Protein 7DLW (pdb70)

Radius of gyration: 37.67 Å; Cα contacts (8 Å, |Δi|>4): 3673; chains: 4; bounding box: 92×98×106 Å

Solvent-accessible surface area: 59443 Å² total; per-residue (Å²): 153,26,98,20,1,164,32,10,110,30,107,24,14,23,26,120,31,29,16,25,45,0,71,136,27,55,63,71,54,56,29,62,94,86,127,44,67,80,0,6,3,17,2,0,16,5,9,4,43,19,1,3,57,22,7,86,118,111,99,68,134,22,0,37,56,53,57,46,81,5,26,130,77,0,19,75,0,0,2,26,1,0,50,42,3,10,58,60,84,2,172,7,66,42,93,49,0,2,6,0,0,0,9,26,2,0,3,3,1,1,1,10,0,0,3,25,84,97,16,0,1,0,2,20,2,6,10,54,13,3,2,24,18,1,0,86,6,16,5,36,3,79,24,12,44,0,107,7,61,39,105,52,96,4,20,16,48,83,142,15,1,66,64,3,45,77,78,1,144,108,59,145,30,116,7,5,0,0,1,2,18,0,0,12,7,0,8,1,12,18,8,92,85,125,14,1,81,61,0,7,72,3,0,41,135,64,37,6,1,1,1,0,7,0,15,8,0,2,0,0,14,92,53,96,79,8,11,2,3,1,20,11,3,62,117,50,144,90,97,62,19,64,48,4,0,0,0,0,0,0,0,6,26,2,2,2,1,2,1,1,16,1,0,0,0,6,0,36,11,89,79,0,12,122,7,0,26,41,0,0,13,3,5,19,4,3,1,32,0,7,103,61,2,6,80,18,0,52,48,99,146,17,1,97,100,4,10,111,32,0,21,92,58,0,87,150,18,26,54,52,2,18,79,13,0,104,160,10,51,4,112,13,20,161,8,30,1,1,0,2,3,1,3,41,7,12,122,46,19,126,165,121,48,125,112,5,0,44,93,17,23,59,34,6,10,124,119,18,32,0,2,3,2,0,0,24,14,0,77,15,63,52,48,0,12,0,2,1,0,0,0,28,15,48,107,74,12,1,105,57,0,24,118,34,12,82,88,74,61,137,162,125,137,10,71,16,1,135,30,9,90,32,102,28,28,34,32,130,33,35,52,64,49,0,78,114,26,52,91,126,59,62,37,50,90,102,149,34,78,79,0,7,3,16,1,2,25,7,17,5,52,15,1,2,60,20,1,60,71,31,56,137,153,172,114,73,139,13,0,48,52,46,54,42,39,5,22,68,65,0,10,57,0,0,2,36,1,0,52,55,1,10,41,65,88,5,84,4,8,27,38,22,1,0,4,0,0,0,8,24,3,0,3,3,0,1,1,9,0,0,3,7,71,104,12,0,1,0,1,20,4,6,10,53,18,9,2,25,42,1,0,86,8,15,6,28,2,94,27,20,48,0,120,6,67,50,100,45,115,4,34,16,38,78,123,17,4,58,60,7,28,69,75,3,96,116,61,133,56,78,9,6,0,0,1,3,17,0,0,11,6,0,5,0,12,19,12,116,64,148,33,1,68,70,0,7,76,5,0,59,156,51,68,5,3,1,2,0,7,0,17,8,0,1,0,0,10,80,43,59,82,9,12,2,3,0,29,12,0,36,121,46,86,78,57,58,21,22,48,10,0,0,1,0,0,0,0,7,26,2,2,1,1,2,1,1,14,1,0,0,0,2,0,15,4,36,74,0,6,80,7,0,5,28,0,0,9,2,4,18,4,4,0,22,0,7,112,40,1,5,82,4,1,59,35,83,148,18,3,72,101,3,9,108,27,0,18,88,48,0,90,110,11,9,46,36,2,14,93,13,2,108,154,1,40,2,94,19,14,158,4,31,1,0,0,1,2,1,4,48,7,27,121,30,27,119,140,167,55,118,89,4,0,43,119,7,25,53,26,5,8,126,109,12,30,0,5,4,4,0,0,32,16,0,75,15,62,48,31,0,17,0,7,3,0,0,0,21,20,50,69,100,13,0,67,53,0,15,101,28,18,67,109,6,6,86,153,112,172,109,108,16,100,25,1,174,31,12,109,32,102,29,20,22,49,112,34,24,19,28,49,0,83,159,40,53,85,145,50,54,40,53,129,98,139,23,89,72,0,9,3,19,1,2,22,6,8,2,50,17,0,3,50,27,12,90,114,117,76,93,110,9,0,50,60,52,46,41,75,3,20,102,83,0,7,82,0,0,0,23,2,0,46,50,4,8,54,48,72,2,98,7,40,23,69,28,0,1,2,0,0,0,8,25,2,0,4,2,1,2,1,10,0,0,3,20,81,100,13,0,2,0,2,18,3,6,9,57,11,1,3,23,22,1,0,89,8,15,6,32,3,81,27,13,46,0,108,5,60,40,102,50,108,5,33,13,52,72,124,17,1,48,55,2,37,92,63,1,140,113,61,136,31,119,7,8,0,0,3,2,18,0,0,11,6,0,7,1,12,21,8,109,39,115,25,1,57,30,0,7,74,2,0,43,153,57,52,5,2,2,1,0,6,0,18,8,0,1,0,0,12,93,52,78,85,8,14,3,2,2,32,13,6,77,45,47,63,48,10,15,23,10,42,1,0,0,1,0,0,0,1,5,27,2,3,0,2,0,1,0,13,2,0,1,2,9,0,23,5,23,45,0,9,81,2,0,25,38,0,0,10,2,4,16,4,3,1,24,0,8,97,64,5,9,82,17,3,46,50,129,125,9,4,94,86,4,9,127,41,0,18,82,76,0,104,156,24,14,53,46,1,32,63,19,1,115,144,6,43,3,108,30,11,170,6,30,1,0,0,1,2,1,5,51,5,11,117,56,12,130,147,127,61,112,97,4,0,47,97,14,23,48,38,7,17,135,128,24,33,0,4,5,3,0,0,19,9,1,78,17,61,52,34,0,18,0,4,4,1,0,0,30,22,63,80,102,25,0,105,38,0,21,128,34,18,100,105,63,46,173,118,54,18,82,16,0,127,32,8,69,31,92,29,23,21,42,102,26,25,28,35,58,0,59,120,18,50,76,106,58,52,30,36,125,99,148,38,90,80,0,7,3,13,0,0,16,7,13,4,49,18,1,2,54,25,1,64,81,43,58,122,187,112,92,106,8,0,42,53,52,59,39,69,6,25,133,81,0,18,82,0,0,3,25,1,0,36,49,2,12,59,66,90,5,190,8,60,40,93,58,0,0,8,0,0,0,8,23,2,0,3,2,0,2,2,11,0,1,3,13,77,93,15,0,2,0,2,21,3,5,9,55,16,8,2,25,20,1,0,91,8,14,6,36,3,86,26,13,43,0,110,5,62,47,107,50,113,6,28,19,39,93,125,18,5,58,71,5,28,88,75,1,98,120,64,122,28,105,5,8,0,0,3,4,18,0,0,12,5,0,6,1,13,11,11,111,85,133,25,0,78,54,1,6,85,5,0,36,156,55,53,3,1,2,2,0,7,0,19,8,0,1,0,0,10,79,48,90,80,6,12,2,2,0,37,24,2,92,138,52,143,80,97,24,23,65,46,0,0,0,0,0,0,1,0,6,29,2,2,2,1,1,1,0,16,0,0,0,0,5,0,26,8,92,81,0,15,131,6,0,20,28,0,0,7,1,4,17,5,4,0,32,0,7,100,46,1,10,81,2,0,51,40,116,106,3,0,82,73,4,10,107,34,0,17,57,58,0,91,141,33,16,76,67,0,16,80,7,0,94,148,8,48,4,108,26,14,168,2,28,0,0,0,1,2,2,7,53,8,29,116,60,21,132,164,171,74,113,98,0,0,38,68,5,26,72,48,6,12,110,122,18,29,2,3,6,2,0,0,15,16,1,72,13,61,45,24,0,18,0,4,3,0,0,0,26,17,44,114,80,14,0,106,50,0,15,123,36,18,66,96,65,48,140

Sequence (1654 aa):
NVELSRVAVSDTHGEDSPYFAGWKAYDENPYDESHNPSGVIQMGLAENQVSFDLLETYFRENALFQDYHGLKTFRQAMASFMEQIRGGKARFDPDRIVLTAGATAANELLTFILADPNDALLVPTPYYPGFDRDLRWRTGVKIVPIHCDSSNHFQITPEALESAYQTARDANIRVRGVLITNPSNPLGATVQKKVLEDLLDFCVRKNIHLVSDEIYSGSVFHASEFTSVAEIVENIDDVSVKERVHIVYSLSKDLGLPGFRVGTIYSYNDNVVRTARRMSSFTLVSSQTQHMLASMLSDEEFTEKYIRINRERLRRRYDTIVEGLKKAGIECLKGNAGLFCWMNLGFLLEKKTKDGELQLWDVILKELNLNISPGSSCHCSEVGWFRVCFANMSENTLEIALKRIHEFMDNNNVELSRVAVSDTHGEDSPYFAGWKAYDENPYDESHNPSGVIQMGLAENQVSFDLLETYLEKKFRENALFQDYHGLKTFRQAMASFMEQIRGGKARFDPDRIVLTAGATAANELLTFILADPNDALLVPTPYYPGFDRDLRWRTGVKIVPIHCDSSNHFQITPEALESAYQTARDANIRVRGVLITNPSNPLGATVQKKVLEDLLDFCVRKNIHLVSDEIYSGSVFHASEFTSVAEIVENIDDVSVKERVHIVYSLSKDLGLPGFRVGTIYSYNDNVVRTARRMSSFTLVSSQTQHMLASMLSDEEFTEKYIRINRERLRRRYDTIVEGLKKAGIECLKGNAGLFCWMNLGFLLEKKTKDGELQLWDVILKELNLNISPGSSCHCSEVGWFRVCFANMSENTLEIALKRIHEFMDRRRNNVELSRVAVSDTHGEDSPYFAGWKAYDENPYDESHNPSGVIQMGLAENQVSFDLLETYFRENALFQDYHGLKTFRQAMASFMEQIRGGKARFDPDRIVLTAGATAANELLTFILADPNDALLVPTPYYPGFDRDLRWRTGVKIVPIHCDSSNHFQITPEALESAYQTARDANIRVRGVLITNPSNPLGATVQKKVLEDLLDFCVRKNIHLVSDEIYSGSVFHASEFTSVAEIVENIDDVSVKERVHIVYSLSKDLGLPGFRVGTIYSYNDNVVRTARRMSSFTLVSSQTQHMLASMLSDEEFTEKYIRINRERLRRRYDTIVEGLKKAGIECLKGNAGLFCWMNLGFLLEKKTKDGELQLWDVILKELNLNISPGSSCHCSEVGWFRVCFANMSENTLEIALKRIHEFMDNNVELSRVAVSDTHGEDSPYFAGWKAYDENPYDESHNPSGVIQMGLAENQVSFDLLETYLEKFRENALFQDYHGLKTFRQAMASFMEQIRGGKARFDPDRIVLTAGATAANELLTFILADPNDALLVPTPYYPGFDRDLRWRTGVKIVPIHCDSSNHFQITPEALESAYQTARDANIRVRGVLITNPSNPLGATVQKKVLEDLLDFCVRKNIHLVSDEIYSGSVFHASEFTSVAEIVENIDDVSVKERVHIVYSLSKDLGLPGFRVGTIYSYNDNVVRTARRMSSFTLVSSQTQHMLASMLSDEEFTEKYIRINRERLRRRYDTIVEGLKKAGIECLKGNAGLFCWMNLGFLLEKKTKDGELQLWDVILKELNLNISPGSSCHCSEVGWFRVCFANMSENTLEIALKRIHEFMD

Structure (mmCIF, N/CA/C/O backbone):
data_7DLW
#
_entry.id   7DLW
#
_cell.length_a   66.877
_cell.length_b   69.353
_cell.length_c   85.400
_cell.angle_alpha   97.700
_cell.angle_beta   94.970
_cell.angle_gamma   106.500
#
_symmetry.space_group_name_H-M   'P 1'
#
loop_
_entity.id
_entity.type
_entity.pdbx_description
1 polymer '1-aminocyclopropane-1-carboxylate synthase 7'
2 non-polymer '(2E,3E)-4-(2-aminoethoxy)-2-[({3-hydroxy-2-methyl-5-[(phosphonooxy)methyl]pyridin-4-yl}methyl)imino]but-3-enoic acid'
3 non-polymer 'SULFATE ION'
4 water water
#
loop_
_atom_site.group_PDB
_atom_site.id
_atom_site.type_symbol
_atom_site.label_atom_id
_atom_site.label_alt_id
_atom_site.label_comp_id
_atom_site.label_asym_id
_atom_site.label_entity_id
_atom_site.label_seq_id
_atom_site.pdbx_PDB_ins_code
_atom_site.Cartn_x
_atom_site.Cartn_y
_atom_site.Cartn_z
_atom_site.occupancy
_atom_site.B_iso_or_equiv
_atom_site.auth_seq_id
_atom_site.auth_comp_id
_atom_site.auth_asym_id
_atom_site.auth_atom_id
_atom_site.pdbx_PDB_model_num
ATOM 1 N N . ASN A 1 15 ? -10.104 49.083 0.852 1.00 55.86 15 ASN A N 1
ATOM 2 C CA . ASN A 1 15 ? -8.748 49.092 0.289 1.00 60.54 15 ASN A CA 1
ATOM 3 C C . ASN A 1 15 ? -7.668 48.609 1.272 1.00 57.51 15 ASN A C 1
ATOM 4 O O . ASN A 1 15 ? -7.754 48.832 2.479 1.00 54.18 15 ASN A O 1
ATOM 9 N N . VAL A 1 16 ? -6.643 47.945 0.724 1.00 60.32 16 VAL A N 1
ATOM 10 C CA . VAL A 1 16 ? -5.714 47.177 1.545 1.00 58.08 16 VAL A CA 1
ATOM 11 C C . VAL A 1 16 ? -4.810 48.101 2.340 1.00 58.46 16 VAL A C 1
ATOM 12 O O . VAL A 1 16 ? -4.446 49.199 1.897 1.00 66.37 16 VAL A O 1
ATOM 16 N N . GLU A 1 17 ? -4.444 47.647 3.530 1.00 55.98 17 GLU A N 1
ATOM 17 C CA . GLU A 1 17 ? -3.453 48.315 4.349 1.00 55.67 17 GLU A CA 1
ATOM 18 C C . GLU A 1 17 ? -2.115 47.599 4.208 1.00 51.94 17 GLU A C 1
ATOM 19 O O . GLU A 1 17 ? -2.054 46.395 3.951 1.00 46.63 17 GLU A O 1
ATOM 25 N N . LEU A 1 18 ? -1.046 48.378 4.272 1.00 52.37 18 LEU A N 1
ATOM 26 C CA . LEU A 1 18 ? 0.317 47.881 4.356 1.00 46.00 18 LEU A CA 1
ATOM 27 C C . LEU A 1 18 ? 0.881 48.151 5.749 1.00 46.44 18 LEU A C 1
ATOM 28 O O . LEU A 1 18 ? 0.272 48.829 6.582 1.00 47.91 18 LEU A O 1
ATOM 33 N N . SER A 1 19 ? 2.062 47.595 6.008 1.00 47.50 19 SER A N 1
ATOM 34 C CA . SER A 1 19 ? 2.662 47.741 7.323 1.00 46.79 19 SER A CA 1
ATOM 35 C C . SER A 1 19 ? 3.142 49.180 7.527 1.00 37.37 19 SER A C 1
ATOM 36 O O . SER A 1 19 ? 3.252 49.963 6.579 1.00 36.76 19 SER A O 1
ATOM 39 N N . ARG A 1 20 ? 3.448 49.521 8.788 1.00 41.38 20 ARG A N 1
ATOM 40 C CA . ARG A 1 20 ? 4.047 50.828 9.079 1.00 39.87 20 ARG A CA 1
ATOM 41 C C . ARG A 1 20 ? 5.373 50.997 8.347 1.00 41.36 20 ARG A C 1
ATOM 42 O O . ARG A 1 20 ? 5.671 52.080 7.826 1.00 40.50 20 ARG A O 1
ATOM 50 N N . VAL A 1 21 ? 6.186 49.931 8.309 1.00 37.72 21 VAL A N 1
ATOM 51 C CA . VAL A 1 21 ? 7.436 49.944 7.555 1.00 37.27 21 VAL A CA 1
ATOM 52 C C . VAL A 1 21 ? 7.175 50.299 6.097 1.00 39.32 21 VAL A C 1
ATOM 53 O O . VAL A 1 21 ? 7.936 51.055 5.486 1.00 36.77 21 VAL A O 1
ATOM 57 N N . ALA A 1 22 ? 6.087 49.771 5.516 1.00 38.76 22 ALA A N 1
ATOM 58 C CA . ALA A 1 22 ? 5.839 49.996 4.091 1.00 39.90 22 ALA A CA 1
ATOM 59 C C . ALA A 1 22 ? 5.417 51.433 3.807 1.00 43.85 22 ALA A C 1
ATOM 60 O O . ALA A 1 22 ? 5.786 51.999 2.770 1.00 45.39 22 ALA A O 1
ATOM 62 N N . VAL A 1 23 ? 4.649 52.046 4.714 1.00 42.84 23 VAL A N 1
ATOM 63 C CA . VAL A 1 23 ? 4.174 53.413 4.498 1.00 48.91 23 VAL A CA 1
ATOM 64 C C . VAL A 1 23 ? 5.111 54.438 5.109 1.00 49.92 23 VAL A C 1
ATOM 65 O O . VAL A 1 23 ? 4.927 55.645 4.905 1.00 50.91 23 VAL A O 1
ATOM 69 N N . SER A 1 24 ? 6.130 53.986 5.825 1.00 53.28 24 SER A N 1
ATOM 70 C CA . SER A 1 24 ? 7.118 54.858 6.435 1.00 49.34 24 SER A CA 1
ATOM 71 C C . SER A 1 24 ? 7.894 55.643 5.387 1.00 50.62 24 SER A C 1
ATOM 72 O O . SER A 1 24 ? 8.017 55.249 4.221 1.00 49.34 24 SER A O 1
ATOM 75 N N . ASP A 1 25 ? 8.411 56.783 5.836 1.00 60.15 25 ASP A N 1
ATOM 76 C CA . ASP A 1 25 ? 9.328 57.618 5.075 1.00 58.22 25 ASP A CA 1
ATOM 77 C C . ASP A 1 25 ? 10.770 57.126 5.157 1.00 56.79 25 ASP A C 1
ATOM 78 O O . ASP A 1 25 ? 11.630 57.637 4.424 1.00 52.62 25 ASP A O 1
ATOM 83 N N . THR A 1 26 ? 11.039 56.111 5.988 1.00 55.29 26 THR A N 1
ATOM 84 C CA . THR A 1 26 ? 12.408 55.680 6.250 1.00 52.50 26 THR A CA 1
ATOM 85 C C . THR A 1 26 ? 13.095 55.077 5.027 1.00 48.21 26 THR A C 1
ATOM 86 O O . THR A 1 26 ? 14.312 54.882 5.068 1.00 44.96 26 THR A O 1
ATOM 90 N N . HIS A 1 27 ? 12.366 54.798 3.938 1.00 48.39 27 HIS A N 1
ATOM 91 C CA . HIS A 1 27 ? 13.048 54.437 2.697 1.00 49.53 27 HIS A CA 1
ATOM 92 C C . HIS A 1 27 ? 13.975 55.556 2.228 1.00 51.04 27 HIS A C 1
ATOM 93 O O . HIS A 1 27 ? 14.926 55.299 1.477 1.00 47.13 27 HIS A O 1
ATOM 100 N N . GLY A 1 28 ? 13.726 56.786 2.672 1.00 52.97 28 GLY A N 1
ATOM 101 C CA . GLY A 1 28 ? 14.666 57.871 2.503 1.00 53.46 28 GLY A CA 1
ATOM 102 C C . GLY A 1 28 ? 14.754 58.442 1.112 1.00 56.33 28 GLY A C 1
ATOM 103 O O . GLY A 1 28 ? 15.726 59.135 0.806 1.00 57.26 28 GLY A O 1
ATOM 104 N N . GLU A 1 29 ? 13.752 58.160 0.285 1.00 55.06 29 GLU A N 1
ATOM 105 C CA . GLU A 1 29 ? 13.817 58.610 -1.124 1.00 53.39 29 GLU A CA 1
ATOM 106 C C . GLU A 1 29 ? 13.174 59.979 -1.322 1.00 55.13 29 GLU A C 1
ATOM 107 O O . GLU A 1 29 ? 13.403 60.566 -2.363 1.00 57.77 29 GLU A O 1
ATOM 113 N N . ASP A 1 30 ? 12.379 60.437 -0.367 1.00 59.74 30 ASP A N 1
ATOM 114 C CA . ASP A 1 30 ? 11.831 61.796 -0.391 1.00 55.96 30 ASP A CA 1
ATOM 115 C C . ASP A 1 30 ? 12.876 62.770 0.164 1.00 58.01 30 ASP A C 1
ATOM 116 O O . ASP A 1 30 ? 12.655 63.499 1.132 1.00 62.69 30 ASP A O 1
ATOM 121 N N . SER A 1 31 ? 14.036 62.773 -0.485 1.00 54.35 31 SER A N 1
ATOM 122 C CA . SER A 1 31 ? 15.241 63.362 0.075 1.00 56.76 31 SER A CA 1
ATOM 123 C C . SER A 1 31 ? 16.118 63.828 -1.077 1.00 61.19 31 SER A C 1
ATOM 124 O O . SER A 1 31 ? 16.016 63.285 -2.184 1.00 59.24 31 SER A O 1
ATOM 127 N N . PRO A 1 32 ? 16.966 64.841 -0.860 1.00 61.10 32 PRO A N 1
ATOM 128 C CA . PRO A 1 32 ? 17.764 65.357 -1.987 1.00 60.68 32 PRO A CA 1
ATOM 129 C C . PRO A 1 32 ? 18.758 64.358 -2.543 1.00 54.85 32 PRO A C 1
ATOM 130 O O . PRO A 1 32 ? 18.995 64.368 -3.757 1.00 60.12 32 PRO A O 1
ATOM 134 N N . TYR A 1 33 ? 19.293 63.451 -1.717 1.00 61.82 33 TYR A N 1
ATOM 135 C CA . TYR A 1 33 ? 20.226 62.447 -2.230 1.00 67.03 33 TYR A CA 1
ATOM 136 C C . TYR A 1 33 ? 19.589 61.622 -3.346 1.00 61.32 33 TYR A C 1
ATOM 137 O O . TYR A 1 33 ? 20.269 61.263 -4.317 1.00 63.59 33 TYR A O 1
ATOM 146 N N . PHE A 1 34 ? 18.280 61.361 -3.254 1.00 64.17 34 PHE A N 1
ATOM 147 C CA . PHE A 1 34 ? 17.547 60.608 -4.269 1.00 59.70 34 PHE A CA 1
ATOM 148 C C . PHE A 1 34 ? 16.702 61.480 -5.192 1.00 61.67 34 PHE A C 1
ATOM 149 O O . PHE A 1 34 ? 16.258 60.996 -6.239 1.00 62.43 34 PHE A O 1
ATOM 157 N N . ALA A 1 35 ? 16.456 62.743 -4.834 1.00 61.83 35 ALA A N 1
ATOM 158 C CA . ALA A 1 35 ? 15.806 63.649 -5.779 1.00 61.60 35 ALA A CA 1
ATOM 159 C C . ALA A 1 35 ? 16.769 64.061 -6.885 1.00 63.06 35 ALA A C 1
ATOM 160 O O . ALA A 1 35 ? 16.365 64.209 -8.046 1.00 63.76 35 ALA A O 1
ATOM 162 N N . GLY A 1 36 ? 18.034 64.312 -6.535 1.00 60.46 36 GLY A N 1
ATOM 163 C CA . GLY A 1 36 ? 19.016 64.627 -7.560 1.00 57.87 36 GLY A CA 1
ATOM 164 C C . GLY A 1 36 ? 19.396 63.420 -8.396 1.00 57.73 36 GLY A C 1
ATOM 165 O O . GLY A 1 36 ? 19.567 63.523 -9.614 1.00 56.31 36 GLY A O 1
ATOM 166 N N . TRP A 1 37 ? 19.524 62.256 -7.757 1.00 60.63 37 TRP A N 1
ATOM 167 C CA . TRP A 1 37 ? 19.799 61.037 -8.510 1.00 60.81 37 TRP A CA 1
ATOM 168 C C . TRP A 1 37 ? 18.649 60.728 -9.458 1.00 60.99 37 TRP A C 1
ATOM 169 O O . TRP A 1 37 ? 18.868 60.277 -10.587 1.00 61.12 37 TRP A O 1
ATOM 180 N N . LYS A 1 38 ? 17.415 60.983 -9.019 1.00 65.02 38 LYS A N 1
ATOM 181 C CA . LYS A 1 38 ? 16.280 60.958 -9.933 1.00 64.40 38 LYS A CA 1
ATOM 182 C C . LYS A 1 38 ? 16.529 61.872 -11.123 1.00 66.01 38 LYS A C 1
ATOM 183 O O . LYS A 1 38 ? 16.667 61.401 -12.260 1.00 66.89 38 LYS A O 1
ATOM 189 N N . ALA A 1 39 ? 16.642 63.186 -10.859 1.00 65.23 39 ALA A N 1
ATOM 190 C CA . ALA A 1 39 ? 16.798 64.196 -11.910 1.00 61.95 39 ALA A CA 1
ATOM 191 C C . ALA A 1 39 ? 17.879 63.846 -12.933 1.00 62.33 39 ALA A C 1
ATOM 192 O O . ALA A 1 39 ? 17.793 64.264 -14.096 1.00 60.24 39 ALA A O 1
ATOM 194 N N . TYR A 1 40 ? 18.902 63.088 -12.524 1.00 61.97 40 TYR A N 1
ATOM 195 C CA . TYR A 1 40 ? 19.941 62.667 -13.458 1.00 58.83 40 TYR A CA 1
ATOM 196 C C . TYR A 1 40 ? 19.379 61.740 -14.526 1.00 63.13 40 TYR A C 1
ATOM 197 O O . TYR A 1 40 ? 19.773 61.824 -15.695 1.00 62.83 40 TYR A O 1
ATOM 206 N N . ASP A 1 41 ? 18.446 60.859 -14.151 1.00 65.71 41 ASP A N 1
ATOM 207 C CA . ASP A 1 41 ? 17.899 59.907 -15.115 1.00 68.30 41 ASP A CA 1
ATOM 208 C C . ASP A 1 41 ? 17.048 60.599 -16.177 1.00 66.37 41 ASP A C 1
ATOM 209 O O . ASP A 1 41 ? 17.000 60.130 -17.320 1.00 70.48 41 ASP A O 1
ATOM 214 N N . GLU A 1 42 ? 16.383 61.713 -15.839 1.00 63.24 42 GLU A N 1
ATOM 215 C CA . GLU A 1 42 ? 15.521 62.361 -16.826 1.00 67.88 42 GLU A CA 1
ATOM 216 C C . GLU A 1 42 ? 16.301 63.105 -17.904 1.00 71.08 42 GLU A C 1
ATOM 217 O O . GLU A 1 42 ? 15.767 63.309 -19.002 1.00 72.66 42 GLU A O 1
ATOM 223 N N . ASN A 1 43 ? 17.543 63.508 -17.634 1.00 61.99 43 ASN A N 1
ATOM 224 C CA . ASN A 1 43 ? 18.407 64.123 -18.646 1.00 60.94 43 ASN A CA 1
ATOM 225 C C . ASN A 1 43 ? 19.856 63.731 -18.378 1.00 63.62 43 ASN A C 1
ATOM 226 O O . ASN A 1 43 ? 20.695 64.571 -18.019 1.00 59.01 43 ASN A O 1
ATOM 231 N N . PRO A 1 44 ? 20.189 62.449 -18.553 1.00 62.42 44 PRO A N 1
ATOM 232 C CA . PRO A 1 44 ? 21.549 61.996 -18.233 1.00 61.81 44 PRO A CA 1
ATOM 233 C C . PRO A 1 44 ? 22.566 62.459 -19.262 1.00 60.24 44 PRO A C 1
ATOM 234 O O . PRO A 1 44 ? 22.314 62.445 -20.468 1.00 59.13 44 PRO A O 1
ATOM 238 N N . TYR A 1 45 ? 23.731 62.863 -18.762 1.00 63.01 45 TYR A N 1
ATOM 239 C CA . TYR A 1 45 ? 24.847 63.239 -19.618 1.00 61.44 45 TYR A CA 1
ATOM 240 C C . TYR A 1 45 ? 25.286 62.047 -20.467 1.00 61.70 45 TYR A C 1
ATOM 241 O O . TYR A 1 45 ? 25.150 60.886 -20.070 1.00 65.52 45 TYR A O 1
ATOM 250 N N . ASP A 1 46 ? 25.806 62.343 -21.658 1.00 69.59 46 ASP A N 1
ATOM 251 C CA . ASP A 1 46 ? 26.477 61.332 -22.472 1.00 68.73 46 ASP A CA 1
ATOM 252 C C . ASP A 1 46 ? 27.423 62.059 -23.412 1.00 72.11 46 ASP A C 1
ATOM 253 O O . ASP A 1 46 ? 26.983 62.922 -24.175 1.00 73.98 46 ASP A O 1
ATOM 258 N N . GLU A 1 47 ? 28.711 61.696 -23.366 1.00 74.86 47 GLU A N 1
ATOM 259 C CA . GLU A 1 47 ? 29.719 62.348 -24.201 1.00 75.44 47 GLU A CA 1
ATOM 260 C C . GLU A 1 47 ? 29.305 62.360 -25.670 1.00 79.52 47 GLU A C 1
ATOM 261 O O . GLU A 1 47 ? 29.416 63.391 -26.346 1.00 84.73 47 GLU A O 1
ATOM 267 N N . SER A 1 48 ? 28.810 61.227 -26.175 1.00 75.97 48 SER A N 1
ATOM 268 C CA . SER A 1 48 ? 28.533 61.101 -27.603 1.00 80.27 48 SER A CA 1
ATOM 269 C C . SER A 1 48 ? 27.320 61.936 -28.017 1.00 81.74 48 SER A C 1
ATOM 270 O O . SER A 1 48 ? 27.378 62.674 -29.007 1.00 81.83 48 SER A O 1
ATOM 273 N N . HIS A 1 49 ? 26.208 61.847 -27.272 1.00 78.25 49 HIS A N 1
ATOM 274 C CA . HIS A 1 49 ? 24.938 62.361 -27.772 1.00 78.84 49 HIS A CA 1
ATOM 275 C C . HIS A 1 49 ? 24.230 63.279 -26.788 1.00 75.46 49 HIS A C 1
ATOM 276 O O . HIS A 1 49 ? 23.049 63.588 -27.005 1.00 73.33 49 HIS A O 1
ATOM 283 N N . ASN A 1 50 ? 24.917 63.751 -25.734 1.00 73.70 50 ASN A N 1
ATOM 284 C CA . ASN A 1 50 ? 24.315 64.719 -24.812 1.00 70.29 50 ASN A CA 1
ATOM 285 C C . ASN A 1 50 ? 25.278 65.317 -23.780 1.00 69.01 50 ASN A C 1
ATOM 286 O O . ASN A 1 50 ? 25.063 65.177 -22.578 1.00 65.56 50 ASN A O 1
ATOM 291 N N . PRO A 1 51 ? 26.348 66.009 -24.189 1.00 70.26 51 PRO A N 1
ATOM 292 C CA . PRO A 1 51 ? 27.279 66.575 -23.183 1.00 70.60 51 PRO A CA 1
ATOM 293 C C . PRO A 1 51 ? 26.716 67.750 -22.402 1.00 66.64 51 PRO A C 1
ATOM 294 O O . PRO A 1 51 ? 27.395 68.261 -21.505 1.00 68.59 51 PRO A O 1
ATOM 298 N N . SER A 1 52 ? 25.497 68.194 -22.691 1.00 59.90 52 SER A N 1
ATOM 299 C CA . SER A 1 52 ? 24.841 69.208 -21.866 1.00 62.85 52 SER A CA 1
ATOM 300 C C . SER A 1 52 ? 24.007 68.585 -20.751 1.00 59.63 52 SER A C 1
ATOM 301 O O . SER A 1 52 ? 23.394 69.316 -19.971 1.00 52.54 52 SER A O 1
ATOM 304 N N . GLY A 1 53 ? 23.925 67.254 -20.717 1.00 60.82 53 GLY A N 1
ATOM 305 C CA . GLY A 1 53 ? 23.104 66.533 -19.763 1.00 60.83 53 GLY A CA 1
ATOM 306 C C . GLY A 1 53 ? 23.651 66.575 -18.343 1.00 59.47 53 GLY A C 1
ATOM 307 O O . GLY A 1 53 ? 24.741 67.077 -18.065 1.00 57.76 53 GLY A O 1
ATOM 308 N N . VAL A 1 54 ? 22.856 66.016 -17.424 1.00 56.68 54 VAL A N 1
ATOM 309 C CA . VAL A 1 54 ? 23.208 65.993 -16.008 1.00 49.76 54 VAL A CA 1
ATOM 310 C C . VAL A 1 54 ? 24.377 65.051 -15.782 1.00 54.38 54 VAL A C 1
ATOM 311 O O . VAL A 1 54 ? 24.340 63.876 -16.175 1.00 54.22 54 VAL A O 1
ATOM 315 N N . ILE A 1 55 ? 25.430 65.572 -15.158 1.00 50.49 55 ILE A N 1
ATOM 316 C CA . ILE A 1 55 ? 26.599 64.777 -14.810 1.00 49.49 55 ILE A CA 1
ATOM 317 C C . ILE A 1 55 ? 26.427 64.281 -13.379 1.00 48.74 55 ILE A C 1
ATOM 318 O O . ILE A 1 55 ? 26.086 65.055 -12.477 1.00 51.81 55 ILE A O 1
ATOM 323 N N . GLN A 1 56 ? 26.659 62.991 -13.164 1.00 52.61 56 GLN A N 1
ATOM 324 C CA . GLN A 1 56 ? 26.378 62.376 -11.872 1.00 52.99 56 GLN A CA 1
ATOM 325 C C . GLN A 1 56 ? 27.625 62.510 -10.998 1.00 51.45 56 GLN A C 1
ATOM 326 O O . GLN A 1 56 ? 28.671 61.930 -11.304 1.00 55.80 56 GLN A O 1
ATOM 332 N N . MET A 1 57 ? 27.518 63.294 -9.923 1.00 46.49 57 MET A N 1
ATOM 333 C CA . MET A 1 57 ? 28.583 63.432 -8.934 1.00 49.29 57 MET A CA 1
ATOM 334 C C . MET A 1 57 ? 28.035 63.178 -7.535 1.00 45.53 57 MET A C 1
ATOM 335 O O . MET A 1 57 ? 28.644 63.588 -6.548 1.00 38.99 57 MET A O 1
ATOM 340 N N . GLY A 1 58 ? 26.858 62.554 -7.443 1.00 41.70 58 GLY A N 1
ATOM 341 C CA . GLY A 1 58 ? 26.225 62.214 -6.192 1.00 40.21 58 GLY A CA 1
ATOM 342 C C . GLY A 1 58 ? 26.310 60.756 -5.844 1.00 39.40 58 GLY A C 1
ATOM 343 O O . GLY A 1 58 ? 25.730 60.338 -4.841 1.00 40.62 58 GLY A O 1
ATOM 344 N N . LEU A 1 59 ? 27.029 59.976 -6.643 1.00 42.06 59 LEU A N 1
ATOM 345 C CA . LEU A 1 59 ? 27.139 58.507 -6.458 1.00 44.09 59 LEU A CA 1
ATOM 346 C C . LEU A 1 59 ? 28.598 58.094 -6.263 1.00 42.97 59 LEU A C 1
ATOM 347 O O . LEU A 1 59 ? 29.352 58.245 -7.170 1.00 42.41 59 LEU A O 1
ATOM 352 N N . ALA A 1 60 ? 28.919 57.478 -5.139 1.00 40.91 60 ALA A N 1
ATOM 353 C CA . ALA A 1 60 ? 30.274 57.075 -4.787 1.00 45.38 60 ALA A CA 1
ATOM 354 C C . ALA A 1 60 ? 30.532 55.721 -5.425 1.00 43.50 60 ALA A C 1
ATOM 355 O O . ALA A 1 60 ? 30.353 54.663 -4.816 1.00 47.02 60 ALA A O 1
ATOM 357 N N . GLU A 1 61 ? 30.938 55.764 -6.684 1.00 42.90 61 GLU A N 1
ATOM 358 C CA . GLU A 1 61 ? 31.353 54.577 -7.407 1.00 47.02 61 GLU A CA 1
ATOM 359 C C . GLU A 1 61 ? 32.752 54.810 -7.954 1.00 49.10 61 GLU A C 1
ATOM 360 O O . GLU A 1 61 ? 33.173 55.952 -8.157 1.00 48.43 61 GLU A O 1
ATOM 366 N N . ASN A 1 62 ? 33.481 53.724 -8.161 1.00 46.54 62 ASN A N 1
ATOM 367 C CA . ASN A 1 62 ? 34.866 53.812 -8.596 1.00 47.45 62 ASN A CA 1
ATOM 368 C C . ASN A 1 62 ? 35.024 53.158 -9.955 1.00 39.93 62 ASN A C 1
ATOM 369 O O . ASN A 1 62 ? 35.009 51.930 -10.060 1.00 44.70 62 ASN A O 1
ATOM 374 N N . GLN A 1 63 ? 35.254 53.975 -10.980 1.00 44.29 63 GLN A N 1
ATOM 375 C CA . GLN A 1 63 ? 35.591 53.474 -12.305 1.00 46.77 63 GLN A CA 1
ATOM 376 C C . GLN A 1 63 ? 37.055 53.682 -12.670 1.00 48.55 63 GLN A C 1
ATOM 377 O O . GLN A 1 63 ? 37.507 53.104 -13.666 1.00 49.66 63 GLN A O 1
ATOM 383 N N . VAL A 1 64 ? 37.822 54.438 -11.871 1.00 48.10 64 VAL A N 1
ATOM 384 C CA . VAL A 1 64 ? 39.144 54.880 -12.318 1.00 49.09 64 VAL A CA 1
ATOM 385 C C . VAL A 1 64 ? 40.145 53.734 -12.465 1.00 45.04 64 VAL A C 1
ATOM 386 O O . VAL A 1 64 ? 41.160 53.903 -13.148 1.00 49.04 64 VAL A O 1
ATOM 390 N N . SER A 1 65 ? 39.889 52.560 -11.886 1.00 46.90 65 SER A N 1
ATOM 391 C CA . SER A 1 65 ? 40.839 51.455 -11.982 1.00 48.80 65 SER A CA 1
ATOM 392 C C . SER A 1 65 ? 40.296 50.251 -12.737 1.00 49.12 65 SER A C 1
ATOM 393 O O . SER A 1 65 ? 40.986 49.228 -12.805 1.00 51.33 65 SER A O 1
ATOM 396 N N . PHE A 1 66 ? 39.120 50.355 -13.365 1.00 54.49 66 PHE A N 1
ATOM 397 C CA . PHE A 1 66 ? 38.462 49.151 -13.870 1.00 54.16 66 PHE A CA 1
ATOM 398 C C . PHE A 1 66 ? 39.225 48.487 -15.006 1.00 52.78 66 PHE A C 1
ATOM 399 O O . PHE A 1 66 ? 39.154 47.265 -15.155 1.00 53.74 66 PHE A O 1
ATOM 407 N N . ASP A 1 67 ? 39.975 49.252 -15.800 1.00 62.80 67 ASP A N 1
ATOM 408 C CA . ASP A 1 67 ? 40.714 48.640 -16.905 1.00 57.03 67 ASP A CA 1
ATOM 409 C C . ASP A 1 67 ? 41.676 47.565 -16.409 1.00 58.41 67 ASP A C 1
ATOM 410 O O . ASP A 1 67 ? 41.954 46.600 -17.126 1.00 58.39 67 ASP A O 1
ATOM 415 N N . LEU A 1 68 ? 42.161 47.690 -15.170 1.00 55.73 68 LEU A N 1
ATOM 416 C CA . LEU A 1 68 ? 43.069 46.680 -14.637 1.00 59.91 68 LEU A CA 1
ATOM 417 C C . LEU A 1 68 ? 42.366 45.340 -14.490 1.00 58.31 68 LEU A C 1
ATOM 418 O O . LEU A 1 68 ? 42.999 44.289 -14.645 1.00 60.39 68 LEU A O 1
ATOM 423 N N . LEU A 1 69 ? 41.052 45.357 -14.251 1.00 60.75 69 LEU A N 1
ATOM 424 C CA . LEU A 1 69 ? 40.317 44.105 -14.147 1.00 60.54 69 LEU A CA 1
ATOM 425 C C . LEU A 1 69 ? 40.075 43.517 -15.525 1.00 58.51 69 LEU A C 1
ATOM 426 O O . LEU A 1 69 ? 40.216 42.306 -15.716 1.00 60.90 69 LEU A O 1
ATOM 431 N N . GLU A 1 70 ? 39.750 44.369 -16.501 1.00 58.18 70 GLU A N 1
ATOM 432 C CA . GLU A 1 70 ? 39.518 43.891 -17.862 1.00 60.11 70 GLU A CA 1
ATOM 433 C C . GLU A 1 70 ? 40.754 43.207 -18.435 1.00 62.35 70 GLU A C 1
ATOM 434 O O . GLU A 1 70 ? 40.662 42.100 -18.977 1.00 64.03 70 GLU A O 1
ATOM 440 N N . THR A 1 71 ? 41.923 43.835 -18.311 1.00 61.06 71 THR A N 1
ATOM 441 C CA . THR A 1 71 ? 43.145 43.153 -18.725 1.00 67.74 71 THR A CA 1
ATOM 442 C C . THR A 1 71 ? 43.373 41.844 -17.966 1.00 67.45 71 THR A C 1
ATOM 443 O O . THR A 1 71 ? 44.195 41.028 -18.402 1.00 72.05 71 THR A O 1
ATOM 447 N N . TYR A 1 72 ? 42.687 41.623 -16.845 1.00 66.79 72 TYR A N 1
ATOM 448 C CA . TYR A 1 72 ? 42.876 40.397 -16.086 1.00 67.92 72 TYR A CA 1
ATOM 449 C C . TYR A 1 72 ? 41.713 39.426 -16.360 1.00 65.13 72 TYR A C 1
ATOM 450 O O . TYR A 1 72 ? 41.265 39.243 -17.497 1.00 66.75 72 TYR A O 1
ATOM 459 N N . PHE A 1 91 ? 30.593 23.946 -13.356 1.00 52.16 91 PHE A N 1
ATOM 460 C CA . PHE A 1 91 ? 29.389 24.773 -13.401 1.00 55.54 91 PHE A CA 1
ATOM 461 C C . PHE A 1 91 ? 28.224 24.157 -12.626 1.00 51.54 91 PHE A C 1
ATOM 462 O O . PHE A 1 91 ? 27.515 24.844 -11.884 1.00 47.18 91 PHE A O 1
ATOM 470 N N . ARG A 1 92 ? 28.055 22.847 -12.765 1.00 50.51 92 ARG A N 1
ATOM 471 C CA . ARG A 1 92 ? 26.986 22.183 -12.032 1.00 55.87 92 ARG A CA 1
ATOM 472 C C . ARG A 1 92 ? 27.228 22.283 -10.537 1.00 50.15 92 ARG A C 1
ATOM 473 O O . ARG A 1 92 ? 26.300 22.551 -9.769 1.00 48.90 92 ARG A O 1
ATOM 481 N N . GLU A 1 93 ? 28.476 22.109 -10.117 1.00 53.76 93 GLU A N 1
ATOM 482 C CA . GLU A 1 93 ? 28.844 22.189 -8.678 1.00 55.67 93 GLU A CA 1
ATOM 483 C C . GLU A 1 93 ? 28.636 23.617 -8.138 1.00 48.46 93 GLU A C 1
ATOM 484 O O . GLU A 1 93 ? 28.256 23.740 -6.989 1.00 43.20 93 GLU A O 1
ATOM 490 N N . ASN A 1 94 ? 28.886 24.649 -8.938 1.00 44.32 94 ASN A N 1
ATOM 491 C CA . ASN A 1 94 ? 28.642 26.019 -8.486 1.00 49.12 94 ASN A CA 1
ATOM 492 C C . ASN A 1 94 ? 27.160 26.322 -8.377 1.00 42.17 94 ASN A C 1
ATOM 493 O O . ASN A 1 94 ? 26.705 26.858 -7.364 1.00 42.70 94 ASN A O 1
ATOM 498 N N . ALA A 1 95 ? 26.391 25.954 -9.400 1.00 45.20 95 ALA A N 1
ATOM 499 C CA . ALA A 1 95 ? 24.958 26.223 -9.407 1.00 41.07 95 ALA A CA 1
ATOM 500 C C . ALA A 1 95 ? 24.249 25.593 -8.220 1.00 37.40 95 ALA A C 1
ATOM 501 O O . ALA A 1 95 ? 23.237 26.122 -7.757 1.00 41.34 95 ALA A O 1
ATOM 503 N N . LEU A 1 96 ? 24.741 24.460 -7.732 1.00 40.33 96 LEU A N 1
ATOM 504 C CA . LEU A 1 96 ? 24.145 23.735 -6.616 1.00 40.53 96 LEU A CA 1
ATOM 505 C C . LEU A 1 96 ? 24.626 24.221 -5.253 1.00 45.40 96 LEU A C 1
ATOM 506 O O . LEU A 1 96 ? 24.071 23.796 -4.232 1.00 43.50 96 LEU A O 1
ATOM 511 N N . PHE A 1 97 ? 25.634 25.095 -5.208 1.00 43.15 97 PHE A N 1
ATOM 512 C CA . PHE A 1 97 ? 26.252 25.497 -3.952 1.00 43.89 97 PHE A CA 1
ATOM 513 C C . PHE A 1 97 ? 25.473 26.681 -3.391 1.00 40.27 97 PHE A C 1
ATOM 514 O O . PHE A 1 97 ? 25.553 27.787 -3.925 1.00 41.79 97 PHE A O 1
ATOM 522 N N . GLN A 1 98 ? 24.740 26.442 -2.317 1.00 40.24 98 GLN A N 1
ATOM 523 C CA . GLN A 1 98 ? 23.927 27.512 -1.694 1.00 43.84 98 GLN A CA 1
ATOM 524 C C . GLN A 1 98 ? 24.217 27.589 -0.196 1.00 41.22 98 GLN A C 1
ATOM 525 O O . GLN A 1 98 ? 23.447 28.188 0.507 1.00 44.29 98 GLN A O 1
ATOM 531 N N . ASP A 1 99 ? 25.326 27.015 0.239 1.00 40.94 99 ASP A N 1
ATOM 532 C CA . ASP A 1 99 ? 25.674 26.980 1.649 1.00 42.68 99 ASP A CA 1
ATOM 533 C C . ASP A 1 99 ? 26.003 28.383 2.181 1.00 42.83 99 ASP A C 1
ATOM 534 O O . ASP A 1 99 ? 26.690 29.175 1.529 1.00 36.20 99 ASP A O 1
ATOM 539 N N . TYR A 1 100 ? 25.504 28.696 3.377 1.00 38.86 100 TYR A N 1
ATOM 540 C CA . TYR A 1 100 ? 25.711 30.040 3.889 1.00 36.39 100 TYR A CA 1
ATOM 541 C C . TYR A 1 100 ? 27.117 30.249 4.439 1.00 40.23 100 TYR A C 1
ATOM 542 O O . TYR A 1 100 ? 27.427 31.358 4.874 1.00 35.77 100 TYR A O 1
ATOM 551 N N . HIS A 1 101 ? 27.971 29.220 4.432 1.00 40.16 101 HIS A N 1
ATOM 552 C CA . HIS A 1 101 ? 29.382 29.455 4.684 1.00 38.11 101 HIS A CA 1
ATOM 553 C C . HIS A 1 101 ? 30.060 30.153 3.516 1.00 40.29 101 HIS A C 1
ATOM 554 O O . HIS A 1 101 ? 31.119 30.751 3.711 1.00 42.75 101 HIS A O 1
ATOM 561 N N . GLY A 1 102 ? 29.482 30.094 2.316 1.00 38.22 102 GLY A N 1
ATOM 562 C CA . GLY A 1 102 ? 30.167 30.576 1.128 1.00 37.28 102 GLY A CA 1
ATOM 563 C C . GLY A 1 102 ? 31.260 29.617 0.668 1.00 40.83 102 GLY A C 1
ATOM 564 O O . GLY A 1 102 ? 31.693 28.752 1.436 1.00 37.24 102 GLY A O 1
ATOM 565 N N . LEU A 1 103 ? 31.701 29.754 -0.583 1.00 35.59 103 LEU A N 1
ATOM 566 C CA . LEU A 1 103 ? 32.825 28.981 -1.099 1.00 35.79 103 LEU A CA 1
ATOM 567 C C . LEU A 1 103 ? 34.076 29.192 -0.258 1.00 41.62 103 LEU A C 1
ATOM 568 O O . LEU A 1 103 ? 34.459 30.334 0.030 1.00 37.81 103 LEU A O 1
ATOM 573 N N . LYS A 1 104 ? 34.745 28.090 0.115 1.00 40.35 104 LYS A N 1
ATOM 574 C CA . LYS A 1 104 ? 35.946 28.225 0.944 1.00 41.27 104 LYS A CA 1
ATOM 575 C C . LYS A 1 104 ? 37.055 28.951 0.209 1.00 40.34 104 LYS A C 1
ATOM 576 O O . LYS A 1 104 ? 37.711 29.826 0.778 1.00 42.46 104 LYS A O 1
ATOM 582 N N . THR A 1 105 ? 37.205 28.680 -1.087 1.00 42.48 105 THR A N 1
ATOM 583 C CA . THR A 1 105 ? 38.140 29.452 -1.893 1.00 42.75 105 THR A CA 1
ATOM 584 C C . THR A 1 105 ? 37.815 30.932 -1.838 1.00 44.82 105 THR A C 1
ATOM 585 O O . THR A 1 105 ? 38.720 31.769 -1.721 1.00 41.80 105 THR A O 1
ATOM 589 N N . PHE A 1 106 ? 36.526 31.282 -1.875 1.00 42.25 106 PHE A N 1
ATOM 590 C CA . PHE A 1 106 ? 36.235 32.708 -1.919 1.00 39.08 106 PHE A CA 1
ATOM 591 C C . PHE A 1 106 ? 36.420 33.371 -0.559 1.00 37.25 106 PHE A C 1
ATOM 592 O O . PHE A 1 106 ? 36.910 34.506 -0.496 1.00 41.43 106 PHE A O 1
ATOM 600 N N . ARG A 1 107 ? 36.100 32.684 0.542 1.00 39.63 107 ARG A N 1
ATOM 601 C CA . ARG A 1 107 ? 36.424 33.252 1.850 1.00 38.79 107 ARG A CA 1
ATOM 602 C C . ARG A 1 107 ? 37.930 33.414 2.049 1.00 40.71 107 ARG A C 1
ATOM 603 O O . ARG A 1 107 ? 38.371 34.387 2.678 1.00 40.75 107 ARG A O 1
ATOM 611 N N . GLN A 1 108 ? 38.733 32.499 1.503 1.00 40.37 108 GLN A N 1
ATOM 612 C CA . GLN A 1 108 ? 40.185 32.655 1.570 1.00 41.90 108 GLN A CA 1
ATOM 613 C C . GLN A 1 108 ? 40.646 33.863 0.779 1.00 40.59 108 GLN A C 1
ATOM 614 O O . GLN A 1 108 ? 41.468 34.650 1.263 1.00 41.69 108 GLN A O 1
ATOM 620 N N . ALA A 1 109 ? 40.113 34.031 -0.431 1.00 41.22 109 ALA A N 1
ATOM 621 C CA . ALA A 1 109 ? 40.475 35.177 -1.255 1.00 39.31 109 ALA A CA 1
ATOM 622 C C . ALA A 1 109 ? 40.067 36.482 -0.598 1.00 42.36 109 ALA A C 1
ATOM 623 O O . ALA A 1 109 ? 40.828 37.456 -0.616 1.00 42.21 109 ALA A O 1
ATOM 625 N N . MET A 1 110 ? 38.870 36.530 -0.012 1.00 41.47 110 MET A N 1
ATOM 626 C CA . MET A 1 110 ? 38.432 37.768 0.627 1.00 39.74 110 MET A CA 1
ATOM 627 C C . MET A 1 110 ? 39.334 38.136 1.798 1.00 41.93 110 MET A C 1
ATOM 628 O O . MET A 1 110 ? 39.724 39.303 1.953 1.00 35.43 110 MET A O 1
ATOM 633 N N . ALA A 1 111 ? 39.676 37.145 2.624 1.00 38.88 111 ALA A N 1
ATOM 634 C CA . ALA A 1 111 ? 40.506 37.383 3.792 1.00 38.18 111 ALA A CA 1
ATOM 635 C C . ALA A 1 111 ? 41.917 37.818 3.411 1.00 39.35 111 ALA A C 1
ATOM 636 O O . ALA A 1 111 ? 42.477 38.737 4.022 1.00 43.64 111 ALA A O 1
ATOM 638 N N . SER A 1 112 ? 42.515 37.167 2.419 1.00 40.43 112 SER A N 1
ATOM 639 C CA . SER A 1 112 ? 43.856 37.578 2.020 1.00 46.45 112 SER A CA 1
ATOM 640 C C . SER A 1 112 ? 43.818 38.943 1.358 1.00 41.11 112 SER A C 1
ATOM 641 O O . SER A 1 112 ? 44.711 39.766 1.582 1.00 43.23 112 SER A O 1
ATOM 644 N N . PHE A 1 113 ? 42.787 39.198 0.546 1.00 39.59 113 PHE A N 1
ATOM 645 C CA . PHE A 1 113 ? 42.617 40.518 -0.057 1.00 42.91 113 PHE A CA 1
ATOM 646 C C . PHE A 1 113 ? 42.482 41.603 1.013 1.00 45.08 113 PHE A C 1
ATOM 647 O O . PHE A 1 113 ? 43.092 42.672 0.907 1.00 42.82 113 PHE A O 1
ATOM 655 N N . MET A 1 114 ? 41.727 41.329 2.076 1.00 40.93 114 MET A N 1
ATOM 656 C CA . MET A 1 114 ? 41.596 42.315 3.138 1.00 40.18 114 MET A CA 1
ATOM 657 C C . MET A 1 114 ? 42.899 42.461 3.921 1.00 43.76 114 MET A C 1
ATOM 658 O O . MET A 1 114 ? 43.172 43.540 4.458 1.00 42.38 114 MET A O 1
ATOM 663 N N . GLU A 1 115 ? 43.706 41.401 4.024 1.00 41.08 115 GLU A N 1
ATOM 664 C CA . GLU A 1 115 ? 45.019 41.581 4.646 1.00 45.73 115 GLU A CA 1
ATOM 665 C C . GLU A 1 115 ? 45.933 42.430 3.773 1.00 45.00 115 GLU A C 1
ATOM 666 O O . GLU A 1 115 ? 46.678 43.274 4.281 1.00 44.43 115 GLU A O 1
ATOM 672 N N . GLN A 1 116 ? 45.900 42.216 2.458 1.00 44.20 116 GLN A N 1
ATOM 673 C CA . GLN A 1 116 ? 46.768 42.999 1.586 1.00 47.27 116 GLN A CA 1
ATOM 674 C C . GLN A 1 116 ? 46.416 44.479 1.632 1.00 44.75 116 GLN A C 1
ATOM 675 O O . GLN A 1 116 ? 47.307 45.337 1.598 1.00 48.33 116 GLN A O 1
ATOM 681 N N . ILE A 1 117 ? 45.125 44.798 1.742 1.00 46.22 117 ILE A N 1
ATOM 682 C CA . ILE A 1 117 ? 44.693 46.192 1.811 1.00 43.79 117 ILE A CA 1
ATOM 683 C C . ILE A 1 117 ? 45.274 46.881 3.026 1.00 44.21 117 ILE A C 1
ATOM 684 O O . ILE A 1 117 ? 45.556 48.083 2.991 1.00 43.18 117 ILE A O 1
ATOM 689 N N . ARG A 1 118 ? 45.417 46.155 4.130 1.00 44.92 118 ARG A N 1
ATOM 690 C CA . ARG A 1 118 ? 45.946 46.696 5.370 1.00 43.30 118 ARG A CA 1
ATOM 691 C C . ARG A 1 118 ? 47.455 46.518 5.506 1.00 42.64 118 ARG A C 1
ATOM 692 O O . ARG A 1 118 ? 48.004 46.812 6.571 1.00 45.93 118 ARG A O 1
ATOM 700 N N . GLY A 1 119 ? 48.127 46.031 4.466 1.00 46.60 119 GLY A N 1
ATOM 701 C CA . GLY A 1 119 ? 49.579 45.853 4.480 1.00 45.19 119 GLY A CA 1
ATOM 702 C C . GLY A 1 119 ? 50.088 44.890 5.532 1.00 46.98 119 GLY A C 1
ATOM 703 O O . GLY A 1 119 ? 51.092 45.168 6.195 1.00 50.87 119 GLY A O 1
ATOM 704 N N . GLY A 1 120 ? 49.414 43.756 5.703 1.00 51.17 120 GLY A N 1
ATOM 705 C CA . GLY A 1 120 ? 49.832 42.748 6.649 1.00 50.24 120 GLY A CA 1
ATOM 706 C C . GLY A 1 120 ? 49.738 43.157 8.097 1.00 46.64 120 GLY A C 1
ATOM 707 O O . GLY A 1 120 ? 50.109 42.368 8.968 1.00 53.36 120 GLY A O 1
ATOM 708 N N . LYS A 1 121 ? 49.239 44.355 8.387 1.00 50.21 121 LYS A N 1
ATOM 709 C CA . LYS A 1 121 ? 49.058 44.857 9.745 1.00 49.17 121 LYS A CA 1
ATOM 710 C C . LYS A 1 121 ? 47.895 44.181 10.464 1.00 49.19 121 LYS A C 1
ATOM 711 O O . LYS A 1 121 ? 47.636 44.475 11.637 1.00 45.55 121 LYS A O 1
ATOM 717 N N . ALA A 1 122 ? 47.207 43.264 9.796 1.00 46.13 122 ALA A N 1
ATOM 718 C CA . ALA A 1 122 ? 46.133 42.525 10.426 1.00 47.47 122 ALA A CA 1
ATOM 719 C C . ALA A 1 122 ? 45.941 41.215 9.675 1.00 48.54 122 ALA A C 1
ATOM 720 O O . ALA A 1 122 ? 46.382 41.047 8.533 1.00 48.16 122 ALA A O 1
ATOM 722 N N . ARG A 1 123 ? 45.332 40.263 10.355 1.00 46.32 123 ARG A N 1
ATOM 723 C CA . ARG A 1 123 ? 45.164 38.930 9.817 1.00 47.36 123 ARG A CA 1
ATOM 724 C C . ARG A 1 123 ? 43.700 38.546 9.928 1.00 46.61 123 ARG A C 1
ATOM 725 O O . ARG A 1 123 ? 43.053 38.805 10.948 1.00 45.98 123 ARG A O 1
ATOM 733 N N . PHE A 1 124 ? 43.178 37.932 8.875 1.00 46.12 124 PHE A N 1
ATOM 734 C CA . PHE A 1 124 ? 41.769 37.574 8.811 1.00 43.68 124 PHE A CA 1
ATOM 735 C C . PHE A 1 124 ? 41.654 36.062 8.648 1.00 43.21 124 PHE A C 1
ATOM 736 O O . PHE A 1 124 ? 42.176 35.490 7.685 1.00 43.82 124 PHE A O 1
ATOM 744 N N . ASP A 1 125 ? 40.974 35.426 9.589 1.00 39.73 125 ASP A N 1
ATOM 745 C CA . ASP A 1 125 ? 40.762 33.995 9.528 1.00 40.58 125 ASP A CA 1
ATOM 746 C C . ASP A 1 125 ? 39.634 33.721 8.547 1.00 39.30 125 ASP A C 1
ATOM 747 O O . ASP A 1 125 ? 38.502 34.155 8.789 1.00 41.88 125 ASP A O 1
ATOM 752 N N . PRO A 1 126 ? 39.886 33.008 7.446 1.00 44.25 126 PRO A N 1
ATOM 753 C CA . PRO A 1 126 ? 38.818 32.801 6.450 1.00 43.36 126 PRO A CA 1
ATOM 754 C C . PRO A 1 126 ? 37.599 32.112 7.017 1.00 38.39 126 PRO A C 1
ATOM 755 O O . PRO A 1 126 ? 36.500 32.310 6.490 1.00 43.67 126 PRO A O 1
ATOM 759 N N . ASP A 1 127 ? 37.728 31.362 8.110 1.00 38.46 127 ASP A N 1
ATOM 760 C CA . ASP A 1 127 ? 36.537 30.715 8.664 1.00 43.50 127 ASP A CA 1
ATOM 761 C C . ASP A 1 127 ? 35.558 31.688 9.309 1.00 41.37 127 ASP A C 1
ATOM 762 O O . ASP A 1 127 ? 34.395 31.319 9.489 1.00 46.37 127 ASP A O 1
ATOM 767 N N . ARG A 1 128 ? 35.974 32.920 9.622 1.00 36.14 128 ARG A N 1
ATOM 768 C CA . ARG A 1 128 ? 35.071 33.893 10.225 1.00 35.18 128 ARG A CA 1
ATOM 769 C C . ARG A 1 128 ? 34.400 34.794 9.206 1.00 36.99 128 ARG A C 1
ATOM 770 O O . ARG A 1 128 ? 33.488 35.541 9.577 1.00 37.40 128 ARG A O 1
ATOM 778 N N . ILE A 1 129 ? 34.778 34.690 7.929 1.00 39.92 129 ILE A N 1
ATOM 779 C CA . ILE A 1 129 ? 34.212 35.544 6.895 1.00 40.02 129 ILE A CA 1
ATOM 780 C C . ILE A 1 129 ? 32.754 35.165 6.670 1.00 40.35 129 ILE A C 1
ATOM 781 O O . ILE A 1 129 ? 32.441 34.003 6.389 1.00 41.84 129 ILE A O 1
ATOM 786 N N . VAL A 1 130 ? 31.855 36.152 6.777 1.00 40.66 130 VAL A N 1
ATOM 787 C CA . VAL A 1 130 ? 30.437 35.993 6.442 1.00 34.81 130 VAL A CA 1
ATOM 788 C C . VAL A 1 130 ? 30.129 36.905 5.266 1.00 33.01 130 VAL A C 1
ATOM 789 O O . VAL A 1 130 ? 30.356 38.118 5.340 1.00 35.74 130 VAL A O 1
ATOM 793 N N . LEU A 1 131 ? 29.593 36.334 4.204 1.00 32.64 131 LEU A N 1
ATOM 794 C CA . LEU A 1 131 ? 29.272 37.072 2.994 1.00 36.33 131 LEU A CA 1
ATOM 795 C C . LEU A 1 131 ? 27.826 37.561 3.004 1.00 36.27 131 LEU A C 1
ATOM 796 O O . LEU A 1 131 ? 26.917 36.828 3.410 1.00 36.40 131 LEU A O 1
ATOM 801 N N . THR A 1 132 ? 27.612 38.772 2.486 1.00 33.00 132 THR A N 1
ATOM 802 C CA . THR A 1 132 ? 26.283 39.350 2.316 1.00 33.69 132 THR A CA 1
ATOM 803 C C . THR A 1 132 ? 26.209 40.011 0.942 1.00 34.55 132 THR A C 1
ATOM 804 O O . THR A 1 132 ? 27.234 40.259 0.302 1.00 39.55 132 THR A O 1
ATOM 808 N N . ALA A 1 133 ? 24.993 40.325 0.492 1.00 30.37 133 ALA A N 1
ATOM 809 C CA . ALA A 1 133 ? 24.830 41.002 -0.800 1.00 37.14 133 ALA A CA 1
ATOM 810 C C . ALA A 1 133 ? 25.149 42.491 -0.648 1.00 33.96 133 ALA A C 1
ATOM 811 O O . ALA A 1 133 ? 24.269 43.353 -0.544 1.00 35.40 133 ALA A O 1
ATOM 813 N N . GLY A 1 134 ? 26.443 42.799 -0.660 1.00 37.53 134 GLY A N 1
ATOM 814 C CA . GLY A 1 134 ? 26.906 44.164 -0.486 1.00 35.19 134 GLY A CA 1
ATOM 815 C C . GLY A 1 134 ? 26.987 44.561 0.977 1.00 33.91 134 GLY A C 1
ATOM 816 O O . GLY A 1 134 ? 26.525 43.856 1.878 1.00 34.27 134 GLY A O 1
ATOM 817 N N . ALA A 1 135 ? 27.634 45.708 1.222 1.00 34.42 135 ALA A N 1
ATOM 818 C CA . ALA A 1 135 ? 27.701 46.252 2.575 1.00 32.08 135 ALA A CA 1
ATOM 819 C C . ALA A 1 135 ? 26.368 46.835 3.023 1.00 33.28 135 ALA A C 1
ATOM 820 O O . ALA A 1 135 ? 26.126 46.943 4.231 1.00 33.41 135 ALA A O 1
ATOM 822 N N . THR A 1 136 ? 25.511 47.229 2.077 1.00 34.16 136 THR A N 1
ATOM 823 C CA . THR A 1 136 ? 24.138 47.603 2.409 1.00 36.51 136 THR A CA 1
ATOM 824 C C . THR A 1 136 ? 23.477 46.527 3.253 1.00 35.72 136 THR A C 1
ATOM 825 O O . THR A 1 136 ? 22.917 46.809 4.313 1.00 36.09 136 THR A O 1
ATOM 829 N N . ALA A 1 137 ? 23.536 45.278 2.786 1.00 33.76 137 ALA A N 1
ATOM 830 C CA . ALA A 1 137 ? 22.979 44.164 3.552 1.00 35.03 137 ALA A CA 1
ATOM 831 C C . ALA A 1 137 ? 23.741 43.944 4.848 1.00 31.76 137 ALA A C 1
ATOM 832 O O . ALA A 1 137 ? 23.134 43.659 5.889 1.00 30.79 137 ALA A O 1
ATOM 834 N N . ALA A 1 138 ? 25.074 44.070 4.807 1.00 29.85 138 ALA A N 1
ATOM 835 C CA . ALA A 1 138 ? 25.880 43.736 5.980 1.00 33.38 138 ALA A CA 1
ATOM 836 C C . ALA A 1 138 ? 25.576 44.656 7.162 1.00 31.88 138 ALA A C 1
ATOM 837 O O . ALA A 1 138 ? 25.434 44.187 8.296 1.00 32.81 138 ALA A O 1
ATOM 839 N N . ASN A 1 139 ? 25.448 45.960 6.924 1.00 34.47 139 ASN A N 1
ATOM 840 C CA . ASN A 1 139 ? 25.181 46.871 8.039 1.00 31.39 139 ASN A CA 1
ATOM 841 C C . ASN A 1 139 ? 23.791 46.647 8.617 1.00 33.23 139 ASN A C 1
ATOM 842 O O . ASN A 1 139 ? 23.613 46.687 9.849 1.00 30.16 139 ASN A O 1
ATOM 847 N N . GLU A 1 140 ? 22.795 46.401 7.745 1.00 31.38 140 GLU A N 1
ATOM 848 C CA . GLU A 1 140 ? 21.445 46.131 8.232 1.00 32.60 140 GLU A CA 1
ATOM 849 C C . GLU A 1 140 ? 21.417 44.855 9.052 1.00 31.90 140 GLU A C 1
ATOM 850 O O . GLU A 1 140 ? 20.861 44.817 10.160 1.00 32.24 140 GLU A O 1
ATOM 856 N N . LEU A 1 141 ? 22.028 43.796 8.511 1.00 30.20 141 LEU A N 1
ATOM 857 C CA . LEU A 1 141 ? 22.083 42.516 9.198 1.00 32.47 141 LEU A CA 1
ATOM 858 C C . LEU A 1 141 ? 22.740 42.666 10.565 1.00 31.11 141 LEU A C 1
ATOM 859 O O . LEU A 1 141 ? 22.176 42.242 11.583 1.00 33.23 141 LEU A O 1
ATOM 864 N N . LEU A 1 142 ? 23.915 43.312 10.617 1.00 31.78 142 LEU A N 1
ATOM 865 C CA . LEU A 1 142 ? 24.556 43.570 11.906 1.00 29.99 142 LEU A CA 1
ATOM 866 C C . LEU A 1 142 ? 23.640 44.368 12.825 1.00 35.43 142 LEU A C 1
ATOM 867 O O . LEU A 1 142 ? 23.602 44.114 14.034 1.00 37.37 142 LEU A O 1
ATOM 872 N N . THR A 1 143 ? 22.902 45.353 12.287 1.00 30.92 143 THR A N 1
ATOM 873 C CA . THR A 1 143 ? 21.990 46.098 13.150 1.00 25.59 143 THR A CA 1
ATOM 874 C C . THR A 1 143 ? 20.927 45.184 13.759 1.00 34.35 143 THR A C 1
ATOM 875 O O . THR A 1 143 ? 20.584 45.325 14.940 1.00 33.12 143 THR A O 1
ATOM 879 N N . PHE A 1 144 ? 20.380 44.240 12.966 1.00 33.84 144 PHE A N 1
ATOM 880 C CA . PHE A 1 144 ? 19.465 43.246 13.526 1.00 32.63 144 PHE A CA 1
ATOM 881 C C . PHE A 1 144 ? 20.098 42.480 14.684 1.00 34.73 144 PHE A C 1
ATOM 882 O O . PHE A 1 144 ? 19.399 42.070 15.618 1.00 32.31 144 PHE A O 1
ATOM 890 N N . ILE A 1 145 ? 21.410 42.249 14.618 1.00 32.32 145 ILE A N 1
ATOM 891 C CA . ILE A 1 145 ? 22.087 41.386 15.573 1.00 32.99 145 ILE A CA 1
ATOM 892 C C . ILE A 1 145 ? 22.493 42.147 16.826 1.00 34.18 145 ILE A C 1
ATOM 893 O O . ILE A 1 145 ? 22.451 41.591 17.929 1.00 32.81 145 ILE A O 1
ATOM 898 N N . LEU A 1 146 ? 22.824 43.426 16.692 1.00 30.70 146 LEU A N 1
ATOM 899 C CA . LEU A 1 146 ? 23.435 44.152 17.787 1.00 36.17 146 LEU A CA 1
ATOM 900 C C . LEU A 1 146 ? 22.462 45.012 18.584 1.00 35.92 146 LEU A C 1
ATOM 901 O O . LEU A 1 146 ? 22.820 45.429 19.692 1.00 42.73 146 LEU A O 1
ATOM 906 N N . ALA A 1 147 ? 21.264 45.299 18.070 1.00 34.51 147 ALA A N 1
ATOM 907 C CA . ALA A 1 147 ? 20.358 46.255 18.706 1.00 35.39 147 ALA A CA 1
ATOM 908 C C . ALA A 1 147 ? 18.897 45.853 18.527 1.00 40.96 147 ALA A C 1
ATOM 909 O O . ALA A 1 147 ? 18.503 45.414 17.446 1.00 39.01 147 ALA A O 1
ATOM 911 N N . ASP A 1 148 ? 18.094 45.992 19.585 1.00 40.33 148 ASP A N 1
ATOM 912 C CA . ASP A 1 148 ? 16.659 45.741 19.473 1.00 40.55 148 ASP A CA 1
ATOM 913 C C . ASP A 1 148 ? 15.924 46.899 18.814 1.00 44.20 148 ASP A C 1
ATOM 914 O O . ASP A 1 148 ? 16.459 48.011 18.704 1.00 43.25 148 ASP A O 1
ATOM 919 N N . PRO A 1 149 ? 14.693 46.660 18.354 1.00 40.66 149 PRO A N 1
ATOM 920 C CA . PRO A 1 149 ? 13.859 47.777 17.912 1.00 40.67 149 PRO A CA 1
ATOM 921 C C . PRO A 1 149 ? 13.730 48.811 19.021 1.00 42.19 149 PRO A C 1
ATOM 922 O O . PRO A 1 149 ? 13.531 48.474 20.189 1.00 45.85 149 PRO A O 1
ATOM 926 N N . ASN A 1 150 ? 13.845 50.078 18.637 1.00 42.35 150 ASN A N 1
ATOM 927 C CA . ASN A 1 150 ? 13.784 51.274 19.484 1.00 46.43 150 ASN A CA 1
ATOM 928 C C . ASN A 1 150 ? 15.049 51.502 20.312 1.00 46.88 150 ASN A C 1
ATOM 929 O O . ASN A 1 150 ? 15.079 52.477 21.078 1.00 47.51 150 ASN A O 1
ATOM 934 N N . ASP A 1 151 ? 16.062 50.635 20.239 1.00 40.35 151 ASP A N 1
ATOM 935 C CA . ASP A 1 151 ? 17.390 51.019 20.704 1.00 44.15 151 ASP A CA 1
ATOM 936 C C . ASP A 1 151 ? 18.033 51.949 19.670 1.00 41.49 151 ASP A C 1
ATOM 937 O O . ASP A 1 151 ? 17.439 52.274 18.636 1.00 38.22 151 ASP A O 1
ATOM 942 N N . ALA A 1 152 ? 19.280 52.352 19.916 1.00 36.24 152 ALA A N 1
ATOM 943 C CA . ALA A 1 152 ? 19.944 53.294 19.027 1.00 38.26 152 ALA A CA 1
ATOM 944 C C . ALA A 1 152 ? 21.389 52.887 18.776 1.00 41.68 152 ALA A C 1
ATOM 945 O O . ALA A 1 152 ? 22.022 52.219 19.602 1.00 37.83 152 ALA A O 1
ATOM 947 N N . LEU A 1 153 ? 21.900 53.316 17.619 1.00 37.70 153 LEU A N 1
ATOM 948 C CA . LEU A 1 153 ? 23.323 53.324 17.317 1.00 38.79 153 LEU A CA 1
ATOM 949 C C . LEU A 1 153 ? 23.805 54.770 17.212 1.00 41.31 153 LEU A C 1
ATOM 950 O O . LEU A 1 153 ? 23.108 55.631 16.664 1.00 38.20 153 LEU A O 1
ATOM 955 N N . LEU A 1 154 ? 24.997 55.030 17.741 1.00 34.80 154 LEU A N 1
ATOM 956 C CA . LEU A 1 154 ? 25.627 56.332 17.583 1.00 39.15 154 LEU A CA 1
ATOM 957 C C . LEU A 1 154 ? 26.337 56.349 16.239 1.00 39.08 154 LEU A C 1
ATOM 958 O O . LEU A 1 154 ? 26.977 55.364 15.855 1.00 37.85 154 LEU A O 1
ATOM 963 N N . VAL A 1 155 ? 26.165 57.431 15.483 1.00 37.92 155 VAL A N 1
ATOM 964 C CA . VAL A 1 155 ? 26.757 57.550 14.161 1.00 37.74 155 VAL A CA 1
ATOM 965 C C . VAL A 1 155 ? 27.387 58.933 14.050 1.00 40.44 155 VAL A C 1
ATOM 966 O O . VAL A 1 155 ? 26.709 59.939 14.277 1.00 43.22 155 VAL A O 1
ATOM 970 N N . PRO A 1 156 ? 28.684 59.035 13.744 1.00 41.23 156 PRO A N 1
ATOM 971 C CA . PRO A 1 156 ? 29.304 60.358 13.624 1.00 42.55 156 PRO A CA 1
ATOM 972 C C . PRO A 1 156 ? 28.766 61.086 12.404 1.00 43.18 156 PRO A C 1
ATOM 973 O O . PRO A 1 156 ? 28.670 60.511 11.318 1.00 41.27 156 PRO A O 1
ATOM 977 N N . THR A 1 157 ? 28.444 62.367 12.590 1.00 41.30 157 THR A N 1
ATOM 978 C CA . THR A 1 157 ? 28.036 63.243 11.492 1.00 39.89 157 THR A CA 1
ATOM 979 C C . THR A 1 157 ? 29.254 63.979 10.960 1.00 44.40 157 THR A C 1
ATOM 980 O O . THR A 1 157 ? 30.186 64.246 11.708 1.00 49.23 157 THR A O 1
ATOM 984 N N . PRO A 1 158 ? 29.266 64.314 9.664 1.00 46.18 158 PRO A N 1
ATOM 985 C CA . PRO A 1 158 ? 28.256 63.950 8.667 1.00 43.71 158 PRO A CA 1
ATOM 986 C C . PRO A 1 158 ? 28.383 62.459 8.354 1.00 44.58 158 PRO A C 1
ATOM 987 O O . PRO A 1 158 ? 29.444 61.898 8.650 1.00 37.08 158 PRO A O 1
ATOM 991 N N . TYR A 1 159 ? 27.350 61.819 7.803 1.00 41.12 159 TYR A N 1
ATOM 992 C CA . TYR A 1 159 ? 27.465 60.392 7.511 1.00 38.56 159 TYR A CA 1
ATOM 993 C C . TYR A 1 159 ? 26.729 60.035 6.225 1.00 38.27 159 TYR A C 1
ATOM 994 O O . TYR A 1 159 ? 25.943 60.820 5.675 1.00 37.01 159 TYR A O 1
ATOM 1003 N N . TYR A 1 160 ? 27.008 58.828 5.737 1.00 38.08 160 TYR A N 1
ATOM 1004 C CA . TYR A 1 160 ? 26.420 58.339 4.506 1.00 34.91 160 TYR A CA 1
ATOM 1005 C C . TYR A 1 160 ? 24.891 58.416 4.596 1.00 35.46 160 TYR A C 1
ATOM 1006 O O . TYR A 1 160 ? 24.299 57.829 5.515 1.00 35.95 160 TYR A O 1
ATOM 1015 N N . PRO A 1 161 ? 24.240 59.181 3.729 1.00 34.16 161 PRO A N 1
ATOM 1016 C CA . PRO A 1 161 ? 22.769 59.293 3.785 1.00 39.98 161 PRO A CA 1
ATOM 1017 C C . PRO A 1 161 ? 22.034 57.946 3.752 1.00 35.44 161 PRO A C 1
ATOM 1018 O O . PRO A 1 161 ? 20.971 57.818 4.374 1.00 35.27 161 PRO A O 1
ATOM 1022 N N . GLY A 1 162 ? 22.585 56.933 3.085 1.00 32.85 162 GLY A N 1
ATOM 1023 C CA . GLY A 1 162 ? 21.932 55.634 3.049 1.00 37.43 162 GLY A CA 1
ATOM 1024 C C . GLY A 1 162 ? 21.747 54.974 4.406 1.00 39.44 162 GLY A C 1
ATOM 1025 O O . GLY A 1 162 ? 20.848 54.138 4.540 1.00 38.05 162 GLY A O 1
ATOM 1026 N N . PHE A 1 163 ? 22.561 55.337 5.424 1.00 31.84 163 PHE A N 1
ATOM 1027 C CA . PHE A 1 163 ? 22.384 54.780 6.775 1.00 31.97 163 PHE A CA 1
ATOM 1028 C C . PHE A 1 163 ? 21.006 55.083 7.353 1.00 35.71 163 PHE A C 1
ATOM 1029 O O . PHE A 1 163 ? 20.490 54.302 8.167 1.00 35.81 163 PHE A O 1
ATOM 1037 N N . ASP A 1 164 ? 20.413 56.224 6.992 1.00 34.51 164 ASP A N 1
ATOM 1038 C CA . ASP A 1 164 ? 19.089 56.549 7.515 1.00 35.62 164 ASP A CA 1
ATOM 1039 C C . ASP A 1 164 ? 18.054 55.506 7.106 1.00 35.47 164 ASP A C 1
ATOM 1040 O O . ASP A 1 164 ? 17.052 55.322 7.805 1.00 34.94 164 ASP A O 1
ATOM 1045 N N . ARG A 1 165 ? 18.259 54.837 5.976 1.00 34.81 165 ARG A N 1
ATOM 1046 C CA . ARG A 1 165 ? 17.428 53.697 5.616 1.00 36.70 165 ARG A CA 1
ATOM 1047 C C . ARG A 1 165 ? 17.997 52.392 6.175 1.00 35.65 165 ARG A C 1
ATOM 1048 O O . ARG A 1 165 ? 17.310 51.687 6.925 1.00 35.58 165 ARG A O 1
ATOM 1056 N N . ASP A 1 166 ? 19.267 52.094 5.864 1.00 33.43 166 ASP A N 1
ATOM 1057 C CA . ASP A 1 166 ? 19.822 50.765 6.111 1.00 32.31 166 ASP A CA 1
ATOM 1058 C C . ASP A 1 166 ? 19.779 50.369 7.577 1.00 33.88 166 ASP A C 1
ATOM 1059 O O . ASP A 1 166 ? 19.472 49.213 7.896 1.00 34.15 166 ASP A O 1
ATOM 1064 N N . LEU A 1 167 ? 20.089 51.298 8.487 1.00 35.23 167 LEU A N 1
ATOM 1065 C CA . LEU A 1 167 ? 20.178 50.942 9.895 1.00 33.03 167 LEU A CA 1
ATOM 1066 C C . LEU A 1 167 ? 18.828 50.990 10.588 1.00 31.33 167 LEU A C 1
ATOM 1067 O O . LEU A 1 167 ? 18.693 50.439 11.684 1.00 33.05 167 LEU A O 1
ATOM 1072 N N . ARG A 1 168 ? 17.834 51.631 9.977 1.00 34.54 168 ARG A N 1
ATOM 1073 C CA . ARG A 1 168 ? 16.584 51.962 10.652 1.00 39.06 168 ARG A CA 1
ATOM 1074 C C . ARG A 1 168 ? 15.334 51.378 10.011 1.00 36.24 168 ARG A C 1
ATOM 1075 O O . ARG A 1 168 ? 14.376 51.099 10.734 1.00 38.73 168 ARG A O 1
ATOM 1083 N N . TRP A 1 169 ? 15.293 51.240 8.687 1.00 35.95 169 TRP A N 1
ATOM 1084 C CA . TRP A 1 169 ? 14.015 51.046 8.001 1.00 38.04 169 TRP A CA 1
ATOM 1085 C C . TRP A 1 169 ? 13.318 49.779 8.468 1.00 37.90 169 TRP A C 1
ATOM 1086 O O . TRP A 1 169 ? 12.123 49.794 8.800 1.00 34.13 169 TRP A O 1
ATOM 1097 N N . ARG A 1 170 ? 14.028 48.661 8.452 1.00 32.90 170 ARG A N 1
ATOM 1098 C CA . ARG A 1 170 ? 13.415 47.402 8.824 1.00 35.00 170 ARG A CA 1
ATOM 1099 C C . ARG A 1 170 ? 13.746 46.978 10.244 1.00 35.05 170 ARG A C 1
ATOM 1100 O O . ARG A 1 170 ? 13.075 46.096 10.776 1.00 37.99 170 ARG A O 1
ATOM 1108 N N . THR A 1 171 ? 14.690 47.652 10.905 1.00 39.50 171 THR A N 1
ATOM 1109 C CA . THR A 1 171 ? 15.190 47.198 12.196 1.00 36.30 171 THR A CA 1
ATOM 1110 C C . THR A 1 171 ? 14.450 47.798 13.379 1.00 39.68 171 THR A C 1
ATOM 1111 O O . THR A 1 171 ? 14.523 47.239 14.479 1.00 38.31 171 THR A O 1
ATOM 1115 N N . GLY A 1 172 ? 13.748 48.918 13.182 1.00 38.72 172 GLY A N 1
ATOM 1116 C CA . GLY A 1 172 ? 13.214 49.677 14.294 1.00 39.95 172 GLY A CA 1
ATOM 1117 C C . GLY A 1 172 ? 14.261 50.362 15.148 1.00 39.05 172 GLY A C 1
ATOM 1118 O O . GLY A 1 172 ? 13.922 50.908 16.201 1.00 38.90 172 GLY A O 1
ATOM 1119 N N . VAL A 1 173 ? 15.517 50.362 14.720 1.00 38.46 173 VAL A N 1
ATOM 1120 C CA . VAL A 1 173 ? 16.624 50.937 15.479 1.00 38.36 173 VAL A CA 1
ATOM 1121 C C . VAL A 1 173 ? 16.784 52.398 15.082 1.00 42.05 173 VAL A C 1
ATOM 1122 O O . VAL A 1 173 ? 16.485 52.796 13.945 1.00 43.84 173 VAL A O 1
ATOM 1126 N N . LYS A 1 174 ? 17.235 53.211 16.025 1.00 36.54 174 LYS A N 1
ATOM 1127 C CA . LYS A 1 174 ? 17.344 54.646 15.816 1.00 39.38 174 LYS A CA 1
ATOM 1128 C C . LYS A 1 174 ? 18.797 55.034 15.639 1.00 34.69 174 LYS A C 1
ATOM 1129 O O . LYS A 1 174 ? 19.709 54.315 16.045 1.00 37.78 174 LYS A O 1
ATOM 1135 N N . ILE A 1 175 ? 19.006 56.174 14.996 1.00 34.69 175 ILE A N 1
ATOM 1136 C CA . ILE A 1 175 ? 20.330 56.761 14.859 1.00 34.25 175 ILE A CA 1
ATOM 1137 C C . ILE A 1 175 ? 20.373 57.991 15.746 1.00 40.89 175 ILE A C 1
ATOM 1138 O O . ILE A 1 175 ? 19.547 58.901 15.600 1.00 41.43 175 ILE A O 1
ATOM 1143 N N . VAL A 1 176 ? 21.335 58.020 16.657 1.00 42.93 176 VAL A N 1
ATOM 1144 C CA . VAL A 1 176 ? 21.631 59.198 17.464 1.00 39.07 176 VAL A CA 1
ATOM 1145 C C . VAL A 1 176 ? 22.942 59.776 16.951 1.00 40.21 176 VAL A C 1
ATOM 1146 O O . VAL A 1 176 ? 23.969 59.085 16.975 1.00 38.83 176 VAL A O 1
ATOM 1150 N N . PRO A 1 177 ? 22.961 61.022 16.494 1.00 39.68 177 PRO A N 1
ATOM 1151 C CA . PRO A 1 177 ? 24.175 61.551 15.867 1.00 44.84 177 PRO A CA 1
ATOM 1152 C C . PRO A 1 177 ? 25.249 61.842 16.907 1.00 43.15 177 PRO A C 1
ATOM 1153 O O . PRO A 1 177 ? 24.949 62.171 18.056 1.00 45.09 177 PRO A O 1
ATOM 1157 N N . ILE A 1 178 ? 26.504 61.608 16.521 1.00 43.88 178 ILE A N 1
ATOM 1158 C CA . ILE A 1 178 ? 27.671 62.113 17.242 1.00 42.03 178 ILE A CA 1
ATOM 1159 C C . ILE A 1 178 ? 28.108 63.377 16.517 1.00 45.59 178 ILE A C 1
ATOM 1160 O O . ILE A 1 178 ? 28.693 63.308 15.430 1.00 43.84 178 ILE A O 1
ATOM 1165 N N . HIS A 1 179 ? 27.886 64.537 17.120 1.00 46.34 179 HIS A N 1
ATOM 1166 C CA . HIS A 1 179 ? 28.102 65.768 16.377 1.00 42.94 179 HIS A CA 1
ATOM 1167 C C . HIS A 1 179 ? 29.591 66.019 16.176 1.00 44.97 179 HIS A C 1
ATOM 1168 O O . HIS A 1 179 ? 30.422 65.728 17.045 1.00 47.38 179 HIS A O 1
ATOM 1175 N N . CYS A 1 180 ? 29.927 66.483 14.981 1.00 40.24 180 CYS A N 1
ATOM 1176 C CA . CYS A 1 180 ? 31.277 66.880 14.620 1.00 40.30 180 CYS A CA 1
ATOM 1177 C C . CYS A 1 180 ? 31.180 68.192 13.856 1.00 47.71 180 CYS A C 1
ATOM 1178 O O . CYS A 1 180 ? 30.162 68.458 13.208 1.00 43.41 180 CYS A O 1
ATOM 1181 N N . ASP A 1 181 ? 32.214 69.041 13.972 1.00 42.84 181 ASP A N 1
ATOM 1182 C CA . ASP A 1 181 ? 32.208 70.280 13.207 1.00 47.28 181 ASP A CA 1
ATOM 1183 C C . ASP A 1 181 ? 33.562 70.458 12.528 1.00 48.04 181 ASP A C 1
ATOM 1184 O O . ASP A 1 181 ? 34.476 69.644 12.679 1.00 47.66 181 ASP A O 1
ATOM 1189 N N . SER A 1 182 ? 33.682 71.537 11.754 1.00 48.16 182 SER A N 1
ATOM 1190 C CA . SER A 1 182 ? 34.870 71.756 10.935 1.00 52.53 182 SER A CA 1
ATOM 1191 C C . SER A 1 182 ? 36.119 72.108 11.740 1.00 51.48 182 SER A C 1
ATOM 1192 O O . SER A 1 182 ? 37.226 72.007 11.198 1.00 53.77 182 SER A O 1
ATOM 1195 N N . SER A 1 183 ? 35.980 72.509 13.008 1.00 48.43 183 SER A N 1
ATOM 1196 C CA . SER A 1 183 ? 37.147 72.972 13.759 1.00 47.13 183 SER A CA 1
ATOM 1197 C C . SER A 1 183 ? 38.245 71.913 13.831 1.00 53.65 183 SER A C 1
ATOM 1198 O O . SER A 1 183 ? 39.433 72.259 13.863 1.00 59.95 183 SER A O 1
ATOM 1201 N N . ASN A 1 184 ? 37.888 70.626 13.845 1.00 52.36 184 ASN A N 1
ATOM 1202 C CA . ASN A 1 184 ? 38.881 69.553 13.845 1.00 51.65 184 ASN A CA 1
ATOM 1203 C C . ASN A 1 184 ? 38.734 68.643 12.620 1.00 52.18 184 ASN A C 1
ATOM 1204 O O . ASN A 1 184 ? 39.076 67.455 12.668 1.00 50.59 184 ASN A O 1
ATOM 1209 N N . HIS A 1 185 ? 38.239 69.212 11.512 1.00 52.69 185 HIS A N 1
ATOM 1210 C CA . HIS A 1 185 ? 38.010 68.500 10.247 1.00 49.78 185 HIS A CA 1
ATOM 1211 C C . HIS A 1 185 ? 36.963 67.406 10.432 1.00 44.10 185 HIS A C 1
ATOM 1212 O O . HIS A 1 185 ? 37.059 66.323 9.856 1.00 45.43 185 HIS A O 1
ATOM 1219 N N . PHE A 1 186 ? 35.962 67.701 11.261 1.00 48.23 186 PHE A N 1
ATOM 1220 C CA . PHE A 1 186 ? 34.800 66.841 11.463 1.00 45.14 186 PHE A CA 1
ATOM 1221 C C . PHE A 1 186 ? 35.188 65.476 12.013 1.00 45.63 186 PHE A C 1
ATOM 1222 O O . PHE A 1 186 ? 34.654 64.460 11.576 1.00 40.93 186 PHE A O 1
ATOM 1230 N N . GLN A 1 187 ? 36.099 65.445 12.991 1.00 45.52 187 GLN A N 1
ATOM 1231 C CA . GLN A 1 187 ? 36.510 64.186 13.594 1.00 40.31 187 GLN A CA 1
ATOM 1232 C C . GLN A 1 187 ? 35.873 64.002 14.964 1.00 41.42 187 GLN A C 1
ATOM 1233 O O . GLN A 1 187 ? 35.412 64.948 15.603 1.00 43.67 187 GLN A O 1
ATOM 1239 N N . ILE A 1 188 ? 35.785 62.736 15.366 1.00 44.98 188 ILE A N 1
ATOM 1240 C CA . ILE A 1 188 ? 35.244 62.359 16.665 1.00 42.39 188 ILE A CA 1
ATOM 1241 C C . ILE A 1 188 ? 36.164 62.833 17.784 1.00 44.34 188 ILE A C 1
ATOM 1242 O O . ILE A 1 188 ? 37.397 62.752 17.684 1.00 44.07 188 ILE A O 1
ATOM 1247 N N . THR A 1 189 ? 35.562 63.321 18.858 1.00 42.75 189 THR A N 1
ATOM 1248 C CA . THR A 1 189 ? 36.208 63.652 20.111 1.00 47.60 189 THR A CA 1
ATOM 1249 C C . THR A 1 189 ? 35.618 62.789 21.219 1.00 47.85 189 THR A C 1
ATOM 1250 O O . THR A 1 189 ? 34.452 62.379 21.125 1.00 46.90 189 THR A O 1
ATOM 1254 N N . PRO A 1 190 ? 36.399 62.460 22.259 1.00 44.86 190 PRO A N 1
ATOM 1255 C CA . PRO A 1 190 ? 35.821 61.704 23.383 1.00 44.85 190 PRO A CA 1
ATOM 1256 C C . PRO A 1 190 ? 34.618 62.392 23.987 1.00 44.16 190 PRO A C 1
ATOM 1257 O O . PRO A 1 190 ? 33.706 61.719 24.483 1.00 48.12 190 PRO A O 1
ATOM 1261 N N . GLU A 1 191 ? 34.595 63.727 23.949 1.00 49.50 191 GLU A N 1
ATOM 1262 C CA . GLU A 1 191 ? 33.487 64.489 24.513 1.00 50.30 191 GLU A CA 1
ATOM 1263 C C . GLU A 1 191 ? 32.229 64.356 23.663 1.00 41.12 191 GLU A C 1
ATOM 1264 O O . GLU A 1 191 ? 31.128 64.200 24.198 1.00 45.75 191 GLU A O 1
ATOM 1270 N N . ALA A 1 192 ? 32.364 64.429 22.339 1.00 40.82 192 ALA A N 1
ATOM 1271 C CA . ALA A 1 192 ? 31.184 64.268 21.482 1.00 48.88 192 ALA A CA 1
ATOM 1272 C C . ALA A 1 192 ? 30.548 62.886 21.641 1.00 48.20 192 ALA A C 1
ATOM 1273 O O . ALA A 1 192 ? 29.316 62.751 21.595 1.00 52.72 192 ALA A O 1
ATOM 1275 N N . LEU A 1 193 ? 31.364 61.849 21.850 1.00 45.11 193 LEU A N 1
ATOM 1276 C CA . LEU A 1 193 ? 30.810 60.519 22.085 1.00 47.78 193 LEU A CA 1
ATOM 1277 C C . LEU A 1 193 ? 29.978 60.511 23.353 1.00 47.28 193 LEU A C 1
ATOM 1278 O O . LEU A 1 193 ? 28.859 59.980 23.391 1.00 47.18 193 LEU A O 1
ATOM 1283 N N . GLU A 1 194 ? 30.514 61.128 24.405 1.00 50.37 194 GLU A N 1
ATOM 1284 C CA . GLU A 1 194 ? 29.830 61.127 25.691 1.00 54.35 194 GLU A CA 1
ATOM 1285 C C . GLU A 1 194 ? 28.561 61.990 25.667 1.00 51.21 194 GLU A C 1
ATOM 1286 O O . GLU A 1 194 ? 27.521 61.543 26.164 1.00 50.91 194 GLU A O 1
ATOM 1292 N N . SER A 1 195 ? 28.578 63.211 25.083 1.00 49.74 195 SER A N 1
ATOM 1293 C CA . SER A 1 195 ? 27.296 63.936 25.096 1.00 52.99 195 SER A CA 1
ATOM 1294 C C . SER A 1 195 ? 26.284 63.250 24.197 1.00 49.89 195 SER A C 1
ATOM 1295 O O . SER A 1 195 ? 25.081 63.389 24.412 1.00 53.50 195 SER A O 1
ATOM 1298 N N . ALA A 1 196 ? 26.734 62.627 23.106 1.00 49.01 196 ALA A N 1
ATOM 1299 C CA . ALA A 1 196 ? 25.775 61.913 22.260 1.00 52.26 196 ALA A CA 1
ATOM 1300 C C . ALA A 1 196 ? 25.110 60.792 23.035 1.00 44.35 196 ALA A C 1
ATOM 1301 O O . ALA A 1 196 ? 23.903 60.575 22.905 1.00 41.12 196 ALA A O 1
ATOM 1303 N N . TYR A 1 197 ? 25.888 60.068 23.845 1.00 46.59 197 TYR A N 1
ATOM 1304 C CA . TYR A 1 197 ? 25.322 59.017 24.682 1.00 47.28 197 TYR A CA 1
ATOM 1305 C C . TYR A 1 197 ? 24.304 59.588 25.666 1.00 49.04 197 TYR A C 1
ATOM 1306 O O . TYR A 1 197 ? 23.213 59.030 25.839 1.00 49.46 197 TYR A O 1
ATOM 1315 N N . GLN A 1 198 ? 24.648 60.706 26.324 1.00 47.84 198 GLN A N 1
ATOM 1316 C CA . GLN A 1 198 ? 23.726 61.340 27.268 1.00 51.46 198 GLN A CA 1
ATOM 1317 C C . GLN A 1 198 ? 22.413 61.716 26.593 1.00 48.94 198 GLN A C 1
ATOM 1318 O O . GLN A 1 198 ? 21.335 61.567 27.181 1.00 51.88 198 GLN A O 1
ATOM 1324 N N . THR A 1 199 ? 22.484 62.195 25.352 1.00 48.94 199 THR A N 1
ATOM 1325 C CA . THR A 1 199 ? 21.270 62.578 24.639 1.00 50.87 199 THR A CA 1
ATOM 1326 C C . THR A 1 199 ? 20.295 61.415 24.534 1.00 51.53 199 THR A C 1
ATOM 1327 O O . THR A 1 199 ? 19.086 61.592 24.729 1.00 49.76 199 THR A O 1
ATOM 1331 N N . ALA A 1 200 ? 20.807 60.206 24.255 1.00 52.78 200 ALA A N 1
ATOM 1332 C CA . ALA A 1 200 ? 19.945 59.028 24.174 1.00 48.00 200 ALA A CA 1
ATOM 1333 C C . ALA A 1 200 ? 19.378 58.658 25.539 1.00 50.65 200 ALA A C 1
ATOM 1334 O O . ALA A 1 200 ? 18.211 58.263 25.645 1.00 53.02 200 ALA A O 1
ATOM 1336 N N . ARG A 1 201 ? 20.184 58.790 26.597 1.00 53.31 201 ARG A N 1
ATOM 1337 C CA . ARG A 1 201 ? 19.685 58.535 27.947 1.00 56.98 201 ARG A CA 1
ATOM 1338 C C . ARG A 1 201 ? 18.509 59.446 28.294 1.00 58.20 201 ARG A C 1
ATOM 1339 O O . ARG A 1 201 ? 17.518 58.992 28.879 1.00 57.96 201 ARG A O 1
ATOM 1347 N N . ASP A 1 202 ? 18.604 60.736 27.944 1.00 59.75 202 ASP A N 1
ATOM 1348 C CA . ASP A 1 202 ? 17.507 61.670 28.201 1.00 59.89 202 ASP A CA 1
ATOM 1349 C C . ASP A 1 202 ? 16.235 61.276 27.471 1.00 62.86 202 ASP A C 1
ATOM 1350 O O . ASP A 1 202 ? 15.131 61.496 27.985 1.00 68.09 202 ASP A O 1
ATOM 1355 N N . ALA A 1 203 ? 16.362 60.672 26.292 1.00 60.31 203 ALA A N 1
ATOM 1356 C CA . ALA A 1 203 ? 15.208 60.243 25.520 1.00 55.29 203 ALA A CA 1
ATOM 1357 C C . ALA A 1 203 ? 14.747 58.842 25.882 1.00 61.55 203 ALA A C 1
ATOM 1358 O O . ALA A 1 203 ? 13.865 58.298 25.205 1.00 55.92 203 ALA A O 1
ATOM 1360 N N . ASN A 1 204 ? 15.289 58.269 26.957 1.00 59.97 204 ASN A N 1
ATOM 1361 C CA . ASN A 1 204 ? 14.997 56.890 27.340 1.00 61.21 204 ASN A CA 1
ATOM 1362 C C . ASN A 1 204 ? 15.239 55.939 26.170 1.00 54.06 204 ASN A C 1
ATOM 1363 O O . ASN A 1 204 ? 14.479 54.996 25.937 1.00 59.03 204 ASN A O 1
ATOM 1368 N N . ILE A 1 205 ? 16.341 56.165 25.453 1.00 53.25 205 ILE A N 1
ATOM 1369 C CA . ILE A 1 205 ? 16.787 55.290 24.371 1.00 56.93 205 ILE A CA 1
ATOM 1370 C C . ILE A 1 205 ? 18.107 54.651 24.771 1.00 53.39 205 ILE A C 1
ATOM 1371 O O . ILE A 1 205 ? 19.079 55.357 25.076 1.00 54.75 205 ILE A O 1
ATOM 1376 N N . ARG A 1 206 ? 18.154 53.320 24.715 1.00 51.21 206 ARG A N 1
ATOM 1377 C CA . ARG A 1 206 ? 19.337 52.568 25.113 1.00 50.19 206 ARG A CA 1
ATOM 1378 C C . ARG A 1 206 ? 20.318 52.484 23.951 1.00 47.31 206 ARG A C 1
ATOM 1379 O O . ARG A 1 206 ? 19.939 52.109 22.841 1.00 47.26 206 ARG A O 1
ATOM 1387 N N . VAL A 1 207 ? 21.562 52.892 24.189 1.00 47.24 207 VAL A N 1
ATOM 1388 C CA . VAL A 1 207 ? 22.592 52.857 23.154 1.00 43.30 207 VAL A CA 1
ATOM 1389 C C . VAL A 1 207 ? 23.207 51.464 23.114 1.00 44.49 207 VAL A C 1
ATOM 1390 O O . VAL A 1 207 ? 23.559 50.901 24.154 1.00 42.65 207 VAL A O 1
ATOM 1394 N N . ARG A 1 208 ? 23.353 50.906 21.905 1.00 45.03 208 ARG A N 1
ATOM 1395 C CA . ARG A 1 208 ? 23.888 49.555 21.723 1.00 39.67 208 ARG A CA 1
ATOM 1396 C C . ARG A 1 208 ? 25.210 49.521 20.978 1.00 36.90 208 ARG A C 1
ATOM 1397 O O . ARG A 1 208 ? 25.868 48.471 20.952 1.00 39.47 208 ARG A O 1
ATOM 1405 N N . GLY A 1 209 ? 25.627 50.622 20.383 1.00 35.91 209 GLY A N 1
ATOM 1406 C CA . GLY A 1 209 ? 26.892 50.603 19.684 1.00 35.11 209 GLY A CA 1
ATOM 1407 C C . GLY A 1 209 ? 27.108 51.894 18.937 1.00 35.18 209 GLY A C 1
ATOM 1408 O O . GLY A 1 209 ? 26.252 52.778 18.896 1.00 36.79 209 GLY A O 1
ATOM 1409 N N . VAL A 1 210 ? 28.296 51.991 18.370 1.00 30.93 210 VAL A N 1
ATOM 1410 C CA . VAL A 1 210 ? 28.699 53.098 17.528 1.00 34.70 210 VAL A CA 1
ATOM 1411 C C . VAL A 1 210 ? 29.030 52.509 16.180 1.00 31.71 210 VAL A C 1
ATOM 1412 O O . VAL A 1 210 ? 29.839 51.583 16.099 1.00 36.45 210 VAL A O 1
ATOM 1416 N N . LEU A 1 211 ? 28.476 53.074 15.126 1.00 32.66 211 LEU A N 1
ATOM 1417 C CA . LEU A 1 211 ? 28.845 52.657 13.786 1.00 33.86 211 LEU A CA 1
ATOM 1418 C C . LEU A 1 211 ? 29.608 53.802 13.149 1.00 34.25 211 LEU A C 1
ATOM 1419 O O . LEU A 1 211 ? 29.101 54.927 13.064 1.00 31.22 211 LEU A O 1
ATOM 1424 N N . ILE A 1 212 ? 30.835 53.524 12.737 1.00 34.35 212 ILE A N 1
ATOM 1425 C CA . ILE A 1 212 ? 31.681 54.532 12.124 1.00 34.54 212 ILE A CA 1
ATOM 1426 C C . ILE A 1 212 ? 32.005 54.087 10.718 1.00 37.49 212 ILE A C 1
ATOM 1427 O O . ILE A 1 212 ? 31.857 52.915 10.361 1.00 37.28 212 ILE A O 1
ATOM 1432 N N . THR A 1 213 ? 32.461 55.042 9.919 1.00 34.94 213 THR A N 1
ATOM 1433 C CA . THR A 1 213 ? 32.928 54.769 8.573 1.00 35.14 213 THR A CA 1
ATOM 1434 C C . THR A 1 213 ? 34.406 55.123 8.502 1.00 38.33 213 THR A C 1
ATOM 1435 O O . THR A 1 213 ? 34.799 56.271 8.774 1.00 39.74 213 THR A O 1
ATOM 1439 N N . ASN A 1 214 ? 35.230 54.127 8.200 1.00 40.74 214 ASN A N 1
ATOM 1440 C CA . ASN A 1 214 ? 36.668 54.284 8.359 1.00 37.20 214 ASN A CA 1
ATOM 1441 C C . ASN A 1 214 ? 37.400 53.665 7.183 1.00 36.29 214 ASN A C 1
ATOM 1442 O O . ASN A 1 214 ? 37.646 52.473 7.168 1.00 39.83 214 ASN A O 1
ATOM 1447 N N . PRO A 1 215 ? 37.797 54.486 6.201 1.00 37.17 215 PRO A N 1
ATOM 1448 C CA . PRO A 1 215 ? 37.712 55.958 6.203 1.00 39.47 215 PRO A CA 1
ATOM 1449 C C . PRO A 1 215 ? 36.322 56.558 5.987 1.00 38.64 215 PRO A C 1
ATOM 1450 O O . PRO A 1 215 ? 35.399 55.862 5.571 1.00 36.53 215 PRO A O 1
ATOM 1454 N N . SER A 1 216 ? 36.188 57.856 6.253 1.00 36.78 216 SER A N 1
ATOM 1455 C CA . SER A 1 216 ? 34.867 58.464 6.336 1.00 38.04 216 SER A CA 1
ATOM 1456 C C . SER A 1 216 ? 34.227 58.673 4.962 1.00 44.36 216 SER A C 1
ATOM 1457 O O . SER A 1 216 ? 34.902 59.004 3.976 1.00 41.15 216 SER A O 1
ATOM 1460 N N . ASN A 1 217 ? 32.921 58.409 4.898 1.00 39.05 217 ASN A N 1
ATOM 1461 C CA . ASN A 1 217 ? 32.012 58.926 3.871 1.00 38.55 217 ASN A CA 1
ATOM 1462 C C . ASN A 1 217 ? 31.029 59.835 4.607 1.00 38.38 217 ASN A C 1
ATOM 1463 O O . ASN A 1 217 ? 30.320 59.360 5.514 1.00 39.21 217 ASN A O 1
ATOM 1468 N N . PRO A 1 218 ? 30.939 61.132 4.216 1.00 35.26 218 PRO A N 1
ATOM 1469 C CA . PRO A 1 218 ? 31.452 61.827 3.031 1.00 39.42 218 PRO A CA 1
ATOM 1470 C C . PRO A 1 218 ? 32.784 62.569 3.127 1.00 39.39 218 PRO A C 1
ATOM 1471 O O . PRO A 1 218 ? 33.184 63.153 2.106 1.00 41.62 218 PRO A O 1
ATOM 1475 N N . LEU A 1 219 ? 33.485 62.496 4.263 1.00 37.66 219 LEU A N 1
ATOM 1476 C CA . LEU A 1 219 ? 34.657 63.357 4.455 1.00 40.69 219 LEU A CA 1
ATOM 1477 C C . LEU A 1 219 ? 35.809 62.969 3.537 1.00 39.82 219 LEU A C 1
ATOM 1478 O O . LEU A 1 219 ? 36.560 63.842 3.089 1.00 40.43 219 LEU A O 1
ATOM 1483 N N . GLY A 1 220 ? 35.922 61.689 3.188 1.00 40.02 220 GLY A N 1
ATOM 1484 C CA . GLY A 1 220 ? 37.085 61.210 2.466 1.00 36.81 220 GLY A CA 1
ATOM 1485 C C . GLY A 1 220 ? 38.362 61.246 3.286 1.00 44.24 220 GLY A C 1
ATOM 1486 O O . GLY A 1 220 ? 39.435 61.536 2.740 1.00 40.71 220 GLY A O 1
ATOM 1487 N N . ALA A 1 221 ? 38.285 60.876 4.569 1.00 43.58 221 ALA A N 1
ATOM 1488 C CA . ALA A 1 221 ? 39.381 61.066 5.512 1.00 43.64 221 ALA A CA 1
ATOM 1489 C C . ALA A 1 221 ? 39.547 59.843 6.393 1.00 42.86 221 ALA A C 1
ATOM 1490 O O . ALA A 1 221 ? 38.577 59.381 6.997 1.00 46.18 221 ALA A O 1
ATOM 1492 N N . THR A 1 222 ? 40.782 59.369 6.522 1.00 41.75 222 THR A N 1
ATOM 1493 C CA . THR A 1 222 ? 41.071 58.339 7.506 1.00 43.67 222 THR A CA 1
ATOM 1494 C C . THR A 1 222 ? 40.729 58.826 8.916 1.00 41.40 222 THR A C 1
ATOM 1495 O O . THR A 1 222 ? 40.571 60.022 9.178 1.00 42.87 222 THR A O 1
ATOM 1499 N N . VAL A 1 223 ? 40.608 57.882 9.835 1.00 43.04 223 VAL A N 1
ATOM 1500 C CA . VAL A 1 223 ? 40.433 58.218 11.241 1.00 45.73 223 VAL A CA 1
ATOM 1501 C C . VAL A 1 223 ? 41.770 57.969 11.920 1.00 48.04 223 VAL A C 1
ATOM 1502 O O . VAL A 1 223 ? 42.444 56.965 11.648 1.00 47.60 223 VAL A O 1
ATOM 1506 N N . GLN A 1 224 ? 42.176 58.893 12.780 1.00 46.72 224 GLN A N 1
ATOM 1507 C CA . GLN A 1 224 ? 43.480 58.762 13.418 1.00 48.03 224 GLN A CA 1
ATOM 1508 C C . GLN A 1 224 ? 43.481 57.571 14.357 1.00 42.74 224 GLN A C 1
ATOM 1509 O O . GLN A 1 224 ? 42.473 57.267 14.998 1.00 45.75 224 GLN A O 1
ATOM 1515 N N . LYS A 1 225 ? 44.634 56.921 14.471 1.00 43.37 225 LYS A N 1
ATOM 1516 C CA . LYS A 1 225 ? 44.687 55.724 15.300 1.00 48.92 225 LYS A CA 1
ATOM 1517 C C . LYS A 1 225 ? 44.331 56.056 16.739 1.00 49.49 225 LYS A C 1
ATOM 1518 O O . LYS A 1 225 ? 43.600 55.302 17.396 1.00 47.16 225 LYS A O 1
ATOM 1524 N N . LYS A 1 226 ? 44.784 57.216 17.219 1.00 50.40 226 LYS A N 1
ATOM 1525 C CA . LYS A 1 226 ? 44.420 57.674 18.553 1.00 49.40 226 LYS A CA 1
ATOM 1526 C C . LYS A 1 226 ? 42.911 57.800 18.712 1.00 44.52 226 LYS A C 1
ATOM 1527 O O . LYS A 1 226 ? 42.364 57.467 19.768 1.00 42.60 226 LYS A O 1
ATOM 1533 N N . VAL A 1 227 ? 42.227 58.309 17.687 1.00 46.27 227 VAL A N 1
ATOM 1534 C CA . VAL A 1 227 ? 40.778 58.490 17.771 1.00 48.48 227 VAL A CA 1
ATOM 1535 C C . VAL A 1 227 ? 40.070 57.141 17.844 1.00 44.03 227 VAL A C 1
ATOM 1536 O O . VAL A 1 227 ? 39.113 56.963 18.608 1.00 42.66 227 VAL A O 1
ATOM 1540 N N . LEU A 1 228 ? 40.537 56.164 17.074 1.00 40.00 228 LEU A N 1
ATOM 1541 C CA . LEU A 1 228 ? 39.882 54.859 17.101 1.00 44.75 228 LEU A CA 1
ATOM 1542 C C . LEU A 1 228 ? 40.092 54.152 18.435 1.00 44.89 228 LEU A C 1
ATOM 1543 O O . LEU A 1 228 ? 39.172 53.500 18.948 1.00 40.87 228 LEU A O 1
ATOM 1548 N N . GLU A 1 229 ? 41.277 54.309 19.038 1.00 45.16 229 GLU A N 1
ATOM 1549 C CA . GLU A 1 229 ? 41.504 53.720 20.352 1.00 44.58 229 GLU A CA 1
ATOM 1550 C C . GLU A 1 229 ? 40.641 54.386 21.416 1.00 44.32 229 GLU A C 1
ATOM 1551 O O . GLU A 1 229 ? 40.059 53.701 22.268 1.00 44.86 229 GLU A O 1
ATOM 1557 N N . ASP A 1 230 ? 40.527 55.716 21.381 1.00 40.64 230 ASP A N 1
ATOM 1558 C CA . ASP A 1 230 ? 39.629 56.384 22.314 1.00 41.46 230 ASP A CA 1
ATOM 1559 C C . ASP A 1 230 ? 38.185 55.973 22.079 1.00 40.68 230 ASP A C 1
ATOM 1560 O O . ASP A 1 230 ? 37.407 55.834 23.034 1.00 42.57 230 ASP A O 1
ATOM 1565 N N . LEU A 1 231 ? 37.800 55.781 20.817 1.00 42.00 231 LEU A N 1
ATOM 1566 C CA . LEU A 1 231 ? 36.453 55.288 20.529 1.00 40.70 231 LEU A CA 1
ATOM 1567 C C . LEU A 1 231 ? 36.248 53.902 21.126 1.00 39.12 231 LEU A C 1
ATOM 1568 O O . LEU A 1 231 ? 35.205 53.625 21.738 1.00 37.59 231 LEU A O 1
ATOM 1573 N N . LEU A 1 232 ? 37.237 53.016 20.952 1.00 36.34 232 LEU A N 1
ATOM 1574 C CA . LEU A 1 232 ? 37.120 51.659 21.479 1.00 34.39 232 LEU A CA 1
ATOM 1575 C C . LEU A 1 232 ? 37.033 51.656 23.002 1.00 39.34 232 LEU A C 1
ATOM 1576 O O . LEU A 1 232 ? 36.194 50.956 23.578 1.00 40.79 232 LEU A O 1
ATOM 1581 N N . ASP A 1 233 ? 37.850 52.475 23.676 1.00 42.63 233 ASP A N 1
ATOM 1582 C CA . ASP A 1 233 ? 37.744 52.575 25.133 1.00 42.75 233 ASP A CA 1
ATOM 1583 C C . ASP A 1 233 ? 36.352 53.023 25.559 1.00 41.40 233 ASP A C 1
ATOM 1584 O O . ASP A 1 233 ? 35.796 52.499 26.532 1.00 43.45 233 ASP A O 1
ATOM 1589 N N . PHE A 1 234 ? 35.795 54.024 24.876 1.00 37.02 234 PHE A N 1
ATOM 1590 C CA . PHE A 1 234 ? 34.416 54.425 25.140 1.00 42.17 234 PHE A CA 1
ATOM 1591 C C . PHE A 1 234 ? 33.448 53.247 24.960 1.00 39.95 234 PHE A C 1
ATOM 1592 O O . PHE A 1 234 ? 32.523 53.056 25.761 1.00 39.30 234 PHE A O 1
ATOM 1600 N N . CYS A 1 235 ? 33.641 52.441 23.920 1.00 38.14 235 CYS A N 1
ATOM 1601 C CA . CYS A 1 235 ? 32.723 51.314 23.732 1.00 44.35 235 CYS A CA 1
ATOM 1602 C C . CYS A 1 235 ? 32.899 50.276 24.839 1.00 39.57 235 CYS A C 1
ATOM 1603 O O . CYS A 1 235 ? 31.913 49.718 25.335 1.00 36.26 235 CYS A O 1
ATOM 1606 N N . VAL A 1 236 ? 34.140 50.065 25.290 1.00 39.09 236 VAL A N 1
ATOM 1607 C CA . VAL A 1 236 ? 34.376 49.174 26.427 1.00 43.40 236 VAL A CA 1
ATOM 1608 C C . VAL A 1 236 ? 33.717 49.725 27.687 1.00 43.74 236 VAL A C 1
ATOM 1609 O O . VAL A 1 236 ? 32.995 49.006 28.389 1.00 39.54 236 VAL A O 1
ATOM 1613 N N . ARG A 1 237 ? 33.899 51.026 27.968 1.00 39.42 237 ARG A N 1
ATOM 1614 C CA . ARG A 1 237 ? 33.386 51.535 29.236 1.00 43.07 237 ARG A CA 1
ATOM 1615 C C . ARG A 1 237 ? 31.866 51.502 29.251 1.00 38.07 237 ARG A C 1
ATOM 1616 O O . ARG A 1 237 ? 31.264 51.141 30.266 1.00 43.99 237 ARG A O 1
ATOM 1624 N N . LYS A 1 238 ? 31.219 51.813 28.126 1.00 41.25 238 LYS A N 1
ATOM 1625 C CA . LYS A 1 238 ? 29.761 51.706 28.092 1.00 38.46 238 LYS A CA 1
ATOM 1626 C C . LYS A 1 238 ? 29.284 50.301 27.763 1.00 36.51 238 LYS A C 1
ATOM 1627 O O . LYS A 1 238 ? 28.076 50.042 27.846 1.00 43.93 238 LYS A O 1
ATOM 1633 N N . ASN A 1 239 ? 30.200 49.392 27.426 1.00 35.98 239 ASN A N 1
ATOM 1634 C CA . ASN A 1 239 ? 29.878 48.012 27.061 1.00 36.69 239 ASN A CA 1
ATOM 1635 C C . ASN A 1 239 ? 28.881 47.970 25.904 1.00 34.75 239 ASN A C 1
ATOM 1636 O O . ASN A 1 239 ? 27.771 47.453 26.011 1.00 39.73 239 ASN A O 1
ATOM 1641 N N . ILE A 1 240 ? 29.301 48.566 24.792 1.00 35.40 240 ILE A N 1
ATOM 1642 C CA . ILE A 1 240 ? 28.537 48.608 23.562 1.00 32.43 240 ILE A CA 1
ATOM 1643 C C . ILE A 1 240 ? 29.445 48.151 22.429 1.00 37.44 240 ILE A C 1
ATOM 1644 O O . ILE A 1 240 ? 30.661 48.006 22.594 1.00 32.56 240 ILE A O 1
ATOM 1649 N N . HIS A 1 241 ? 28.837 47.982 21.253 1.00 32.00 241 HIS A N 1
ATOM 1650 C CA . HIS A 1 241 ? 29.522 47.472 20.084 1.00 31.47 241 HIS A CA 1
ATOM 1651 C C . HIS A 1 241 ? 30.147 48.611 19.293 1.00 32.70 241 HIS A C 1
ATOM 1652 O O . HIS A 1 241 ? 29.776 49.777 19.420 1.00 34.77 241 HIS A O 1
ATOM 1659 N N . LEU A 1 242 ? 31.118 48.252 18.468 1.00 36.52 242 LEU A N 1
ATOM 1660 C CA . LEU A 1 242 ? 31.754 49.184 17.550 1.00 33.47 242 LEU A CA 1
ATOM 1661 C C . LEU A 1 242 ? 31.746 48.508 16.193 1.00 35.90 242 LEU A C 1
ATOM 1662 O O . LEU A 1 242 ? 32.334 47.432 16.041 1.00 33.53 242 LEU A O 1
ATOM 1667 N N . VAL A 1 243 ? 31.032 49.093 15.235 1.00 32.65 243 VAL A N 1
ATOM 1668 C CA . VAL A 1 243 ? 31.002 48.595 13.866 1.00 33.86 243 VAL A CA 1
ATOM 1669 C C . VAL A 1 243 ? 31.856 49.541 13.043 1.00 34.49 243 VAL A C 1
ATOM 1670 O O . VAL A 1 243 ? 31.607 50.751 13.029 1.00 33.67 243 VAL A O 1
ATOM 1674 N N . SER A 1 244 ? 32.842 49.012 12.339 1.00 31.88 244 SER A N 1
ATOM 1675 C CA . SER A 1 244 ? 33.649 49.856 11.469 1.00 36.05 244 SER A CA 1
ATOM 1676 C C . SER A 1 244 ? 33.394 49.420 10.040 1.00 35.77 244 SER A C 1
ATOM 1677 O O . SER A 1 244 ? 33.792 48.320 9.638 1.00 37.14 244 SER A O 1
ATOM 1680 N N . ASP A 1 245 ? 32.695 50.275 9.299 1.00 31.28 245 ASP A N 1
ATOM 1681 C CA . ASP A 1 245 ? 32.428 50.088 7.880 1.00 36.45 245 ASP A CA 1
ATOM 1682 C C . ASP A 1 245 ? 33.650 50.590 7.131 1.00 37.07 245 ASP A C 1
ATOM 1683 O O . ASP A 1 245 ? 33.844 51.800 6.974 1.00 34.84 245 ASP A O 1
ATOM 1688 N N . GLU A 1 246 ? 34.464 49.666 6.639 1.00 34.11 246 GLU A N 1
ATOM 1689 C CA . GLU A 1 246 ? 35.755 49.998 6.042 1.00 33.85 246 GLU A CA 1
ATOM 1690 C C . GLU A 1 246 ? 35.731 49.724 4.543 1.00 34.56 246 GLU A C 1
ATOM 1691 O O . GLU A 1 246 ? 36.729 49.316 3.937 1.00 34.25 246 GLU A O 1
ATOM 1697 N N . ILE A 1 247 ? 34.571 49.984 3.934 1.00 33.04 247 ILE A N 1
ATOM 1698 C CA . ILE A 1 247 ? 34.369 49.752 2.509 1.00 35.60 247 ILE A CA 1
ATOM 1699 C C . ILE A 1 247 ? 35.295 50.609 1.650 1.00 34.05 247 ILE A C 1
ATOM 1700 O O . ILE A 1 247 ? 35.593 50.238 0.516 1.00 36.46 247 ILE A O 1
ATOM 1705 N N . TYR A 1 248 ? 35.814 51.717 2.176 1.00 40.88 248 TYR A N 1
ATOM 1706 C CA . TYR A 1 248 ? 36.763 52.542 1.433 1.00 40.47 248 TYR A CA 1
ATOM 1707 C C . TYR A 1 248 ? 38.222 52.294 1.854 1.00 40.45 248 TYR A C 1
ATOM 1708 O O . TYR A 1 248 ? 39.111 53.059 1.456 1.00 39.11 248 TYR A O 1
ATOM 1717 N N . SER A 1 249 ? 38.498 51.206 2.592 1.00 41.70 249 SER A N 1
ATOM 1718 C CA . SER A 1 249 ? 39.856 50.975 3.097 1.00 35.71 249 SER A CA 1
ATOM 1719 C C . SER A 1 249 ? 40.861 50.860 1.954 1.00 41.06 249 SER A C 1
ATOM 1720 O O . SER A 1 249 ? 41.976 51.385 2.045 1.00 42.98 249 SER A O 1
ATOM 1723 N N . GLY A 1 250 ? 40.483 50.209 0.863 1.00 38.50 250 GLY A N 1
ATOM 1724 C CA . GLY A 1 250 ? 41.380 50.125 -0.275 1.00 39.75 250 GLY A CA 1
ATOM 1725 C C . GLY A 1 250 ? 41.536 51.399 -1.082 1.00 40.55 250 GLY A C 1
ATOM 1726 O O . GLY A 1 250 ? 42.287 51.388 -2.063 1.00 45.47 250 GLY A O 1
ATOM 1727 N N . SER A 1 251 ? 40.878 52.493 -0.694 1.00 39.64 251 SER A N 1
ATOM 1728 C CA . SER A 1 251 ? 40.934 53.757 -1.425 1.00 40.84 251 SER A CA 1
ATOM 1729 C C . SER A 1 251 ? 41.650 54.853 -0.641 1.00 40.08 251 SER A C 1
ATOM 1730 O O . SER A 1 251 ? 41.529 56.032 -0.985 1.00 41.91 251 SER A O 1
ATOM 1733 N N . VAL A 1 252 ? 42.365 54.490 0.425 1.00 43.82 252 VAL A N 1
ATOM 1734 C CA . VAL A 1 252 ? 43.240 55.420 1.126 1.00 44.53 252 VAL A CA 1
ATOM 1735 C C . VAL A 1 252 ? 44.426 55.750 0.235 1.00 46.89 252 VAL A C 1
ATOM 1736 O O . VAL A 1 252 ? 45.068 54.848 -0.322 1.00 42.39 252 VAL A O 1
ATOM 1740 N N . PHE A 1 253 ? 44.708 57.053 0.081 1.00 44.27 253 PHE A N 1
ATOM 1741 C CA . PHE A 1 253 ? 45.726 57.483 -0.879 1.00 48.81 253 PHE A CA 1
ATOM 1742 C C . PHE A 1 253 ? 47.117 57.016 -0.462 1.00 48.39 253 PHE A C 1
ATOM 1743 O O . PHE A 1 253 ? 47.873 56.489 -1.289 1.00 45.43 253 PHE A O 1
ATOM 1751 N N . HIS A 1 254 ? 47.446 57.132 0.827 1.00 46.06 254 HIS A N 1
ATOM 1752 C CA . HIS A 1 254 ? 48.744 56.697 1.337 1.00 47.64 254 HIS A CA 1
ATOM 1753 C C . HIS A 1 254 ? 48.478 55.623 2.379 1.00 41.25 254 HIS A C 1
ATOM 1754 O O . HIS A 1 254 ? 48.047 55.941 3.489 1.00 44.75 254 HIS A O 1
ATOM 1761 N N . ALA A 1 255 ? 48.847 54.378 2.053 1.00 38.02 255 ALA A N 1
ATOM 1762 C CA . ALA A 1 255 ? 48.418 53.211 2.829 1.00 43.83 255 ALA A CA 1
ATOM 1763 C C . ALA A 1 255 ? 48.695 53.341 4.327 1.00 46.55 255 ALA A C 1
ATOM 1764 O O . ALA A 1 255 ? 47.886 52.902 5.152 1.00 49.57 255 ALA A O 1
ATOM 1766 N N . SER A 1 256 ? 49.817 53.956 4.705 1.00 47.02 256 SER A N 1
ATOM 1767 C CA . SER A 1 256 ? 50.180 53.997 6.118 1.00 45.70 256 SER A CA 1
ATOM 1768 C C . SER A 1 256 ? 49.333 54.989 6.913 1.00 50.25 256 SER A C 1
ATOM 1769 O O . SER A 1 256 ? 49.384 54.976 8.149 1.00 54.33 256 SER A O 1
ATOM 1772 N N . GLU A 1 257 ? 48.576 55.863 6.249 1.00 46.43 257 GLU A N 1
ATOM 1773 C CA . GLU A 1 257 ? 47.717 56.777 6.987 1.00 48.83 257 GLU A CA 1
ATOM 1774 C C . GLU A 1 257 ? 46.417 56.127 7.436 1.00 45.12 257 GLU A C 1
ATOM 1775 O O . GLU A 1 257 ? 45.677 56.742 8.217 1.00 47.16 257 GLU A O 1
ATOM 1781 N N . PHE A 1 258 ? 46.147 54.903 6.988 1.00 42.00 258 PHE A N 1
ATOM 1782 C CA . PHE A 1 258 ? 44.936 54.174 7.346 1.00 45.78 258 PHE A CA 1
ATOM 1783 C C . PHE A 1 258 ? 45.200 53.290 8.557 1.00 43.63 258 PHE A C 1
ATOM 1784 O O . PHE A 1 258 ? 46.191 52.552 8.586 1.00 43.85 258 PHE A O 1
ATOM 1792 N N . THR A 1 259 ? 44.295 53.348 9.539 1.00 43.22 259 THR A N 1
ATOM 1793 C CA . THR A 1 259 ? 44.297 52.445 10.689 1.00 43.25 259 THR A CA 1
ATOM 1794 C C . THR A 1 259 ? 42.974 51.693 10.697 1.00 40.13 259 THR A C 1
ATOM 1795 O O . THR A 1 259 ? 41.938 52.247 11.073 1.00 42.74 259 THR A O 1
ATOM 1799 N N . SER A 1 260 ? 43.010 50.430 10.313 1.00 40.75 260 SER A N 1
ATOM 1800 C CA . SER A 1 260 ? 41.822 49.605 10.438 1.00 42.10 260 SER A CA 1
ATOM 1801 C C . SER A 1 260 ? 41.592 49.281 11.906 1.00 39.89 260 SER A C 1
ATOM 1802 O O . SER A 1 260 ? 42.539 49.163 12.687 1.00 39.43 260 SER A O 1
ATOM 1805 N N . VAL A 1 261 ? 40.324 49.148 12.302 1.00 36.92 261 VAL A N 1
ATOM 1806 C CA . VAL A 1 261 ? 40.120 48.663 13.656 1.00 37.18 261 VAL A CA 1
ATOM 1807 C C . VAL A 1 261 ? 40.683 47.258 13.793 1.00 38.90 261 VAL A C 1
ATOM 1808 O O . VAL A 1 261 ? 40.970 46.829 14.911 1.00 41.45 261 VAL A O 1
ATOM 1812 N N . ALA A 1 262 ? 40.882 46.538 12.673 1.00 40.20 262 ALA A N 1
ATOM 1813 C CA . ALA A 1 262 ? 41.521 45.218 12.718 1.00 41.07 262 ALA A CA 1
ATOM 1814 C C . ALA A 1 262 ? 42.961 45.305 13.219 1.00 46.38 262 ALA A C 1
ATOM 1815 O O . ALA A 1 262 ? 43.450 44.387 13.892 1.00 42.70 262 ALA A O 1
ATOM 1817 N N . GLU A 1 263 ? 43.674 46.375 12.862 1.00 43.43 263 GLU A N 1
ATOM 1818 C CA . GLU A 1 263 ? 45.033 46.534 13.376 1.00 47.70 263 GLU A CA 1
ATOM 1819 C C . GLU A 1 263 ? 45.003 46.792 14.877 1.00 46.76 263 GLU A C 1
ATOM 1820 O O . GLU A 1 263 ? 45.804 46.223 15.628 1.00 46.42 263 GLU A O 1
ATOM 1826 N N . ILE A 1 264 ? 44.046 47.601 15.337 1.00 43.28 264 ILE A N 1
ATOM 1827 C CA . ILE A 1 264 ? 43.957 47.884 16.765 1.00 42.01 264 ILE A CA 1
ATOM 1828 C C . ILE A 1 264 ? 43.605 46.628 17.548 1.00 51.91 264 ILE A C 1
ATOM 1829 O O . ILE A 1 264 ? 44.126 46.418 18.659 1.00 41.56 264 ILE A O 1
ATOM 1834 N N . VAL A 1 265 ? 42.827 45.713 16.946 1.00 40.38 265 VAL A N 1
ATOM 1835 C CA . VAL A 1 265 ? 42.426 44.508 17.666 1.00 41.22 265 VAL A CA 1
ATOM 1836 C C . VAL A 1 265 ? 43.563 43.498 17.653 1.00 42.15 265 VAL A C 1
ATOM 1837 O O . VAL A 1 265 ? 43.815 42.810 18.651 1.00 46.16 265 VAL A O 1
ATOM 1841 N N . GLU A 1 266 ? 44.301 43.440 16.542 1.00 43.70 266 GLU A N 1
ATOM 1842 C CA . GLU A 1 266 ? 45.470 42.576 16.418 1.00 48.79 266 GLU A CA 1
ATOM 1843 C C . GLU A 1 266 ? 46.478 42.760 17.552 1.00 52.76 266 GLU A C 1
ATOM 1844 O O . GLU A 1 266 ? 47.293 41.861 17.793 1.00 53.75 266 GLU A O 1
ATOM 1850 N N . ASN A 1 267 ? 46.460 43.906 18.240 1.00 48.89 267 ASN A N 1
ATOM 1851 C CA . ASN A 1 267 ? 47.455 44.194 19.268 1.00 53.69 267 ASN A CA 1
ATOM 1852 C C . ASN A 1 267 ? 46.836 44.493 20.631 1.00 54.05 267 ASN A C 1
ATOM 1853 O O . ASN A 1 267 ? 47.537 44.974 21.530 1.00 53.34 267 ASN A O 1
ATOM 1858 N N . ILE A 1 268 ? 45.552 44.204 20.801 1.00 49.16 268 ILE A N 1
ATOM 1859 C CA . ILE A 1 268 ? 44.854 44.195 22.081 1.00 41.71 268 ILE A CA 1
ATOM 1860 C C . ILE A 1 268 ? 44.970 42.768 22.596 1.00 52.51 268 ILE A C 1
ATOM 1861 O O . ILE A 1 268 ? 44.959 41.806 21.800 1.00 48.44 268 ILE A O 1
ATOM 1866 N N . ASP A 1 269 ? 45.164 42.612 23.904 1.00 44.35 269 ASP A N 1
ATOM 1867 C CA . ASP A 1 269 ? 45.184 41.280 24.485 1.00 47.81 269 ASP A CA 1
ATOM 1868 C C . ASP A 1 269 ? 43.944 40.929 25.299 1.00 44.92 269 ASP A C 1
ATOM 1869 O O . ASP A 1 269 ? 43.799 39.758 25.664 1.00 42.82 269 ASP A O 1
ATOM 1874 N N . ASP A 1 270 ? 43.045 41.885 25.577 1.00 42.58 270 ASP A N 1
ATOM 1875 C CA . ASP A 1 270 ? 41.820 41.611 26.336 1.00 40.84 270 ASP A CA 1
ATOM 1876 C C . ASP A 1 270 ? 40.689 41.185 25.398 1.00 44.25 270 ASP A C 1
ATOM 1877 O O . ASP A 1 270 ? 40.306 41.935 24.491 1.00 40.23 270 ASP A O 1
ATOM 1882 N N . VAL A 1 271 ? 40.135 39.994 25.641 1.00 38.33 271 VAL A N 1
ATOM 1883 C CA . VAL A 1 271 ? 39.027 39.506 24.828 1.00 38.53 271 VAL A CA 1
ATOM 1884 C C . VAL A 1 271 ? 37.764 40.322 25.069 1.00 39.31 271 VAL A C 1
ATOM 1885 O O . VAL A 1 271 ? 36.920 40.428 24.175 1.00 41.86 271 VAL A O 1
ATOM 1889 N N . SER A 1 272 ? 37.618 40.941 26.246 1.00 38.32 272 SER A N 1
ATOM 1890 C CA . SER A 1 272 ? 36.456 41.796 26.483 1.00 40.32 272 SER A CA 1
ATOM 1891 C C . SER A 1 272 ? 36.442 43.004 25.560 1.00 38.23 272 SER A C 1
ATOM 1892 O O . SER A 1 272 ? 35.360 43.505 25.236 1.00 46.75 272 SER A O 1
ATOM 1895 N N . VAL A 1 273 ? 37.608 43.470 25.124 1.00 38.07 273 VAL A N 1
ATOM 1896 C CA . VAL A 1 273 ? 37.667 44.564 24.163 1.00 40.00 273 VAL A CA 1
ATOM 1897 C C . VAL A 1 273 ? 37.402 44.043 22.750 1.00 42.84 273 VAL A C 1
ATOM 1898 O O . VAL A 1 273 ? 36.620 44.623 21.987 1.00 40.27 273 VAL A O 1
ATOM 1902 N N . LYS A 1 274 ? 38.050 42.934 22.381 1.00 40.96 274 LYS A N 1
ATOM 1903 C CA . LYS A 1 274 ? 37.919 42.392 21.029 1.00 39.61 274 LYS A CA 1
ATOM 1904 C C . LYS A 1 274 ? 36.475 42.021 20.685 1.00 39.39 274 LYS A C 1
ATOM 1905 O O . LYS A 1 274 ? 36.052 42.176 19.535 1.00 38.90 274 LYS A O 1
ATOM 1911 N N . GLU A 1 275 ? 35.717 41.497 21.660 1.00 38.29 275 GLU A N 1
ATOM 1912 C CA . GLU A 1 275 ? 34.426 40.852 21.409 1.00 39.52 275 GLU A CA 1
ATOM 1913 C C . GLU A 1 275 ? 33.376 41.813 20.889 1.00 39.42 275 GLU A C 1
ATOM 1914 O O . GLU A 1 275 ? 32.313 41.366 20.429 1.00 39.87 275 GLU A O 1
ATOM 1920 N N . ARG A 1 276 ? 33.635 43.111 20.937 1.00 35.22 276 ARG A N 1
ATOM 1921 C CA . ARG A 1 276 ? 32.640 44.096 20.549 1.00 35.62 276 ARG A CA 1
ATOM 1922 C C . ARG A 1 276 ? 32.943 44.736 19.209 1.00 32.24 276 ARG A C 1
ATOM 1923 O O . ARG A 1 276 ? 32.259 45.700 18.835 1.00 32.63 276 ARG A O 1
ATOM 1931 N N . VAL A 1 277 ? 33.955 44.250 18.486 1.00 29.99 277 VAL A N 1
ATOM 1932 C CA . VAL A 1 277 ? 34.413 44.895 17.256 1.00 34.69 277 VAL A CA 1
ATOM 1933 C C . VAL A 1 277 ? 33.990 44.061 16.057 1.00 32.10 277 VAL A C 1
ATOM 1934 O O . VAL A 1 277 ? 34.239 42.850 16.011 1.00 35.99 277 VAL A O 1
ATOM 1938 N N . HIS A 1 278 ? 33.370 44.716 15.080 1.00 34.23 278 HIS A N 1
ATOM 1939 C CA . HIS A 1 278 ? 32.889 44.054 13.881 1.00 32.40 278 HIS A CA 1
ATOM 1940 C C . HIS A 1 278 ? 33.236 44.921 12.701 1.00 31.08 278 HIS A C 1
ATOM 1941 O O . HIS A 1 278 ? 32.997 46.126 12.734 1.00 38.61 278 HIS A O 1
ATOM 1948 N N . ILE A 1 279 ? 33.751 44.302 11.655 1.00 34.89 279 ILE A N 1
ATOM 1949 C CA . ILE A 1 279 ? 34.171 44.999 10.450 1.00 32.79 279 ILE A CA 1
ATOM 1950 C C . ILE A 1 279 ? 33.206 44.658 9.327 1.00 35.73 279 ILE A C 1
ATOM 1951 O O . ILE A 1 279 ? 32.832 43.486 9.122 1.00 31.10 279 ILE A O 1
ATOM 1956 N N . VAL A 1 280 ? 32.813 45.686 8.586 1.00 32.95 280 VAL A N 1
ATOM 1957 C CA . VAL A 1 280 ? 32.022 45.518 7.378 1.00 30.52 280 VAL A CA 1
ATOM 1958 C C . VAL A 1 280 ? 32.891 45.915 6.201 1.00 29.74 280 VAL A C 1
ATOM 1959 O O . VAL A 1 280 ? 33.556 46.952 6.234 1.00 33.74 280 VAL A O 1
ATOM 1963 N N . TYR A 1 281 ? 32.893 45.098 5.162 1.00 34.18 281 TYR A N 1
ATOM 1964 C CA . TYR A 1 281 ? 33.628 45.426 3.956 1.00 32.17 281 TYR A CA 1
ATOM 1965 C C . TYR A 1 281 ? 32.781 45.001 2.768 1.00 35.46 281 TYR A C 1
ATOM 1966 O O . TYR A 1 281 ? 31.761 44.322 2.915 1.00 35.37 281 TYR A O 1
ATOM 1975 N N . SER A 1 282 ? 33.190 45.462 1.588 1.00 34.38 282 SER A N 1
ATOM 1976 C CA . SER A 1 282 ? 32.485 45.214 0.343 1.00 35.57 282 SER A CA 1
ATOM 1977 C C . SER A 1 282 ? 33.472 45.400 -0.803 1.00 39.18 282 SER A C 1
ATOM 1978 O O . SER A 1 282 ? 34.474 46.116 -0.669 1.00 35.47 282 SER A O 1
ATOM 1981 N N . LEU A 1 283 ? 33.194 44.742 -1.931 1.00 35.34 283 LEU A N 1
ATOM 1982 C CA . LEU A 1 283 ? 34.017 44.953 -3.115 1.00 37.02 283 LEU A CA 1
ATOM 1983 C C . LEU A 1 283 ? 33.443 46.019 -4.033 1.00 38.94 283 LEU A C 1
ATOM 1984 O O . LEU A 1 283 ? 33.949 46.205 -5.143 1.00 40.39 283 LEU A O 1
ATOM 1989 N N . SER A 1 284 ? 32.427 46.744 -3.576 1.00 34.50 284 SER A N 1
ATOM 1990 C CA . SER A 1 284 ? 31.750 47.686 -4.455 1.00 41.88 284 SER A CA 1
ATOM 1991 C C . SER A 1 284 ? 32.651 48.865 -4.806 1.00 43.31 284 SER A C 1
ATOM 1992 O O . SER A 1 284 ? 32.691 49.296 -5.964 1.00 44.25 284 SER A O 1
ATOM 1995 N N . LYS A 1 285 ? 33.394 49.385 -3.831 1.00 37.85 285 LYS A N 1
ATOM 1996 C CA . LYS A 1 285 ? 34.112 50.645 -4.013 1.00 42.65 285 LYS A CA 1
ATOM 1997 C C . LYS A 1 285 ? 35.567 50.436 -4.399 1.00 40.48 285 LYS A C 1
ATOM 1998 O O . LYS A 1 285 ? 36.035 51.002 -5.385 1.00 41.73 285 LYS A O 1
ATOM 2004 N N . ASP A 1 286 ? 36.292 49.617 -3.643 1.00 43.07 286 ASP A N 1
ATOM 2005 C CA . ASP A 1 286 ? 37.712 49.445 -3.915 1.00 46.06 286 ASP A CA 1
ATOM 2006 C C . ASP A 1 286 ? 37.951 48.713 -5.228 1.00 46.17 286 ASP A C 1
ATOM 2007 O O . ASP A 1 286 ? 38.852 49.091 -5.985 1.00 49.99 286 ASP A O 1
ATOM 2012 N N . LEU A 1 287 ? 37.157 47.678 -5.522 1.00 41.72 287 LEU A N 1
ATOM 2013 C CA . LEU A 1 287 ? 37.272 46.944 -6.777 1.00 42.68 287 LEU A CA 1
ATOM 2014 C C . LEU A 1 287 ? 36.348 47.449 -7.879 1.00 41.34 287 LEU A C 1
ATOM 2015 O O . LEU A 1 287 ? 36.440 46.957 -9.010 1.00 43.51 287 LEU A O 1
ATOM 2020 N N . GLY A 1 288 ? 35.437 48.372 -7.588 1.00 45.28 288 GLY A N 1
ATOM 2021 C CA . GLY A 1 288 ? 34.518 48.839 -8.616 1.00 38.19 288 GLY A CA 1
ATOM 2022 C C . GLY A 1 288 ? 33.541 47.800 -9.124 1.00 43.56 288 GLY A C 1
ATOM 2023 O O . GLY A 1 288 ? 33.177 47.822 -10.301 1.00 45.72 288 GLY A O 1
ATOM 2024 N N . LEU A 1 289 ? 33.088 46.887 -8.268 1.00 40.99 289 LEU A N 1
ATOM 2025 C CA . LEU A 1 289 ? 32.130 45.859 -8.667 1.00 39.32 289 LEU A CA 1
ATOM 2026 C C . LEU A 1 289 ? 30.826 45.982 -7.884 1.00 38.10 289 LEU A C 1
ATOM 2027 O O . LEU A 1 289 ? 30.372 45.000 -7.290 1.00 40.41 289 LEU A O 1
ATOM 2032 N N . PRO A 1 290 ? 30.183 47.156 -7.864 1.00 37.88 290 PRO A N 1
ATOM 2033 C CA . PRO A 1 290 ? 28.979 47.271 -7.032 1.00 39.24 290 PRO A CA 1
ATOM 2034 C C . PRO A 1 290 ? 27.874 46.337 -7.467 1.00 41.00 290 PRO A C 1
ATOM 2035 O O . PRO A 1 290 ? 27.144 45.824 -6.614 1.00 40.20 290 PRO A O 1
ATOM 2039 N N . GLY A 1 291 ? 27.759 46.066 -8.766 1.00 46.66 291 GLY A N 1
ATOM 2040 C CA . GLY A 1 291 ? 26.697 45.216 -9.272 1.00 44.62 291 GLY A CA 1
ATOM 2041 C C . GLY A 1 291 ? 26.770 43.764 -8.835 1.00 44.34 291 GLY A C 1
ATOM 2042 O O . GLY A 1 291 ? 25.749 43.070 -8.888 1.00 44.50 291 GLY A O 1
ATOM 2043 N N . PHE A 1 292 ? 27.945 43.277 -8.417 1.00 41.58 292 PHE A N 1
ATOM 2044 C CA . PHE A 1 292 ? 28.043 41.868 -8.037 1.00 37.83 292 PHE A CA 1
ATOM 2045 C C . PHE A 1 292 ? 27.584 41.596 -6.614 1.00 39.93 292 PHE A C 1
ATOM 2046 O O . PHE A 1 292 ? 27.370 40.431 -6.268 1.00 39.77 292 PHE A O 1
ATOM 2054 N N . ARG A 1 293 ? 27.448 42.630 -5.786 1.00 38.84 293 ARG A N 1
ATOM 2055 C CA . ARG A 1 293 ? 26.855 42.526 -4.450 1.00 38.97 293 ARG A CA 1
ATOM 2056 C C . ARG A 1 293 ? 27.646 41.553 -3.569 1.00 39.65 293 ARG A C 1
ATOM 2057 O O . ARG A 1 293 ? 27.149 40.514 -3.127 1.00 37.47 293 ARG A O 1
ATOM 2065 N N . VAL A 1 294 ? 28.911 41.890 -3.349 1.00 37.51 294 VAL A N 1
ATOM 2066 C CA . VAL A 1 294 ? 29.784 41.116 -2.477 1.00 38.53 294 VAL A CA 1
ATOM 2067 C C . VAL A 1 294 ? 30.053 41.948 -1.236 1.00 38.93 294 VAL A C 1
ATOM 2068 O O . VAL A 1 294 ? 30.795 42.932 -1.287 1.00 38.48 294 VAL A O 1
ATOM 2072 N N . GLY A 1 295 ? 29.409 41.592 -0.131 1.00 37.94 295 GLY A N 1
ATOM 2073 C CA . GLY A 1 295 ? 29.723 42.235 1.131 1.00 34.16 295 GLY A CA 1
ATOM 2074 C C . GLY A 1 295 ? 30.258 41.206 2.091 1.00 35.23 295 GLY A C 1
ATOM 2075 O O . GLY A 1 295 ? 30.148 39.996 1.848 1.00 38.06 295 GLY A O 1
ATOM 2076 N N . THR A 1 296 ? 30.889 41.655 3.163 1.00 34.74 296 THR A N 1
ATOM 2077 C CA . THR A 1 296 ? 31.338 40.721 4.178 1.00 35.91 296 THR A CA 1
ATOM 2078 C C . THR A 1 296 ? 31.217 41.381 5.540 1.00 33.43 296 THR A C 1
ATOM 2079 O O . THR A 1 296 ? 31.353 42.597 5.671 1.00 30.58 296 THR A O 1
ATOM 2083 N N . ILE A 1 297 ? 30.974 40.549 6.543 1.00 34.36 297 ILE A N 1
ATOM 2084 C CA . ILE A 1 297 ? 31.133 40.891 7.944 1.00 30.91 297 ILE A CA 1
ATOM 2085 C C . ILE A 1 297 ? 32.307 40.089 8.477 1.00 34.15 297 ILE A C 1
ATOM 2086 O O . ILE A 1 297 ? 32.354 38.861 8.307 1.00 35.88 297 ILE A O 1
ATOM 2091 N N . TYR A 1 298 ? 33.254 40.768 9.118 1.00 34.30 298 TYR A N 1
ATOM 2092 C CA . TYR A 1 298 ? 34.310 40.085 9.866 1.00 30.44 298 TYR A CA 1
ATOM 2093 C C . TYR A 1 298 ? 34.150 40.509 11.316 1.00 34.05 298 TYR A C 1
ATOM 2094 O O . TYR A 1 298 ? 34.510 41.631 11.702 1.00 31.45 298 TYR A O 1
ATOM 2103 N N . SER A 1 299 ? 33.634 39.605 12.127 1.00 35.15 299 SER A N 1
ATOM 2104 C CA . SER A 1 299 ? 33.352 39.893 13.519 1.00 31.20 299 SER A CA 1
ATOM 2105 C C . SER A 1 299 ? 34.317 39.112 14.399 1.00 35.57 299 SER A C 1
ATOM 2106 O O . SER A 1 299 ? 34.612 37.939 14.126 1.00 30.78 299 SER A O 1
ATOM 2109 N N . TYR A 1 300 ? 34.810 39.769 15.462 1.00 35.26 300 TYR A N 1
ATOM 2110 C CA . TYR A 1 300 ? 35.642 39.119 16.475 1.00 33.42 300 TYR A CA 1
ATOM 2111 C C . TYR A 1 300 ? 34.821 38.455 17.571 1.00 33.60 300 TYR A C 1
ATOM 2112 O O . TYR A 1 300 ? 35.392 38.005 18.565 1.00 35.93 300 TYR A O 1
ATOM 2121 N N . ASN A 1 301 ? 33.503 38.402 17.410 1.00 30.90 301 ASN A N 1
ATOM 2122 C CA . ASN A 1 301 ? 32.568 37.828 18.368 1.00 31.80 301 ASN A CA 1
ATOM 2123 C C . ASN A 1 301 ? 31.981 36.544 17.770 1.00 34.68 301 ASN A C 1
ATOM 2124 O O . ASN A 1 301 ? 31.313 36.594 16.729 1.00 35.62 301 ASN A O 1
ATOM 2129 N N . ASP A 1 302 ? 32.234 35.394 18.412 1.00 31.04 302 ASP A N 1
ATOM 2130 C CA . ASP A 1 302 ? 31.880 34.139 17.764 1.00 32.04 302 ASP A CA 1
ATOM 2131 C C . ASP A 1 302 ? 30.371 33.987 17.600 1.00 30.14 302 ASP A C 1
ATOM 2132 O O . ASP A 1 302 ? 29.916 33.373 16.626 1.00 33.94 302 ASP A O 1
ATOM 2137 N N . ASN A 1 303 ? 29.572 34.537 18.512 1.00 30.39 303 ASN A N 1
ATOM 2138 C CA . ASN A 1 303 ? 28.131 34.371 18.334 1.00 36.40 303 ASN A CA 1
ATOM 2139 C C . ASN A 1 303 ? 27.568 35.305 17.280 1.00 34.62 303 ASN A C 1
ATOM 2140 O O . ASN A 1 303 ? 26.595 34.947 16.619 1.00 29.01 303 ASN A O 1
ATOM 2145 N N . VAL A 1 304 ? 28.187 36.472 17.082 1.00 32.97 304 VAL A N 1
ATOM 2146 C CA . VAL A 1 304 ? 27.845 37.304 15.936 1.00 31.18 304 VAL A CA 1
ATOM 2147 C C . VAL A 1 304 ? 28.214 36.609 14.638 1.00 28.68 304 VAL A C 1
ATOM 2148 O O . VAL A 1 304 ? 27.446 36.654 13.670 1.00 28.37 304 VAL A O 1
ATOM 2152 N N . VAL A 1 305 ? 29.390 35.964 14.580 1.00 28.14 305 VAL A N 1
ATOM 2153 C CA . VAL A 1 305 ? 29.752 35.206 13.376 1.00 31.00 305 VAL A CA 1
ATOM 2154 C C . VAL A 1 305 ? 28.676 34.180 13.061 1.00 34.59 305 VAL A C 1
ATOM 2155 O O . VAL A 1 305 ? 28.143 34.118 11.943 1.00 32.67 305 VAL A O 1
ATOM 2159 N N . ARG A 1 306 ? 28.327 33.368 14.051 1.00 32.90 306 ARG A N 1
ATOM 2160 C CA . ARG A 1 306 ? 27.356 32.320 13.788 1.00 33.55 306 ARG A CA 1
ATOM 2161 C C . ARG A 1 306 ? 25.989 32.904 13.457 1.00 34.45 306 ARG A C 1
ATOM 2162 O O . ARG A 1 306 ? 25.318 32.446 12.524 1.00 34.56 306 ARG A O 1
ATOM 2170 N N . THR A 1 307 ? 25.572 33.950 14.170 1.00 34.63 307 THR A N 1
ATOM 2171 C CA . THR A 1 307 ? 24.264 34.530 13.883 1.00 31.41 307 THR A CA 1
ATOM 2172 C C . THR A 1 307 ? 24.260 35.237 12.537 1.00 32.37 307 THR A C 1
ATOM 2173 O O . THR A 1 307 ? 23.290 35.118 11.774 1.00 28.79 307 THR A O 1
ATOM 2177 N N . ALA A 1 308 ? 25.330 35.971 12.218 1.00 27.62 308 ALA A N 1
ATOM 2178 C CA . ALA A 1 308 ? 25.377 36.630 10.918 1.00 30.67 308 ALA A CA 1
ATOM 2179 C C . ALA A 1 308 ? 25.306 35.604 9.793 1.00 34.03 308 ALA A C 1
ATOM 2180 O O . ALA A 1 308 ? 24.618 35.813 8.783 1.00 32.84 308 ALA A O 1
ATOM 2182 N N . ARG A 1 309 ? 25.958 34.460 9.977 1.00 32.88 309 ARG A N 1
ATOM 2183 C CA . ARG A 1 309 ? 25.974 33.460 8.918 1.00 31.59 309 ARG A CA 1
ATOM 2184 C C . ARG A 1 309 ? 24.582 32.867 8.705 1.00 31.72 309 ARG A C 1
ATOM 2185 O O . ARG A 1 309 ? 24.122 32.738 7.567 1.00 33.92 309 ARG A O 1
ATOM 2193 N N . ARG A 1 310 ? 23.881 32.525 9.786 1.00 30.00 310 ARG A N 1
ATOM 2194 C CA . ARG A 1 310 ? 22.492 32.084 9.657 1.00 27.33 310 ARG A CA 1
ATOM 2195 C C . ARG A 1 310 ? 21.631 33.150 9.011 1.00 28.50 310 ARG A C 1
ATOM 2196 O O . ARG A 1 310 ? 20.803 32.865 8.143 1.00 31.22 310 ARG A O 1
ATOM 2204 N N . MET A 1 311 ? 21.815 34.387 9.421 1.00 30.65 311 MET A N 1
ATOM 2205 C CA . MET A 1 311 ? 21.034 35.480 8.878 1.00 31.06 311 MET A CA 1
ATOM 2206 C C . MET A 1 311 ? 21.436 35.800 7.449 1.00 28.19 311 MET A C 1
ATOM 2207 O O . MET A 1 311 ? 20.618 36.328 6.692 1.00 31.23 311 MET A O 1
ATOM 2212 N N . SER A 1 312 ? 22.656 35.458 7.037 1.00 25.72 312 SER A N 1
ATOM 2213 C CA . SER A 1 312 ? 23.020 35.721 5.647 1.00 27.67 312 SER A CA 1
ATOM 2214 C C . SER A 1 312 ? 22.220 34.878 4.649 1.00 29.61 312 SER A C 1
ATOM 2215 O O . SER A 1 312 ? 22.283 35.158 3.442 1.00 27.92 312 SER A O 1
ATOM 2218 N N . SER A 1 313 ? 21.452 33.880 5.110 1.00 26.90 313 SER A N 1
ATOM 2219 C CA . SER A 1 313 ? 20.542 33.164 4.203 1.00 31.68 313 SER A CA 1
ATOM 2220 C C . SER A 1 313 ? 19.613 34.102 3.450 1.00 30.21 313 SER A C 1
ATOM 2221 O O . SER A 1 313 ? 19.168 33.774 2.338 1.00 31.45 313 SER A O 1
ATOM 2224 N N . PHE A 1 314 ? 19.289 35.253 4.041 1.00 25.81 314 PHE A N 1
ATOM 2225 C CA . PHE A 1 314 ? 18.391 36.214 3.417 1.00 29.64 314 PHE A CA 1
ATOM 2226 C C . PHE A 1 314 ? 19.075 37.075 2.368 1.00 27.62 314 PHE A C 1
ATOM 2227 O O . PHE A 1 314 ? 18.396 37.879 1.724 1.00 29.58 314 PHE A O 1
ATOM 2235 N N . THR A 1 315 ? 20.384 36.931 2.177 1.00 27.77 315 THR A N 1
ATOM 2236 C CA . THR A 1 315 ? 21.117 37.896 1.366 1.00 28.43 315 THR A CA 1
ATOM 2237 C C . THR A 1 315 ? 22.443 37.271 0.947 1.00 31.37 315 THR A C 1
ATOM 2238 O O . THR A 1 315 ? 23.515 37.855 1.146 1.00 30.61 315 THR A O 1
ATOM 2242 N N . LEU A 1 316 ? 22.381 36.064 0.376 1.00 29.00 316 LEU A N 1
ATOM 2243 C CA . LEU A 1 316 ? 23.588 35.341 0.010 1.00 27.85 316 LEU A CA 1
ATOM 2244 C C . LEU A 1 316 ? 24.196 35.890 -1.272 1.00 29.03 316 LEU A C 1
ATOM 2245 O O . LEU A 1 316 ? 23.517 36.501 -2.093 1.00 37.29 316 LEU A O 1
ATOM 2250 N N . VAL A 1 317 ? 25.501 35.702 -1.416 1.00 30.50 317 VAL A N 1
ATOM 2251 C CA . VAL A 1 317 ? 26.201 36.057 -2.646 1.00 31.27 317 VAL A CA 1
ATOM 2252 C C . VAL A 1 317 ? 26.041 34.924 -3.658 1.00 36.15 317 VAL A C 1
ATOM 2253 O O . VAL A 1 317 ? 26.164 33.738 -3.314 1.00 37.77 317 VAL A O 1
ATOM 2257 N N . SER A 1 318 ? 25.774 35.282 -4.915 1.00 32.21 318 SER A N 1
ATOM 2258 C CA . SER A 1 318 ? 25.704 34.289 -5.977 1.00 33.96 318 SER A CA 1
ATOM 2259 C C . SER A 1 318 ? 26.960 33.435 -6.004 1.00 38.54 318 SER A C 1
ATOM 2260 O O . SER A 1 318 ? 28.077 33.962 -5.999 1.00 40.88 318 SER A O 1
ATOM 2263 N N . SER A 1 319 ? 26.775 32.109 -6.029 1.00 34.96 319 SER A N 1
ATOM 2264 C CA . SER A 1 319 ? 27.931 31.225 -6.036 1.00 38.09 319 SER A CA 1
ATOM 2265 C C . SER A 1 319 ? 28.731 31.370 -7.320 1.00 38.29 319 SER A C 1
ATOM 2266 O O . SER A 1 319 ? 29.953 31.200 -7.302 1.00 38.84 319 SER A O 1
ATOM 2269 N N . GLN A 1 320 ? 28.073 31.697 -8.435 1.00 38.81 320 GLN A N 1
ATOM 2270 C CA . GLN A 1 320 ? 28.822 31.995 -9.652 1.00 44.88 320 GLN A CA 1
ATOM 2271 C C . GLN A 1 320 ? 29.806 33.126 -9.393 1.00 44.21 320 GLN A C 1
ATOM 2272 O O . GLN A 1 320 ? 30.989 33.042 -9.744 1.00 42.85 320 GLN A O 1
ATOM 2278 N N . THR A 1 321 ? 29.329 34.182 -8.738 1.00 38.59 321 THR A N 1
ATOM 2279 C CA . THR A 1 321 ? 30.162 35.346 -8.484 1.00 45.46 321 THR A CA 1
ATOM 2280 C C . THR A 1 321 ? 31.286 35.038 -7.489 1.00 43.09 321 THR A C 1
ATOM 2281 O O . THR A 1 321 ? 32.432 35.442 -7.710 1.00 42.49 321 THR A O 1
ATOM 2285 N N . GLN A 1 322 ? 30.991 34.295 -6.417 1.00 42.02 322 GLN A N 1
ATOM 2286 C CA . GLN A 1 322 ? 32.042 33.865 -5.499 1.00 40.09 322 GLN A CA 1
ATOM 2287 C C . GLN A 1 322 ? 33.137 33.113 -6.238 1.00 44.74 322 GLN A C 1
ATOM 2288 O O . GLN A 1 322 ? 34.327 33.332 -5.995 1.00 40.63 322 GLN A O 1
ATOM 2294 N N . HIS A 1 323 ? 32.747 32.205 -7.132 1.00 42.39 323 HIS A N 1
ATOM 2295 C CA . HIS A 1 323 ? 33.721 31.382 -7.835 1.00 44.24 323 HIS A CA 1
ATOM 2296 C C . HIS A 1 323 ? 34.589 32.213 -8.758 1.00 48.23 323 HIS A C 1
ATOM 2297 O O . HIS A 1 323 ? 35.822 32.119 -8.723 1.00 52.39 323 HIS A O 1
ATOM 2304 N N . MET A 1 324 ? 33.964 33.065 -9.564 1.00 46.68 324 MET A N 1
ATOM 2305 C CA . MET A 1 324 ? 34.729 33.876 -10.497 1.00 47.91 324 MET A CA 1
ATOM 2306 C C . MET A 1 324 ? 35.725 34.758 -9.756 1.00 46.99 324 MET A C 1
ATOM 2307 O O . MET A 1 324 ? 36.881 34.888 -10.170 1.00 52.53 324 MET A O 1
ATOM 2312 N N . LEU A 1 325 ? 35.303 35.355 -8.647 1.00 44.19 325 LEU A N 1
ATOM 2313 C CA . LEU A 1 325 ? 36.160 36.301 -7.947 1.00 47.00 325 LEU A CA 1
ATOM 2314 C C . LEU A 1 325 ? 37.198 35.611 -7.075 1.00 46.91 325 LEU A C 1
ATOM 2315 O O . LEU A 1 325 ? 38.177 36.250 -6.692 1.00 46.71 325 LEU A O 1
ATOM 2320 N N . ALA A 1 326 ? 36.994 34.335 -6.725 1.00 48.75 326 ALA A N 1
ATOM 2321 C CA . ALA A 1 326 ? 37.918 33.653 -5.823 1.00 44.22 326 ALA A CA 1
ATOM 2322 C C . ALA A 1 326 ? 39.298 33.550 -6.451 1.00 51.52 326 ALA A C 1
ATOM 2323 O O . ALA A 1 326 ? 40.321 33.777 -5.789 1.00 47.80 326 ALA A O 1
ATOM 2325 N N . SER A 1 327 ? 39.342 33.149 -7.721 1.00 46.27 327 SER A N 1
ATOM 2326 C CA . SER A 1 327 ? 40.615 33.028 -8.422 1.00 53.37 327 SER A CA 1
ATOM 2327 C C . SER A 1 327 ? 41.300 34.386 -8.554 1.00 51.88 327 SER A C 1
ATOM 2328 O O . SER A 1 327 ? 42.506 34.514 -8.311 1.00 56.22 327 SER A O 1
ATOM 2331 N N . MET A 1 328 ? 40.544 35.412 -8.952 1.00 52.06 328 MET A N 1
ATOM 2332 C CA . MET A 1 328 ? 41.120 36.742 -9.132 1.00 53.36 328 MET A CA 1
ATOM 2333 C C . MET A 1 328 ? 41.577 37.350 -7.811 1.00 52.16 328 MET A C 1
ATOM 2334 O O . MET A 1 328 ? 42.638 37.971 -7.743 1.00 48.23 328 MET A O 1
ATOM 2339 N N . LEU A 1 329 ? 40.779 37.204 -6.759 1.00 52.85 329 LEU A N 1
ATOM 2340 C CA . LEU A 1 329 ? 41.098 37.808 -5.475 1.00 47.34 329 LEU A CA 1
ATOM 2341 C C . LEU A 1 329 ? 42.151 37.030 -4.698 1.00 51.71 329 LEU A C 1
ATOM 2342 O O . LEU A 1 329 ? 42.661 37.551 -3.703 1.00 50.35 329 LEU A O 1
ATOM 2347 N N . SER A 1 330 ? 42.448 35.792 -5.090 1.00 49.47 330 SER A N 1
ATOM 2348 C CA . SER A 1 330 ? 43.550 35.044 -4.504 1.00 48.55 330 SER A CA 1
ATOM 2349 C C . SER A 1 330 ? 44.865 35.232 -5.248 1.00 49.92 330 SER A C 1
ATOM 2350 O O . SER A 1 330 ? 45.903 34.784 -4.753 1.00 45.62 330 SER A O 1
ATOM 2353 N N . ASP A 1 331 ? 44.841 35.825 -6.440 1.00 48.60 331 ASP A N 1
ATOM 2354 C CA . ASP A 1 331 ? 46.065 36.115 -7.182 1.00 49.94 331 ASP A CA 1
ATOM 2355 C C . ASP A 1 331 ? 46.732 37.323 -6.537 1.00 50.67 331 ASP A C 1
ATOM 2356 O O . ASP A 1 331 ? 46.537 38.468 -6.948 1.00 53.39 331 ASP A O 1
ATOM 2361 N N . GLU A 1 332 ? 47.556 37.053 -5.521 1.00 50.07 332 GLU A N 1
ATOM 2362 C CA . GLU A 1 332 ? 48.170 38.121 -4.735 1.00 48.35 332 GLU A CA 1
ATOM 2363 C C . GLU A 1 332 ? 49.043 39.034 -5.586 1.00 48.40 332 GLU A C 1
ATOM 2364 O O . GLU A 1 332 ? 49.085 40.242 -5.351 1.00 53.32 332 GLU A O 1
ATOM 2370 N N . GLU A 1 333 ? 49.755 38.476 -6.562 1.00 52.50 333 GLU A N 1
ATOM 2371 C CA . GLU A 1 333 ? 50.437 39.286 -7.569 1.00 57.72 333 GLU A CA 1
ATOM 2372 C C . GLU A 1 333 ? 49.518 40.373 -8.135 1.00 58.64 333 GLU A C 1
ATOM 2373 O O . GLU A 1 333 ? 49.789 41.573 -7.986 1.00 51.66 333 GLU A O 1
ATOM 2379 N N . PHE A 1 334 ? 48.401 39.966 -8.764 1.00 53.18 334 PHE A N 1
ATOM 2380 C CA . PHE A 1 334 ? 47.476 40.946 -9.329 1.00 49.17 334 PHE A CA 1
ATOM 2381 C C . PHE A 1 334 ? 46.882 41.853 -8.262 1.00 47.42 334 PHE A C 1
ATOM 2382 O O . PHE A 1 334 ? 46.735 43.062 -8.478 1.00 48.00 334 PHE A O 1
ATOM 2390 N N . THR A 1 335 ? 46.481 41.287 -7.124 1.00 48.64 335 THR A N 1
ATOM 2391 C CA . THR A 1 335 ? 45.816 42.120 -6.132 1.00 46.17 335 THR A CA 1
ATOM 2392 C C . THR A 1 335 ? 46.774 43.120 -5.501 1.00 49.73 335 THR A C 1
ATOM 2393 O O . THR A 1 335 ? 46.403 44.281 -5.303 1.00 47.18 335 THR A O 1
ATOM 2397 N N . GLU A 1 336 ? 48.014 42.714 -5.191 1.00 49.00 336 GLU A N 1
ATOM 2398 C CA . GLU A 1 336 ? 48.941 43.678 -4.589 1.00 52.24 336 GLU A CA 1
ATOM 2399 C C . GLU A 1 336 ? 49.161 44.887 -5.502 1.00 51.19 336 GLU A C 1
ATOM 2400 O O . GLU A 1 336 ? 49.188 46.036 -5.044 1.00 53.07 336 GLU A O 1
ATOM 2406 N N . LYS A 1 337 ? 49.302 44.640 -6.797 1.00 52.19 337 LYS A N 1
ATOM 2407 C CA . LYS A 1 337 ? 49.462 45.702 -7.779 1.00 53.49 337 LYS A CA 1
ATOM 2408 C C . LYS A 1 337 ? 48.153 46.471 -8.022 1.00 49.48 337 LYS A C 1
ATOM 2409 O O . LYS A 1 337 ? 48.173 47.694 -8.227 1.00 49.62 337 LYS A O 1
ATOM 2415 N N . TYR A 1 338 ? 47.006 45.772 -8.071 1.00 50.82 338 TYR A N 1
ATOM 2416 C CA . TYR A 1 338 ? 45.744 46.499 -8.236 1.00 47.89 338 TYR A CA 1
ATOM 2417 C C . TYR A 1 338 ? 45.569 47.511 -7.118 1.00 46.17 338 TYR A C 1
ATOM 2418 O O . TYR A 1 338 ? 45.238 48.672 -7.367 1.00 49.24 338 TYR A O 1
ATOM 2427 N N . ILE A 1 339 ? 45.783 47.081 -5.873 1.00 48.10 339 ILE A N 1
ATOM 2428 C CA . ILE A 1 339 ? 45.558 47.960 -4.728 1.00 46.32 339 ILE A CA 1
ATOM 2429 C C . ILE A 1 339 ? 46.484 49.170 -4.797 1.00 48.32 339 ILE A C 1
ATOM 2430 O O . ILE A 1 339 ? 46.057 50.316 -4.589 1.00 45.87 339 ILE A O 1
ATOM 2435 N N . ARG A 1 340 ? 47.773 48.927 -5.082 1.00 51.74 340 ARG A N 1
ATOM 2436 C CA . ARG A 1 340 ? 48.738 50.021 -5.189 1.00 53.80 340 ARG A CA 1
ATOM 2437 C C . ARG A 1 340 ? 48.289 51.045 -6.227 1.00 49.10 340 ARG A C 1
ATOM 2438 O O . ARG A 1 340 ? 48.238 52.249 -5.950 1.00 54.06 340 ARG A O 1
ATOM 2446 N N . ILE A 1 341 ? 47.930 50.573 -7.422 1.00 51.87 341 ILE A N 1
ATOM 2447 C CA . ILE A 1 341 ? 47.638 51.473 -8.534 1.00 53.28 341 ILE A CA 1
ATOM 2448 C C . ILE A 1 341 ? 46.319 52.209 -8.304 1.00 52.42 341 ILE A C 1
ATOM 2449 O O . ILE A 1 341 ? 46.189 53.394 -8.638 1.00 49.44 341 ILE A O 1
ATOM 2454 N N . ASN A 1 342 ? 45.326 51.533 -7.703 1.00 49.91 342 ASN A N 1
ATOM 2455 C CA . ASN A 1 342 ? 44.060 52.203 -7.411 1.00 47.15 342 ASN A CA 1
ATOM 2456 C C . ASN A 1 342 ? 44.249 53.354 -6.425 1.00 49.48 342 ASN A C 1
ATOM 2457 O O . ASN A 1 342 ? 43.597 54.401 -6.553 1.00 44.81 342 ASN A O 1
ATOM 2462 N N . ARG A 1 343 ? 45.120 53.173 -5.423 1.00 47.72 343 ARG A N 1
ATOM 2463 C CA . ARG A 1 343 ? 45.426 54.272 -4.517 1.00 50.20 343 ARG A CA 1
ATOM 2464 C C . ARG A 1 343 ? 46.005 55.459 -5.275 1.00 47.37 343 ARG A C 1
ATOM 2465 O O . ARG A 1 343 ? 45.661 56.608 -4.984 1.00 47.84 343 ARG A O 1
ATOM 2473 N N . GLU A 1 344 ? 46.877 55.207 -6.258 1.00 44.40 344 GLU A N 1
ATOM 2474 C CA . GLU A 1 344 ? 47.552 56.329 -6.910 1.00 52.90 344 GLU A CA 1
ATOM 2475 C C . GLU A 1 344 ? 46.586 57.097 -7.807 1.00 48.66 344 GLU A C 1
ATOM 2476 O O . GLU A 1 344 ? 46.612 58.331 -7.840 1.00 48.02 344 GLU A O 1
ATOM 2482 N N . ARG A 1 345 ? 45.702 56.385 -8.523 1.00 49.97 345 ARG A N 1
ATOM 2483 C CA . ARG A 1 345 ? 44.784 57.066 -9.432 1.00 45.74 345 ARG A CA 1
ATOM 2484 C C . ARG A 1 345 ? 43.711 57.828 -8.670 1.00 50.18 345 ARG A C 1
ATOM 2485 O O . ARG A 1 345 ? 43.327 58.935 -9.065 1.00 54.00 345 ARG A O 1
ATOM 2493 N N . LEU A 1 346 ? 43.221 57.266 -7.566 1.00 49.82 346 LEU A N 1
ATOM 2494 C CA . LEU A 1 346 ? 42.246 58.001 -6.770 1.00 48.51 346 LEU A CA 1
ATOM 2495 C C . LEU A 1 346 ? 42.868 59.246 -6.161 1.00 52.23 346 LEU A C 1
ATOM 2496 O O . LEU A 1 346 ? 42.207 60.285 -6.053 1.00 52.25 346 LEU A O 1
ATOM 2501 N N . ARG A 1 347 ? 44.145 59.160 -5.805 1.00 46.16 347 ARG A N 1
ATOM 2502 C CA . ARG A 1 347 ? 44.835 60.356 -5.269 1.00 48.41 347 ARG A CA 1
ATOM 2503 C C . ARG A 1 347 ? 44.928 61.409 -6.378 1.00 46.77 347 ARG A C 1
ATOM 2504 O O . ARG A 1 347 ? 44.579 62.553 -6.142 1.00 46.04 347 ARG A O 1
ATOM 2512 N N . ARG A 1 348 ? 45.380 61.002 -7.557 1.00 49.92 348 ARG A N 1
ATOM 2513 C CA . ARG A 1 348 ? 45.504 61.965 -8.643 1.00 52.83 348 ARG A CA 1
ATOM 2514 C C . ARG A 1 348 ? 44.139 62.505 -9.069 1.00 53.46 348 ARG A C 1
ATOM 2515 O O . ARG A 1 348 ? 43.985 63.715 -9.291 1.00 52.22 348 ARG A O 1
ATOM 2523 N N . ARG A 1 349 ? 43.124 61.639 -9.152 1.00 49.13 349 ARG A N 1
ATOM 2524 C CA . ARG A 1 349 ? 41.774 62.140 -9.402 1.00 49.66 349 ARG A CA 1
ATOM 2525 C C . ARG A 1 349 ? 41.328 63.096 -8.305 1.00 51.24 349 ARG A C 1
ATOM 2526 O O . ARG A 1 349 ? 40.705 64.132 -8.583 1.00 51.48 349 ARG A O 1
ATOM 2534 N N . TYR A 1 350 ? 41.655 62.774 -7.052 1.00 49.04 350 TYR A N 1
ATOM 2535 C CA . TYR A 1 350 ? 41.432 63.712 -5.959 1.00 48.84 350 TYR A CA 1
ATOM 2536 C C . TYR A 1 350 ? 42.139 65.037 -6.222 1.00 51.16 350 TYR A C 1
ATOM 2537 O O . TYR A 1 350 ? 41.561 66.115 -6.006 1.00 47.26 350 TYR A O 1
ATOM 2546 N N . ASP A 1 351 ? 43.395 64.977 -6.680 1.00 48.85 351 ASP A N 1
ATOM 2547 C CA . ASP A 1 351 ? 44.141 66.203 -6.952 1.00 52.74 351 ASP A CA 1
ATOM 2548 C C . ASP A 1 351 ? 43.524 66.987 -8.104 1.00 49.51 351 ASP A C 1
ATOM 2549 O O . ASP A 1 351 ? 43.450 68.222 -8.053 1.00 50.24 351 ASP A O 1
ATOM 2554 N N . THR A 1 352 ? 43.069 66.286 -9.144 1.00 51.68 352 THR A N 1
ATOM 2555 C CA . THR A 1 352 ? 42.464 66.960 -10.290 1.00 51.42 352 THR A CA 1
ATOM 2556 C C . THR A 1 352 ? 41.239 67.784 -9.899 1.00 50.92 352 THR A C 1
ATOM 2557 O O . THR A 1 352 ? 41.130 68.951 -10.280 1.00 54.60 352 THR A O 1
ATOM 2561 N N . ILE A 1 353 ? 40.341 67.224 -9.098 1.00 54.25 353 ILE A N 1
ATOM 2562 C CA . ILE A 1 353 ? 39.094 67.920 -8.791 1.00 54.12 353 ILE A CA 1
ATOM 2563 C C . ILE A 1 353 ? 39.309 69.007 -7.742 1.00 53.74 353 ILE A C 1
ATOM 2564 O O . ILE A 1 353 ? 38.742 70.107 -7.845 1.00 50.94 353 ILE A O 1
ATOM 2569 N N . VAL A 1 354 ? 40.125 68.733 -6.715 1.00 56.90 354 VAL A N 1
ATOM 2570 C CA . VAL A 1 354 ? 40.322 69.727 -5.663 1.00 50.00 354 VAL A CA 1
ATOM 2571 C C . VAL A 1 354 ? 41.064 70.936 -6.211 1.00 50.64 354 VAL A C 1
ATOM 2572 O O . VAL A 1 354 ? 40.788 72.075 -5.824 1.00 45.58 354 VAL A O 1
ATOM 2576 N N . GLU A 1 355 ? 41.997 70.713 -7.134 1.00 52.05 355 GLU A N 1
ATOM 2577 C CA . GLU A 1 355 ? 42.698 71.841 -7.721 1.00 53.82 355 GLU A CA 1
ATOM 2578 C C . GLU A 1 355 ? 41.820 72.515 -8.761 1.00 56.66 355 GLU A C 1
ATOM 2579 O O . GLU A 1 355 ? 41.903 73.734 -8.944 1.00 56.51 355 GLU A O 1
ATOM 2585 N N . GLY A 1 356 ? 40.902 71.755 -9.371 1.00 57.53 356 GLY A N 1
ATOM 2586 C CA . GLY A 1 356 ? 39.912 72.372 -10.232 1.00 51.24 356 GLY A CA 1
ATOM 2587 C C . GLY A 1 356 ? 38.964 73.262 -9.455 1.00 51.74 356 GLY A C 1
ATOM 2588 O O . GLY A 1 356 ? 38.611 74.351 -9.912 1.00 58.31 356 GLY A O 1
ATOM 2589 N N . LEU A 1 357 ? 38.526 72.812 -8.274 1.00 52.18 357 LEU A N 1
ATOM 2590 C CA . LEU A 1 357 ? 37.603 73.620 -7.482 1.00 52.73 357 LEU A CA 1
ATOM 2591 C C . LEU A 1 357 ? 38.283 74.855 -6.890 1.00 57.60 357 LEU A C 1
ATOM 2592 O O . LEU A 1 357 ? 37.606 75.873 -6.675 1.00 59.09 357 LEU A O 1
ATOM 2597 N N . LYS A 1 358 ? 39.583 74.767 -6.604 1.00 57.57 358 LYS A N 1
ATOM 2598 C CA . LYS A 1 358 ? 40.313 75.931 -6.041 1.00 56.06 358 LYS A CA 1
ATOM 2599 C C . LYS A 1 358 ? 40.435 77.004 -7.136 1.00 52.37 358 LYS A C 1
ATOM 2600 O O . LYS A 1 358 ? 40.214 78.155 -6.820 1.00 53.86 358 LYS A O 1
ATOM 2606 N N . LYS A 1 359 ? 40.761 76.616 -8.375 1.00 55.26 359 LYS A N 1
ATOM 2607 C CA . LYS A 1 359 ? 40.788 77.557 -9.495 1.00 57.08 359 LYS A CA 1
ATOM 2608 C C . LYS A 1 359 ? 39.505 78.371 -9.595 1.00 59.68 359 LYS A C 1
ATOM 2609 O O . LYS A 1 359 ? 39.550 79.559 -9.935 1.00 61.66 359 LYS A O 1
ATOM 2615 N N . ALA A 1 360 ? 38.366 77.767 -9.265 1.00 58.10 360 ALA A N 1
ATOM 2616 C CA . ALA A 1 360 ? 37.076 78.435 -9.277 1.00 53.44 360 ALA A CA 1
ATOM 2617 C C . ALA A 1 360 ? 36.772 79.140 -7.961 1.00 57.22 360 ALA A C 1
ATOM 2618 O O . ALA A 1 360 ? 35.664 79.665 -7.791 1.00 57.43 360 ALA A O 1
ATOM 2620 N N . GLY A 1 361 ? 37.720 79.157 -7.027 1.00 51.31 361 GLY A N 1
ATOM 2621 C CA . GLY A 1 361 ? 37.534 79.855 -5.772 1.00 48.20 361 GLY A CA 1
ATOM 2622 C C . GLY A 1 361 ? 36.761 79.098 -4.715 1.00 52.94 361 GLY A C 1
ATOM 2623 O O . GLY A 1 361 ? 36.113 79.719 -3.859 1.00 51.14 361 GLY A O 1
ATOM 2624 N N . ILE A 1 362 ? 36.868 77.774 -4.698 1.00 57.10 362 ILE A N 1
ATOM 2625 C CA . ILE A 1 362 ? 36.123 76.940 -3.764 1.00 60.75 362 ILE A CA 1
ATOM 2626 C C . ILE A 1 362 ? 37.107 76.046 -3.023 1.00 54.95 362 ILE A C 1
ATOM 2627 O O . ILE A 1 362 ? 37.965 75.404 -3.648 1.00 51.91 362 ILE A O 1
ATOM 2632 N N . GLU A 1 363 ? 36.964 76.002 -1.717 1.00 52.89 363 GLU A N 1
ATOM 2633 C CA . GLU A 1 363 ? 37.791 75.176 -0.870 1.00 59.61 363 GLU A CA 1
ATOM 2634 C C . GLU A 1 363 ? 37.152 73.839 -0.539 1.00 58.73 363 GLU A C 1
ATOM 2635 O O . GLU A 1 363 ? 35.979 73.765 -0.253 1.00 53.56 363 GLU A O 1
ATOM 2641 N N . CYS A 1 364 ? 37.970 72.802 -0.524 1.00 58.25 364 CYS A N 1
ATOM 2642 C CA . CYS A 1 364 ? 37.550 71.491 -0.061 1.00 56.27 364 CYS A CA 1
ATOM 2643 C C . CYS A 1 364 ? 38.277 71.183 1.239 1.00 54.47 364 CYS A C 1
ATOM 2644 O O . CYS A 1 364 ? 39.452 71.529 1.411 1.00 51.35 364 CYS A O 1
ATOM 2647 N N . LEU A 1 365 ? 37.594 70.479 2.131 1.00 49.58 365 LEU A N 1
ATOM 2648 C CA . LEU A 1 365 ? 38.265 69.976 3.313 1.00 47.73 365 LEU A CA 1
ATOM 2649 C C . LEU A 1 365 ? 39.405 69.050 2.902 1.00 44.78 365 LEU A C 1
ATOM 2650 O O . LEU A 1 365 ? 39.385 68.432 1.836 1.00 41.92 365 LEU A O 1
ATOM 2655 N N . LYS A 1 366 ? 40.449 69.026 3.726 1.00 44.89 366 LYS A N 1
ATOM 2656 C CA . LYS A 1 366 ? 41.618 68.203 3.468 1.00 39.94 366 LYS A CA 1
ATOM 2657 C C . LYS A 1 366 ? 41.240 66.734 3.643 1.00 46.77 366 LYS A C 1
ATOM 2658 O O . LYS A 1 366 ? 40.978 66.290 4.766 1.00 52.61 366 LYS A O 1
ATOM 2664 N N . GLY A 1 367 ? 41.145 66.000 2.530 1.00 41.35 367 GLY A N 1
ATOM 2665 C CA . GLY A 1 367 ? 40.840 64.579 2.538 1.00 43.23 367 GLY A CA 1
ATOM 2666 C C . GLY A 1 367 ? 41.994 63.707 2.084 1.00 46.24 367 GLY A C 1
ATOM 2667 O O . GLY A 1 367 ? 42.896 64.181 1.388 1.00 44.03 367 GLY A O 1
ATOM 2668 N N . ASN A 1 368 ? 41.979 62.417 2.441 1.00 44.34 368 ASN A N 1
ATOM 2669 C CA . ASN A 1 368 ? 43.090 61.545 2.085 1.00 41.82 368 ASN A CA 1
ATOM 2670 C C . ASN A 1 368 ? 42.624 60.143 1.724 1.00 41.69 368 ASN A C 1
ATOM 2671 O O . ASN A 1 368 ? 43.386 59.180 1.873 1.00 44.19 368 ASN A O 1
ATOM 2676 N N . ALA A 1 369 ? 41.386 59.994 1.260 1.00 46.58 369 ALA A N 1
ATOM 2677 C CA . ALA A 1 369 ? 40.852 58.669 0.955 1.00 41.38 369 ALA A CA 1
ATOM 2678 C C . ALA A 1 369 ? 39.513 58.846 0.264 1.00 42.86 369 ALA A C 1
ATOM 2679 O O . ALA A 1 369 ? 38.922 59.925 0.282 1.00 41.74 369 ALA A O 1
ATOM 2681 N N . GLY A 1 370 ? 39.037 57.767 -0.337 1.00 40.22 370 GLY A N 1
ATOM 2682 C CA . GLY A 1 370 ? 37.656 57.732 -0.767 1.00 44.81 370 GLY A CA 1
ATOM 2683 C C . GLY A 1 370 ? 37.481 58.085 -2.225 1.00 42.39 370 GLY A C 1
ATOM 2684 O O . GLY A 1 370 ? 38.415 58.078 -3.033 1.00 41.65 370 GLY A O 1
ATOM 2685 N N . LEU A 1 371 ? 36.213 58.323 -2.567 1.00 49.26 371 LEU A N 1
ATOM 2686 C CA . LEU A 1 371 ? 35.779 58.545 -3.941 1.00 38.24 371 LEU A CA 1
ATOM 2687 C C . LEU A 1 371 ? 35.075 59.887 -4.119 1.00 46.45 371 LEU A C 1
ATOM 2688 O O . LEU A 1 371 ? 34.375 60.096 -5.120 1.00 45.87 371 LEU A O 1
ATOM 2693 N N . PHE A 1 372 ? 35.241 60.798 -3.163 1.00 41.95 372 PHE A N 1
ATOM 2694 C CA . PHE A 1 372 ? 34.469 62.026 -3.080 1.00 43.49 372 PHE A CA 1
ATOM 2695 C C . PHE A 1 372 ? 35.295 63.040 -2.308 1.00 45.94 372 PHE A C 1
ATOM 2696 O O . PHE A 1 372 ? 36.152 62.670 -1.502 1.00 41.40 372 PHE A O 1
ATOM 2704 N N . CYS A 1 373 ? 35.023 64.321 -2.556 1.00 37.76 373 CYS A N 1
ATOM 2705 C CA . CYS A 1 373 ? 35.571 65.385 -1.729 1.00 44.74 373 CYS A CA 1
ATOM 2706 C C . CYS A 1 373 ? 34.432 66.087 -1.014 1.00 45.40 373 CYS A C 1
ATOM 2707 O O . CYS A 1 373 ? 33.257 65.924 -1.358 1.00 43.21 373 CYS A O 1
ATOM 2710 N N . TRP A 1 374 ? 34.797 66.809 0.035 1.00 40.46 374 TRP A N 1
ATOM 2711 C CA . TRP A 1 374 ? 33.874 67.510 0.915 1.00 39.19 374 TRP A CA 1
ATOM 2712 C C . TRP A 1 374 ? 34.080 69.006 0.688 1.00 50.08 374 TRP A C 1
ATOM 2713 O O . TRP A 1 374 ? 35.134 69.557 1.039 1.00 49.94 374 TRP A O 1
ATOM 2724 N N . MET A 1 375 ? 33.082 69.649 0.090 1.00 51.14 375 MET A N 1
ATOM 2725 C CA . MET A 1 375 ? 33.197 70.975 -0.504 1.00 47.57 375 MET A CA 1
ATOM 2726 C C . MET A 1 375 ? 32.379 71.978 0.296 1.00 53.27 375 MET A C 1
ATOM 2727 O O . MET A 1 375 ? 31.213 71.720 0.612 1.00 54.01 375 MET A O 1
ATOM 2732 N N . ASN A 1 376 ? 33.000 73.098 0.666 1.00 53.36 376 ASN A N 1
ATOM 2733 C CA . ASN A 1 376 ? 32.318 74.151 1.414 1.00 54.32 376 ASN A CA 1
ATOM 2734 C C . ASN A 1 376 ? 31.849 75.217 0.428 1.00 61.14 376 ASN A C 1
ATOM 2735 O O . ASN A 1 376 ? 32.665 75.908 -0.193 1.00 59.93 376 ASN A O 1
ATOM 2740 N N . LEU A 1 377 ? 30.536 75.333 0.273 1.00 57.05 377 LEU A N 1
ATOM 2741 C CA . LEU A 1 377 ? 29.945 76.415 -0.491 1.00 56.99 377 LEU A CA 1
ATOM 2742 C C . LEU A 1 377 ? 29.220 77.376 0.422 1.00 59.69 377 LEU A C 1
ATOM 2743 O O . LEU A 1 377 ? 28.467 78.226 -0.062 1.00 61.46 377 LEU A O 1
ATOM 2748 N N . GLY A 1 378 ? 29.508 77.306 1.726 1.00 61.02 378 GLY A N 1
ATOM 2749 C CA . GLY A 1 378 ? 28.795 78.083 2.726 1.00 58.46 378 GLY A CA 1
ATOM 2750 C C . GLY A 1 378 ? 28.807 79.575 2.471 1.00 63.69 378 GLY A C 1
ATOM 2751 O O . GLY A 1 378 ? 27.943 80.292 2.987 1.00 66.65 378 GLY A O 1
ATOM 2752 N N . PHE A 1 379 ? 29.778 80.064 1.701 1.00 57.58 379 PHE A N 1
ATOM 2753 C CA . PHE A 1 379 ? 29.847 81.487 1.398 1.00 65.47 379 PHE A CA 1
ATOM 2754 C C . PHE A 1 379 ? 28.862 81.944 0.317 1.00 68.48 379 PHE A C 1
ATOM 2755 O O . PHE A 1 379 ? 28.625 83.149 0.209 1.00 66.40 379 PHE A O 1
ATOM 2763 N N . LEU A 1 380 ? 28.251 81.034 -0.443 1.00 65.11 380 LEU A N 1
ATOM 2764 C CA . LEU A 1 380 ? 27.240 81.475 -1.442 1.00 65.41 380 LEU A CA 1
ATOM 2765 C C . LEU A 1 380 ? 25.850 81.358 -0.824 1.00 67.09 380 LEU A C 1
ATOM 2766 O O . LEU A 1 380 ? 24.898 81.422 -1.564 1.00 71.32 380 LEU A O 1
ATOM 2771 N N . LEU A 1 381 ? 25.753 81.220 0.487 1.00 67.07 381 LEU A N 1
ATOM 2772 C CA . LEU A 1 381 ? 24.446 80.930 1.109 1.00 74.29 381 LEU A CA 1
ATOM 2773 C C . LEU A 1 381 ? 23.579 82.161 1.334 1.00 80.80 381 LEU A C 1
ATOM 2774 O O . LEU A 1 381 ? 24.099 83.216 1.688 1.00 79.10 381 LEU A O 1
ATOM 2779 N N . GLU A 1 382 ? 22.276 81.953 1.172 1.00 83.58 382 GLU A N 1
ATOM 2780 C CA . GLU A 1 382 ? 21.270 83.012 1.374 1.00 85.61 382 GLU A CA 1
ATOM 2781 C C . GLU A 1 382 ? 21.099 83.253 2.873 1.00 86.36 382 GLU A C 1
ATOM 2782 O O . GLU A 1 382 ? 21.168 84.404 3.260 1.00 91.51 382 GLU A O 1
ATOM 2788 N N . LYS A 1 383 ? 20.913 82.227 3.707 1.00 86.97 383 LYS A N 1
ATOM 2789 C CA . LYS A 1 383 ? 20.641 82.593 5.125 1.00 87.33 383 LYS A CA 1
ATOM 2790 C C . LYS A 1 383 ? 21.328 81.682 6.150 1.00 88.87 383 LYS A C 1
ATOM 2791 O O . LYS A 1 383 ? 20.847 81.680 7.302 1.00 91.04 383 LYS A O 1
ATOM 2797 N N . LYS A 1 384 ? 22.414 80.997 5.792 1.00 85.62 384 LYS A N 1
ATOM 2798 C CA . LYS A 1 384 ? 23.132 80.107 6.751 1.00 81.67 384 LYS A CA 1
ATOM 2799 C C . LYS A 1 384 ? 22.122 79.172 7.411 1.00 78.49 384 LYS A C 1
ATOM 2800 O O . LYS A 1 384 ? 22.095 79.086 8.635 1.00 77.73 384 LYS A O 1
ATOM 2806 N N . THR A 1 385 ? 21.271 78.575 6.592 1.00 76.45 385 THR A N 1
ATOM 2807 C CA . THR A 1 385 ? 20.235 77.644 7.042 1.00 74.42 385 THR A CA 1
ATOM 2808 C C . THR A 1 385 ? 20.149 76.406 6.141 1.00 69.35 385 THR A C 1
ATOM 2809 O O . THR A 1 385 ? 20.827 76.291 5.113 1.00 63.29 385 THR A O 1
ATOM 2813 N N . LYS A 1 386 ? 19.279 75.469 6.551 1.00 73.91 386 LYS A N 1
ATOM 2814 C CA . LYS A 1 386 ? 19.048 74.254 5.768 1.00 70.77 386 LYS A CA 1
ATOM 2815 C C . LYS A 1 386 ? 18.202 74.548 4.524 1.00 69.37 386 LYS A C 1
ATOM 2816 O O . LYS A 1 386 ? 18.545 74.118 3.414 1.00 64.63 386 LYS A O 1
ATOM 2822 N N . ASP A 1 387 ? 17.073 75.263 4.690 1.00 73.65 387 ASP A N 1
ATOM 2823 C CA . ASP A 1 387 ? 16.402 75.896 3.541 1.00 69.17 387 ASP A CA 1
ATOM 2824 C C . ASP A 1 387 ? 17.313 76.615 2.562 1.00 66.29 387 ASP A C 1
ATOM 2825 O O . ASP A 1 387 ? 17.072 76.555 1.345 1.00 64.70 387 ASP A O 1
ATOM 2830 N N . GLY A 1 388 ? 18.308 77.344 3.042 1.00 67.47 388 GLY A N 1
ATOM 2831 C CA . GLY A 1 388 ? 19.200 77.998 2.110 1.00 64.09 388 GLY A CA 1
ATOM 2832 C C . GLY A 1 388 ? 20.097 77.041 1.366 1.00 59.86 388 GLY A C 1
ATOM 2833 O O . GLY A 1 388 ? 20.328 77.197 0.165 1.00 61.95 388 GLY A O 1
ATOM 2834 N N . GLU A 1 389 ? 20.588 76.022 2.064 1.00 61.78 389 GLU A N 1
ATOM 2835 C CA . GLU A 1 389 ? 21.478 75.051 1.443 1.00 61.06 389 GLU A CA 1
ATOM 2836 C C . GLU A 1 389 ? 20.787 74.298 0.315 1.00 57.16 389 GLU A C 1
ATOM 2837 O O . GLU A 1 389 ? 21.370 74.093 -0.757 1.00 53.22 389 GLU A O 1
ATOM 2843 N N . LEU A 1 390 ? 19.542 73.883 0.536 1.00 56.80 390 LEU A N 1
ATOM 2844 C CA . LEU A 1 390 ? 18.827 73.131 -0.488 1.00 60.37 390 LEU A CA 1
ATOM 2845 C C . LEU A 1 390 ? 18.454 74.013 -1.675 1.00 59.34 390 LEU A C 1
ATOM 2846 O O . LEU A 1 390 ? 18.586 73.591 -2.829 1.00 55.51 390 LEU A O 1
ATOM 2851 N N . GLN A 1 391 ? 18.037 75.256 -1.412 1.00 65.08 391 GLN A N 1
ATOM 2852 C CA . GLN A 1 391 ? 17.844 76.228 -2.487 1.00 63.07 391 GLN A CA 1
ATOM 2853 C C . GLN A 1 391 ? 19.084 76.328 -3.369 1.00 56.57 391 GLN A C 1
ATOM 2854 O O . GLN A 1 391 ? 18.989 76.309 -4.600 1.00 56.79 391 GLN A O 1
ATOM 2860 N N . LEU A 1 392 ? 20.256 76.492 -2.754 1.00 55.90 392 LEU A N 1
ATOM 2861 C CA . LEU A 1 392 ? 21.493 76.514 -3.526 1.00 53.43 392 LEU A CA 1
ATOM 2862 C C . LEU A 1 392 ? 21.725 75.180 -4.225 1.00 58.06 392 LEU A C 1
ATOM 2863 O O . LEU A 1 392 ? 22.148 75.146 -5.386 1.00 56.12 392 LEU A O 1
ATOM 2868 N N . TRP A 1 393 ? 21.476 74.068 -3.521 1.00 56.48 393 TRP A N 1
ATOM 2869 C CA . TRP A 1 393 ? 21.593 72.748 -4.138 1.00 54.00 393 TRP A CA 1
ATOM 2870 C C . TRP A 1 393 ? 20.713 72.644 -5.374 1.00 50.83 393 TRP A C 1
ATOM 2871 O O . TRP A 1 393 ? 21.088 72.006 -6.365 1.00 46.46 393 TRP A O 1
ATOM 2882 N N . ASP A 1 394 ? 19.534 73.268 -5.329 1.00 53.23 394 ASP A N 1
ATOM 2883 C CA . ASP A 1 394 ? 18.635 73.265 -6.476 1.00 52.69 394 ASP A CA 1
ATOM 2884 C C . ASP A 1 394 ? 19.261 73.949 -7.688 1.00 54.62 394 ASP A C 1
ATOM 2885 O O . ASP A 1 394 ? 19.062 73.509 -8.827 1.00 58.95 394 ASP A O 1
ATOM 2890 N N . VAL A 1 395 ? 20.042 75.009 -7.464 1.00 54.29 395 VAL A N 1
ATOM 2891 C CA . VAL A 1 395 ? 20.662 75.732 -8.573 1.00 55.96 395 VAL A CA 1
ATOM 2892 C C . VAL A 1 395 ? 21.696 74.865 -9.287 1.00 58.17 395 VAL A C 1
ATOM 2893 O O . VAL A 1 395 ? 21.750 74.830 -10.525 1.00 58.13 395 VAL A O 1
ATOM 2897 N N . ILE A 1 396 ? 22.526 74.144 -8.531 1.00 57.99 396 ILE A N 1
ATOM 2898 C CA . ILE A 1 396 ? 23.557 73.336 -9.174 1.00 53.69 396 ILE A CA 1
ATOM 2899 C C . ILE A 1 396 ? 22.919 72.175 -9.933 1.00 52.37 396 ILE A C 1
ATOM 2900 O O . ILE A 1 396 ? 23.458 71.706 -10.947 1.00 49.33 396 ILE A O 1
ATOM 2905 N N . LEU A 1 397 ? 21.747 71.720 -9.494 1.00 50.97 397 LEU A N 1
ATOM 2906 C CA . LEU A 1 397 ? 21.088 70.640 -10.219 1.00 55.60 397 LEU A CA 1
ATOM 2907 C C . LEU A 1 397 ? 20.379 71.159 -11.472 1.00 52.35 397 LEU A C 1
ATOM 2908 O O . LEU A 1 397 ? 20.465 70.537 -12.535 1.00 53.97 397 LEU A O 1
ATOM 2913 N N . LYS A 1 398 ? 19.693 72.296 -11.378 1.00 51.90 398 LYS A N 1
ATOM 2914 C CA . LYS A 1 398 ? 18.986 72.834 -12.544 1.00 57.65 398 LYS A CA 1
ATOM 2915 C C . LYS A 1 398 ? 19.951 73.486 -13.531 1.00 58.79 398 LYS A C 1
ATOM 2916 O O . LYS A 1 398 ? 20.133 73.003 -14.653 1.00 59.06 398 LYS A O 1
ATOM 2922 N N . GLU A 1 399 ? 20.592 74.580 -13.116 1.00 59.84 399 GLU A N 1
ATOM 2923 C CA . GLU A 1 399 ? 21.376 75.389 -14.046 1.00 61.67 399 GLU A CA 1
ATOM 2924 C C . GLU A 1 399 ? 22.675 74.699 -14.444 1.00 59.90 399 GLU A C 1
ATOM 2925 O O . GLU A 1 399 ? 23.021 74.641 -15.632 1.00 62.12 399 GLU A O 1
ATOM 2931 N N . LEU A 1 400 ? 23.412 74.173 -13.471 1.00 58.71 400 LEU A N 1
ATOM 2932 C CA . LEU A 1 400 ? 24.677 73.527 -13.795 1.00 51.13 400 LEU A CA 1
ATOM 2933 C C . LEU A 1 400 ? 24.511 72.096 -14.271 1.00 53.59 400 LEU A C 1
ATOM 2934 O O . LEU A 1 400 ? 25.469 71.529 -14.816 1.00 51.73 400 LEU A O 1
ATOM 2939 N N . ASN A 1 401 ? 23.314 71.532 -14.127 1.00 50.50 401 ASN A N 1
ATOM 2940 C CA . ASN A 1 401 ? 23.061 70.133 -14.443 1.00 50.05 401 ASN A CA 1
ATOM 2941 C C . ASN A 1 401 ? 24.104 69.247 -13.759 1.00 47.94 401 ASN A C 1
ATOM 2942 O O . ASN A 1 401 ? 24.743 68.389 -14.379 1.00 45.69 401 ASN A O 1
ATOM 2947 N N . LEU A 1 402 ? 24.268 69.471 -12.452 1.00 45.21 402 LEU A N 1
ATOM 2948 C CA . LEU A 1 402 ? 25.163 68.672 -11.618 1.00 51.05 402 LEU A CA 1
ATOM 2949 C C . LEU A 1 402 ? 24.420 68.166 -10.395 1.00 49.01 402 LEU A C 1
ATOM 2950 O O . LEU A 1 402 ? 23.896 68.959 -9.603 1.00 47.20 402 LEU A O 1
ATOM 2955 N N . ASN A 1 403 ? 24.424 66.851 -10.211 1.00 47.46 403 ASN A N 1
ATOM 2956 C CA . ASN A 1 403 ? 23.892 66.263 -8.989 1.00 48.95 403 ASN A CA 1
ATOM 2957 C C . ASN A 1 403 ? 25.048 66.083 -8.017 1.00 45.23 403 ASN A C 1
ATOM 2958 O O . ASN A 1 403 ? 25.980 65.310 -8.277 1.00 44.98 403 ASN A O 1
ATOM 2963 N N . ILE A 1 404 ? 25.003 66.823 -6.919 1.00 41.20 404 ILE A N 1
ATOM 2964 C CA . ILE A 1 404 ? 25.931 66.621 -5.821 1.00 42.33 404 ILE A CA 1
ATOM 2965 C C . ILE A 1 404 ? 25.102 66.552 -4.551 1.00 44.84 404 ILE A C 1
ATOM 2966 O O . ILE A 1 404 ? 23.944 66.979 -4.516 1.00 43.75 404 ILE A O 1
ATOM 2971 N N . SER A 1 405 ? 25.708 66.039 -3.502 1.00 39.89 405 SER A N 1
ATOM 2972 C CA . SER A 1 405 ? 24.873 65.795 -2.331 1.00 41.45 405 SER A CA 1
ATOM 2973 C C . SER A 1 405 ? 24.956 66.969 -1.372 1.00 45.15 405 SER A C 1
ATOM 2974 O O . SER A 1 405 ? 26.064 67.409 -1.038 1.00 45.64 405 SER A O 1
ATOM 2977 N N . PRO A 1 406 ? 23.831 67.518 -0.923 1.00 48.32 406 PRO A N 1
ATOM 2978 C CA . PRO A 1 406 ? 23.892 68.568 0.097 1.00 46.59 406 PRO A CA 1
ATOM 2979 C C . PRO A 1 406 ? 24.236 67.977 1.457 1.00 50.26 406 PRO A C 1
ATOM 2980 O O . PRO A 1 406 ? 23.723 66.917 1.842 1.00 47.14 406 PRO A O 1
ATOM 2984 N N . GLY A 1 407 ? 25.104 68.686 2.188 1.00 42.82 407 GLY A N 1
ATOM 2985 C CA . GLY A 1 407 ? 25.599 68.202 3.461 1.00 42.05 407 GLY A CA 1
ATOM 2986 C C . GLY A 1 407 ? 24.530 67.991 4.509 1.00 48.13 407 GLY A C 1
ATOM 2987 O O . GLY A 1 407 ? 24.726 67.180 5.421 1.00 47.33 407 GLY A O 1
ATOM 2988 N N . SER A 1 408 ? 23.403 68.702 4.413 1.00 44.42 408 SER A N 1
ATOM 2989 C CA . SER A 1 408 ? 22.321 68.458 5.360 1.00 48.26 408 SER A CA 1
ATOM 2990 C C . SER A 1 408 ? 21.672 67.094 5.145 1.00 46.86 408 SER A C 1
ATOM 2991 O O . SER A 1 408 ? 21.020 66.580 6.060 1.00 46.61 408 SER A O 1
ATOM 2994 N N . SER A 1 409 ? 21.792 66.519 3.951 1.00 41.55 409 SER A N 1
ATOM 2995 C CA . SER A 1 409 ? 21.365 65.140 3.773 1.00 46.35 409 SER A CA 1
ATOM 2996 C C . SER A 1 409 ? 22.343 64.159 4.406 1.00 43.76 409 SER A C 1
ATOM 2997 O O . SER A 1 409 ? 21.999 62.989 4.572 1.00 44.79 409 SER A O 1
ATOM 3000 N N . CYS A 1 410 ? 23.536 64.618 4.791 1.00 48.58 410 CYS A N 1
ATOM 3001 C CA . CYS A 1 410 ? 24.472 63.836 5.583 1.00 43.22 410 CYS A CA 1
ATOM 3002 C C . CYS A 1 410 ? 24.416 64.183 7.061 1.00 47.31 410 CYS A C 1
ATOM 3003 O O . CYS A 1 410 ? 25.231 63.661 7.839 1.00 46.07 410 CYS A O 1
ATOM 3006 N N . HIS A 1 411 ? 23.445 65.012 7.464 1.00 44.07 411 HIS A N 1
ATOM 3007 C CA . HIS A 1 411 ? 23.268 65.478 8.843 1.00 48.28 411 HIS A CA 1
ATOM 3008 C C . HIS A 1 411 ? 24.483 66.257 9.348 1.00 48.74 411 HIS A C 1
ATOM 3009 O O . HIS A 1 411 ? 24.742 66.321 10.553 1.00 49.15 411 HIS A O 1
ATOM 3016 N N . CYS A 1 412 ? 25.189 66.929 8.445 1.00 43.33 412 CYS A N 1
ATOM 3017 C CA . CYS A 1 412 ? 26.261 67.794 8.889 1.00 52.89 412 CYS A CA 1
ATOM 3018 C C . CYS A 1 412 ? 25.686 68.866 9.797 1.00 54.04 412 CYS A C 1
ATOM 3019 O O . CYS A 1 412 ? 24.586 69.372 9.556 1.00 56.67 412 CYS A O 1
ATOM 3022 N N . SER A 1 413 ? 26.444 69.223 10.837 1.00 54.61 413 SER A N 1
ATOM 3023 C CA . SER A 1 413 ? 25.977 70.225 11.786 1.00 52.55 413 SER A CA 1
ATOM 3024 C C . SER A 1 413 ? 26.210 71.645 11.302 1.00 49.50 413 SER A C 1
ATOM 3025 O O . SER A 1 413 ? 25.601 72.567 11.853 1.00 56.36 413 SER A O 1
ATOM 3028 N N . GLU A 1 414 ? 27.004 71.827 10.249 1.00 47.34 414 GLU A N 1
ATOM 3029 C CA . GLU A 1 414 ? 27.222 73.118 9.605 1.00 55.20 414 GLU A CA 1
ATOM 3030 C C . GLU A 1 414 ? 26.634 73.108 8.199 1.00 55.25 414 GLU A C 1
ATOM 3031 O O . GLU A 1 414 ? 26.822 72.148 7.446 1.00 42.79 414 GLU A O 1
ATOM 3037 N N . VAL A 1 415 ? 25.943 74.202 7.850 1.00 50.27 415 VAL A N 1
ATOM 3038 C CA . VAL A 1 415 ? 25.273 74.310 6.557 1.00 54.49 415 VAL A CA 1
ATOM 3039 C C . VAL A 1 415 ? 26.257 74.769 5.483 1.00 51.77 415 VAL A C 1
ATOM 3040 O O . VAL A 1 415 ? 27.297 75.382 5.762 1.00 59.20 415 VAL A O 1
ATOM 3044 N N . GLY A 1 416 ? 25.924 74.458 4.235 1.00 47.15 416 GLY A N 1
ATOM 3045 C CA . GLY A 1 416 ? 26.687 74.906 3.094 1.00 48.71 416 GLY A CA 1
ATOM 3046 C C . GLY A 1 416 ? 27.703 73.925 2.550 1.00 50.06 416 GLY A C 1
ATOM 3047 O O . GLY A 1 416 ? 28.291 74.199 1.497 1.00 52.12 416 GLY A O 1
ATOM 3048 N N . TRP A 1 417 ? 27.927 72.794 3.223 1.00 52.23 417 TRP A N 1
ATOM 3049 C CA . TRP A 1 417 ? 28.859 71.775 2.754 1.00 49.49 417 TRP A CA 1
ATOM 3050 C C . TRP A 1 417 ? 28.180 70.818 1.781 1.00 47.34 417 TRP A C 1
ATOM 3051 O O . TRP A 1 417 ? 26.982 70.539 1.890 1.00 46.18 417 TRP A O 1
ATOM 3062 N N . PHE A 1 418 ? 28.971 70.297 0.837 1.00 41.24 418 PHE A N 1
ATOM 3063 C CA . PHE A 1 418 ? 28.484 69.409 -0.209 1.00 45.86 418 PHE A CA 1
ATOM 3064 C C . PHE A 1 418 ? 29.481 68.283 -0.448 1.00 46.76 418 PHE A C 1
ATOM 3065 O O . PHE A 1 418 ? 30.692 68.519 -0.482 1.00 45.46 418 PHE A O 1
ATOM 3073 N N . ARG A 1 419 ? 28.973 67.064 -0.637 1.00 44.30 419 ARG A N 1
ATOM 3074 C CA . ARG A 1 419 ? 29.800 65.952 -1.084 1.00 38.19 419 ARG A CA 1
ATOM 3075 C C . ARG A 1 419 ? 29.781 65.893 -2.608 1.00 44.68 419 ARG A C 1
ATOM 3076 O O . ARG A 1 419 ? 28.708 65.926 -3.226 1.00 42.10 419 ARG A O 1
ATOM 3084 N N . VAL A 1 420 ? 30.960 65.798 -3.215 1.00 42.04 420 VAL A N 1
ATOM 3085 C CA . VAL A 1 420 ? 31.085 65.770 -4.667 1.00 41.29 420 VAL A CA 1
ATOM 3086 C C . VAL A 1 420 ? 31.904 64.552 -5.041 1.00 44.62 420 VAL A C 1
ATOM 3087 O O . VAL A 1 420 ? 33.081 64.463 -4.669 1.00 47.99 420 VAL A O 1
ATOM 3091 N N . CYS A 1 421 ? 31.300 63.621 -5.777 1.00 38.92 421 CYS A N 1
ATOM 3092 C CA . CYS A 1 421 ? 31.978 62.387 -6.147 1.00 41.85 421 CYS A CA 1
ATOM 3093 C C . CYS A 1 421 ? 32.802 62.581 -7.412 1.00 43.91 421 CYS A C 1
ATOM 3094 O O . CYS A 1 421 ? 32.387 63.292 -8.328 1.00 47.95 421 CYS A O 1
ATOM 3097 N N . PHE A 1 422 ? 33.995 61.967 -7.446 1.00 45.43 422 PHE A N 1
ATOM 3098 C CA . PHE A 1 422 ? 34.934 62.203 -8.539 1.00 48.21 422 PHE A CA 1
ATOM 3099 C C . PHE A 1 422 ? 35.444 60.953 -9.249 1.00 48.38 422 PHE A C 1
ATOM 3100 O O . PHE A 1 422 ? 36.210 61.085 -10.210 1.00 51.06 422 PHE A O 1
ATOM 3108 N N . ALA A 1 423 ? 35.035 59.756 -8.839 1.00 44.25 423 ALA A N 1
ATOM 3109 C CA . ALA A 1 423 ? 35.580 58.528 -9.402 1.00 46.79 423 ALA A CA 1
ATOM 3110 C C . ALA A 1 423 ? 34.594 57.786 -10.305 1.00 50.86 423 ALA A C 1
ATOM 3111 O O . ALA A 1 423 ? 34.925 56.704 -10.807 1.00 47.10 423 ALA A O 1
ATOM 3113 N N . ASN A 1 424 ? 33.398 58.333 -10.520 1.00 52.23 424 ASN A N 1
ATOM 3114 C CA . ASN A 1 424 ? 32.325 57.690 -11.275 1.00 52.02 424 ASN A CA 1
ATOM 3115 C C . ASN A 1 424 ? 32.123 58.390 -12.617 1.00 55.39 424 ASN A C 1
ATOM 3116 O O . ASN A 1 424 ? 31.001 58.727 -12.995 1.00 58.34 424 ASN A O 1
ATOM 3121 N N . MET A 1 425 ? 33.221 58.700 -13.301 1.00 56.75 425 MET A N 1
ATOM 3122 C CA . MET A 1 425 ? 33.208 59.577 -14.469 1.00 57.70 425 MET A CA 1
ATOM 3123 C C . MET A 1 425 ? 34.563 59.482 -15.158 1.00 59.72 425 MET A C 1
ATOM 3124 O O . MET A 1 425 ? 35.553 59.056 -14.557 1.00 60.42 425 MET A O 1
ATOM 3129 N N . SER A 1 426 ? 34.599 59.908 -16.417 1.00 59.60 426 SER A N 1
ATOM 3130 C CA . SER A 1 426 ? 35.840 59.922 -17.172 1.00 56.08 426 SER A CA 1
ATOM 3131 C C . SER A 1 426 ? 36.680 61.139 -16.810 1.00 60.59 426 SER A C 1
ATOM 3132 O O . SER A 1 426 ? 36.239 62.052 -16.104 1.00 58.21 426 SER A O 1
ATOM 3135 N N . GLU A 1 427 ? 37.916 61.139 -17.317 1.00 62.35 427 GLU A N 1
ATOM 3136 C CA . GLU A 1 427 ? 38.724 62.355 -17.309 1.00 67.19 427 GLU A CA 1
ATOM 3137 C C . GLU A 1 427 ? 37.966 63.504 -17.959 1.00 65.30 427 GLU A C 1
ATOM 3138 O O . GLU A 1 427 ? 37.833 64.593 -17.386 1.00 64.29 427 GLU A O 1
ATOM 3144 N N . ASN A 1 428 ? 37.427 63.255 -19.154 1.00 70.17 428 ASN A N 1
ATOM 3145 C CA . ASN A 1 428 ? 36.790 64.315 -19.923 1.00 66.73 428 ASN A CA 1
ATOM 3146 C C . ASN A 1 428 ? 35.576 64.866 -19.189 1.00 62.48 428 ASN A C 1
ATOM 3147 O O . ASN A 1 428 ? 35.438 66.083 -19.018 1.00 61.63 428 ASN A O 1
ATOM 3152 N N . THR A 1 429 ? 34.733 63.972 -18.666 1.00 57.45 429 THR A N 1
ATOM 3153 C CA . THR A 1 429 ? 33.515 64.407 -17.990 1.00 59.30 429 THR A CA 1
ATOM 3154 C C . THR A 1 429 ? 33.812 65.260 -16.768 1.00 56.24 429 THR A C 1
ATOM 3155 O O . THR A 1 429 ? 33.116 66.249 -16.511 1.00 58.79 429 THR A O 1
ATOM 3159 N N . LEU A 1 430 ? 34.871 64.929 -16.026 1.00 59.81 430 LEU A N 1
ATOM 3160 C CA . LEU A 1 430 ? 35.196 65.726 -14.849 1.00 61.47 430 LEU A CA 1
ATOM 3161 C C . LEU A 1 430 ? 35.589 67.146 -15.239 1.00 58.51 430 LEU A C 1
ATOM 3162 O O . LEU A 1 430 ? 35.189 68.116 -14.576 1.00 54.17 430 LEU A O 1
ATOM 3167 N N . GLU A 1 431 ? 36.375 67.286 -16.310 1.00 56.78 431 GLU A N 1
ATOM 3168 C CA . GLU A 1 431 ? 36.789 68.614 -16.752 1.00 61.91 431 GLU A CA 1
ATOM 3169 C C . GLU A 1 431 ? 35.576 69.459 -17.126 1.00 55.96 431 GLU A C 1
ATOM 3170 O O . GLU A 1 431 ? 35.435 70.603 -16.673 1.00 51.02 431 GLU A O 1
ATOM 3176 N N . ILE A 1 432 ? 34.661 68.872 -17.915 1.00 60.03 432 ILE A N 1
ATOM 3177 C CA . ILE A 1 432 ? 33.436 69.558 -18.318 1.00 52.52 432 ILE A CA 1
ATOM 3178 C C . ILE A 1 432 ? 32.643 69.995 -17.091 1.00 53.57 432 ILE A C 1
ATOM 3179 O O . ILE A 1 432 ? 32.153 71.130 -17.016 1.00 53.40 432 ILE A O 1
ATOM 3184 N N . ALA A 1 433 ? 32.512 69.100 -16.101 1.00 55.16 433 ALA A N 1
ATOM 3185 C CA . ALA A 1 433 ? 31.763 69.447 -14.894 1.00 54.74 433 ALA A CA 1
ATOM 3186 C C . ALA A 1 433 ? 32.416 70.602 -14.141 1.00 51.35 433 ALA A C 1
ATOM 3187 O O . ALA A 1 433 ? 31.718 71.470 -13.606 1.00 55.37 433 ALA A O 1
ATOM 3189 N N . LEU A 1 434 ? 33.756 70.621 -14.082 1.00 47.05 434 LEU A N 1
ATOM 3190 C CA . LEU A 1 434 ? 34.475 71.709 -13.412 1.00 53.95 434 LEU A CA 1
ATOM 3191 C C . LEU A 1 434 ? 34.253 73.033 -14.125 1.00 51.95 434 LEU A C 1
ATOM 3192 O O . LEU A 1 434 ? 34.017 74.064 -13.485 1.00 47.05 434 LEU A O 1
ATOM 3197 N N . LYS A 1 435 ? 34.313 73.010 -15.458 1.00 54.72 435 LYS A N 1
ATOM 3198 C CA . LYS A 1 435 ? 34.065 74.209 -16.248 1.00 56.94 435 LYS A CA 1
ATOM 3199 C C . LYS A 1 435 ? 32.702 74.820 -15.927 1.00 55.66 435 LYS A C 1
ATOM 3200 O O . LYS A 1 435 ? 32.590 76.042 -15.782 1.00 57.33 435 LYS A O 1
ATOM 3206 N N . ARG A 1 436 ? 31.667 73.983 -15.755 1.00 52.91 436 ARG A N 1
ATOM 3207 C CA . ARG A 1 436 ? 30.338 74.500 -15.417 1.00 54.85 436 ARG A CA 1
ATOM 3208 C C . ARG A 1 436 ? 30.353 75.206 -14.069 1.00 52.62 436 ARG A C 1
ATOM 3209 O O . ARG A 1 436 ? 29.738 76.271 -13.907 1.00 52.74 436 ARG A O 1
ATOM 3217 N N . ILE A 1 437 ? 31.068 74.639 -13.090 1.00 54.06 437 ILE A N 1
ATOM 3218 C CA . ILE A 1 437 ? 31.150 75.289 -11.781 1.00 52.44 437 ILE A CA 1
ATOM 3219 C C . ILE A 1 437 ? 31.987 76.557 -11.876 1.00 52.57 437 ILE A C 1
ATOM 3220 O O . ILE A 1 437 ? 31.631 77.590 -11.291 1.00 52.15 437 ILE A O 1
ATOM 3225 N N . HIS A 1 438 ? 33.060 76.524 -12.680 1.00 47.13 438 HIS A N 1
ATOM 3226 C CA . HIS A 1 438 ? 33.943 77.685 -12.804 1.00 59.04 438 HIS A CA 1
ATOM 3227 C C . HIS A 1 438 ? 33.194 78.906 -13.359 1.00 56.68 438 HIS A C 1
ATOM 3228 O O . HIS A 1 438 ? 33.290 80.010 -12.809 1.00 60.56 438 HIS A O 1
ATOM 3235 N N . GLU A 1 439 ? 32.372 78.696 -14.397 1.00 63.80 439 GLU A N 1
ATOM 3236 C CA . GLU A 1 439 ? 31.566 79.758 -14.990 1.00 58.90 439 GLU A CA 1
ATOM 3237 C C . GLU A 1 439 ? 30.519 80.273 -14.020 1.00 60.20 439 GLU A C 1
ATOM 3238 O O . GLU A 1 439 ? 30.158 81.457 -14.049 1.00 62.76 439 GLU A O 1
ATOM 3244 N N . PHE A 1 440 ? 29.960 79.382 -13.183 1.00 60.35 440 PHE A N 1
ATOM 3245 C CA . PHE A 1 440 ? 28.940 79.854 -12.258 1.00 60.54 440 PHE A CA 1
ATOM 3246 C C . PHE A 1 440 ? 29.529 80.850 -11.275 1.00 58.55 440 PHE A C 1
ATOM 3247 O O . PHE A 1 440 ? 28.845 81.805 -10.883 1.00 57.59 440 PHE A O 1
ATOM 3255 N N . MET A 1 441 ? 30.796 80.673 -10.891 1.00 63.10 441 MET A N 1
ATOM 3256 C CA . MET A 1 441 ? 31.383 81.633 -9.970 1.00 66.86 441 MET A CA 1
ATOM 3257 C C . MET A 1 441 ? 31.751 82.939 -10.658 1.00 56.18 441 MET A C 1
ATOM 3258 O O . MET A 1 441 ? 32.317 83.821 -10.014 1.00 67.44 441 MET A O 1
ATOM 3263 N N . ASP A 1 442 ? 31.371 83.113 -11.919 1.00 68.49 442 ASP A N 1
ATOM 3264 C CA . ASP A 1 442 ? 31.618 84.358 -12.635 1.00 73.00 442 ASP A CA 1
ATOM 3265 C C . ASP A 1 442 ? 30.336 85.185 -12.739 1.00 72.69 442 ASP A C 1
ATOM 3266 O O . ASP A 1 442 ? 29.226 84.645 -12.719 1.00 70.42 442 ASP A O 1
ATOM 3271 N N . ASN B 1 13 ? 30.617 43.794 35.066 1.00 54.40 13 ASN B N 1
ATOM 3272 C CA . ASN B 1 13 ? 30.377 43.928 33.629 1.00 53.26 13 ASN B CA 1
ATOM 3273 C C . ASN B 1 13 ? 30.079 42.508 33.092 1.00 55.80 13 ASN B C 1
ATOM 3274 O O . ASN B 1 13 ? 30.488 41.509 33.705 1.00 51.55 13 ASN B O 1
ATOM 3279 N N . ASN B 1 14 ? 29.341 42.425 31.979 1.00 49.86 14 ASN B N 1
ATOM 3280 C CA . ASN B 1 14 ? 28.983 41.174 31.321 1.00 45.91 14 ASN B CA 1
ATOM 3281 C C . ASN B 1 14 ? 29.445 41.225 29.870 1.00 45.42 14 ASN B C 1
ATOM 3282 O O . ASN B 1 14 ? 29.884 42.266 29.381 1.00 38.83 14 ASN B O 1
ATOM 3287 N N . ASN B 1 15 ? 29.340 40.095 29.160 1.00 40.27 15 ASN B N 1
ATOM 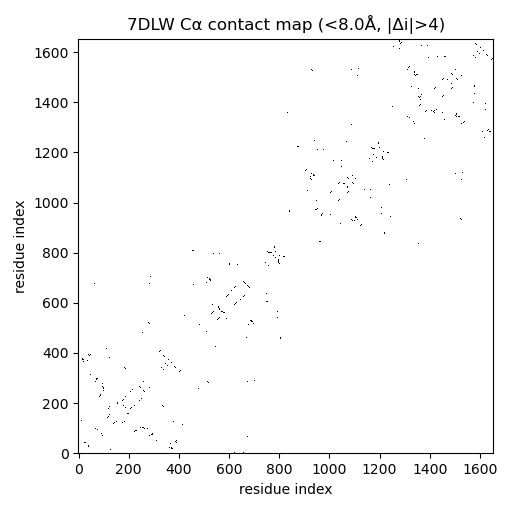3288 C CA . ASN B 1 15 ? 29.759 40.111 27.765 1.00 39.04 15 ASN B CA 1
ATOM 3289 C C . ASN B 1 15 ? 28.815 41.016 26.983 1.00 40.93 15 ASN B C 1
ATOM 3290 O O . ASN B 1 15 ? 27.604 41.057 27.241 1.00 34.06 15 ASN B O 1
ATOM 3295 N N . VAL B 1 16 ? 29.391 41.788 26.058 1.00 37.75 16 VAL B N 1
ATOM 3296 C CA . VAL B 1 16 ? 28.598 42.746 25.310 1.00 37.55 16 VAL B CA 1
ATOM 3297 C C . VAL B 1 16 ? 27.392 42.024 24.727 1.00 39.76 16 VAL B C 1
ATOM 3298 O O . VAL B 1 16 ? 27.490 40.887 24.239 1.00 40.31 16 VAL B O 1
ATOM 3302 N N . GLU B 1 17 ? 26.233 42.655 24.870 1.00 41.16 17 GLU B N 1
ATOM 3303 C CA . GLU B 1 17 ? 24.943 42.021 24.656 1.00 42.94 17 GLU B CA 1
ATOM 3304 C C . GLU B 1 17 ? 24.552 42.020 23.181 1.00 39.06 17 GLU B C 1
ATOM 3305 O O . GLU B 1 17 ? 24.829 42.968 22.440 1.00 37.51 17 GLU B O 1
ATOM 3311 N N . LEU B 1 18 ? 23.881 40.950 22.769 1.00 36.17 18 LEU B N 1
ATOM 3312 C CA . LEU B 1 18 ? 23.272 40.872 21.448 1.00 42.52 18 LEU B CA 1
ATOM 3313 C C . LEU B 1 18 ? 21.765 41.045 21.569 1.00 36.30 18 LEU B C 1
ATOM 3314 O O . LEU B 1 18 ? 21.188 40.938 22.647 1.00 37.43 18 LEU B O 1
ATOM 3319 N N . SER B 1 19 ? 21.129 41.257 20.422 1.00 36.90 19 SER B N 1
ATOM 3320 C CA . SER B 1 19 ? 19.711 41.574 20.367 1.00 37.23 19 SER B CA 1
ATOM 3321 C C . SER B 1 19 ? 18.852 40.350 20.720 1.00 39.36 19 SER B C 1
ATOM 3322 O O . SER B 1 19 ? 19.341 39.214 20.838 1.00 36.49 19 SER B O 1
ATOM 3325 N N . ARG B 1 20 ? 17.548 40.600 20.907 1.00 39.06 20 ARG B N 1
ATOM 3326 C CA . ARG B 1 20 ? 16.616 39.500 21.138 1.00 41.61 20 ARG B CA 1
ATOM 3327 C C . ARG B 1 20 ? 16.566 38.580 19.931 1.00 36.06 20 ARG B C 1
ATOM 3328 O O . ARG B 1 20 ? 16.552 37.353 20.072 1.00 36.69 20 ARG B O 1
ATOM 3336 N N . VAL B 1 21 ? 16.547 39.162 18.737 1.00 38.43 21 VAL B N 1
ATOM 3337 C CA . VAL B 1 21 ? 16.569 38.373 17.513 1.00 36.11 21 VAL B CA 1
ATOM 3338 C C . VAL B 1 21 ? 17.821 37.505 17.464 1.00 38.52 21 VAL B C 1
ATOM 3339 O O . VAL B 1 21 ? 17.780 36.354 17.009 1.00 37.57 21 VAL B O 1
ATOM 3343 N N . ALA B 1 22 ? 18.958 38.040 17.924 1.00 36.70 22 ALA B N 1
ATOM 3344 C CA . ALA B 1 22 ? 20.220 37.316 17.776 1.00 36.35 22 ALA B CA 1
ATOM 3345 C C . ALA B 1 22 ? 20.307 36.092 18.686 1.00 36.80 22 ALA B C 1
ATOM 3346 O O . ALA B 1 22 ? 21.087 35.184 18.397 1.00 33.36 22 ALA B O 1
ATOM 3348 N N . VAL B 1 23 ? 19.659 36.113 19.858 1.00 36.99 23 VAL B N 1
ATOM 3349 C CA . VAL B 1 23 ? 19.718 34.968 20.770 1.00 41.20 23 VAL B CA 1
ATOM 3350 C C . VAL B 1 23 ? 18.496 34.064 20.646 1.00 40.17 23 VAL B C 1
ATOM 3351 O O . VAL B 1 23 ? 18.458 32.999 21.284 1.00 40.98 23 VAL B O 1
ATOM 3355 N N . SER B 1 24 ? 17.507 34.455 19.850 1.00 40.64 24 SER B N 1
ATOM 3356 C CA . SER B 1 24 ? 16.338 33.643 19.570 1.00 36.92 24 SER B CA 1
ATOM 3357 C C . SER B 1 24 ? 16.721 32.372 18.803 1.00 39.84 24 SER B C 1
ATOM 3358 O O . SER B 1 24 ? 17.643 32.361 17.990 1.00 40.77 24 SER B O 1
ATOM 3361 N N . ASP B 1 25 ? 15.962 31.305 19.022 1.00 41.87 25 ASP B N 1
ATOM 3362 C CA . ASP B 1 25 ? 16.157 30.067 18.273 1.00 43.56 25 ASP B CA 1
ATOM 3363 C C . ASP B 1 25 ? 15.388 30.053 16.965 1.00 42.98 25 ASP B C 1
ATOM 3364 O O . ASP B 1 25 ? 15.380 29.024 16.286 1.00 45.56 25 ASP B O 1
ATOM 3369 N N . THR B 1 26 ? 14.717 31.160 16.613 1.00 42.94 26 THR B N 1
ATOM 3370 C CA . THR B 1 26 ? 13.857 31.212 15.427 1.00 42.57 26 THR B CA 1
ATOM 3371 C C . THR B 1 26 ? 14.636 30.995 14.138 1.00 38.66 26 THR B C 1
ATOM 3372 O O . THR B 1 26 ? 14.026 30.797 13.084 1.00 37.87 26 THR B O 1
ATOM 3376 N N . HIS B 1 27 ? 15.966 31.010 14.187 1.00 38.54 27 HIS B N 1
ATOM 3377 C CA . HIS B 1 27 ? 16.741 30.559 13.034 1.00 40.91 27 HIS B CA 1
ATOM 3378 C C . HIS B 1 27 ? 16.416 29.115 12.631 1.00 45.26 27 HIS B C 1
ATOM 3379 O O . HIS B 1 27 ? 16.786 28.699 11.525 1.00 43.38 27 HIS B O 1
ATOM 3386 N N . GLY B 1 28 ? 15.768 28.340 13.512 1.00 40.62 28 GLY B N 1
ATOM 3387 C CA . GLY B 1 28 ? 15.225 27.041 13.169 1.00 42.61 28 GLY B CA 1
ATOM 3388 C C . GLY B 1 28 ? 16.219 25.906 13.080 1.00 43.35 28 GLY B C 1
ATOM 3389 O O . GLY B 1 28 ? 15.898 24.866 12.500 1.00 47.98 28 GLY B O 1
ATOM 3390 N N . GLU B 1 29 ? 17.420 26.063 13.627 1.00 46.24 29 GLU B N 1
ATOM 3391 C CA . GLU B 1 29 ? 18.441 25.035 13.487 1.00 48.10 29 GLU B CA 1
ATOM 3392 C C . GLU B 1 29 ? 18.444 24.010 14.618 1.00 51.80 29 GLU B C 1
ATOM 3393 O O . GLU B 1 29 ? 19.172 23.017 14.519 1.00 56.02 29 GLU B O 1
ATOM 3399 N N . ASP B 1 30 ? 17.653 24.206 15.672 1.00 52.28 30 ASP B N 1
ATOM 3400 C CA . ASP B 1 30 ? 17.303 23.115 16.586 1.00 58.11 30 ASP B CA 1
ATOM 3401 C C . ASP B 1 30 ? 16.021 22.478 16.062 1.00 56.80 30 ASP B C 1
ATOM 3402 O O . ASP B 1 30 ? 14.915 22.858 16.448 1.00 59.97 30 ASP B O 1
ATOM 3407 N N . SER B 1 31 ? 16.166 21.491 15.167 1.00 56.43 31 SER B N 1
ATOM 3408 C CA . SER B 1 31 ? 15.011 20.957 14.448 1.00 51.18 31 SER B CA 1
ATOM 3409 C C . SER B 1 31 ? 15.354 19.691 13.663 1.00 59.80 31 SER B C 1
ATOM 3410 O O . SER B 1 31 ? 16.498 19.527 13.199 1.00 52.15 31 SER B O 1
ATOM 3413 N N . PRO B 1 32 ? 14.379 18.796 13.445 1.00 55.01 32 PRO B N 1
ATOM 3414 C CA . PRO B 1 32 ? 14.699 17.557 12.717 1.00 53.77 32 PRO B CA 1
ATOM 3415 C C . PRO B 1 32 ? 15.113 17.824 11.286 1.00 53.17 32 PRO B C 1
ATOM 3416 O O . PRO B 1 32 ? 15.979 17.112 10.759 1.00 51.36 32 PRO B O 1
ATOM 3420 N N . TYR B 1 33 ? 14.575 18.888 10.676 1.00 57.40 33 TYR B N 1
ATOM 3421 C CA . TYR B 1 33 ? 14.926 19.219 9.298 1.00 57.96 33 TYR B CA 1
ATOM 3422 C C . TYR B 1 33 ? 16.423 19.476 9.155 1.00 59.00 33 TYR B C 1
ATOM 3423 O O . TYR B 1 33 ? 17.038 19.060 8.167 1.00 60.14 33 TYR B O 1
ATOM 3432 N N . PHE B 1 34 ? 17.033 20.122 10.153 1.00 61.01 34 PHE B N 1
ATOM 3433 C CA . PHE B 1 34 ? 18.459 20.452 10.148 1.00 59.02 34 PHE B CA 1
ATOM 3434 C C . PHE B 1 34 ? 19.341 19.318 10.675 1.00 51.03 34 PHE B C 1
ATOM 3435 O O . PHE B 1 34 ? 20.458 19.129 10.185 1.00 51.98 34 PHE B O 1
ATOM 3443 N N . ALA B 1 35 ? 18.874 18.570 11.675 1.00 45.28 35 ALA B N 1
ATOM 3444 C CA . ALA B 1 35 ? 19.677 17.486 12.226 1.00 43.28 35 ALA B CA 1
ATOM 3445 C C . ALA B 1 35 ? 19.863 16.351 11.222 1.00 57.25 35 ALA B C 1
ATOM 3446 O O . ALA B 1 35 ? 20.954 15.767 11.129 1.00 51.89 35 ALA B O 1
ATOM 3448 N N . GLY B 1 36 ? 18.815 16.015 10.464 1.00 53.04 36 GLY B N 1
ATOM 3449 C CA . GLY B 1 36 ? 18.960 14.950 9.488 1.00 53.02 36 GLY B CA 1
ATOM 3450 C C . GLY B 1 36 ? 19.913 15.329 8.371 1.00 54.31 36 GLY B C 1
ATOM 3451 O O . GLY B 1 36 ? 20.703 14.504 7.907 1.00 53.30 36 GLY B O 1
ATOM 3452 N N . TRP B 1 37 ? 19.874 16.592 7.943 1.00 57.29 37 TRP B N 1
ATOM 3453 C CA . TRP B 1 37 ? 20.851 17.077 6.973 1.00 57.57 37 TRP B CA 1
ATOM 3454 C C . TRP B 1 37 ? 22.254 17.012 7.568 1.00 59.27 37 TRP B C 1
ATOM 3455 O O . TRP B 1 37 ? 23.224 16.686 6.867 1.00 58.23 37 TRP B O 1
ATOM 3466 N N . LYS B 1 38 ? 22.374 17.296 8.868 1.00 53.78 38 LYS B N 1
ATOM 3467 C CA . LYS B 1 38 ? 23.674 17.232 9.517 1.00 58.60 38 LYS B CA 1
ATOM 3468 C C . LYS B 1 38 ? 24.176 15.794 9.577 1.00 58.10 38 LYS B C 1
ATOM 3469 O O . LYS B 1 38 ? 25.343 15.529 9.261 1.00 61.68 38 LYS B O 1
ATOM 3475 N N . ALA B 1 39 ? 23.298 14.845 9.937 1.00 61.96 39 ALA B N 1
ATOM 3476 C CA . ALA B 1 39 ? 23.665 13.427 9.907 1.00 54.52 39 ALA B CA 1
ATOM 3477 C C . ALA B 1 39 ? 24.107 12.985 8.517 1.00 53.08 39 ALA B C 1
ATOM 3478 O O . ALA B 1 39 ? 24.956 12.094 8.390 1.00 53.53 39 ALA B O 1
ATOM 3480 N N . TYR B 1 40 ? 23.553 13.600 7.466 1.00 53.61 40 TYR B N 1
ATOM 3481 C CA . TYR B 1 40 ? 23.992 13.286 6.112 1.00 50.17 40 TYR B CA 1
ATOM 3482 C C . TYR B 1 40 ? 25.412 13.774 5.863 1.00 57.33 40 TYR B C 1
ATOM 3483 O O . TYR B 1 40 ? 26.192 13.092 5.186 1.00 59.51 40 TYR B O 1
ATOM 3492 N N . ASP B 1 41 ? 25.772 14.951 6.393 1.00 57.00 41 ASP B N 1
ATOM 3493 C CA . ASP B 1 41 ? 27.112 15.477 6.142 1.00 58.95 41 ASP B CA 1
ATOM 3494 C C . ASP B 1 41 ? 28.190 14.648 6.825 1.00 54.09 41 ASP B C 1
ATOM 3495 O O . ASP B 1 41 ? 29.316 14.582 6.323 1.00 60.89 41 ASP B O 1
ATOM 3500 N N . GLU B 1 42 ? 27.869 13.990 7.943 1.00 57.70 42 GLU B N 1
ATOM 3501 C CA . GLU B 1 42 ? 28.860 13.183 8.655 1.00 55.95 42 GLU B CA 1
ATOM 3502 C C . GLU B 1 42 ? 29.159 11.846 7.985 1.00 60.69 42 GLU B C 1
ATOM 3503 O O . GLU B 1 42 ? 30.212 11.259 8.270 1.00 61.79 42 GLU B O 1
ATOM 3509 N N . ASN B 1 43 ? 28.274 11.342 7.112 1.00 56.65 43 ASN B N 1
ATOM 3510 C CA . ASN B 1 43 ? 28.489 10.055 6.442 1.00 55.10 43 ASN B CA 1
ATOM 3511 C C . ASN B 1 43 ? 27.725 10.029 5.120 1.00 59.62 43 ASN B C 1
ATOM 3512 O O . ASN B 1 43 ? 26.776 9.253 4.936 1.00 55.37 43 ASN B O 1
ATOM 3517 N N . PRO B 1 44 ? 28.144 10.840 4.149 1.00 55.61 44 PRO B N 1
ATOM 3518 C CA . PRO B 1 44 ? 27.394 10.916 2.893 1.00 53.39 44 PRO B CA 1
ATOM 3519 C C . PRO B 1 44 ? 27.565 9.663 2.053 1.00 57.86 44 PRO B C 1
ATOM 3520 O O . PRO B 1 44 ? 28.640 9.064 2.002 1.00 64.03 44 PRO B O 1
ATOM 3524 N N . TYR B 1 45 ? 26.470 9.250 1.427 1.00 53.17 45 TYR B N 1
ATOM 3525 C CA . TYR B 1 45 ? 26.496 8.130 0.504 1.00 53.02 45 TYR B CA 1
ATOM 3526 C C . TYR B 1 45 ? 27.399 8.436 -0.682 1.00 55.66 45 TYR B C 1
ATOM 3527 O O . TYR B 1 45 ? 27.561 9.588 -1.094 1.00 57.46 45 TYR B O 1
ATOM 3536 N N . ASP B 1 46 ? 27.978 7.383 -1.246 1.00 55.32 46 ASP B N 1
ATOM 3537 C CA . ASP B 1 46 ? 28.641 7.506 -2.534 1.00 59.96 46 ASP B CA 1
ATOM 3538 C C . ASP B 1 46 ? 28.629 6.131 -3.173 1.00 58.23 46 ASP B C 1
ATOM 3539 O O . ASP B 1 46 ? 29.039 5.153 -2.544 1.00 59.49 46 ASP B O 1
ATOM 3544 N N . GLU B 1 47 ? 28.156 6.076 -4.419 1.00 58.44 47 GLU B N 1
ATOM 3545 C CA . GLU B 1 47 ? 28.069 4.822 -5.158 1.00 59.96 47 GLU B CA 1
ATOM 3546 C C . GLU B 1 47 ? 29.377 4.037 -5.087 1.00 66.26 47 GLU B C 1
ATOM 3547 O O . GLU B 1 47 ? 29.385 2.846 -4.755 1.00 63.20 47 GLU B O 1
ATOM 3553 N N . SER B 1 48 ? 30.503 4.708 -5.361 1.00 68.59 48 SER B N 1
ATOM 3554 C CA . SER B 1 48 ? 31.795 4.033 -5.485 1.00 61.84 48 SER B CA 1
ATOM 3555 C C . SER B 1 48 ? 32.371 3.601 -4.139 1.00 66.29 48 SER B C 1
ATOM 3556 O O . SER B 1 48 ? 32.767 2.441 -3.979 1.00 69.05 48 SER B O 1
ATOM 3559 N N . HIS B 1 49 ? 32.422 4.508 -3.149 1.00 60.15 49 HIS B N 1
ATOM 3560 C CA . HIS B 1 49 ? 33.258 4.279 -1.973 1.00 61.21 49 HIS B CA 1
ATOM 3561 C C . HIS B 1 49 ? 32.510 4.477 -0.654 1.00 64.40 49 HIS B C 1
ATOM 3562 O O . HIS B 1 49 ? 33.148 4.645 0.393 1.00 64.00 49 HIS B O 1
ATOM 3569 N N . ASN B 1 50 ? 31.178 4.442 -0.677 1.00 65.53 50 ASN B N 1
ATOM 3570 C CA . ASN B 1 50 ? 30.364 4.445 0.534 1.00 62.09 50 ASN B CA 1
ATOM 3571 C C . ASN B 1 50 ? 28.918 4.099 0.190 1.00 59.75 50 ASN B C 1
ATOM 3572 O O . ASN B 1 50 ? 28.016 4.911 0.442 1.00 56.01 50 ASN B O 1
ATOM 3577 N N . PRO B 1 51 ? 28.644 2.915 -0.371 1.00 58.78 51 PRO B N 1
ATOM 3578 C CA . PRO B 1 51 ? 27.254 2.584 -0.732 1.00 59.87 51 PRO B CA 1
ATOM 3579 C C . PRO B 1 51 ? 26.368 2.320 0.474 1.00 56.30 51 PRO B C 1
ATOM 3580 O O . PRO B 1 51 ? 25.149 2.174 0.314 1.00 55.22 51 PRO B O 1
ATOM 3584 N N . SER B 1 52 ? 26.946 2.285 1.672 1.00 54.06 52 SER B N 1
ATOM 3585 C CA . SER B 1 52 ? 26.207 2.185 2.914 1.00 55.55 52 SER B CA 1
ATOM 3586 C C . SER B 1 52 ? 25.882 3.551 3.500 1.00 53.73 52 SER B C 1
ATOM 3587 O O . SER B 1 52 ? 25.172 3.625 4.510 1.00 55.85 52 SER B O 1
ATOM 3590 N N . GLY B 1 53 ? 26.395 4.622 2.895 1.00 54.74 53 GLY B N 1
ATOM 3591 C CA . GLY B 1 53 ? 26.252 5.951 3.452 1.00 55.02 53 GLY B CA 1
ATOM 3592 C C . GLY B 1 53 ? 24.831 6.483 3.377 1.00 51.47 53 GLY B C 1
ATOM 3593 O O . GLY B 1 53 ? 23.930 5.898 2.769 1.00 52.24 53 GLY B O 1
ATOM 3594 N N . VAL B 1 54 ? 24.645 7.634 4.024 1.00 50.38 54 VAL B N 1
ATOM 3595 C CA . VAL B 1 54 ? 23.338 8.265 4.100 1.00 45.91 54 VAL B CA 1
ATOM 3596 C C . VAL B 1 54 ? 22.986 8.839 2.738 1.00 48.06 54 VAL B C 1
ATOM 3597 O O . VAL B 1 54 ? 23.751 9.624 2.159 1.00 46.02 54 VAL B O 1
ATOM 3601 N N . ILE B 1 55 ? 21.819 8.459 2.223 1.00 45.77 55 ILE B N 1
ATOM 3602 C CA . ILE B 1 55 ? 21.324 9.001 0.971 1.00 40.14 55 ILE B CA 1
ATOM 3603 C C . ILE B 1 55 ? 20.497 10.231 1.310 1.00 42.99 55 ILE B C 1
ATOM 3604 O O . ILE B 1 55 ? 19.669 10.204 2.233 1.00 42.65 55 ILE B O 1
ATOM 3609 N N . GLN B 1 56 ? 20.727 11.316 0.583 1.00 41.38 56 GLN B N 1
ATOM 3610 C CA . GLN B 1 56 ? 20.109 12.592 0.908 1.00 36.95 56 GLN B CA 1
ATOM 3611 C C . GLN B 1 56 ? 18.754 12.638 0.221 1.00 35.80 56 GLN B C 1
ATOM 3612 O O . GLN B 1 56 ? 18.663 12.705 -1.009 1.00 38.62 56 GLN B O 1
ATOM 3618 N N . MET B 1 57 ? 17.699 12.593 1.014 1.00 33.14 57 MET B N 1
ATOM 3619 C CA . MET B 1 57 ? 16.358 12.695 0.469 1.00 37.33 57 MET B CA 1
ATOM 3620 C C . MET B 1 57 ? 15.573 13.742 1.237 1.00 34.82 57 MET B C 1
ATOM 3621 O O . MET B 1 57 ? 14.345 13.799 1.107 1.00 37.84 57 MET B O 1
ATOM 3626 N N . GLY B 1 58 ? 16.251 14.565 2.035 1.00 35.47 58 GLY B N 1
ATOM 3627 C CA . GLY B 1 58 ? 15.596 15.586 2.814 1.00 33.88 58 GLY B CA 1
ATOM 3628 C C . GLY B 1 58 ? 15.764 16.990 2.288 1.00 39.94 58 GLY B C 1
ATOM 3629 O O . GLY B 1 58 ? 15.278 17.935 2.918 1.00 42.12 58 GLY B O 1
ATOM 3630 N N . LEU B 1 59 ? 16.368 17.152 1.112 1.00 40.26 59 LEU B N 1
ATOM 3631 C CA . LEU B 1 59 ? 16.627 18.460 0.529 1.00 43.48 59 LEU B CA 1
ATOM 3632 C C . LEU B 1 59 ? 15.936 18.541 -0.820 1.00 44.08 59 LEU B C 1
ATOM 3633 O O . LEU B 1 59 ? 16.163 17.692 -1.694 1.00 41.57 59 LEU B O 1
ATOM 3638 N N . ALA B 1 60 ? 15.099 19.564 -0.988 1.00 39.78 60 ALA B N 1
ATOM 3639 C CA . ALA B 1 60 ? 14.314 19.726 -2.205 1.00 38.75 60 ALA B CA 1
ATOM 3640 C C . ALA B 1 60 ? 15.172 20.470 -3.230 1.00 41.11 60 ALA B C 1
ATOM 3641 O O . ALA B 1 60 ? 15.080 21.691 -3.399 1.00 41.22 60 ALA B O 1
ATOM 3643 N N . GLU B 1 61 ? 16.029 19.718 -3.925 1.00 34.37 61 GLU B N 1
ATOM 3644 C CA . GLU B 1 61 ? 16.828 20.282 -5.003 1.00 34.68 61 GLU B CA 1
ATOM 3645 C C . GLU B 1 61 ? 16.572 19.477 -6.274 1.00 41.66 61 GLU B C 1
ATOM 3646 O O . GLU B 1 61 ? 16.306 18.276 -6.218 1.00 39.00 61 GLU B O 1
ATOM 3652 N N . ASN B 1 62 ? 16.698 20.136 -7.419 1.00 36.77 62 ASN B N 1
ATOM 3653 C CA . ASN B 1 62 ? 16.355 19.561 -8.707 1.00 34.70 62 ASN B CA 1
ATOM 3654 C C . ASN B 1 62 ? 17.617 19.444 -9.552 1.00 37.73 62 ASN B C 1
ATOM 3655 O O . ASN B 1 62 ? 18.092 20.445 -10.094 1.00 39.27 62 ASN B O 1
ATOM 3660 N N . GLN B 1 63 ? 18.112 18.211 -9.715 1.00 37.54 63 GLN B N 1
ATOM 3661 C CA . GLN B 1 63 ? 19.203 17.900 -10.630 1.00 41.74 63 GLN B CA 1
ATOM 3662 C C . GLN B 1 63 ? 18.767 17.100 -11.859 1.00 42.79 63 GLN B C 1
ATOM 3663 O O . GLN B 1 63 ? 19.594 16.892 -12.752 1.00 39.97 63 GLN B O 1
ATOM 3669 N N . VAL B 1 64 ? 17.502 16.661 -11.938 1.00 39.99 64 VAL B N 1
ATOM 3670 C CA . VAL B 1 64 ? 17.104 15.700 -12.963 1.00 38.07 64 VAL B CA 1
ATOM 3671 C C . VAL B 1 64 ? 17.160 16.278 -14.362 1.00 36.61 64 VAL B C 1
ATOM 3672 O O . VAL B 1 64 ? 17.193 15.510 -15.324 1.00 38.86 64 VAL B O 1
ATOM 3676 N N . SER B 1 65 ? 17.178 17.605 -14.508 1.00 38.52 65 SER B N 1
ATOM 3677 C CA . SER B 1 65 ? 17.159 18.259 -15.813 1.00 36.36 65 SER B CA 1
ATOM 3678 C C . SER B 1 65 ? 18.414 19.078 -16.066 1.00 41.68 65 SER B C 1
ATOM 3679 O O . SER B 1 65 ? 18.486 19.794 -17.079 1.00 39.91 65 SER B O 1
ATOM 3682 N N . PHE B 1 66 ? 19.417 18.974 -15.197 1.00 38.01 66 PHE B N 1
ATOM 3683 C CA . PHE B 1 66 ? 20.516 19.928 -15.262 1.00 43.53 66 PHE B CA 1
ATOM 3684 C C . PHE B 1 66 ? 21.355 19.751 -16.523 1.00 45.77 66 PHE B C 1
ATOM 3685 O O . PHE B 1 66 ? 21.932 20.730 -17.017 1.00 43.17 66 PHE B O 1
ATOM 3693 N N . ASP B 1 67 ? 21.419 18.529 -17.069 1.00 46.35 67 ASP B N 1
ATOM 3694 C CA . ASP B 1 67 ? 22.192 18.316 -18.293 1.00 46.24 67 ASP B CA 1
ATOM 3695 C C . ASP B 1 67 ? 21.683 19.175 -19.446 1.00 43.76 67 ASP B C 1
ATOM 3696 O O . ASP B 1 67 ? 22.456 19.488 -20.358 1.00 47.50 67 ASP B O 1
ATOM 3701 N N . LEU B 1 68 ? 20.401 19.577 -19.434 1.00 43.99 68 LEU B N 1
ATOM 3702 C CA . LEU B 1 68 ? 19.928 20.454 -20.512 1.00 44.87 68 LEU B CA 1
ATOM 3703 C C . LEU B 1 68 ? 20.602 21.814 -20.476 1.00 46.22 68 LEU B C 1
ATOM 3704 O O . LEU B 1 68 ? 20.791 22.441 -21.529 1.00 41.54 68 LEU B O 1
ATOM 3709 N N . LEU B 1 69 ? 20.993 22.275 -19.284 1.00 48.13 69 LEU B N 1
ATOM 3710 C CA . LEU B 1 69 ? 21.653 23.570 -19.194 1.00 47.81 69 LEU B CA 1
ATOM 3711 C C . LEU B 1 69 ? 23.114 23.433 -19.591 1.00 48.21 69 LEU B C 1
ATOM 3712 O O . LEU B 1 69 ? 23.661 24.300 -20.282 1.00 50.65 69 LEU B O 1
ATOM 3717 N N . GLU B 1 70 ? 23.744 22.336 -19.157 1.00 48.38 70 GLU B N 1
ATOM 3718 C CA . GLU B 1 70 ? 25.125 22.050 -19.533 1.00 51.85 70 GLU B CA 1
ATOM 3719 C C . GLU B 1 70 ? 25.256 21.923 -21.046 1.00 55.70 70 GLU B C 1
ATOM 3720 O O . GLU B 1 70 ? 26.127 22.552 -21.657 1.00 61.70 70 GLU B O 1
ATOM 3726 N N . THR B 1 71 ? 24.377 21.130 -21.672 1.00 55.01 71 THR B N 1
ATOM 3727 C CA . THR B 1 71 ? 24.377 21.035 -23.127 1.00 56.05 71 THR B CA 1
ATOM 3728 C C . THR B 1 71 ? 24.106 22.380 -23.784 1.00 59.33 71 THR B C 1
ATOM 3729 O O . THR B 1 71 ? 24.730 22.713 -24.800 1.00 63.70 71 THR B O 1
ATOM 3733 N N . TYR B 1 72 ? 23.245 23.198 -23.183 1.00 56.17 72 TYR B N 1
ATOM 3734 C CA . TYR B 1 72 ? 22.925 24.484 -23.790 1.00 57.52 72 TYR B CA 1
ATOM 3735 C C . TYR B 1 72 ? 24.070 25.486 -23.689 1.00 63.84 72 TYR B C 1
ATOM 3736 O O . TYR B 1 72 ? 24.320 26.228 -24.644 1.00 71.08 72 TYR B O 1
ATOM 3745 N N . LEU B 1 73 ? 24.760 25.564 -22.547 1.00 59.29 73 LEU B N 1
ATOM 3746 C CA . LEU B 1 73 ? 25.771 26.614 -22.427 1.00 66.68 73 LEU B CA 1
ATOM 3747 C C . LEU B 1 73 ? 27.030 26.279 -23.226 1.00 66.92 73 LEU B C 1
ATOM 3748 O O . LEU B 1 73 ? 27.741 27.191 -23.664 1.00 68.28 73 LEU B O 1
ATOM 3753 N N . GLU B 1 74 ? 27.311 24.988 -23.441 1.00 70.00 74 GLU B N 1
ATOM 3754 C CA . GLU B 1 74 ? 28.390 24.594 -24.347 1.00 72.31 74 GLU B CA 1
ATOM 3755 C C . GLU B 1 74 ? 28.190 25.192 -25.738 1.00 72.43 74 GLU B C 1
ATOM 3756 O O . GLU B 1 74 ? 29.101 25.814 -26.297 1.00 78.15 74 GLU B O 1
ATOM 3762 N N . LYS B 1 75 ? 26.991 25.019 -26.306 1.00 71.40 75 LYS B N 1
ATOM 3763 C CA . LYS B 1 75 ? 26.745 25.364 -27.704 1.00 76.05 75 LYS B CA 1
ATOM 3764 C C . LYS B 1 75 ? 26.924 26.852 -27.997 1.00 79.38 75 LYS B C 1
ATOM 3765 O O . LYS B 1 75 ? 27.105 27.222 -29.163 1.00 83.97 75 LYS B O 1
ATOM 3771 N N . LYS B 1 76 ? 26.881 27.709 -26.980 1.00 78.40 76 LYS B N 1
ATOM 3772 C CA . LYS B 1 76 ? 27.141 29.132 -27.171 1.00 75.77 76 LYS B CA 1
ATOM 3773 C C . LYS B 1 76 ? 28.457 29.535 -26.499 1.00 75.84 76 LYS B C 1
ATOM 3774 O O . LYS B 1 76 ? 29.490 28.886 -26.675 1.00 73.85 76 LYS B O 1
ATOM 3780 N N . PHE B 1 91 ? 31.140 43.283 -19.583 1.00 61.05 91 PHE B N 1
ATOM 3781 C CA . PHE B 1 91 ? 31.580 42.978 -18.224 1.00 63.95 91 PHE B CA 1
ATOM 3782 C C . PHE B 1 91 ? 31.659 44.255 -17.390 1.00 65.51 91 PHE B C 1
ATOM 3783 O O . PHE B 1 91 ? 31.314 44.270 -16.221 1.00 61.63 91 PHE B O 1
ATOM 3791 N N . ARG B 1 92 ? 32.160 45.330 -17.990 1.00 63.94 92 ARG B N 1
ATOM 3792 C CA . ARG B 1 92 ? 32.154 46.593 -17.272 1.00 64.82 92 ARG B CA 1
ATOM 3793 C C . ARG B 1 92 ? 30.725 47.075 -17.053 1.00 66.14 92 ARG B C 1
ATOM 3794 O O . ARG B 1 92 ? 30.399 47.618 -15.985 1.00 65.48 92 ARG B O 1
ATOM 3802 N N . GLU B 1 93 ? 29.845 46.850 -18.042 1.00 69.24 93 GLU B N 1
ATOM 3803 C CA . GLU B 1 93 ? 28.465 47.314 -17.930 1.00 70.56 93 GLU B CA 1
ATOM 3804 C C . GLU B 1 93 ? 27.743 46.662 -16.750 1.00 64.90 93 GLU B C 1
ATOM 3805 O O . GLU B 1 93 ? 27.055 47.347 -15.984 1.00 62.40 93 GLU B O 1
ATOM 3811 N N . ASN B 1 94 ? 27.907 45.345 -16.565 1.00 63.41 94 ASN B N 1
ATOM 3812 C CA . ASN B 1 94 ? 27.199 44.676 -15.473 1.00 61.32 94 ASN B CA 1
ATOM 3813 C C . ASN B 1 94 ? 27.864 44.948 -14.121 1.00 61.71 94 ASN B C 1
ATOM 3814 O O . ASN B 1 94 ? 27.167 45.142 -13.116 1.00 55.89 94 ASN B O 1
ATOM 3819 N N . ALA B 1 95 ? 29.201 44.996 -14.076 1.00 56.49 95 ALA B N 1
ATOM 3820 C CA . ALA B 1 95 ? 29.897 45.255 -12.817 1.00 59.27 95 ALA B CA 1
ATOM 3821 C C . ALA B 1 95 ? 29.487 46.590 -12.186 1.00 57.70 95 ALA B C 1
ATOM 3822 O O . ALA B 1 95 ? 29.485 46.713 -10.954 1.00 51.20 95 ALA B O 1
ATOM 3824 N N . LEU B 1 96 ? 29.162 47.603 -13.000 1.00 61.04 96 LEU B N 1
ATOM 3825 C CA . LEU B 1 96 ? 28.737 48.908 -12.498 1.00 58.38 96 LEU B CA 1
ATOM 3826 C C . LEU B 1 96 ? 27.235 48.997 -12.255 1.00 62.11 96 LEU B C 1
ATOM 3827 O O . LEU B 1 96 ? 26.782 49.980 -11.650 1.00 62.46 96 LEU B O 1
ATOM 3832 N N . PHE B 1 97 ? 26.456 48.009 -12.706 1.00 62.48 97 PHE B N 1
ATOM 3833 C CA . PHE B 1 97 ? 24.994 48.062 -12.630 1.00 63.26 97 PHE B CA 1
ATOM 3834 C C . PHE B 1 97 ? 24.543 47.522 -11.284 1.00 62.64 97 PHE B C 1
ATOM 3835 O O . PHE B 1 97 ? 24.475 46.309 -11.078 1.00 62.00 97 PHE B O 1
ATOM 3843 N N . GLN B 1 98 ? 24.089 48.407 -10.422 1.00 64.50 98 GLN B N 1
ATOM 3844 C CA . GLN B 1 98 ? 23.653 47.923 -9.100 1.00 63.37 98 GLN B CA 1
ATOM 3845 C C . GLN B 1 98 ? 22.243 48.436 -8.860 1.00 67.58 98 GLN B C 1
ATOM 3846 O O . GLN B 1 98 ? 21.782 48.314 -7.742 1.00 63.87 98 GLN B O 1
ATOM 3852 N N . ASP B 1 99 ? 21.638 49.042 -9.888 1.00 66.86 99 ASP B N 1
ATOM 3853 C CA . ASP B 1 99 ? 20.262 49.587 -9.813 1.00 64.14 99 ASP B CA 1
ATOM 3854 C C . ASP B 1 99 ? 19.359 48.533 -9.187 1.00 61.79 99 ASP B C 1
ATOM 3855 O O . ASP B 1 99 ? 19.324 47.429 -9.698 1.00 56.21 99 ASP B O 1
ATOM 3860 N N . TYR B 1 100 ? 18.527 48.948 -8.225 1.00 61.69 100 TYR B N 1
ATOM 3861 C CA . TYR B 1 100 ? 17.586 48.054 -7.503 1.00 52.40 100 TYR B CA 1
ATOM 3862 C C . TYR B 1 100 ? 16.454 47.553 -8.400 1.00 57.71 100 TYR B C 1
ATOM 3863 O O . TYR B 1 100 ? 15.749 46.680 -7.974 1.00 62.36 100 TYR B O 1
ATOM 3872 N N . HIS B 1 101 ? 16.233 48.130 -9.568 1.00 58.30 101 HIS B N 1
ATOM 3873 C CA . HIS B 1 101 ? 15.233 47.545 -10.480 1.00 63.14 101 HIS B CA 1
ATOM 3874 C C . HIS B 1 101 ? 15.736 46.199 -11.012 1.00 62.09 101 HIS B C 1
ATOM 3875 O O . HIS B 1 101 ? 14.876 45.394 -11.357 1.00 63.88 101 HIS B O 1
ATOM 3882 N N . GLY B 1 102 ? 17.064 45.979 -11.114 1.00 59.72 102 GLY B N 1
ATOM 3883 C CA . GLY B 1 102 ? 17.635 44.835 -11.801 1.00 55.17 102 GLY B CA 1
ATOM 3884 C C . GLY B 1 102 ? 17.757 45.105 -13.293 1.00 54.73 102 GLY B C 1
ATOM 3885 O O . GLY B 1 102 ? 17.127 46.005 -13.844 1.00 56.08 102 GLY B O 1
ATOM 3886 N N . LEU B 1 103 ? 18.594 44.317 -13.964 1.00 49.30 103 LEU B N 1
ATOM 3887 C CA . LEU B 1 103 ? 18.751 44.499 -15.404 1.00 50.28 103 LEU B CA 1
ATOM 3888 C C . LEU B 1 103 ? 17.398 44.423 -16.109 1.00 52.78 103 LEU B C 1
ATOM 3889 O O . LEU B 1 103 ? 16.620 43.499 -15.885 1.00 50.31 103 LEU B O 1
ATOM 3894 N N . LYS B 1 104 ? 17.097 45.408 -16.943 1.00 51.48 104 LYS B N 1
ATOM 3895 C CA . LYS B 1 104 ? 15.819 45.393 -17.698 1.00 53.79 104 LYS B CA 1
ATOM 3896 C C . LYS B 1 104 ? 15.802 44.129 -18.553 1.00 49.49 104 LYS B C 1
ATOM 3897 O O . LYS B 1 104 ? 14.789 43.485 -18.615 1.00 48.43 104 LYS B O 1
ATOM 3903 N N . THR B 1 105 ? 16.926 43.811 -19.175 1.00 52.09 105 THR B N 1
ATOM 3904 C CA . THR B 1 105 ? 17.039 42.585 -19.967 1.00 50.76 105 THR B CA 1
ATOM 3905 C C . THR B 1 105 ? 16.728 41.337 -19.147 1.00 50.64 105 THR B C 1
ATOM 3906 O O . THR B 1 105 ? 16.066 40.409 -19.632 1.00 45.39 105 THR B O 1
ATOM 3910 N N . PHE B 1 106 ? 17.203 41.281 -17.902 1.00 48.68 106 PHE B N 1
ATOM 3911 C CA . PHE B 1 106 ? 16.938 40.065 -17.158 1.00 45.77 106 PHE B CA 1
ATOM 3912 C C . PHE B 1 106 ? 15.496 40.008 -16.671 1.00 43.62 106 PHE B C 1
ATOM 3913 O O . PHE B 1 106 ? 14.909 38.927 -16.630 1.00 41.34 106 PHE B O 1
ATOM 3921 N N . ARG B 1 107 ? 14.896 41.135 -16.290 1.00 40.78 107 ARG B N 1
ATOM 3922 C CA . ARG B 1 107 ? 13.503 41.044 -15.866 1.00 42.09 107 ARG B CA 1
ATOM 3923 C C . ARG B 1 107 ? 12.570 40.723 -17.026 1.00 44.59 107 ARG B C 1
ATOM 3924 O O . ARG B 1 107 ? 11.469 40.216 -16.794 1.00 46.72 107 ARG B O 1
ATOM 3932 N N . GLN B 1 108 ? 12.926 41.100 -18.261 1.00 48.75 108 GLN B N 1
ATOM 3933 C CA . GLN B 1 108 ? 12.189 40.580 -19.416 1.00 45.45 108 GLN B CA 1
ATOM 3934 C C . GLN B 1 108 ? 12.367 39.072 -19.546 1.00 43.14 108 GLN B C 1
ATOM 3935 O O . GLN B 1 108 ? 11.404 38.345 -19.823 1.00 48.67 108 GLN B O 1
ATOM 3941 N N . ALA B 1 109 ? 13.588 38.574 -19.353 1.00 46.65 109 ALA B N 1
ATOM 3942 C CA . ALA B 1 109 ? 13.793 37.127 -19.393 1.00 43.78 109 ALA B CA 1
ATOM 3943 C C . ALA B 1 109 ? 13.006 36.440 -18.287 1.00 44.99 109 ALA B C 1
ATOM 3944 O O . ALA B 1 109 ? 12.421 35.377 -18.502 1.00 44.74 109 ALA B O 1
ATOM 3946 N N . MET B 1 110 ? 12.994 37.020 -17.089 1.00 42.46 110 MET B N 1
ATOM 3947 C CA . MET B 1 110 ? 12.230 36.425 -15.998 1.00 41.44 110 MET B CA 1
ATOM 3948 C C . MET B 1 110 ? 10.723 36.469 -16.263 1.00 42.86 110 MET B C 1
ATOM 3949 O O . MET B 1 110 ? 10.011 35.489 -16.007 1.00 43.46 110 MET B O 1
ATOM 3954 N N . ALA B 1 111 ? 10.212 37.600 -16.749 1.00 43.91 111 ALA B N 1
ATOM 3955 C CA . ALA B 1 111 ? 8.779 37.700 -17.021 1.00 42.89 111 ALA B CA 1
ATOM 3956 C C . ALA B 1 111 ? 8.346 36.736 -18.123 1.00 42.79 111 ALA B C 1
ATOM 3957 O O . ALA B 1 111 ? 7.268 36.135 -18.041 1.00 43.80 111 ALA B O 1
ATOM 3959 N N . SER B 1 112 ? 9.164 36.583 -19.163 1.00 43.07 112 SER B N 1
ATOM 3960 C CA . SER B 1 112 ? 8.824 35.658 -20.243 1.00 44.92 112 SER B CA 1
ATOM 3961 C C . SER B 1 112 ? 8.907 34.202 -19.782 1.00 41.78 112 SER B C 1
ATOM 3962 O O . SER B 1 112 ? 8.038 33.389 -20.120 1.00 36.77 112 SER B O 1
ATOM 3965 N N . PHE B 1 113 ? 9.929 33.865 -18.981 1.00 41.35 113 PHE B N 1
ATOM 3966 C CA . PHE B 1 113 ? 10.050 32.517 -18.429 1.00 37.86 113 PHE B CA 1
ATOM 3967 C C . PHE B 1 113 ? 8.845 32.168 -17.564 1.00 40.34 113 PHE B C 1
ATOM 3968 O O . PHE B 1 113 ? 8.355 31.036 -17.603 1.00 41.97 113 PHE B O 1
ATOM 3976 N N . MET B 1 114 ? 8.349 33.132 -16.779 1.00 43.45 114 MET B N 1
ATOM 3977 C CA . MET B 1 114 ? 7.172 32.884 -15.949 1.00 44.10 114 MET B CA 1
ATOM 3978 C C . MET B 1 114 ? 5.901 32.736 -16.789 1.00 40.21 114 MET B C 1
ATOM 3979 O O . MET B 1 114 ? 4.999 31.980 -16.407 1.00 39.46 114 MET B O 1
ATOM 3984 N N . GLU B 1 115 ? 5.813 33.435 -17.927 1.00 42.30 115 GLU B N 1
ATOM 3985 C CA . GLU B 1 115 ? 4.679 33.226 -18.827 1.00 44.12 115 GLU B CA 1
ATOM 3986 C C . GLU B 1 115 ? 4.725 31.839 -19.447 1.00 41.78 115 GLU B C 1
ATOM 3987 O O . GLU B 1 115 ? 3.702 31.158 -19.529 1.00 43.05 115 GLU B O 1
ATOM 3993 N N . GLN B 1 116 ? 5.910 31.392 -19.848 1.00 40.11 116 GLN B N 1
ATOM 3994 C CA . GLN B 1 116 ? 6.033 30.058 -20.403 1.00 42.35 116 GLN B CA 1
ATOM 3995 C C . GLN B 1 116 ? 5.644 28.991 -19.395 1.00 43.54 116 GLN B C 1
ATOM 3996 O O . GLN B 1 116 ? 4.994 28.008 -19.759 1.00 47.50 116 GLN B O 1
ATOM 4002 N N . ILE B 1 117 ? 5.983 29.180 -18.120 1.00 45.05 117 ILE B N 1
ATOM 4003 C CA . ILE B 1 117 ? 5.600 28.193 -17.107 1.00 44.60 117 ILE B CA 1
ATOM 4004 C C . ILE B 1 117 ? 4.087 28.079 -17.002 1.00 40.08 117 ILE B C 1
ATOM 4005 O O . ILE B 1 117 ? 3.545 26.977 -16.846 1.00 39.92 117 ILE B O 1
ATOM 4010 N N . ARG B 1 118 ? 3.382 29.200 -17.137 1.00 42.31 118 ARG B N 1
ATOM 4011 C CA . ARG B 1 118 ? 1.934 29.224 -17.005 1.00 43.78 118 ARG B CA 1
ATOM 4012 C C . ARG B 1 118 ? 1.212 29.017 -18.327 1.00 51.96 118 ARG B C 1
ATOM 4013 O O . ARG B 1 118 ? -0.016 29.077 -18.345 1.00 53.99 118 ARG B O 1
ATOM 4021 N N . GLY B 1 119 ? 1.933 28.766 -19.416 1.00 47.73 119 GLY B N 1
ATOM 4022 C CA . GLY B 1 119 ? 1.295 28.468 -20.695 1.00 54.27 119 GLY B CA 1
ATOM 4023 C C . GLY B 1 119 ? 0.388 29.560 -21.223 1.00 57.24 119 GLY B C 1
ATOM 4024 O O . GLY B 1 119 ? -0.726 29.275 -21.682 1.00 59.85 119 GLY B O 1
ATOM 4025 N N . GLY B 1 120 ? 0.829 30.812 -21.139 1.00 57.78 120 GLY B N 1
ATOM 4026 C CA . GLY B 1 120 ? 0.084 31.951 -21.643 1.00 59.95 120 GLY B CA 1
ATOM 4027 C C . GLY B 1 120 ? -1.213 32.275 -20.935 1.00 59.10 120 GLY B C 1
ATOM 4028 O O . GLY B 1 120 ? -1.865 33.254 -21.313 1.00 58.48 120 GLY B O 1
ATOM 4029 N N . LYS B 1 121 ? -1.598 31.519 -19.906 1.00 55.37 121 LYS B N 1
ATOM 4030 C CA . LYS B 1 121 ? -2.791 31.858 -19.141 1.00 57.77 121 LYS B CA 1
ATOM 4031 C C . LYS B 1 121 ? -2.538 33.072 -18.231 1.00 64.26 121 LYS B C 1
ATOM 4032 O O . LYS B 1 121 ? -3.430 33.470 -17.470 1.00 68.64 121 LYS B O 1
ATOM 4038 N N . ALA B 1 122 ? -1.344 33.668 -18.296 1.00 57.34 122 ALA B N 1
ATOM 4039 C CA . ALA B 1 122 ? -1.018 34.876 -17.547 1.00 59.98 122 ALA B CA 1
ATOM 4040 C C . ALA B 1 122 ? 0.097 35.609 -18.272 1.00 52.56 122 ALA B C 1
ATOM 4041 O O . ALA B 1 122 ? 0.866 35.016 -19.036 1.00 51.06 122 ALA B O 1
ATOM 4043 N N . ARG B 1 123 ? 0.170 36.907 -18.016 1.00 51.52 123 ARG B N 1
ATOM 4044 C CA . ARG B 1 123 ? 1.135 37.786 -18.649 1.00 54.80 123 ARG B CA 1
ATOM 4045 C C . ARG B 1 123 ? 1.775 38.654 -17.561 1.00 52.84 123 ARG B C 1
ATOM 4046 O O . ARG B 1 123 ? 1.104 39.056 -16.602 1.00 51.96 123 ARG B O 1
ATOM 4054 N N . PHE B 1 124 ? 3.086 38.905 -17.682 1.00 50.23 124 PHE B N 1
ATOM 4055 C CA . PHE B 1 124 ? 3.844 39.575 -16.624 1.00 47.18 124 PHE B CA 1
ATOM 4056 C C . PHE B 1 124 ? 4.578 40.789 -17.174 1.00 45.70 124 PHE B C 1
ATOM 4057 O O . PHE B 1 124 ? 5.392 40.665 -18.092 1.00 43.97 124 PHE B O 1
ATOM 4065 N N . ASP B 1 125 ? 4.299 41.949 -16.596 1.00 42.66 125 ASP B N 1
ATOM 4066 C CA . ASP B 1 125 ? 4.967 43.191 -16.960 1.00 46.26 125 ASP B CA 1
ATOM 4067 C C . ASP B 1 125 ? 6.349 43.225 -16.309 1.00 48.84 125 ASP B C 1
ATOM 4068 O O . ASP B 1 125 ? 6.444 43.185 -15.075 1.00 44.94 125 ASP B O 1
ATOM 4073 N N . PRO B 1 126 ? 7.435 43.265 -17.087 1.00 53.59 126 PRO B N 1
ATOM 4074 C CA . PRO B 1 126 ? 8.780 43.250 -16.476 1.00 51.32 126 PRO B CA 1
ATOM 4075 C C . PRO B 1 126 ? 9.054 44.413 -15.542 1.00 53.99 126 PRO B C 1
ATOM 4076 O O . PRO B 1 126 ? 9.932 44.299 -14.674 1.00 52.76 126 PRO B O 1
ATOM 4080 N N . ASP B 1 127 ? 8.326 45.519 -15.677 1.00 52.67 127 ASP B N 1
ATOM 4081 C CA . ASP B 1 127 ? 8.541 46.658 -14.801 1.00 52.79 127 ASP B CA 1
ATOM 4082 C C . ASP B 1 127 ? 8.053 46.404 -13.385 1.00 52.52 127 ASP B C 1
ATOM 4083 O O . ASP B 1 127 ? 8.450 47.131 -12.466 1.00 50.99 127 ASP B O 1
ATOM 4088 N N . ARG B 1 128 ? 7.223 45.386 -13.194 1.00 48.81 128 ARG B N 1
ATOM 4089 C CA . ARG B 1 128 ? 6.730 45.013 -11.881 1.00 47.80 128 ARG B CA 1
ATOM 4090 C C . ARG B 1 128 ? 7.568 43.909 -11.228 1.00 48.51 128 ARG B C 1
ATOM 4091 O O . ARG B 1 128 ? 7.285 43.535 -10.084 1.00 42.97 128 ARG B O 1
ATOM 4099 N N . ILE B 1 129 ? 8.564 43.361 -11.938 1.00 44.66 129 ILE B N 1
ATOM 4100 C CA . ILE B 1 129 ? 9.440 42.330 -11.389 1.00 43.11 129 ILE B CA 1
ATOM 4101 C C . ILE B 1 129 ? 10.418 42.961 -10.400 1.00 45.24 129 ILE B C 1
ATOM 4102 O O . ILE B 1 129 ? 11.172 43.881 -10.749 1.00 40.99 129 ILE B O 1
ATOM 4107 N N . VAL B 1 130 ? 10.451 42.424 -9.182 1.00 39.19 130 VAL B N 1
ATOM 4108 C CA . VAL B 1 130 ? 11.427 42.808 -8.171 1.00 34.60 130 VAL B CA 1
ATOM 4109 C C . VAL B 1 130 ? 12.271 41.583 -7.863 1.00 39.54 130 VAL B C 1
ATOM 4110 O O . VAL B 1 130 ? 11.738 40.550 -7.437 1.00 37.46 130 VAL B O 1
ATOM 4114 N N . LEU B 1 131 ? 13.586 41.704 -8.038 1.00 38.65 131 LEU B N 1
ATOM 4115 C CA . LEU B 1 131 ? 14.503 40.598 -7.798 1.00 32.55 131 LEU B CA 1
ATOM 4116 C C . LEU B 1 131 ? 14.992 40.618 -6.357 1.00 34.27 131 LEU B C 1
ATOM 4117 O O . LEU B 1 131 ? 15.195 41.685 -5.767 1.00 35.19 131 LEU B O 1
ATOM 4122 N N . THR B 1 132 ? 15.171 39.424 -5.794 1.00 34.40 132 THR B N 1
ATOM 4123 C CA . THR B 1 132 ? 15.702 39.228 -4.452 1.00 31.24 132 THR B CA 1
ATOM 4124 C C . THR B 1 132 ? 16.667 38.058 -4.497 1.00 31.63 132 THR B C 1
ATOM 4125 O O . THR B 1 132 ? 16.638 37.251 -5.428 1.00 33.03 132 THR B O 1
ATOM 4129 N N . ALA B 1 133 ? 17.499 37.934 -3.463 1.00 31.48 133 ALA B N 1
ATOM 4130 C CA . ALA B 1 133 ? 18.419 36.798 -3.400 1.00 34.80 133 ALA B CA 1
ATOM 4131 C C . ALA B 1 133 ? 17.628 35.559 -2.977 1.00 33.04 133 ALA B C 1
ATOM 4132 O O . ALA B 1 133 ? 17.653 35.121 -1.822 1.00 32.61 133 ALA B O 1
ATOM 4134 N N . GLY B 1 134 ? 16.919 34.981 -3.945 1.00 28.43 134 GLY B N 1
ATOM 4135 C CA . GLY B 1 134 ? 16.132 33.789 -3.702 1.00 30.84 134 GLY B CA 1
ATOM 4136 C C . GLY B 1 134 ? 14.781 34.108 -3.087 1.00 30.83 134 GLY B C 1
ATOM 4137 O O . GLY B 1 134 ? 14.500 35.227 -2.642 1.00 28.45 134 GLY B O 1
ATOM 4138 N N . ALA B 1 135 ? 13.919 33.092 -3.069 1.00 30.79 135 ALA B N 1
ATOM 4139 C CA . ALA B 1 135 ? 12.596 33.256 -2.466 1.00 31.05 135 ALA B CA 1
ATOM 4140 C C . ALA B 1 135 ? 12.671 33.337 -0.951 1.00 30.82 135 ALA B C 1
ATOM 4141 O O . ALA B 1 135 ? 11.753 33.884 -0.324 1.00 32.61 135 ALA B O 1
ATOM 4143 N N . THR B 1 136 ? 13.730 32.784 -0.350 1.00 28.26 136 THR B N 1
ATOM 4144 C CA . THR B 1 136 ? 13.978 33.014 1.070 1.00 31.51 136 THR B CA 1
ATOM 4145 C C . THR B 1 136 ? 13.920 34.513 1.368 1.00 28.40 136 THR B C 1
ATOM 4146 O O . THR B 1 136 ? 13.205 34.955 2.268 1.00 27.89 136 THR B O 1
ATOM 4150 N N . ALA B 1 137 ? 14.643 35.310 0.588 1.00 29.84 137 ALA B N 1
ATOM 4151 C CA . ALA B 1 137 ? 14.585 36.766 0.739 1.00 31.24 137 ALA B CA 1
ATOM 4152 C C . ALA B 1 137 ? 13.211 37.320 0.392 1.00 29.29 137 ALA B C 1
ATOM 4153 O O . ALA B 1 137 ? 12.729 38.246 1.045 1.00 31.05 137 ALA B O 1
ATOM 4155 N N . ALA B 1 138 ? 12.571 36.786 -0.654 1.00 34.31 138 ALA B N 1
ATOM 4156 C CA . ALA B 1 138 ? 11.325 37.396 -1.133 1.00 33.64 138 ALA B CA 1
ATOM 4157 C C . ALA B 1 138 ? 10.204 37.295 -0.101 1.00 36.65 138 ALA B C 1
ATOM 4158 O O . ALA B 1 138 ? 9.455 38.259 0.114 1.00 33.40 138 ALA B O 1
ATOM 4160 N N . ASN B 1 139 ? 10.066 36.138 0.541 1.00 30.53 139 ASN B N 1
ATOM 4161 C CA . ASN B 1 139 ? 8.980 35.980 1.496 1.00 33.26 139 ASN B CA 1
ATOM 4162 C C . ASN B 1 139 ? 9.194 36.838 2.740 1.00 31.96 139 ASN B C 1
ATOM 4163 O O . ASN B 1 139 ? 8.229 37.388 3.280 1.00 31.93 139 ASN B O 1
ATOM 4168 N N . GLU B 1 140 ? 10.436 36.938 3.228 1.00 29.63 140 GLU B N 1
ATOM 4169 C CA . GLU B 1 140 ? 10.714 37.818 4.362 1.00 35.63 140 GLU B CA 1
ATOM 4170 C C . GLU B 1 140 ? 10.439 39.267 3.990 1.00 30.49 140 GLU B C 1
ATOM 4171 O O . GLU B 1 140 ? 9.813 40.013 4.750 1.00 31.00 140 GLU B O 1
ATOM 4177 N N . LEU B 1 141 ? 10.911 39.673 2.811 1.00 35.41 141 LEU B N 1
ATOM 4178 C CA . LEU B 1 141 ? 10.687 41.026 2.317 1.00 32.01 141 LEU B CA 1
ATOM 4179 C C . LEU B 1 141 ? 9.194 41.346 2.232 1.00 37.30 141 LEU B C 1
ATOM 4180 O O . LEU B 1 141 ? 8.747 42.395 2.713 1.00 36.85 141 LEU B O 1
ATOM 4185 N N . LEU B 1 142 ? 8.405 40.464 1.603 1.00 32.37 142 LEU B N 1
ATOM 4186 C CA . LEU B 1 142 ? 6.960 40.688 1.520 1.00 31.19 142 LEU B CA 1
ATOM 4187 C C . LEU B 1 142 ? 6.326 40.757 2.900 1.00 35.04 142 LEU B C 1
ATOM 4188 O O . LEU B 1 142 ? 5.401 41.544 3.131 1.00 33.38 142 LEU B O 1
ATOM 4193 N N . THR B 1 143 ? 6.776 39.902 3.817 1.00 33.76 143 THR B N 1
ATOM 4194 C CA . THR B 1 143 ? 6.261 39.942 5.184 1.00 33.39 143 THR B CA 1
ATOM 4195 C C . THR B 1 143 ? 6.546 41.287 5.845 1.00 37.03 143 THR B C 1
ATOM 4196 O O . THR B 1 143 ? 5.701 41.816 6.586 1.00 33.88 143 THR B O 1
ATOM 4200 N N . PHE B 1 144 ? 7.738 41.847 5.613 1.00 33.06 144 PHE B N 1
ATOM 4201 C CA . PHE B 1 144 ? 8.000 43.197 6.107 1.00 37.68 144 PHE B CA 1
ATOM 4202 C C . PHE B 1 144 ? 6.968 44.192 5.590 1.00 37.55 144 PHE B C 1
ATOM 4203 O O . PHE B 1 144 ? 6.583 45.117 6.312 1.00 37.34 144 PHE B O 1
ATOM 4211 N N . ILE B 1 145 ? 6.482 43.992 4.367 1.00 32.56 145 ILE B N 1
ATOM 4212 C CA . ILE B 1 145 ? 5.666 45.012 3.728 1.00 36.87 145 ILE B CA 1
ATOM 4213 C C . ILE B 1 145 ? 4.205 44.896 4.133 1.00 41.22 145 ILE B C 1
ATOM 4214 O O . ILE B 1 145 ? 3.504 45.914 4.218 1.00 41.03 145 ILE B O 1
ATOM 4219 N N . LEU B 1 146 ? 3.734 43.679 4.417 1.00 34.78 146 LEU B N 1
ATOM 4220 C CA . LEU B 1 146 ? 2.314 43.424 4.581 1.00 36.34 146 LEU B CA 1
ATOM 4221 C C . LEU B 1 146 ? 1.880 43.295 6.023 1.00 36.74 146 LEU B C 1
ATOM 4222 O O . LEU B 1 146 ? 0.679 43.369 6.293 1.00 43.47 146 LEU B O 1
ATOM 4227 N N . ALA B 1 147 ? 2.809 43.088 6.953 1.00 37.23 147 ALA B N 1
ATOM 4228 C CA . ALA B 1 147 ? 2.444 42.805 8.333 1.00 40.92 147 ALA B CA 1
ATOM 4229 C C . ALA B 1 147 ? 3.411 43.488 9.297 1.00 44.00 147 ALA B C 1
ATOM 4230 O O . ALA B 1 147 ? 4.631 43.396 9.126 1.00 39.27 147 ALA B O 1
ATOM 4232 N N . ASP B 1 148 ? 2.853 44.145 10.323 1.00 39.89 148 ASP B N 1
ATOM 4233 C CA . ASP B 1 148 ? 3.607 44.749 11.404 1.00 41.48 148 ASP B CA 1
ATOM 4234 C C . ASP B 1 148 ? 4.063 43.669 12.360 1.00 40.97 148 ASP B C 1
ATOM 4235 O O . ASP B 1 148 ? 3.474 42.577 12.387 1.00 41.00 148 ASP B O 1
ATOM 4240 N N . PRO B 1 149 ? 5.062 43.968 13.199 1.00 35.20 149 PRO B N 1
ATOM 4241 C CA . PRO B 1 149 ? 5.418 43.039 14.277 1.00 37.54 149 PRO B CA 1
ATOM 4242 C C . PRO B 1 149 ? 4.192 42.695 15.110 1.00 38.30 149 PRO B C 1
ATOM 4243 O O . PRO B 1 149 ? 3.308 43.532 15.318 1.00 42.01 149 PRO B O 1
ATOM 4247 N N . ASN B 1 150 ? 4.100 41.421 15.502 1.00 39.16 150 ASN B N 1
ATOM 4248 C CA . ASN B 1 150 ? 3.005 40.879 16.318 1.00 43.34 150 ASN B CA 1
ATOM 4249 C C . ASN B 1 150 ? 1.699 40.697 15.548 1.00 40.27 150 ASN B C 1
ATOM 4250 O O . ASN B 1 150 ? 0.762 40.082 16.078 1.00 39.81 150 ASN B O 1
ATOM 4255 N N . ASP B 1 151 ? 1.630 41.158 14.296 1.00 35.80 151 ASP B N 1
ATOM 4256 C CA . ASP B 1 151 ? 0.561 40.694 13.419 1.00 38.73 151 ASP B CA 1
ATOM 4257 C C . ASP B 1 151 ? 0.843 39.250 13.011 1.00 36.31 151 ASP B C 1
ATOM 4258 O O . ASP B 1 151 ? 1.817 38.639 13.454 1.00 42.84 151 ASP B O 1
ATOM 4263 N N . ALA B 1 152 ? -0.020 38.687 12.162 1.00 39.38 152 ALA B N 1
ATOM 4264 C CA . ALA B 1 152 ? 0.084 37.281 11.794 1.00 35.11 152 ALA B CA 1
ATOM 4265 C C . ALA B 1 152 ? -0.233 37.065 10.320 1.00 40.62 152 ALA B C 1
ATOM 4266 O O . ALA B 1 152 ? -0.993 37.825 9.703 1.00 40.66 152 ALA B O 1
ATOM 4268 N N . LEU B 1 153 ? 0.346 35.998 9.766 1.00 39.42 153 LEU B N 1
ATOM 4269 C CA . LEU B 1 153 ? -0.028 35.477 8.459 1.00 39.71 153 LEU B CA 1
ATOM 4270 C C . LEU B 1 153 ? -0.614 34.081 8.621 1.00 36.74 153 LEU B C 1
ATOM 4271 O O . LEU B 1 153 ? -0.144 33.292 9.453 1.00 34.57 153 LEU B O 1
ATOM 4276 N N . LEU B 1 154 ? -1.657 33.794 7.837 1.00 35.51 154 LEU B N 1
ATOM 4277 C CA . LEU B 1 154 ? -2.252 32.465 7.774 1.00 37.35 154 LEU B CA 1
ATOM 4278 C C . LEU B 1 154 ? -1.481 31.634 6.756 1.00 35.66 154 LEU B C 1
ATOM 4279 O O . LEU B 1 154 ? -1.256 32.085 5.631 1.00 36.45 154 LEU B O 1
ATOM 4284 N N . VAL B 1 155 ? -1.083 30.422 7.145 1.00 34.47 155 VAL B N 1
ATOM 4285 C CA . VAL B 1 155 ? -0.335 29.523 6.272 1.00 33.31 155 VAL B CA 1
ATOM 4286 C C . VAL B 1 155 ? -0.963 28.153 6.388 1.00 37.13 155 VAL B C 1
ATOM 4287 O O . VAL B 1 155 ? -1.053 27.593 7.486 1.00 35.70 155 VAL B O 1
ATOM 4291 N N . PRO B 1 156 ? -1.412 27.536 5.279 1.00 36.50 156 PRO B N 1
ATOM 4292 C CA . PRO B 1 156 ? -1.976 26.186 5.361 1.00 37.92 156 PRO B CA 1
ATOM 4293 C C . PRO B 1 156 ? -0.917 25.197 5.814 1.00 36.52 156 PRO B C 1
ATOM 4294 O O . PRO B 1 156 ? 0.240 25.267 5.400 1.00 40.93 156 PRO B O 1
ATOM 4298 N N . THR B 1 157 ? -1.308 24.292 6.695 1.00 37.97 157 THR B N 1
ATOM 4299 C CA . THR B 1 157 ? -0.436 23.184 7.074 1.00 38.11 157 THR B CA 1
ATOM 4300 C C . THR B 1 157 ? -0.758 22.024 6.160 1.00 37.47 157 THR B C 1
ATOM 4301 O O . THR B 1 157 ? -1.883 21.946 5.644 1.00 36.70 157 THR B O 1
ATOM 4305 N N . PRO B 1 158 ? 0.231 21.157 5.900 1.00 33.29 158 PRO B N 1
ATOM 4306 C CA . PRO B 1 158 ? 1.639 21.326 6.266 1.00 33.64 158 PRO B CA 1
ATOM 4307 C C . PRO B 1 158 ? 2.348 22.342 5.370 1.00 35.51 158 PRO B C 1
ATOM 4308 O O . PRO B 1 158 ? 1.894 22.623 4.243 1.00 37.18 158 PRO B O 1
ATOM 4312 N N . TYR B 1 159 ? 3.469 22.881 5.837 1.00 35.44 159 TYR B N 1
ATOM 4313 C CA . TYR B 1 159 ? 4.161 23.886 5.044 1.00 37.34 159 TYR B CA 1
ATOM 4314 C C . TYR B 1 159 ? 5.682 23.756 5.210 1.00 34.85 159 TYR B C 1
ATOM 4315 O O . TYR B 1 159 ? 6.184 23.004 6.052 1.00 30.64 159 TYR B O 1
ATOM 4324 N N . TYR B 1 160 ? 6.405 24.459 4.336 1.00 32.47 160 TYR B N 1
ATOM 4325 C CA . TYR B 1 160 ? 7.855 24.442 4.292 1.00 33.38 160 TYR B CA 1
ATOM 4326 C C . TYR B 1 160 ? 8.427 24.897 5.632 1.00 34.93 160 TYR B C 1
ATOM 4327 O O . TYR B 1 160 ? 8.204 26.052 6.022 1.00 35.45 160 TYR B O 1
ATOM 4336 N N . PRO B 1 161 ? 9.171 24.047 6.354 1.00 31.51 161 PRO B N 1
ATOM 4337 C CA . PRO B 1 161 ? 9.668 24.447 7.682 1.00 39.98 161 PRO B CA 1
ATOM 4338 C C . PRO B 1 161 ? 10.427 25.759 7.684 1.00 33.95 161 PRO B C 1
ATOM 4339 O O . PRO B 1 161 ? 10.447 26.441 8.712 1.00 34.71 161 PRO B O 1
ATOM 4343 N N . GLY B 1 162 ? 11.087 26.107 6.577 1.00 33.70 162 GLY B N 1
ATOM 4344 C CA . GLY B 1 162 ? 11.835 27.346 6.509 1.00 35.75 162 GLY B CA 1
ATOM 4345 C C . GLY B 1 162 ? 10.986 28.589 6.697 1.00 36.81 162 GLY B C 1
ATOM 4346 O O . GLY B 1 162 ? 11.519 29.632 7.086 1.00 34.16 162 GLY B O 1
ATOM 4347 N N . PHE B 1 163 ? 9.671 28.506 6.444 1.00 33.79 163 PHE B N 1
ATOM 4348 C CA . PHE B 1 163 ? 8.827 29.671 6.713 1.00 32.50 163 PHE B CA 1
ATOM 4349 C C . PHE B 1 163 ? 8.898 30.083 8.184 1.00 31.19 163 PHE B C 1
ATOM 4350 O O . PHE B 1 163 ? 8.768 31.270 8.503 1.00 34.09 163 PHE B O 1
ATOM 4358 N N . ASP B 1 164 ? 9.086 29.119 9.096 1.00 32.53 164 ASP B N 1
ATOM 4359 C CA . ASP B 1 164 ? 9.121 29.450 10.520 1.00 33.62 164 ASP B CA 1
ATOM 4360 C C . ASP B 1 164 ? 10.264 30.397 10.850 1.00 32.14 164 ASP B C 1
ATOM 4361 O O . ASP B 1 164 ? 10.164 31.164 11.810 1.00 35.82 164 ASP B O 1
ATOM 4366 N N . ARG B 1 165 ? 11.351 30.345 10.077 1.00 32.71 165 ARG B N 1
ATOM 4367 C CA . ARG B 1 165 ? 12.438 31.312 10.123 1.00 34.63 165 ARG B CA 1
ATOM 4368 C C . ARG B 1 165 ? 12.151 32.510 9.225 1.00 33.69 165 ARG B C 1
ATOM 4369 O O . ARG B 1 165 ? 12.185 33.647 9.702 1.00 34.49 165 ARG B O 1
ATOM 4377 N N . ASP B 1 166 ? 11.859 32.259 7.936 1.00 28.22 166 ASP B N 1
ATOM 4378 C CA . ASP B 1 166 ? 11.813 33.331 6.944 1.00 32.12 166 ASP B CA 1
ATOM 4379 C C . ASP B 1 166 ? 10.763 34.372 7.299 1.00 32.04 166 ASP B C 1
ATOM 4380 O O . ASP B 1 166 ? 10.974 35.571 7.094 1.00 33.72 166 ASP B O 1
ATOM 4385 N N . LEU B 1 167 ? 9.608 33.928 7.792 1.00 32.29 167 LEU B N 1
ATOM 4386 C CA . LEU B 1 167 ? 8.496 34.831 8.029 1.00 32.31 167 LEU B CA 1
ATOM 4387 C C . LEU B 1 167 ? 8.534 35.471 9.401 1.00 33.27 167 LEU B C 1
ATOM 4388 O O . LEU B 1 167 ? 7.886 36.502 9.606 1.00 37.01 167 LEU B O 1
ATOM 4393 N N . ARG B 1 168 ? 9.312 34.925 10.322 1.00 34.85 168 ARG B N 1
ATOM 4394 C CA . ARG B 1 168 ? 9.192 35.281 11.721 1.00 33.67 168 ARG B CA 1
ATOM 4395 C C . ARG B 1 168 ? 10.459 35.843 12.345 1.00 35.39 168 ARG B C 1
ATOM 4396 O O . ARG B 1 168 ? 10.354 36.647 13.289 1.00 32.45 168 ARG B O 1
ATOM 4404 N N . TRP B 1 169 ? 11.640 35.407 11.895 1.00 31.84 169 TRP B N 1
ATOM 4405 C CA . TRP B 1 169 ? 12.853 35.630 12.678 1.00 33.46 169 TRP B CA 1
ATOM 4406 C C . TRP B 1 169 ? 13.108 37.112 12.885 1.00 33.29 169 TRP B C 1
ATOM 4407 O O . TRP B 1 169 ? 13.292 37.567 14.015 1.00 34.73 169 TRP B O 1
ATOM 4418 N N . ARG B 1 170 ? 13.105 37.886 11.800 1.00 35.35 170 ARG B N 1
ATOM 4419 C CA . ARG B 1 170 ? 13.465 39.291 11.872 1.00 36.78 170 ARG B CA 1
ATOM 4420 C C . ARG B 1 170 ? 12.274 40.244 11.794 1.00 35.05 170 ARG B C 1
ATOM 4421 O O . ARG B 1 170 ? 12.460 41.456 11.955 1.00 35.47 170 ARG B O 1
ATOM 4429 N N . THR B 1 171 ? 11.083 39.736 11.506 1.00 34.84 171 THR B N 1
ATOM 4430 C CA . THR B 1 171 ? 9.910 40.556 11.228 1.00 35.57 171 THR B CA 1
ATOM 4431 C C . THR B 1 171 ? 9.034 40.836 12.440 1.00 34.64 171 THR B C 1
ATOM 4432 O O . THR B 1 171 ? 8.228 41.768 12.387 1.00 33.40 171 THR B O 1
ATOM 4436 N N . GLY B 1 172 ? 9.149 40.046 13.510 1.00 34.46 172 GLY B N 1
ATOM 4437 C CA . GLY B 1 172 ? 8.196 40.080 14.600 1.00 28.70 172 GLY B CA 1
ATOM 4438 C C . GLY B 1 172 ? 6.815 39.568 14.238 1.00 39.75 172 GLY B C 1
ATOM 4439 O O . GLY B 1 172 ? 5.892 39.676 15.059 1.00 40.15 172 GLY B O 1
ATOM 4440 N N . VAL B 1 173 ? 6.649 38.976 13.023 1.00 33.21 173 VAL B N 1
ATOM 4441 C CA . VAL B 1 173 ? 5.371 38.481 12.524 1.00 34.53 173 VAL B CA 1
ATOM 4442 C C . VAL B 1 173 ? 5.217 37.020 12.927 1.00 38.12 173 VAL B C 1
ATOM 4443 O O . VAL B 1 173 ? 6.199 36.274 13.061 1.00 38.91 173 VAL B O 1
ATOM 4447 N N . LYS B 1 174 ? 3.967 36.619 13.146 1.00 35.47 174 LYS B N 1
ATOM 4448 C CA . LYS B 1 174 ? 3.607 35.312 13.653 1.00 38.60 174 LYS B CA 1
ATOM 4449 C C . LYS B 1 174 ? 2.907 34.521 12.556 1.00 36.15 174 LYS B C 1
ATOM 4450 O O . LYS B 1 174 ? 2.332 35.087 11.624 1.00 38.23 174 LYS B O 1
ATOM 4456 N N . ILE B 1 175 ? 2.969 33.202 12.666 1.00 37.55 175 ILE B N 1
ATOM 4457 C CA . ILE B 1 175 ? 2.292 32.308 11.739 1.00 38.60 175 ILE B CA 1
ATOM 4458 C C . ILE B 1 175 ? 1.082 31.726 12.453 1.00 38.05 175 ILE B C 1
ATOM 4459 O O . ILE B 1 175 ? 1.222 31.163 13.543 1.00 37.44 175 ILE B O 1
ATOM 4464 N N . VAL B 1 176 ? -0.098 31.880 11.863 1.00 37.31 176 VAL B N 1
ATOM 4465 C CA . VAL B 1 176 ? -1.294 31.191 12.340 1.00 37.13 176 VAL B CA 1
ATOM 4466 C C . VAL B 1 176 ? -1.607 30.080 11.344 1.00 37.37 176 VAL B C 1
ATOM 4467 O O . VAL B 1 176 ? -1.801 30.362 10.153 1.00 39.68 176 VAL B O 1
ATOM 4471 N N . PRO B 1 177 ? -1.651 28.820 11.769 1.00 37.50 177 PRO B N 1
ATOM 4472 C CA . PRO B 1 177 ? -1.888 27.734 10.812 1.00 36.75 177 PRO B CA 1
ATOM 4473 C C . PRO B 1 177 ? -3.337 27.678 10.360 1.00 37.08 177 PRO B C 1
ATOM 4474 O O . PRO B 1 177 ? -4.262 27.907 11.142 1.00 42.28 177 PRO B O 1
ATOM 4478 N N . ILE B 1 178 ? -3.521 27.373 9.080 1.00 39.09 178 ILE B N 1
ATOM 4479 C CA . ILE B 1 178 ? -4.804 26.934 8.541 1.00 41.26 178 ILE B CA 1
ATOM 4480 C C . ILE B 1 178 ? -4.760 25.411 8.521 1.00 40.21 178 ILE B C 1
ATOM 4481 O O . ILE B 1 178 ? -3.967 24.818 7.783 1.00 37.97 178 ILE B O 1
ATOM 4486 N N . HIS B 1 179 ? -5.572 24.774 9.355 1.00 41.55 179 HIS B N 1
ATOM 4487 C CA . HIS B 1 179 ? -5.476 23.331 9.504 1.00 44.20 179 HIS B CA 1
ATOM 4488 C C . HIS B 1 179 ? -6.038 22.619 8.288 1.00 43.21 179 HIS B C 1
ATOM 4489 O O . HIS B 1 179 ? -7.096 22.968 7.757 1.00 37.93 179 HIS B O 1
ATOM 4496 N N . CYS B 1 180 ? -5.314 21.600 7.861 1.00 42.61 180 CYS B N 1
ATOM 4497 C CA . CYS B 1 180 ? -5.723 20.758 6.759 1.00 43.26 180 CYS B CA 1
ATOM 4498 C C . CYS B 1 180 ? -5.459 19.326 7.188 1.00 43.75 180 CYS B C 1
ATOM 4499 O O . CYS B 1 180 ? -4.538 19.055 7.965 1.00 41.85 180 CYS B O 1
ATOM 4502 N N . ASP B 1 181 ? -6.306 18.417 6.732 1.00 44.55 181 ASP B N 1
ATOM 4503 C CA . ASP B 1 181 ? -6.137 17.015 7.070 1.00 45.64 181 ASP B CA 1
ATOM 4504 C C . ASP B 1 181 ? -6.338 16.189 5.818 1.00 42.33 181 ASP B C 1
ATOM 4505 O O . ASP B 1 181 ? -6.616 16.713 4.738 1.00 43.41 181 ASP B O 1
ATOM 4510 N N . SER B 1 182 ? -6.194 14.877 5.975 1.00 46.10 182 SER B N 1
ATOM 4511 C CA . SER B 1 182 ? -6.227 13.962 4.840 1.00 46.17 182 SER B CA 1
ATOM 4512 C C . SER B 1 182 ? -7.607 13.812 4.183 1.00 48.28 182 SER B C 1
ATOM 4513 O O . SER B 1 182 ? -7.667 13.232 3.094 1.00 46.54 182 SER B O 1
ATOM 4516 N N . SER B 1 183 ? -8.709 14.298 4.794 1.00 48.57 183 SER B N 1
ATOM 4517 C CA . SER B 1 183 ? -10.043 14.069 4.216 1.00 47.99 183 SER B CA 1
ATOM 4518 C C . SER B 1 183 ? -10.115 14.597 2.802 1.00 51.06 183 SER B C 1
ATOM 4519 O O . SER B 1 183 ? -10.761 13.992 1.931 1.00 59.11 183 SER B O 1
ATOM 4522 N N . ASN B 1 184 ? -9.494 15.765 2.573 1.00 44.96 184 ASN B N 1
ATOM 4523 C CA . ASN B 1 184 ? -9.513 16.424 1.280 1.00 46.18 184 ASN B CA 1
ATOM 4524 C C . ASN B 1 184 ? -8.105 16.578 0.733 1.00 47.82 184 ASN B C 1
ATOM 4525 O O . ASN B 1 184 ? -7.833 17.483 -0.064 1.00 46.54 184 ASN B O 1
ATOM 4530 N N . HIS B 1 185 ? -7.217 15.673 1.152 1.00 41.83 185 HIS B N 1
ATOM 4531 C CA . HIS B 1 185 ? -5.841 15.633 0.683 1.00 41.86 185 HIS B CA 1
ATOM 4532 C C . HIS B 1 185 ? -5.103 16.908 1.089 1.00 40.57 185 HIS B C 1
ATOM 4533 O O . HIS B 1 185 ? -4.363 17.488 0.297 1.00 40.63 185 HIS B O 1
ATOM 4540 N N . PHE B 1 186 ? -5.368 17.371 2.317 1.00 40.54 186 PHE B N 1
ATOM 4541 C CA . PHE B 1 186 ? -4.649 18.488 2.935 1.00 41.40 186 PHE B CA 1
ATOM 4542 C C . PHE B 1 186 ? -4.828 19.775 2.132 1.00 39.97 186 PHE B C 1
ATOM 4543 O O . PHE B 1 186 ? -3.871 20.511 1.888 1.00 38.15 186 PHE B O 1
ATOM 4551 N N . GLN B 1 187 ? -6.048 20.027 1.674 1.00 41.45 187 GLN B N 1
ATOM 4552 C CA . GLN B 1 187 ? -6.348 21.240 0.938 1.00 41.04 187 GLN B CA 1
ATOM 4553 C C . GLN B 1 187 ? -7.169 22.163 1.823 1.00 43.17 187 GLN B C 1
ATOM 4554 O O . GLN B 1 187 ? -7.865 21.716 2.740 1.00 43.17 187 GLN B O 1
ATOM 4560 N N . ILE B 1 188 ? -7.085 23.461 1.517 1.00 43.33 188 ILE B N 1
ATOM 4561 C CA . ILE B 1 188 ? -7.811 24.485 2.259 1.00 48.31 188 ILE B CA 1
ATOM 4562 C C . ILE B 1 188 ? -9.308 24.299 2.069 1.00 47.64 188 ILE B C 1
ATOM 4563 O O . ILE B 1 188 ? -9.784 24.090 0.949 1.00 47.89 188 ILE B O 1
ATOM 4568 N N . THR B 1 189 ? -10.061 24.409 3.166 1.00 50.88 189 THR B N 1
ATOM 4569 C CA . THR B 1 189 ? -11.516 24.452 3.166 1.00 48.85 189 THR B CA 1
ATOM 4570 C C . THR B 1 189 ? -11.965 25.809 3.698 1.00 54.60 189 THR B C 1
ATOM 4571 O O . THR B 1 189 ? -11.268 26.405 4.534 1.00 48.01 189 THR B O 1
ATOM 4575 N N . PRO B 1 190 ? -13.106 26.336 3.220 1.00 51.39 190 PRO B N 1
ATOM 4576 C CA . PRO B 1 190 ? -13.590 27.624 3.755 1.00 49.83 190 PRO B CA 1
ATOM 4577 C C . PRO B 1 190 ? -13.783 27.604 5.257 1.00 50.58 190 PRO B C 1
ATOM 4578 O O . PRO B 1 190 ? -13.496 28.605 5.931 1.00 56.97 190 PRO B O 1
ATOM 4582 N N . GLU B 1 191 ? -14.242 26.480 5.814 1.00 51.18 191 GLU B N 1
ATOM 4583 C CA . GLU B 1 191 ? -14.397 26.401 7.264 1.00 54.86 191 GLU B CA 1
ATOM 4584 C C . GLU B 1 191 ? -13.055 26.480 8.000 1.00 57.95 191 GLU B C 1
ATOM 4585 O O . GLU B 1 191 ? -12.999 27.022 9.113 1.00 55.32 191 GLU B O 1
ATOM 4591 N N . ALA B 1 192 ? -11.964 25.973 7.402 1.00 54.38 192 ALA B N 1
ATOM 4592 C CA . ALA B 1 192 ? -10.650 26.123 8.030 1.00 49.42 192 ALA B CA 1
ATOM 4593 C C . ALA B 1 192 ? -10.101 27.542 7.877 1.00 49.19 192 ALA B C 1
ATOM 4594 O O . ALA B 1 192 ? -9.435 28.043 8.788 1.00 50.57 192 ALA B O 1
ATOM 4596 N N . LEU B 1 193 ? -10.346 28.204 6.737 1.00 48.94 193 LEU B N 1
ATOM 4597 C CA . LEU B 1 193 ? -9.969 29.613 6.628 1.00 49.25 193 LEU B CA 1
ATOM 4598 C C . LEU B 1 193 ? -10.722 30.467 7.631 1.00 52.15 193 LEU B C 1
ATOM 4599 O O . LEU B 1 193 ? -10.122 31.313 8.311 1.00 50.29 193 LEU B O 1
ATOM 4604 N N . GLU B 1 194 ? -12.041 30.261 7.742 1.00 54.75 194 GLU B N 1
ATOM 4605 C CA . GLU B 1 194 ? -12.815 31.061 8.684 1.00 55.50 194 GLU B CA 1
ATOM 4606 C C . GLU B 1 194 ? -12.413 30.760 10.111 1.00 53.72 194 GLU B C 1
ATOM 4607 O O . GLU B 1 194 ? -12.287 31.674 10.933 1.00 54.87 194 GLU B O 1
ATOM 4613 N N . SER B 1 195 ? -12.183 29.488 10.415 1.00 52.29 195 SER B N 1
ATOM 4614 C CA . SER B 1 195 ? -11.810 29.135 11.774 1.00 54.26 195 SER B CA 1
ATOM 4615 C C . SER B 1 195 ? -10.445 29.710 12.144 1.00 53.24 195 SER B C 1
ATOM 4616 O O . SER B 1 195 ? -10.310 30.312 13.205 1.00 53.65 195 SER B O 1
ATOM 4619 N N . ALA B 1 196 ? -9.446 29.628 11.257 1.00 52.38 196 ALA B N 1
ATOM 4620 C CA . ALA B 1 196 ? -8.123 30.170 11.595 1.00 50.47 196 ALA B CA 1
ATOM 4621 C C . ALA B 1 196 ? -8.178 31.680 11.773 1.00 47.53 196 ALA B C 1
ATOM 4622 O O . ALA B 1 196 ? -7.689 32.209 12.774 1.00 52.87 196 ALA B O 1
ATOM 4624 N N . TYR B 1 197 ? -8.840 32.378 10.850 1.00 47.76 197 TYR B N 1
ATOM 4625 C CA . TYR B 1 197 ? -9.023 33.822 10.970 1.00 46.09 197 TYR B CA 1
ATOM 4626 C C . TYR B 1 197 ? -9.772 34.196 12.243 1.00 51.32 197 TYR B C 1
ATOM 4627 O O . TYR B 1 197 ? -9.292 35.014 13.034 1.00 55.52 197 TYR B O 1
ATOM 4636 N N . GLN B 1 198 ? -10.974 33.637 12.446 1.00 55.98 198 GLN B N 1
ATOM 4637 C CA . GLN B 1 198 ? -11.803 34.094 13.563 1.00 57.07 198 GLN B CA 1
ATOM 4638 C C . GLN B 1 198 ? -11.161 33.746 14.899 1.00 58.91 198 GLN B C 1
ATOM 4639 O O . GLN B 1 198 ? -11.268 34.515 15.867 1.00 56.61 198 GLN B O 1
ATOM 4645 N N . THR B 1 199 ? -10.443 32.620 14.963 1.00 57.69 199 THR B N 1
ATOM 4646 C CA . THR B 1 199 ? -9.893 32.197 16.245 1.00 57.85 199 THR B CA 1
ATOM 4647 C C . THR B 1 199 ? -8.832 33.190 16.668 1.00 58.51 199 THR B C 1
ATOM 4648 O O . THR B 1 199 ? -8.725 33.566 17.841 1.00 58.85 199 THR B O 1
ATOM 4652 N N . ALA B 1 200 ? -8.022 33.605 15.693 1.00 59.05 200 ALA B N 1
ATOM 4653 C CA . ALA B 1 200 ? -6.999 34.615 15.905 1.00 56.65 200 ALA B CA 1
ATOM 4654 C C . ALA B 1 200 ? -7.628 35.972 16.206 1.00 57.49 200 ALA B C 1
ATOM 4655 O O . ALA B 1 200 ? -7.192 36.672 17.129 1.00 60.59 200 ALA B O 1
ATOM 4657 N N . ARG B 1 201 ? -8.672 36.349 15.461 1.00 55.06 201 ARG B N 1
ATOM 4658 C CA . ARG B 1 201 ? -9.298 37.647 15.696 1.00 57.90 201 ARG B CA 1
ATOM 4659 C C . ARG B 1 201 ? -9.949 37.703 17.077 1.00 63.27 201 ARG B C 1
ATOM 4660 O O . ARG B 1 201 ? -9.779 38.689 17.808 1.00 61.43 201 ARG B O 1
ATOM 4668 N N . ASP B 1 202 ? -10.674 36.641 17.464 1.00 59.05 202 ASP B N 1
ATOM 4669 C CA . ASP B 1 202 ? -11.189 36.538 18.830 1.00 57.95 202 ASP B CA 1
ATOM 4670 C C . ASP B 1 202 ? -10.067 36.580 19.871 1.00 59.76 202 ASP B C 1
ATOM 4671 O O . ASP B 1 202 ? -10.300 37.002 21.010 1.00 56.08 202 ASP B O 1
ATOM 4676 N N . ALA B 1 203 ? -8.858 36.136 19.510 1.00 56.38 203 ALA B N 1
ATOM 4677 C CA . ALA B 1 203 ? -7.687 36.140 20.387 1.00 57.21 203 ALA B CA 1
ATOM 4678 C C . ALA B 1 203 ? -6.894 37.453 20.345 1.00 61.07 203 ALA B C 1
ATOM 4679 O O . ALA B 1 203 ? -5.763 37.499 20.845 1.00 60.59 203 ALA B O 1
ATOM 4681 N N . ASN B 1 204 ? -7.465 38.511 19.765 1.00 62.31 204 ASN B N 1
ATOM 4682 C CA . ASN B 1 204 ? -6.804 39.813 19.580 1.00 63.02 204 ASN B CA 1
ATOM 4683 C C . ASN B 1 204 ? -5.477 39.681 18.824 1.00 61.94 204 ASN B C 1
ATOM 4684 O O . ASN B 1 204 ? -4.510 40.400 19.098 1.00 58.49 204 ASN B O 1
ATOM 4689 N N . ILE B 1 205 ? -5.453 38.835 17.789 1.00 58.64 205 ILE B N 1
ATOM 4690 C CA . ILE B 1 205 ? -4.302 38.704 16.889 1.00 56.83 205 ILE B CA 1
ATOM 4691 C C . ILE B 1 205 ? -4.733 39.281 15.563 1.00 54.94 205 ILE B C 1
ATOM 4692 O O . ILE B 1 205 ? -5.771 38.884 15.025 1.00 56.68 205 ILE B O 1
ATOM 4697 N N . ARG B 1 206 ? -3.985 40.234 15.044 1.00 48.18 206 ARG B N 1
ATOM 4698 C CA . ARG B 1 206 ? -4.412 40.874 13.811 1.00 46.93 206 ARG B CA 1
ATOM 4699 C C . ARG B 1 206 ? -3.848 40.151 12.584 1.00 47.97 206 ARG B C 1
ATOM 4700 O O . ARG B 1 206 ? -2.627 40.161 12.343 1.00 44.78 206 ARG B O 1
ATOM 4708 N N . VAL B 1 207 ? -4.751 39.624 11.755 1.00 48.48 207 VAL B N 1
ATOM 4709 C CA . VAL B 1 207 ? -4.399 38.887 10.541 1.00 46.28 207 VAL B CA 1
ATOM 4710 C C . VAL B 1 207 ? -4.245 39.844 9.367 1.00 48.11 207 VAL B C 1
ATOM 4711 O O . VAL B 1 207 ? -5.123 40.676 9.116 1.00 44.55 207 VAL B O 1
ATOM 4715 N N . ARG B 1 208 ? -3.159 39.667 8.601 1.00 42.02 208 ARG B N 1
ATOM 4716 C CA . ARG B 1 208 ? -2.835 40.542 7.491 1.00 38.64 208 ARG B CA 1
ATOM 4717 C C . ARG B 1 208 ? -2.881 39.865 6.138 1.00 38.64 208 ARG B C 1
ATOM 4718 O O . ARG B 1 208 ? -2.809 40.562 5.116 1.00 38.41 208 ARG B O 1
ATOM 4726 N N . GLY B 1 209 ? -2.944 38.545 6.096 1.00 35.26 209 GLY B N 1
ATOM 4727 C CA . GLY B 1 209 ? -2.975 37.870 4.818 1.00 37.72 209 GLY B CA 1
ATOM 4728 C C . GLY B 1 209 ? -2.806 36.381 4.983 1.00 34.79 209 GLY B C 1
ATOM 4729 O O . GLY B 1 209 ? -2.614 35.860 6.085 1.00 36.78 209 GLY B O 1
ATOM 4730 N N . VAL B 1 210 ? -2.884 35.711 3.844 1.00 35.25 210 VAL B N 1
ATOM 4731 C CA . VAL B 1 210 ? -2.662 34.280 3.720 1.00 35.76 210 VAL B CA 1
ATOM 4732 C C . VAL B 1 210 ? -1.469 34.074 2.807 1.00 36.00 210 VAL B C 1
ATOM 4733 O O . VAL B 1 210 ? -1.395 34.691 1.737 1.00 33.69 210 VAL B O 1
ATOM 4737 N N . LEU B 1 211 ? -0.532 33.227 3.224 1.00 33.59 211 LEU B N 1
ATOM 4738 C CA . LEU B 1 211 ? 0.581 32.856 2.359 1.00 35.78 211 LEU B CA 1
ATOM 4739 C C . LEU B 1 211 ? 0.440 31.379 2.032 1.00 34.58 211 LEU B C 1
ATOM 4740 O O . LEU B 1 211 ? 0.460 30.547 2.937 1.00 34.44 211 LEU B O 1
ATOM 4745 N N . ILE B 1 212 ? 0.305 31.063 0.748 1.00 32.84 212 ILE B N 1
ATOM 4746 C CA . ILE B 1 212 ? 0.155 29.692 0.283 1.00 36.20 212 ILE B CA 1
ATOM 4747 C C . ILE B 1 212 ? 1.361 29.335 -0.564 1.00 37.12 212 ILE B C 1
ATOM 4748 O O . ILE B 1 212 ? 2.062 30.203 -1.099 1.00 34.90 212 ILE B O 1
ATOM 4753 N N . THR B 1 213 ? 1.576 28.028 -0.704 1.00 32.27 213 THR B N 1
ATOM 4754 C CA . THR B 1 213 ? 2.584 27.460 -1.584 1.00 32.06 213 THR B CA 1
ATOM 4755 C C . THR B 1 213 ? 1.844 26.706 -2.692 1.00 35.93 213 THR B C 1
ATOM 4756 O O . THR B 1 213 ? 1.095 25.762 -2.423 1.00 34.72 213 THR B O 1
ATOM 4760 N N . ASN B 1 214 ? 2.033 27.145 -3.923 1.00 33.04 214 ASN B N 1
ATOM 4761 C CA . ASN B 1 214 ? 1.183 26.732 -5.021 1.00 32.91 214 ASN B CA 1
ATOM 4762 C C . ASN B 1 214 ? 2.046 26.443 -6.234 1.00 29.77 214 ASN B C 1
ATOM 4763 O O . ASN B 1 214 ? 2.412 27.361 -6.948 1.00 31.88 214 ASN B O 1
ATOM 4768 N N . PRO B 1 215 ? 2.380 25.169 -6.483 1.00 28.33 215 PRO B N 1
ATOM 4769 C CA . PRO B 1 215 ? 1.947 23.954 -5.790 1.00 31.71 215 PRO B CA 1
ATOM 4770 C C . PRO B 1 215 ? 2.615 23.780 -4.452 1.00 33.45 215 PRO B C 1
ATOM 4771 O O . PRO B 1 215 ? 3.565 24.498 -4.142 1.00 30.55 215 PRO B O 1
ATOM 4775 N N . SER B 1 216 ? 2.095 22.850 -3.651 1.00 31.60 216 SER B N 1
ATOM 4776 C CA . SER B 1 216 ? 2.461 22.789 -2.247 1.00 31.15 216 SER B CA 1
ATOM 4777 C C . SER B 1 216 ? 3.830 22.156 -2.033 1.00 35.27 216 SER B C 1
ATOM 4778 O O . SER B 1 216 ? 4.200 21.195 -2.709 1.00 30.39 216 SER B O 1
ATOM 4781 N N . ASN B 1 217 ? 4.589 22.727 -1.091 1.00 34.62 217 ASN B N 1
ATOM 4782 C CA . ASN B 1 217 ? 5.691 22.050 -0.414 1.00 31.51 217 ASN B CA 1
ATOM 4783 C C . ASN B 1 217 ? 5.167 21.897 0.985 1.00 33.33 217 ASN B C 1
ATOM 4784 O O . ASN B 1 217 ? 4.822 22.890 1.607 1.00 35.55 217 ASN B O 1
ATOM 4789 N N . PRO B 1 218 ? 5.115 20.662 1.517 1.00 32.69 218 PRO B N 1
ATOM 4790 C CA . PRO B 1 218 ? 5.666 19.375 1.089 1.00 32.44 218 PRO B CA 1
ATOM 4791 C C . PRO B 1 218 ? 4.731 18.427 0.339 1.00 35.56 218 PRO B C 1
ATOM 4792 O O . PRO B 1 218 ? 5.143 17.292 0.104 1.00 38.15 218 PRO B O 1
ATOM 4796 N N . LEU B 1 219 ? 3.506 18.845 0.019 1.00 36.53 219 LEU B N 1
ATOM 4797 C CA . LEU B 1 219 ? 2.524 17.911 -0.533 1.00 33.47 219 LEU B CA 1
ATOM 4798 C C . LEU B 1 219 ? 2.861 17.499 -1.962 1.00 37.91 219 LEU B C 1
ATOM 4799 O O . LEU B 1 219 ? 2.458 16.417 -2.407 1.00 38.32 219 LEU B O 1
ATOM 4804 N N . GLY B 1 220 ? 3.539 18.364 -2.705 1.00 35.89 220 GLY B N 1
ATOM 4805 C CA . GLY B 1 220 ? 3.754 18.126 -4.111 1.00 34.72 220 GLY B CA 1
ATOM 4806 C C . GLY B 1 220 ? 2.451 18.157 -4.878 1.00 41.54 220 GLY B C 1
ATOM 4807 O O . GLY B 1 220 ? 2.230 17.291 -5.727 1.00 35.57 220 GLY B O 1
ATOM 4808 N N . ALA B 1 221 ? 1.567 19.118 -4.578 1.00 37.72 221 ALA B N 1
ATOM 4809 C CA . ALA B 1 221 ? 0.202 19.110 -5.105 1.00 41.60 221 ALA B CA 1
ATOM 4810 C C . ALA B 1 221 ? -0.215 20.510 -5.517 1.00 36.18 221 ALA B C 1
ATOM 4811 O O . ALA B 1 221 ? -0.021 21.466 -4.762 1.00 39.23 221 ALA B O 1
ATOM 4813 N N . THR B 1 222 ? -0.782 20.626 -6.715 1.00 36.67 222 THR B N 1
ATOM 4814 C CA . THR B 1 222 ? -1.401 21.870 -7.142 1.00 39.45 222 THR B CA 1
ATOM 4815 C C . THR B 1 222 ? -2.592 22.224 -6.254 1.00 40.95 222 THR B C 1
ATOM 4816 O O . THR B 1 222 ? -3.116 21.403 -5.498 1.00 36.48 222 THR B O 1
ATOM 4820 N N . VAL B 1 223 ? -3.003 23.482 -6.327 1.00 39.57 223 VAL B N 1
ATOM 4821 C CA . VAL B 1 223 ? -4.192 23.925 -5.624 1.00 39.52 223 VAL B CA 1
ATOM 4822 C C . VAL B 1 223 ? -5.292 24.062 -6.656 1.00 42.59 223 VAL B C 1
ATOM 4823 O O . VAL B 1 223 ? -5.079 24.645 -7.732 1.00 39.41 223 VAL B O 1
ATOM 4827 N N . GLN B 1 224 ? -6.471 23.547 -6.325 1.00 42.69 224 GLN B N 1
ATOM 4828 C CA . GLN B 1 224 ? -7.548 23.540 -7.299 1.00 48.23 224 GLN B CA 1
ATOM 4829 C C . GLN B 1 224 ? -7.986 24.976 -7.566 1.00 48.54 224 GLN B C 1
ATOM 4830 O O . GLN B 1 224 ? -7.875 25.851 -6.697 1.00 43.72 224 GLN B O 1
ATOM 4836 N N . LYS B 1 225 ? -8.451 25.222 -8.794 1.00 44.78 225 LYS B N 1
ATOM 4837 C CA . LYS B 1 225 ? -8.778 26.586 -9.189 1.00 45.55 225 LYS B CA 1
ATOM 4838 C C . LYS B 1 225 ? -9.874 27.179 -8.311 1.00 44.51 225 LYS B C 1
ATOM 4839 O O . LYS B 1 225 ? -9.772 28.332 -7.880 1.00 43.29 225 LYS B O 1
ATOM 4845 N N . LYS B 1 226 ? -10.919 26.407 -8.013 1.00 47.48 226 LYS B N 1
ATOM 4846 C CA . LYS B 1 226 ? -12.010 26.973 -7.223 1.00 49.83 226 LYS B CA 1
ATOM 4847 C C . LYS B 1 226 ? -11.580 27.280 -5.792 1.00 44.78 226 LYS B C 1
ATOM 4848 O O . LYS B 1 226 ? -12.129 28.201 -5.176 1.00 43.08 226 LYS B O 1
ATOM 4854 N N . VAL B 1 227 ? -10.614 26.529 -5.252 1.00 43.79 227 VAL B N 1
ATOM 4855 C CA . VAL B 1 227 ? -10.104 26.808 -3.912 1.00 43.38 227 VAL B CA 1
ATOM 4856 C C . VAL B 1 227 ? -9.364 28.139 -3.893 1.00 40.39 227 VAL B C 1
ATOM 4857 O O . VAL B 1 227 ? -9.455 28.905 -2.927 1.00 41.63 227 VAL B O 1
ATOM 4861 N N . LEU B 1 228 ? -8.603 28.423 -4.952 1.00 45.01 228 LEU B N 1
ATOM 4862 C CA . LEU B 1 228 ? -7.899 29.694 -5.034 1.00 45.84 228 LEU B CA 1
ATOM 4863 C C . LEU B 1 228 ? -8.869 30.842 -5.224 1.00 44.07 228 LEU B C 1
ATOM 4864 O O . LEU B 1 228 ? -8.663 31.932 -4.673 1.00 43.96 228 LEU B O 1
ATOM 4869 N N . GLU B 1 229 ? -9.941 30.607 -5.983 1.00 42.30 229 GLU B N 1
ATOM 4870 C CA . GLU B 1 229 ? -10.969 31.627 -6.161 1.00 42.66 229 GLU B CA 1
ATOM 4871 C C . GLU B 1 229 ? -11.704 31.921 -4.867 1.00 41.48 229 GLU B C 1
ATOM 4872 O O . GLU B 1 229 ? -11.928 33.089 -4.536 1.00 46.29 229 GLU B O 1
ATOM 4878 N N . ASP B 1 230 ? -12.076 30.889 -4.109 1.00 41.99 230 ASP B N 1
ATOM 4879 C CA . ASP B 1 230 ? -12.698 31.146 -2.817 1.00 38.71 230 ASP B CA 1
ATOM 4880 C C . ASP B 1 230 ? -11.723 31.832 -1.876 1.00 42.29 230 ASP B C 1
ATOM 4881 O O . ASP B 1 230 ? -12.114 32.722 -1.112 1.00 41.28 230 ASP B O 1
ATOM 4886 N N . LEU B 1 231 ? -10.445 31.432 -1.922 1.00 39.13 231 LEU B N 1
ATOM 4887 C CA . LEU B 1 231 ? -9.442 32.044 -1.053 1.00 41.57 231 LEU B CA 1
ATOM 4888 C C . LEU B 1 231 ? -9.309 33.527 -1.363 1.00 40.73 231 LEU B C 1
ATOM 4889 O O . LEU B 1 231 ? -9.276 34.364 -0.455 1.00 44.97 231 LEU B O 1
ATOM 4894 N N . LEU B 1 232 ? -9.234 33.870 -2.651 1.00 41.13 232 LEU B N 1
ATOM 4895 C CA . LEU B 1 232 ? -9.164 35.272 -3.035 1.00 42.30 232 LEU B CA 1
ATOM 4896 C C . LEU B 1 232 ? -10.418 36.034 -2.588 1.00 48.30 232 LEU B C 1
ATOM 4897 O O . LEU B 1 232 ? -10.315 37.153 -2.064 1.00 41.61 232 LEU B O 1
ATOM 4902 N N . ASP B 1 233 ? -11.610 35.429 -2.758 1.00 44.05 233 ASP B N 1
ATOM 4903 C CA . ASP B 1 233 ? -12.842 36.037 -2.247 1.00 43.93 233 ASP B CA 1
ATOM 4904 C C . ASP B 1 233 ? -12.761 36.265 -0.743 1.00 42.08 233 ASP B C 1
ATOM 4905 O O . ASP B 1 233 ? -13.137 37.326 -0.241 1.00 37.33 233 ASP B O 1
ATOM 4910 N N . PHE B 1 234 ? -12.300 35.252 -0.008 1.00 41.72 234 PHE B N 1
ATOM 4911 C CA . PHE B 1 234 ? -12.121 35.384 1.433 1.00 45.03 234 PHE B CA 1
ATOM 4912 C C . PHE B 1 234 ? -11.178 36.541 1.757 1.00 42.50 234 PHE B C 1
ATOM 4913 O O . PHE B 1 234 ? -11.450 37.342 2.662 1.00 44.68 234 PHE B O 1
ATOM 4921 N N . CYS B 1 235 ? -10.089 36.684 0.993 1.00 38.99 235 CYS B N 1
ATOM 4922 C CA . CYS B 1 235 ? -9.142 37.757 1.302 1.00 44.39 235 CYS B CA 1
ATOM 4923 C C . CYS B 1 235 ? -9.746 39.137 1.049 1.00 43.05 235 CYS B C 1
ATOM 4924 O O . CYS B 1 235 ? -9.404 40.097 1.754 1.00 40.13 235 CYS B O 1
ATOM 4927 N N . VAL B 1 236 ? -10.607 39.251 0.029 1.00 45.51 236 VAL B N 1
ATOM 4928 C CA . VAL B 1 236 ? -11.376 40.468 -0.223 1.00 46.05 236 VAL B CA 1
ATOM 4929 C C . VAL B 1 236 ? -12.324 40.759 0.939 1.00 45.27 236 VAL B C 1
ATOM 4930 O O . VAL B 1 236 ? -12.448 41.907 1.390 1.00 43.58 236 VAL B O 1
ATOM 4934 N N . ARG B 1 237 ? -13.015 39.732 1.437 1.00 44.67 237 ARG B N 1
ATOM 4935 C CA . ARG B 1 237 ? -14.035 39.967 2.458 1.00 47.09 237 ARG B CA 1
ATOM 4936 C C . ARG B 1 237 ? -13.414 40.384 3.777 1.00 48.07 237 ARG B C 1
ATOM 4937 O O . ARG B 1 237 ? -13.965 41.234 4.488 1.00 50.80 237 ARG B O 1
ATOM 4945 N N . LYS B 1 238 ? -12.276 39.788 4.131 1.00 46.73 238 LYS B N 1
ATOM 4946 C CA . LYS B 1 238 ? -11.591 40.162 5.357 1.00 43.70 238 LYS B CA 1
ATOM 4947 C C . LYS B 1 238 ? -10.650 41.333 5.148 1.00 41.88 238 LYS B C 1
ATOM 4948 O O . LYS B 1 238 ? -10.118 41.869 6.128 1.00 43.57 238 LYS B O 1
ATOM 4954 N N . ASN B 1 239 ? -10.482 41.766 3.902 1.00 42.05 239 ASN B N 1
ATOM 4955 C CA . ASN B 1 239 ? -9.550 42.825 3.535 1.00 43.36 239 ASN B CA 1
ATOM 4956 C C . ASN B 1 239 ? -8.129 42.496 3.996 1.00 41.46 239 ASN B C 1
ATOM 4957 O O . ASN B 1 239 ? -7.502 43.225 4.770 1.00 43.98 239 ASN B O 1
ATOM 4962 N N . ILE B 1 240 ? -7.623 41.367 3.503 1.00 41.98 240 ILE B N 1
ATOM 4963 C CA . ILE B 1 240 ? -6.273 40.911 3.798 1.00 38.79 240 ILE B CA 1
ATOM 4964 C C . ILE B 1 240 ? -5.574 40.569 2.484 1.00 40.75 240 ILE B C 1
ATOM 4965 O O . ILE B 1 240 ? -6.170 40.633 1.404 1.00 39.54 240 ILE B O 1
ATOM 4970 N N . HIS B 1 241 ? -4.284 40.242 2.584 1.00 39.90 241 HIS B N 1
ATOM 4971 C CA . HIS B 1 241 ? -3.465 39.954 1.415 1.00 36.21 241 HIS B CA 1
ATOM 4972 C C . HIS B 1 241 ? -3.419 38.464 1.081 1.00 35.96 241 HIS B C 1
ATOM 4973 O O . HIS B 1 241 ? -3.718 37.597 1.902 1.00 37.61 241 HIS B O 1
ATOM 4980 N N . LEU B 1 242 ? -3.023 38.181 -0.158 1.00 34.44 242 LEU B N 1
ATOM 4981 C CA . LEU B 1 242 ? -2.810 36.818 -0.622 1.00 36.17 242 LEU B CA 1
ATOM 4982 C C . LEU B 1 242 ? -1.425 36.767 -1.245 1.00 32.51 242 LEU B C 1
ATOM 4983 O O . LEU B 1 242 ? -1.202 37.351 -2.308 1.00 28.50 242 LEU B O 1
ATOM 4988 N N . VAL B 1 243 ? -0.515 36.043 -0.599 1.00 32.58 243 VAL B N 1
ATOM 4989 C CA . VAL B 1 243 ? 0.824 35.794 -1.116 1.00 34.43 243 VAL B CA 1
ATOM 4990 C C . VAL B 1 243 ? 0.842 34.355 -1.629 1.00 38.47 243 VAL B C 1
ATOM 4991 O O . VAL B 1 243 ? 0.529 33.415 -0.884 1.00 37.13 243 VAL B O 1
ATOM 4995 N N . SER B 1 244 ? 1.218 34.171 -2.892 1.00 33.04 244 SER B N 1
ATOM 4996 C CA . SER B 1 244 ? 1.318 32.841 -3.477 1.00 34.00 244 SER B CA 1
ATOM 4997 C C . SER B 1 244 ? 2.771 32.567 -3.840 1.00 37.71 244 SER B C 1
ATOM 4998 O O . SER B 1 244 ? 3.292 33.130 -4.813 1.00 34.94 244 SER B O 1
ATOM 5001 N N . ASP B 1 245 ? 3.405 31.678 -3.073 1.00 32.39 245 ASP B N 1
ATOM 5002 C CA . ASP B 1 245 ? 4.767 31.228 -3.337 1.00 35.74 245 ASP B CA 1
ATOM 5003 C C . ASP B 1 245 ? 4.706 30.137 -4.387 1.00 32.67 245 ASP B C 1
ATOM 5004 O O . ASP B 1 245 ? 4.358 28.990 -4.076 1.00 32.43 245 ASP B O 1
ATOM 5009 N N . GLU B 1 246 ? 5.099 30.471 -5.610 1.00 30.63 246 GLU B N 1
ATOM 5010 C CA . GLU B 1 246 ? 4.955 29.581 -6.753 1.00 32.83 246 GLU B CA 1
ATOM 5011 C C . GLU B 1 246 ? 6.295 29.076 -7.275 1.00 34.16 246 GLU B C 1
ATOM 5012 O O . GLU B 1 246 ? 6.469 28.841 -8.476 1.00 33.40 246 GLU B O 1
ATOM 5018 N N . ILE B 1 247 ? 7.234 28.852 -6.353 1.00 33.35 247 ILE B N 1
ATOM 5019 C CA . ILE B 1 247 ? 8.592 28.428 -6.678 1.00 33.44 247 ILE B CA 1
ATOM 5020 C C . ILE B 1 247 ? 8.633 27.058 -7.347 1.00 30.58 247 ILE B C 1
ATOM 5021 O O . ILE B 1 247 ? 9.611 26.742 -8.035 1.00 30.90 247 ILE B O 1
ATOM 5026 N N . TYR B 1 248 ? 7.603 26.232 -7.170 1.00 34.22 248 TYR B N 1
ATOM 5027 C CA . TYR B 1 248 ? 7.529 24.937 -7.855 1.00 33.46 248 TYR B CA 1
ATOM 5028 C C . TYR B 1 248 ? 6.589 24.957 -9.051 1.00 33.62 248 TYR B C 1
ATOM 5029 O O . TYR B 1 248 ? 6.263 23.892 -9.592 1.00 37.81 248 TYR B O 1
ATOM 5038 N N . SER B 1 249 ? 6.194 26.147 -9.510 1.00 37.13 249 SER B N 1
ATOM 5039 C CA . SER B 1 249 ? 5.237 26.241 -10.611 1.00 34.90 249 SER B CA 1
ATOM 5040 C C . SER B 1 249 ? 5.767 25.587 -11.880 1.00 35.56 249 SER B C 1
ATOM 5041 O O . SER B 1 249 ? 5.025 24.883 -12.573 1.00 36.38 249 SER B O 1
ATOM 5044 N N . GLY B 1 250 ? 7.054 25.767 -12.186 1.00 38.21 250 GLY B N 1
ATOM 5045 C CA . GLY B 1 250 ? 7.624 25.102 -13.358 1.00 35.78 250 GLY B CA 1
ATOM 5046 C C . GLY B 1 250 ? 7.842 23.609 -13.209 1.00 37.10 250 GLY B C 1
ATOM 5047 O O . GLY B 1 250 ? 8.360 22.962 -14.124 1.00 38.77 250 GLY B O 1
ATOM 5048 N N . SER B 1 251 ? 7.479 23.044 -12.066 1.00 37.08 251 SER B N 1
ATOM 5049 C CA . SER B 1 251 ? 7.654 21.627 -11.812 1.00 33.41 251 SER B CA 1
ATOM 5050 C C . SER B 1 251 ? 6.309 20.919 -11.671 1.00 37.16 251 SER B C 1
ATOM 5051 O O . SER B 1 251 ? 6.257 19.782 -11.206 1.00 34.25 251 SER B O 1
ATOM 5054 N N . VAL B 1 252 ? 5.217 21.574 -12.072 1.00 38.76 252 VAL B N 1
ATOM 5055 C CA . VAL B 1 252 ? 3.934 20.893 -12.168 1.00 40.45 252 VAL B CA 1
ATOM 5056 C C . VAL B 1 252 ? 4.004 19.886 -13.307 1.00 36.25 252 VAL B C 1
ATOM 5057 O O . VAL B 1 252 ? 4.425 20.218 -14.424 1.00 33.93 252 VAL B O 1
ATOM 5061 N N . PHE B 1 253 ? 3.583 18.648 -13.029 1.00 35.06 253 PHE B N 1
ATOM 5062 C CA . PHE B 1 253 ? 3.786 17.576 -14.004 1.00 40.61 253 PHE B CA 1
ATOM 5063 C C . PHE B 1 253 ? 3.072 17.881 -15.319 1.00 39.17 253 PHE B C 1
ATOM 5064 O O . PHE B 1 253 ? 3.635 17.651 -16.398 1.00 41.46 253 PHE B O 1
ATOM 5072 N N . HIS B 1 254 ? 1.854 18.427 -15.254 1.00 36.48 254 HIS B N 1
ATOM 5073 C CA . HIS B 1 254 ? 1.085 18.807 -16.446 1.00 41.23 254 HIS B CA 1
ATOM 5074 C C . HIS B 1 254 ? 0.647 20.268 -16.397 1.00 38.08 254 HIS B C 1
ATOM 5075 O O . HIS B 1 254 ? -0.076 20.670 -15.481 1.00 37.78 254 HIS B O 1
ATOM 5082 N N . ALA B 1 255 ? 1.061 21.050 -17.401 1.00 37.55 255 ALA B N 1
ATOM 5083 C CA . ALA B 1 255 ? 0.814 22.490 -17.392 1.00 42.90 255 ALA B CA 1
ATOM 5084 C C . ALA B 1 255 ? -0.653 22.848 -17.138 1.00 46.93 255 ALA B C 1
ATOM 5085 O O . ALA B 1 255 ? -0.943 23.868 -16.495 1.00 53.34 255 ALA B O 1
ATOM 5087 N N . SER B 1 256 ? -1.589 22.046 -17.633 1.00 40.79 256 SER B N 1
ATOM 5088 C CA . SER B 1 256 ? -3.001 22.398 -17.510 1.00 46.49 256 SER B CA 1
ATOM 5089 C C . SER B 1 256 ? -3.556 22.178 -16.109 1.00 42.01 256 SER B C 1
ATOM 5090 O O . SER B 1 256 ? -4.609 22.733 -15.785 1.00 48.39 256 SER B O 1
ATOM 5093 N N . GLU B 1 257 ? -2.889 21.385 -15.273 1.00 43.98 257 GLU B N 1
ATOM 5094 C CA . GLU B 1 257 ? -3.371 21.166 -13.912 1.00 44.56 257 GLU B CA 1
ATOM 5095 C C . GLU B 1 257 ? -2.952 22.258 -12.929 1.00 40.30 257 GLU B C 1
ATOM 5096 O O . GLU B 1 257 ? -3.423 22.262 -11.788 1.00 41.06 257 GLU B O 1
ATOM 5102 N N . PHE B 1 258 ? -2.090 23.180 -13.335 1.00 40.35 258 PHE B N 1
ATOM 5103 C CA . PHE B 1 258 ? -1.646 24.249 -12.454 1.00 39.48 258 PHE B CA 1
ATOM 5104 C C . PHE B 1 258 ? -2.516 25.477 -12.668 1.00 40.83 258 PHE B C 1
ATOM 5105 O O . PHE B 1 258 ? -2.790 25.855 -13.812 1.00 45.32 258 PHE B O 1
ATOM 5113 N N . THR B 1 259 ? -2.953 26.090 -11.569 1.00 40.69 259 THR B N 1
ATOM 5114 C CA . THR B 1 259 ? -3.620 27.384 -11.606 1.00 40.97 259 THR B CA 1
ATOM 5115 C C . THR B 1 259 ? -2.781 28.344 -10.766 1.00 43.64 259 THR B C 1
ATOM 5116 O O . THR B 1 259 ? -2.740 28.222 -9.537 1.00 39.20 259 THR B O 1
ATOM 5120 N N . SER B 1 260 ? -2.075 29.253 -11.429 1.00 39.04 260 SER B N 1
ATOM 5121 C CA . SER B 1 260 ? -1.413 30.333 -10.728 1.00 43.74 260 SER B CA 1
ATOM 5122 C C . SER B 1 260 ? -2.442 31.378 -10.332 1.00 42.40 260 SER B C 1
ATOM 5123 O O . SER B 1 260 ? -3.425 31.600 -11.040 1.00 41.39 260 SER B O 1
ATOM 5126 N N . VAL B 1 261 ? -2.205 32.040 -9.199 1.00 39.29 261 VAL B N 1
ATOM 5127 C CA . VAL B 1 261 ? -3.076 33.154 -8.831 1.00 44.78 261 VAL B CA 1
ATOM 5128 C C . VAL B 1 261 ? -3.018 34.266 -9.866 1.00 41.70 261 VAL B C 1
ATOM 5129 O O . VAL B 1 261 ? -3.912 35.112 -9.907 1.00 46.54 261 VAL B O 1
ATOM 5133 N N . ALA B 1 262 ? -1.984 34.290 -10.708 1.00 38.26 262 ALA B N 1
ATOM 5134 C CA . ALA B 1 262 ? -1.957 35.252 -11.804 1.00 41.81 262 ALA B CA 1
ATOM 5135 C C . ALA B 1 262 ? -3.118 35.022 -12.765 1.00 48.68 262 ALA B C 1
ATOM 5136 O O . ALA B 1 262 ? -3.701 35.978 -13.290 1.00 48.78 262 ALA B O 1
ATOM 5138 N N . GLU B 1 263 ? -3.474 33.760 -12.999 1.00 44.08 263 GLU B N 1
ATOM 5139 C CA . GLU B 1 263 ? -4.597 33.467 -13.886 1.00 51.59 263 GLU B CA 1
ATOM 5140 C C . GLU B 1 263 ? -5.912 33.944 -13.280 1.00 52.30 263 GLU B C 1
ATOM 5141 O O . GLU B 1 263 ? -6.771 34.487 -13.986 1.00 53.20 263 GLU B O 1
ATOM 5147 N N . ILE B 1 264 ? -6.054 33.781 -11.975 1.00 44.23 264 ILE B N 1
ATOM 5148 C CA . ILE B 1 264 ? -7.311 34.199 -11.305 1.00 47.16 264 ILE B CA 1
ATOM 5149 C C . ILE B 1 264 ? -7.411 35.715 -11.310 1.00 51.88 264 ILE B C 1
ATOM 5150 O O . ILE B 1 264 ? -8.504 36.221 -11.342 1.00 51.58 264 ILE B O 1
ATOM 5155 N N . VAL B 1 265 ? -6.283 36.394 -11.294 1.00 49.96 265 VAL B N 1
ATOM 5156 C CA . VAL B 1 265 ? -6.280 37.874 -11.224 1.00 50.87 265 VAL B CA 1
ATOM 5157 C C . VAL B 1 265 ? -6.380 38.485 -12.618 1.00 55.16 265 VAL B C 1
ATOM 5158 O O . VAL B 1 265 ? -7.056 39.461 -12.762 1.00 56.64 265 VAL B O 1
ATOM 5162 N N . GLU B 1 266 ? -5.841 37.834 -13.644 1.00 54.45 266 GLU B N 1
ATOM 5163 C CA . GLU B 1 266 ? -5.837 38.380 -15.032 1.00 60.13 266 GLU B CA 1
ATOM 5164 C C . GLU B 1 266 ? -7.272 38.527 -15.562 1.00 66.12 266 GLU B C 1
ATOM 5165 O O . GLU B 1 266 ? -7.550 39.522 -16.223 1.00 65.62 266 GLU B O 1
ATOM 5171 N N . ASN B 1 267 ? -8.171 37.643 -15.112 1.00 59.87 267 ASN B N 1
ATOM 5172 C CA . ASN B 1 267 ? -9.630 37.526 -15.331 1.00 67.46 267 ASN B CA 1
ATOM 5173 C C . ASN B 1 267 ? -10.433 38.577 -14.545 1.00 70.70 267 ASN B C 1
ATOM 5174 O O . ASN B 1 267 ? -11.641 38.428 -14.519 1.00 69.39 267 ASN B O 1
ATOM 5179 N N . ILE B 1 268 ? -9.777 39.574 -13.929 1.00 73.96 268 ILE B N 1
ATOM 5180 C CA . ILE B 1 268 ? -10.329 40.667 -13.084 1.00 72.54 268 ILE B CA 1
ATOM 5181 C C . ILE B 1 268 ? -9.691 42.005 -13.475 1.00 68.93 268 ILE B C 1
ATOM 5182 O O . ILE B 1 268 ? -8.507 42.120 -13.354 1.00 73.18 268 ILE B O 1
ATOM 5187 N N . ASP B 1 269 ? -10.453 42.966 -13.975 1.00 70.91 269 ASP B N 1
ATOM 5188 C CA . ASP B 1 269 ? -9.911 44.320 -14.208 1.00 75.86 269 ASP B CA 1
ATOM 5189 C C . ASP B 1 269 ? -10.171 45.145 -12.963 1.00 78.43 269 ASP B C 1
ATOM 5190 O O . ASP B 1 269 ? -9.791 46.323 -12.961 1.00 74.12 269 ASP B O 1
ATOM 5195 N N . ASP B 1 270 ? -10.757 44.529 -11.937 1.00 79.61 270 ASP B N 1
ATOM 5196 C CA . ASP B 1 270 ? -10.941 45.351 -10.743 1.00 74.11 270 ASP B CA 1
ATOM 5197 C C . ASP B 1 270 ? -9.595 45.459 -10.016 1.00 70.53 270 ASP B C 1
ATOM 5198 O O . ASP B 1 270 ? -9.195 44.568 -9.260 1.00 63.55 270 ASP B O 1
ATOM 5203 N N . VAL B 1 271 ? -8.874 46.555 -10.269 1.00 70.00 271 VAL B N 1
ATOM 5204 C CA . VAL B 1 271 ? -7.575 46.779 -9.644 1.00 72.34 271 VAL B CA 1
ATOM 5205 C C . VAL B 1 271 ? -7.717 46.866 -8.129 1.00 70.44 271 VAL B C 1
ATOM 5206 O O . VAL B 1 271 ? -6.740 46.639 -7.396 1.00 65.66 271 VAL B O 1
ATOM 5210 N N . SER B 1 272 ? -8.924 47.168 -7.633 1.00 70.92 272 SER B N 1
ATOM 5211 C CA . SER B 1 272 ? -9.141 47.084 -6.196 1.00 70.20 272 SER B CA 1
ATOM 5212 C C . SER B 1 272 ? -8.939 45.657 -5.689 1.00 61.28 272 SER B C 1
ATOM 5213 O O . SER B 1 272 ? -8.473 45.468 -4.562 1.00 64.40 272 SER B O 1
ATOM 5216 N N . VAL B 1 273 ? -9.253 44.652 -6.509 1.00 63.28 273 VAL B N 1
ATOM 5217 C CA . VAL B 1 273 ? -9.029 43.250 -6.156 1.00 58.02 273 VAL B CA 1
ATOM 5218 C C . VAL B 1 273 ? -7.570 42.848 -6.373 1.00 53.82 273 VAL B C 1
ATOM 5219 O O . VAL B 1 273 ? -6.987 42.121 -5.559 1.00 53.97 273 VAL B O 1
ATOM 5223 N N . LYS B 1 274 ? -6.982 43.270 -7.498 1.00 55.39 274 LYS B N 1
ATOM 5224 C CA . LYS B 1 274 ? -5.610 42.904 -7.832 1.00 52.49 274 LYS B CA 1
ATOM 5225 C C . LYS B 1 274 ? -4.621 43.321 -6.757 1.00 53.59 274 LYS B C 1
ATOM 5226 O O . LYS B 1 274 ? -3.619 42.631 -6.530 1.00 50.60 274 LYS B O 1
ATOM 5232 N N . GLU B 1 275 ? -4.885 44.447 -6.100 1.00 50.00 275 GLU B N 1
ATOM 5233 C CA . GLU B 1 275 ? -3.948 45.082 -5.196 1.00 50.21 275 GLU B CA 1
ATOM 5234 C C . GLU B 1 275 ? -3.560 44.226 -3.994 1.00 44.97 275 GLU B C 1
ATOM 5235 O O . GLU B 1 275 ? -2.688 44.653 -3.224 1.00 45.66 275 GLU B O 1
ATOM 5241 N N . ARG B 1 276 ? -4.210 43.087 -3.759 1.00 37.59 276 ARG B N 1
ATOM 5242 C CA . ARG B 1 276 ? -3.888 42.277 -2.591 1.00 40.23 276 ARG B CA 1
ATOM 5243 C C . ARG B 1 276 ? -3.200 40.960 -2.938 1.00 36.60 276 ARG B C 1
ATOM 5244 O O . ARG B 1 276 ? -3.002 40.130 -2.042 1.00 37.27 276 ARG B O 1
ATOM 5252 N N . VAL B 1 277 ? -2.839 40.739 -4.200 1.00 33.84 277 VAL B N 1
ATOM 5253 C CA . VAL B 1 277 ? -2.280 39.469 -4.656 1.00 33.86 277 VAL B CA 1
ATOM 5254 C C . VAL B 1 277 ? -0.805 39.651 -4.997 1.00 34.00 277 VAL B C 1
ATOM 5255 O O . VAL B 1 277 ? -0.456 40.535 -5.786 1.00 39.81 277 VAL B O 1
ATOM 5259 N N . HIS B 1 278 ? 0.055 38.794 -4.447 1.00 31.60 278 HIS B N 1
ATOM 5260 C CA . HIS B 1 278 ? 1.493 38.894 -4.698 1.00 35.14 278 HIS B CA 1
ATOM 5261 C C . HIS B 1 278 ? 2.097 37.519 -4.923 1.00 36.17 278 HIS B C 1
ATOM 5262 O O . HIS B 1 278 ? 1.785 36.562 -4.205 1.00 36.60 278 HIS B O 1
ATOM 5269 N N . ILE B 1 279 ? 2.976 37.422 -5.910 1.00 33.57 279 ILE B N 1
ATOM 5270 C CA . ILE B 1 279 ? 3.574 36.146 -6.262 1.00 34.27 279 ILE B CA 1
ATOM 5271 C C . ILE B 1 279 ? 5.043 36.172 -5.897 1.00 35.93 279 ILE B C 1
ATOM 5272 O O . ILE B 1 279 ? 5.740 37.163 -6.135 1.00 36.76 279 ILE B O 1
ATOM 5277 N N . VAL B 1 280 ? 5.505 35.071 -5.319 1.00 33.18 280 VAL B N 1
ATOM 5278 C CA . VAL B 1 280 ? 6.910 34.838 -5.040 1.00 33.54 280 VAL B CA 1
ATOM 5279 C C . VAL B 1 280 ? 7.371 33.735 -5.971 1.00 35.89 280 VAL B C 1
ATOM 5280 O O . VAL B 1 280 ? 6.673 32.728 -6.155 1.00 31.03 280 VAL B O 1
ATOM 5284 N N . TYR B 1 281 ? 8.524 33.939 -6.587 1.00 34.79 281 TYR B N 1
ATOM 5285 C CA . TYR B 1 281 ? 9.078 32.924 -7.454 1.00 34.66 281 TYR B CA 1
ATOM 5286 C C . TYR B 1 281 ? 10.598 32.949 -7.305 1.00 34.34 281 TYR B C 1
ATOM 5287 O O . TYR B 1 281 ? 11.178 33.876 -6.729 1.00 34.88 281 TYR B O 1
ATOM 5296 N N . SER B 1 282 ? 11.242 31.899 -7.800 1.00 32.20 282 SER B N 1
ATOM 5297 C CA . SER B 1 282 ? 12.685 31.752 -7.698 1.00 34.10 282 SER B CA 1
ATOM 5298 C C . SER B 1 282 ? 13.140 30.775 -8.768 1.00 36.64 282 SER B C 1
ATOM 5299 O O . SER B 1 282 ? 12.380 29.900 -9.193 1.00 35.42 282 SER B O 1
ATOM 5302 N N . LEU B 1 283 ? 14.397 30.892 -9.175 1.00 33.27 283 LEU B N 1
ATOM 5303 C CA . LEU B 1 283 ? 14.911 29.904 -10.113 1.00 36.92 283 LEU B CA 1
ATOM 5304 C C . LEU B 1 283 ? 15.592 28.736 -9.422 1.00 35.47 283 LEU B C 1
ATOM 5305 O O . LEU B 1 283 ? 16.204 27.908 -10.103 1.00 38.61 283 LEU B O 1
ATOM 5310 N N . SER B 1 284 ? 15.468 28.620 -8.101 1.00 32.13 284 SER B N 1
ATOM 5311 C CA . SER B 1 284 ? 16.225 27.594 -7.395 1.00 35.51 284 SER B CA 1
ATOM 5312 C C . SER B 1 284 ? 15.721 26.190 -7.725 1.00 37.53 284 SER B C 1
ATOM 5313 O O . SER B 1 284 ? 16.515 25.246 -7.824 1.00 34.19 284 SER B O 1
ATOM 5316 N N . LYS B 1 285 ? 14.408 26.016 -7.851 1.00 39.55 285 LYS B N 1
ATOM 5317 C CA . LYS B 1 285 ? 13.846 24.674 -7.963 1.00 31.54 285 LYS B CA 1
ATOM 5318 C C . LYS B 1 285 ? 13.593 24.279 -9.411 1.00 32.64 285 LYS B C 1
ATOM 5319 O O . LYS B 1 285 ? 14.039 23.214 -9.833 1.00 35.98 285 LYS B O 1
ATOM 5325 N N . ASP B 1 286 ? 12.908 25.132 -10.186 1.00 32.20 286 ASP B N 1
ATOM 5326 C CA . ASP B 1 286 ? 12.561 24.774 -11.558 1.00 36.14 286 ASP B CA 1
ATOM 5327 C C . ASP B 1 286 ? 13.806 24.651 -12.429 1.00 35.88 286 ASP B C 1
ATOM 5328 O O . ASP B 1 286 ? 13.898 23.738 -13.247 1.00 40.26 286 ASP B O 1
ATOM 5333 N N . LEU B 1 287 ? 14.763 25.564 -12.283 1.00 38.36 287 LEU B N 1
ATOM 5334 C CA . LEU B 1 287 ? 15.999 25.525 -13.060 1.00 35.84 287 LEU B CA 1
ATOM 5335 C C . LEU B 1 287 ? 17.150 24.828 -12.345 1.00 37.97 287 LEU B C 1
ATOM 5336 O O . LEU B 1 287 ? 18.194 24.585 -12.966 1.00 36.60 287 LEU B O 1
ATOM 5341 N N . GLY B 1 288 ? 16.994 24.483 -11.072 1.00 35.69 288 GLY B N 1
ATOM 5342 C CA . GLY B 1 288 ? 18.092 23.835 -10.383 1.00 33.33 288 GLY B CA 1
ATOM 5343 C C . GLY B 1 288 ? 19.295 24.727 -10.200 1.00 39.32 288 GLY B C 1
ATOM 5344 O O . GLY B 1 288 ? 20.431 24.243 -10.239 1.00 37.86 288 GLY B O 1
ATOM 5345 N N . LEU B 1 289 ? 19.072 26.037 -10.006 1.00 38.62 289 LEU B N 1
ATOM 5346 C CA . LEU B 1 289 ? 20.160 26.977 -9.774 1.00 37.98 289 LEU B CA 1
ATOM 5347 C C . LEU B 1 289 ? 20.075 27.615 -8.390 1.00 33.82 289 LEU B C 1
ATOM 5348 O O . LEU B 1 289 ? 20.143 28.841 -8.289 1.00 34.60 289 LEU B O 1
ATOM 5353 N N . PRO B 1 290 ? 19.983 26.841 -7.304 1.00 33.17 290 PRO B N 1
ATOM 5354 C CA . PRO B 1 290 ? 19.826 27.478 -5.989 1.00 36.32 290 PRO B CA 1
ATOM 5355 C C . PRO B 1 290 ? 21.002 28.369 -5.609 1.00 38.93 290 PRO B C 1
ATOM 5356 O O . PRO B 1 290 ? 20.796 29.397 -4.944 1.00 33.97 290 PRO B O 1
ATOM 5360 N N . GLY B 1 291 ? 22.219 28.015 -6.034 1.00 33.94 291 GLY B N 1
ATOM 5361 C CA . GLY B 1 291 ? 23.398 28.763 -5.627 1.00 37.62 291 GLY B CA 1
ATOM 5362 C C . GLY B 1 291 ? 23.462 30.177 -6.151 1.00 37.11 291 GLY B C 1
ATOM 5363 O O . GLY B 1 291 ? 24.150 31.014 -5.554 1.00 36.98 291 GLY B O 1
ATOM 5364 N N . PHE B 1 292 ? 22.741 30.467 -7.236 1.00 31.50 292 PHE B N 1
ATOM 5365 C CA . PHE B 1 292 ? 22.763 31.778 -7.870 1.00 31.74 292 PHE B CA 1
ATOM 5366 C C . PHE B 1 292 ? 21.842 32.794 -7.199 1.00 33.22 292 PHE B C 1
ATOM 5367 O O . PHE B 1 292 ? 21.995 33.997 -7.450 1.00 33.87 292 PHE B O 1
ATOM 5375 N N . ARG B 1 293 ? 20.897 32.347 -6.366 1.00 28.46 293 ARG B N 1
ATOM 5376 C CA . ARG B 1 293 ? 20.048 33.213 -5.540 1.00 31.54 293 ARG B CA 1
ATOM 5377 C C . ARG B 1 293 ? 19.220 34.182 -6.387 1.00 30.22 293 ARG B C 1
ATOM 5378 O O . ARG B 1 293 ? 19.252 35.396 -6.195 1.00 33.95 293 ARG B O 1
ATOM 5386 N N . VAL B 1 294 ? 18.430 33.645 -7.289 1.00 31.77 294 VAL B N 1
ATOM 5387 C CA . VAL B 1 294 ? 17.577 34.473 -8.135 1.00 29.53 294 VAL B CA 1
ATOM 5388 C C . VAL B 1 294 ? 16.155 34.291 -7.643 1.00 33.43 294 VAL B C 1
ATOM 5389 O O . VAL B 1 294 ? 15.515 33.275 -7.930 1.00 37.57 294 VAL B O 1
ATOM 5393 N N . GLY B 1 295 ? 15.652 35.278 -6.909 1.00 33.78 295 GLY B N 1
ATOM 5394 C CA . GLY B 1 295 ? 14.267 35.244 -6.501 1.00 29.33 295 GLY B CA 1
ATOM 5395 C C . GLY B 1 295 ? 13.539 36.407 -7.115 1.00 33.56 295 GLY B C 1
ATOM 5396 O O . GLY B 1 295 ? 14.183 37.335 -7.606 1.00 32.50 295 GLY B O 1
ATOM 5397 N N . THR B 1 296 ? 12.207 36.372 -7.157 1.00 35.62 296 THR B N 1
ATOM 5398 C CA . THR B 1 296 ? 11.473 37.551 -7.587 1.00 33.80 296 THR B CA 1
ATOM 5399 C C . THR B 1 296 ? 10.166 37.652 -6.818 1.00 33.52 296 THR B C 1
ATOM 5400 O O . THR B 1 296 ? 9.631 36.658 -6.307 1.00 33.96 296 THR B O 1
ATOM 5404 N N . ILE B 1 297 ? 9.709 38.891 -6.684 1.00 30.97 297 ILE B N 1
ATOM 5405 C CA . ILE B 1 297 ? 8.361 39.231 -6.257 1.00 35.17 297 ILE B CA 1
ATOM 5406 C C . ILE B 1 297 ? 7.658 39.827 -7.467 1.00 36.94 297 ILE B C 1
ATOM 5407 O O . ILE B 1 297 ? 8.222 40.695 -8.145 1.00 35.92 297 ILE B O 1
ATOM 5412 N N . TYR B 1 298 ? 6.459 39.333 -7.774 1.00 35.32 298 TYR B N 1
ATOM 5413 C CA . TYR B 1 298 ? 5.601 39.965 -8.771 1.00 33.78 298 TYR B CA 1
ATOM 5414 C C . TYR B 1 298 ? 4.319 40.383 -8.068 1.00 35.64 298 TYR B C 1
ATOM 5415 O O . TYR B 1 298 ? 3.493 39.532 -7.725 1.00 38.15 298 TYR B O 1
ATOM 5424 N N . SER B 1 299 ? 4.144 41.682 -7.849 1.00 31.48 299 SER B N 1
ATOM 5425 C CA . SER B 1 299 ? 2.991 42.170 -7.114 1.00 37.27 299 SER B CA 1
ATOM 5426 C C . SER B 1 299 ? 2.064 42.967 -8.029 1.00 40.29 299 SER B C 1
ATOM 5427 O O . SER B 1 299 ? 2.519 43.761 -8.862 1.00 37.44 299 SER B O 1
ATOM 5430 N N . TYR B 1 300 ? 0.756 42.770 -7.858 1.00 40.53 300 TYR B N 1
ATOM 5431 C CA . TYR B 1 300 ? -0.240 43.550 -8.584 1.00 41.31 300 TYR B CA 1
ATOM 5432 C C . TYR B 1 300 ? -0.583 44.843 -7.872 1.00 42.26 300 TYR B C 1
ATOM 5433 O O . TYR B 1 300 ? -1.434 45.602 -8.352 1.00 39.95 300 TYR B O 1
ATOM 5442 N N . ASN B 1 301 ? 0.117 45.139 -6.784 1.00 40.18 301 ASN B N 1
ATOM 5443 C CA . ASN B 1 301 ? -0.084 46.337 -5.978 1.00 41.93 301 ASN B CA 1
ATOM 5444 C C . ASN B 1 301 ? 1.084 47.273 -6.249 1.00 42.84 301 ASN B C 1
ATOM 5445 O O . ASN B 1 301 ? 2.240 46.923 -5.980 1.00 40.11 301 ASN B O 1
ATOM 5450 N N . ASP B 1 302 ? 0.780 48.441 -6.815 1.00 42.19 302 ASP B N 1
ATOM 5451 C CA . ASP B 1 302 ? 1.820 49.341 -7.298 1.00 38.73 302 ASP B CA 1
ATOM 5452 C C . ASP B 1 302 ? 2.657 49.878 -6.142 1.00 42.29 302 ASP B C 1
ATOM 5453 O O . ASP B 1 302 ? 3.835 50.212 -6.324 1.00 37.88 302 ASP B O 1
ATOM 5458 N N . ASN B 1 303 ? 2.065 49.981 -4.951 1.00 40.07 303 ASN B N 1
ATOM 5459 C CA . ASN B 1 303 ? 2.802 50.472 -3.796 1.00 39.59 303 ASN B CA 1
ATOM 5460 C C . ASN B 1 303 ? 3.714 49.404 -3.224 1.00 40.69 303 ASN B C 1
ATOM 5461 O O . ASN B 1 303 ? 4.818 49.716 -2.769 1.00 38.72 303 ASN B O 1
ATOM 5466 N N . VAL B 1 304 ? 3.293 48.145 -3.305 1.00 37.73 304 VAL B N 1
ATOM 5467 C CA . VAL B 1 304 ? 4.148 47.031 -2.924 1.00 39.40 304 VAL B CA 1
ATOM 5468 C C . VAL B 1 304 ? 5.319 46.915 -3.875 1.00 35.73 304 VAL B C 1
ATOM 5469 O O . VAL B 1 304 ? 6.442 46.629 -3.452 1.00 39.07 304 VAL B O 1
ATOM 5473 N N . VAL B 1 305 ? 5.081 47.120 -5.172 1.00 36.80 305 VAL B N 1
ATOM 5474 C CA . VAL B 1 305 ? 6.174 47.094 -6.141 1.00 36.80 305 VAL B CA 1
ATOM 5475 C C . VAL B 1 305 ? 7.222 48.139 -5.790 1.00 39.55 305 VAL B C 1
ATOM 5476 O O . VAL B 1 305 ? 8.414 47.833 -5.660 1.00 38.67 305 VAL B O 1
ATOM 5480 N N . ARG B 1 306 ? 6.787 49.388 -5.605 1.00 38.53 306 ARG B N 1
ATOM 5481 C CA . ARG B 1 306 ? 7.737 50.459 -5.351 1.00 38.70 306 ARG B CA 1
ATOM 5482 C C . ARG B 1 306 ? 8.448 50.234 -4.023 1.00 36.64 306 ARG B C 1
ATOM 5483 O O . ARG B 1 306 ? 9.670 50.378 -3.935 1.00 38.44 306 ARG B O 1
ATOM 5491 N N . THR B 1 307 ? 7.707 49.790 -3.008 1.00 33.91 307 THR B N 1
ATOM 5492 C CA . THR B 1 307 ? 8.292 49.511 -1.707 1.00 38.73 307 THR B CA 1
ATOM 5493 C C . THR B 1 307 ? 9.189 48.270 -1.742 1.00 42.65 307 THR B C 1
ATOM 5494 O O . THR B 1 307 ? 10.301 48.295 -1.197 1.00 37.41 307 THR B O 1
ATOM 5498 N N . ALA B 1 308 ? 8.744 47.182 -2.393 1.00 36.44 308 ALA B N 1
ATOM 5499 C CA . ALA B 1 308 ? 9.576 45.980 -2.435 1.00 38.05 308 ALA B CA 1
ATOM 5500 C C . ALA B 1 308 ? 10.908 46.249 -3.127 1.00 40.05 308 ALA B C 1
ATOM 5501 O O . ALA B 1 308 ? 11.960 45.728 -2.723 1.00 40.00 308 ALA B O 1
ATOM 5503 N N . ARG B 1 309 ? 10.884 47.067 -4.165 1.00 34.99 309 ARG B N 1
ATOM 5504 C CA . ARG B 1 309 ? 12.098 47.343 -4.914 1.00 37.17 309 ARG B CA 1
ATOM 5505 C C . ARG B 1 309 ? 13.110 48.137 -4.089 1.00 45.45 309 ARG B C 1
ATOM 5506 O O . ARG B 1 309 ? 14.305 47.813 -4.090 1.00 43.37 309 ARG B O 1
ATOM 5514 N N . ARG B 1 310 ? 12.659 49.177 -3.380 1.00 41.63 310 ARG B N 1
ATOM 5515 C CA . ARG B 1 310 ? 13.556 49.886 -2.471 1.00 45.03 310 ARG B CA 1
ATOM 5516 C C . ARG B 1 310 ? 14.138 48.920 -1.452 1.00 42.99 310 ARG B C 1
ATOM 5517 O O . ARG B 1 310 ? 15.347 48.919 -1.189 1.00 36.70 310 ARG B O 1
ATOM 5525 N N . MET B 1 311 ? 13.289 48.046 -0.918 1.00 40.12 311 MET B N 1
ATOM 5526 C CA . MET B 1 311 ? 13.710 47.080 0.075 1.00 38.13 311 MET B CA 1
ATOM 5527 C C . MET B 1 311 ? 14.624 46.013 -0.514 1.00 37.52 311 MET B C 1
ATOM 5528 O O . MET B 1 311 ? 15.383 45.391 0.229 1.00 38.76 311 MET B O 1
ATOM 5533 N N . SER B 1 312 ? 14.566 45.769 -1.821 1.00 36.18 312 SER B N 1
ATOM 5534 C CA . SER B 1 312 ? 15.445 44.754 -2.389 1.00 35.85 312 SER B CA 1
ATOM 5535 C C . SER B 1 312 ? 16.907 45.182 -2.387 1.00 34.90 312 SER B C 1
ATOM 5536 O O . SER B 1 312 ? 17.773 44.347 -2.656 1.00 33.17 312 SER B O 1
ATOM 5539 N N . SER B 1 313 ? 17.198 46.447 -2.069 1.00 36.02 313 SER B N 1
ATOM 5540 C CA . SER B 1 313 ? 18.581 46.896 -1.908 1.00 37.75 313 SER B CA 1
ATOM 5541 C C . SER B 1 313 ? 19.340 46.033 -0.916 1.00 34.03 313 SER B C 1
ATOM 5542 O O . SER B 1 313 ? 20.556 45.849 -1.043 1.00 31.95 313 SER B O 1
ATOM 5545 N N . PHE B 1 314 ? 18.637 45.478 0.058 1.00 30.87 314 PHE B N 1
ATOM 5546 C CA . PHE B 1 314 ? 19.258 44.658 1.070 1.00 29.15 314 PHE B CA 1
ATOM 5547 C C . PHE B 1 314 ? 19.567 43.248 0.595 1.00 32.21 314 PHE B C 1
ATOM 5548 O O . PHE B 1 314 ? 20.157 42.477 1.357 1.00 33.21 314 PHE B O 1
ATOM 5556 N N . THR B 1 315 ? 19.167 42.875 -0.621 1.00 32.73 315 THR B N 1
ATOM 5557 C CA . THR B 1 315 ? 19.240 41.470 -1.015 1.00 31.33 315 THR B CA 1
ATOM 5558 C C . THR B 1 315 ? 19.216 41.382 -2.538 1.00 32.51 315 THR B C 1
ATOM 5559 O O . THR B 1 315 ? 18.444 40.628 -3.128 1.00 32.87 315 THR B O 1
ATOM 5563 N N . LEU B 1 316 ? 20.074 42.159 -3.192 1.00 34.17 316 LEU B N 1
ATOM 5564 C CA . LEU B 1 316 ? 20.060 42.190 -4.647 1.00 33.80 316 LEU B CA 1
ATOM 5565 C C . LEU B 1 316 ? 20.744 40.964 -5.234 1.00 33.93 316 LEU B C 1
ATOM 5566 O O . LEU B 1 316 ? 21.548 40.290 -4.578 1.00 33.89 316 LEU B O 1
ATOM 5571 N N . VAL B 1 317 ? 20.328 40.642 -6.457 1.00 37.98 317 VAL B N 1
ATOM 5572 C CA . VAL B 1 317 ? 20.875 39.564 -7.271 1.00 35.68 317 VAL B CA 1
ATOM 5573 C C . VAL B 1 317 ? 22.121 40.058 -7.993 1.00 32.67 317 VAL B C 1
ATOM 5574 O O . VAL B 1 317 ? 22.174 41.194 -8.475 1.00 32.68 317 VAL B O 1
ATOM 5578 N N . SER B 1 318 ? 23.143 39.213 -8.038 1.00 34.32 318 SER B N 1
ATOM 5579 C CA . SER B 1 318 ? 24.369 39.560 -8.746 1.00 38.18 318 SER B CA 1
ATOM 5580 C C . SER B 1 318 ? 24.079 39.935 -10.193 1.00 36.93 318 SER B C 1
ATOM 5581 O O . SER B 1 318 ? 23.396 39.204 -10.916 1.00 40.95 318 SER B O 1
ATOM 5584 N N . SER B 1 319 ? 24.596 41.085 -10.611 1.00 35.78 319 SER B N 1
ATOM 5585 C CA . SER B 1 319 ? 24.381 41.529 -11.979 1.00 40.59 319 SER B CA 1
ATOM 5586 C C . SER B 1 319 ? 25.072 40.601 -12.963 1.00 45.59 319 SER B C 1
ATOM 5587 O O . SER B 1 319 ? 24.619 40.472 -14.108 1.00 44.57 319 SER B O 1
ATOM 5590 N N . GLN B 1 320 ? 26.163 39.954 -12.540 1.00 41.00 320 GLN B N 1
ATOM 5591 C CA . GLN B 1 320 ? 26.795 38.938 -13.381 1.00 48.34 320 GLN B CA 1
ATOM 5592 C C . GLN B 1 320 ? 25.834 37.799 -13.729 1.00 44.33 320 GLN B C 1
ATOM 5593 O O . GLN B 1 320 ? 25.701 37.416 -14.898 1.00 43.92 320 GLN B O 1
ATOM 5599 N N . THR B 1 321 ? 25.162 37.234 -12.729 1.00 44.41 321 THR B N 1
ATOM 5600 C CA . THR B 1 321 ? 24.275 36.116 -13.020 1.00 44.29 321 THR B CA 1
ATOM 5601 C C . THR B 1 321 ? 23.025 36.577 -13.754 1.00 39.96 321 THR B C 1
ATOM 5602 O O . THR B 1 321 ? 22.512 35.847 -14.604 1.00 47.32 321 THR B O 1
ATOM 5606 N N . GLN B 1 322 ? 22.500 37.764 -13.427 1.00 42.37 322 GLN B N 1
ATOM 5607 C CA . GLN B 1 322 ? 21.392 38.316 -14.208 1.00 41.14 322 GLN B CA 1
ATOM 5608 C C . GLN B 1 322 ? 21.767 38.394 -15.678 1.00 44.64 322 GLN B C 1
ATOM 5609 O O . GLN B 1 322 ? 20.967 38.054 -16.558 1.00 43.60 322 GLN B O 1
ATOM 5615 N N . HIS B 1 323 ? 22.981 38.872 -15.962 1.00 44.59 323 HIS B N 1
ATOM 5616 C CA . HIS B 1 323 ? 23.417 39.010 -17.344 1.00 47.39 323 HIS B CA 1
ATOM 5617 C C . HIS B 1 323 ? 23.593 37.642 -17.993 1.00 47.00 323 HIS B C 1
ATOM 5618 O O . HIS B 1 323 ? 23.206 37.444 -19.146 1.00 48.67 323 HIS B O 1
ATOM 5625 N N . MET B 1 324 ? 24.208 36.695 -17.279 1.00 48.68 324 MET B N 1
ATOM 5626 C CA . MET B 1 324 ? 24.368 35.347 -17.816 1.00 47.23 324 MET B CA 1
ATOM 5627 C C . MET B 1 324 ? 23.027 34.699 -18.091 1.00 48.25 324 MET B C 1
ATOM 5628 O O . MET B 1 324 ? 22.823 34.099 -19.150 1.00 54.02 324 MET B O 1
ATOM 5633 N N . LEU B 1 325 ? 22.091 34.810 -17.151 1.00 46.76 325 LEU B N 1
ATOM 5634 C CA . LEU B 1 325 ? 20.853 34.066 -17.312 1.00 47.51 325 LEU B CA 1
ATOM 5635 C C . LEU B 1 325 ? 19.882 34.737 -18.265 1.00 49.70 325 LEU B C 1
ATOM 5636 O O . LEU B 1 325 ? 18.999 34.048 -18.789 1.00 48.50 325 LEU B O 1
ATOM 5641 N N . ALA B 1 326 ? 20.056 36.037 -18.540 1.00 46.84 326 ALA B N 1
ATOM 5642 C CA . ALA B 1 326 ? 19.064 36.772 -19.316 1.00 44.32 326 ALA B CA 1
ATOM 5643 C C . ALA B 1 326 ? 18.890 36.174 -20.705 1.00 48.53 326 ALA B C 1
ATOM 5644 O O . ALA B 1 326 ? 17.767 35.896 -21.136 1.00 45.00 326 ALA B O 1
ATOM 5646 N N . SER B 1 327 ? 20.000 35.946 -21.407 1.00 49.91 327 SER B N 1
ATOM 5647 C CA . SER B 1 327 ? 19.933 35.394 -22.756 1.00 48.78 327 SER B CA 1
ATOM 5648 C C . SER B 1 327 ? 19.334 33.991 -22.760 1.00 54.08 327 SER B C 1
ATOM 5649 O O . SER B 1 327 ? 18.472 33.675 -23.597 1.00 51.34 327 SER B O 1
ATOM 5652 N N . MET B 1 328 ? 19.765 33.139 -21.825 1.00 51.42 328 MET B N 1
ATOM 5653 C CA . MET B 1 328 ? 19.247 31.773 -21.767 1.00 50.99 328 MET B CA 1
ATOM 5654 C C . MET B 1 328 ? 17.747 31.752 -21.475 1.00 50.05 328 MET B C 1
ATOM 5655 O O . MET B 1 328 ? 17.004 30.968 -22.074 1.00 52.79 328 MET B O 1
ATOM 5660 N N . LEU B 1 329 ? 17.281 32.609 -20.557 1.00 50.70 329 LEU B N 1
ATOM 5661 C CA . LEU B 1 329 ? 15.878 32.595 -20.147 1.00 48.45 329 LEU B CA 1
ATOM 5662 C C . LEU B 1 329 ? 14.969 33.299 -21.147 1.00 48.68 329 LEU B C 1
ATOM 5663 O O . LEU B 1 329 ? 13.744 33.165 -21.048 1.00 42.87 329 LEU B O 1
ATOM 5668 N N . SER B 1 330 ? 15.541 34.090 -22.059 1.00 47.52 330 SER B N 1
ATOM 5669 C CA . SER B 1 330 ? 14.814 34.678 -23.180 1.00 53.01 330 SER B CA 1
ATOM 5670 C C . SER B 1 330 ? 14.844 33.799 -24.425 1.00 51.76 330 SER B C 1
ATOM 5671 O O . SER B 1 330 ? 14.140 34.103 -25.389 1.00 55.45 330 SER B O 1
ATOM 5674 N N . ASP B 1 331 ? 15.654 32.739 -24.431 1.00 50.83 331 ASP B N 1
ATOM 5675 C CA . ASP B 1 331 ? 15.704 31.804 -25.545 1.00 53.82 331 ASP B CA 1
ATOM 5676 C C . ASP B 1 331 ? 14.407 31.010 -25.525 1.00 53.33 331 ASP B C 1
ATOM 5677 O O . ASP B 1 331 ? 14.298 29.992 -24.838 1.00 54.53 331 ASP B O 1
ATOM 5682 N N . GLU B 1 332 ? 13.401 31.524 -26.235 1.00 54.28 332 GLU B N 1
ATOM 5683 C CA . GLU B 1 332 ? 12.064 30.940 -26.221 1.00 52.73 332 GLU B CA 1
ATOM 5684 C C . GLU B 1 332 ? 12.083 29.491 -26.689 1.00 56.54 332 GLU B C 1
ATOM 5685 O O . GLU B 1 332 ? 11.343 28.645 -26.162 1.00 56.23 332 GLU B O 1
ATOM 5691 N N . GLU B 1 333 ? 12.913 29.192 -27.692 1.00 57.16 333 GLU B N 1
ATOM 5692 C CA . GLU B 1 333 ? 13.102 27.814 -28.125 1.00 56.14 333 GLU B CA 1
ATOM 5693 C C . GLU B 1 333 ? 13.577 26.946 -26.965 1.00 54.69 333 GLU B C 1
ATOM 5694 O O . GLU B 1 333 ? 12.985 25.901 -26.676 1.00 51.90 333 GLU B O 1
ATOM 5700 N N . PHE B 1 334 ? 14.622 27.393 -26.258 1.00 51.82 334 PHE B N 1
ATOM 5701 C CA . PHE B 1 334 ? 15.212 26.587 -25.191 1.00 54.07 334 PHE B CA 1
ATOM 5702 C C . PHE B 1 334 ? 14.300 26.490 -23.968 1.00 51.79 334 PHE B C 1
ATOM 5703 O O . PHE B 1 334 ? 14.171 25.413 -23.375 1.00 48.93 334 PHE B O 1
ATOM 5711 N N . THR B 1 335 ? 13.671 27.598 -23.561 1.00 48.58 335 THR B N 1
ATOM 5712 C CA . THR B 1 335 ? 12.814 27.546 -22.377 1.00 48.93 335 THR B CA 1
ATOM 5713 C C . THR B 1 335 ? 11.592 26.664 -22.609 1.00 45.98 335 THR B C 1
ATOM 5714 O O . THR B 1 335 ? 11.173 25.931 -21.703 1.00 43.21 335 THR B O 1
ATOM 5718 N N . GLU B 1 336 ? 11.001 26.724 -23.809 1.00 47.96 336 GLU B N 1
ATOM 5719 C CA . GLU B 1 336 ? 9.911 25.804 -24.129 1.00 49.35 336 GLU B CA 1
ATOM 5720 C C . GLU B 1 336 ? 10.345 24.360 -23.954 1.00 42.56 336 GLU B C 1
ATOM 5721 O O . GLU B 1 336 ? 9.633 23.564 -23.338 1.00 43.03 336 GLU B O 1
ATOM 5727 N N . LYS B 1 337 ? 11.545 24.022 -24.438 1.00 47.56 337 LYS B N 1
ATOM 5728 C CA . LYS B 1 337 ? 12.023 22.645 -24.362 1.00 48.56 337 LYS B CA 1
ATOM 5729 C C . LYS B 1 337 ? 12.381 22.271 -22.933 1.00 47.25 337 LYS B C 1
ATOM 5730 O O . LYS B 1 337 ? 12.032 21.178 -22.466 1.00 46.11 337 LYS B O 1
ATOM 5736 N N . TYR B 1 338 ? 13.084 23.165 -22.226 1.00 47.76 338 TYR B N 1
ATOM 5737 C CA . TYR B 1 338 ? 13.490 22.864 -20.860 1.00 38.20 338 TYR B CA 1
ATOM 5738 C C . TYR B 1 338 ? 12.274 22.603 -19.982 1.00 38.98 338 TYR B C 1
ATOM 5739 O O . TYR B 1 338 ? 12.233 21.618 -19.240 1.00 38.88 338 TYR B O 1
ATOM 5748 N N . ILE B 1 339 ? 11.276 23.488 -20.045 1.00 39.28 339 ILE B N 1
ATOM 5749 C CA . ILE B 1 339 ? 10.123 23.364 -19.159 1.00 42.27 339 ILE B CA 1
ATOM 5750 C C . ILE B 1 339 ? 9.340 22.093 -19.459 1.00 40.05 339 ILE B C 1
ATOM 5751 O O . ILE B 1 339 ? 8.997 21.329 -18.546 1.00 37.21 339 ILE B O 1
ATOM 5756 N N . ARG B 1 340 ? 9.056 21.840 -20.742 1.00 40.89 340 ARG B N 1
ATOM 5757 C CA . ARG B 1 340 ? 8.401 20.590 -21.123 1.00 40.24 340 ARG B CA 1
ATOM 5758 C C . ARG B 1 340 ? 9.176 19.374 -20.615 1.00 40.21 340 ARG B C 1
ATOM 5759 O O . ARG B 1 340 ? 8.602 18.486 -19.969 1.00 40.74 340 ARG B O 1
ATOM 5767 N N . ILE B 1 341 ? 10.489 19.329 -20.861 1.00 40.81 341 ILE B N 1
ATOM 5768 C CA . ILE B 1 341 ? 11.232 18.136 -20.459 1.00 44.83 341 ILE B CA 1
ATOM 5769 C C . ILE B 1 341 ? 11.347 18.046 -18.940 1.00 40.69 341 ILE B C 1
ATOM 5770 O O . ILE B 1 341 ? 11.302 16.941 -18.374 1.00 41.89 341 ILE B O 1
ATOM 5775 N N . ASN B 1 342 ? 11.484 19.183 -18.244 1.00 37.89 342 ASN B N 1
ATOM 5776 C CA . ASN B 1 342 ? 11.604 19.109 -16.791 1.00 36.96 342 ASN B CA 1
ATOM 5777 C C . ASN B 1 342 ? 10.339 18.542 -16.154 1.00 35.87 342 ASN B C 1
ATOM 5778 O O . ASN B 1 342 ? 10.411 17.725 -15.225 1.00 34.29 342 ASN B O 1
ATOM 5783 N N . ARG B 1 343 ? 9.170 18.915 -16.678 1.00 38.08 343 ARG B N 1
ATOM 5784 C CA . ARG B 1 343 ? 7.925 18.357 -16.165 1.00 38.79 343 ARG B CA 1
ATOM 5785 C C . ARG B 1 343 ? 7.887 16.841 -16.311 1.00 40.41 343 ARG B C 1
ATOM 5786 O O . ARG B 1 343 ? 7.376 16.139 -15.426 1.00 38.33 343 ARG B O 1
ATOM 5794 N N . GLU B 1 344 ? 8.397 16.321 -17.433 1.00 40.39 344 GLU B N 1
ATOM 5795 C CA . GLU B 1 344 ? 8.287 14.885 -17.704 1.00 44.48 344 GLU B CA 1
ATOM 5796 C C . GLU B 1 344 ? 9.234 14.084 -16.826 1.00 36.66 344 GLU B C 1
ATOM 5797 O O . GLU B 1 344 ? 8.856 13.038 -16.288 1.00 38.86 344 GLU B O 1
ATOM 5803 N N . ARG B 1 345 ? 10.453 14.587 -16.620 1.00 41.35 345 ARG B N 1
ATOM 5804 C CA . ARG B 1 345 ? 11.422 13.844 -15.816 1.00 37.08 345 ARG B CA 1
ATOM 5805 C C . ARG B 1 345 ? 11.027 13.820 -14.346 1.00 39.26 345 ARG B C 1
ATOM 5806 O O . ARG B 1 345 ? 11.217 12.805 -13.660 1.00 37.85 345 ARG B O 1
ATOM 5814 N N . LEU B 1 346 ? 10.495 14.931 -13.838 1.00 35.57 346 LEU B N 1
ATOM 5815 C CA . LEU B 1 346 ? 10.015 14.946 -12.462 1.00 39.51 346 LEU B CA 1
ATOM 5816 C C . LEU B 1 346 ? 8.810 14.033 -12.301 1.00 36.75 346 LEU B C 1
ATOM 5817 O O . LEU B 1 346 ? 8.725 13.279 -11.327 1.00 37.16 346 LEU B O 1
ATOM 5822 N N . ARG B 1 347 ? 7.847 14.118 -13.222 1.00 33.50 347 ARG B N 1
ATOM 5823 C CA . ARG B 1 347 ? 6.730 13.177 -13.174 1.00 39.41 347 ARG B CA 1
ATOM 5824 C C . ARG B 1 347 ? 7.238 11.748 -13.230 1.00 38.41 347 ARG B C 1
ATOM 5825 O O . ARG B 1 347 ? 6.703 10.859 -12.555 1.00 37.65 347 ARG B O 1
ATOM 5833 N N . ARG B 1 348 ? 8.292 11.522 -14.013 1.00 37.14 348 ARG B N 1
ATOM 5834 C CA . ARG B 1 348 ? 8.832 10.177 -14.152 1.00 41.65 348 ARG B CA 1
ATOM 5835 C C . ARG B 1 348 ? 9.484 9.702 -12.864 1.00 41.07 348 ARG B C 1
ATOM 5836 O O . ARG B 1 348 ? 9.394 8.512 -12.522 1.00 40.16 348 ARG B O 1
ATOM 5844 N N . ARG B 1 349 ? 10.149 10.612 -12.129 1.00 40.58 349 ARG B N 1
ATOM 5845 C CA . ARG B 1 349 ? 10.723 10.229 -10.841 1.00 38.51 349 ARG B CA 1
ATOM 5846 C C . ARG B 1 349 ? 9.635 10.025 -9.806 1.00 36.36 349 ARG B C 1
ATOM 5847 O O . ARG B 1 349 ? 9.719 9.109 -8.975 1.00 36.29 349 ARG B O 1
ATOM 5855 N N . TYR B 1 350 ? 8.610 10.875 -9.835 1.00 35.04 350 TYR B N 1
ATOM 5856 C CA . TYR B 1 350 ? 7.473 10.681 -8.947 1.00 41.66 350 TYR B CA 1
ATOM 5857 C C . TYR B 1 350 ? 6.864 9.297 -9.135 1.00 38.65 350 TYR B C 1
ATOM 5858 O O . TYR B 1 350 ? 6.654 8.568 -8.161 1.00 41.17 350 TYR B O 1
ATOM 5867 N N . ASP B 1 351 ? 6.634 8.888 -10.390 1.00 40.57 351 ASP B N 1
ATOM 5868 C CA . ASP B 1 351 ? 6.076 7.555 -10.630 1.00 43.72 351 ASP B CA 1
ATOM 5869 C C . ASP B 1 351 ? 7.052 6.475 -10.197 1.00 41.59 351 ASP B C 1
ATOM 5870 O O . ASP B 1 351 ? 6.647 5.463 -9.620 1.00 46.84 351 ASP B O 1
ATOM 5875 N N . THR B 1 352 ? 8.348 6.672 -10.453 1.00 40.86 352 THR B N 1
ATOM 5876 C CA . THR B 1 352 ? 9.318 5.671 -10.018 1.00 41.83 352 THR B CA 1
ATOM 5877 C C . THR B 1 352 ? 9.249 5.457 -8.517 1.00 41.98 352 THR B C 1
ATOM 5878 O O . THR B 1 352 ? 9.150 4.314 -8.055 1.00 45.31 352 THR B O 1
ATOM 5882 N N . ILE B 1 353 ? 9.241 6.545 -7.738 1.00 40.24 353 ILE B N 1
ATOM 5883 C CA . ILE B 1 353 ? 9.310 6.390 -6.291 1.00 41.37 353 ILE B CA 1
ATOM 5884 C C . ILE B 1 353 ? 7.954 5.967 -5.729 1.00 39.65 353 ILE B C 1
ATOM 5885 O O . ILE B 1 353 ? 7.892 5.176 -4.783 1.00 43.96 353 ILE B O 1
ATOM 5890 N N . VAL B 1 354 ? 6.851 6.488 -6.275 1.00 37.17 354 VAL B N 1
ATOM 5891 C CA . VAL B 1 354 ? 5.535 6.108 -5.760 1.00 41.62 354 VAL B CA 1
ATOM 5892 C C . VAL B 1 354 ? 5.253 4.631 -6.055 1.00 44.26 354 VAL B C 1
ATOM 5893 O O . VAL B 1 354 ? 4.718 3.901 -5.209 1.00 39.65 354 VAL B O 1
ATOM 5897 N N . GLU B 1 355 ? 5.676 4.150 -7.226 1.00 37.96 355 GLU B N 1
ATOM 5898 C CA . GLU B 1 355 ? 5.474 2.746 -7.547 1.00 48.09 355 GLU B CA 1
ATOM 5899 C C . GLU B 1 355 ? 6.473 1.852 -6.825 1.00 47.44 355 GLU B C 1
ATOM 5900 O O . GLU B 1 355 ? 6.140 0.714 -6.482 1.00 47.03 355 GLU B O 1
ATOM 5906 N N . GLY B 1 356 ? 7.653 2.379 -6.492 1.00 47.18 356 GLY B N 1
ATOM 5907 C CA . GLY B 1 356 ? 8.564 1.623 -5.650 1.00 46.64 356 GLY B CA 1
ATOM 5908 C C . GLY B 1 356 ? 8.002 1.439 -4.259 1.00 43.97 356 GLY B C 1
ATOM 5909 O O . GLY B 1 356 ? 8.050 0.344 -3.701 1.00 49.29 356 GLY B O 1
ATOM 5910 N N . LEU B 1 357 ? 7.410 2.496 -3.704 1.00 42.70 357 LEU B N 1
ATOM 5911 C CA . LEU B 1 357 ? 6.846 2.395 -2.367 1.00 44.15 357 LEU B CA 1
ATOM 5912 C C . LEU B 1 357 ? 5.605 1.521 -2.361 1.00 45.64 357 LEU B C 1
ATOM 5913 O O . LEU B 1 357 ? 5.355 0.819 -1.375 1.00 43.40 357 LEU B O 1
ATOM 5918 N N . LYS B 1 358 ? 4.848 1.487 -3.463 1.00 47.10 358 LYS B N 1
ATOM 5919 C CA . LYS B 1 358 ? 3.672 0.626 -3.447 1.00 45.17 358 LYS B CA 1
ATOM 5920 C C . LYS B 1 358 ? 4.088 -0.839 -3.430 1.00 45.65 358 LYS B C 1
ATOM 5921 O O . LYS B 1 358 ? 3.466 -1.643 -2.731 1.00 52.78 358 LYS B O 1
ATOM 5927 N N . LYS B 1 359 ? 5.184 -1.195 -4.114 1.00 44.04 359 LYS B N 1
ATOM 5928 C CA . LYS B 1 359 ? 5.721 -2.553 -3.974 1.00 52.67 359 LYS B CA 1
ATOM 5929 C C . LYS B 1 359 ? 6.050 -2.898 -2.525 1.00 52.66 359 LYS B C 1
ATOM 5930 O O . LYS B 1 359 ? 5.925 -4.060 -2.121 1.00 56.15 359 LYS B O 1
ATOM 5936 N N . ALA B 1 360 ? 6.477 -1.918 -1.734 1.00 52.81 360 ALA B N 1
ATOM 5937 C CA . ALA B 1 360 ? 6.800 -2.155 -0.335 1.00 50.12 360 ALA B CA 1
ATOM 5938 C C . ALA B 1 360 ? 5.593 -2.005 0.578 1.00 48.44 360 ALA B C 1
ATOM 5939 O O . ALA B 1 360 ? 5.730 -2.147 1.797 1.00 46.56 360 ALA B O 1
ATOM 5941 N N . GLY B 1 361 ? 4.414 -1.755 0.017 1.00 49.22 361 GLY B N 1
ATOM 5942 C CA . GLY B 1 361 ? 3.222 -1.618 0.824 1.00 48.77 361 GLY B CA 1
ATOM 5943 C C . GLY B 1 361 ? 3.074 -0.253 1.448 1.00 48.78 361 GLY B C 1
ATOM 5944 O O . GLY B 1 361 ? 2.446 -0.127 2.506 1.00 46.64 361 GLY B O 1
ATOM 5945 N N . ILE B 1 362 ? 3.559 0.794 0.782 1.00 46.02 362 ILE B N 1
ATOM 5946 C CA . ILE B 1 362 ? 3.547 2.136 1.348 1.00 42.84 362 ILE B CA 1
ATOM 5947 C C . ILE B 1 362 ? 2.829 3.056 0.379 1.00 47.51 362 ILE B C 1
ATOM 5948 O O . ILE B 1 362 ? 3.181 3.120 -0.806 1.00 41.80 362 ILE B O 1
ATOM 5953 N N . GLU B 1 363 ? 1.850 3.771 0.895 1.00 44.21 363 GLU B N 1
ATOM 5954 C CA . GLU B 1 363 ? 1.059 4.700 0.134 1.00 49.73 363 GLU B CA 1
ATOM 5955 C C . GLU B 1 363 ? 1.634 6.107 0.154 1.00 43.37 363 GLU B C 1
ATOM 5956 O O . GLU B 1 363 ? 2.159 6.539 1.126 1.00 35.06 363 GLU B O 1
ATOM 5962 N N . CYS B 1 364 ? 1.468 6.815 -0.936 1.00 43.17 364 CYS B N 1
ATOM 5963 C CA . CYS B 1 364 ? 1.763 8.240 -0.977 1.00 42.36 364 CYS B CA 1
ATOM 5964 C C . CYS B 1 364 ? 0.500 9.020 -1.317 1.00 39.92 364 CYS B C 1
ATOM 5965 O O . CYS B 1 364 ? -0.416 8.504 -1.970 1.00 38.81 364 CYS B O 1
ATOM 5968 N N . LEU B 1 365 ? 0.448 10.263 -0.856 1.00 36.15 365 LEU B N 1
ATOM 5969 C CA . LEU B 1 365 ? -0.547 11.183 -1.379 1.00 38.79 365 LEU B CA 1
ATOM 5970 C C . LEU B 1 365 ? -0.382 11.264 -2.891 1.00 37.77 365 LEU B C 1
ATOM 5971 O O . LEU B 1 365 ? 0.728 11.159 -3.420 1.00 38.11 365 LEU B O 1
ATOM 5976 N N . LYS B 1 366 ? -1.486 11.417 -3.605 1.00 40.57 366 LYS B N 1
ATOM 5977 C CA . LYS B 1 366 ? -1.359 11.618 -5.038 1.00 42.14 366 LYS B CA 1
ATOM 5978 C C . LYS B 1 366 ? -0.856 13.037 -5.296 1.00 45.78 366 LYS B C 1
ATOM 5979 O O . LYS B 1 366 ? -1.570 14.015 -5.048 1.00 48.08 366 LYS B O 1
ATOM 5985 N N . GLY B 1 367 ? 0.384 13.151 -5.777 1.00 44.46 367 GLY B N 1
ATOM 5986 C CA . GLY B 1 367 ? 0.966 14.446 -6.054 1.00 42.44 367 GLY B CA 1
ATOM 5987 C C . GLY B 1 367 ? 1.050 14.708 -7.540 1.00 41.03 367 GLY B C 1
ATOM 5988 O O . GLY B 1 367 ? 0.971 13.777 -8.336 1.00 40.98 367 GLY B O 1
ATOM 5989 N N . ASN B 1 368 ? 1.172 15.971 -7.944 1.00 35.45 368 ASN B N 1
ATOM 5990 C CA . ASN B 1 368 ? 1.225 16.244 -9.374 1.00 38.26 368 ASN B CA 1
ATOM 5991 C C . ASN B 1 368 ? 2.206 17.367 -9.673 1.00 35.08 368 ASN B C 1
ATOM 5992 O O . ASN B 1 368 ? 2.070 18.068 -10.685 1.00 33.61 368 ASN B O 1
ATOM 5997 N N . ALA B 1 369 ? 3.204 17.537 -8.814 1.00 35.10 369 ALA B N 1
ATOM 5998 C CA . ALA B 1 369 ? 4.133 18.655 -8.932 1.00 40.38 369 ALA B CA 1
ATOM 5999 C C . ALA B 1 369 ? 5.252 18.472 -7.926 1.00 39.44 369 ALA B C 1
ATOM 6000 O O . ALA B 1 369 ? 5.118 17.725 -6.955 1.00 36.90 369 ALA B O 1
ATOM 6002 N N . GLY B 1 370 ? 6.342 19.195 -8.142 1.00 43.48 370 GLY B N 1
ATOM 6003 C CA . GLY B 1 370 ? 7.354 19.331 -7.102 1.00 35.11 370 GLY B CA 1
ATOM 6004 C C . GLY B 1 370 ? 8.484 18.330 -7.232 1.00 34.97 370 GLY B C 1
ATOM 6005 O O . GLY B 1 370 ? 8.624 17.601 -8.220 1.00 36.95 370 GLY B O 1
ATOM 6006 N N . LEU B 1 371 ? 9.299 18.288 -6.174 1.00 38.69 371 LEU B N 1
ATOM 6007 C CA . LEU B 1 371 ? 10.541 17.522 -6.138 1.00 36.31 371 LEU B CA 1
ATOM 6008 C C . LEU B 1 371 ? 10.507 16.473 -5.048 1.00 34.43 371 LEU B C 1
ATOM 6009 O O . LEU B 1 371 ? 11.555 15.997 -4.599 1.00 37.54 371 LEU B O 1
ATOM 6014 N N . PHE B 1 372 ? 9.320 16.156 -4.572 1.00 34.00 372 PHE B N 1
ATOM 6015 C CA . PHE B 1 372 ? 9.179 15.348 -3.381 1.00 36.98 372 PHE B CA 1
ATOM 6016 C C . PHE B 1 372 ? 7.822 14.694 -3.442 1.00 34.47 372 PHE B C 1
ATOM 6017 O O . PHE B 1 372 ? 6.900 15.234 -4.050 1.00 37.57 372 PHE B O 1
ATOM 6025 N N . CYS B 1 373 ? 7.701 13.549 -2.789 1.00 33.26 373 CYS B N 1
ATOM 6026 C CA . CYS B 1 373 ? 6.396 12.955 -2.591 1.00 35.03 373 CYS B CA 1
ATOM 6027 C C . CYS B 1 373 ? 6.101 13.015 -1.105 1.00 37.14 373 CYS B C 1
ATOM 6028 O O . CYS B 1 373 ? 7.001 13.185 -0.276 1.00 38.20 373 CYS B O 1
ATOM 6031 N N . TRP B 1 374 ? 4.831 12.890 -0.780 1.00 34.57 374 TRP B N 1
ATOM 6032 C CA . TRP B 1 374 ? 4.330 12.968 0.585 1.00 35.99 374 TRP B CA 1
ATOM 6033 C C . TRP B 1 374 ? 3.917 11.545 0.975 1.00 41.26 374 TRP B C 1
ATOM 6034 O O . TRP B 1 374 ? 2.916 11.015 0.477 1.00 37.21 374 TRP B O 1
ATOM 6045 N N . MET B 1 375 ? 4.683 10.934 1.866 1.00 39.40 375 MET B N 1
ATOM 6046 C CA . MET B 1 375 ? 4.646 9.500 2.094 1.00 39.37 375 MET B CA 1
ATOM 6047 C C . MET B 1 375 ? 4.001 9.220 3.449 1.00 40.33 375 MET B C 1
ATOM 6048 O O . MET B 1 375 ? 4.410 9.793 4.466 1.00 36.78 375 MET B O 1
ATOM 6053 N N . ASN B 1 376 ? 2.995 8.342 3.455 1.00 40.83 376 ASN B N 1
ATOM 6054 C CA . ASN B 1 376 ? 2.217 8.008 4.652 1.00 43.90 376 ASN B CA 1
ATOM 6055 C C . ASN B 1 376 ? 2.771 6.747 5.315 1.00 44.74 376 ASN B C 1
ATOM 6056 O O . ASN B 1 376 ? 2.506 5.626 4.853 1.00 43.83 376 ASN B O 1
ATOM 6061 N N . LEU B 1 377 ? 3.451 6.929 6.451 1.00 43.41 377 LEU B N 1
ATOM 6062 C CA . LEU B 1 377 ? 3.945 5.827 7.272 1.00 44.15 377 LEU B CA 1
ATOM 6063 C C . LEU B 1 377 ? 3.247 5.750 8.622 1.00 44.23 377 LEU B C 1
ATOM 6064 O O . LEU B 1 377 ? 3.771 5.119 9.544 1.00 44.11 377 LEU B O 1
ATOM 6069 N N . GLY B 1 378 ? 2.093 6.403 8.769 1.00 42.68 378 GLY B N 1
ATOM 6070 C CA . GLY B 1 378 ? 1.407 6.399 10.053 1.00 48.39 378 GLY B CA 1
ATOM 6071 C C . GLY B 1 378 ? 1.014 5.017 10.538 1.00 46.55 378 GLY B C 1
ATOM 6072 O O . GLY B 1 378 ? 0.839 4.816 11.743 1.00 48.44 378 GLY B O 1
ATOM 6073 N N . PHE B 1 379 ? 0.882 4.054 9.624 1.00 55.37 379 PHE B N 1
ATOM 6074 C CA . PHE B 1 379 ? 0.495 2.693 9.982 1.00 54.37 379 PHE B CA 1
ATOM 6075 C C . PHE B 1 379 ? 1.614 1.913 10.666 1.00 52.56 379 PHE B C 1
ATOM 6076 O O . PHE B 1 379 ? 1.345 0.832 11.195 1.00 60.36 379 PHE B O 1
ATOM 6084 N N . LEU B 1 380 ? 2.852 2.409 10.653 1.00 54.46 380 LEU B N 1
ATOM 6085 C CA . LEU B 1 380 ? 3.972 1.783 11.359 1.00 57.28 380 LEU B CA 1
ATOM 6086 C C . LEU B 1 380 ? 4.242 2.366 12.746 1.00 60.54 380 LEU B C 1
ATOM 6087 O O . LEU B 1 380 ? 5.311 2.097 13.309 1.00 59.91 380 LEU B O 1
ATOM 6092 N N . LEU B 1 381 ? 3.329 3.145 13.315 1.00 62.43 381 LEU B N 1
ATOM 6093 C CA . LEU B 1 381 ? 3.646 3.916 14.510 1.00 62.44 381 LEU B CA 1
ATOM 6094 C C . LEU B 1 381 ? 3.168 3.225 15.791 1.00 67.41 381 LEU B C 1
ATOM 6095 O O . LEU B 1 381 ? 2.297 2.351 15.770 1.00 60.31 381 LEU B O 1
ATOM 6100 N N . GLU B 1 382 ? 3.703 3.663 16.936 1.00 68.68 382 GLU B N 1
ATOM 6101 C CA . GLU B 1 382 ? 3.219 3.124 18.233 1.00 74.05 382 GLU B CA 1
ATOM 6102 C C . GLU B 1 382 ? 1.713 3.379 18.342 1.00 74.59 382 GLU B C 1
ATOM 6103 O O . GLU B 1 382 ? 0.943 2.429 18.483 1.00 76.23 382 GLU B O 1
ATOM 6109 N N . LYS B 1 383 ? 1.355 4.655 18.292 1.00 79.40 383 LYS B N 1
ATOM 6110 C CA . LYS B 1 383 ? 0.003 5.273 18.301 1.00 78.18 383 LYS B CA 1
ATOM 6111 C C . LYS B 1 383 ? 0.165 6.644 17.622 1.00 70.69 383 LYS B C 1
ATOM 6112 O O . LYS B 1 383 ? 1.290 7.131 17.509 1.00 66.62 383 LYS B O 1
ATOM 6118 N N . LYS B 1 384 ? -0.903 7.298 17.188 1.00 72.96 384 LYS B N 1
ATOM 6119 C CA . LYS B 1 384 ? -0.683 8.590 16.493 1.00 71.33 384 LYS B CA 1
ATOM 6120 C C . LYS B 1 384 ? -0.171 9.681 17.441 1.00 65.48 384 LYS B C 1
ATOM 6121 O O . LYS B 1 384 ? -0.961 10.522 17.826 1.00 67.26 384 LYS B O 1
ATOM 6127 N N . THR B 1 385 ? 1.133 9.699 17.726 1.00 58.46 385 THR B N 1
ATOM 6128 C CA . THR B 1 385 ? 1.738 10.724 18.600 1.00 64.70 385 THR B CA 1
ATOM 6129 C C . THR B 1 385 ? 2.991 11.273 17.930 1.00 60.78 385 THR B C 1
ATOM 6130 O O . THR B 1 385 ? 3.582 10.589 17.123 1.00 58.80 385 THR B O 1
ATOM 6134 N N . LYS B 1 386 ? 3.378 12.473 18.319 1.00 64.03 386 LYS B N 1
ATOM 6135 C CA . LYS B 1 386 ? 4.549 13.128 17.734 1.00 59.44 386 LYS B CA 1
ATOM 6136 C C . LYS B 1 386 ? 5.837 12.369 18.032 1.00 56.17 386 LYS B C 1
ATOM 6137 O O . LYS B 1 386 ? 6.695 12.221 17.152 1.00 50.61 386 LYS B O 1
ATOM 6143 N N . ASP B 1 387 ? 6.008 11.891 19.262 1.00 56.68 387 ASP B N 1
ATOM 6144 C CA . ASP B 1 387 ? 7.271 11.239 19.570 1.00 56.94 387 ASP B CA 1
ATOM 6145 C C . ASP B 1 387 ? 7.369 9.870 18.912 1.00 58.36 387 ASP B C 1
ATOM 6146 O O . ASP B 1 387 ? 8.477 9.379 18.682 1.00 53.60 387 ASP B O 1
ATOM 6151 N N . GLY B 1 388 ? 6.235 9.268 18.549 1.00 55.59 388 GLY B N 1
ATOM 6152 C CA . GLY B 1 388 ? 6.287 8.063 17.746 1.00 55.27 388 GLY B CA 1
ATOM 6153 C C . GLY B 1 388 ? 6.815 8.335 16.353 1.00 53.40 388 GLY B C 1
ATOM 6154 O O . GLY B 1 388 ? 7.595 7.551 15.816 1.00 46.99 388 GLY B O 1
ATOM 6155 N N . GLU B 1 389 ? 6.422 9.474 15.764 1.00 56.54 389 GLU B N 1
ATOM 6156 C CA . GLU B 1 389 ? 6.914 9.834 14.438 1.00 47.37 389 GLU B CA 1
ATOM 6157 C C . GLU B 1 389 ? 8.419 10.081 14.464 1.00 46.08 389 GLU B C 1
ATOM 6158 O O . GLU B 1 389 ? 9.135 9.650 13.556 1.00 49.20 389 GLU B O 1
ATOM 6164 N N . LEU B 1 390 ? 8.921 10.756 15.501 1.00 48.71 390 LEU B N 1
ATOM 6165 C CA . LEU B 1 390 ? 10.355 11.023 15.570 1.00 47.56 390 LEU B CA 1
ATOM 6166 C C . LEU B 1 390 ? 11.169 9.756 15.821 1.00 50.23 390 LEU B C 1
ATOM 6167 O O . LEU B 1 390 ? 12.262 9.601 15.262 1.00 49.68 390 LEU B O 1
ATOM 6172 N N . GLN B 1 391 ? 10.675 8.847 16.667 1.00 50.52 391 GLN B N 1
ATOM 6173 C CA . GLN B 1 391 ? 11.314 7.543 16.810 1.00 47.48 391 GLN B CA 1
ATOM 6174 C C . GLN B 1 391 ? 11.456 6.849 15.456 1.00 49.69 391 GLN B C 1
ATOM 6175 O O . GLN B 1 391 ? 12.525 6.332 15.116 1.00 51.14 391 GLN B O 1
ATOM 6181 N N . LEU B 1 392 ? 10.373 6.796 14.679 1.00 48.19 392 LEU B N 1
ATOM 6182 C CA . LEU B 1 392 ? 10.443 6.154 13.371 1.00 48.04 392 LEU B CA 1
ATOM 6183 C C . LEU B 1 392 ? 11.444 6.872 12.471 1.00 48.55 392 LEU B C 1
ATOM 6184 O O . LEU B 1 392 ? 12.228 6.230 11.760 1.00 42.31 392 LEU B O 1
ATOM 6189 N N . TRP B 1 393 ? 11.417 8.210 12.479 1.00 46.70 393 TRP B N 1
ATOM 6190 C CA . TRP B 1 393 ? 12.367 8.991 11.696 1.00 39.71 393 TRP B CA 1
ATOM 6191 C C . TRP B 1 393 ? 13.796 8.661 12.085 1.00 46.67 393 TRP B C 1
ATOM 6192 O O . TRP B 1 393 ? 14.689 8.595 11.227 1.00 46.11 393 TRP B O 1
ATOM 6203 N N . ASP B 1 394 ? 14.030 8.444 13.382 1.00 44.28 394 ASP B N 1
ATOM 6204 C CA . ASP B 1 394 ? 15.359 8.075 13.840 1.00 47.02 394 ASP B CA 1
ATOM 6205 C C . ASP B 1 394 ? 15.800 6.741 13.258 1.00 51.14 394 ASP B C 1
ATOM 6206 O O . ASP B 1 394 ? 16.958 6.591 12.848 1.00 48.90 394 ASP B O 1
ATOM 6211 N N . VAL B 1 395 ? 14.876 5.775 13.172 1.00 46.38 395 VAL B N 1
ATOM 6212 C CA . VAL B 1 395 ? 15.209 4.472 12.609 1.00 46.90 395 VAL B CA 1
ATOM 6213 C C . VAL B 1 395 ? 15.531 4.605 11.125 1.00 49.18 395 VAL B C 1
ATOM 6214 O O . VAL B 1 395 ? 16.492 4.003 10.628 1.00 49.78 395 VAL B O 1
ATOM 6218 N N . ILE B 1 396 ? 14.749 5.408 10.394 1.00 45.30 396 ILE B N 1
ATOM 6219 C CA . ILE B 1 396 ? 15.029 5.569 8.974 1.00 44.81 396 ILE B CA 1
ATOM 6220 C C . ILE B 1 396 ? 16.350 6.309 8.777 1.00 48.95 396 ILE B C 1
ATOM 6221 O O . ILE B 1 396 ? 17.099 6.003 7.841 1.00 48.70 396 ILE B O 1
ATOM 6226 N N . LEU B 1 397 ? 16.711 7.207 9.706 1.00 45.69 397 LEU B N 1
ATOM 6227 C CA . LEU B 1 397 ? 17.953 7.962 9.599 1.00 46.51 397 LEU B CA 1
ATOM 6228 C C . LEU B 1 397 ? 19.167 7.168 10.064 1.00 50.70 397 LEU B C 1
ATOM 6229 O O . LEU B 1 397 ? 20.293 7.503 9.680 1.00 54.02 397 LEU B O 1
ATOM 6234 N N . LYS B 1 398 ? 18.980 6.133 10.882 1.00 50.89 398 LYS B N 1
ATOM 6235 C CA . LYS B 1 398 ? 20.132 5.439 11.455 1.00 54.61 398 LYS B CA 1
ATOM 6236 C C . LYS B 1 398 ? 20.268 3.982 11.038 1.00 52.22 398 LYS B C 1
ATOM 6237 O O . LYS B 1 398 ? 21.391 3.526 10.828 1.00 51.10 398 LYS B O 1
ATOM 6243 N N . GLU B 1 399 ? 19.172 3.228 10.921 1.00 51.91 399 GLU B N 1
ATOM 6244 C CA . GLU B 1 399 ? 19.275 1.898 10.322 1.00 54.48 399 GLU B CA 1
ATOM 6245 C C . GLU B 1 399 ? 19.217 1.938 8.800 1.00 54.89 399 GLU B C 1
ATOM 6246 O O . GLU B 1 399 ? 20.000 1.257 8.128 1.00 57.52 399 GLU B O 1
ATOM 6252 N N . LEU B 1 400 ? 18.276 2.687 8.234 1.00 50.58 400 LEU B N 1
ATOM 6253 C CA . LEU B 1 400 ? 18.186 2.731 6.779 1.00 50.53 400 LEU B CA 1
ATOM 6254 C C . LEU B 1 400 ? 19.137 3.750 6.150 1.00 46.98 400 LEU B C 1
ATOM 6255 O O . LEU B 1 400 ? 19.286 3.761 4.923 1.00 46.48 400 LEU B O 1
ATOM 6260 N N . ASN B 1 401 ? 19.757 4.612 6.953 1.00 46.08 401 ASN B N 1
ATOM 6261 C CA . ASN B 1 401 ? 20.621 5.692 6.467 1.00 47.54 401 ASN B CA 1
ATOM 6262 C C . ASN B 1 401 ? 19.974 6.483 5.326 1.00 45.37 401 ASN B C 1
ATOM 6263 O O . ASN B 1 401 ? 20.564 6.691 4.263 1.00 42.98 401 ASN B O 1
ATOM 6268 N N . LEU B 1 402 ? 18.749 6.942 5.559 1.00 42.48 402 LEU B N 1
ATOM 6269 C CA . LEU B 1 402 ? 18.049 7.801 4.617 1.00 44.89 402 LEU B CA 1
ATOM 6270 C C . LEU B 1 402 ? 17.609 9.035 5.378 1.00 40.77 402 LEU B C 1
ATOM 6271 O O . LEU B 1 402 ? 16.943 8.916 6.411 1.00 42.03 402 LEU B O 1
ATOM 6276 N N . ASN B 1 403 ? 17.976 10.212 4.877 1.00 40.18 403 ASN B N 1
ATOM 6277 C CA . ASN B 1 403 ? 17.498 11.456 5.463 1.00 38.48 403 ASN B CA 1
ATOM 6278 C C . ASN B 1 403 ? 16.245 11.886 4.716 1.00 39.47 403 ASN B C 1
ATOM 6279 O O . ASN B 1 403 ? 16.317 12.272 3.545 1.00 37.04 403 ASN B O 1
ATOM 6284 N N . ILE B 1 404 ? 15.104 11.829 5.401 1.00 36.45 404 ILE B N 1
ATOM 6285 C CA . ILE B 1 404 ? 13.830 12.341 4.923 1.00 38.37 404 ILE B CA 1
ATOM 6286 C C . ILE B 1 404 ? 13.255 13.202 6.038 1.00 36.68 404 ILE B C 1
ATOM 6287 O O . ILE B 1 404 ? 13.692 13.124 7.188 1.00 41.04 404 ILE B O 1
ATOM 6292 N N . SER B 1 405 ? 12.242 14.050 5.685 1.00 32.63 405 SER B N 1
ATOM 6293 C CA . SER B 1 405 ? 11.767 15.057 6.647 1.00 37.01 405 SER B CA 1
ATOM 6294 C C . SER B 1 405 ? 10.527 14.579 7.383 1.00 41.21 405 SER B C 1
ATOM 6295 O O . SER B 1 405 ? 9.518 14.249 6.733 1.00 40.44 405 SER B O 1
ATOM 6298 N N . PRO B 1 406 ? 10.509 14.620 8.714 1.00 39.82 406 PRO B N 1
ATOM 6299 C CA . PRO B 1 406 ? 9.300 14.206 9.432 1.00 40.17 406 PRO B CA 1
ATOM 6300 C C . PRO B 1 406 ? 8.190 15.230 9.259 1.00 42.38 406 PRO B C 1
ATOM 6301 O O . PRO B 1 406 ? 8.413 16.439 9.355 1.00 40.63 406 PRO B O 1
ATOM 6305 N N . GLY B 1 407 ? 6.976 14.720 9.019 1.00 36.81 407 GLY B N 1
ATOM 6306 C CA . GLY B 1 407 ? 5.863 15.595 8.691 1.00 37.66 407 GLY B CA 1
ATOM 6307 C C . GLY B 1 407 ? 5.513 16.580 9.782 1.00 39.22 407 GLY B C 1
ATOM 6308 O O . GLY B 1 407 ? 4.995 17.663 9.497 1.00 37.91 407 GLY B O 1
ATOM 6309 N N . SER B 1 408 ? 5.813 16.234 11.039 1.00 39.10 408 SER B N 1
ATOM 6310 C CA . SER B 1 408 ? 5.558 17.146 12.148 1.00 40.44 408 SER B CA 1
ATOM 6311 C C . SER B 1 408 ? 6.472 18.362 12.130 1.00 41.23 408 SER B C 1
ATOM 6312 O O . SER B 1 408 ? 6.110 19.391 12.705 1.00 43.98 408 SER B O 1
ATOM 6315 N N . SER B 1 409 ? 7.650 18.273 11.509 1.00 38.00 409 SER B N 1
ATOM 6316 C CA . SER B 1 409 ? 8.430 19.489 11.301 1.00 40.87 409 SER B CA 1
ATOM 6317 C C . SER B 1 409 ? 7.846 20.359 10.189 1.00 41.19 409 SER B C 1
ATOM 6318 O O . SER B 1 409 ? 8.335 21.472 9.977 1.00 36.25 409 SER B O 1
ATOM 6321 N N . CYS B 1 410 ? 6.874 19.846 9.425 1.00 37.48 410 CYS B N 1
ATOM 6322 C CA . CYS B 1 410 ? 6.082 20.649 8.506 1.00 34.72 410 CYS B CA 1
ATOM 6323 C C . CYS B 1 410 ? 4.730 21.037 9.095 1.00 34.30 410 CYS B C 1
ATOM 6324 O O . CYS B 1 410 ? 3.860 21.520 8.363 1.00 35.88 410 CYS B O 1
ATOM 6327 N N . HIS B 1 411 ? 4.534 20.800 10.391 1.00 33.84 411 HIS B N 1
ATOM 6328 C CA . HIS B 1 411 ? 3.308 21.143 11.110 1.00 38.11 411 HIS B CA 1
ATOM 6329 C C . HIS B 1 411 ? 2.098 20.425 10.539 1.00 41.82 411 HIS B C 1
ATOM 6330 O O . HIS B 1 411 ? 0.983 20.958 10.547 1.00 41.70 411 HIS B O 1
ATOM 6337 N N . CYS B 1 412 ? 2.313 19.206 10.051 1.00 43.08 412 CYS B N 1
ATOM 6338 C CA . CYS B 1 412 ? 1.193 18.393 9.609 1.00 43.15 412 CYS B CA 1
ATOM 6339 C C . CYS B 1 412 ? 0.288 18.113 10.800 1.00 41.71 412 CYS B C 1
ATOM 6340 O O . CYS B 1 412 ? 0.758 17.949 11.923 1.00 36.21 412 CYS B O 1
ATOM 6343 N N . SER B 1 413 ? -1.020 18.063 10.554 1.00 43.47 413 SER B N 1
ATOM 6344 C CA . SER B 1 413 ? -1.954 17.771 11.636 1.00 47.25 413 SER B CA 1
ATOM 6345 C C . SER B 1 413 ? -2.065 16.275 11.940 1.00 43.90 413 SER B C 1
ATOM 6346 O O . SER B 1 413 ? -2.611 15.914 12.981 1.00 47.30 413 SER B O 1
ATOM 6349 N N . GLU B 1 414 ? -1.542 15.404 11.081 1.00 41.52 414 GLU B N 1
ATOM 6350 C CA . GLU B 1 414 ? -1.499 13.964 11.308 1.00 41.76 414 GLU B CA 1
ATOM 6351 C C . GLU B 1 414 ? -0.049 13.514 11.407 1.00 44.40 414 GLU B C 1
ATOM 6352 O O . GLU B 1 414 ? 0.816 14.036 10.699 1.00 47.62 414 GLU B O 1
ATOM 6358 N N . VAL B 1 415 ? 0.239 12.616 12.345 1.00 45.36 415 VAL B N 1
ATOM 6359 C CA . VAL B 1 415 ? 1.611 12.144 12.508 1.00 44.70 415 VAL B CA 1
ATOM 6360 C C . VAL B 1 415 ? 1.880 10.978 11.558 1.00 45.34 415 VAL B C 1
ATOM 6361 O O . VAL B 1 415 ? 0.966 10.353 11.012 1.00 47.06 415 VAL B O 1
ATOM 6365 N N . GLY B 1 416 ? 3.165 10.722 11.299 1.00 42.42 416 GLY B N 1
ATOM 6366 C CA . GLY B 1 416 ? 3.550 9.574 10.506 1.00 43.55 416 GLY B CA 1
ATOM 6367 C C . GLY B 1 416 ? 3.777 9.853 9.036 1.00 44.08 416 GLY B C 1
ATOM 6368 O O . GLY B 1 416 ? 4.173 8.937 8.302 1.00 42.26 416 GLY B O 1
ATOM 6369 N N . TRP B 1 417 ? 3.495 11.067 8.574 1.00 43.05 417 TRP B N 1
ATOM 6370 C CA . TRP B 1 417 ? 3.752 11.442 7.192 1.00 38.85 417 TRP B CA 1
ATOM 6371 C C . TRP B 1 417 ? 5.197 11.918 7.062 1.00 40.52 417 TRP B C 1
ATOM 6372 O O . TRP B 1 417 ? 5.787 12.432 8.013 1.00 38.23 417 TRP B O 1
ATOM 6383 N N . PHE B 1 418 ? 5.773 11.711 5.887 1.00 37.36 418 PHE B N 1
ATOM 6384 C CA . PHE B 1 418 ? 7.161 12.061 5.639 1.00 40.34 418 PHE B CA 1
ATOM 6385 C C . PHE B 1 418 ? 7.263 12.642 4.245 1.00 38.83 418 PHE B C 1
ATOM 6386 O O . PHE B 1 418 ? 6.616 12.140 3.319 1.00 39.55 418 PHE B O 1
ATOM 6394 N N . ARG B 1 419 ? 8.053 13.702 4.106 1.00 31.60 419 ARG B N 1
ATOM 6395 C CA . ARG B 1 419 ? 8.378 14.244 2.796 1.00 35.31 419 ARG B CA 1
ATOM 6396 C C . ARG B 1 419 ? 9.634 13.560 2.301 1.00 32.25 419 ARG B C 1
ATOM 6397 O O . ARG B 1 419 ? 10.641 13.517 3.009 1.00 36.36 419 ARG B O 1
ATOM 6405 N N . VAL B 1 420 ? 9.590 13.063 1.074 1.00 33.03 420 VAL B N 1
ATOM 6406 C CA . VAL B 1 420 ? 10.718 12.339 0.507 1.00 38.23 420 VAL B CA 1
ATOM 6407 C C . VAL B 1 420 ? 11.092 12.982 -0.818 1.00 37.77 420 VAL B C 1
ATOM 6408 O O . VAL B 1 420 ? 10.337 12.884 -1.795 1.00 38.59 420 VAL B O 1
ATOM 6412 N N . CYS B 1 421 ? 12.289 13.554 -0.877 1.00 36.16 421 CYS B N 1
ATOM 6413 C CA . CYS B 1 421 ? 12.741 14.218 -2.089 1.00 37.97 421 CYS B CA 1
ATOM 6414 C C . CYS B 1 421 ? 13.345 13.205 -3.042 1.00 40.06 421 CYS B C 1
ATOM 6415 O O . CYS B 1 421 ? 14.059 12.289 -2.622 1.00 37.82 421 CYS B O 1
ATOM 6418 N N . PHE B 1 422 ? 13.028 13.373 -4.336 1.00 40.16 422 PHE B N 1
ATOM 6419 C CA . PHE B 1 422 ? 13.387 12.413 -5.369 1.00 43.83 422 PHE B CA 1
ATOM 6420 C C . PHE B 1 422 ? 14.129 13.028 -6.551 1.00 44.30 422 PHE B C 1
ATOM 6421 O O . PHE B 1 422 ? 14.370 12.318 -7.535 1.00 37.61 422 PHE B O 1
ATOM 6429 N N . ALA B 1 423 ? 14.451 14.328 -6.519 1.00 42.01 423 ALA B N 1
ATOM 6430 C CA . ALA B 1 423 ? 14.954 15.003 -7.715 1.00 39.46 423 ALA B CA 1
ATOM 6431 C C . ALA B 1 423 ? 16.437 15.335 -7.676 1.00 40.23 423 ALA B C 1
ATOM 6432 O O . ALA B 1 423 ? 16.953 15.879 -8.656 1.00 40.27 423 ALA B O 1
ATOM 6434 N N . ASN B 1 424 ? 17.139 15.000 -6.603 1.00 40.44 424 ASN B N 1
ATOM 6435 C CA . ASN B 1 424 ? 18.528 15.409 -6.384 1.00 49.15 424 ASN B CA 1
ATOM 6436 C C . ASN B 1 424 ? 19.514 14.246 -6.437 1.00 49.58 424 ASN B C 1
ATOM 6437 O O . ASN B 1 424 ? 20.504 14.229 -5.705 1.00 54.71 424 ASN B O 1
ATOM 6442 N N . MET B 1 425 ? 19.306 13.291 -7.329 1.00 47.18 425 MET B N 1
ATOM 6443 C CA . MET B 1 425 ? 20.015 12.033 -7.196 1.00 43.68 425 MET B CA 1
ATOM 6444 C C . MET B 1 425 ? 19.893 11.299 -8.515 1.00 45.98 425 MET B C 1
ATOM 6445 O O . MET B 1 425 ? 19.019 11.609 -9.333 1.00 46.06 425 MET B O 1
ATOM 6450 N N . SER B 1 426 ? 20.767 10.310 -8.699 1.00 44.43 426 SER B N 1
ATOM 6451 C CA . SER B 1 426 ? 20.770 9.473 -9.890 1.00 43.18 426 SER B CA 1
ATOM 6452 C C . SER B 1 426 ? 19.689 8.395 -9.812 1.00 44.87 426 SER B C 1
ATOM 6453 O O . SER B 1 426 ? 19.165 8.078 -8.738 1.00 42.20 426 SER B O 1
ATOM 6456 N N . GLU B 1 427 ? 19.347 7.843 -10.984 1.00 44.31 427 GLU B N 1
ATOM 6457 C CA . GLU B 1 427 ? 18.382 6.748 -11.033 1.00 48.50 427 GLU B CA 1
ATOM 6458 C C . GLU B 1 427 ? 18.798 5.624 -10.101 1.00 46.97 427 GLU B C 1
ATOM 6459 O O . GLU B 1 427 ? 17.983 5.109 -9.327 1.00 47.40 427 GLU B O 1
ATOM 6465 N N . ASN B 1 428 ? 20.072 5.236 -10.157 1.00 47.30 428 ASN B N 1
ATOM 6466 C CA . ASN B 1 428 ? 20.522 4.116 -9.340 1.00 51.36 428 ASN B CA 1
ATOM 6467 C C . ASN B 1 428 ? 20.442 4.437 -7.855 1.00 46.90 428 ASN B C 1
ATOM 6468 O O . ASN B 1 428 ? 20.049 3.578 -7.060 1.00 48.81 428 ASN B O 1
ATOM 6473 N N . THR B 1 429 ? 20.808 5.660 -7.456 1.00 47.99 429 THR B N 1
ATOM 6474 C CA . THR B 1 429 ? 20.726 6.028 -6.041 1.00 49.09 429 THR B CA 1
ATOM 6475 C C . THR B 1 429 ? 19.290 5.967 -5.528 1.00 47.78 429 THR B C 1
ATOM 6476 O O . THR B 1 429 ? 19.044 5.574 -4.377 1.00 41.94 429 THR B O 1
ATOM 6480 N N . LEU B 1 430 ? 18.327 6.336 -6.374 1.00 47.35 430 LEU B N 1
ATOM 6481 C CA . LEU B 1 430 ? 16.926 6.192 -6.000 1.00 47.68 430 LEU B CA 1
ATOM 6482 C C . LEU B 1 430 ? 16.554 4.724 -5.873 1.00 47.47 430 LEU B C 1
ATOM 6483 O O . LEU B 1 430 ? 15.850 4.333 -4.931 1.00 46.15 430 LEU B O 1
ATOM 6488 N N . GLU B 1 431 ? 17.021 3.896 -6.813 1.00 48.68 431 GLU B N 1
ATOM 6489 C CA . GLU B 1 431 ? 16.707 2.472 -6.766 1.00 48.44 431 GLU B CA 1
ATOM 6490 C C . GLU B 1 431 ? 17.272 1.832 -5.500 1.00 44.56 431 GLU B C 1
ATOM 6491 O O . GLU B 1 431 ? 16.570 1.084 -4.815 1.00 43.53 431 GLU B O 1
ATOM 6497 N N . ILE B 1 432 ? 18.532 2.136 -5.152 1.00 47.82 432 ILE B N 1
ATOM 6498 C CA . ILE B 1 432 ? 19.100 1.613 -3.900 1.00 46.96 432 ILE B CA 1
ATOM 6499 C C . ILE B 1 432 ? 18.306 2.104 -2.695 1.00 45.22 432 ILE B C 1
ATOM 6500 O O . ILE B 1 432 ? 18.064 1.343 -1.748 1.00 46.18 432 ILE B O 1
ATOM 6505 N N . ALA B 1 433 ? 17.906 3.378 -2.689 1.00 42.84 433 ALA B N 1
ATOM 6506 C CA . ALA B 1 433 ? 17.113 3.852 -1.562 1.00 41.92 433 ALA B CA 1
ATOM 6507 C C . ALA B 1 433 ? 15.821 3.069 -1.474 1.00 42.79 433 ALA B C 1
ATOM 6508 O O . ALA B 1 433 ? 15.390 2.684 -0.381 1.00 45.26 433 ALA B O 1
ATOM 6510 N N . LEU B 1 434 ? 15.208 2.789 -2.626 1.00 45.08 434 LEU B N 1
ATOM 6511 C CA . LEU B 1 434 ? 14.000 1.974 -2.634 1.00 48.39 434 LEU B CA 1
ATOM 6512 C C . LEU B 1 434 ? 14.279 0.559 -2.134 1.00 48.13 434 LEU B C 1
ATOM 6513 O O . LEU B 1 434 ? 13.465 -0.002 -1.392 1.00 45.56 434 LEU B O 1
ATOM 6518 N N . LYS B 1 435 ? 15.433 -0.024 -2.493 1.00 47.41 435 LYS B N 1
ATOM 6519 C CA . LYS B 1 435 ? 15.768 -1.355 -1.975 1.00 52.81 435 LYS B CA 1
ATOM 6520 C C . LYS B 1 435 ? 15.778 -1.360 -0.451 1.00 52.88 435 LYS B C 1
ATOM 6521 O O . LYS B 1 435 ? 15.179 -2.240 0.177 1.00 50.49 435 LYS B O 1
ATOM 6527 N N . ARG B 1 436 ? 16.433 -0.363 0.160 1.00 46.64 436 ARG B N 1
ATOM 6528 C CA . ARG B 1 436 ? 16.546 -0.334 1.616 1.00 47.87 436 ARG B CA 1
ATOM 6529 C C . ARG B 1 436 ? 15.174 -0.290 2.282 1.00 50.66 436 ARG B C 1
ATOM 6530 O O . ARG B 1 436 ? 14.944 -0.965 3.297 1.00 45.16 436 ARG B O 1
ATOM 6538 N N . ILE B 1 437 ? 14.247 0.499 1.722 1.00 49.00 437 ILE B N 1
ATOM 6539 C CA . ILE B 1 437 ? 12.915 0.608 2.315 1.00 49.96 437 ILE B CA 1
ATOM 6540 C C . ILE B 1 437 ? 12.106 -0.665 2.078 1.00 48.81 437 ILE B C 1
ATOM 6541 O O . ILE B 1 437 ? 11.437 -1.166 2.989 1.00 46.23 437 ILE B O 1
ATOM 6546 N N . HIS B 1 438 ? 12.180 -1.223 0.868 1.00 46.93 438 HIS B N 1
ATOM 6547 C CA . HIS B 1 438 ? 11.465 -2.464 0.597 1.00 51.50 438 HIS B CA 1
ATOM 6548 C C . HIS B 1 438 ? 12.009 -3.557 1.502 1.00 53.45 438 HIS B C 1
ATOM 6549 O O . HIS B 1 438 ? 11.242 -4.311 2.124 1.00 54.74 438 HIS B O 1
ATOM 6556 N N . GLU B 1 439 ? 13.338 -3.578 1.659 1.00 51.97 439 GLU B N 1
ATOM 6557 C CA . GLU B 1 439 ? 14.016 -4.546 2.513 1.00 56.54 439 GLU B CA 1
ATOM 6558 C C . GLU B 1 439 ? 13.626 -4.353 3.980 1.00 55.45 439 GLU B C 1
ATOM 6559 O O . GLU B 1 439 ? 13.514 -5.326 4.723 1.00 57.67 439 GLU B O 1
ATOM 6565 N N . PHE B 1 440 ? 13.398 -3.104 4.399 1.00 54.38 440 PHE B N 1
ATOM 6566 C CA . PHE B 1 440 ? 12.924 -2.777 5.757 1.00 53.78 440 PHE B CA 1
ATOM 6567 C C . PHE B 1 440 ? 11.468 -3.182 6.012 1.00 53.49 440 PHE B C 1
ATOM 6568 O O . PHE B 1 440 ? 11.133 -3.592 7.132 1.00 52.16 440 PHE B O 1
ATOM 6576 N N . MET B 1 441 ? 10.594 -3.115 4.993 1.00 51.16 441 MET B N 1
ATOM 6577 C CA . MET B 1 441 ? 9.195 -3.512 5.204 1.00 56.32 441 MET B CA 1
ATOM 6578 C C . MET B 1 441 ? 9.052 -5.019 5.328 1.00 58.03 441 MET B C 1
ATOM 6579 O O . MET B 1 441 ? 8.221 -5.493 6.109 1.00 61.55 441 MET B O 1
ATOM 6584 N N . ASP B 1 442 ? 9.856 -5.785 4.584 1.00 59.36 442 ASP B N 1
ATOM 6585 C CA . ASP B 1 442 ? 9.848 -7.242 4.731 1.00 63.12 442 ASP B CA 1
ATOM 6586 C C . ASP B 1 442 ? 10.157 -7.675 6.167 1.00 64.41 442 ASP B C 1
ATOM 6587 O O . ASP B 1 442 ? 9.573 -8.645 6.669 1.00 66.60 442 ASP B O 1
ATOM 6592 N N . ARG B 1 443 ? 11.057 -6.959 6.850 1.00 58.45 443 ARG B N 1
ATOM 6593 C CA . ARG B 1 443 ? 11.401 -7.318 8.224 1.00 58.76 443 ARG B CA 1
ATOM 6594 C C . ARG B 1 443 ? 10.291 -6.968 9.206 1.00 61.00 443 ARG B C 1
ATOM 6595 O O . ARG B 1 443 ? 10.111 -7.668 10.208 1.00 65.69 443 ARG B O 1
ATOM 6603 N N . ARG B 1 444 ? 9.549 -5.892 8.950 1.00 61.64 444 ARG B N 1
ATOM 6604 C CA . ARG B 1 444 ? 8.559 -5.425 9.914 1.00 66.51 444 ARG B CA 1
ATOM 6605 C C . ARG B 1 444 ? 7.223 -6.166 9.821 1.00 64.41 444 ARG B C 1
ATOM 6606 O O . ARG B 1 444 ? 6.444 -6.137 10.783 1.00 64.44 444 ARG B O 1
ATOM 6614 N N . ARG B 1 445 ? 6.948 -6.840 8.707 1.00 66.24 445 ARG B N 1
ATOM 6615 C CA . ARG B 1 445 ? 5.684 -7.561 8.528 1.00 65.77 445 ARG B CA 1
ATOM 6616 C C . ARG B 1 445 ? 5.486 -8.673 9.560 1.00 65.91 445 ARG B C 1
ATOM 6617 O O . ARG B 1 445 ? 5.594 -9.857 9.245 1.00 72.78 445 ARG B O 1
ATOM 6625 N N . ASN C 1 14 ? -40.798 52.447 -50.577 1.00 56.89 14 ASN C N 1
ATOM 6626 C CA . ASN C 1 14 ? -40.182 51.293 -49.919 1.00 58.63 14 ASN C CA 1
ATOM 6627 C C . ASN C 1 14 ? -38.666 51.219 -50.169 1.00 58.28 14 ASN C C 1
ATOM 6628 O O . ASN C 1 14 ? -38.139 50.218 -50.661 1.00 62.61 14 ASN C O 1
ATOM 6633 N N . ASN C 1 15 ? -37.958 52.280 -49.818 1.00 56.09 15 ASN C N 1
ATOM 6634 C CA . ASN C 1 15 ? -36.532 52.370 -50.076 1.00 53.49 15 ASN C CA 1
ATOM 6635 C C . ASN C 1 15 ? -35.766 51.984 -48.822 1.00 50.46 15 ASN C C 1
ATOM 6636 O O . ASN C 1 15 ? -35.990 52.553 -47.749 1.00 54.73 15 ASN C O 1
ATOM 6641 N N . VAL C 1 16 ? -34.869 51.016 -48.963 1.00 43.55 16 VAL C N 1
ATOM 6642 C CA . VAL C 1 16 ? -34.111 50.531 -47.829 1.00 44.09 16 VAL C CA 1
ATOM 6643 C C . VAL C 1 16 ? -33.188 51.633 -47.304 1.00 46.59 16 VAL C C 1
ATOM 6644 O O . VAL C 1 16 ? -32.732 52.518 -48.050 1.00 39.66 16 VAL C O 1
ATOM 6648 N N . GLU C 1 17 ? -32.915 51.583 -46.002 1.00 42.35 17 GLU C N 1
ATOM 6649 C CA . GLU C 1 17 ? -32.218 52.657 -45.309 1.00 46.82 17 GLU C CA 1
ATOM 6650 C C . GLU C 1 17 ? -30.854 52.188 -44.812 1.00 42.52 17 GLU C C 1
ATOM 6651 O O . GLU C 1 17 ? -30.685 51.033 -44.398 1.00 42.21 17 GLU C O 1
ATOM 6657 N N . LEU C 1 18 ? -29.901 53.114 -44.815 1.00 39.71 18 LEU C N 1
ATOM 6658 C CA . LEU C 1 18 ? -28.559 52.914 -44.281 1.00 43.91 18 LEU C CA 1
ATOM 6659 C C . LEU C 1 18 ? -28.429 53.555 -42.896 1.00 46.43 18 LEU C C 1
ATOM 6660 O O . LEU C 1 18 ? -29.290 54.318 -42.455 1.00 47.08 18 LEU C O 1
ATOM 6665 N N . SER C 1 19 ? -27.325 53.246 -42.215 1.00 40.11 19 SER C N 1
ATOM 6666 C CA . SER C 1 19 ? -27.103 53.714 -40.847 1.00 44.75 19 SER C CA 1
ATOM 6667 C C . SER C 1 19 ? -26.752 55.212 -40.806 1.00 43.03 19 SER C C 1
ATOM 6668 O O . SER C 1 19 ? -26.530 55.873 -41.830 1.00 41.61 19 SER C O 1
ATOM 6671 N N . ARG C 1 20 ? -26.658 55.747 -39.590 1.00 38.52 20 ARG C N 1
ATOM 6672 C CA . ARG C 1 20 ? -26.289 57.155 -39.449 1.00 46.54 20 ARG C CA 1
ATOM 6673 C C . ARG C 1 20 ? -24.848 57.391 -39.873 1.00 42.20 20 ARG C C 1
ATOM 6674 O O . ARG C 1 20 ? -24.540 58.402 -40.511 1.00 45.43 20 ARG C O 1
ATOM 6682 N N . VAL C 1 21 ? -23.950 56.468 -39.528 1.00 43.89 21 VAL C N 1
ATOM 6683 C CA . VAL C 1 21 ? -22.565 56.603 -39.961 1.00 45.15 21 VAL C CA 1
ATOM 6684 C C . VAL C 1 21 ? -22.491 56.709 -41.485 1.00 39.05 21 VAL C C 1
ATOM 6685 O O . VAL C 1 21 ? -21.745 57.534 -42.029 1.00 42.33 21 VAL C O 1
ATOM 6689 N N . ALA C 1 22 ? -23.313 55.927 -42.192 1.00 39.24 22 ALA C N 1
ATOM 6690 C CA . ALA C 1 22 ? -23.222 55.827 -43.648 1.00 36.58 22 ALA C CA 1
ATOM 6691 C C . ALA C 1 22 ? -23.705 57.083 -44.360 1.00 42.05 22 ALA C C 1
ATOM 6692 O O . ALA C 1 22 ? -23.185 57.436 -45.431 1.00 40.55 22 ALA C O 1
ATOM 6694 N N . VAL C 1 23 ? -24.723 57.758 -43.812 1.00 42.29 23 VAL C N 1
ATOM 6695 C CA . VAL C 1 23 ? -25.262 58.937 -44.489 1.00 45.55 23 VAL C CA 1
ATOM 6696 C C . VAL C 1 23 ? -24.586 60.219 -44.035 1.00 46.79 23 VAL C C 1
ATOM 6697 O O . VAL C 1 23 ? -24.806 61.264 -44.659 1.00 45.43 23 VAL C O 1
ATOM 6701 N N . SER C 1 24 ? -23.743 60.153 -42.998 1.00 51.01 24 SER C N 1
ATOM 6702 C CA . SER C 1 24 ? -22.981 61.269 -42.445 1.00 46.52 24 SER C CA 1
ATOM 6703 C C . SER C 1 24 ? -21.915 61.802 -43.400 1.00 52.07 24 SER C C 1
ATOM 6704 O O . SER C 1 24 ? -21.431 61.099 -44.287 1.00 50.72 24 SER C O 1
ATOM 6707 N N . ASP C 1 25 ? -21.554 63.074 -43.213 1.00 52.31 25 ASP C N 1
ATOM 6708 C CA . ASP C 1 25 ? -20.454 63.695 -43.948 1.00 52.40 25 ASP C CA 1
ATOM 6709 C C . ASP C 1 25 ? -19.093 63.504 -43.272 1.00 49.77 25 ASP C C 1
ATOM 6710 O O . ASP C 1 25 ? -18.088 64.021 -43.775 1.00 49.52 25 ASP C O 1
ATOM 6715 N N . THR C 1 26 ? -19.034 62.801 -42.137 1.00 49.15 26 THR C N 1
ATOM 6716 C CA . THR C 1 26 ? -17.790 62.718 -41.375 1.00 50.23 26 THR C CA 1
ATOM 6717 C C . THR C 1 26 ? -16.667 62.033 -42.149 1.00 47.88 26 THR C C 1
ATOM 6718 O O . THR C 1 26 ? -15.506 62.146 -41.748 1.00 45.61 26 THR C O 1
ATOM 6722 N N . HIS C 1 27 ? -16.957 61.390 -43.282 1.00 46.68 27 HIS C N 1
ATOM 6723 C CA . HIS C 1 27 ? -15.863 60.933 -44.133 1.00 50.72 27 HIS C CA 1
ATOM 6724 C C . HIS C 1 27 ? -14.968 62.090 -44.583 1.00 51.84 27 HIS C C 1
ATOM 6725 O O . HIS C 1 27 ? -13.826 61.855 -44.996 1.00 50.69 27 HIS C O 1
ATOM 6732 N N . GLY C 1 28 ? -15.464 63.328 -44.517 1.00 53.98 28 GLY C N 1
ATOM 6733 C CA . GLY C 1 28 ? -14.631 64.501 -44.700 1.00 54.14 28 GLY C CA 1
ATOM 6734 C C . GLY C 1 28 ? -14.236 64.836 -46.120 1.00 58.67 28 GLY C C 1
ATOM 6735 O O . GLY C 1 28 ? -13.326 65.647 -46.305 1.00 63.71 28 GLY C O 1
ATOM 6736 N N . GLU C 1 29 ? -14.938 64.306 -47.120 1.00 61.00 29 GLU C N 1
ATOM 6737 C CA . GLU C 1 29 ? -14.493 64.483 -48.529 1.00 64.53 29 GLU C CA 1
ATOM 6738 C C . GLU C 1 29 ? -14.808 65.845 -49.126 1.00 66.30 29 GLU C C 1
ATOM 6739 O O . GLU C 1 29 ? -14.582 66.016 -50.309 1.00 67.71 29 GLU C O 1
ATOM 6745 N N . ASP C 1 30 ? -15.383 66.745 -48.351 1.00 64.98 30 ASP C N 1
ATOM 6746 C CA . ASP C 1 30 ? -15.685 68.079 -48.835 1.00 65.14 30 ASP C CA 1
ATOM 6747 C C . ASP C 1 30 ? -14.634 69.098 -48.428 1.00 68.01 30 ASP C C 1
ATOM 6748 O O . ASP C 1 30 ? -14.612 70.201 -48.984 1.00 70.53 30 ASP C O 1
ATOM 6753 N N . SER C 1 31 ? -13.769 68.745 -47.479 1.00 64.73 31 SER C N 1
ATOM 6754 C CA . SER C 1 31 ? -12.660 69.590 -47.086 1.00 63.93 31 SER C CA 1
ATOM 6755 C C . SER C 1 31 ? -11.765 69.904 -48.281 1.00 65.69 31 SER C C 1
ATOM 6756 O O . SER C 1 31 ? -11.700 69.131 -49.244 1.00 65.73 31 SER C O 1
ATOM 6759 N N . PRO C 1 32 ? -11.072 71.045 -48.242 1.00 66.53 32 PRO C N 1
ATOM 6760 C CA . PRO C 1 32 ? -10.170 71.401 -49.348 1.00 61.43 32 PRO C CA 1
ATOM 6761 C C . PRO C 1 32 ? -8.997 70.450 -49.491 1.00 61.95 32 PRO C C 1
ATOM 6762 O O . PRO C 1 32 ? -8.464 70.305 -50.600 1.00 63.39 32 PRO C O 1
ATOM 6766 N N . TYR C 1 33 ? -8.573 69.807 -48.400 1.00 61.02 33 TYR C N 1
ATOM 6767 C CA . TYR C 1 33 ? -7.521 68.800 -48.482 1.00 62.39 33 TYR C CA 1
ATOM 6768 C C . TYR C 1 33 ? -7.898 67.681 -49.457 1.00 63.35 33 TYR C C 1
ATOM 6769 O O . TYR C 1 33 ? -7.046 67.174 -50.199 1.00 64.19 33 TYR C O 1
ATOM 6778 N N . PHE C 1 34 ? -9.170 67.294 -49.492 1.00 64.32 34 PHE C N 1
ATOM 6779 C CA . PHE C 1 34 ? -9.573 66.310 -50.494 1.00 68.84 34 PHE C CA 1
ATOM 6780 C C . PHE C 1 34 ? -9.958 66.956 -51.822 1.00 63.35 34 PHE C C 1
ATOM 6781 O O . PHE C 1 34 ? -9.599 66.438 -52.882 1.00 67.29 34 PHE C O 1
ATOM 6789 N N . ALA C 1 35 ? -10.665 68.089 -51.792 1.00 63.34 35 ALA C N 1
ATOM 6790 C CA . ALA C 1 35 ? -11.073 68.751 -53.029 1.00 59.48 35 ALA C CA 1
ATOM 6791 C C . ALA C 1 35 ? -9.878 69.164 -53.880 1.00 65.16 35 ALA C C 1
ATOM 6792 O O . ALA C 1 35 ? -9.901 69.018 -55.107 1.00 66.92 35 ALA C O 1
ATOM 6794 N N . GLY C 1 36 ? -8.827 69.692 -53.252 1.00 67.41 36 GLY C N 1
ATOM 6795 C CA . GLY C 1 36 ? -7.638 70.059 -54.006 1.00 65.44 36 GLY C CA 1
ATOM 6796 C C . GLY C 1 36 ? -6.922 68.856 -54.581 1.00 62.94 36 GLY C C 1
ATOM 6797 O O . GLY C 1 36 ? -6.305 68.940 -55.644 1.00 59.89 36 GLY C O 1
ATOM 6798 N N . TRP C 1 37 ? -6.968 67.737 -53.863 1.00 64.89 37 TRP C N 1
ATOM 6799 C CA . TRP C 1 37 ? -6.403 66.477 -54.330 1.00 66.40 37 TRP C CA 1
ATOM 6800 C C . TRP C 1 37 ? -7.088 66.012 -55.622 1.00 68.95 37 TRP C C 1
ATOM 6801 O O . TRP C 1 37 ? -6.425 65.761 -56.637 1.00 68.70 37 TRP C O 1
ATOM 6812 N N . LYS C 1 38 ? -8.420 65.909 -55.611 1.00 72.48 38 LYS C N 1
ATOM 6813 C CA . LYS C 1 38 ? -9.149 65.437 -56.788 1.00 74.71 38 LYS C CA 1
ATOM 6814 C C . LYS C 1 38 ? -9.019 66.391 -57.970 1.00 74.60 38 LYS C C 1
ATOM 6815 O O . LYS C 1 38 ? -9.166 65.959 -59.119 1.00 76.98 38 LYS C O 1
ATOM 6821 N N . ALA C 1 39 ? -8.740 67.672 -57.714 1.00 71.60 39 ALA C N 1
ATOM 6822 C CA . ALA C 1 39 ? -8.439 68.595 -58.800 1.00 70.91 39 ALA C CA 1
ATOM 6823 C C . ALA C 1 39 ? -7.126 68.237 -59.484 1.00 73.16 39 ALA C C 1
ATOM 6824 O O . ALA C 1 39 ? -6.962 68.493 -60.684 1.00 77.67 39 ALA C O 1
ATOM 6826 N N . TYR C 1 40 ? -6.180 67.660 -58.733 1.00 72.72 40 TYR C N 1
ATOM 6827 C CA . TYR C 1 40 ? -4.926 67.189 -59.318 1.00 73.63 40 TYR C CA 1
ATOM 6828 C C . TYR C 1 40 ? -5.145 65.975 -60.218 1.00 75.64 40 TYR C C 1
ATOM 6829 O O . TYR C 1 40 ? -4.498 65.847 -61.264 1.00 76.92 40 TYR C O 1
ATOM 6838 N N . ASP C 1 41 ? -6.051 65.070 -59.837 1.00 75.66 41 ASP C N 1
ATOM 6839 C CA . ASP C 1 41 ? -6.248 63.863 -60.635 1.00 80.70 41 ASP C CA 1
ATOM 6840 C C . ASP C 1 41 ? -6.854 64.158 -62.001 1.00 80.03 41 ASP C C 1
ATOM 6841 O O . ASP C 1 41 ? -6.658 63.367 -62.932 1.00 77.50 41 ASP C O 1
ATOM 6846 N N . GLU C 1 42 ? -7.571 65.275 -62.149 1.00 79.30 42 GLU C N 1
ATOM 6847 C CA . GLU C 1 42 ? -8.145 65.606 -63.448 1.00 81.32 42 GLU C CA 1
ATOM 6848 C C . GLU C 1 42 ? -7.058 66.005 -64.445 1.00 84.40 42 GLU C C 1
ATOM 6849 O O . GLU C 1 42 ? -6.946 65.417 -65.526 1.00 89.29 42 GLU C O 1
ATOM 6855 N N . ASN C 1 43 ? -6.233 66.994 -64.095 1.00 85.20 43 ASN C N 1
ATOM 6856 C CA . ASN C 1 43 ? -5.144 67.472 -64.948 1.00 82.72 43 ASN C CA 1
ATOM 6857 C C . ASN C 1 43 ? -3.812 67.349 -64.209 1.00 80.70 43 ASN C C 1
ATOM 6858 O O . ASN C 1 43 ? -3.207 68.359 -63.820 1.00 82.95 43 ASN C O 1
ATOM 6863 N N . PRO C 1 44 ? -3.325 66.125 -63.992 1.00 81.07 44 PRO C N 1
ATOM 6864 C CA . PRO C 1 44 ? -2.064 65.968 -63.259 1.00 75.63 44 PRO C CA 1
ATOM 6865 C C . PRO C 1 44 ? -0.892 66.419 -64.110 1.00 74.74 44 PRO C C 1
ATOM 6866 O O . PRO C 1 44 ? -0.844 66.161 -65.313 1.00 75.15 44 PRO C O 1
ATOM 6870 N N . TYR C 1 45 ? 0.057 67.100 -63.469 1.00 77.01 45 TYR C N 1
ATOM 6871 C CA . TYR C 1 45 ? 1.243 67.573 -64.169 1.00 77.18 45 TYR C CA 1
ATOM 6872 C C . TYR C 1 45 ? 2.016 66.398 -64.757 1.00 77.64 45 TYR C C 1
ATOM 6873 O O . TYR C 1 45 ? 1.995 65.283 -64.231 1.00 77.77 45 TYR C O 1
ATOM 6882 N N . ASP C 1 46 ? 2.690 66.658 -65.871 1.00 77.95 46 ASP C N 1
ATOM 6883 C CA . ASP C 1 46 ? 3.589 65.681 -66.463 1.00 79.92 46 ASP C CA 1
ATOM 6884 C C . ASP C 1 46 ? 4.572 66.449 -67.335 1.00 81.57 46 ASP C C 1
ATOM 6885 O O . ASP C 1 46 ? 4.166 67.310 -68.121 1.00 85.51 46 ASP C O 1
ATOM 6890 N N . GLU C 1 47 ? 5.866 66.186 -67.131 1.00 78.33 47 GLU C N 1
ATOM 6891 C CA . GLU C 1 47 ? 6.917 66.858 -67.893 1.00 79.00 47 GLU C CA 1
ATOM 6892 C C . GLU C 1 47 ? 6.659 66.836 -69.401 1.00 85.65 47 GLU C C 1
ATOM 6893 O O . GLU C 1 47 ? 6.846 67.858 -70.081 1.00 86.97 47 GLU C O 1
ATOM 6899 N N . SER C 1 48 ? 6.239 65.678 -69.939 1.00 79.49 48 SER C N 1
ATOM 6900 C CA . SER C 1 48 ? 6.192 65.487 -71.389 1.00 79.95 48 SER C CA 1
ATOM 6901 C C . SER C 1 48 ? 5.064 66.275 -72.044 1.00 84.80 48 SER C C 1
ATOM 6902 O O . SER C 1 48 ? 5.305 67.117 -72.916 1.00 89.59 48 SER C O 1
ATOM 6905 N N . HIS C 1 49 ? 3.835 66.077 -71.574 1.00 87.16 49 HIS C N 1
ATOM 6906 C CA . HIS C 1 49 ? 2.645 66.406 -72.350 1.00 89.89 49 HIS C CA 1
ATOM 6907 C C . HIS C 1 49 ? 1.687 67.272 -71.548 1.00 90.96 49 HIS C C 1
ATOM 6908 O O . HIS C 1 49 ? 0.494 67.329 -71.866 1.00 84.56 49 HIS C O 1
ATOM 6915 N N . ASN C 1 50 ? 2.186 67.949 -70.522 1.00 90.95 50 ASN C N 1
ATOM 6916 C CA . ASN C 1 50 ? 1.364 68.858 -69.746 1.00 88.99 50 ASN C CA 1
ATOM 6917 C C . ASN C 1 50 ? 2.281 69.717 -68.894 1.00 86.76 50 ASN C C 1
ATOM 6918 O O . ASN C 1 50 ? 2.201 69.642 -67.660 1.00 87.52 50 ASN C O 1
ATOM 6923 N N . PRO C 1 51 ? 3.171 70.525 -69.481 1.00 86.86 51 PRO C N 1
ATOM 6924 C CA . PRO C 1 51 ? 4.066 71.319 -68.632 1.00 83.59 51 PRO C CA 1
ATOM 6925 C C . PRO C 1 51 ? 3.334 72.444 -67.910 1.00 86.86 51 PRO C C 1
ATOM 6926 O O . PRO C 1 51 ? 3.941 73.146 -67.086 1.00 88.23 51 PRO C O 1
ATOM 6930 N N . SER C 1 52 ? 2.048 72.631 -68.221 1.00 85.81 52 SER C N 1
ATOM 6931 C CA . SER C 1 52 ? 1.132 73.526 -67.527 1.00 84.98 52 SER C CA 1
ATOM 6932 C C . SER C 1 52 ? 0.313 72.835 -66.441 1.00 84.44 52 SER C C 1
ATOM 6933 O O . SER C 1 52 ? -0.431 73.516 -65.722 1.00 84.75 52 SER C O 1
ATOM 6936 N N . GLY C 1 53 ? 0.429 71.514 -66.296 1.00 86.59 53 GLY C N 1
ATOM 6937 C CA . GLY C 1 53 ? -0.462 70.780 -65.415 1.00 81.93 53 GLY C CA 1
ATOM 6938 C C . GLY C 1 53 ? -0.262 71.081 -63.938 1.00 78.26 53 GLY C C 1
ATOM 6939 O O . GLY C 1 53 ? 0.705 71.708 -63.502 1.00 80.96 53 GLY C O 1
ATOM 6940 N N . VAL C 1 54 ? -1.217 70.593 -63.155 1.00 74.91 54 VAL C N 1
ATOM 6941 C CA . VAL C 1 54 ? -1.250 70.840 -61.719 1.00 76.81 54 VAL C CA 1
ATOM 6942 C C . VAL C 1 54 ? -0.185 69.997 -61.028 1.00 74.84 54 VAL C C 1
ATOM 6943 O O . VAL C 1 54 ? -0.186 68.766 -61.145 1.00 75.96 54 VAL C O 1
ATOM 6947 N N . ILE C 1 55 ? 0.691 70.644 -60.254 1.00 74.34 55 ILE C N 1
ATOM 6948 C CA . ILE C 1 55 ? 1.722 69.927 -59.512 1.00 73.35 55 ILE C CA 1
ATOM 6949 C C . ILE C 1 55 ? 1.187 69.572 -58.129 1.00 72.93 55 ILE C C 1
ATOM 6950 O O . ILE C 1 55 ? 0.632 70.429 -57.425 1.00 71.25 55 ILE C O 1
ATOM 6955 N N . GLN C 1 56 ? 1.377 68.309 -57.725 1.00 66.84 56 GLN C N 1
ATOM 6956 C CA . GLN C 1 56 ? 0.808 67.777 -56.486 1.00 64.75 56 GLN C CA 1
ATOM 6957 C C . GLN C 1 56 ? 1.744 68.094 -55.324 1.00 63.49 56 GLN C C 1
ATOM 6958 O O . GLN C 1 56 ? 2.841 67.529 -55.218 1.00 62.73 56 GLN C O 1
ATOM 6964 N N . MET C 1 57 ? 1.287 68.978 -54.433 1.00 60.76 57 MET C N 1
ATOM 6965 C CA . MET C 1 57 ? 2.022 69.338 -53.229 1.00 56.77 57 MET C CA 1
ATOM 6966 C C . MET C 1 57 ? 1.138 69.306 -51.977 1.00 54.91 57 MET C C 1
ATOM 6967 O O . MET C 1 57 ? 1.536 69.843 -50.937 1.00 55.25 57 MET C O 1
ATOM 6972 N N . GLY C 1 58 ? -0.044 68.695 -52.047 1.00 51.63 58 GLY C N 1
ATOM 6973 C CA . GLY C 1 58 ? -0.950 68.561 -50.925 1.00 51.47 58 GLY C CA 1
ATOM 6974 C C . GLY C 1 58 ? -0.923 67.193 -50.286 1.00 53.76 58 GLY C C 1
ATOM 6975 O O . GLY C 1 58 ? -1.720 66.935 -49.374 1.00 51.35 58 GLY C O 1
ATOM 6976 N N . LEU C 1 59 ? -0.006 66.336 -50.726 1.00 52.16 59 LEU C N 1
ATOM 6977 C CA . LEU C 1 59 ? 0.097 64.970 -50.163 1.00 51.12 59 LEU C CA 1
ATOM 6978 C C . LEU C 1 59 ? 1.483 64.746 -49.571 1.00 48.61 59 LEU C C 1
ATOM 6979 O O . LEU C 1 59 ? 2.445 64.995 -50.247 1.00 54.89 59 LEU C O 1
ATOM 6984 N N . ALA C 1 60 ? 1.527 64.218 -48.361 1.00 48.15 60 ALA C N 1
ATOM 6985 C CA . ALA C 1 60 ? 2.718 63.912 -47.579 1.00 46.07 60 ALA C CA 1
ATOM 6986 C C . ALA C 1 60 ? 3.160 62.499 -47.937 1.00 46.35 60 ALA C C 1
ATOM 6987 O O . ALA C 1 60 ? 2.824 61.508 -47.274 1.00 46.81 60 ALA C O 1
ATOM 6989 N N . GLU C 1 61 ? 3.917 62.408 -49.018 1.00 45.86 61 GLU C N 1
ATOM 6990 C CA . GLU C 1 61 ? 4.523 61.149 -49.400 1.00 50.67 61 GLU C CA 1
ATOM 6991 C C . GLU C 1 61 ? 6.015 61.353 -49.541 1.00 49.68 61 GLU C C 1
ATOM 6992 O O . GLU C 1 61 ? 6.478 62.445 -49.879 1.00 53.07 61 GLU C O 1
ATOM 6998 N N . ASN C 1 62 ? 6.759 60.288 -49.307 1.00 44.96 62 ASN C N 1
ATOM 6999 C CA . ASN C 1 62 ? 8.209 60.355 -49.301 1.00 54.67 62 ASN C CA 1
ATOM 7000 C C . ASN C 1 62 ? 8.737 59.464 -50.412 1.00 56.54 62 ASN C C 1
ATOM 7001 O O . ASN C 1 62 ? 8.708 58.236 -50.283 1.00 55.15 62 ASN C O 1
ATOM 7006 N N . GLN C 1 63 ? 9.231 60.080 -51.492 1.00 58.77 63 GLN C N 1
ATOM 7007 C CA . GLN C 1 63 ? 9.950 59.355 -52.533 1.00 63.25 63 GLN C CA 1
ATOM 7008 C C . GLN C 1 63 ? 11.448 59.647 -52.555 1.00 62.98 63 GLN C C 1
ATOM 7009 O O . GLN C 1 63 ? 12.167 58.998 -53.323 1.00 63.66 63 GLN C O 1
ATOM 7015 N N . VAL C 1 64 ? 11.944 60.586 -51.738 1.00 60.01 64 VAL C N 1
ATOM 7016 C CA . VAL C 1 64 ? 13.325 61.044 -51.891 1.00 60.81 64 VAL C CA 1
ATOM 7017 C C . VAL C 1 64 ? 14.339 59.961 -51.548 1.00 65.63 64 VAL C C 1
ATOM 7018 O O . VAL C 1 64 ? 15.512 60.084 -51.916 1.00 66.31 64 VAL C O 1
ATOM 7022 N N . SER C 1 65 ? 13.932 58.912 -50.830 1.00 65.35 65 SER C N 1
ATOM 7023 C CA . SER C 1 65 ? 14.849 57.858 -50.419 1.00 62.71 65 SER C CA 1
ATOM 7024 C C . SER C 1 65 ? 14.453 56.489 -50.959 1.00 65.15 65 SER C C 1
ATOM 7025 O O . SER C 1 65 ? 15.018 55.475 -50.523 1.00 66.02 65 SER C O 1
ATOM 7028 N N . PHE C 1 66 ? 13.482 56.423 -51.875 1.00 69.78 66 PHE C N 1
ATOM 7029 C CA . PHE C 1 66 ? 12.963 55.121 -52.291 1.00 72.55 66 PHE C CA 1
ATOM 7030 C C . PHE C 1 66 ? 13.988 54.319 -53.080 1.00 75.92 66 PHE C C 1
ATOM 7031 O O . PHE C 1 66 ? 13.910 53.083 -53.113 1.00 73.80 66 PHE C O 1
ATOM 7039 N N . ASP C 1 67 ? 14.921 55.002 -53.749 1.00 77.75 67 ASP C N 1
ATOM 7040 C CA . ASP C 1 67 ? 15.927 54.307 -54.544 1.00 74.83 67 ASP C CA 1
ATOM 7041 C C . ASP C 1 67 ? 16.773 53.360 -53.706 1.00 74.99 67 ASP C C 1
ATOM 7042 O O . ASP C 1 67 ? 17.219 52.328 -54.218 1.00 77.54 67 ASP C O 1
ATOM 7047 N N . LEU C 1 68 ? 16.967 53.654 -52.416 1.00 73.21 68 LEU C N 1
ATOM 7048 C CA . LEU C 1 68 ? 17.749 52.746 -51.587 1.00 70.26 68 LEU C CA 1
ATOM 7049 C C . LEU C 1 68 ? 17.031 51.431 -51.344 1.00 72.70 68 LEU C C 1
ATOM 7050 O O . LEU C 1 68 ? 17.683 50.426 -51.039 1.00 76.65 68 LEU C O 1
ATOM 7055 N N . LEU C 1 69 ? 15.724 51.437 -51.531 1.00 69.94 69 LEU C N 1
ATOM 7056 C CA . LEU C 1 69 ? 14.960 50.204 -51.250 1.00 72.41 69 LEU C CA 1
ATOM 7057 C C . LEU C 1 69 ? 15.067 49.278 -52.449 1.00 70.85 69 LEU C C 1
ATOM 7058 O O . LEU C 1 69 ? 15.232 48.099 -52.260 1.00 73.09 69 LEU C O 1
ATOM 7063 N N . GLU C 1 70 ? 14.903 49.816 -53.642 1.00 72.74 70 GLU C N 1
ATOM 7064 C CA . GLU C 1 70 ? 15.027 48.963 -54.844 1.00 77.12 70 GLU C CA 1
ATOM 7065 C C . GLU C 1 70 ? 16.437 48.388 -54.944 1.00 78.53 70 GLU C C 1
ATOM 7066 O O . GLU C 1 70 ? 16.600 47.171 -55.178 1.00 78.74 70 GLU C O 1
ATOM 7072 N N . THR C 1 71 ? 17.396 49.274 -54.711 1.00 76.17 71 THR C N 1
ATOM 7073 C CA . THR C 1 71 ? 18.840 48.984 -54.732 1.00 77.40 71 THR C CA 1
ATOM 7074 C C . THR C 1 71 ? 19.108 48.351 -53.376 1.00 76.29 71 THR C C 1
ATOM 7075 O O . THR C 1 71 ? 20.031 48.795 -52.722 1.00 80.37 71 THR C O 1
ATOM 7079 N N . TYR C 1 72 ? 18.301 47.390 -52.942 1.00 74.73 72 TYR C N 1
ATOM 7080 C CA . TYR C 1 72 ? 18.645 46.810 -51.626 1.00 73.73 72 TYR C CA 1
ATOM 7081 C C . TYR C 1 72 ? 18.253 45.349 -51.658 1.00 72.51 72 TYR C C 1
ATOM 7082 O O . TYR C 1 72 ? 17.119 45.148 -52.076 1.00 70.32 72 TYR C O 1
ATOM 7091 N N . PHE C 1 91 ? 6.523 30.493 -49.127 1.00 68.69 91 PHE C N 1
ATOM 7092 C CA . PHE C 1 91 ? 5.291 31.085 -49.640 1.00 73.46 91 PHE C CA 1
ATOM 7093 C C . PHE C 1 91 ? 4.107 30.326 -49.066 1.00 71.45 91 PHE C C 1
ATOM 7094 O O . PHE C 1 91 ? 3.059 30.910 -48.802 1.00 68.81 91 PHE C O 1
ATOM 7102 N N . ARG C 1 92 ? 4.252 29.004 -48.942 1.00 73.08 92 ARG C N 1
ATOM 7103 C CA . ARG C 1 92 ? 3.217 28.211 -48.282 1.00 70.85 92 ARG C CA 1
ATOM 7104 C C . ARG C 1 92 ? 3.099 28.563 -46.806 1.00 69.33 92 ARG C C 1
ATOM 7105 O O . ARG C 1 92 ? 1.991 28.654 -46.275 1.00 65.78 92 ARG C O 1
ATOM 7113 N N . GLU C 1 93 ? 4.231 28.734 -46.124 1.00 71.45 93 GLU C N 1
ATOM 7114 C CA . GLU C 1 93 ? 4.202 29.144 -44.720 1.00 73.37 93 GLU C CA 1
ATOM 7115 C C . GLU C 1 93 ? 3.574 30.528 -44.559 1.00 66.35 93 GLU C C 1
ATOM 7116 O O . GLU C 1 93 ? 2.786 30.757 -43.633 1.00 62.73 93 GLU C O 1
ATOM 7122 N N . ASN C 1 94 ? 3.884 31.450 -45.474 1.00 66.77 94 ASN C N 1
ATOM 7123 C CA . ASN C 1 94 ? 3.420 32.824 -45.336 1.00 64.89 94 ASN C CA 1
ATOM 7124 C C . ASN C 1 94 ? 1.926 32.929 -45.574 1.00 62.98 94 ASN C C 1
ATOM 7125 O O . ASN C 1 94 ? 1.215 33.606 -44.822 1.00 61.71 94 ASN C O 1
ATOM 7130 N N . ALA C 1 95 ? 1.435 32.259 -46.617 1.00 65.02 95 ALA C N 1
ATOM 7131 C CA . ALA C 1 95 ? 0.016 32.297 -46.939 1.00 59.70 95 ALA C CA 1
ATOM 7132 C C . ALA C 1 95 ? -0.849 31.769 -45.797 1.00 60.69 95 ALA C C 1
ATOM 7133 O O . ALA C 1 95 ? -1.942 32.296 -45.557 1.00 57.64 95 ALA C O 1
ATOM 7135 N N . LEU C 1 96 ? -0.359 30.776 -45.050 1.00 61.87 96 LEU C N 1
ATOM 7136 C CA . LEU C 1 96 ? -1.135 30.127 -43.995 1.00 68.25 96 LEU C CA 1
ATOM 7137 C C . LEU C 1 96 ? -1.062 30.836 -42.643 1.00 63.64 96 LEU C C 1
ATOM 7138 O O . LEU C 1 96 ? -1.861 30.515 -41.753 1.00 61.42 96 LEU C O 1
ATOM 7143 N N . PHE C 1 97 ? -0.165 31.810 -42.477 1.00 64.87 97 PHE C N 1
ATOM 7144 C CA . PHE C 1 97 ? 0.039 32.489 -41.197 1.00 64.49 97 PHE C CA 1
ATOM 7145 C C . PHE C 1 97 ? -0.910 33.681 -41.111 1.00 64.07 97 PHE C C 1
ATOM 7146 O O . PHE C 1 97 ? -0.699 34.700 -41.778 1.00 60.13 97 PHE C O 1
ATOM 7154 N N . GLN C 1 98 ? -1.896 33.600 -40.227 1.00 65.33 98 GLN C N 1
ATOM 7155 C CA . GLN C 1 98 ? -2.895 34.688 -40.185 1.00 63.71 98 GLN C CA 1
ATOM 7156 C C . GLN C 1 98 ? -3.197 35.115 -38.753 1.00 66.52 98 GLN C C 1
ATOM 7157 O O . GLN C 1 98 ? -4.157 35.861 -38.587 1.00 64.87 98 GLN C O 1
ATOM 7163 N N . ASP C 1 99 ? -2.434 34.653 -37.764 1.00 64.85 99 ASP C N 1
ATOM 7164 C CA . ASP C 1 99 ? -2.738 35.020 -36.386 1.00 62.32 99 ASP C CA 1
ATOM 7165 C C . ASP C 1 99 ? -2.474 36.507 -36.152 1.00 62.03 99 ASP C C 1
ATOM 7166 O O . ASP C 1 99 ? -1.620 37.124 -36.796 1.00 59.84 99 ASP C O 1
ATOM 7171 N N . TYR C 1 100 ? -3.260 37.067 -35.244 1.00 60.29 100 TYR C N 1
ATOM 7172 C CA . TYR C 1 100 ? -3.237 38.526 -35.007 1.00 58.71 100 TYR C CA 1
ATOM 7173 C C . TYR C 1 100 ? -1.948 38.987 -34.340 1.00 60.14 100 TYR C C 1
ATOM 7174 O O . TYR C 1 100 ? -1.742 40.177 -34.301 1.00 61.39 100 TYR C O 1
ATOM 7183 N N . HIS C 1 101 ? -1.130 38.071 -33.834 1.00 65.14 101 HIS C N 1
ATOM 7184 C CA . HIS C 1 101 ? 0.161 38.476 -33.288 1.00 60.66 101 HIS C CA 1
ATOM 7185 C C . HIS C 1 101 ? 1.088 39.040 -34.361 1.00 61.10 101 HIS C C 1
ATOM 7186 O O . HIS C 1 101 ? 2.071 39.701 -34.019 1.00 61.10 101 HIS C O 1
ATOM 7193 N N . GLY C 1 102 ? 0.828 38.765 -35.641 1.00 56.91 102 GLY C N 1
ATOM 7194 C CA . GLY C 1 102 ? 1.758 39.121 -36.699 1.00 50.85 102 GLY C CA 1
ATOM 7195 C C . GLY C 1 102 ? 2.958 38.192 -36.692 1.00 50.10 102 GLY C C 1
ATOM 7196 O O . GLY C 1 102 ? 3.209 37.545 -35.676 1.00 51.52 102 GLY C O 1
ATOM 7197 N N . LEU C 1 103 ? 3.712 38.103 -37.790 1.00 49.54 103 LEU C N 1
ATOM 7198 C CA . LEU C 1 103 ? 4.925 37.279 -37.808 1.00 50.58 103 LEU C CA 1
ATOM 7199 C C . LEU C 1 103 ? 5.842 37.714 -36.670 1.00 50.70 103 LEU C C 1
ATOM 7200 O O . LEU C 1 103 ? 6.128 38.897 -36.539 1.00 53.55 103 LEU C O 1
ATOM 7205 N N . LYS C 1 104 ? 6.320 36.801 -35.828 1.00 50.59 104 LYS C N 1
ATOM 7206 C CA . LYS C 1 104 ? 7.148 37.313 -34.730 1.00 54.58 104 LYS C CA 1
ATOM 7207 C C . LYS C 1 104 ? 8.411 37.938 -35.290 1.00 52.02 104 LYS C C 1
ATOM 7208 O O . LYS C 1 104 ? 8.919 38.934 -34.757 1.00 49.41 104 LYS C O 1
ATOM 7214 N N . THR C 1 105 ? 8.943 37.330 -36.354 1.00 50.59 105 THR C N 1
ATOM 7215 C CA . THR C 1 105 ? 10.120 37.874 -36.997 1.00 47.95 105 THR C CA 1
ATOM 7216 C C . THR C 1 105 ? 9.883 39.318 -37.420 1.00 48.78 105 THR C C 1
ATOM 7217 O O . THR C 1 105 ? 10.766 40.165 -37.271 1.00 48.29 105 THR C O 1
ATOM 7221 N N . PHE C 1 106 ? 8.690 39.633 -37.930 1.00 54.63 106 PHE C N 1
ATOM 7222 C CA . PHE C 1 106 ? 8.480 40.990 -38.417 1.00 49.96 106 PHE C CA 1
ATOM 7223 C C . PHE C 1 106 ? 8.268 41.985 -37.286 1.00 49.21 106 PHE C C 1
ATOM 7224 O O . PHE C 1 106 ? 8.704 43.143 -37.394 1.00 47.85 106 PHE C O 1
ATOM 7232 N N . ARG C 1 107 ? 7.606 41.579 -36.201 1.00 46.92 107 ARG C N 1
ATOM 7233 C CA . ARG C 1 107 ? 7.515 42.510 -35.088 1.00 50.08 107 ARG C CA 1
ATOM 7234 C C . ARG C 1 107 ? 8.882 42.773 -34.480 1.00 50.94 107 ARG C C 1
ATOM 7235 O O . ARG C 1 107 ? 9.123 43.873 -33.978 1.00 48.18 107 ARG C O 1
ATOM 7243 N N . GLN C 1 108 ? 9.791 41.796 -34.530 1.00 52.79 108 GLN C N 1
ATOM 7244 C CA . GLN C 1 108 ? 11.164 42.074 -34.125 1.00 54.81 108 GLN C CA 1
ATOM 7245 C C . GLN C 1 108 ? 11.794 43.110 -35.045 1.00 50.02 108 GLN C C 1
ATOM 7246 O O . GLN C 1 108 ? 12.497 44.013 -34.578 1.00 53.43 108 GLN C O 1
ATOM 7252 N N . ALA C 1 109 ? 11.563 42.989 -36.357 1.00 48.01 109 ALA C N 1
ATOM 7253 C CA . ALA C 1 109 ? 12.070 43.991 -37.287 1.00 46.50 109 ALA C CA 1
ATOM 7254 C C . ALA C 1 109 ? 11.451 45.352 -37.010 1.00 46.87 109 ALA C C 1
ATOM 7255 O O . ALA C 1 109 ? 12.141 46.377 -37.052 1.00 46.94 109 ALA C O 1
ATOM 7257 N N . MET C 1 110 ? 10.143 45.386 -36.741 1.00 46.74 110 MET C N 1
ATOM 7258 C CA . MET C 1 110 ? 9.517 46.664 -36.424 1.00 51.12 110 MET C CA 1
ATOM 7259 C C . MET C 1 110 ? 10.113 47.245 -35.149 1.00 48.45 110 MET C C 1
ATOM 7260 O O . MET C 1 110 ? 10.445 48.433 -35.094 1.00 47.02 110 MET C O 1
ATOM 7265 N N . ALA C 1 111 ? 10.290 46.411 -34.126 1.00 46.49 111 ALA C N 1
ATOM 7266 C CA . ALA C 1 111 ? 10.902 46.890 -32.898 1.00 48.80 111 ALA C CA 1
ATOM 7267 C C . ALA C 1 111 ? 12.326 47.347 -33.155 1.00 49.67 111 ALA C C 1
ATOM 7268 O O . ALA C 1 111 ? 12.754 48.383 -32.637 1.00 52.73 111 ALA C O 1
ATOM 7270 N N . SER C 1 112 ? 13.065 46.617 -33.989 1.00 50.41 112 SER C N 1
ATOM 7271 C CA . SER C 1 112 ? 14.439 47.026 -34.252 1.00 55.73 112 SER C CA 1
ATOM 7272 C C . SER C 1 112 ? 14.479 48.330 -35.024 1.00 53.47 112 SER C C 1
ATOM 7273 O O . SER C 1 112 ? 15.238 49.241 -34.670 1.00 52.63 112 SER C O 1
ATOM 7276 N N . PHE C 1 113 ? 13.618 48.462 -36.036 1.00 51.46 113 PHE C N 1
ATOM 7277 C CA . PHE C 1 113 ? 13.577 49.695 -36.814 1.00 52.94 113 PHE C CA 1
ATOM 7278 C C . PHE C 1 113 ? 13.213 50.898 -35.943 1.00 52.85 113 PHE C C 1
ATOM 7279 O O . PHE C 1 113 ? 13.801 51.978 -36.092 1.00 49.58 113 PHE C O 1
ATOM 7287 N N . MET C 1 114 ? 12.263 50.728 -35.008 1.00 50.70 114 MET C N 1
ATOM 7288 C CA . MET C 1 114 ? 11.854 51.851 -34.156 1.00 51.87 114 MET C CA 1
ATOM 7289 C C . MET C 1 114 ? 12.919 52.215 -33.123 1.00 53.96 114 MET C C 1
ATOM 7290 O O . MET C 1 114 ? 13.037 53.389 -32.743 1.00 49.27 114 MET C O 1
ATOM 7295 N N . GLU C 1 115 ? 13.691 51.238 -32.643 1.00 56.49 115 GLU C N 1
ATOM 7296 C CA . GLU C 1 115 ? 14.823 51.591 -31.796 1.00 55.50 115 GLU C CA 1
ATOM 7297 C C . GLU C 1 115 ? 15.892 52.334 -32.590 1.00 51.86 115 GLU C C 1
ATOM 7298 O O . GLU C 1 115 ? 16.425 53.344 -32.118 1.00 52.73 115 GLU C O 1
ATOM 7304 N N . GLN C 1 116 ? 16.157 51.900 -33.827 1.00 53.82 116 GLN C N 1
ATOM 7305 C CA . GLN C 1 116 ? 17.173 52.558 -34.641 1.00 52.22 116 GLN C CA 1
ATOM 7306 C C . GLN C 1 116 ? 16.802 54.008 -34.912 1.00 56.40 116 GLN C C 1
ATOM 7307 O O . GLN C 1 116 ? 17.650 54.904 -34.804 1.00 59.89 116 GLN C O 1
ATOM 7313 N N . ILE C 1 117 ? 15.523 54.270 -35.205 1.00 55.71 117 ILE C N 1
ATOM 7314 C CA . ILE C 1 117 ? 15.088 55.646 -35.428 1.00 55.31 117 ILE C CA 1
ATOM 7315 C C . ILE C 1 117 ? 15.317 56.481 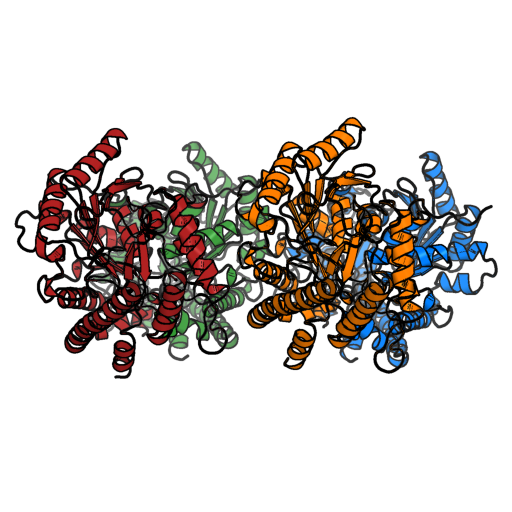-34.174 1.00 53.95 117 ILE C C 1
ATOM 7316 O O . ILE C 1 117 ? 15.660 57.669 -34.249 1.00 50.34 117 ILE C O 1
ATOM 7321 N N . ARG C 1 118 ? 15.122 55.881 -33.005 1.00 53.30 118 ARG C N 1
ATOM 7322 C CA . ARG C 1 118 ? 15.318 56.609 -31.765 1.00 58.07 118 ARG C CA 1
ATOM 7323 C C . ARG C 1 118 ? 16.732 56.449 -31.218 1.00 65.14 118 ARG C C 1
ATOM 7324 O O . ARG C 1 118 ? 17.029 57.002 -30.158 1.00 65.52 118 ARG C O 1
ATOM 7332 N N . GLY C 1 119 ? 17.605 55.717 -31.920 1.00 66.83 119 GLY C N 1
ATOM 7333 C CA . GLY C 1 119 ? 19.009 55.631 -31.560 1.00 67.71 119 GLY C CA 1
ATOM 7334 C C . GLY C 1 119 ? 19.313 55.125 -30.165 1.00 77.61 119 GLY C C 1
ATOM 7335 O O . GLY C 1 119 ? 20.129 55.726 -29.455 1.00 80.12 119 GLY C O 1
ATOM 7336 N N . GLY C 1 120 ? 18.680 54.032 -29.747 1.00 74.35 120 GLY C N 1
ATOM 7337 C CA . GLY C 1 120 ? 18.931 53.569 -28.396 1.00 76.97 120 GLY C CA 1
ATOM 7338 C C . GLY C 1 120 ? 18.318 54.418 -27.298 1.00 76.44 120 GLY C C 1
ATOM 7339 O O . GLY C 1 120 ? 18.654 54.217 -26.126 1.00 74.45 120 GLY C O 1
ATOM 7340 N N . LYS C 1 121 ? 17.465 55.396 -27.635 1.00 75.60 121 LYS C N 1
ATOM 7341 C CA . LYS C 1 121 ? 16.801 56.186 -26.599 1.00 78.64 121 LYS C CA 1
ATOM 7342 C C . LYS C 1 121 ? 15.685 55.434 -25.867 1.00 75.35 121 LYS C C 1
ATOM 7343 O O . LYS C 1 121 ? 15.203 55.936 -24.845 1.00 72.69 121 LYS C O 1
ATOM 7349 N N . ALA C 1 122 ? 15.271 54.260 -26.341 1.00 73.00 122 ALA C N 1
ATOM 7350 C CA . ALA C 1 122 ? 14.265 53.436 -25.668 1.00 70.87 122 ALA C CA 1
ATOM 7351 C C . ALA C 1 122 ? 14.329 52.039 -26.282 1.00 66.76 122 ALA C C 1
ATOM 7352 O O . ALA C 1 122 ? 14.976 51.833 -27.312 1.00 64.98 122 ALA C O 1
ATOM 7354 N N . ARG C 1 123 ? 13.654 51.074 -25.642 1.00 61.16 123 ARG C N 1
ATOM 7355 C CA . ARG C 1 123 ? 13.552 49.703 -26.144 1.00 63.83 123 ARG C CA 1
ATOM 7356 C C . ARG C 1 123 ? 12.082 49.336 -26.372 1.00 63.47 123 ARG C C 1
ATOM 7357 O O . ARG C 1 123 ? 11.182 49.876 -25.722 1.00 64.18 123 ARG C O 1
ATOM 7365 N N . PHE C 1 124 ? 11.836 48.400 -27.291 1.00 55.43 124 PHE C N 1
ATOM 7366 C CA . PHE C 1 124 ? 10.472 47.991 -27.618 1.00 57.59 124 PHE C CA 1
ATOM 7367 C C . PHE C 1 124 ? 10.378 46.469 -27.593 1.00 52.03 124 PHE C C 1
ATOM 7368 O O . PHE C 1 124 ? 11.094 45.789 -28.331 1.00 54.94 124 PHE C O 1
ATOM 7376 N N . ASP C 1 125 ? 9.479 45.939 -26.776 1.00 50.94 125 ASP C N 1
ATOM 7377 C CA . ASP C 1 125 ? 9.291 44.493 -26.714 1.00 55.02 125 ASP C CA 1
ATOM 7378 C C . ASP C 1 125 ? 8.457 44.047 -27.910 1.00 53.95 125 ASP C C 1
ATOM 7379 O O . ASP C 1 125 ? 7.288 44.432 -28.013 1.00 52.62 125 ASP C O 1
ATOM 7384 N N . PRO C 1 126 ? 8.991 43.205 -28.800 1.00 54.89 126 PRO C N 1
ATOM 7385 C CA . PRO C 1 126 ? 8.208 42.801 -29.977 1.00 50.45 126 PRO C CA 1
ATOM 7386 C C . PRO C 1 126 ? 6.910 42.144 -29.608 1.00 52.25 126 PRO C C 1
ATOM 7387 O O . PRO C 1 126 ? 5.992 42.127 -30.438 1.00 50.23 126 PRO C O 1
ATOM 7391 N N . ASP C 1 127 ? 6.795 41.619 -28.381 1.00 55.28 127 ASP C N 1
ATOM 7392 C CA . ASP C 1 127 ? 5.553 41.010 -27.929 1.00 52.85 127 ASP C CA 1
ATOM 7393 C C . ASP C 1 127 ? 4.466 42.058 -27.682 1.00 51.70 127 ASP C C 1
ATOM 7394 O O . ASP C 1 127 ? 3.287 41.690 -27.621 1.00 52.87 127 ASP C O 1
ATOM 7399 N N . ARG C 1 128 ? 4.860 43.317 -27.656 1.00 50.59 128 ARG C N 1
ATOM 7400 C CA . ARG C 1 128 ? 3.875 44.397 -27.472 1.00 53.62 128 ARG C CA 1
ATOM 7401 C C . ARG C 1 128 ? 3.557 45.031 -28.828 1.00 50.67 128 ARG C C 1
ATOM 7402 O O . ARG C 1 128 ? 2.677 45.859 -28.847 1.00 45.77 128 ARG C O 1
ATOM 7410 N N . ILE C 1 129 ? 4.240 44.638 -29.905 1.00 47.99 129 ILE C N 1
ATOM 7411 C CA . ILE C 1 129 ? 3.946 45.249 -31.183 1.00 44.15 129 ILE C CA 1
ATOM 7412 C C . ILE C 1 129 ? 2.603 44.718 -31.659 1.00 47.67 129 ILE C C 1
ATOM 7413 O O . ILE C 1 129 ? 2.371 43.502 -31.706 1.00 44.38 129 ILE C O 1
ATOM 7418 N N . VAL C 1 130 ? 1.695 45.634 -31.978 1.00 43.42 130 VAL C N 1
ATOM 7419 C CA . VAL C 1 130 ? 0.418 45.291 -32.587 1.00 38.51 130 VAL C CA 1
ATOM 7420 C C . VAL C 1 130 ? 0.407 45.905 -33.974 1.00 37.63 130 VAL C C 1
ATOM 7421 O O . VAL C 1 130 ? 0.684 47.096 -34.129 1.00 39.05 130 VAL C O 1
ATOM 7425 N N . LEU C 1 131 ? 0.170 45.076 -34.979 1.00 38.66 131 LEU C N 1
ATOM 7426 C CA . LEU C 1 131 ? 0.161 45.509 -36.365 1.00 39.74 131 LEU C CA 1
ATOM 7427 C C . LEU C 1 131 ? -1.247 45.871 -36.821 1.00 37.45 131 LEU C C 1
ATOM 7428 O O . LEU C 1 131 ? -2.227 45.232 -36.430 1.00 42.08 131 LEU C O 1
ATOM 7433 N N . THR C 1 132 ? -1.337 46.918 -37.638 1.00 35.42 132 THR C N 1
ATOM 7434 C CA . THR C 1 132 ? -2.583 47.373 -38.235 1.00 35.13 132 THR C CA 1
ATOM 7435 C C . THR C 1 132 ? -2.287 47.763 -39.667 1.00 33.88 132 THR C C 1
ATOM 7436 O O . THR C 1 132 ? -1.127 47.966 -40.033 1.00 36.30 132 THR C O 1
ATOM 7440 N N . ALA C 1 133 ? -3.348 47.898 -40.476 1.00 36.73 133 ALA C N 1
ATOM 7441 C CA . ALA C 1 133 ? -3.196 48.356 -41.862 1.00 35.27 133 ALA C CA 1
ATOM 7442 C C . ALA C 1 133 ? -2.992 49.869 -41.872 1.00 32.40 133 ALA C C 1
ATOM 7443 O O . ALA C 1 133 ? -3.900 50.648 -42.157 1.00 33.01 133 ALA C O 1
ATOM 7445 N N . GLY C 1 134 ? -1.766 50.288 -41.570 1.00 36.09 134 GLY C N 1
ATOM 7446 C CA . GLY C 1 134 ? -1.426 51.697 -41.547 1.00 33.78 134 GLY C CA 1
ATOM 7447 C C . GLY C 1 134 ? -1.828 52.375 -40.246 1.00 38.33 134 GLY C C 1
ATOM 7448 O O . GLY C 1 134 ? -2.571 51.835 -39.421 1.00 35.25 134 GLY C O 1
ATOM 7449 N N . ALA C 1 135 ? -1.312 53.599 -40.059 1.00 34.34 135 ALA C N 1
ATOM 7450 C CA . ALA C 1 135 ? -1.660 54.369 -38.871 1.00 37.94 135 ALA C CA 1
ATOM 7451 C C . ALA C 1 135 ? -3.096 54.890 -38.917 1.00 37.17 135 ALA C C 1
ATOM 7452 O O . ALA C 1 135 ? -3.641 55.248 -37.863 1.00 37.01 135 ALA C O 1
ATOM 7454 N N . THR C 1 136 ? -3.689 54.998 -40.111 1.00 33.42 136 THR C N 1
ATOM 7455 C CA . THR C 1 136 ? -5.112 55.308 -40.221 1.00 35.35 136 THR C CA 1
ATOM 7456 C C . THR C 1 136 ? -5.934 54.359 -39.356 1.00 34.37 136 THR C C 1
ATOM 7457 O O . THR C 1 136 ? -6.735 54.786 -38.521 1.00 32.89 136 THR C O 1
ATOM 7461 N N . ALA C 1 137 ? -5.724 53.056 -39.539 1.00 31.11 137 ALA C N 1
ATOM 7462 C CA . ALA C 1 137 ? -6.364 52.052 -38.694 1.00 33.88 137 ALA C CA 1
ATOM 7463 C C . ALA C 1 137 ? -5.877 52.134 -37.249 1.00 32.98 137 ALA C C 1
ATOM 7464 O O . ALA C 1 137 ? -6.669 51.986 -36.309 1.00 33.77 137 ALA C O 1
ATOM 7466 N N . ALA C 1 138 ? -4.578 52.358 -37.041 1.00 33.36 138 ALA C N 1
ATOM 7467 C CA . ALA C 1 138 ? -4.056 52.344 -35.674 1.00 36.92 138 ALA C CA 1
ATOM 7468 C C . ALA C 1 138 ? -4.701 53.440 -34.827 1.00 36.45 138 ALA C C 1
ATOM 7469 O O . ALA C 1 138 ? -5.078 53.203 -33.668 1.00 33.60 138 ALA C O 1
ATOM 7471 N N . ASN C 1 139 ? -4.855 54.641 -35.401 1.00 32.80 139 ASN C N 1
ATOM 7472 C CA . ASN C 1 139 ? -5.426 55.749 -34.646 1.00 34.73 139 ASN C CA 1
ATOM 7473 C C . ASN C 1 139 ? -6.906 55.516 -34.366 1.00 37.93 139 ASN C C 1
ATOM 7474 O O . ASN C 1 139 ? -7.394 55.833 -33.271 1.00 36.64 139 ASN C O 1
ATOM 7479 N N . GLU C 1 140 ? -7.634 54.964 -35.342 1.00 37.40 140 GLU C N 1
ATOM 7480 C CA . GLU C 1 140 ? -9.030 54.625 -35.113 1.00 34.30 140 GLU C CA 1
ATOM 7481 C C . GLU C 1 140 ? -9.157 53.532 -34.068 1.00 36.44 140 GLU C C 1
ATOM 7482 O O . GLU C 1 140 ? -9.997 53.606 -33.165 1.00 34.69 140 GLU C O 1
ATOM 7488 N N . LEU C 1 141 ? -8.348 52.487 -34.196 1.00 38.43 141 LEU C N 1
ATOM 7489 C CA . LEU C 1 141 ? -8.427 51.377 -33.259 1.00 39.17 141 LEU C CA 1
ATOM 7490 C C . LEU C 1 141 ? -8.201 51.850 -31.826 1.00 37.13 141 LEU C C 1
ATOM 7491 O O . LEU C 1 141 ? -8.998 51.555 -30.929 1.00 36.97 141 LEU C O 1
ATOM 7496 N N . LEU C 1 142 ? -7.127 52.609 -31.594 1.00 40.41 142 LEU C N 1
ATOM 7497 C CA . LEU C 1 142 ? -6.873 53.128 -30.251 1.00 38.08 142 LEU C CA 1
ATOM 7498 C C . LEU C 1 142 ? -8.037 53.967 -29.745 1.00 38.18 142 LEU C C 1
ATOM 7499 O O . LEU C 1 142 ? -8.394 53.891 -28.563 1.00 39.51 142 LEU C O 1
ATOM 7504 N N . THR C 1 143 ? -8.638 54.777 -30.623 1.00 36.26 143 THR C N 1
ATOM 7505 C CA . THR C 1 143 ? -9.788 55.584 -30.231 1.00 34.57 143 THR C CA 1
ATOM 7506 C C . THR C 1 143 ? -10.953 54.722 -29.762 1.00 35.67 143 THR C C 1
ATOM 7507 O O . THR C 1 143 ? -11.627 55.063 -28.785 1.00 40.63 143 THR C O 1
ATOM 7511 N N . PHE C 1 144 ? -11.231 53.617 -30.457 1.00 37.19 144 PHE C N 1
ATOM 7512 C CA . PHE C 1 144 ? -12.254 52.685 -29.978 1.00 35.97 144 PHE C CA 1
ATOM 7513 C C . PHE C 1 144 ? -11.938 52.206 -28.563 1.00 37.29 144 PHE C C 1
ATOM 7514 O O . PHE C 1 144 ? -12.845 51.972 -27.758 1.00 40.81 144 PHE C O 1
ATOM 7522 N N . ILE C 1 145 ? -10.654 52.039 -28.252 1.00 34.84 145 ILE C N 1
ATOM 7523 C CA . ILE C 1 145 ? -10.244 51.456 -26.978 1.00 41.20 145 ILE C CA 1
ATOM 7524 C C . ILE C 1 145 ? -10.185 52.506 -25.866 1.00 41.48 145 ILE C C 1
ATOM 7525 O O . ILE C 1 145 ? -10.396 52.180 -24.688 1.00 38.66 145 ILE C O 1
ATOM 7530 N N . LEU C 1 146 ? -9.889 53.764 -26.199 1.00 39.11 146 LEU C N 1
ATOM 7531 C CA . LEU C 1 146 ? -9.618 54.759 -25.168 1.00 38.82 146 LEU C CA 1
ATOM 7532 C C . LEU C 1 146 ? -10.787 55.682 -24.863 1.00 43.92 146 LEU C C 1
ATOM 7533 O O . LEU C 1 146 ? -10.811 56.275 -23.780 1.00 46.00 146 LEU C O 1
ATOM 7538 N N . ALA C 1 147 ? -11.773 55.785 -25.750 1.00 41.93 147 ALA C N 1
ATOM 7539 C CA . ALA C 1 147 ? -12.850 56.746 -25.594 1.00 41.28 147 ALA C CA 1
ATOM 7540 C C . ALA C 1 147 ? -14.161 56.134 -26.076 1.00 44.77 147 ALA C C 1
ATOM 7541 O O . ALA C 1 147 ? -14.195 55.446 -27.099 1.00 42.65 147 ALA C O 1
ATOM 7543 N N . ASP C 1 148 ? -15.230 56.361 -25.306 1.00 44.33 148 ASP C N 1
ATOM 7544 C CA . ASP C 1 148 ? -16.576 55.963 -25.683 1.00 40.20 148 ASP C CA 1
ATOM 7545 C C . ASP C 1 148 ? -17.153 56.922 -26.716 1.00 42.98 148 ASP C C 1
ATOM 7546 O O . ASP C 1 148 ? -16.688 58.058 -26.853 1.00 44.05 148 ASP C O 1
ATOM 7551 N N . PRO C 1 149 ? -18.204 56.506 -27.423 1.00 39.96 149 PRO C N 1
ATOM 7552 C CA . PRO C 1 149 ? -18.926 57.453 -28.275 1.00 40.07 149 PRO C CA 1
ATOM 7553 C C . PRO C 1 149 ? -19.363 58.654 -27.458 1.00 40.68 149 PRO C C 1
ATOM 7554 O O . PRO C 1 149 ? -19.781 58.516 -26.310 1.00 40.85 149 PRO C O 1
ATOM 7558 N N . ASN C 1 150 ? -19.233 59.839 -28.055 1.00 44.34 150 ASN C N 1
ATOM 7559 C CA . ASN C 1 150 ? -19.587 61.148 -27.501 1.00 45.32 150 ASN C CA 1
ATOM 7560 C C . ASN C 1 150 ? -18.579 61.643 -26.456 1.00 43.31 150 ASN C C 1
ATOM 7561 O O . ASN C 1 150 ? -18.752 62.761 -25.939 1.00 45.03 150 ASN C O 1
ATOM 7566 N N . ASP C 1 151 ? -17.552 60.867 -26.116 1.00 38.57 151 ASP C N 1
ATOM 7567 C CA . ASP C 1 151 ? -16.386 61.415 -25.429 1.00 37.98 151 ASP C CA 1
ATOM 7568 C C . ASP C 1 151 ? -15.540 62.216 -26.412 1.00 41.73 151 ASP C C 1
ATOM 7569 O O . ASP C 1 151 ? -15.869 62.347 -27.593 1.00 41.84 151 ASP C O 1
ATOM 7574 N N . ALA C 1 152 ? -14.410 62.733 -25.930 1.00 40.17 152 ALA C N 1
ATOM 7575 C CA . ALA C 1 152 ? -13.564 63.570 -26.770 1.00 44.90 152 ALA C CA 1
ATOM 7576 C C . ALA C 1 152 ? -12.099 63.231 -26.549 1.00 38.88 152 ALA C C 1
ATOM 7577 O O . ALA C 1 152 ? -11.706 62.739 -25.497 1.00 42.78 152 ALA C O 1
ATOM 7579 N N . LEU C 1 153 ? -11.305 63.504 -27.576 1.00 37.30 153 LEU C N 1
ATOM 7580 C CA . LEU C 1 153 ? -9.857 63.517 -27.515 1.00 38.19 153 LEU C CA 1
ATOM 7581 C C . LEU C 1 153 ? -9.423 64.948 -27.783 1.00 41.27 153 LEU C C 1
ATOM 7582 O O . LEU C 1 153 ? -10.026 65.637 -28.616 1.00 36.98 153 LEU C O 1
ATOM 7587 N N . LEU C 1 154 ? -8.417 65.404 -27.041 1.00 36.14 154 LEU C N 1
ATOM 7588 C CA . LEU C 1 154 ? -7.822 66.711 -27.258 1.00 37.54 154 LEU C CA 1
ATOM 7589 C C . LEU C 1 154 ? -6.763 66.569 -28.337 1.00 37.26 154 LEU C C 1
ATOM 7590 O O . LEU C 1 154 ? -5.952 65.641 -28.298 1.00 39.49 154 LEU C O 1
ATOM 7595 N N . VAL C 1 155 ? -6.787 67.458 -29.323 1.00 34.61 155 VAL C N 1
ATOM 7596 C CA . VAL C 1 155 ? -5.876 67.374 -30.457 1.00 37.05 155 VAL C CA 1
ATOM 7597 C C . VAL C 1 155 ? -5.301 68.759 -30.713 1.00 35.93 155 VAL C C 1
ATOM 7598 O O . VAL C 1 155 ? -6.059 69.704 -30.922 1.00 36.80 155 VAL C O 1
ATOM 7602 N N . PRO C 1 156 ? -3.985 68.934 -30.689 1.00 38.44 156 PRO C N 1
ATOM 7603 C CA . PRO C 1 156 ? -3.416 70.261 -30.955 1.00 38.44 156 PRO C CA 1
ATOM 7604 C C . PRO C 1 156 ? -3.610 70.687 -32.402 1.00 39.16 156 PRO C C 1
ATOM 7605 O O . PRO C 1 156 ? -3.431 69.897 -33.333 1.00 39.26 156 PRO C O 1
ATOM 7609 N N . THR C 1 157 ? -3.939 71.958 -32.586 1.00 35.82 157 THR C N 1
ATOM 7610 C CA . THR C 1 157 ? -4.030 72.535 -33.919 1.00 40.29 157 THR C CA 1
ATOM 7611 C C . THR C 1 157 ? -2.676 73.131 -34.301 1.00 39.11 157 THR C C 1
ATOM 7612 O O . THR C 1 157 ? -1.899 73.451 -33.431 1.00 41.68 157 THR C O 1
ATOM 7616 N N . PRO C 1 158 ? -2.348 73.191 -35.600 1.00 38.62 158 PRO C N 1
ATOM 7617 C CA . PRO C 1 158 ? -3.073 72.577 -36.714 1.00 37.76 158 PRO C CA 1
ATOM 7618 C C . PRO C 1 158 ? -2.786 71.077 -36.720 1.00 38.79 158 PRO C C 1
ATOM 7619 O O . PRO C 1 158 ? -1.768 70.659 -36.158 1.00 35.38 158 PRO C O 1
ATOM 7623 N N . TYR C 1 159 ? -3.637 70.270 -37.353 1.00 35.91 159 TYR C N 1
ATOM 7624 C CA . TYR C 1 159 ? -3.424 68.840 -37.316 1.00 37.21 159 TYR C CA 1
ATOM 7625 C C . TYR C 1 159 ? -3.843 68.205 -38.637 1.00 37.38 159 TYR C C 1
ATOM 7626 O O . TYR C 1 159 ? -4.488 68.831 -39.483 1.00 33.18 159 TYR C O 1
ATOM 7635 N N . TYR C 1 160 ? -3.451 66.942 -38.802 1.00 37.32 160 TYR C N 1
ATOM 7636 C CA . TYR C 1 160 ? -3.718 66.181 -40.019 1.00 36.02 160 TYR C CA 1
ATOM 7637 C C . TYR C 1 160 ? -5.218 66.128 -40.301 1.00 35.49 160 TYR C C 1
ATOM 7638 O O . TYR C 1 160 ? -5.975 65.571 -39.487 1.00 37.16 160 TYR C O 1
ATOM 7647 N N . PRO C 1 161 ? -5.689 66.674 -41.430 1.00 39.95 161 PRO C N 1
ATOM 7648 C CA . PRO C 1 161 ? -7.140 66.657 -41.720 1.00 39.53 161 PRO C CA 1
ATOM 7649 C C . PRO C 1 161 ? -7.790 65.277 -41.660 1.00 40.13 161 PRO C C 1
ATOM 7650 O O . PRO C 1 161 ? -8.979 65.174 -41.322 1.00 40.75 161 PRO C O 1
ATOM 7654 N N . GLY C 1 162 ? -7.061 64.205 -41.979 1.00 41.63 162 GLY C N 1
ATOM 7655 C CA . GLY C 1 162 ? -7.661 62.880 -41.934 1.00 36.37 162 GLY C CA 1
ATOM 7656 C C . GLY C 1 162 ? -8.147 62.444 -40.563 1.00 36.08 162 GLY C C 1
ATOM 7657 O O . GLY C 1 162 ? -8.993 61.543 -40.473 1.00 39.95 162 GLY C O 1
ATOM 7658 N N . PHE C 1 163 ? -7.610 63.033 -39.495 1.00 34.68 163 PHE C N 1
ATOM 7659 C CA . PHE C 1 163 ? -8.087 62.743 -38.145 1.00 33.25 163 PHE C CA 1
ATOM 7660 C C . PHE C 1 163 ? -9.566 63.050 -37.986 1.00 33.67 163 PHE C C 1
ATOM 7661 O O . PHE C 1 163 ? -10.226 62.453 -37.128 1.00 33.00 163 PHE C O 1
ATOM 7669 N N . ASP C 1 164 ? -10.076 64.051 -38.719 1.00 32.74 164 ASP C N 1
ATOM 7670 C CA . ASP C 1 164 ? -11.488 64.397 -38.609 1.00 37.31 164 ASP C CA 1
ATOM 7671 C C . ASP C 1 164 ? -12.360 63.223 -39.021 1.00 36.48 164 ASP C C 1
ATOM 7672 O O . ASP C 1 164 ? -13.463 63.050 -38.488 1.00 40.67 164 ASP C O 1
ATOM 7677 N N . ARG C 1 165 ? -11.854 62.377 -39.916 1.00 33.76 165 ARG C N 1
ATOM 7678 C CA . ARG C 1 165 ? -12.497 61.111 -40.255 1.00 43.12 165 ARG C CA 1
ATOM 7679 C C . ARG C 1 165 ? -12.080 59.994 -39.296 1.00 36.45 165 ARG C C 1
ATOM 7680 O O . ARG C 1 165 ? -12.935 59.370 -38.662 1.00 36.74 165 ARG C O 1
ATOM 7688 N N . ASP C 1 166 ? -10.766 59.767 -39.166 1.00 34.96 166 ASP C N 1
ATOM 7689 C CA . ASP C 1 166 ? -10.233 58.578 -38.493 1.00 32.66 166 ASP C CA 1
ATOM 7690 C C . ASP C 1 166 ? -10.653 58.494 -37.031 1.00 34.51 166 ASP C C 1
ATOM 7691 O O . ASP C 1 166 ? -10.896 57.394 -36.509 1.00 30.99 166 ASP C O 1
ATOM 7696 N N . LEU C 1 167 ? -10.688 59.636 -36.332 1.00 35.91 167 LEU C N 1
ATOM 7697 C CA . LEU C 1 167 ? -10.963 59.627 -34.900 1.00 35.20 167 LEU C CA 1
ATOM 7698 C C . LEU C 1 167 ? -12.448 59.656 -34.568 1.00 36.10 167 LEU C C 1
ATOM 7699 O O . LEU C 1 167 ? -12.814 59.308 -33.437 1.00 37.85 167 LEU C O 1
ATOM 7704 N N . ARG C 1 168 ? -13.309 60.010 -35.525 1.00 35.79 168 ARG C N 1
ATOM 7705 C CA . ARG C 1 168 ? -14.711 60.336 -35.255 1.00 38.50 168 ARG C CA 1
ATOM 7706 C C . ARG C 1 168 ? -15.724 59.481 -36.006 1.00 41.01 168 ARG C C 1
ATOM 7707 O O . ARG C 1 168 ? -16.772 59.140 -35.438 1.00 38.05 168 ARG C O 1
ATOM 7715 N N . TRP C 1 169 ? -15.423 59.093 -37.251 1.00 36.47 169 TRP C N 1
ATOM 7716 C CA . TRP C 1 169 ? -16.467 58.626 -38.164 1.00 41.54 169 TRP C CA 1
ATOM 7717 C C . TRP C 1 169 ? -17.191 57.399 -37.615 1.00 38.71 169 TRP C C 1
ATOM 7718 O O . TRP C 1 169 ? -18.415 57.400 -37.505 1.00 37.68 169 TRP C O 1
ATOM 7729 N N . ARG C 1 170 ? -16.455 56.350 -37.253 1.00 38.06 170 ARG C N 1
ATOM 7730 C CA . ARG C 1 170 ? -17.068 55.120 -36.767 1.00 36.17 170 ARG C CA 1
ATOM 7731 C C . ARG C 1 170 ? -17.052 54.998 -35.247 1.00 37.95 170 ARG C C 1
ATOM 7732 O O . ARG C 1 170 ? -17.659 54.070 -34.710 1.00 37.41 170 ARG C O 1
ATOM 7740 N N . THR C 1 171 ? -16.361 55.896 -34.550 1.00 42.96 171 THR C N 1
ATOM 7741 C CA . THR C 1 171 ? -16.190 55.824 -33.103 1.00 44.40 171 THR C CA 1
ATOM 7742 C C . THR C 1 171 ? -17.239 56.598 -32.327 1.00 37.38 171 THR C C 1
ATOM 7743 O O . THR C 1 171 ? -17.502 56.248 -31.171 1.00 40.22 171 THR C O 1
ATOM 7747 N N . GLY C 1 172 ? -17.878 57.588 -32.950 1.00 38.41 172 GLY C N 1
ATOM 7748 C CA . GLY C 1 172 ? -18.690 58.546 -32.217 1.00 40.81 172 GLY C CA 1
ATOM 7749 C C . GLY C 1 172 ? -17.905 59.501 -31.331 1.00 42.83 172 GLY C C 1
ATOM 7750 O O . GLY C 1 172 ? -18.510 60.273 -30.583 1.00 43.90 172 GLY C O 1
ATOM 7751 N N . VAL C 1 173 ? -16.573 59.519 -31.429 1.00 42.88 173 VAL C N 1
ATOM 7752 C CA . VAL C 1 173 ? -15.733 60.339 -30.559 1.00 41.38 173 VAL C CA 1
ATOM 7753 C C . VAL C 1 173 ? -15.565 61.718 -31.180 1.00 40.67 173 VAL C C 1
ATOM 7754 O O . VAL C 1 173 ? -15.587 61.884 -32.402 1.00 41.54 173 VAL C O 1
ATOM 7758 N N . LYS C 1 174 ? -15.433 62.732 -30.336 1.00 40.99 174 LYS C N 1
ATOM 7759 C CA . LYS C 1 174 ? -15.311 64.101 -30.803 1.00 38.16 174 LYS C CA 1
ATOM 7760 C C . LYS C 1 174 ? -13.874 64.591 -30.673 1.00 37.21 174 LYS C C 1
ATOM 7761 O O . LYS C 1 174 ? -13.082 64.072 -29.882 1.00 38.77 174 LYS C O 1
ATOM 7767 N N . ILE C 1 175 ? -13.534 65.582 -31.490 1.00 33.97 175 ILE C N 1
ATOM 7768 C CA . ILE C 1 175 ? -12.232 66.229 -31.436 1.00 38.45 175 ILE C CA 1
ATOM 7769 C C . ILE C 1 175 ? -12.430 67.611 -30.828 1.00 39.12 175 ILE C C 1
ATOM 7770 O O . ILE C 1 175 ? -13.179 68.435 -31.372 1.00 37.14 175 ILE C O 1
ATOM 7775 N N . VAL C 1 176 ? -11.756 67.868 -29.719 1.00 37.07 176 VAL C N 1
ATOM 7776 C CA . VAL C 1 176 ? -11.709 69.196 -29.114 1.00 37.40 176 VAL C CA 1
ATOM 7777 C C . VAL C 1 176 ? -10.310 69.746 -29.356 1.00 38.97 176 VAL C C 1
ATOM 7778 O O . VAL C 1 176 ? -9.329 69.125 -28.920 1.00 37.56 176 VAL C O 1
ATOM 7782 N N . PRO C 1 177 ? -10.177 70.891 -30.032 1.00 40.95 177 PRO C N 1
ATOM 7783 C CA . PRO C 1 177 ? -8.854 71.386 -30.421 1.00 39.36 177 PRO C CA 1
ATOM 7784 C C . PRO C 1 177 ? -8.104 71.972 -29.238 1.00 40.73 177 PRO C C 1
ATOM 7785 O O . PRO C 1 177 ? -8.692 72.604 -28.358 1.00 42.64 177 PRO C O 1
ATOM 7789 N N . ILE C 1 178 ? -6.791 71.759 -29.230 1.00 38.98 178 ILE C N 1
ATOM 7790 C CA . ILE C 1 178 ? -5.872 72.482 -28.356 1.00 39.84 178 ILE C CA 1
ATOM 7791 C C . ILE C 1 178 ? -5.285 73.609 -29.198 1.00 42.89 178 ILE C C 1
ATOM 7792 O O . ILE C 1 178 ? -4.560 73.361 -30.165 1.00 39.98 178 ILE C O 1
ATOM 7797 N N . HIS C 1 179 ? -5.637 74.852 -28.879 1.00 46.80 179 HIS C N 1
ATOM 7798 C CA . HIS C 1 179 ? -5.243 75.959 -29.739 1.00 43.13 179 HIS C CA 1
ATOM 7799 C C . HIS C 1 179 ? -3.762 76.251 -29.603 1.00 44.55 179 HIS C C 1
ATOM 7800 O O . HIS C 1 179 ? -3.185 76.140 -28.520 1.00 42.75 179 HIS C O 1
ATOM 7807 N N . CYS C 1 180 ? -3.135 76.513 -30.742 1.00 43.28 180 CYS C N 1
ATOM 7808 C CA . CYS C 1 180 ? -1.744 76.912 -30.830 1.00 42.93 180 CYS C CA 1
ATOM 7809 C C . CYS C 1 180 ? -1.653 78.003 -31.882 1.00 42.42 180 CYS C C 1
ATOM 7810 O O . CYS C 1 180 ? -2.387 77.969 -32.873 1.00 42.65 180 CYS C O 1
ATOM 7813 N N . ASP C 1 181 ? -0.761 78.968 -31.684 1.00 47.02 181 ASP C N 1
ATOM 7814 C CA . ASP C 1 181 ? -0.607 80.009 -32.687 1.00 44.32 181 ASP C CA 1
ATOM 7815 C C . ASP C 1 181 ? 0.875 80.265 -32.945 1.00 46.42 181 ASP C C 1
ATOM 7816 O O . ASP C 1 181 ? 1.759 79.717 -32.276 1.00 44.25 181 ASP C O 1
ATOM 7821 N N . SER C 1 182 ? 1.137 81.164 -33.894 1.00 50.39 182 SER C N 1
ATOM 7822 C CA . SER C 1 182 ? 2.495 81.392 -34.376 1.00 51.43 182 SER C CA 1
ATOM 7823 C C . SER C 1 182 ? 3.408 82.035 -33.335 1.00 49.51 182 SER C C 1
ATOM 7824 O O . SER C 1 182 ? 4.627 81.996 -33.513 1.00 46.39 182 SER C O 1
ATOM 7827 N N . SER C 1 183 ? 2.857 82.599 -32.249 1.00 49.40 183 SER C N 1
ATOM 7828 C CA . SER C 1 183 ? 3.682 83.303 -31.266 1.00 52.15 183 SER C CA 1
ATOM 7829 C C . SER C 1 183 ? 4.775 82.404 -30.689 1.00 51.69 183 SER C C 1
ATOM 7830 O O . SER C 1 183 ? 5.889 82.869 -30.422 1.00 52.42 183 SER C O 1
ATOM 7833 N N . ASN C 1 184 ? 4.491 81.113 -30.523 1.00 51.65 184 ASN C N 1
ATOM 7834 C CA . ASN C 1 184 ? 5.464 80.141 -30.037 1.00 48.23 184 ASN C CA 1
ATOM 7835 C C . ASN C 1 184 ? 5.679 79.047 -31.081 1.00 48.08 184 ASN C C 1
ATOM 7836 O O . ASN C 1 184 ? 6.011 77.906 -30.751 1.00 46.74 184 ASN C O 1
ATOM 7841 N N . HIS C 1 185 ? 5.457 79.400 -32.347 1.00 46.45 185 HIS C N 1
ATOM 7842 C CA . HIS C 1 185 ? 5.631 78.492 -33.474 1.00 50.07 185 HIS C CA 1
ATOM 7843 C C . HIS C 1 185 ? 4.677 77.295 -33.381 1.00 42.03 185 HIS C C 1
ATOM 7844 O O . HIS C 1 185 ? 5.019 76.172 -33.751 1.00 46.63 185 HIS C O 1
ATOM 7851 N N . PHE C 1 186 ? 3.450 77.563 -32.918 1.00 41.52 186 PHE C N 1
ATOM 7852 C CA . PHE C 1 186 ? 2.339 76.597 -32.931 1.00 48.38 186 PHE C CA 1
ATOM 7853 C C . PHE C 1 186 ? 2.617 75.380 -32.057 1.00 46.58 186 PHE C C 1
ATOM 7854 O O . PHE C 1 186 ? 2.266 74.249 -32.410 1.00 43.57 186 PHE C O 1
ATOM 7862 N N . GLN C 1 187 ? 3.203 75.608 -30.893 1.00 41.00 187 GLN C N 1
ATOM 7863 C CA . GLN C 1 187 ? 3.526 74.528 -29.979 1.00 41.76 187 GLN C CA 1
ATOM 7864 C C . GLN C 1 187 ? 2.552 74.507 -28.809 1.00 42.90 187 GLN C C 1
ATOM 7865 O O . GLN C 1 187 ? 1.865 75.486 -28.517 1.00 48.88 187 GLN C O 1
ATOM 7871 N N . ILE C 1 188 ? 2.459 73.342 -28.177 1.00 43.43 188 ILE C N 1
ATOM 7872 C CA . ILE C 1 188 ? 1.587 73.178 -27.029 1.00 40.93 188 ILE C CA 1
ATOM 7873 C C . ILE C 1 188 ? 2.141 73.989 -25.865 1.00 46.12 188 ILE C C 1
ATOM 7874 O O . ILE C 1 188 ? 3.349 73.977 -25.599 1.00 44.48 188 ILE C O 1
ATOM 7879 N N . THR C 1 189 ? 1.260 74.680 -25.150 1.00 45.37 189 THR C N 1
ATOM 7880 C CA . THR C 1 189 ? 1.620 75.317 -23.899 1.00 49.35 189 THR C CA 1
ATOM 7881 C C . THR C 1 189 ? 0.803 74.662 -22.793 1.00 45.04 189 THR C C 1
ATOM 7882 O O . THR C 1 189 ? -0.310 74.208 -23.052 1.00 38.60 189 THR C O 1
ATOM 7886 N N . PRO C 1 190 ? 1.330 74.585 -21.557 1.00 48.26 190 PRO C N 1
ATOM 7887 C CA . PRO C 1 190 ? 0.555 73.959 -20.468 1.00 43.23 190 PRO C CA 1
ATOM 7888 C C . PRO C 1 190 ? -0.830 74.551 -20.313 1.00 44.43 190 PRO C C 1
ATOM 7889 O O . PRO C 1 190 ? -1.791 73.823 -20.027 1.00 47.64 190 PRO C O 1
ATOM 7893 N N . GLU C 1 191 ? -0.972 75.847 -20.578 1.00 41.89 191 GLU C N 1
ATOM 7894 C CA . GLU C 1 191 ? -2.259 76.501 -20.410 1.00 47.92 191 GLU C CA 1
ATOM 7895 C C . GLU C 1 191 ? -3.219 76.235 -21.568 1.00 44.50 191 GLU C C 1
ATOM 7896 O O . GLU C 1 191 ? -4.438 76.192 -21.353 1.00 42.40 191 GLU C O 1
ATOM 7902 N N . ALA C 1 192 ? -2.709 76.063 -22.792 1.00 37.97 192 ALA C N 1
ATOM 7903 C CA . ALA C 1 192 ? -3.590 75.660 -23.889 1.00 42.31 192 ALA C CA 1
ATOM 7904 C C . ALA C 1 192 ? -4.219 74.292 -23.619 1.00 39.99 192 ALA C C 1
ATOM 7905 O O . ALA C 1 192 ? -5.376 74.051 -23.983 1.00 39.37 192 ALA C O 1
ATOM 7907 N N . LEU C 1 193 ? -3.473 73.387 -22.973 1.00 40.15 193 LEU C N 1
ATOM 7908 C CA . LEU C 1 193 ? -4.051 72.104 -22.575 1.00 45.07 193 LEU C CA 1
ATOM 7909 C C . LEU C 1 193 ? -5.191 72.309 -21.592 1.00 43.51 193 LEU C C 1
ATOM 7910 O O . LEU C 1 193 ? -6.254 71.693 -21.723 1.00 48.11 193 LEU C O 1
ATOM 7915 N N . GLU C 1 194 ? -4.997 73.199 -20.622 1.00 42.73 194 GLU C N 1
ATOM 7916 C CA . GLU C 1 194 ? -6.011 73.430 -19.605 1.00 43.77 194 GLU C CA 1
ATOM 7917 C C . GLU C 1 194 ? -7.249 74.062 -20.206 1.00 42.47 194 GLU C C 1
ATOM 7918 O O . GLU C 1 194 ? -8.369 73.680 -19.865 1.00 40.39 194 GLU C O 1
ATOM 7924 N N . SER C 1 195 ? -7.052 75.024 -21.111 1.00 36.79 195 SER C N 1
ATOM 7925 C CA . SER C 1 195 ? -8.150 75.695 -21.792 1.00 39.82 195 SER C CA 1
ATOM 7926 C C . SER C 1 195 ? -8.919 74.724 -22.690 1.00 46.03 195 SER C C 1
ATOM 7927 O O . SER C 1 195 ? -10.153 74.790 -22.785 1.00 40.57 195 SER C O 1
ATOM 7930 N N . ALA C 1 196 ? -8.203 73.818 -23.367 1.00 42.41 196 ALA C N 1
ATOM 7931 C CA . ALA C 1 196 ? -8.873 72.838 -24.205 1.00 41.49 196 ALA C CA 1
ATOM 7932 C C . ALA C 1 196 ? -9.727 71.891 -23.367 1.00 42.25 196 ALA C C 1
ATOM 7933 O O . ALA C 1 196 ? -10.866 71.580 -23.740 1.00 39.57 196 ALA C O 1
ATOM 7935 N N . TYR C 1 197 ? -9.201 71.430 -22.225 1.00 43.61 197 TYR C N 1
ATOM 7936 C CA . TYR C 1 197 ? -9.982 70.554 -21.353 1.00 40.26 197 TYR C CA 1
ATOM 7937 C C . TYR C 1 197 ? -11.240 71.253 -20.847 1.00 47.12 197 TYR C C 1
ATOM 7938 O O . TYR C 1 197 ? -12.309 70.632 -20.754 1.00 46.58 197 TYR C O 1
ATOM 7947 N N . GLN C 1 198 ? -11.127 72.546 -20.503 1.00 44.07 198 GLN C N 1
ATOM 7948 C CA . GLN C 1 198 ? -12.270 73.297 -19.985 1.00 47.12 198 GLN C CA 1
ATOM 7949 C C . GLN C 1 198 ? -13.343 73.496 -21.053 1.00 45.99 198 GLN C C 1
ATOM 7950 O O . GLN C 1 198 ? -14.543 73.409 -20.766 1.00 44.22 198 GLN C O 1
ATOM 7956 N N . THR C 1 199 ? -12.927 73.813 -22.280 1.00 43.90 199 THR C N 1
ATOM 7957 C CA . THR C 1 199 ? -13.860 73.926 -23.393 1.00 43.48 199 THR C CA 1
ATOM 7958 C C . THR C 1 199 ? -14.698 72.657 -23.539 1.00 48.11 199 THR C C 1
ATOM 7959 O O . THR C 1 199 ? -15.898 72.714 -23.841 1.00 43.37 199 THR C O 1
ATOM 7963 N N . ALA C 1 200 ? -14.080 71.499 -23.323 1.00 45.15 200 ALA C N 1
ATOM 7964 C CA . ALA C 1 200 ? -14.813 70.250 -23.458 1.00 47.11 200 ALA C CA 1
ATOM 7965 C C . ALA C 1 200 ? -15.869 70.113 -22.372 1.00 51.15 200 ALA C C 1
ATOM 7966 O O . ALA C 1 200 ? -17.030 69.808 -22.666 1.00 53.25 200 ALA C O 1
ATOM 7968 N N . ARG C 1 201 ? -15.511 70.341 -21.107 1.00 50.93 201 ARG C N 1
ATOM 7969 C CA . ARG C 1 201 ? -16.552 70.126 -20.104 1.00 53.96 201 ARG C CA 1
ATOM 7970 C C . ARG C 1 201 ? -17.555 71.277 -20.077 1.00 51.43 201 ARG C C 1
ATOM 7971 O O . ARG C 1 201 ? -18.678 71.096 -19.579 1.00 55.78 201 ARG C O 1
ATOM 7979 N N . ASP C 1 202 ? -17.203 72.450 -20.632 1.00 50.79 202 ASP C N 1
ATOM 7980 C CA . ASP C 1 202 ? -18.236 73.459 -20.843 1.00 51.67 202 ASP C CA 1
ATOM 7981 C C . ASP C 1 202 ? -19.292 72.984 -21.843 1.00 54.13 202 ASP C C 1
ATOM 7982 O O . ASP C 1 202 ? -20.465 73.380 -21.750 1.00 55.33 202 ASP C O 1
ATOM 7987 N N . ALA C 1 203 ? -18.906 72.155 -22.808 1.00 50.76 203 ALA C N 1
ATOM 7988 C CA . ALA C 1 203 ? -19.862 71.553 -23.730 1.00 52.96 203 ALA C CA 1
ATOM 7989 C C . ALA C 1 203 ? -20.404 70.236 -23.199 1.00 55.90 203 ALA C C 1
ATOM 7990 O O . ALA C 1 203 ? -21.093 69.519 -23.932 1.00 62.67 203 ALA C O 1
ATOM 7992 N N . ASN C 1 204 ? -20.124 69.924 -21.933 1.00 55.47 204 ASN C N 1
ATOM 7993 C CA . ASN C 1 204 ? -20.511 68.667 -21.300 1.00 57.76 204 ASN C CA 1
ATOM 7994 C C . ASN C 1 204 ? -20.059 67.473 -22.154 1.00 61.55 204 ASN C C 1
ATOM 7995 O O . ASN C 1 204 ? -20.806 66.534 -22.431 1.00 62.02 204 ASN C O 1
ATOM 8000 N N . ILE C 1 205 ? -18.803 67.534 -22.591 1.00 57.20 205 ILE C N 1
ATOM 8001 C CA . ILE C 1 205 ? -18.143 66.438 -23.290 1.00 47.43 205 ILE C CA 1
ATOM 8002 C C . ILE C 1 205 ? -16.984 65.958 -22.433 1.00 52.04 205 ILE C C 1
ATOM 8003 O O . ILE C 1 205 ? -16.097 66.746 -22.072 1.00 48.03 205 ILE C O 1
ATOM 8008 N N . ARG C 1 206 ? -16.961 64.667 -22.147 1.00 48.28 206 ARG C N 1
ATOM 8009 C CA . ARG C 1 206 ? -15.928 64.126 -21.280 1.00 44.36 206 ARG C CA 1
ATOM 8010 C C . ARG C 1 206 ? -14.660 63.823 -22.083 1.00 49.19 206 ARG C C 1
ATOM 8011 O O . ARG C 1 206 ? -14.720 63.201 -23.156 1.00 44.66 206 ARG C O 1
ATOM 8019 N N . VAL C 1 207 ? -13.519 64.329 -21.580 1.00 42.38 207 VAL C N 1
ATOM 8020 C CA . VAL C 1 207 ? -12.212 64.153 -22.209 1.00 44.49 207 VAL C CA 1
ATOM 8021 C C . VAL C 1 207 ? -11.619 62.811 -21.802 1.00 43.46 207 VAL C C 1
ATOM 8022 O O . VAL C 1 207 ? -11.652 62.423 -20.627 1.00 42.30 207 VAL C O 1
ATOM 8026 N N . ARG C 1 208 ? -11.073 62.083 -22.781 1.00 45.52 208 ARG C N 1
ATOM 8027 C CA . ARG C 1 208 ? -10.437 60.805 -22.486 1.00 41.75 208 ARG C CA 1
ATOM 8028 C C . ARG C 1 208 ? -8.955 60.764 -22.812 1.00 37.46 208 ARG C C 1
ATOM 8029 O O . ARG C 1 208 ? -8.277 59.831 -22.357 1.00 36.49 208 ARG C O 1
ATOM 8037 N N . GLY C 1 209 ? -8.418 61.743 -23.544 1.00 35.17 209 GLY C N 1
ATOM 8038 C CA . GLY C 1 209 ? -6.991 61.716 -23.840 1.00 33.91 209 GLY C CA 1
ATOM 8039 C C . GLY C 1 209 ? -6.593 62.830 -24.779 1.00 36.69 209 GLY C C 1
ATOM 8040 O O . GLY C 1 209 ? -7.434 63.551 -25.327 1.00 41.23 209 GLY C O 1
ATOM 8041 N N . VAL C 1 210 ? -5.280 62.937 -24.977 1.00 39.55 210 VAL C N 1
ATOM 8042 C CA . VAL C 1 210 ? -4.649 63.885 -25.894 1.00 35.00 210 VAL C CA 1
ATOM 8043 C C . VAL C 1 210 ? -3.955 63.070 -26.966 1.00 36.59 210 VAL C C 1
ATOM 8044 O O . VAL C 1 210 ? -3.227 62.121 -26.655 1.00 39.62 210 VAL C O 1
ATOM 8048 N N . LEU C 1 211 ? -4.179 63.422 -28.216 1.00 32.47 211 LEU C N 1
ATOM 8049 C CA . LEU C 1 211 ? -3.484 62.779 -29.313 1.00 37.71 211 LEU C CA 1
ATOM 8050 C C . LEU C 1 211 ? -2.600 63.823 -29.971 1.00 33.48 211 LEU C C 1
ATOM 8051 O O . LEU C 1 211 ? -3.094 64.846 -30.454 1.00 37.18 211 LEU C O 1
ATOM 8056 N N . ILE C 1 212 ? -1.299 63.577 -29.977 1.00 35.49 212 ILE C N 1
ATOM 8057 C CA . ILE C 1 212 ? -0.355 64.518 -30.554 1.00 38.52 212 ILE C CA 1
ATOM 8058 C C . ILE C 1 212 ? 0.321 63.865 -31.746 1.00 38.65 212 ILE C C 1
ATOM 8059 O O . ILE C 1 212 ? 0.407 62.635 -31.864 1.00 34.37 212 ILE C O 1
ATOM 8064 N N . THR C 1 213 ? 0.866 64.717 -32.603 1.00 38.54 213 THR C N 1
ATOM 8065 C CA . THR C 1 213 ? 1.639 64.304 -33.760 1.00 39.90 213 THR C CA 1
ATOM 8066 C C . THR C 1 213 ? 3.069 64.776 -33.535 1.00 39.82 213 THR C C 1
ATOM 8067 O O . THR C 1 213 ? 3.335 65.980 -33.521 1.00 41.78 213 THR C O 1
ATOM 8071 N N . ASN C 1 214 ? 3.986 63.832 -33.400 1.00 39.88 214 ASN C N 1
ATOM 8072 C CA . ASN C 1 214 ? 5.335 64.120 -32.908 1.00 37.96 214 ASN C CA 1
ATOM 8073 C C . ASN C 1 214 ? 6.385 63.369 -33.724 1.00 38.28 214 ASN C C 1
ATOM 8074 O O . ASN C 1 214 ? 6.662 62.212 -33.450 1.00 36.16 214 ASN C O 1
ATOM 8079 N N . PRO C 1 215 ? 7.011 64.040 -34.704 1.00 37.61 215 PRO C N 1
ATOM 8080 C CA . PRO C 1 215 ? 6.890 65.463 -35.021 1.00 36.77 215 PRO C CA 1
ATOM 8081 C C . PRO C 1 215 ? 5.604 65.829 -35.737 1.00 37.62 215 PRO C C 1
ATOM 8082 O O . PRO C 1 215 ? 4.896 64.966 -36.242 1.00 34.81 215 PRO C O 1
ATOM 8086 N N . SER C 1 216 ? 5.344 67.129 -35.803 1.00 38.75 216 SER C N 1
ATOM 8087 C CA . SER C 1 216 ? 4.043 67.625 -36.207 1.00 39.87 216 SER C CA 1
ATOM 8088 C C . SER C 1 216 ? 3.804 67.482 -37.697 1.00 43.75 216 SER C C 1
ATOM 8089 O O . SER C 1 216 ? 4.697 67.714 -38.521 1.00 45.27 216 SER C O 1
ATOM 8092 N N . ASN C 1 217 ? 2.583 67.085 -38.024 1.00 39.84 217 ASN C N 1
ATOM 8093 C CA . ASN C 1 217 ? 1.973 67.293 -39.318 1.00 39.43 217 ASN C CA 1
ATOM 8094 C C . ASN C 1 217 ? 0.817 68.251 -39.022 1.00 39.57 217 ASN C C 1
ATOM 8095 O O . ASN C 1 217 ? -0.049 67.933 -38.211 1.00 40.47 217 ASN C O 1
ATOM 8100 N N . PRO C 1 218 ? 0.765 69.421 -39.672 1.00 39.78 218 PRO C N 1
ATOM 8101 C CA . PRO C 1 218 ? 1.507 69.947 -40.817 1.00 39.56 218 PRO C CA 1
ATOM 8102 C C . PRO C 1 218 ? 2.713 70.826 -40.539 1.00 41.36 218 PRO C C 1
ATOM 8103 O O . PRO C 1 218 ? 3.278 71.333 -41.510 1.00 44.73 218 PRO C O 1
ATOM 8107 N N . LEU C 1 219 ? 3.111 71.008 -39.274 1.00 41.52 219 LEU C N 1
ATOM 8108 C CA . LEU C 1 219 ? 4.150 71.990 -38.973 1.00 37.87 219 LEU C CA 1
ATOM 8109 C C . LEU C 1 219 ? 5.520 71.550 -39.462 1.00 41.79 219 LEU C C 1
ATOM 8110 O O . LEU C 1 219 ? 6.349 72.402 -39.821 1.00 43.54 219 LEU C O 1
ATOM 8115 N N . GLY C 1 220 ? 5.775 70.246 -39.494 1.00 41.20 220 GLY C N 1
ATOM 8116 C CA . GLY C 1 220 ? 7.104 69.743 -39.800 1.00 41.17 220 GLY C CA 1
ATOM 8117 C C . GLY C 1 220 ? 8.105 70.081 -38.717 1.00 46.26 220 GLY C C 1
ATOM 8118 O O . GLY C 1 220 ? 9.254 70.430 -39.021 1.00 46.56 220 GLY C O 1
ATOM 8119 N N . ALA C 1 221 ? 7.703 69.966 -37.455 1.00 40.82 221 ALA C N 1
ATOM 8120 C CA . ALA C 1 221 ? 8.502 70.461 -36.350 1.00 42.11 221 ALA C CA 1
ATOM 8121 C C . ALA C 1 221 ? 8.459 69.451 -35.225 1.00 42.32 221 ALA C C 1
ATOM 8122 O O . ALA C 1 221 ? 7.395 68.912 -34.914 1.00 45.23 221 ALA C O 1
ATOM 8124 N N . THR C 1 222 ? 9.619 69.170 -34.644 1.00 41.68 222 THR C N 1
ATOM 8125 C CA . THR C 1 222 ? 9.656 68.357 -33.454 1.00 45.29 222 THR C CA 1
ATOM 8126 C C . THR C 1 222 ? 8.934 69.067 -32.305 1.00 42.91 222 THR C C 1
ATOM 8127 O O . THR C 1 222 ? 8.614 70.255 -32.359 1.00 40.69 222 THR C O 1
ATOM 8131 N N . VAL C 1 223 ? 8.638 68.299 -31.266 1.00 42.58 223 VAL C N 1
ATOM 8132 C CA . VAL C 1 223 ? 8.113 68.826 -30.013 1.00 43.88 223 VAL C CA 1
ATOM 8133 C C . VAL C 1 223 ? 9.201 68.770 -28.948 1.00 41.19 223 VAL C C 1
ATOM 8134 O O . VAL C 1 223 ? 9.902 67.764 -28.839 1.00 45.04 223 VAL C O 1
ATOM 8138 N N . GLN C 1 224 ? 9.364 69.832 -28.188 1.00 46.66 224 GLN C N 1
ATOM 8139 C CA . GLN C 1 224 ? 10.378 69.890 -27.109 1.00 50.35 224 GLN C CA 1
ATOM 8140 C C . GLN C 1 224 ? 10.065 68.833 -26.041 1.00 47.86 224 GLN C C 1
ATOM 8141 O O . GLN C 1 224 ? 8.904 68.626 -25.749 1.00 41.53 224 GLN C O 1
ATOM 8147 N N . LYS C 1 225 ? 11.098 68.208 -25.485 1.00 47.52 225 LYS C N 1
ATOM 8148 C CA . LYS C 1 225 ? 10.974 67.188 -24.445 1.00 48.70 225 LYS C CA 1
ATOM 8149 C C . LYS C 1 225 ? 10.220 67.742 -23.233 1.00 47.96 225 LYS C C 1
ATOM 8150 O O . LYS C 1 225 ? 9.396 67.050 -22.619 1.00 48.93 225 LYS C O 1
ATOM 8156 N N . LYS C 1 226 ? 10.488 69.004 -22.878 1.00 47.79 226 LYS C N 1
ATOM 8157 C CA . LYS C 1 226 ? 9.803 69.639 -21.757 1.00 49.70 226 LYS C CA 1
ATOM 8158 C C . LYS C 1 226 ? 8.301 69.736 -21.996 1.00 43.42 226 LYS C C 1
ATOM 8159 O O . LYS C 1 226 ? 7.506 69.531 -21.071 1.00 40.55 226 LYS C O 1
ATOM 8165 N N . VAL C 1 227 ? 7.898 70.102 -23.219 1.00 42.06 227 VAL C N 1
ATOM 8166 C CA . VAL C 1 227 ? 6.479 70.120 -23.562 1.00 47.55 227 VAL C CA 1
ATOM 8167 C C . VAL C 1 227 ? 5.855 68.743 -23.354 1.00 42.55 227 VAL C C 1
ATOM 8168 O O . VAL C 1 227 ? 4.771 68.620 -22.779 1.00 42.11 227 VAL C O 1
ATOM 8172 N N . LEU C 1 228 ? 6.551 67.683 -23.763 1.00 43.78 228 LEU C N 1
ATOM 8173 C CA . LEU C 1 228 ? 5.979 66.341 -23.625 1.00 42.66 228 LEU C CA 1
ATOM 8174 C C . LEU C 1 228 ? 5.876 65.943 -22.162 1.00 45.80 228 LEU C C 1
ATOM 8175 O O . LEU C 1 228 ? 4.936 65.228 -21.769 1.00 44.78 228 LEU C O 1
ATOM 8180 N N . GLU C 1 229 ? 6.849 66.390 -21.341 1.00 45.82 229 GLU C N 1
ATOM 8181 C CA . GLU C 1 229 ? 6.792 66.154 -19.899 1.00 47.96 229 GLU C CA 1
ATOM 8182 C C . GLU C 1 229 ? 5.643 66.921 -19.246 1.00 47.25 229 GLU C C 1
ATOM 8183 O O . GLU C 1 229 ? 4.945 66.371 -18.385 1.00 47.08 229 GLU C O 1
ATOM 8189 N N . ASP C 1 230 ? 5.430 68.193 -19.626 1.00 45.29 230 ASP C N 1
ATOM 8190 C CA . ASP C 1 230 ? 4.242 68.905 -19.154 1.00 45.81 230 ASP C CA 1
ATOM 8191 C C . ASP C 1 230 ? 2.962 68.231 -19.641 1.00 47.08 230 ASP C C 1
ATOM 8192 O O . ASP C 1 230 ? 1.961 68.180 -18.917 1.00 49.55 230 ASP C O 1
ATOM 8197 N N . LEU C 1 231 ? 2.969 67.728 -20.875 1.00 45.65 231 LEU C N 1
ATOM 8198 C CA . LEU C 1 231 ? 1.800 67.030 -21.393 1.00 45.07 231 LEU C CA 1
ATOM 8199 C C . LEU C 1 231 ? 1.525 65.770 -20.588 1.00 42.56 231 LEU C C 1
ATOM 8200 O O . LEU C 1 231 ? 0.390 65.527 -20.159 1.00 39.89 231 LEU C O 1
ATOM 8205 N N . LEU C 1 232 ? 2.558 64.961 -20.349 1.00 41.59 232 LEU C N 1
ATOM 8206 C CA . LEU C 1 232 ? 2.353 63.784 -19.512 1.00 44.17 232 LEU C CA 1
ATOM 8207 C C . LEU C 1 232 ? 1.901 64.185 -18.106 1.00 46.85 232 LEU C C 1
ATOM 8208 O O . LEU C 1 232 ? 1.003 63.550 -17.538 1.00 46.10 232 LEU C O 1
ATOM 8213 N N . ASP C 1 233 ? 2.483 65.262 -17.546 1.00 48.69 233 ASP C N 1
ATOM 8214 C CA . ASP C 1 233 ? 2.036 65.764 -16.244 1.00 46.08 233 ASP C CA 1
ATOM 8215 C C . ASP C 1 233 ? 0.547 66.080 -16.270 1.00 47.48 233 ASP C C 1
ATOM 8216 O O . ASP C 1 233 ? -0.213 65.640 -15.400 1.00 49.38 233 ASP C O 1
ATOM 8221 N N . PHE C 1 234 ? 0.115 66.831 -17.290 1.00 46.19 234 PHE C N 1
ATOM 8222 C CA . PHE C 1 234 ? -1.301 67.137 -17.483 1.00 46.11 234 PHE C CA 1
ATOM 8223 C C . PHE C 1 234 ? -2.136 65.859 -17.598 1.00 43.01 234 PHE C C 1
ATOM 8224 O O . PHE C 1 234 ? -3.217 65.752 -17.003 1.00 43.99 234 PHE C O 1
ATOM 8232 N N . CYS C 1 235 ? -1.639 64.862 -18.334 1.00 44.95 235 CYS C N 1
ATOM 8233 C CA . CYS C 1 235 ? -2.406 63.628 -18.498 1.00 45.29 235 CYS C CA 1
ATOM 8234 C C . CYS C 1 235 ? -2.533 62.862 -17.186 1.00 47.05 235 CYS C C 1
ATOM 8235 O O . CYS C 1 235 ? -3.564 62.227 -16.951 1.00 42.49 235 CYS C O 1
ATOM 8238 N N . VAL C 1 236 ? -1.506 62.907 -16.322 1.00 47.56 236 VAL C N 1
ATOM 8239 C CA . VAL C 1 236 ? -1.638 62.310 -14.991 1.00 51.89 236 VAL C CA 1
ATOM 8240 C C . VAL C 1 236 ? -2.722 63.024 -14.181 1.00 50.39 236 VAL C C 1
ATOM 8241 O O . VAL C 1 236 ? -3.591 62.379 -13.580 1.00 50.61 236 VAL C O 1
ATOM 8245 N N . ARG C 1 237 ? -2.721 64.368 -14.195 1.00 46.12 237 ARG C N 1
ATOM 8246 C CA . ARG C 1 237 ? -3.616 65.111 -13.301 1.00 47.75 237 ARG C CA 1
ATOM 8247 C C . ARG C 1 237 ? -5.078 64.977 -13.700 1.00 47.34 237 ARG C C 1
ATOM 8248 O O . ARG C 1 237 ? -5.946 64.801 -12.838 1.00 48.98 237 ARG C O 1
ATOM 8256 N N . LYS C 1 238 ? -5.372 65.034 -14.994 1.00 46.56 238 LYS C N 1
ATOM 8257 C CA . LYS C 1 238 ? -6.745 64.828 -15.432 1.00 47.68 238 LYS C CA 1
ATOM 8258 C C . LYS C 1 238 ? -7.089 63.356 -15.577 1.00 42.68 238 LYS C C 1
ATOM 8259 O O . LYS C 1 238 ? -8.247 63.036 -15.867 1.00 46.56 238 LYS C O 1
ATOM 8265 N N . ASN C 1 239 ? -6.113 62.467 -15.393 1.00 48.89 239 ASN C N 1
ATOM 8266 C CA . ASN C 1 239 ? -6.287 61.018 -15.538 1.00 46.98 239 ASN C CA 1
ATOM 8267 C C . ASN C 1 239 ? -6.870 60.649 -16.917 1.00 48.27 239 ASN C C 1
ATOM 8268 O O . ASN C 1 239 ? -7.903 59.987 -17.044 1.00 44.44 239 ASN C O 1
ATOM 8273 N N . ILE C 1 240 ? -6.153 61.060 -17.963 1.00 44.56 240 ILE C N 1
ATOM 8274 C CA . ILE C 1 240 ? -6.531 60.787 -19.343 1.00 42.37 240 ILE C CA 1
ATOM 8275 C C . ILE C 1 240 ? -5.321 60.151 -20.019 1.00 45.42 240 ILE C C 1
ATOM 8276 O O . ILE C 1 240 ? -4.238 60.052 -19.430 1.00 43.74 240 ILE C O 1
ATOM 8281 N N . HIS C 1 241 ? -5.519 59.710 -21.264 1.00 35.18 241 HIS C N 1
ATOM 8282 C CA . HIS C 1 241 ? -4.485 59.020 -22.021 1.00 37.65 241 HIS C CA 1
ATOM 8283 C C . HIS C 1 241 ? -3.641 59.998 -22.829 1.00 34.11 241 HIS C C 1
ATOM 8284 O O . HIS C 1 241 ? -4.047 61.127 -23.107 1.00 37.26 241 HIS C O 1
ATOM 8291 N N . LEU C 1 242 ? -2.462 59.538 -23.240 1.00 36.33 242 LEU C N 1
ATOM 8292 C CA . LEU C 1 242 ? -1.613 60.303 -24.155 1.00 38.54 242 LEU C CA 1
ATOM 8293 C C . LEU C 1 242 ? -1.237 59.404 -25.323 1.00 41.75 242 LEU C C 1
ATOM 8294 O O . LEU C 1 242 ? -0.520 58.413 -25.135 1.00 37.79 242 LEU C O 1
ATOM 8299 N N . VAL C 1 243 ? -1.727 59.749 -26.521 1.00 38.09 243 VAL C N 1
ATOM 8300 C CA . VAL C 1 243 ? -1.401 59.044 -27.757 1.00 39.82 243 VAL C CA 1
ATOM 8301 C C . VAL C 1 243 ? -0.430 59.920 -28.542 1.00 35.69 243 VAL C C 1
ATOM 8302 O O . VAL C 1 243 ? -0.684 61.112 -28.740 1.00 38.11 243 VAL C O 1
ATOM 8306 N N . SER C 1 244 ? 0.691 59.347 -28.963 1.00 35.46 244 SER C N 1
ATOM 8307 C CA . SER C 1 244 ? 1.674 60.075 -29.753 1.00 33.99 244 SER C CA 1
ATOM 8308 C C . SER C 1 244 ? 1.786 59.403 -31.114 1.00 38.99 244 SER C C 1
ATOM 8309 O O . SER C 1 244 ? 2.237 58.254 -31.208 1.00 39.84 244 SER C O 1
ATOM 8312 N N . ASP C 1 245 ? 1.320 60.092 -32.152 1.00 38.40 245 ASP C N 1
ATOM 8313 C CA . ASP C 1 245 ? 1.453 59.615 -33.525 1.00 40.49 245 ASP C CA 1
ATOM 8314 C C . ASP C 1 245 ? 2.828 60.050 -34.012 1.00 38.82 245 ASP C C 1
ATOM 8315 O O . ASP C 1 245 ? 3.062 61.244 -34.248 1.00 35.71 245 ASP C O 1
ATOM 8320 N N . GLU C 1 246 ? 3.762 59.097 -34.101 1.00 39.54 246 GLU C N 1
ATOM 8321 C CA . GLU C 1 246 ? 5.155 59.422 -34.404 1.00 40.90 246 GLU C CA 1
ATOM 8322 C C . GLU C 1 246 ? 5.560 58.920 -35.787 1.00 44.27 246 GLU C C 1
ATOM 8323 O O . GLU C 1 246 ? 6.737 58.640 -36.038 1.00 41.88 246 GLU C O 1
ATOM 8329 N N . ILE C 1 247 ? 4.599 58.917 -36.721 1.00 38.52 247 ILE C N 1
ATOM 8330 C CA . ILE C 1 247 ? 4.789 58.379 -38.060 1.00 39.46 247 ILE C CA 1
ATOM 8331 C C . ILE C 1 247 ? 5.878 59.104 -38.855 1.00 40.15 247 ILE C C 1
ATOM 8332 O O . ILE C 1 247 ? 6.414 58.541 -39.820 1.00 39.68 247 ILE C O 1
ATOM 8337 N N . TYR C 1 248 ? 6.222 60.340 -38.481 1.00 39.17 248 TYR C N 1
ATOM 8338 C CA . TYR C 1 248 ? 7.299 61.090 -39.115 1.00 38.39 248 TYR C CA 1
ATOM 8339 C C . TYR C 1 248 ? 8.571 61.104 -38.278 1.00 43.90 248 TYR C C 1
ATOM 8340 O O . TYR C 1 248 ? 9.436 61.963 -38.496 1.00 46.56 248 TYR C O 1
ATOM 8349 N N . SER C 1 249 ? 8.675 60.219 -37.284 1.00 42.89 249 SER C N 1
ATOM 8350 C CA . SER C 1 249 ? 9.841 60.232 -36.404 1.00 42.94 249 SER C CA 1
ATOM 8351 C C . SER C 1 249 ? 11.124 59.930 -37.175 1.00 47.68 249 SER C C 1
ATOM 8352 O O . SER C 1 249 ? 12.167 60.543 -36.923 1.00 49.40 249 SER C O 1
ATOM 8355 N N . GLY C 1 250 ? 11.068 59.001 -38.127 1.00 47.40 250 GLY C N 1
ATOM 8356 C CA . GLY C 1 250 ? 12.244 58.747 -38.930 1.00 44.83 250 GLY C CA 1
ATOM 8357 C C . GLY C 1 250 ? 12.587 59.832 -39.930 1.00 49.51 250 GLY C C 1
ATOM 8358 O O . GLY C 1 250 ? 13.587 59.698 -40.641 1.00 54.08 250 GLY C O 1
ATOM 8359 N N . SER C 1 251 ? 11.805 60.909 -40.001 1.00 46.40 251 SER C N 1
ATOM 8360 C CA . SER C 1 251 ? 12.044 61.983 -40.953 1.00 44.64 251 SER C CA 1
ATOM 8361 C C . SER C 1 251 ? 12.415 63.285 -40.262 1.00 48.07 251 SER C C 1
ATOM 8362 O O . SER C 1 251 ? 12.336 64.359 -40.873 1.00 47.47 251 SER C O 1
ATOM 8365 N N . VAL C 1 252 ? 12.776 63.200 -38.982 1.00 45.35 252 VAL C N 1
ATOM 8366 C CA . VAL C 1 252 ? 13.383 64.312 -38.275 1.00 51.84 252 VAL C CA 1
ATOM 8367 C C . VAL C 1 252 ? 14.781 64.538 -38.832 1.00 53.62 252 VAL C C 1
ATOM 8368 O O . VAL C 1 252 ? 15.574 63.596 -38.963 1.00 53.20 252 VAL C O 1
ATOM 8372 N N . PHE C 1 253 ? 15.087 65.795 -39.154 1.00 50.08 253 PHE C N 1
ATOM 8373 C CA . PHE C 1 253 ? 16.327 66.113 -39.863 1.00 57.85 253 PHE C CA 1
ATOM 8374 C C . PHE C 1 253 ? 17.565 65.774 -39.031 1.00 54.68 253 PHE C C 1
ATOM 8375 O O . PHE C 1 253 ? 18.551 65.250 -39.559 1.00 54.91 253 PHE C O 1
ATOM 8383 N N . HIS C 1 254 ? 17.541 66.061 -37.733 1.00 55.38 254 HIS C N 1
ATOM 8384 C CA . HIS C 1 254 ? 18.671 65.764 -36.858 1.00 53.91 254 HIS C CA 1
ATOM 8385 C C . HIS C 1 254 ? 18.192 64.916 -35.689 1.00 53.90 254 HIS C C 1
ATOM 8386 O O . HIS C 1 254 ? 17.417 65.390 -34.848 1.00 55.61 254 HIS C O 1
ATOM 8393 N N . ALA C 1 255 ? 18.698 63.678 -35.621 1.00 53.79 255 ALA C N 1
ATOM 8394 C CA . ALA C 1 255 ? 18.168 62.663 -34.714 1.00 50.83 255 ALA C CA 1
ATOM 8395 C C . ALA C 1 255 ? 18.071 63.140 -33.274 1.00 53.95 255 ALA C C 1
ATOM 8396 O O . ALA C 1 255 ? 17.135 62.771 -32.552 1.00 55.53 255 ALA C O 1
ATOM 8398 N N . SER C 1 256 ? 19.033 63.946 -32.826 1.00 57.28 256 SER C N 1
ATOM 8399 C CA . SER C 1 256 ? 19.052 64.340 -31.423 1.00 53.13 256 SER C CA 1
ATOM 8400 C C . SER C 1 256 ? 17.976 65.370 -31.081 1.00 52.60 256 SER C C 1
ATOM 8401 O O . SER C 1 256 ? 17.623 65.510 -29.904 1.00 52.88 256 SER C O 1
ATOM 8404 N N . GLU C 1 257 ? 17.409 66.061 -32.073 1.00 53.48 257 GLU C N 1
ATOM 8405 C CA . GLU C 1 257 ? 16.353 67.024 -31.780 1.00 54.10 257 GLU C CA 1
ATOM 8406 C C . GLU C 1 257 ? 14.988 66.360 -31.617 1.00 52.69 257 GLU C C 1
ATOM 8407 O O . GLU C 1 257 ? 14.036 67.022 -31.191 1.00 48.41 257 GLU C O 1
ATOM 8413 N N . PHE C 1 258 ? 14.876 65.068 -31.901 1.00 46.57 258 PHE C N 1
ATOM 8414 C CA . PHE C 1 258 ? 13.623 64.362 -31.722 1.00 46.22 258 PHE C CA 1
ATOM 8415 C C . PHE C 1 258 ? 13.580 63.737 -30.328 1.00 50.87 258 PHE C C 1
ATOM 8416 O O . PHE C 1 258 ? 14.550 63.110 -29.888 1.00 45.90 258 PHE C O 1
ATOM 8424 N N . THR C 1 259 ? 12.451 63.918 -29.641 1.00 47.67 259 THR C N 1
ATOM 8425 C CA . THR C 1 259 ? 12.164 63.280 -28.362 1.00 45.69 259 THR C CA 1
ATOM 8426 C C . THR C 1 259 ? 10.879 62.468 -28.503 1.00 47.78 259 THR C C 1
ATOM 8427 O O . THR C 1 259 ? 9.785 63.041 -28.563 1.00 46.13 259 THR C O 1
ATOM 8431 N N . SER C 1 260 ? 11.002 61.146 -28.573 1.00 46.93 260 SER C N 1
ATOM 8432 C CA . SER C 1 260 ? 9.841 60.267 -28.573 1.00 41.69 260 SER C CA 1
ATOM 8433 C C . SER C 1 260 ? 9.271 60.159 -27.164 1.00 41.52 260 SER C C 1
ATOM 8434 O O . SER C 1 260 ? 10.006 60.232 -26.179 1.00 44.63 260 SER C O 1
ATOM 8437 N N . VAL C 1 261 ? 7.949 59.978 -27.060 1.00 40.55 261 VAL C N 1
ATOM 8438 C CA . VAL C 1 261 ? 7.361 59.772 -25.734 1.00 42.43 261 VAL C CA 1
ATOM 8439 C C . VAL C 1 261 ? 7.907 58.502 -25.073 1.00 49.59 261 VAL C C 1
ATOM 8440 O O . VAL C 1 261 ? 7.765 58.326 -23.854 1.00 47.63 261 VAL C O 1
ATOM 8444 N N . ALA C 1 262 ? 8.517 57.596 -25.852 1.00 45.36 262 ALA C N 1
ATOM 8445 C CA . ALA C 1 262 ? 9.184 56.436 -25.265 1.00 42.88 262 ALA C CA 1
ATOM 8446 C C . ALA C 1 262 ? 10.330 56.848 -24.343 1.00 46.93 262 ALA C C 1
ATOM 8447 O O . ALA C 1 262 ? 10.585 56.190 -23.328 1.00 48.54 262 ALA C O 1
ATOM 8449 N N . GLU C 1 263 ? 11.033 57.926 -24.677 1.00 48.82 263 GLU C N 1
ATOM 8450 C CA . GLU C 1 263 ? 12.129 58.377 -23.827 1.00 55.95 263 GLU C CA 1
ATOM 8451 C C . GLU C 1 263 ? 11.611 58.894 -22.488 1.00 54.39 263 GLU C C 1
ATOM 8452 O O . GLU C 1 263 ? 12.214 58.632 -21.440 1.00 58.18 263 GLU C O 1
ATOM 8458 N N . ILE C 1 264 ? 10.483 59.606 -22.506 1.00 49.21 264 ILE C N 1
ATOM 8459 C CA . ILE C 1 264 ? 9.874 60.128 -21.284 1.00 51.50 264 ILE C CA 1
ATOM 8460 C C . ILE C 1 264 ? 9.380 58.996 -20.383 1.00 55.51 264 ILE C C 1
ATOM 8461 O O . ILE C 1 264 ? 9.371 59.130 -19.152 1.00 59.70 264 ILE C O 1
ATOM 8466 N N . VAL C 1 265 ? 8.979 57.866 -20.961 1.00 54.32 265 VAL C N 1
ATOM 8467 C CA . VAL C 1 265 ? 8.426 56.777 -20.161 1.00 56.29 265 VAL C CA 1
ATOM 8468 C C . VAL C 1 265 ? 9.494 55.830 -19.590 1.00 54.52 265 VAL C C 1
ATOM 8469 O O . VAL C 1 265 ? 9.299 55.261 -18.509 1.00 54.13 265 VAL C O 1
ATOM 8473 N N . GLU C 1 266 ? 10.636 55.659 -20.266 1.00 59.28 266 GLU C N 1
ATOM 8474 C CA . GLU C 1 266 ? 11.647 54.722 -19.771 1.00 65.88 266 GLU C CA 1
ATOM 8475 C C . GLU C 1 266 ? 12.142 55.109 -18.378 1.00 64.45 266 GLU C C 1
ATOM 8476 O O . GLU C 1 266 ? 12.417 54.237 -17.546 1.00 68.33 266 GLU C O 1
ATOM 8482 N N . ASN C 1 267 ? 12.238 56.407 -18.092 1.00 67.92 267 ASN C N 1
ATOM 8483 C CA . ASN C 1 267 ? 12.674 56.880 -16.783 1.00 68.12 267 ASN C CA 1
ATOM 8484 C C . ASN C 1 267 ? 11.516 57.042 -15.797 1.00 68.22 267 ASN C C 1
ATOM 8485 O O . ASN C 1 267 ? 11.660 57.741 -14.790 1.00 65.73 267 ASN C O 1
ATOM 8490 N N . ILE C 1 268 ? 10.361 56.460 -16.081 1.00 68.80 268 ILE C N 1
ATOM 8491 C CA . ILE C 1 268 ? 9.241 56.457 -15.147 1.00 66.71 268 ILE C CA 1
ATOM 8492 C C . ILE C 1 268 ? 9.254 55.135 -14.391 1.00 72.85 268 ILE C C 1
ATOM 8493 O O . ILE C 1 268 ? 9.434 54.064 -14.988 1.00 72.41 268 ILE C O 1
ATOM 8498 N N . ASP C 1 269 ? 9.008 55.200 -13.083 1.00 74.48 269 ASP C N 1
ATOM 8499 C CA . ASP C 1 269 ? 8.988 54.023 -12.225 1.00 76.41 269 ASP C CA 1
ATOM 8500 C C . ASP C 1 269 ? 7.577 53.524 -11.982 1.00 75.14 269 ASP C C 1
ATOM 8501 O O . ASP C 1 269 ? 7.365 52.318 -11.801 1.00 67.15 269 ASP C O 1
ATOM 8506 N N . ASP C 1 270 ? 6.624 54.447 -11.990 1.00 70.00 270 ASP C N 1
ATOM 8507 C CA . ASP C 1 270 ? 5.239 54.163 -11.661 1.00 68.74 270 ASP C CA 1
ATOM 8508 C C . ASP C 1 270 ? 4.548 53.559 -12.878 1.00 69.94 270 ASP C C 1
ATOM 8509 O O . ASP C 1 270 ? 4.528 54.166 -13.955 1.00 66.48 270 ASP C O 1
ATOM 8514 N N . VAL C 1 271 ? 3.990 52.357 -12.717 1.00 66.11 271 VAL C N 1
ATOM 8515 C CA . VAL C 1 271 ? 3.280 51.734 -13.833 1.00 66.26 271 VAL C CA 1
ATOM 8516 C C . VAL C 1 271 ? 1.944 52.435 -14.108 1.00 64.89 271 VAL C C 1
ATOM 8517 O O . VAL C 1 271 ? 1.473 52.433 -15.254 1.00 66.31 271 VAL C O 1
ATOM 8521 N N . SER C 1 272 ? 1.348 53.112 -13.114 1.00 62.70 272 SER C N 1
ATOM 8522 C CA . SER C 1 272 ? 0.114 53.852 -13.401 1.00 62.24 272 SER C CA 1
ATOM 8523 C C . SER C 1 272 ? 0.344 54.979 -14.372 1.00 62.44 272 SER C C 1
ATOM 8524 O O . SER C 1 272 ? -0.552 55.364 -15.126 1.00 64.46 272 SER C O 1
ATOM 8527 N N . VAL C 1 273 ? 1.529 55.555 -14.321 1.00 59.49 273 VAL C N 1
ATOM 8528 C CA . VAL C 1 273 ? 1.826 56.726 -15.128 1.00 57.58 273 VAL C CA 1
ATOM 8529 C C . VAL C 1 273 ? 2.117 56.323 -16.557 1.00 59.38 273 VAL C C 1
ATOM 8530 O O . VAL C 1 273 ? 1.534 56.870 -17.501 1.00 55.12 273 VAL C O 1
ATOM 8534 N N . LYS C 1 274 ? 2.998 55.342 -16.740 1.00 57.82 274 LYS C N 1
ATOM 8535 C CA . LYS C 1 274 ? 3.286 54.902 -18.096 1.00 59.58 274 LYS C CA 1
ATOM 8536 C C . LYS C 1 274 ? 2.058 54.284 -18.764 1.00 53.90 274 LYS C C 1
ATOM 8537 O O . LYS C 1 274 ? 1.944 54.334 -19.996 1.00 50.32 274 LYS C O 1
ATOM 8543 N N . GLU C 1 275 ? 1.152 53.664 -17.986 1.00 57.31 275 GLU C N 1
ATOM 8544 C CA . GLU C 1 275 ? 0.019 52.929 -18.560 1.00 51.39 275 GLU C CA 1
ATOM 8545 C C . GLU C 1 275 ? -0.907 53.790 -19.413 1.00 49.66 275 GLU C C 1
ATOM 8546 O O . GLU C 1 275 ? -1.830 53.242 -20.034 1.00 45.37 275 GLU C O 1
ATOM 8552 N N . ARG C 1 276 ? -0.728 55.109 -19.440 1.00 44.77 276 ARG C N 1
ATOM 8553 C CA . ARG C 1 276 ? -1.616 55.962 -20.219 1.00 43.79 276 ARG C CA 1
ATOM 8554 C C . ARG C 1 276 ? -0.945 56.451 -21.501 1.00 41.12 276 ARG C C 1
ATOM 8555 O O . ARG C 1 276 ? -1.478 57.341 -22.180 1.00 37.86 276 ARG C O 1
ATOM 8563 N N . VAL C 1 277 ? 0.229 55.910 -21.827 1.00 43.15 277 VAL C N 1
ATOM 8564 C CA . VAL C 1 277 ? 1.032 56.345 -22.964 1.00 41.69 277 VAL C CA 1
ATOM 8565 C C . VAL C 1 277 ? 0.981 55.279 -24.051 1.00 42.94 277 VAL C C 1
ATOM 8566 O O . VAL C 1 277 ? 1.249 54.098 -23.787 1.00 41.44 277 VAL C O 1
ATOM 8570 N N . HIS C 1 278 ? 0.649 55.701 -25.278 1.00 40.63 278 HIS C N 1
ATOM 8571 C CA . HIS C 1 278 ? 0.560 54.794 -26.414 1.00 41.82 278 HIS C CA 1
ATOM 8572 C C . HIS C 1 278 ? 1.169 55.461 -27.640 1.00 40.51 278 HIS C C 1
ATOM 8573 O O . HIS C 1 278 ? 0.974 56.659 -27.865 1.00 41.82 278 HIS C O 1
ATOM 8580 N N . ILE C 1 279 ? 1.926 54.685 -28.413 1.00 32.89 279 ILE C N 1
ATOM 8581 C CA . ILE C 1 279 ? 2.609 55.163 -29.607 1.00 35.32 279 ILE C CA 1
ATOM 8582 C C . ILE C 1 279 ? 1.957 54.560 -30.844 1.00 37.79 279 ILE C C 1
ATOM 8583 O O . ILE C 1 279 ? 1.653 53.359 -30.890 1.00 33.85 279 ILE C O 1
ATOM 8588 N N . VAL C 1 280 ? 1.751 55.405 -31.848 1.00 34.64 280 VAL C N 1
ATOM 8589 C CA . VAL C 1 280 ? 1.255 55.008 -33.152 1.00 34.04 280 VAL C CA 1
ATOM 8590 C C . VAL C 1 280 ? 2.384 55.246 -34.136 1.00 40.77 280 VAL C C 1
ATOM 8591 O O . VAL C 1 280 ? 3.059 56.286 -34.081 1.00 35.13 280 VAL C O 1
ATOM 8595 N N . TYR C 1 281 ? 2.638 54.265 -34.991 1.00 38.59 281 TYR C N 1
ATOM 8596 C CA . TYR C 1 281 ? 3.677 54.423 -35.991 1.00 41.06 281 TYR C CA 1
ATOM 8597 C C . TYR C 1 281 ? 3.236 53.711 -37.259 1.00 40.84 281 TYR C C 1
ATOM 8598 O O . TYR C 1 281 ? 2.258 52.958 -37.277 1.00 37.90 281 TYR C O 1
ATOM 8607 N N . SER C 1 282 ? 3.951 53.991 -38.336 1.00 37.73 282 SER C N 1
ATOM 8608 C CA . SER C 1 282 ? 3.638 53.395 -39.623 1.00 39.25 282 SER C CA 1
ATOM 8609 C C . SER C 1 282 ? 4.881 53.492 -40.500 1.00 41.15 282 SER C C 1
ATOM 8610 O O . SER C 1 282 ? 5.760 54.320 -40.261 1.00 44.99 282 SER C O 1
ATOM 8613 N N . LEU C 1 283 ? 4.968 52.611 -41.492 1.00 44.52 283 LEU C N 1
ATOM 8614 C CA . LEU C 1 283 ? 6.049 52.691 -42.467 1.00 45.21 283 LEU C CA 1
ATOM 8615 C C . LEU C 1 283 ? 5.675 53.459 -43.729 1.00 47.24 283 LEU C C 1
ATOM 8616 O O . LEU C 1 283 ? 6.477 53.481 -44.673 1.00 44.06 283 LEU C O 1
ATOM 8621 N N . SER C 1 284 ? 4.522 54.142 -43.730 1.00 39.04 284 SER C N 1
ATOM 8622 C CA . SER C 1 284 ? 4.064 54.858 -44.910 1.00 39.56 284 SER C CA 1
ATOM 8623 C C . SER C 1 284 ? 4.967 56.047 -45.240 1.00 40.78 284 SER C C 1
ATOM 8624 O O . SER C 1 284 ? 5.252 56.309 -46.413 1.00 45.91 284 SER C O 1
ATOM 8627 N N . LYS C 1 285 ? 5.429 56.779 -44.233 1.00 45.06 285 LYS C N 1
ATOM 8628 C CA . LYS C 1 285 ? 6.128 58.032 -44.488 1.00 46.05 285 LYS C CA 1
ATOM 8629 C C . LYS C 1 285 ? 7.642 57.883 -44.454 1.00 45.06 285 LYS C C 1
ATOM 8630 O O . LYS C 1 285 ? 8.326 58.288 -45.395 1.00 52.23 285 LYS C O 1
ATOM 8636 N N . ASP C 1 286 ? 8.182 57.292 -43.394 1.00 46.63 286 ASP C N 1
ATOM 8637 C CA . ASP C 1 286 ? 9.628 57.201 -43.278 1.00 45.51 286 ASP C CA 1
ATOM 8638 C C . ASP C 1 286 ? 10.201 56.303 -44.367 1.00 52.14 286 ASP C C 1
ATOM 8639 O O . ASP C 1 286 ? 11.212 56.642 -44.995 1.00 53.84 286 ASP C O 1
ATOM 8644 N N . LEU C 1 287 ? 9.550 55.179 -44.632 1.00 49.73 287 LEU C N 1
ATOM 8645 C CA . LEU C 1 287 ? 10.020 54.257 -45.648 1.00 49.16 287 LEU C CA 1
ATOM 8646 C C . LEU C 1 287 ? 9.387 54.473 -47.014 1.00 48.76 287 LEU C C 1
ATOM 8647 O O . LEU C 1 287 ? 9.810 53.818 -47.974 1.00 51.10 287 LEU C O 1
ATOM 8652 N N . GLY C 1 288 ? 8.383 55.344 -47.129 1.00 47.69 288 GLY C N 1
ATOM 8653 C CA . GLY C 1 288 ? 7.723 55.556 -48.408 1.00 43.86 288 GLY C CA 1
ATOM 8654 C C . GLY C 1 288 ? 6.959 54.359 -48.932 1.00 47.75 288 GLY C C 1
ATOM 8655 O O . GLY C 1 288 ? 6.886 54.157 -50.153 1.00 53.15 288 GLY C O 1
ATOM 8656 N N . LEU C 1 289 ? 6.366 53.562 -48.047 1.00 43.14 289 LEU C N 1
ATOM 8657 C CA . LEU C 1 289 ? 5.602 52.377 -48.441 1.00 43.91 289 LEU C CA 1
ATOM 8658 C C . LEU C 1 289 ? 4.137 52.488 -48.019 1.00 42.65 289 LEU C C 1
ATOM 8659 O O . LEU C 1 289 ? 3.634 51.628 -47.287 1.00 43.03 289 LEU C O 1
ATOM 8664 N N . PRO C 1 290 ? 3.424 53.545 -48.424 1.00 44.74 290 PRO C N 1
ATOM 8665 C CA . PRO C 1 290 ? 2.044 53.684 -47.929 1.00 41.80 290 PRO C CA 1
ATOM 8666 C C . PRO C 1 290 ? 1.140 52.567 -48.407 1.00 42.89 290 PRO C C 1
ATOM 8667 O O . PRO C 1 290 ? 0.242 52.142 -47.666 1.00 40.40 290 PRO C O 1
ATOM 8671 N N . GLY C 1 291 ? 1.368 52.067 -49.623 1.00 44.32 291 GLY C N 1
ATOM 8672 C CA . GLY C 1 291 ? 0.506 51.050 -50.184 1.00 43.16 291 GLY C CA 1
ATOM 8673 C C . GLY C 1 291 ? 0.544 49.718 -49.470 1.00 39.07 291 GLY C C 1
ATOM 8674 O O . GLY C 1 291 ? -0.434 48.973 -49.539 1.00 41.80 291 GLY C O 1
ATOM 8675 N N . PHE C 1 292 ? 1.622 49.418 -48.751 1.00 40.33 292 PHE C N 1
ATOM 8676 C CA . PHE C 1 292 ? 1.729 48.134 -48.066 1.00 40.66 292 PHE C CA 1
ATOM 8677 C C . PHE C 1 292 ? 0.972 48.105 -46.744 1.00 37.33 292 PHE C C 1
ATOM 8678 O O . PHE C 1 292 ? 0.783 47.021 -46.190 1.00 35.05 292 PHE C O 1
ATOM 8686 N N . ARG C 1 293 ? 0.556 49.267 -46.227 1.00 37.64 293 ARG C N 1
ATOM 8687 C CA . ARG C 1 293 ? -0.342 49.376 -45.075 1.00 35.10 293 ARG C CA 1
ATOM 8688 C C . ARG C 1 293 ? 0.245 48.705 -43.834 1.00 34.52 293 ARG C C 1
ATOM 8689 O O . ARG C 1 293 ? -0.358 47.823 -43.240 1.00 39.50 293 ARG C O 1
ATOM 8697 N N . VAL C 1 294 ? 1.416 49.153 -43.414 1.00 38.81 294 VAL C N 1
ATOM 8698 C CA . VAL C 1 294 ? 2.025 48.587 -42.216 1.00 38.99 294 VAL C CA 1
ATOM 8699 C C . VAL C 1 294 ? 1.975 49.663 -41.147 1.00 41.32 294 VAL C C 1
ATOM 8700 O O . VAL C 1 294 ? 2.764 50.621 -41.151 1.00 40.79 294 VAL C O 1
ATOM 8704 N N . GLY C 1 295 ? 1.029 49.501 -40.228 1.00 39.74 295 GLY C N 1
ATOM 8705 C CA . GLY C 1 295 ? 0.935 50.393 -39.091 1.00 39.53 295 GLY C CA 1
ATOM 8706 C C . GLY C 1 295 ? 1.193 49.616 -37.824 1.00 34.61 295 GLY C C 1
ATOM 8707 O O . GLY C 1 295 ? 1.181 48.384 -37.833 1.00 37.29 295 GLY C O 1
ATOM 8708 N N . THR C 1 296 ? 1.482 50.312 -36.737 1.00 37.07 296 THR C N 1
ATOM 8709 C CA . THR C 1 296 ? 1.702 49.605 -35.492 1.00 38.47 296 THR C CA 1
ATOM 8710 C C . THR C 1 296 ? 1.256 50.475 -34.327 1.00 40.57 296 THR C C 1
ATOM 8711 O O . THR C 1 296 ? 1.326 51.711 -34.386 1.00 34.44 296 THR C O 1
ATOM 8715 N N . ILE C 1 297 ? 0.810 49.808 -33.262 1.00 37.33 297 ILE C N 1
ATOM 8716 C CA . ILE C 1 297 ? 0.581 50.420 -31.959 1.00 37.02 297 ILE C CA 1
ATOM 8717 C C . ILE C 1 297 ? 1.574 49.820 -30.977 1.00 36.68 297 ILE C C 1
ATOM 8718 O O . ILE C 1 297 ? 1.702 48.595 -30.887 1.00 36.95 297 ILE C O 1
ATOM 8723 N N . TYR C 1 298 ? 2.288 50.671 -30.258 1.00 33.45 298 TYR C N 1
ATOM 8724 C CA . TYR C 1 298 ? 3.088 50.224 -29.127 1.00 36.58 298 TYR C CA 1
ATOM 8725 C C . TYR C 1 298 ? 2.542 50.959 -27.917 1.00 35.57 298 TYR C C 1
ATOM 8726 O O . TYR C 1 298 ? 2.760 52.170 -27.761 1.00 37.80 298 TYR C O 1
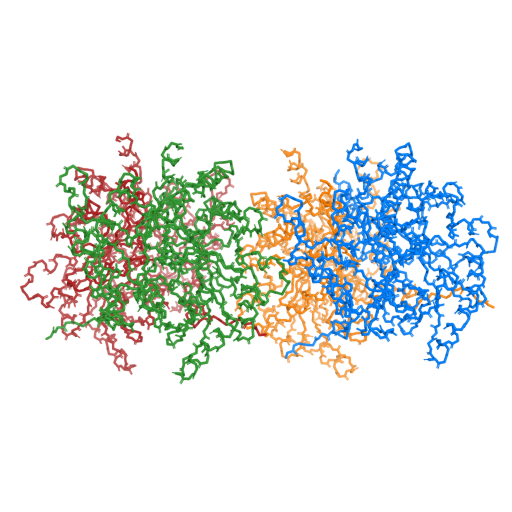ATOM 8735 N N . SER C 1 299 ? 1.826 50.232 -27.077 1.00 31.36 299 SER C N 1
ATOM 8736 C CA . SER C 1 299 ? 1.182 50.786 -25.900 1.00 39.19 299 SER C CA 1
ATOM 8737 C C . SER C 1 299 ? 1.940 50.322 -24.664 1.00 41.23 299 SER C C 1
ATOM 8738 O O . SER C 1 299 ? 2.383 49.175 -24.593 1.00 44.50 299 SER C O 1
ATOM 8741 N N . TYR C 1 300 ? 2.107 51.218 -23.700 1.00 42.93 300 TYR C N 1
ATOM 8742 C CA . TYR C 1 300 ? 2.689 50.840 -22.418 1.00 46.22 300 TYR C CA 1
ATOM 8743 C C . TYR C 1 300 ? 1.640 50.333 -21.445 1.00 48.18 300 TYR C C 1
ATOM 8744 O O . TYR C 1 300 ? 1.937 50.178 -20.251 1.00 49.87 300 TYR C O 1
ATOM 8753 N N . ASN C 1 301 ? 0.412 50.119 -21.929 1.00 39.03 301 ASN C N 1
ATOM 8754 C CA . ASN C 1 301 ? -0.696 49.599 -21.138 1.00 42.70 301 ASN C CA 1
ATOM 8755 C C . ASN C 1 301 ? -0.991 48.182 -21.634 1.00 47.34 301 ASN C C 1
ATOM 8756 O O . ASN C 1 301 ? -1.411 47.994 -22.779 1.00 46.21 301 ASN C O 1
ATOM 8761 N N . ASP C 1 302 ? -0.768 47.194 -20.771 1.00 48.28 302 ASP C N 1
ATOM 8762 C CA . ASP C 1 302 ? -0.835 45.798 -21.169 1.00 42.94 302 ASP C CA 1
ATOM 8763 C C . ASP C 1 302 ? -2.245 45.368 -21.522 1.00 45.62 302 ASP C C 1
ATOM 8764 O O . ASP C 1 302 ? -2.424 44.412 -22.284 1.00 46.96 302 ASP C O 1
ATOM 8769 N N . ASN C 1 303 ? -3.253 46.031 -20.971 1.00 44.81 303 ASN C N 1
ATOM 8770 C CA . ASN C 1 303 ? -4.607 45.687 -21.363 1.00 46.81 303 ASN C CA 1
ATOM 8771 C C . ASN C 1 303 ? -4.954 46.281 -22.724 1.00 46.90 303 ASN C C 1
ATOM 8772 O O . ASN C 1 303 ? -5.699 45.663 -23.498 1.00 43.64 303 ASN C O 1
ATOM 8777 N N . VAL C 1 304 ? -4.387 47.451 -23.035 1.00 44.34 304 VAL C N 1
ATOM 8778 C CA . VAL C 1 304 ? -4.494 48.016 -24.371 1.00 41.75 304 VAL C CA 1
ATOM 8779 C C . VAL C 1 304 ? -3.782 47.130 -25.376 1.00 42.44 304 VAL C C 1
ATOM 8780 O O . VAL C 1 304 ? -4.293 46.890 -26.477 1.00 42.46 304 VAL C O 1
ATOM 8784 N N . VAL C 1 305 ? -2.591 46.631 -25.028 1.00 40.57 305 VAL C N 1
ATOM 8785 C CA . VAL C 1 305 ? -1.904 45.718 -25.940 1.00 44.97 305 VAL C CA 1
ATOM 8786 C C . VAL C 1 305 ? -2.786 44.513 -26.247 1.00 47.25 305 VAL C C 1
ATOM 8787 O O . VAL C 1 305 ? -2.987 44.138 -27.407 1.00 46.72 305 VAL C O 1
ATOM 8791 N N . ARG C 1 306 ? -3.328 43.887 -25.214 1.00 44.93 306 ARG C N 1
ATOM 8792 C CA . ARG C 1 306 ? -4.094 42.675 -25.447 1.00 48.15 306 ARG C CA 1
ATOM 8793 C C . ARG C 1 306 ? -5.393 42.974 -26.205 1.00 48.25 306 ARG C C 1
ATOM 8794 O O . ARG C 1 306 ? -5.824 42.169 -27.040 1.00 44.93 306 ARG C O 1
ATOM 8802 N N . THR C 1 307 ? -6.051 44.107 -25.903 1.00 43.76 307 THR C N 1
ATOM 8803 C CA . THR C 1 307 ? -7.274 44.470 -26.623 1.00 42.65 307 THR C CA 1
ATOM 8804 C C . THR C 1 307 ? -6.977 44.964 -28.041 1.00 43.74 307 THR C C 1
ATOM 8805 O O . THR C 1 307 ? -7.684 44.598 -28.987 1.00 40.78 307 THR C O 1
ATOM 8809 N N . ALA C 1 308 ? -5.951 45.806 -28.212 1.00 44.33 308 ALA C N 1
ATOM 8810 C CA . ALA C 1 308 ? -5.611 46.263 -29.557 1.00 41.73 308 ALA C CA 1
ATOM 8811 C C . ALA C 1 308 ? -5.240 45.082 -30.443 1.00 43.43 308 ALA C C 1
ATOM 8812 O O . ALA C 1 308 ? -5.603 45.047 -31.624 1.00 44.45 308 ALA C O 1
ATOM 8814 N N . ARG C 1 309 ? -4.586 44.074 -29.867 1.00 44.54 309 ARG C N 1
ATOM 8815 C CA . ARG C 1 309 ? -4.219 42.876 -30.617 1.00 44.34 309 ARG C CA 1
ATOM 8816 C C . ARG C 1 309 ? -5.453 42.110 -31.079 1.00 46.53 309 ARG C C 1
ATOM 8817 O O . ARG C 1 309 ? -5.562 41.730 -32.253 1.00 43.73 309 ARG C O 1
ATOM 8825 N N . ARG C 1 310 ? -6.397 41.867 -30.163 1.00 43.55 310 ARG C N 1
ATOM 8826 C CA . ARG C 1 310 ? -7.653 41.237 -30.553 1.00 41.32 310 ARG C CA 1
ATOM 8827 C C . ARG C 1 310 ? -8.383 42.062 -31.598 1.00 41.71 310 ARG C C 1
ATOM 8828 O O . ARG C 1 310 ? -8.964 41.518 -32.548 1.00 43.99 310 ARG C O 1
ATOM 8836 N N . MET C 1 311 ? -8.392 43.378 -31.419 1.00 38.12 311 MET C N 1
ATOM 8837 C CA . MET C 1 311 ? -9.067 44.269 -32.342 1.00 38.29 311 MET C CA 1
ATOM 8838 C C . MET C 1 311 ? -8.357 44.359 -33.690 1.00 36.79 311 MET C C 1
ATOM 8839 O O . MET C 1 311 ? -8.988 44.720 -34.689 1.00 34.56 311 MET C O 1
ATOM 8844 N N . SER C 1 312 ? -7.060 44.055 -33.744 1.00 38.47 312 SER C N 1
ATOM 8845 C CA . SER C 1 312 ? -6.346 44.122 -35.015 1.00 42.23 312 SER C CA 1
ATOM 8846 C C . SER C 1 312 ? -6.792 43.045 -36.003 1.00 38.28 312 SER C C 1
ATOM 8847 O O . SER C 1 312 ? -6.426 43.130 -37.183 1.00 35.35 312 SER C O 1
ATOM 8850 N N . SER C 1 313 ? -7.589 42.058 -35.563 1.00 37.17 313 SER C N 1
ATOM 8851 C CA . SER C 1 313 ? -8.174 41.090 -36.499 1.00 35.83 313 SER C CA 1
ATOM 8852 C C . SER C 1 313 ? -8.944 41.778 -37.618 1.00 37.88 313 SER C C 1
ATOM 8853 O O . SER C 1 313 ? -9.070 41.230 -38.718 1.00 38.53 313 SER C O 1
ATOM 8856 N N . PHE C 1 314 ? -9.495 42.963 -37.357 1.00 38.13 314 PHE C N 1
ATOM 8857 C CA . PHE C 1 314 ? -10.257 43.666 -38.378 1.00 31.10 314 PHE C CA 1
ATOM 8858 C C . PHE C 1 314 ? -9.366 44.376 -39.379 1.00 33.04 314 PHE C C 1
ATOM 8859 O O . PHE C 1 314 ? -9.872 44.968 -40.339 1.00 33.14 314 PHE C O 1
ATOM 8867 N N . THR C 1 315 ? -8.057 44.336 -39.181 1.00 34.06 315 THR C N 1
ATOM 8868 C CA . THR C 1 315 ? -7.190 45.203 -39.957 1.00 36.84 315 THR C CA 1
ATOM 8869 C C . THR C 1 315 ? -5.765 44.656 -39.922 1.00 34.53 315 THR C C 1
ATOM 8870 O O . THR C 1 315 ? -4.802 45.381 -39.678 1.00 35.01 315 THR C O 1
ATOM 8874 N N . LEU C 1 316 ? -5.610 43.372 -40.223 1.00 36.47 316 LEU C N 1
ATOM 8875 C CA . LEU C 1 316 ? -4.300 42.753 -40.175 1.00 33.41 316 LEU C CA 1
ATOM 8876 C C . LEU C 1 316 ? -3.465 43.154 -41.389 1.00 36.54 316 LEU C C 1
ATOM 8877 O O . LEU C 1 316 ? -3.996 43.489 -42.455 1.00 36.23 316 LEU C O 1
ATOM 8882 N N . VAL C 1 317 ? -2.141 43.121 -41.206 1.00 34.52 317 VAL C N 1
ATOM 8883 C CA . VAL C 1 317 ? -1.167 43.317 -42.274 1.00 35.07 317 VAL C CA 1
ATOM 8884 C C . VAL C 1 317 ? -0.982 42.005 -43.038 1.00 35.61 317 VAL C C 1
ATOM 8885 O O . VAL C 1 317 ? -0.863 40.928 -42.439 1.00 33.58 317 VAL C O 1
ATOM 8889 N N . SER C 1 318 ? -0.946 42.090 -44.367 1.00 36.10 318 SER C N 1
ATOM 8890 C CA . SER C 1 318 ? -0.715 40.910 -45.196 1.00 36.92 318 SER C CA 1
ATOM 8891 C C . SER C 1 318 ? 0.565 40.212 -44.773 1.00 37.94 318 SER C C 1
ATOM 8892 O O . SER C 1 318 ? 1.606 40.851 -44.622 1.00 40.98 318 SER C O 1
ATOM 8895 N N . SER C 1 319 ? 0.476 38.897 -44.561 1.00 39.88 319 SER C N 1
ATOM 8896 C CA . SER C 1 319 ? 1.646 38.139 -44.133 1.00 43.20 319 SER C CA 1
ATOM 8897 C C . SER C 1 319 ? 2.715 38.120 -45.214 1.00 43.74 319 SER C C 1
ATOM 8898 O O . SER C 1 319 ? 3.910 38.077 -44.900 1.00 44.13 319 SER C O 1
ATOM 8901 N N . GLN C 1 320 ? 2.309 38.171 -46.484 1.00 43.97 320 GLN C N 1
ATOM 8902 C CA . GLN C 1 320 ? 3.280 38.323 -47.563 1.00 43.63 320 GLN C CA 1
ATOM 8903 C C . GLN C 1 320 ? 4.109 39.578 -47.367 1.00 47.14 320 GLN C C 1
ATOM 8904 O O . GLN C 1 320 ? 5.344 39.548 -47.462 1.00 46.55 320 GLN C O 1
ATOM 8910 N N . THR C 1 321 ? 3.442 40.694 -47.060 1.00 44.58 321 THR C N 1
ATOM 8911 C CA . THR C 1 321 ? 4.148 41.950 -46.856 1.00 41.79 321 THR C CA 1
ATOM 8912 C C . THR C 1 321 ? 5.016 41.907 -45.602 1.00 42.90 321 THR C C 1
ATOM 8913 O O . THR C 1 321 ? 6.152 42.408 -45.604 1.00 41.22 321 THR C O 1
ATOM 8917 N N . GLN C 1 322 ? 4.507 41.311 -44.520 1.00 38.98 322 GLN C N 1
ATOM 8918 C CA . GLN C 1 322 ? 5.315 41.189 -43.304 1.00 42.88 322 GLN C CA 1
ATOM 8919 C C . GLN C 1 322 ? 6.617 40.447 -43.576 1.00 48.56 322 GLN C C 1
ATOM 8920 O O . GLN C 1 322 ? 7.694 40.897 -43.180 1.00 44.03 322 GLN C O 1
ATOM 8926 N N . HIS C 1 323 ? 6.535 39.317 -44.287 1.00 48.30 323 HIS C N 1
ATOM 8927 C CA . HIS C 1 323 ? 7.715 38.489 -44.511 1.00 54.24 323 HIS C CA 1
ATOM 8928 C C . HIS C 1 323 ? 8.728 39.171 -45.422 1.00 50.41 323 HIS C C 1
ATOM 8929 O O . HIS C 1 323 ? 9.936 39.066 -45.197 1.00 56.21 323 HIS C O 1
ATOM 8936 N N . MET C 1 324 ? 8.266 39.814 -46.490 1.00 51.46 324 MET C N 1
ATOM 8937 C CA . MET C 1 324 ? 9.199 40.506 -47.373 1.00 54.74 324 MET C CA 1
ATOM 8938 C C . MET C 1 324 ? 9.967 41.589 -46.632 1.00 55.45 324 MET C C 1
ATOM 8939 O O . MET C 1 324 ? 11.186 41.724 -46.806 1.00 60.16 324 MET C O 1
ATOM 8944 N N . LEU C 1 325 ? 9.275 42.378 -45.803 1.00 54.09 325 LEU C N 1
ATOM 8945 C CA . LEU C 1 325 ? 9.924 43.503 -45.147 1.00 51.41 325 LEU C CA 1
ATOM 8946 C C . LEU C 1 325 ? 10.711 43.098 -43.916 1.00 53.03 325 LEU C C 1
ATOM 8947 O O . LEU C 1 325 ? 11.545 43.883 -43.452 1.00 52.19 325 LEU C O 1
ATOM 8952 N N . ALA C 1 326 ? 10.469 41.901 -43.378 1.00 55.26 326 ALA C N 1
ATOM 8953 C CA . ALA C 1 326 ? 11.074 41.530 -42.102 1.00 50.94 326 ALA C CA 1
ATOM 8954 C C . ALA C 1 326 ? 12.595 41.552 -42.182 1.00 54.33 326 ALA C C 1
ATOM 8955 O O . ALA C 1 326 ? 13.262 42.154 -41.334 1.00 59.31 326 ALA C O 1
ATOM 8957 N N . SER C 1 327 ? 13.156 40.929 -43.216 1.00 51.86 327 SER C N 1
ATOM 8958 C CA . SER C 1 327 ? 14.606 40.852 -43.358 1.00 57.22 327 SER C CA 1
ATOM 8959 C C . SER C 1 327 ? 15.216 42.233 -43.530 1.00 52.89 327 SER C C 1
ATOM 8960 O O . SER C 1 327 ? 16.239 42.557 -42.918 1.00 61.62 327 SER C O 1
ATOM 8963 N N . MET C 1 328 ? 14.607 43.056 -44.375 1.00 55.10 328 MET C N 1
ATOM 8964 C CA . MET C 1 328 ? 15.143 44.384 -44.635 1.00 53.06 328 MET C CA 1
ATOM 8965 C C . MET C 1 328 ? 15.130 45.251 -43.381 1.00 58.31 328 MET C C 1
ATOM 8966 O O . MET C 1 328 ? 16.077 46.004 -43.128 1.00 59.35 328 MET C O 1
ATOM 8971 N N . LEU C 1 329 ? 14.057 45.172 -42.591 1.00 56.25 329 LEU C N 1
ATOM 8972 C CA . LEU C 1 329 ? 13.902 46.030 -41.425 1.00 51.32 329 LEU C CA 1
ATOM 8973 C C . LEU C 1 329 ? 14.675 45.525 -40.207 1.00 53.04 329 LEU C C 1
ATOM 8974 O O . LEU C 1 329 ? 14.889 46.293 -39.263 1.00 53.84 329 LEU C O 1
ATOM 8979 N N . SER C 1 330 ? 15.097 44.260 -40.200 1.00 56.23 330 SER C N 1
ATOM 8980 C CA . SER C 1 330 ? 15.918 43.716 -39.122 1.00 57.91 330 SER C CA 1
ATOM 8981 C C . SER C 1 330 ? 17.414 43.850 -39.353 1.00 60.82 330 SER C C 1
ATOM 8982 O O . SER C 1 330 ? 18.189 43.596 -38.426 1.00 65.94 330 SER C O 1
ATOM 8985 N N . ASP C 1 331 ? 17.840 44.231 -40.547 1.00 58.49 331 ASP C N 1
ATOM 8986 C CA . ASP C 1 331 ? 19.249 44.458 -40.814 1.00 63.79 331 ASP C CA 1
ATOM 8987 C C . ASP C 1 331 ? 19.682 45.737 -40.106 1.00 64.81 331 ASP C C 1
ATOM 8988 O O . ASP C 1 331 ? 19.601 46.810 -40.706 1.00 64.23 331 ASP C O 1
ATOM 8993 N N . GLU C 1 332 ? 20.183 45.607 -38.883 1.00 64.18 332 GLU C N 1
ATOM 8994 C CA . GLU C 1 332 ? 20.644 46.756 -38.119 1.00 66.47 332 GLU C CA 1
ATOM 8995 C C . GLU C 1 332 ? 21.619 47.617 -38.920 1.00 66.35 332 GLU C C 1
ATOM 8996 O O . GLU C 1 332 ? 21.720 48.821 -38.687 1.00 72.86 332 GLU C O 1
ATOM 9002 N N . GLU C 1 333 ? 22.337 47.008 -39.863 1.00 70.70 333 GLU C N 1
ATOM 9003 C CA . GLU C 1 333 ? 23.293 47.770 -40.667 1.00 69.92 333 GLU C CA 1
ATOM 9004 C C . GLU C 1 333 ? 22.564 48.634 -41.694 1.00 69.11 333 GLU C C 1
ATOM 9005 O O . GLU C 1 333 ? 22.826 49.836 -41.800 1.00 69.79 333 GLU C O 1
ATOM 9011 N N . PHE C 1 334 ? 21.630 48.048 -42.451 1.00 68.02 334 PHE C N 1
ATOM 9012 C CA . PHE C 1 334 ? 20.970 48.804 -43.515 1.00 67.64 334 PHE C CA 1
ATOM 9013 C C . PHE C 1 334 ? 20.036 49.869 -42.951 1.00 69.18 334 PHE C C 1
ATOM 9014 O O . PHE C 1 334 ? 19.953 50.978 -43.495 1.00 68.14 334 PHE C O 1
ATOM 9022 N N . THR C 1 335 ? 19.296 49.545 -41.890 1.00 65.38 335 THR C N 1
ATOM 9023 C CA . THR C 1 335 ? 18.372 50.531 -41.345 1.00 64.44 335 THR C CA 1
ATOM 9024 C C . THR C 1 335 ? 19.137 51.728 -40.804 1.00 68.14 335 THR C C 1
ATOM 9025 O O . THR C 1 335 ? 18.733 52.880 -41.017 1.00 63.99 335 THR C O 1
ATOM 9029 N N . GLU C 1 336 ? 20.277 51.468 -40.150 1.00 69.97 336 GLU C N 1
ATOM 9030 C CA . GLU C 1 336 ? 21.142 52.536 -39.646 1.00 72.46 336 GLU C CA 1
ATOM 9031 C C . GLU C 1 336 ? 21.549 53.468 -40.786 1.00 67.02 336 GLU C C 1
ATOM 9032 O O . GLU C 1 336 ? 21.573 54.694 -40.628 1.00 66.40 336 GLU C O 1
ATOM 9038 N N . LYS C 1 337 ? 21.826 52.891 -41.957 1.00 68.38 337 LYS C N 1
ATOM 9039 C CA . LYS C 1 337 ? 22.197 53.653 -43.145 1.00 66.29 337 LYS C CA 1
ATOM 9040 C C . LYS C 1 337 ? 21.007 54.395 -43.745 1.00 65.02 337 LYS C C 1
ATOM 9041 O O . LYS C 1 337 ? 21.114 55.577 -44.097 1.00 61.35 337 LYS C O 1
ATOM 9047 N N . TYR C 1 338 ? 19.869 53.707 -43.890 1.00 67.42 338 TYR C N 1
ATOM 9048 C CA . TYR C 1 338 ? 18.699 54.315 -44.525 1.00 62.45 338 TYR C CA 1
ATOM 9049 C C . TYR C 1 338 ? 18.214 55.541 -43.760 1.00 60.05 338 TYR C C 1
ATOM 9050 O O . TYR C 1 338 ? 17.919 56.586 -44.354 1.00 61.94 338 TYR C O 1
ATOM 9059 N N . ILE C 1 339 ? 18.082 55.417 -42.442 1.00 60.23 339 ILE C N 1
ATOM 9060 C CA . ILE C 1 339 ? 17.563 56.524 -41.644 1.00 58.41 339 ILE C CA 1
ATOM 9061 C C . ILE C 1 339 ? 18.501 57.724 -41.733 1.00 62.10 339 ILE C C 1
ATOM 9062 O O . ILE C 1 339 ? 18.060 58.864 -41.928 1.00 62.37 339 ILE C O 1
ATOM 9067 N N . ARG C 1 340 ? 19.812 57.486 -41.595 1.00 63.76 340 ARG C N 1
ATOM 9068 C CA . ARG C 1 340 ? 20.781 58.576 -41.704 1.00 61.46 340 ARG C CA 1
ATOM 9069 C C . ARG C 1 340 ? 20.606 59.329 -43.015 1.00 61.59 340 ARG C C 1
ATOM 9070 O O . ARG C 1 340 ? 20.490 60.556 -43.031 1.00 63.16 340 ARG C O 1
ATOM 9078 N N . ILE C 1 341 ? 20.543 58.598 -44.123 1.00 61.92 341 ILE C N 1
ATOM 9079 C CA . ILE C 1 341 ? 20.485 59.231 -45.436 1.00 63.83 341 ILE C CA 1
ATOM 9080 C C . ILE C 1 341 ? 19.108 59.844 -45.709 1.00 64.06 341 ILE C C 1
ATOM 9081 O O . ILE C 1 341 ? 19.010 60.871 -46.394 1.00 63.85 341 ILE C O 1
ATOM 9086 N N . ASN C 1 342 ? 18.024 59.230 -45.214 1.00 64.02 342 ASN C N 1
ATOM 9087 C CA . ASN C 1 342 ? 16.698 59.818 -45.420 1.00 60.21 342 ASN C CA 1
ATOM 9088 C C . ASN C 1 342 ? 16.594 61.162 -44.712 1.00 56.21 342 ASN C C 1
ATOM 9089 O O . ASN C 1 342 ? 15.995 62.106 -45.238 1.00 56.69 342 ASN C O 1
ATOM 9094 N N . ARG C 1 343 ? 17.191 61.270 -43.521 1.00 62.36 343 ARG C N 1
ATOM 9095 C CA . ARG C 1 343 ? 17.233 62.550 -42.819 1.00 58.60 343 ARG C CA 1
ATOM 9096 C C . ARG C 1 343 ? 17.949 63.617 -43.634 1.00 57.73 343 ARG C C 1
ATOM 9097 O O . ARG C 1 343 ? 17.495 64.768 -43.696 1.00 60.46 343 ARG C O 1
ATOM 9105 N N . GLU C 1 344 ? 19.060 63.253 -44.283 1.00 60.88 344 GLU C N 1
ATOM 9106 C CA . GLU C 1 344 ? 19.880 64.255 -44.956 1.00 63.14 344 GLU C CA 1
ATOM 9107 C C . GLU C 1 344 ? 19.195 64.764 -46.213 1.00 64.64 344 GLU C C 1
ATOM 9108 O O . GLU C 1 344 ? 19.201 65.972 -46.484 1.00 69.40 344 GLU C O 1
ATOM 9114 N N . ARG C 1 345 ? 18.546 63.863 -46.955 1.00 60.05 345 ARG C N 1
ATOM 9115 C CA . ARG C 1 345 ? 17.901 64.231 -48.212 1.00 63.99 345 ARG C CA 1
ATOM 9116 C C . ARG C 1 345 ? 16.667 65.097 -47.988 1.00 61.50 345 ARG C C 1
ATOM 9117 O O . ARG C 1 345 ? 16.426 66.051 -48.743 1.00 60.14 345 ARG C O 1
ATOM 9125 N N . LEU C 1 346 ? 15.866 64.783 -46.963 1.00 59.48 346 LEU C N 1
ATOM 9126 C CA . LEU C 1 346 ? 14.721 65.633 -46.662 1.00 57.72 346 LEU C CA 1
ATOM 9127 C C . LEU C 1 346 ? 15.184 67.011 -46.207 1.00 58.43 346 LEU C C 1
ATOM 9128 O O . LEU C 1 346 ? 14.570 68.026 -46.556 1.00 61.86 346 LEU C O 1
ATOM 9133 N N . ARG C 1 347 ? 16.293 67.072 -45.461 1.00 61.33 347 ARG C N 1
ATOM 9134 C CA . ARG C 1 347 ? 16.844 68.366 -45.049 1.00 62.21 347 ARG C CA 1
ATOM 9135 C C . ARG C 1 347 ? 17.216 69.222 -46.261 1.00 62.61 347 ARG C C 1
ATOM 9136 O O . ARG C 1 347 ? 16.838 70.397 -46.340 1.00 62.06 347 ARG C O 1
ATOM 9144 N N . ARG C 1 348 ? 17.932 68.640 -47.234 1.00 61.58 348 ARG C N 1
ATOM 9145 C CA . ARG C 1 348 ? 18.300 69.390 -48.436 1.00 60.40 348 ARG C CA 1
ATOM 9146 C C . ARG C 1 348 ? 17.067 69.870 -49.188 1.00 63.15 348 ARG C C 1
ATOM 9147 O O . ARG C 1 348 ? 17.008 71.029 -49.628 1.00 60.34 348 ARG C O 1
ATOM 9155 N N . ARG C 1 349 ? 16.065 68.993 -49.338 1.00 60.95 349 ARG C N 1
ATOM 9156 C CA . ARG C 1 349 ? 14.842 69.389 -50.022 1.00 58.07 349 ARG C CA 1
ATOM 9157 C C . ARG C 1 349 ? 14.118 70.479 -49.247 1.00 55.57 349 ARG C C 1
ATOM 9158 O O . ARG C 1 349 ? 13.640 71.456 -49.832 1.00 59.36 349 ARG C O 1
ATOM 9166 N N . TYR C 1 350 ? 14.057 70.349 -47.924 1.00 54.16 350 TYR C N 1
ATOM 9167 C CA . TYR C 1 350 ? 13.496 71.420 -47.112 1.00 58.09 350 TYR C CA 1
ATOM 9168 C C . TYR C 1 350 ? 14.261 72.718 -47.323 1.00 57.46 350 TYR C C 1
ATOM 9169 O O . TYR C 1 350 ? 13.663 73.782 -47.515 1.00 56.99 350 TYR C O 1
ATOM 9178 N N . ASP C 1 351 ? 15.593 72.644 -47.310 1.00 57.79 351 ASP C N 1
ATOM 9179 C CA . ASP C 1 351 ? 16.384 73.847 -47.524 1.00 60.14 351 ASP C CA 1
ATOM 9180 C C . ASP C 1 351 ? 16.160 74.393 -48.933 1.00 58.50 351 ASP C C 1
ATOM 9181 O O . ASP C 1 351 ? 16.025 75.606 -49.118 1.00 64.02 351 ASP C O 1
ATOM 9186 N N . THR C 1 352 ? 16.071 73.512 -49.929 1.00 58.62 352 THR C N 1
ATOM 9187 C CA . THR C 1 352 ? 15.791 73.959 -51.290 1.00 56.11 352 THR C CA 1
ATOM 9188 C C . THR C 1 352 ? 14.442 74.665 -51.383 1.00 61.27 352 THR C C 1
ATOM 9189 O O . THR C 1 352 ? 14.313 75.679 -52.080 1.00 61.34 352 THR C O 1
ATOM 9193 N N . ILE C 1 353 ? 13.411 74.132 -50.719 1.00 58.23 353 ILE C N 1
ATOM 9194 C CA . ILE C 1 353 ? 12.085 74.723 -50.894 1.00 64.63 353 ILE C CA 1
ATOM 9195 C C . ILE C 1 353 ? 11.962 76.045 -50.139 1.00 62.29 353 ILE C C 1
ATOM 9196 O O . ILE C 1 353 ? 11.383 77.004 -50.661 1.00 63.18 353 ILE C O 1
ATOM 9201 N N . VAL C 1 354 ? 12.483 76.129 -48.913 1.00 60.47 354 VAL C N 1
ATOM 9202 C CA . VAL C 1 354 ? 12.327 77.370 -48.158 1.00 64.66 354 VAL C CA 1
ATOM 9203 C C . VAL C 1 354 ? 13.172 78.474 -48.773 1.00 64.51 354 VAL C C 1
ATOM 9204 O O . VAL C 1 354 ? 12.733 79.627 -48.867 1.00 63.63 354 VAL C O 1
ATOM 9208 N N . GLU C 1 355 ? 14.365 78.125 -49.271 1.00 64.94 355 GLU C N 1
ATOM 9209 C CA . GLU C 1 355 ? 15.231 79.132 -49.867 1.00 64.20 355 GLU C CA 1
ATOM 9210 C C . GLU C 1 355 ? 14.710 79.574 -51.213 1.00 68.72 355 GLU C C 1
ATOM 9211 O O . GLU C 1 355 ? 14.922 80.721 -51.588 1.00 75.40 355 GLU C O 1
ATOM 9217 N N . GLY C 1 356 ? 13.959 78.724 -51.910 1.00 67.05 356 GLY C N 1
ATOM 9218 C CA . GLY C 1 356 ? 13.258 79.185 -53.097 1.00 65.44 356 GLY C CA 1
ATOM 9219 C C . GLY C 1 356 ? 12.113 80.120 -52.760 1.00 69.66 356 GLY C C 1
ATOM 9220 O O . GLY C 1 356 ? 11.894 81.131 -53.438 1.00 69.12 356 GLY C O 1
ATOM 9221 N N . LEU C 1 357 ? 11.354 79.788 -51.716 1.00 67.42 357 LEU C N 1
ATOM 9222 C CA . LEU C 1 357 ? 10.220 80.618 -51.337 1.00 67.07 357 LEU C CA 1
ATOM 9223 C C . LEU C 1 357 ? 10.679 81.950 -50.756 1.00 66.77 357 LEU C C 1
ATOM 9224 O O . LEU C 1 357 ? 9.961 82.952 -50.872 1.00 65.77 357 LEU C O 1
ATOM 9229 N N . LYS C 1 358 ? 11.867 81.985 -50.137 1.00 65.87 358 LYS C N 1
ATOM 9230 C CA . LYS C 1 358 ? 12.351 83.234 -49.563 1.00 67.68 358 LYS C CA 1
ATOM 9231 C C . LYS C 1 358 ? 12.808 84.190 -50.659 1.00 69.51 358 LYS C C 1
ATOM 9232 O O . LYS C 1 358 ? 12.507 85.390 -50.616 1.00 72.22 358 LYS C O 1
ATOM 9238 N N . LYS C 1 359 ? 13.476 83.654 -51.687 1.00 72.15 359 LYS C N 1
ATOM 9239 C CA . LYS C 1 359 ? 13.846 84.435 -52.865 1.00 72.16 359 LYS C CA 1
ATOM 9240 C C . LYS C 1 359 ? 12.599 84.994 -53.517 1.00 73.25 359 LYS C C 1
ATOM 9241 O O . LYS C 1 359 ? 12.629 86.085 -54.094 1.00 77.25 359 LYS C O 1
ATOM 9247 N N . ALA C 1 360 ? 11.483 84.274 -53.383 1.00 71.91 360 ALA C N 1
ATOM 9248 C CA . ALA C 1 360 ? 10.186 84.670 -53.916 1.00 70.93 360 ALA C CA 1
ATOM 9249 C C . ALA C 1 360 ? 9.393 85.561 -52.970 1.00 71.54 360 ALA C C 1
ATOM 9250 O O . ALA C 1 360 ? 8.245 85.902 -53.287 1.00 70.56 360 ALA C O 1
ATOM 9252 N N . GLY C 1 361 ? 9.972 85.940 -51.830 1.00 68.98 361 GLY C N 1
ATOM 9253 C CA . GLY C 1 361 ? 9.316 86.836 -50.897 1.00 68.38 361 GLY C CA 1
ATOM 9254 C C . GLY C 1 361 ? 8.313 86.188 -49.968 1.00 66.43 361 GLY C C 1
ATOM 9255 O O . GLY C 1 361 ? 7.301 86.813 -49.632 1.00 62.13 361 GLY C O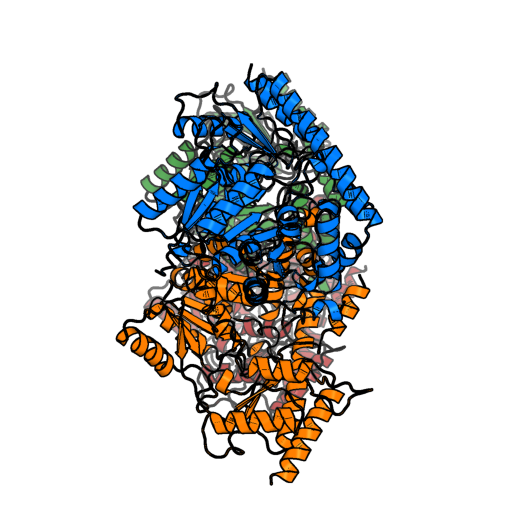 1
ATOM 9256 N N . ILE C 1 362 ? 8.540 84.932 -49.578 1.00 71.76 362 ILE C N 1
ATOM 9257 C CA . ILE C 1 362 ? 7.636 84.176 -48.713 1.00 63.12 362 ILE C CA 1
ATOM 9258 C C . ILE C 1 362 ? 8.440 83.506 -47.604 1.00 63.91 362 ILE C C 1
ATOM 9259 O O . ILE C 1 362 ? 9.457 82.856 -47.873 1.00 65.91 362 ILE C O 1
ATOM 9264 N N . GLU C 1 363 ? 7.945 83.614 -46.384 1.00 60.33 363 GLU C N 1
ATOM 9265 C CA . GLU C 1 363 ? 8.598 83.010 -45.243 1.00 62.24 363 GLU C CA 1
ATOM 9266 C C . GLU C 1 363 ? 7.917 81.735 -44.831 1.00 58.79 363 GLU C C 1
ATOM 9267 O O . GLU C 1 363 ? 6.733 81.611 -44.912 1.00 54.17 363 GLU C O 1
ATOM 9273 N N . CYS C 1 364 ? 8.696 80.804 -44.338 1.00 53.89 364 CYS C N 1
ATOM 9274 C CA . CYS C 1 364 ? 8.133 79.583 -43.797 1.00 53.19 364 CYS C CA 1
ATOM 9275 C C . CYS C 1 364 ? 8.426 79.462 -42.310 1.00 53.38 364 CYS C C 1
ATOM 9276 O O . CYS C 1 364 ? 9.453 79.946 -41.818 1.00 52.75 364 CYS C O 1
ATOM 9279 N N . LEU C 1 365 ? 7.533 78.768 -41.603 1.00 49.18 365 LEU C N 1
ATOM 9280 C CA . LEU C 1 365 ? 7.855 78.363 -40.245 1.00 52.33 365 LEU C CA 1
ATOM 9281 C C . LEU C 1 365 ? 9.187 77.630 -40.258 1.00 51.43 365 LEU C C 1
ATOM 9282 O O . LEU C 1 365 ? 9.498 76.895 -41.198 1.00 51.64 365 LEU C O 1
ATOM 9287 N N . LYS C 1 366 ? 9.994 77.857 -39.229 1.00 48.94 366 LYS C N 1
ATOM 9288 C CA . LYS C 1 366 ? 11.277 77.179 -39.131 1.00 52.68 366 LYS C CA 1
ATOM 9289 C C . LYS C 1 366 ? 10.994 75.748 -38.695 1.00 54.45 366 LYS C C 1
ATOM 9290 O O . LYS C 1 366 ? 10.578 75.509 -37.559 1.00 59.67 366 LYS C O 1
ATOM 9296 N N . GLY C 1 367 ? 11.158 74.799 -39.615 1.00 54.45 367 GLY C N 1
ATOM 9297 C CA . GLY C 1 367 ? 10.894 73.400 -39.336 1.00 50.13 367 GLY C CA 1
ATOM 9298 C C . GLY C 1 367 ? 12.134 72.535 -39.285 1.00 51.73 367 GLY C C 1
ATOM 9299 O O . GLY C 1 367 ? 13.188 72.938 -39.788 1.00 54.65 367 GLY C O 1
ATOM 9300 N N . ASN C 1 368 ? 12.030 71.345 -38.673 1.00 45.57 368 ASN C N 1
ATOM 9301 C CA . ASN C 1 368 ? 13.171 70.441 -38.590 1.00 47.42 368 ASN C CA 1
ATOM 9302 C C . ASN C 1 368 ? 12.760 68.974 -38.760 1.00 48.26 368 ASN C C 1
ATOM 9303 O O . ASN C 1 368 ? 13.445 68.076 -38.253 1.00 43.92 368 ASN C O 1
ATOM 9308 N N . ALA C 1 369 ? 11.673 68.709 -39.490 1.00 45.30 369 ALA C N 1
ATOM 9309 C CA . ALA C 1 369 ? 11.173 67.347 -39.633 1.00 45.33 369 ALA C CA 1
ATOM 9310 C C . ALA C 1 369 ? 10.104 67.292 -40.716 1.00 48.48 369 ALA C C 1
ATOM 9311 O O . ALA C 1 369 ? 9.532 68.318 -41.100 1.00 49.22 369 ALA C O 1
ATOM 9313 N N . GLY C 1 370 ? 9.848 66.071 -41.220 1.00 44.42 370 GLY C N 1
ATOM 9314 C CA . GLY C 1 370 ? 8.664 65.837 -42.025 1.00 41.65 370 GLY C CA 1
ATOM 9315 C C . GLY C 1 370 ? 8.887 65.951 -43.518 1.00 49.51 370 GLY C C 1
ATOM 9316 O O . GLY C 1 370 ? 10.008 66.047 -44.036 1.00 51.58 370 GLY C O 1
ATOM 9317 N N . LEU C 1 371 ? 7.762 65.980 -44.224 1.00 43.62 371 LEU C N 1
ATOM 9318 C CA . LEU C 1 371 ? 7.745 65.927 -45.681 1.00 49.96 371 LEU C CA 1
ATOM 9319 C C . LEU C 1 371 ? 7.131 67.185 -46.276 1.00 48.11 371 LEU C C 1
ATOM 9320 O O . LEU C 1 371 ? 6.753 67.201 -47.452 1.00 47.10 371 LEU C O 1
ATOM 9325 N N . PHE C 1 372 ? 7.051 68.243 -45.482 1.00 46.83 372 PHE C N 1
ATOM 9326 C CA . PHE C 1 372 ? 6.272 69.423 -45.808 1.00 46.30 372 PHE C CA 1
ATOM 9327 C C . PHE C 1 372 ? 6.826 70.602 -45.030 1.00 48.41 372 PHE C C 1
ATOM 9328 O O . PHE C 1 372 ? 7.437 70.431 -43.972 1.00 44.07 372 PHE C O 1
ATOM 9336 N N . CYS C 1 373 ? 6.614 71.792 -45.568 1.00 47.12 373 CYS C N 1
ATOM 9337 C CA . CYS C 1 373 ? 6.908 73.017 -44.848 1.00 50.26 373 CYS C CA 1
ATOM 9338 C C . CYS C 1 373 ? 5.600 73.740 -44.591 1.00 45.07 373 CYS C C 1
ATOM 9339 O O . CYS C 1 373 ? 4.591 73.487 -45.254 1.00 45.72 373 CYS C O 1
ATOM 9342 N N . TRP C 1 374 ? 5.627 74.630 -43.609 1.00 45.92 374 TRP C N 1
ATOM 9343 C CA . TRP C 1 374 ? 4.452 75.368 -43.160 1.00 46.16 374 TRP C CA 1
ATOM 9344 C C . TRP C 1 374 ? 4.671 76.809 -43.608 1.00 47.29 374 TRP C C 1
ATOM 9345 O O . TRP C 1 374 ? 5.499 77.522 -43.040 1.00 48.11 374 TRP C O 1
ATOM 9356 N N . MET C 1 375 ? 3.918 77.236 -44.614 1.00 49.25 375 MET C N 1
ATOM 9357 C CA . MET C 1 375 ? 4.228 78.418 -45.400 1.00 43.12 375 MET C CA 1
ATOM 9358 C C . MET C 1 375 ? 3.220 79.505 -45.085 1.00 46.55 375 MET C C 1
ATOM 9359 O O . MET C 1 375 ? 2.013 79.260 -45.130 1.00 47.38 375 MET C O 1
ATOM 9364 N N . ASN C 1 376 ? 3.721 80.706 -44.781 1.00 52.86 376 ASN C N 1
ATOM 9365 C CA . ASN C 1 376 ? 2.889 81.838 -44.381 1.00 48.39 376 ASN C CA 1
ATOM 9366 C C . ASN C 1 376 ? 2.547 82.673 -45.608 1.00 53.32 376 ASN C C 1
ATOM 9367 O O . ASN C 1 376 ? 3.426 83.307 -46.203 1.00 54.95 376 ASN C O 1
ATOM 9372 N N . LEU C 1 377 ? 1.271 82.661 -45.997 1.00 50.59 377 LEU C N 1
ATOM 9373 C CA . LEU C 1 377 ? 0.773 83.544 -47.046 1.00 54.89 377 LEU C CA 1
ATOM 9374 C C . LEU C 1 377 ? -0.236 84.552 -46.513 1.00 53.79 377 LEU C C 1
ATOM 9375 O O . LEU C 1 377 ? -1.019 85.095 -47.295 1.00 54.38 377 LEU C O 1
ATOM 9380 N N . GLY C 1 378 ? -0.267 84.783 -45.198 1.00 52.86 378 GLY C N 1
ATOM 9381 C CA . GLY C 1 378 ? -1.299 85.642 -44.634 1.00 54.03 378 GLY C CA 1
ATOM 9382 C C . GLY C 1 378 ? -1.291 87.053 -45.192 1.00 59.35 378 GLY C C 1
ATOM 9383 O O . GLY C 1 378 ? -2.330 87.719 -45.221 1.00 62.05 378 GLY C O 1
ATOM 9384 N N . PHE C 1 379 ? -0.138 87.514 -45.680 1.00 61.20 379 PHE C N 1
ATOM 9385 C CA . PHE C 1 379 ? -0.048 88.863 -46.229 1.00 62.86 379 PHE C CA 1
ATOM 9386 C C . PHE C 1 379 ? -0.698 89.001 -47.604 1.00 61.73 379 PHE C C 1
ATOM 9387 O O . PHE C 1 379 ? -0.895 90.134 -48.052 1.00 66.60 379 PHE C O 1
ATOM 9395 N N . LEU C 1 380 ? -1.032 87.900 -48.278 1.00 59.11 380 LEU C N 1
ATOM 9396 C CA . LEU C 1 380 ? -1.715 87.947 -49.570 1.00 60.71 380 LEU C CA 1
ATOM 9397 C C . LEU C 1 380 ? -3.232 87.845 -49.469 1.00 64.19 380 LEU C C 1
ATOM 9398 O O . LEU C 1 380 ? -3.891 87.639 -50.492 1.00 60.71 380 LEU C O 1
ATOM 9403 N N . LEU C 1 381 ? -3.771 87.902 -48.254 1.00 67.55 381 LEU C N 1
ATOM 9404 C CA . LEU C 1 381 ? -5.235 87.735 -48.046 1.00 72.60 381 LEU C CA 1
ATOM 9405 C C . LEU C 1 381 ? -5.963 89.075 -48.046 1.00 78.10 381 LEU C C 1
ATOM 9406 O O . LEU C 1 381 ? -5.413 90.045 -47.522 1.00 77.49 381 LEU C O 1
ATOM 9411 N N . GLU C 1 382 ? -7.199 89.056 -48.539 1.00 79.63 382 GLU C N 1
ATOM 9412 C CA . GLU C 1 382 ? -8.113 90.214 -48.524 1.00 79.66 382 GLU C CA 1
ATOM 9413 C C . GLU C 1 382 ? -8.158 90.741 -47.100 1.00 83.53 382 GLU C C 1
ATOM 9414 O O . GLU C 1 382 ? -7.746 91.880 -46.894 1.00 87.16 382 GLU C O 1
ATOM 9420 N N . LYS C 1 383 ? -8.696 89.940 -46.183 1.00 81.73 383 LYS C N 1
ATOM 9421 C CA . LYS C 1 383 ? -8.743 90.294 -44.741 1.00 83.58 383 LYS C CA 1
ATOM 9422 C C . LYS C 1 383 ? -8.478 88.981 -43.991 1.00 79.97 383 LYS C C 1
ATOM 9423 O O . LYS C 1 383 ? -8.691 87.931 -44.629 1.00 75.61 383 LYS C O 1
ATOM 9429 N N . LYS C 1 384 ? -8.081 89.033 -42.700 1.00 82.71 384 LYS C N 1
ATOM 9430 C CA . LYS C 1 384 ? -7.724 87.785 -42.033 1.00 75.01 384 LYS C CA 1
ATOM 9431 C C . LYS C 1 384 ? -9.042 87.046 -41.798 1.00 72.04 384 LYS C C 1
ATOM 9432 O O . LYS C 1 384 ? -9.641 87.114 -40.725 1.00 74.39 384 LYS C O 1
ATOM 9438 N N . THR C 1 385 ? -9.488 86.313 -42.829 1.00 66.90 385 THR C N 1
ATOM 9439 C CA . THR C 1 385 ? -10.666 85.451 -42.726 1.00 66.60 385 THR C CA 1
ATOM 9440 C C . THR C 1 385 ? -10.408 84.125 -43.440 1.00 63.66 385 THR C C 1
ATOM 9441 O O . THR C 1 385 ? -9.506 84.006 -44.273 1.00 59.39 385 THR C O 1
ATOM 9445 N N . LYS C 1 386 ? -11.223 83.116 -43.114 1.00 63.45 386 LYS C N 1
ATOM 9446 C CA . LYS C 1 386 ? -11.049 81.817 -43.762 1.00 62.63 386 LYS C CA 1
ATOM 9447 C C . LYS C 1 386 ? -11.378 81.886 -45.249 1.00 64.21 386 LYS C C 1
ATOM 9448 O O . LYS C 1 386 ? -10.663 81.306 -46.078 1.00 60.31 386 LYS C O 1
ATOM 9454 N N . ASP C 1 387 ? -12.461 82.582 -45.611 1.00 66.34 387 ASP C N 1
ATOM 9455 C CA . ASP C 1 387 ? -12.869 82.613 -47.013 1.00 61.98 387 ASP C CA 1
ATOM 9456 C C . ASP C 1 387 ? -11.875 83.370 -47.878 1.00 59.10 387 ASP C C 1
ATOM 9457 O O . ASP C 1 387 ? -11.823 83.150 -49.089 1.00 61.33 387 ASP C O 1
ATOM 9462 N N . GLY C 1 388 ? -11.071 84.252 -47.284 1.00 61.02 388 GLY C N 1
ATOM 9463 C CA . GLY C 1 388 ? -9.958 84.817 -48.021 1.00 59.23 388 GLY C CA 1
ATOM 9464 C C . GLY C 1 388 ? -8.894 83.775 -48.268 1.00 58.62 388 GLY C C 1
ATOM 9465 O O . GLY C 1 388 ? -8.313 83.706 -49.354 1.00 56.79 388 GLY C O 1
ATOM 9466 N N . GLU C 1 389 ? -8.650 82.924 -47.272 1.00 61.63 389 GLU C N 1
ATOM 9467 C CA . GLU C 1 389 ? -7.687 81.847 -47.445 1.00 59.22 389 GLU C CA 1
ATOM 9468 C C . GLU C 1 389 ? -8.170 80.877 -48.516 1.00 56.30 389 GLU C C 1
ATOM 9469 O O . GLU C 1 389 ? -7.384 80.446 -49.367 1.00 57.43 389 GLU C O 1
ATOM 9475 N N . LEU C 1 390 ? -9.470 80.550 -48.511 1.00 57.50 390 LEU C N 1
ATOM 9476 C CA . LEU C 1 390 ? -10.015 79.627 -49.511 1.00 60.75 390 LEU C CA 1
ATOM 9477 C C . LEU C 1 390 ? -10.069 80.251 -50.900 1.00 59.97 390 LEU C C 1
ATOM 9478 O O . LEU C 1 390 ? -9.739 79.591 -51.889 1.00 62.33 390 LEU C O 1
ATOM 9483 N N . GLN C 1 391 ? -10.486 81.514 -50.996 1.00 60.92 391 GLN C N 1
ATOM 9484 C CA . GLN C 1 391 ? -10.338 82.267 -52.243 1.00 62.14 391 GLN C CA 1
ATOM 9485 C C . GLN C 1 391 ? -8.890 82.274 -52.733 1.00 62.58 391 GLN C C 1
ATOM 9486 O O . GLN C 1 391 ? -8.630 82.024 -53.917 1.00 64.14 391 GLN C O 1
ATOM 9492 N N . LEU C 1 392 ? -7.936 82.614 -51.851 1.00 58.11 392 LEU C N 1
ATOM 9493 C CA . LEU C 1 392 ? -6.524 82.629 -52.248 1.00 61.93 392 LEU C CA 1
ATOM 9494 C C . LEU C 1 392 ? -6.032 81.238 -52.635 1.00 62.17 392 LEU C C 1
ATOM 9495 O O . LEU C 1 392 ? -5.331 81.071 -53.640 1.00 64.63 392 LEU C O 1
ATOM 9500 N N . TRP C 1 393 ? -6.334 80.241 -51.807 1.00 57.36 393 TRP C N 1
ATOM 9501 C CA . TRP C 1 393 ? -6.007 78.862 -52.140 1.00 57.54 393 TRP C CA 1
ATOM 9502 C C . TRP C 1 393 ? -6.658 78.456 -53.460 1.00 60.24 393 TRP C C 1
ATOM 9503 O O . TRP C 1 393 ? -6.059 77.736 -54.271 1.00 58.43 393 TRP C O 1
ATOM 9514 N N . ASP C 1 394 ? -7.880 78.939 -53.700 1.00 61.03 394 ASP C N 1
ATOM 9515 C CA . ASP C 1 394 ? -8.556 78.695 -54.966 1.00 66.66 394 ASP C CA 1
ATOM 9516 C C . ASP C 1 394 ? -7.745 79.268 -56.124 1.00 65.36 394 ASP C C 1
ATOM 9517 O O . ASP C 1 394 ? -7.720 78.692 -57.215 1.00 68.17 394 ASP C O 1
ATOM 9522 N N . VAL C 1 395 ? -7.091 80.414 -55.906 1.00 65.45 395 VAL C N 1
ATOM 9523 C CA . VAL C 1 395 ? -6.247 81.017 -56.935 1.00 64.08 395 VAL C CA 1
ATOM 9524 C C . VAL C 1 395 ? -4.995 80.181 -57.186 1.00 68.37 395 VAL C C 1
ATOM 9525 O O . VAL C 1 395 ? -4.607 79.957 -58.337 1.00 69.80 395 VAL C O 1
ATOM 9529 N N . ILE C 1 396 ? -4.335 79.705 -56.125 1.00 66.38 396 ILE C N 1
ATOM 9530 C CA . ILE C 1 396 ? -3.121 78.918 -56.340 1.00 62.94 396 ILE C CA 1
ATOM 9531 C C . ILE C 1 396 ? -3.431 77.586 -57.007 1.00 67.17 396 ILE C C 1
ATOM 9532 O O . ILE C 1 396 ? -2.615 77.078 -57.782 1.00 68.98 396 ILE C O 1
ATOM 9537 N N . LEU C 1 397 ? -4.626 77.055 -56.793 1.00 66.07 397 LEU C N 1
ATOM 9538 C CA . LEU C 1 397 ? -5.005 75.787 -57.405 1.00 70.04 397 LEU C CA 1
ATOM 9539 C C . LEU C 1 397 ? -5.458 75.951 -58.854 1.00 73.92 397 LEU C C 1
ATOM 9540 O O . LEU C 1 397 ? -5.221 75.060 -59.681 1.00 75.28 397 LEU C O 1
ATOM 9545 N N . LYS C 1 398 ? -6.090 77.076 -59.182 1.00 75.16 398 LYS C N 1
ATOM 9546 C CA . LYS C 1 398 ? -6.662 77.296 -60.504 1.00 73.59 398 LYS C CA 1
ATOM 9547 C C . LYS C 1 398 ? -5.751 78.070 -61.445 1.00 75.14 398 LYS C C 1
ATOM 9548 O O . LYS C 1 398 ? -5.600 77.674 -62.603 1.00 82.78 398 LYS C O 1
ATOM 9554 N N . GLU C 1 399 ? -5.129 79.158 -60.998 1.00 70.55 399 GLU C N 1
ATOM 9555 C CA . GLU C 1 399 ? -4.222 79.824 -61.917 1.00 70.46 399 GLU C CA 1
ATOM 9556 C C . GLU C 1 399 ? -2.805 79.273 -61.813 1.00 74.23 399 GLU C C 1
ATOM 9557 O O . GLU C 1 399 ? -2.196 78.969 -62.843 1.00 78.53 399 GLU C O 1
ATOM 9563 N N . LEU C 1 400 ? -2.261 79.104 -60.598 1.00 74.51 400 LEU C N 1
ATOM 9564 C CA . LEU C 1 400 ? -0.905 78.562 -60.514 1.00 74.75 400 LEU C CA 1
ATOM 9565 C C . LEU C 1 400 ? -0.858 77.048 -60.685 1.00 70.90 400 LEU C C 1
ATOM 9566 O O . LEU C 1 400 ? 0.236 76.500 -60.875 1.00 69.19 400 LEU C O 1
ATOM 9571 N N . ASN C 1 401 ? -2.004 76.372 -60.633 1.00 71.20 401 ASN C N 1
ATOM 9572 C CA . ASN C 1 401 ? -2.076 74.926 -60.805 1.00 78.07 401 ASN C CA 1
ATOM 9573 C C . ASN C 1 401 ? -1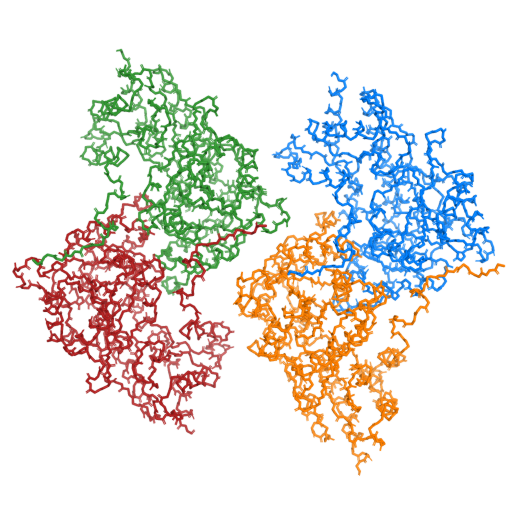.054 74.201 -59.919 1.00 75.06 401 ASN C C 1
ATOM 9574 O O . ASN C 1 401 ? -0.158 73.493 -60.381 1.00 71.53 401 ASN C O 1
ATOM 9579 N N . LEU C 1 402 ? -1.166 74.486 -58.623 1.00 70.99 402 LEU C N 1
ATOM 9580 C CA . LEU C 1 402 ? -0.436 73.824 -57.552 1.00 66.21 402 LEU C CA 1
ATOM 9581 C C . LEU C 1 402 ? -1.460 73.379 -56.521 1.00 63.49 402 LEU C C 1
ATOM 9582 O O . LEU C 1 402 ? -2.308 74.179 -56.116 1.00 65.40 402 LEU C O 1
ATOM 9587 N N . ASN C 1 403 ? -1.427 72.112 -56.122 1.00 62.51 403 ASN C N 1
ATOM 9588 C CA . ASN C 1 403 ? -2.265 71.667 -55.012 1.00 58.40 403 ASN C CA 1
ATOM 9589 C C . ASN C 1 403 ? -1.443 71.770 -53.733 1.00 56.86 403 ASN C C 1
ATOM 9590 O O . ASN C 1 403 ? -0.474 71.032 -53.544 1.00 53.09 403 ASN C O 1
ATOM 9595 N N . ILE C 1 404 ? -1.817 72.702 -52.863 1.00 56.89 404 ILE C N 1
ATOM 9596 C CA . ILE C 1 404 ? -1.248 72.778 -51.531 1.00 50.65 404 ILE C CA 1
ATOM 9597 C C . ILE C 1 404 ? -2.432 72.842 -50.581 1.00 52.68 404 ILE C C 1
ATOM 9598 O O . ILE C 1 404 ? -3.564 73.117 -50.990 1.00 49.79 404 ILE C O 1
ATOM 9603 N N . SER C 1 405 ? -2.171 72.550 -49.301 1.00 49.08 405 SER C N 1
ATOM 9604 C CA . SER C 1 405 ? -3.337 72.453 -48.433 1.00 46.34 405 SER C CA 1
ATOM 9605 C C . SER C 1 405 ? -3.523 73.758 -47.676 1.00 46.80 405 SER C C 1
ATOM 9606 O O . SER C 1 405 ? -2.558 74.268 -47.093 1.00 49.42 405 SER C O 1
ATOM 9609 N N . PRO C 1 406 ? -4.715 74.343 -47.669 1.00 49.39 406 PRO C N 1
ATOM 9610 C CA . PRO C 1 406 ? -4.933 75.555 -46.865 1.00 48.66 406 PRO C CA 1
ATOM 9611 C C . PRO C 1 406 ? -5.003 75.217 -45.384 1.00 47.31 406 PRO C C 1
ATOM 9612 O O . PRO C 1 406 ? -5.616 74.223 -44.984 1.00 40.97 406 PRO C O 1
ATOM 9616 N N . GLY C 1 407 ? -4.386 76.083 -44.568 1.00 46.60 407 GLY C N 1
ATOM 9617 C CA . GLY C 1 407 ? -4.243 75.807 -43.147 1.00 41.82 407 GLY C CA 1
ATOM 9618 C C . GLY C 1 407 ? -5.554 75.647 -42.408 1.00 43.87 407 GLY C C 1
ATOM 9619 O O . GLY C 1 407 ? -5.609 74.957 -41.389 1.00 45.99 407 GLY C O 1
ATOM 9620 N N . SER C 1 408 ? -6.629 76.257 -42.904 1.00 44.99 408 SER C N 1
ATOM 9621 C CA . SER C 1 408 ? -7.915 76.047 -42.245 1.00 43.00 408 SER C CA 1
ATOM 9622 C C . SER C 1 408 ? -8.432 74.626 -42.437 1.00 48.37 408 SER C C 1
ATOM 9623 O O . SER C 1 408 ? -9.239 74.154 -41.624 1.00 47.15 408 SER C O 1
ATOM 9626 N N . SER C 1 409 ? -7.993 73.920 -43.482 1.00 44.56 409 SER C N 1
ATOM 9627 C CA . SER C 1 409 ? -8.377 72.518 -43.546 1.00 43.61 409 SER C CA 1
ATOM 9628 C C . SER C 1 409 ? -7.624 71.682 -42.527 1.00 46.68 409 SER C C 1
ATOM 9629 O O . SER C 1 409 ? -8.027 70.538 -42.273 1.00 48.91 409 SER C O 1
ATOM 9632 N N . CYS C 1 410 ? -6.565 72.240 -41.929 1.00 44.31 410 CYS C N 1
ATOM 9633 C CA . CYS C 1 410 ? -5.874 71.666 -40.787 1.00 40.85 410 CYS C CA 1
ATOM 9634 C C . CYS C 1 410 ? -6.298 72.304 -39.470 1.00 44.40 410 CYS C C 1
ATOM 9635 O O . CYS C 1 410 ? -5.633 72.081 -38.450 1.00 41.38 410 CYS C O 1
ATOM 9638 N N . HIS C 1 411 ? -7.352 73.132 -39.482 1.00 41.59 411 HIS C N 1
ATOM 9639 C CA . HIS C 1 411 ? -7.887 73.757 -38.273 1.00 42.64 411 HIS C CA 1
ATOM 9640 C C . HIS C 1 411 ? -6.861 74.654 -37.579 1.00 43.06 411 HIS C C 1
ATOM 9641 O O . HIS C 1 411 ? -6.797 74.705 -36.351 1.00 40.48 411 HIS C O 1
ATOM 9648 N N . CYS C 1 412 ? -6.013 75.316 -38.364 1.00 43.67 412 CYS C N 1
ATOM 9649 C CA . CYS C 1 412 ? -5.113 76.341 -37.835 1.00 44.75 412 CYS C CA 1
ATOM 9650 C C . CYS C 1 412 ? -5.898 77.515 -37.249 1.00 48.58 412 CYS C C 1
ATOM 9651 O O . CYS C 1 412 ? -7.006 77.812 -37.682 1.00 43.12 412 CYS C O 1
ATOM 9654 N N . SER C 1 413 ? -5.318 78.182 -36.232 1.00 50.58 413 SER C N 1
ATOM 9655 C CA . SER C 1 413 ? -6.023 79.303 -35.598 1.00 50.40 413 SER C CA 1
ATOM 9656 C C . SER C 1 413 ? -5.877 80.570 -36.402 1.00 50.00 413 SER C C 1
ATOM 9657 O O . SER C 1 413 ? -6.696 81.497 -36.267 1.00 59.49 413 SER C O 1
ATOM 9660 N N . GLU C 1 414 ? -4.856 80.612 -37.242 1.00 43.78 414 GLU C N 1
ATOM 9661 C CA . GLU C 1 414 ? -4.551 81.765 -38.052 1.00 47.76 414 GLU C CA 1
ATOM 9662 C C . GLU C 1 414 ? -4.779 81.405 -39.501 1.00 49.61 414 GLU C C 1
ATOM 9663 O O . GLU C 1 414 ? -4.408 80.314 -39.945 1.00 53.16 414 GLU C O 1
ATOM 9669 N N . VAL C 1 415 ? -5.400 82.315 -40.225 1.00 47.50 415 VAL C N 1
ATOM 9670 C CA . VAL C 1 415 ? -5.599 82.093 -41.639 1.00 52.27 415 VAL C CA 1
ATOM 9671 C C . VAL C 1 415 ? -4.349 82.524 -42.396 1.00 47.78 415 VAL C C 1
ATOM 9672 O O . VAL C 1 415 ? -3.534 83.317 -41.914 1.00 48.55 415 VAL C O 1
ATOM 9676 N N . GLY C 1 416 ? -4.183 81.967 -43.594 1.00 48.81 416 GLY C N 1
ATOM 9677 C CA . GLY C 1 416 ? -3.080 82.330 -44.461 1.00 50.43 416 GLY C CA 1
ATOM 9678 C C . GLY C 1 416 ? -1.902 81.379 -44.441 1.00 51.09 416 GLY C C 1
ATOM 9679 O O . GLY C 1 416 ? -0.957 81.574 -45.222 1.00 44.98 416 GLY C O 1
ATOM 9680 N N . TRP C 1 417 ? -1.905 80.382 -43.557 1.00 44.49 417 TRP C N 1
ATOM 9681 C CA . TRP C 1 417 ? -0.848 79.388 -43.568 1.00 42.99 417 TRP C CA 1
ATOM 9682 C C . TRP C 1 417 ? -1.228 78.241 -44.502 1.00 46.04 417 TRP C C 1
ATOM 9683 O O . TRP C 1 417 ? -2.406 77.910 -44.664 1.00 45.09 417 TRP C O 1
ATOM 9694 N N . PHE C 1 418 ? -0.216 77.639 -45.122 1.00 44.89 418 PHE C N 1
ATOM 9695 C CA . PHE C 1 418 ? -0.427 76.576 -46.097 1.00 49.84 418 PHE C CA 1
ATOM 9696 C C . PHE C 1 418 ? 0.625 75.501 -45.904 1.00 46.40 418 PHE C C 1
ATOM 9697 O O . PHE C 1 418 ? 1.800 75.814 -45.703 1.00 46.07 418 PHE C O 1
ATOM 9705 N N . ARG C 1 419 ? 0.203 74.239 -45.973 1.00 43.19 419 ARG C N 1
ATOM 9706 C CA . ARG C 1 419 ? 1.139 73.126 -45.968 1.00 38.82 419 ARG C CA 1
ATOM 9707 C C . ARG C 1 419 ? 1.526 72.816 -47.404 1.00 44.74 419 ARG C C 1
ATOM 9708 O O . ARG C 1 419 ? 0.666 72.723 -48.288 1.00 44.73 419 ARG C O 1
ATOM 9716 N N . VAL C 1 420 ? 2.823 72.698 -47.642 1.00 47.30 420 VAL C N 1
ATOM 9717 C CA . VAL C 1 420 ? 3.355 72.449 -48.970 1.00 47.41 420 VAL C CA 1
ATOM 9718 C C . VAL C 1 420 ? 4.247 71.232 -48.826 1.00 49.07 420 VAL C C 1
ATOM 9719 O O . VAL C 1 420 ? 5.283 71.298 -48.154 1.00 48.36 420 VAL C O 1
ATOM 9723 N N . CYS C 1 421 ? 3.865 70.128 -49.454 1.00 47.38 421 CYS C N 1
ATOM 9724 C CA . CYS C 1 421 ? 4.658 68.912 -49.369 1.00 46.24 421 CYS C CA 1
ATOM 9725 C C . CYS C 1 421 ? 5.734 68.921 -50.448 1.00 53.73 421 CYS C C 1
ATOM 9726 O O . CYS C 1 421 ? 5.474 69.298 -51.596 1.00 55.48 421 CYS C O 1
ATOM 9729 N N . PHE C 1 422 ? 6.947 68.496 -50.075 1.00 50.74 422 PHE C N 1
ATOM 9730 C CA . PHE C 1 422 ? 8.102 68.626 -50.950 1.00 55.54 422 PHE C CA 1
ATOM 9731 C C . PHE C 1 422 ? 8.856 67.332 -51.238 1.00 57.73 422 PHE C C 1
ATOM 9732 O O . PHE C 1 422 ? 9.876 67.378 -51.936 1.00 55.41 422 PHE C O 1
ATOM 9740 N N . ALA C 1 423 ? 8.412 66.191 -50.715 1.00 60.97 423 ALA C N 1
ATOM 9741 C CA . ALA C 1 423 ? 9.169 64.949 -50.830 1.00 59.89 423 ALA C CA 1
ATOM 9742 C C . ALA C 1 423 ? 8.563 63.957 -51.817 1.00 57.59 423 ALA C C 1
ATOM 9743 O O . ALA C 1 423 ? 9.119 62.870 -52.008 1.00 61.92 423 ALA C O 1
ATOM 9745 N N . ASN C 1 424 ? 7.466 64.312 -52.469 1.00 60.82 424 ASN C N 1
ATOM 9746 C CA . ASN C 1 424 ? 6.720 63.425 -53.355 1.00 58.87 424 ASN C CA 1
ATOM 9747 C C . ASN C 1 424 ? 6.900 63.857 -54.807 1.00 65.22 424 ASN C C 1
ATOM 9748 O O . ASN C 1 424 ? 5.945 63.869 -55.589 1.00 67.50 424 ASN C O 1
ATOM 9753 N N . MET C 1 425 ? 8.125 64.234 -55.176 1.00 63.95 425 MET C N 1
ATOM 9754 C CA . MET C 1 425 ? 8.344 64.952 -56.427 1.00 66.75 425 MET C CA 1
ATOM 9755 C C . MET C 1 425 ? 9.826 64.970 -56.760 1.00 64.29 425 MET C C 1
ATOM 9756 O O . MET C 1 425 ? 10.677 64.690 -55.913 1.00 64.38 425 MET C O 1
ATOM 9761 N N . SER C 1 426 ? 10.112 65.312 -58.015 1.00 69.55 426 SER C N 1
ATOM 9762 C CA . SER C 1 426 ? 11.469 65.477 -58.515 1.00 70.33 426 SER C CA 1
ATOM 9763 C C . SER C 1 426 ? 12.025 66.840 -58.124 1.00 70.01 426 SER C C 1
ATOM 9764 O O . SER C 1 426 ? 11.280 67.801 -57.929 1.00 74.34 426 SER C O 1
ATOM 9767 N N . GLU C 1 427 ? 13.356 66.918 -58.026 1.00 72.41 427 GLU C N 1
ATOM 9768 C CA . GLU C 1 427 ? 14.010 68.216 -57.889 1.00 74.20 427 GLU C CA 1
ATOM 9769 C C . GLU C 1 427 ? 13.640 69.135 -59.045 1.00 75.60 427 GLU C C 1
ATOM 9770 O O . GLU C 1 427 ? 13.447 70.342 -58.852 1.00 78.70 427 GLU C O 1
ATOM 9776 N N . ASN C 1 428 ? 13.529 68.581 -60.255 1.00 71.99 428 ASN C N 1
ATOM 9777 C CA . ASN C 1 428 ? 13.090 69.382 -61.394 1.00 77.75 428 ASN C CA 1
ATOM 9778 C C . ASN C 1 428 ? 11.624 69.785 -61.246 1.00 77.74 428 ASN C C 1
ATOM 9779 O O . ASN C 1 428 ? 11.255 70.930 -61.537 1.00 77.15 428 ASN C O 1
ATOM 9784 N N . THR C 1 429 ? 10.769 68.855 -60.806 1.00 78.58 429 THR C N 1
ATOM 9785 C CA . THR C 1 429 ? 9.378 69.212 -60.544 1.00 74.34 429 THR C CA 1
ATOM 9786 C C . THR C 1 429 ? 9.284 70.269 -59.445 1.00 71.33 429 THR C C 1
ATOM 9787 O O . THR C 1 429 ? 8.370 71.099 -59.459 1.00 74.42 429 THR C O 1
ATOM 9791 N N . LEU C 1 430 ? 10.200 70.244 -58.473 1.00 68.87 430 LEU C N 1
ATOM 9792 C CA . LEU C 1 430 ? 10.193 71.275 -57.435 1.00 72.74 430 LEU C CA 1
ATOM 9793 C C . LEU C 1 430 ? 10.594 72.641 -57.985 1.00 74.40 430 LEU C C 1
ATOM 9794 O O . LEU C 1 430 ? 9.953 73.651 -57.668 1.00 72.62 430 LEU C O 1
ATOM 9799 N N . GLU C 1 431 ? 11.640 72.698 -58.820 1.00 76.37 431 GLU C N 1
ATOM 9800 C CA . GLU C 1 431 ? 12.073 73.986 -59.365 1.00 74.70 431 GLU C CA 1
ATOM 9801 C C . GLU C 1 431 ? 10.982 74.645 -60.203 1.00 73.98 431 GLU C C 1
ATOM 9802 O O . GLU C 1 431 ? 10.749 75.852 -60.076 1.00 77.45 431 GLU C O 1
ATOM 9808 N N . ILE C 1 432 ? 10.320 73.880 -61.081 1.00 74.29 432 ILE C N 1
ATOM 9809 C CA . ILE C 1 432 ? 9.248 74.434 -61.915 1.00 74.66 432 ILE C CA 1
ATOM 9810 C C . ILE C 1 432 ? 8.139 75.021 -61.050 1.00 76.88 432 ILE C C 1
ATOM 9811 O O . ILE C 1 432 ? 7.624 76.108 -61.337 1.00 80.84 432 ILE C O 1
ATOM 9816 N N . ALA C 1 433 ? 7.733 74.299 -60.000 1.00 74.24 433 ALA C N 1
ATOM 9817 C CA . ALA C 1 433 ? 6.684 74.805 -59.118 1.00 73.39 433 ALA C CA 1
ATOM 9818 C C . ALA C 1 433 ? 7.113 76.090 -58.418 1.00 74.39 433 ALA C C 1
ATOM 9819 O O . ALA C 1 433 ? 6.312 77.019 -58.266 1.00 73.68 433 ALA C O 1
ATOM 9821 N N . LEU C 1 434 ? 8.372 76.159 -57.978 1.00 70.34 434 LEU C N 1
ATOM 9822 C CA . LEU C 1 434 ? 8.862 77.386 -57.368 1.00 72.12 434 LEU C CA 1
ATOM 9823 C C . LEU C 1 434 ? 8.859 78.526 -58.377 1.00 79.07 434 LEU C C 1
ATOM 9824 O O . LEU C 1 434 ? 8.459 79.652 -58.054 1.00 74.01 434 LEU C O 1
ATOM 9829 N N . LYS C 1 435 ? 9.275 78.241 -59.618 1.00 80.08 435 LYS C N 1
ATOM 9830 C CA . LYS C 1 435 ? 9.269 79.255 -60.669 1.00 76.44 435 LYS C CA 1
ATOM 9831 C C . LYS C 1 435 ? 7.881 79.862 -60.847 1.00 76.61 435 LYS C C 1
ATOM 9832 O O . LYS C 1 435 ? 7.747 81.071 -61.054 1.00 80.26 435 LYS C O 1
ATOM 9838 N N . ARG C 1 436 ? 6.835 79.039 -60.746 1.00 78.34 436 ARG C N 1
ATOM 9839 C CA . ARG C 1 436 ? 5.470 79.529 -60.922 1.00 76.00 436 ARG C CA 1
ATOM 9840 C C . ARG C 1 436 ? 5.046 80.442 -59.775 1.00 77.50 436 ARG C C 1
ATOM 9841 O O . ARG C 1 436 ? 4.304 81.410 -59.991 1.00 79.47 436 ARG C O 1
ATOM 9849 N N . ILE C 1 437 ? 5.473 80.139 -58.543 1.00 77.63 437 ILE C N 1
ATOM 9850 C CA . ILE C 1 437 ? 5.098 80.995 -57.423 1.00 74.01 437 ILE C CA 1
ATOM 9851 C C . ILE C 1 437 ? 5.806 82.329 -57.551 1.00 75.25 437 ILE C C 1
ATOM 9852 O O . ILE C 1 437 ? 5.242 83.390 -57.260 1.00 76.21 437 ILE C O 1
ATOM 9857 N N . HIS C 1 438 ? 7.053 82.293 -58.003 1.00 76.46 438 HIS C N 1
ATOM 9858 C CA . HIS C 1 438 ? 7.816 83.516 -58.200 1.00 75.71 438 HIS C CA 1
ATOM 9859 C C . HIS C 1 438 ? 7.181 84.367 -59.302 1.00 81.07 438 HIS C C 1
ATOM 9860 O O . HIS C 1 438 ? 7.107 85.594 -59.178 1.00 83.16 438 HIS C O 1
ATOM 9867 N N . GLU C 1 439 ? 6.683 83.737 -60.375 1.00 76.53 439 GLU C N 1
ATOM 9868 C CA . GLU C 1 439 ? 5.960 84.504 -61.389 1.00 79.17 439 GLU C CA 1
ATOM 9869 C C . GLU C 1 439 ? 4.696 85.113 -60.809 1.00 81.11 439 GLU C C 1
ATOM 9870 O O . GLU C 1 439 ? 4.289 86.212 -61.205 1.00 82.50 439 GLU C O 1
ATOM 9876 N N . PHE C 1 440 ? 4.068 84.412 -59.868 1.00 79.66 440 PHE C N 1
ATOM 9877 C CA . PHE C 1 440 ? 2.876 84.936 -59.218 1.00 81.57 440 PHE C CA 1
ATOM 9878 C C . PHE C 1 440 ? 3.173 86.148 -58.334 1.00 77.57 440 PHE C C 1
ATOM 9879 O O . PHE C 1 440 ? 2.333 87.050 -58.236 1.00 79.74 440 PHE C O 1
ATOM 9887 N N . MET C 1 441 ? 4.350 86.214 -57.704 1.00 77.78 441 MET C N 1
ATOM 9888 C CA . MET C 1 441 ? 4.651 87.353 -56.826 1.00 79.39 441 MET C CA 1
ATOM 9889 C C . MET C 1 441 ? 4.982 88.593 -57.644 1.00 77.56 441 MET C C 1
ATOM 9890 O O . MET C 1 441 ? 6.125 88.818 -58.046 1.00 75.43 441 MET C O 1
ATOM 9895 N N . ASP C 1 442 ? 3.947 89.410 -57.860 1.00 81.36 442 ASP C N 1
ATOM 9896 C CA . ASP C 1 442 ? 4.018 90.727 -58.505 1.00 83.96 442 ASP C CA 1
ATOM 9897 C C . ASP C 1 442 ? 3.016 91.692 -57.868 1.00 84.73 442 ASP C C 1
ATOM 9898 O O . ASP C 1 442 ? 1.855 91.746 -58.275 1.00 81.56 442 ASP C O 1
ATOM 9903 N N . ASN D 1 14 ? -4.713 57.175 -9.228 1.00 64.05 14 ASN D N 1
ATOM 9904 C CA . ASN D 1 14 ? -5.669 57.288 -10.322 1.00 62.29 14 ASN D CA 1
ATOM 9905 C C . ASN D 1 14 ? -5.125 56.616 -11.592 1.00 64.25 14 ASN D C 1
ATOM 9906 O O . ASN D 1 14 ? -4.278 57.172 -12.307 1.00 60.82 14 ASN D O 1
ATOM 9911 N N . ASN D 1 15 ? -5.613 55.403 -11.838 1.00 62.19 15 ASN D N 1
ATOM 9912 C CA . ASN D 1 15 ? -5.284 54.643 -13.034 1.00 66.77 15 ASN D CA 1
ATOM 9913 C C . ASN D 1 15 ? -6.236 54.993 -14.172 1.00 56.48 15 ASN D C 1
ATOM 9914 O O . ASN D 1 15 ? -7.422 55.251 -13.954 1.00 53.69 15 ASN D O 1
ATOM 9919 N N . VAL D 1 16 ? -5.693 55.031 -15.396 1.00 59.33 16 VAL D N 1
ATOM 9920 C CA . VAL D 1 16 ? -6.538 55.273 -16.562 1.00 53.20 16 VAL D CA 1
ATOM 9921 C C . VAL D 1 16 ? -7.588 54.187 -16.697 1.00 49.53 16 VAL D C 1
ATOM 9922 O O . VAL D 1 16 ? -7.346 53.003 -16.428 1.00 49.78 16 VAL D O 1
ATOM 9926 N N . GLU D 1 17 ? -8.753 54.608 -17.164 1.00 50.27 17 GLU D N 1
ATOM 9927 C CA . GLU D 1 17 ? -9.839 53.756 -17.612 1.00 56.59 17 GLU D CA 1
ATOM 9928 C C . GLU D 1 17 ? -9.832 53.664 -19.140 1.00 49.06 17 GLU D C 1
ATOM 9929 O O . GLU D 1 17 ? -9.409 54.594 -19.838 1.00 45.84 17 GLU D O 1
ATOM 9935 N N . LEU D 1 18 ? -10.281 52.516 -19.645 1.00 52.09 18 LEU D N 1
ATOM 9936 C CA . LEU D 1 18 ? -10.504 52.249 -21.062 1.00 44.48 18 LEU D CA 1
ATOM 9937 C C . LEU D 1 18 ? -12.000 52.344 -21.382 1.00 45.91 18 LEU D C 1
ATOM 9938 O O . LEU D 1 18 ? -12.847 52.413 -20.490 1.00 47.93 18 LEU D O 1
ATOM 9943 N N . SER D 1 19 ? -12.333 52.317 -22.677 1.00 45.68 19 SER D N 1
ATOM 9944 C CA . SER D 1 19 ? -13.727 52.456 -23.102 1.00 41.41 19 SER D CA 1
ATOM 9945 C C . SER D 1 19 ? -14.534 51.200 -22.756 1.00 45.14 19 SER D C 1
ATOM 9946 O O . SER D 1 19 ? -13.984 50.144 -22.424 1.00 40.80 19 SER D O 1
ATOM 9949 N N . ARG D 1 20 ? -15.865 51.326 -22.841 1.00 45.07 20 ARG D N 1
ATOM 9950 C CA . ARG D 1 20 ? -16.725 50.167 -22.595 1.00 44.19 20 ARG D CA 1
ATOM 9951 C C . ARG D 1 20 ? -16.432 49.054 -23.585 1.00 44.79 20 ARG D C 1
ATOM 9952 O O . ARG D 1 20 ? -16.387 47.876 -23.207 1.00 46.63 20 ARG D O 1
ATOM 9960 N N . VAL D 1 21 ? -16.252 49.409 -24.862 1.00 44.92 21 VAL D N 1
ATOM 9961 C CA . VAL D 1 21 ? -15.897 48.419 -25.876 1.00 44.21 21 VAL D CA 1
ATOM 9962 C C . VAL D 1 21 ? -14.631 47.666 -25.464 1.00 43.23 21 VAL D C 1
ATOM 9963 O O . VAL D 1 21 ? -14.552 46.433 -25.586 1.00 47.87 21 VAL D O 1
ATOM 9967 N N . ALA D 1 22 ? -13.644 48.385 -24.915 1.00 42.00 22 ALA D N 1
ATOM 9968 C CA . ALA D 1 22 ? -12.345 47.781 -24.605 1.00 40.25 22 ALA D CA 1
ATOM 9969 C C . ALA D 1 22 ? -12.438 46.791 -23.458 1.00 38.62 22 ALA D C 1
ATOM 9970 O O . ALA D 1 22 ? -11.670 45.827 -23.408 1.00 37.09 22 ALA D O 1
ATOM 9972 N N . VAL D 1 23 ? -13.328 47.035 -22.496 1.00 42.52 23 VAL D N 1
ATOM 9973 C CA . VAL D 1 23 ? -13.445 46.129 -21.358 1.00 45.38 23 VAL D CA 1
ATOM 9974 C C . VAL D 1 23 ? -14.501 45.059 -21.600 1.00 48.11 23 VAL D C 1
ATOM 9975 O O . VAL D 1 23 ? -14.608 44.114 -20.801 1.00 45.51 23 VAL D O 1
ATOM 9979 N N . SER D 1 24 ? -1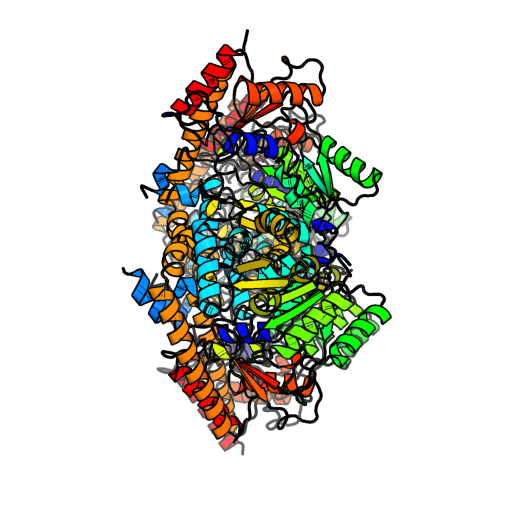5.248 45.155 -22.696 1.00 44.28 24 SER D N 1
ATOM 9980 C CA . SER D 1 24 ? -16.254 44.160 -23.027 1.00 47.24 24 SER D CA 1
ATOM 9981 C C . SER D 1 24 ? -15.631 42.793 -23.312 1.00 48.02 24 SER D C 1
ATOM 9982 O O . SER D 1 24 ? -14.503 42.682 -23.797 1.00 51.35 24 SER D O 1
ATOM 9985 N N . ASP D 1 25 ? -16.391 41.742 -23.030 1.00 49.94 25 ASP D N 1
ATOM 9986 C CA . ASP D 1 25 ? -15.981 40.382 -23.365 1.00 56.06 25 ASP D CA 1
ATOM 9987 C C . ASP D 1 25 ? -16.353 39.989 -24.796 1.00 53.01 25 ASP D C 1
ATOM 9988 O O . ASP D 1 25 ? -16.044 38.875 -25.223 1.00 49.41 25 ASP D O 1
ATOM 9993 N N . THR D 1 26 ? -17.013 40.876 -25.540 1.00 49.65 26 THR D N 1
ATOM 9994 C CA . THR D 1 26 ? -17.492 40.561 -26.879 1.00 52.03 26 THR D CA 1
ATOM 9995 C C . THR D 1 26 ? -16.355 40.291 -27.861 1.00 49.94 26 THR D C 1
ATOM 9996 O O . THR D 1 26 ? -16.623 39.920 -29.003 1.00 48.87 26 THR D O 1
ATOM 10000 N N . HIS D 1 27 ? -15.095 40.493 -27.463 1.00 52.89 27 HIS D N 1
ATOM 10001 C CA . HIS D 1 27 ? -13.983 40.052 -28.302 1.00 54.43 27 HIS D CA 1
ATOM 10002 C C . HIS D 1 27 ? -14.044 38.561 -28.603 1.00 56.40 27 HIS D C 1
ATOM 10003 O O . HIS D 1 27 ? -13.422 38.106 -29.571 1.00 55.77 27 HIS D O 1
ATOM 10010 N N . GLY D 1 28 ? -14.795 37.802 -27.807 1.00 59.61 28 GLY D N 1
ATOM 10011 C CA . GLY D 1 28 ? -15.118 36.416 -28.085 1.00 58.81 28 GLY D CA 1
ATOM 10012 C C . GLY D 1 28 ? -14.056 35.390 -27.770 1.00 64.75 28 GLY D C 1
ATOM 10013 O O . GLY D 1 28 ? -14.190 34.244 -28.213 1.00 68.10 28 GLY D O 1
ATOM 10014 N N . GLU D 1 29 ? -13.036 35.751 -26.989 1.00 62.09 29 GLU D N 1
ATOM 10015 C CA . GLU D 1 29 ? -11.947 34.791 -26.656 1.00 65.46 29 GLU D CA 1
ATOM 10016 C C . GLU D 1 29 ? -12.292 33.950 -25.420 1.00 69.36 29 GLU D C 1
ATOM 10017 O O . GLU D 1 29 ? -11.450 33.200 -24.994 1.00 70.31 29 GLU D O 1
ATOM 10023 N N . ASP D 1 30 ? -13.485 34.132 -24.861 1.00 72.99 30 ASP D N 1
ATOM 10024 C CA . ASP D 1 30 ? -14.056 33.344 -23.775 1.00 70.45 30 ASP D CA 1
ATOM 10025 C C . ASP D 1 30 ? -14.791 32.098 -24.269 1.00 73.67 30 ASP D C 1
ATOM 10026 O O . ASP D 1 30 ? -15.627 31.537 -23.547 1.00 73.45 30 ASP D O 1
ATOM 10031 N N . SER D 1 31 ? -14.510 31.652 -25.485 1.00 72.00 31 SER D N 1
ATOM 10032 C CA . SER D 1 31 ? -15.294 30.632 -26.156 1.00 71.44 31 SER D CA 1
ATOM 10033 C C . SER D 1 31 ? -14.434 29.415 -26.478 1.00 68.87 31 SER D C 1
ATOM 10034 O O . SER D 1 31 ? -13.208 29.524 -26.628 1.00 63.80 31 SER D O 1
ATOM 10037 N N . PRO D 1 32 ? -15.049 28.235 -26.598 1.00 66.64 32 PRO D N 1
ATOM 10038 C CA . PRO D 1 32 ? -14.251 27.026 -26.850 1.00 65.77 32 PRO D CA 1
ATOM 10039 C C . PRO D 1 32 ? -13.504 27.064 -28.169 1.00 67.89 32 PRO D C 1
ATOM 10040 O O . PRO D 1 32 ? -12.417 26.475 -28.274 1.00 64.51 32 PRO D O 1
ATOM 10044 N N . TYR D 1 33 ? -14.027 27.788 -29.162 1.00 71.20 33 TYR D N 1
ATOM 10045 C CA . TYR D 1 33 ? -13.349 27.892 -30.445 1.00 68.95 33 TYR D CA 1
ATOM 10046 C C . TYR D 1 33 ? -11.932 28.452 -30.294 1.00 68.92 33 TYR D C 1
ATOM 10047 O O . TYR D 1 33 ? -11.031 28.069 -31.049 1.00 71.96 33 TYR D O 1
ATOM 10056 N N . PHE D 1 34 ? -11.703 29.332 -29.314 1.00 69.88 34 PHE D N 1
ATOM 10057 C CA . PHE D 1 34 ? -10.370 29.884 -29.068 1.00 69.04 34 PHE D CA 1
ATOM 10058 C C . PHE D 1 34 ? -9.581 29.110 -28.010 1.00 69.65 34 PHE D C 1
ATOM 10059 O O . PHE D 1 34 ? -8.345 29.053 -28.086 1.00 63.25 34 PHE D O 1
ATOM 10067 N N . ALA D 1 35 ? -10.264 28.522 -27.022 1.00 66.97 35 ALA D N 1
ATOM 10068 C CA . ALA D 1 35 ? -9.573 27.748 -25.995 1.00 65.53 35 ALA D CA 1
ATOM 10069 C C . ALA D 1 35 ? -9.008 26.449 -26.561 1.00 69.08 35 ALA D C 1
ATOM 10070 O O . ALA D 1 35 ? -7.889 26.044 -26.216 1.00 67.58 35 ALA D O 1
ATOM 10072 N N . GLY D 1 36 ? -9.769 25.782 -27.432 1.00 70.34 36 GLY D N 1
ATOM 10073 C CA . GLY D 1 36 ? -9.270 24.572 -28.055 1.00 64.34 36 GLY D CA 1
ATOM 10074 C C . GLY D 1 36 ? -8.110 24.828 -28.993 1.00 64.19 36 GLY D C 1
ATOM 10075 O O . GLY D 1 36 ? -7.207 23.995 -29.110 1.00 65.59 36 GLY D O 1
ATOM 10076 N N . TRP D 1 37 ? -8.103 25.986 -29.657 1.00 65.38 37 TRP D N 1
ATOM 10077 C CA . TRP D 1 37 ? -7.024 26.310 -30.588 1.00 66.01 37 TRP D CA 1
ATOM 10078 C C . TRP D 1 37 ? -5.661 26.332 -29.903 1.00 65.32 37 TRP D C 1
ATOM 10079 O O . TRP D 1 37 ? -4.741 25.627 -30.323 1.00 70.38 37 TRP D O 1
ATOM 10090 N N . LYS D 1 38 ? -5.480 27.162 -28.884 1.00 66.52 38 LYS D N 1
ATOM 10091 C CA . LYS D 1 38 ? -4.136 27.209 -28.317 1.00 71.03 38 LYS D CA 1
ATOM 10092 C C . LYS D 1 38 ? -3.874 26.035 -27.390 1.00 69.36 38 LYS D C 1
ATOM 10093 O O . LYS D 1 38 ? -2.707 25.730 -27.096 1.00 71.44 38 LYS D O 1
ATOM 10099 N N . ALA D 1 39 ? -4.931 25.346 -26.948 1.00 68.96 39 ALA D N 1
ATOM 10100 C CA . ALA D 1 39 ? -4.728 24.005 -26.430 1.00 68.40 39 ALA D CA 1
ATOM 10101 C C . ALA D 1 39 ? -4.006 23.137 -27.455 1.00 70.09 39 ALA D C 1
ATOM 10102 O O . ALA D 1 39 ? -3.227 22.249 -27.089 1.00 72.00 39 ALA D O 1
ATOM 10104 N N . TYR D 1 40 ? -4.242 23.386 -28.745 1.00 68.20 40 TYR D N 1
ATOM 10105 C CA . TYR D 1 40 ? -3.497 22.681 -29.777 1.00 68.66 40 TYR D CA 1
ATOM 10106 C C . TYR D 1 40 ? -2.041 23.137 -29.818 1.00 70.66 40 TYR D C 1
ATOM 10107 O O . TYR D 1 40 ? -1.127 22.310 -29.881 1.00 73.76 40 TYR D O 1
ATOM 10116 N N . ASP D 1 41 ? -1.795 24.446 -29.772 1.00 69.50 41 ASP D N 1
ATOM 10117 C CA . ASP D 1 41 ? -0.412 24.909 -29.880 1.00 73.54 41 ASP D CA 1
ATOM 10118 C C . ASP D 1 41 ? 0.418 24.722 -28.611 1.00 74.30 41 ASP D C 1
ATOM 10119 O O . ASP D 1 41 ? 1.645 24.863 -28.674 1.00 70.37 41 ASP D O 1
ATOM 10124 N N . GLU D 1 42 ? -0.199 24.416 -27.469 1.00 73.02 42 GLU D N 1
ATOM 10125 C CA . GLU D 1 42 ? 0.603 24.088 -26.294 1.00 74.89 42 GLU D CA 1
ATOM 10126 C C . GLU D 1 42 ? 1.171 22.676 -26.378 1.00 72.99 42 GLU D C 1
ATOM 10127 O O . GLU D 1 42 ? 2.278 22.428 -25.884 1.00 68.17 42 GLU D O 1
ATOM 10133 N N . ASN D 1 43 ? 0.446 21.753 -27.013 1.00 69.81 43 ASN D N 1
ATOM 10134 C CA . ASN D 1 43 ? 0.906 20.377 -27.220 1.00 70.87 43 ASN D CA 1
ATOM 10135 C C . ASN D 1 43 ? 0.574 19.974 -28.653 1.00 72.92 43 ASN D C 1
ATOM 10136 O O . ASN D 1 43 ? -0.316 19.147 -28.901 1.00 65.09 43 ASN D O 1
ATOM 10141 N N . PRO D 1 44 ? 1.259 20.569 -29.633 1.00 72.83 44 PRO D N 1
ATOM 10142 C CA . PRO D 1 44 ? 0.901 20.322 -31.036 1.00 69.14 44 PRO D CA 1
ATOM 10143 C C . PRO D 1 44 ? 1.316 18.943 -31.523 1.00 74.77 44 PRO D C 1
ATOM 10144 O O . PRO D 1 44 ? 2.426 18.474 -31.263 1.00 73.41 44 PRO D O 1
ATOM 10148 N N . TYR D 1 45 ? 0.424 18.318 -32.290 1.00 73.64 45 TYR D N 1
ATOM 10149 C CA . TYR D 1 45 ? 0.742 17.035 -32.892 1.00 72.30 45 TYR D CA 1
ATOM 10150 C C . TYR D 1 45 ? 1.961 17.189 -33.797 1.00 72.87 45 TYR D C 1
ATOM 10151 O O . TYR D 1 45 ? 2.158 18.228 -34.429 1.00 71.25 45 TYR D O 1
ATOM 10160 N N . ASP D 1 46 ? 2.770 16.131 -33.896 1.00 73.31 46 ASP D N 1
ATOM 10161 C CA . ASP D 1 46 ? 3.864 16.166 -34.865 1.00 73.43 46 ASP D CA 1
ATOM 10162 C C . ASP D 1 46 ? 4.245 14.777 -35.338 1.00 79.94 46 ASP D C 1
ATOM 10163 O O . ASP D 1 46 ? 4.579 13.884 -34.542 1.00 85.08 46 ASP D O 1
ATOM 10168 N N . GLU D 1 47 ? 4.265 14.684 -36.662 1.00 81.12 47 GLU D N 1
ATOM 10169 C CA . GLU D 1 47 ? 4.816 13.591 -37.441 1.00 82.03 47 GLU D CA 1
ATOM 10170 C C . GLU D 1 47 ? 6.163 13.109 -36.925 1.00 85.19 47 GLU D C 1
ATOM 10171 O O . GLU D 1 47 ? 6.343 11.928 -36.614 1.00 82.89 47 GLU D O 1
ATOM 10177 N N . SER D 1 48 ? 7.104 14.029 -36.779 1.00 85.23 48 SER D N 1
ATOM 10178 C CA . SER D 1 48 ? 8.470 13.637 -36.454 1.00 80.98 48 SER D CA 1
ATOM 10179 C C . SER D 1 48 ? 8.612 13.251 -34.984 1.00 80.75 48 SER D C 1
ATOM 10180 O O . SER D 1 48 ? 9.216 12.221 -34.658 1.00 79.60 48 SER D O 1
ATOM 10183 N N . HIS D 1 49 ? 8.122 14.108 -34.072 1.00 82.25 49 HIS D N 1
ATOM 10184 C CA . HIS D 1 49 ? 8.488 13.981 -32.664 1.00 80.68 49 HIS D CA 1
ATOM 10185 C C . HIS D 1 49 ? 7.342 14.208 -31.678 1.00 82.89 49 HIS D C 1
ATOM 10186 O O . HIS D 1 49 ? 7.618 14.619 -30.546 1.00 84.98 49 HIS D O 1
ATOM 10193 N N . ASN D 1 50 ? 6.070 13.989 -32.061 1.00 79.08 50 ASN D N 1
ATOM 10194 C CA . ASN D 1 50 ? 4.974 14.120 -31.096 1.00 77.30 50 ASN D CA 1
ATOM 10195 C C . ASN D 1 50 ? 3.655 13.532 -31.604 1.00 74.45 50 ASN D C 1
ATOM 10196 O O . ASN D 1 50 ? 2.657 14.259 -31.695 1.00 74.61 50 ASN D O 1
ATOM 10201 N N . PRO D 1 51 ? 3.584 12.223 -31.890 1.00 76.07 51 PRO D N 1
ATOM 10202 C CA . PRO D 1 51 ? 2.354 11.652 -32.480 1.00 71.59 51 PRO D CA 1
ATOM 10203 C C . PRO D 1 51 ? 1.173 11.547 -31.527 1.00 74.03 51 PRO D C 1
ATOM 10204 O O . PRO D 1 51 ? 0.062 11.221 -31.977 1.00 72.07 51 PRO D O 1
ATOM 10208 N N . SER D 1 52 ? 1.361 11.838 -30.244 1.00 71.67 52 SER D N 1
ATOM 10209 C CA . SER D 1 52 ? 0.269 11.896 -29.287 1.00 65.23 52 SER D CA 1
ATOM 10210 C C . SER D 1 52 ? -0.320 13.293 -29.160 1.00 67.81 52 SER D C 1
ATOM 10211 O O . SER D 1 52 ? -1.334 13.461 -28.471 1.00 66.99 52 SER D O 1
ATOM 10214 N N . GLY D 1 53 ? 0.275 14.285 -29.825 1.00 70.35 53 GLY D N 1
ATOM 10215 C CA . GLY D 1 53 ? -0.132 15.661 -29.642 1.00 69.63 53 GLY D CA 1
ATOM 10216 C C . GLY D 1 53 ? -1.515 15.953 -30.198 1.00 70.35 53 GLY D C 1
ATOM 10217 O O . GLY D 1 53 ? -2.151 15.151 -30.888 1.00 74.51 53 GLY D O 1
ATOM 10218 N N . VAL D 1 54 ? -1.987 17.154 -29.881 1.00 69.21 54 VAL D N 1
ATOM 10219 C CA . VAL D 1 54 ? -3.321 17.564 -30.287 1.00 66.97 54 VAL D CA 1
ATOM 10220 C C . VAL D 1 54 ? -3.324 17.804 -31.790 1.00 67.33 54 VAL D C 1
ATOM 10221 O O . VAL D 1 54 ? -2.453 18.506 -32.318 1.00 66.54 54 VAL D O 1
ATOM 10225 N N . ILE D 1 55 ? -4.253 17.162 -32.491 1.00 63.09 55 ILE D N 1
ATOM 10226 C CA . ILE D 1 55 ? -4.429 17.360 -33.925 1.00 62.87 55 ILE D CA 1
ATOM 10227 C C . ILE D 1 55 ? -5.485 18.435 -34.138 1.00 58.00 55 ILE D C 1
ATOM 10228 O O . ILE D 1 55 ? -6.549 18.408 -33.508 1.00 61.20 55 ILE D O 1
ATOM 10233 N N . GLN D 1 56 ? -5.201 19.383 -35.027 1.00 57.92 56 GLN D N 1
ATOM 10234 C CA . GLN D 1 56 ? -6.049 20.558 -35.186 1.00 54.19 56 GLN D CA 1
ATOM 10235 C C . GLN D 1 56 ? -7.137 20.291 -36.215 1.00 52.13 56 GLN D C 1
ATOM 10236 O O . GLN D 1 56 ? -6.850 20.121 -37.403 1.00 54.93 56 GLN D O 1
ATOM 10242 N N . MET D 1 57 ? -8.391 20.262 -35.742 1.00 51.06 57 MET D N 1
ATOM 10243 C CA . MET D 1 57 ? -9.590 20.116 -36.561 1.00 50.10 57 MET D CA 1
ATOM 10244 C C . MET D 1 57 ? -10.646 21.156 -36.197 1.00 49.39 57 MET D C 1
ATOM 10245 O O . MET D 1 57 ? -11.826 20.951 -36.478 1.00 49.85 57 MET D O 1
ATOM 10250 N N . GLY D 1 58 ? -10.270 22.224 -35.496 1.00 51.52 58 GLY D N 1
ATOM 10251 C CA . GLY D 1 58 ? -11.248 23.233 -35.139 1.00 48.85 58 GLY D CA 1
ATOM 10252 C C . GLY D 1 58 ? -11.149 24.540 -35.901 1.00 46.98 58 GLY D C 1
ATOM 10253 O O . GLY D 1 58 ? -11.912 25.469 -35.632 1.00 46.11 58 GLY D O 1
ATOM 10254 N N . LEU D 1 59 ? -10.275 24.606 -36.900 1.00 48.41 59 LEU D N 1
ATOM 10255 C CA . LEU D 1 59 ? -10.079 25.807 -37.696 1.00 46.84 59 LEU D CA 1
ATOM 10256 C C . LEU D 1 59 ? -10.404 25.502 -39.148 1.00 48.99 59 LEU D C 1
ATOM 10257 O O . LEU D 1 59 ? -9.849 24.564 -39.730 1.00 46.26 59 LEU D O 1
ATOM 10262 N N . ALA D 1 60 ? -11.274 26.321 -39.740 1.00 42.23 60 ALA D N 1
ATOM 10263 C CA . ALA D 1 60 ? -11.733 26.106 -41.110 1.00 48.73 60 ALA D CA 1
ATOM 10264 C C . ALA D 1 60 ? -10.709 26.691 -42.085 1.00 49.07 60 ALA D C 1
ATOM 10265 O O . ALA D 1 60 ? -10.855 27.796 -42.608 1.00 44.18 60 ALA D O 1
ATOM 10267 N N . GLU D 1 61 ? -9.664 25.911 -42.357 1.00 48.48 61 GLU D N 1
ATOM 10268 C CA . GLU D 1 61 ? -8.660 26.286 -43.340 1.00 46.89 61 GLU D CA 1
ATOM 10269 C C . GLU D 1 61 ? -8.503 25.222 -44.410 1.00 50.42 61 GLU D C 1
ATOM 10270 O O . GLU D 1 61 ? -8.727 24.029 -44.179 1.00 48.02 61 GLU D O 1
ATOM 10276 N N . ASN D 1 62 ? -8.109 25.686 -45.593 1.00 47.18 62 ASN D N 1
ATOM 10277 C CA . ASN D 1 62 ? -8.040 24.859 -46.783 1.00 46.96 62 ASN D CA 1
ATOM 10278 C C . ASN D 1 62 ? -6.595 24.792 -47.247 1.00 45.39 62 ASN D C 1
ATOM 10279 O O . ASN D 1 62 ? -6.066 25.766 -47.786 1.00 48.44 62 ASN D O 1
ATOM 10284 N N . GLN D 1 63 ? -5.972 23.634 -47.054 1.00 46.34 63 GLN D N 1
ATOM 10285 C CA . GLN D 1 63 ? -4.650 23.353 -47.574 1.00 48.40 63 GLN D CA 1
ATOM 10286 C C . GLN D 1 63 ? -4.661 22.362 -48.723 1.00 49.13 63 GLN D C 1
ATOM 10287 O O . GLN D 1 63 ? -3.619 22.180 -49.356 1.00 53.20 63 GLN D O 1
ATOM 10293 N N . VAL D 1 64 ? -5.806 21.738 -49.023 1.00 48.05 64 VAL D N 1
ATOM 10294 C CA . VAL D 1 64 ? -5.831 20.597 -49.935 1.00 46.30 64 VAL D CA 1
ATOM 10295 C C . VAL D 1 64 ? -5.512 20.976 -51.371 1.00 50.48 64 VAL D C 1
ATOM 10296 O O . VAL D 1 64 ? -5.206 20.089 -52.179 1.00 53.97 64 VAL D O 1
ATOM 10300 N N . SER D 1 65 ? -5.582 22.258 -51.729 1.00 49.34 65 SER D N 1
ATOM 10301 C CA . SER D 1 65 ? -5.329 22.672 -53.104 1.00 48.47 65 SER D CA 1
ATOM 10302 C C . SER D 1 65 ? -4.117 23.566 -53.237 1.00 47.33 65 SER D C 1
ATOM 10303 O O . SER D 1 65 ? -3.887 24.109 -54.321 1.00 53.90 65 SER D O 1
ATOM 10306 N N . PHE D 1 66 ? -3.317 23.713 -52.185 1.00 47.23 66 PHE D N 1
ATOM 10307 C CA . PHE D 1 66 ? -2.269 24.720 -52.223 1.00 52.20 66 PHE D CA 1
ATOM 10308 C C . PHE D 1 66 ? -1.191 24.375 -53.242 1.00 57.50 66 PHE D C 1
ATOM 10309 O O . PHE D 1 66 ? -0.571 25.284 -53.811 1.00 59.60 66 PHE D O 1
ATOM 10317 N N . ASP D 1 67 ? -0.977 23.081 -53.514 1.00 59.88 67 ASP D N 1
ATOM 10318 C CA . ASP D 1 67 ? 0.024 22.684 -54.503 1.00 58.74 67 ASP D CA 1
ATOM 10319 C C . ASP D 1 67 ? -0.267 23.280 -55.877 1.00 60.95 67 ASP D C 1
ATOM 10320 O O . ASP D 1 67 ? 0.667 23.589 -56.625 1.00 64.06 67 ASP D O 1
ATOM 10325 N N . LEU D 1 68 ? -1.539 23.516 -56.202 1.00 55.89 68 LEU D N 1
ATOM 10326 C CA . LEU D 1 68 ? -1.858 24.115 -57.491 1.00 54.40 68 LEU D CA 1
ATOM 10327 C C . LEU D 1 68 ? -1.406 25.565 -57.579 1.00 62.03 68 LEU D C 1
ATOM 10328 O O . LEU D 1 68 ? -1.113 26.049 -58.680 1.00 65.85 68 LEU D O 1
ATOM 10333 N N . LEU D 1 69 ? -1.337 26.277 -56.447 1.00 62.36 69 LEU D N 1
ATOM 10334 C CA . LEU D 1 69 ? -0.916 27.671 -56.497 1.00 59.48 69 LEU D CA 1
ATOM 10335 C C . LEU D 1 69 ? 0.594 27.770 -56.626 1.00 63.46 69 LEU D C 1
ATOM 10336 O O . LEU D 1 69 ? 1.107 28.649 -57.333 1.00 72.01 69 LEU D O 1
ATOM 10341 N N . GLU D 1 70 ? 1.309 26.900 -55.909 1.00 63.11 70 GLU D N 1
ATOM 10342 C CA . GLU D 1 70 ? 2.767 26.828 -55.996 1.00 65.75 70 GLU D CA 1
ATOM 10343 C C . GLU D 1 70 ? 3.246 26.430 -57.386 1.00 64.30 70 GLU D C 1
ATOM 10344 O O . GLU D 1 70 ? 4.104 27.090 -57.969 1.00 69.69 70 GLU D O 1
ATOM 10350 N N . THR D 1 71 ? 2.683 25.364 -57.946 1.00 69.68 71 THR D N 1
ATOM 10351 C CA . THR D 1 71 ? 2.999 24.948 -59.312 1.00 72.00 71 THR D CA 1
ATOM 10352 C C . THR D 1 71 ? 2.655 26.009 -60.352 1.00 73.79 71 THR D C 1
ATOM 10353 O O . THR D 1 71 ? 3.065 25.870 -61.507 1.00 79.69 71 THR D O 1
ATOM 10357 N N . TYR D 1 72 ? 1.934 27.064 -59.984 1.00 70.26 72 TYR D N 1
ATOM 10358 C CA . TYR D 1 72 ? 1.563 28.095 -60.942 1.00 68.98 72 TYR D CA 1
ATOM 10359 C C . TYR D 1 72 ? 2.481 29.298 -60.903 1.00 70.08 72 TYR D C 1
ATOM 10360 O O . TYR D 1 72 ? 2.800 29.853 -61.954 1.00 70.91 72 TYR D O 1
ATOM 10369 N N . LEU D 1 73 ? 2.928 29.709 -59.724 1.00 75.11 73 LEU D N 1
ATOM 10370 C CA . LEU D 1 73 ? 3.667 30.958 -59.611 1.00 77.84 73 LEU D CA 1
ATOM 10371 C C . LEU D 1 73 ? 5.143 30.834 -59.970 1.00 81.01 73 LEU D C 1
ATOM 10372 O O . LEU D 1 73 ? 5.843 31.855 -59.967 1.00 82.33 73 LEU D O 1
ATOM 10377 N N . GLU D 1 74 ? 5.641 29.635 -60.286 1.00 79.74 74 GLU D N 1
ATOM 10378 C CA . GLU D 1 74 ? 7.012 29.546 -60.775 1.00 84.32 74 GLU D CA 1
ATOM 10379 C C . GLU D 1 74 ? 7.138 29.956 -62.242 1.00 88.90 74 GLU D C 1
ATOM 10380 O O . GLU D 1 74 ? 8.251 30.263 -62.688 1.00 90.65 74 GLU D O 1
ATOM 10386 N N . LYS D 1 75 ? 6.032 29.982 -62.993 1.00 85.00 75 LYS D N 1
ATOM 10387 C CA . LYS D 1 75 ? 6.016 30.602 -64.314 1.00 80.30 75 LYS D CA 1
ATOM 10388 C C . LYS D 1 75 ? 5.676 32.092 -64.186 1.00 77.82 75 LYS D C 1
ATOM 10389 O O . LYS D 1 75 ? 6.138 32.784 -63.271 1.00 76.60 75 LYS D O 1
ATOM 10395 N N . PHE D 1 91 ? 7.339 47.931 -59.033 1.00 66.46 91 PHE D N 1
ATOM 10396 C CA . PHE D 1 91 ? 7.448 47.808 -57.582 1.00 70.14 91 PHE D CA 1
ATOM 10397 C C . PHE D 1 91 ? 7.358 49.152 -56.855 1.00 73.70 91 PHE D C 1
ATOM 10398 O O . PHE D 1 91 ? 6.742 49.245 -55.791 1.00 70.75 91 PHE D O 1
ATOM 10406 N N . ARG D 1 92 ? 7.994 50.189 -57.401 1.00 71.89 92 ARG D N 1
ATOM 10407 C CA . ARG D 1 92 ? 7.863 51.504 -56.786 1.00 66.38 92 ARG D CA 1
ATOM 10408 C C . ARG D 1 92 ? 6.434 52.016 -56.867 1.00 68.52 92 ARG D C 1
ATOM 10409 O O . ARG D 1 92 ? 5.933 52.634 -55.920 1.00 62.19 92 ARG D O 1
ATOM 10417 N N . GLU D 1 93 ? 5.758 51.773 -57.992 1.00 67.55 93 GLU D N 1
ATOM 10418 C CA . GLU D 1 93 ? 4.382 52.234 -58.116 1.00 66.17 93 GLU D CA 1
ATOM 10419 C C . GLU D 1 93 ? 3.465 51.497 -57.148 1.00 63.23 93 GLU D C 1
ATOM 10420 O O . GLU D 1 93 ? 2.489 52.078 -56.664 1.00 60.68 93 GLU D O 1
ATOM 10426 N N . ASN D 1 94 ? 3.767 50.229 -56.844 1.00 66.16 94 ASN D N 1
ATOM 10427 C CA . ASN D 1 94 ? 2.951 49.485 -55.887 1.00 62.94 94 ASN D CA 1
ATOM 10428 C C . ASN D 1 94 ? 3.155 50.007 -54.477 1.00 56.08 94 ASN D C 1
ATOM 10429 O O . ASN D 1 94 ? 2.188 50.221 -53.737 1.00 53.65 94 ASN D O 1
ATOM 10434 N N . ALA D 1 95 ? 4.409 50.236 -54.094 1.00 56.51 95 ALA D N 1
ATOM 10435 C CA . ALA D 1 95 ? 4.676 50.761 -52.767 1.00 53.46 95 ALA D CA 1
ATOM 10436 C C . ALA D 1 95 ? 3.972 52.090 -52.564 1.00 53.57 95 ALA D C 1
ATOM 10437 O O . ALA D 1 95 ? 3.509 52.386 -51.458 1.00 50.61 95 ALA D O 1
ATOM 10439 N N . LEU D 1 96 ? 3.824 52.868 -53.635 1.00 55.21 96 LEU D N 1
ATOM 10440 C CA . LEU D 1 96 ? 3.248 54.203 -53.575 1.00 58.50 96 LEU D CA 1
ATOM 10441 C C . LEU D 1 96 ? 1.726 54.211 -53.685 1.00 54.13 96 LEU D C 1
ATOM 10442 O O . LEU D 1 96 ? 1.110 55.256 -53.450 1.00 61.99 96 LEU D O 1
ATOM 10447 N N . PHE D 1 97 ? 1.109 53.087 -54.034 1.00 50.13 97 PHE D N 1
ATOM 10448 C CA . PHE D 1 97 ? -0.326 53.027 -54.305 1.00 52.09 97 PHE D CA 1
ATOM 10449 C C . PHE D 1 97 ? -1.113 52.743 -53.032 1.00 51.66 97 PHE D C 1
ATOM 10450 O O . PHE D 1 97 ? -1.119 51.611 -52.538 1.00 51.47 97 PHE D O 1
ATOM 10458 N N . GLN D 1 98 ? -1.897 53.708 -52.581 1.00 51.70 98 GLN D N 1
ATOM 10459 C CA . GLN D 1 98 ? -2.655 53.430 -51.341 1.00 53.13 98 GLN D CA 1
ATOM 10460 C C . GLN D 1 98 ? -4.105 53.875 -51.486 1.00 50.90 98 GLN D C 1
ATOM 10461 O O . GLN D 1 98 ? -4.762 53.989 -50.473 1.00 51.57 98 GLN D O 1
ATOM 10467 N N . ASP D 1 99 ? -4.571 54.093 -52.711 1.00 52.93 99 ASP D N 1
ATOM 10468 C CA . ASP D 1 99 ? -5.938 54.548 -52.948 1.00 42.05 99 ASP D CA 1
ATOM 10469 C C . ASP D 1 99 ? -6.938 53.590 -52.310 1.00 42.59 99 ASP D C 1
ATOM 10470 O O . ASP D 1 99 ? -6.802 52.371 -52.421 1.00 41.35 99 ASP D O 1
ATOM 10475 N N . TYR D 1 100 ? -7.950 54.128 -51.629 1.00 40.71 100 TYR D N 1
ATOM 10476 C CA . TYR D 1 100 ? -8.841 53.189 -50.965 1.00 41.01 100 TYR D CA 1
ATOM 10477 C C . TYR D 1 100 ? -9.799 52.493 -51.934 1.00 41.04 100 TYR D C 1
ATOM 10478 O O . TYR D 1 100 ? -10.536 51.602 -51.511 1.00 37.62 100 TYR D O 1
ATOM 10487 N N . HIS D 1 101 ? -9.801 52.852 -53.218 1.00 41.63 101 HIS D N 1
ATOM 10488 C CA . HIS D 1 101 ? -10.555 52.078 -54.194 1.00 41.84 101 HIS D CA 1
ATOM 10489 C C . HIS D 1 101 ? -9.862 50.755 -54.528 1.00 41.18 101 HIS D C 1
ATOM 10490 O O . HIS D 1 101 ? -10.497 49.861 -55.098 1.00 33.00 101 HIS D O 1
ATOM 10497 N N . GLY D 1 102 ? -8.578 50.619 -54.211 1.00 39.78 102 GLY D N 1
ATOM 10498 C CA . GLY D 1 102 ? -7.831 49.434 -54.584 1.00 37.70 102 GLY D CA 1
ATOM 10499 C C . GLY D 1 102 ? -7.425 49.430 -56.045 1.00 39.84 102 GLY D C 1
ATOM 10500 O O . GLY D 1 102 ? -7.923 50.202 -56.866 1.00 41.20 102 GLY D O 1
ATOM 10501 N N . LEU D 1 103 ? -6.455 48.562 -56.347 1.00 40.86 103 LEU D N 1
ATOM 10502 C CA . LEU D 1 103 ? -5.971 48.379 -57.708 1.00 40.29 103 LEU D CA 1
ATOM 10503 C C . LEU D 1 103 ? -7.105 47.988 -58.632 1.00 46.96 103 LEU D C 1
ATOM 10504 O O . LEU D 1 103 ? -7.848 47.031 -58.365 1.00 46.08 103 LEU D O 1
ATOM 10509 N N . LYS D 1 104 ? -7.217 48.704 -59.749 1.00 42.10 104 LYS D N 1
ATOM 10510 C CA . LYS D 1 104 ? -8.291 48.392 -60.674 1.00 40.29 104 LYS D CA 1
ATOM 10511 C C . LYS D 1 104 ? -8.087 47.024 -61.306 1.00 43.76 104 LYS D C 1
ATOM 10512 O O . LYS D 1 104 ? -9.042 46.255 -61.436 1.00 43.28 104 LYS D O 1
ATOM 10518 N N . THR D 1 105 ? -6.837 46.655 -61.593 1.00 42.41 105 THR D N 1
ATOM 10519 C CA . THR D 1 105 ? -6.577 45.306 -62.086 1.00 44.14 105 THR D CA 1
ATOM 10520 C C . THR D 1 105 ? -7.015 44.253 -61.082 1.00 40.37 105 THR D C 1
ATOM 10521 O O . THR D 1 105 ? -7.549 43.206 -61.464 1.00 43.73 105 THR D O 1
ATOM 10525 N N . PHE D 1 106 ? -6.824 44.516 -59.794 1.00 42.79 106 PHE D N 1
ATOM 10526 C CA . PHE D 1 106 ? -7.150 43.492 -58.812 1.00 40.66 106 PHE D CA 1
ATOM 10527 C C . PHE D 1 106 ? -8.651 43.389 -58.581 1.00 40.32 106 PHE D C 1
ATOM 10528 O O . PHE D 1 106 ? -9.161 42.288 -58.365 1.00 40.76 106 PHE D O 1
ATOM 10536 N N . ARG D 1 107 ? -9.381 44.509 -58.622 1.00 36.89 107 ARG D N 1
ATOM 10537 C CA . ARG D 1 107 ? -10.831 44.404 -58.538 1.00 37.92 107 ARG D CA 1
ATOM 10538 C C . ARG D 1 107 ? -11.400 43.674 -59.742 1.00 39.98 107 ARG D C 1
ATOM 10539 O O . ARG D 1 107 ? -12.389 42.951 -59.603 1.00 35.04 107 ARG D O 1
ATOM 10547 N N . GLN D 1 108 ? -10.770 43.818 -60.915 1.00 38.64 108 GLN D N 1
ATOM 10548 C CA . GLN D 1 108 ? -11.189 43.045 -62.084 1.00 42.96 108 GLN D CA 1
ATOM 10549 C C . GLN D 1 108 ? -10.926 41.559 -61.885 1.00 40.90 108 GLN D C 1
ATOM 10550 O O . GLN D 1 108 ? -11.770 40.721 -62.226 1.00 38.58 108 GLN D O 1
ATOM 10556 N N . ALA D 1 109 ? -9.757 41.218 -61.337 1.00 40.58 109 ALA D N 1
ATOM 10557 C CA . ALA D 1 109 ? -9.435 39.817 -61.084 1.00 43.92 109 ALA D CA 1
ATOM 10558 C C . ALA D 1 109 ? -10.405 39.197 -60.085 1.00 43.43 109 ALA D C 1
ATOM 10559 O O . ALA D 1 109 ? -10.851 38.057 -60.266 1.00 38.43 109 ALA D O 1
ATOM 10561 N N . MET D 1 110 ? -10.748 39.935 -59.026 1.00 40.88 110 MET D N 1
ATOM 10562 C CA . MET D 1 110 ? -11.664 39.411 -58.016 1.00 39.50 110 MET D CA 1
ATOM 10563 C C . MET D 1 110 ? -13.046 39.165 -58.611 1.00 40.84 110 MET D C 1
ATOM 10564 O O . MET D 1 110 ? -13.670 38.117 -58.371 1.00 35.76 110 MET D O 1
ATOM 10569 N N . ALA D 1 111 ? -13.536 40.126 -59.399 1.00 36.37 111 ALA D N 1
ATOM 10570 C CA . ALA D 1 111 ? -14.840 39.978 -60.036 1.00 39.87 111 ALA D CA 1
ATOM 10571 C C . ALA D 1 111 ? -14.834 38.821 -61.025 1.00 37.83 111 ALA D C 1
ATOM 10572 O O . ALA D 1 111 ? -15.809 38.069 -61.126 1.00 39.99 111 ALA D O 1
ATOM 10574 N N . SER D 1 112 ? -13.747 38.665 -61.762 1.00 39.13 112 SER D N 1
ATOM 10575 C CA . SER D 1 112 ? -13.676 37.560 -62.699 1.00 42.55 112 SER D CA 1
ATOM 10576 C C . SER D 1 112 ? -13.608 36.226 -61.949 1.00 41.81 112 SER D C 1
ATOM 10577 O O . SER D 1 112 ? -14.289 35.268 -62.318 1.00 38.49 112 SER D O 1
ATOM 10580 N N . PHE D 1 113 ? -12.845 36.167 -60.852 1.00 35.53 113 PHE D N 1
ATOM 10581 C CA . PHE D 1 113 ? -12.798 34.951 -60.045 1.00 39.37 113 PHE D CA 1
ATOM 10582 C C . PHE D 1 113 ? -14.176 34.611 -59.467 1.00 41.72 113 PHE D C 1
ATOM 10583 O O . PHE D 1 113 ? -14.597 33.445 -59.500 1.00 40.27 113 PHE D O 1
ATOM 10591 N N . MET D 1 114 ? -14.934 35.619 -59.011 1.00 38.48 114 MET D N 1
ATOM 10592 C CA . MET D 1 114 ? -16.259 35.346 -58.455 1.00 36.03 114 MET D CA 1
ATOM 10593 C C . MET D 1 114 ? -17.259 34.876 -59.520 1.00 39.58 114 MET D C 1
ATOM 10594 O O . MET D 1 114 ? -18.136 34.056 -59.220 1.00 39.04 114 MET D O 1
ATOM 10599 N N . GLU D 1 115 ? -17.147 35.358 -60.763 1.00 40.05 115 GLU D N 1
ATOM 10600 C CA . GLU D 1 115 ? -17.994 34.828 -61.838 1.00 39.83 115 GLU D CA 1
ATOM 10601 C C . GLU D 1 115 ? -17.635 33.382 -62.153 1.00 41.06 115 GLU D C 1
ATOM 10602 O O . GLU D 1 115 ? -18.517 32.539 -62.356 1.00 42.34 115 GLU D O 1
ATOM 10608 N N . GLN D 1 116 ? -16.337 33.083 -62.154 1.00 38.80 116 GLN D N 1
ATOM 10609 C CA . GLN D 1 116 ? -15.857 31.742 -62.427 1.00 42.22 116 GLN D CA 1
ATOM 10610 C C . GLN D 1 116 ? -16.387 30.758 -61.388 1.00 44.19 116 GLN D C 1
ATOM 10611 O O . GLN D 1 116 ? -16.797 29.639 -61.726 1.00 43.30 116 GLN D O 1
ATOM 10617 N N . ILE D 1 117 ? -16.435 31.182 -60.122 1.00 42.93 117 ILE D N 1
ATOM 10618 C CA . ILE D 1 117 ? -16.981 30.345 -59.061 1.00 40.62 117 ILE D CA 1
ATOM 10619 C C . ILE D 1 117 ? -18.452 30.052 -59.319 1.00 39.96 117 ILE D C 1
ATOM 10620 O O . ILE D 1 117 ? -18.935 28.954 -59.039 1.00 45.65 117 ILE D O 1
ATOM 10625 N N . ARG D 1 118 ? -19.180 31.011 -59.871 1.00 39.38 118 ARG D N 1
ATOM 10626 C CA . ARG D 1 118 ? -20.611 30.849 -60.098 1.00 50.01 118 ARG D CA 1
ATOM 10627 C C . ARG D 1 118 ? -20.948 30.291 -61.474 1.00 48.26 118 ARG D C 1
ATOM 10628 O O . ARG D 1 118 ? -22.127 30.203 -61.815 1.00 47.56 118 ARG D O 1
ATOM 10636 N N . GLY D 1 119 ? -19.942 29.914 -62.257 1.00 54.23 119 GLY D N 1
ATOM 10637 C CA . GLY D 1 119 ? -20.157 29.289 -63.554 1.00 51.68 119 GLY D CA 1
ATOM 10638 C C . GLY D 1 119 ? -20.930 30.167 -64.506 1.00 59.81 119 GLY D C 1
ATOM 10639 O O . GLY D 1 119 ? -21.832 29.685 -65.202 1.00 65.59 119 GLY D O 1
ATOM 10640 N N . GLY D 1 120 ? -20.597 31.453 -64.556 1.00 61.56 120 GLY D N 1
ATOM 10641 C CA . GLY D 1 120 ? -21.304 32.339 -65.450 1.00 66.70 120 GLY D CA 1
ATOM 10642 C C . GLY D 1 120 ? -22.742 32.599 -65.072 1.00 60.46 120 GLY D C 1
ATOM 10643 O O . GLY D 1 120 ? -23.466 33.225 -65.860 1.00 65.12 120 GLY D O 1
ATOM 10644 N N . LYS D 1 121 ? -23.198 32.108 -63.915 1.00 54.68 121 LYS D N 1
ATOM 10645 C CA . LYS D 1 121 ? -24.569 32.397 -63.495 1.00 64.38 121 LYS D CA 1
ATOM 10646 C C . LYS D 1 121 ? -24.777 33.838 -63.031 1.00 63.60 121 LYS D C 1
ATOM 10647 O O . LYS D 1 121 ? -25.914 34.204 -62.715 1.00 64.63 121 LYS D O 1
ATOM 10653 N N . ALA D 1 122 ? -23.735 34.667 -63.013 1.00 63.17 122 ALA D N 1
ATOM 10654 C CA . ALA D 1 122 ? -23.883 36.070 -62.652 1.00 65.08 122 ALA D CA 1
ATOM 10655 C C . ALA D 1 122 ? -22.686 36.843 -63.180 1.00 54.45 122 ALA D C 1
ATOM 10656 O O . ALA D 1 122 ? -21.633 36.270 -63.464 1.00 53.17 122 ALA D O 1
ATOM 10658 N N . ARG D 1 123 ? -22.873 38.154 -63.322 1.00 57.72 123 ARG D N 1
ATOM 10659 C CA . ARG D 1 123 ? -21.811 39.066 -63.722 1.00 54.64 123 ARG D CA 1
ATOM 10660 C C . ARG D 1 123 ? -21.511 40.031 -62.578 1.00 50.24 123 ARG D C 1
ATOM 10661 O O . ARG D 1 123 ? -22.423 40.525 -61.902 1.00 46.52 123 ARG D O 1
ATOM 10669 N N . PHE D 1 124 ? -20.218 40.263 -62.345 1.00 45.62 124 PHE D N 1
ATOM 10670 C CA . PHE D 1 124 ? -19.740 41.118 -61.268 1.00 42.97 124 PHE D CA 1
ATOM 10671 C C . PHE D 1 124 ? -19.000 42.304 -61.864 1.00 44.30 124 PHE D C 1
ATOM 10672 O O . PHE D 1 124 ? -18.089 42.133 -62.685 1.00 41.56 124 PHE D O 1
ATOM 10680 N N . ASP D 1 125 ? -19.488 43.491 -61.525 1.00 44.56 125 ASP D N 1
ATOM 10681 C CA . ASP D 1 125 ? -18.915 44.760 -61.936 1.00 37.71 125 ASP D CA 1
ATOM 10682 C C . ASP D 1 125 ? -17.779 45.154 -60.992 1.00 43.71 125 ASP D C 1
ATOM 10683 O O . ASP D 1 125 ? -17.987 45.204 -59.768 1.00 37.26 125 ASP D O 1
ATOM 10688 N N . PRO D 1 126 ? -16.562 45.370 -61.499 1.00 44.75 126 PRO D N 1
ATOM 10689 C CA . PRO D 1 126 ? -15.446 45.756 -60.612 1.00 38.56 126 PRO D CA 1
ATOM 10690 C C . PRO D 1 126 ? -15.710 47.049 -59.857 1.00 41.76 126 PRO D C 1
ATOM 10691 O O . PRO D 1 126 ? -15.024 47.322 -58.859 1.00 38.97 126 PRO D O 1
ATOM 10695 N N . ASP D 1 127 ? -16.633 47.885 -60.338 1.00 36.57 127 ASP D N 1
ATOM 10696 C CA . ASP D 1 127 ? -16.952 49.113 -59.624 1.00 39.73 127 ASP D CA 1
ATOM 10697 C C . ASP D 1 127 ? -17.754 48.852 -58.357 1.00 37.34 127 ASP D C 1
ATOM 10698 O O . ASP D 1 127 ? -17.935 49.768 -57.556 1.00 37.61 127 ASP D O 1
ATOM 10703 N N . ARG D 1 128 ? -18.311 47.666 -58.192 1.00 38.19 128 ARG D N 1
ATOM 10704 C CA . ARG D 1 128 ? -19.000 47.314 -56.961 1.00 36.33 128 ARG D CA 1
ATOM 10705 C C . ARG D 1 128 ? -18.144 46.502 -56.001 1.00 37.08 128 ARG D C 1
ATOM 10706 O O . ARG D 1 128 ? -18.613 46.178 -54.910 1.00 36.96 128 ARG D O 1
ATOM 10714 N N . ILE D 1 129 ? -16.926 46.131 -56.399 1.00 37.89 129 ILE D N 1
ATOM 10715 C CA . ILE D 1 129 ? -15.996 45.416 -55.527 1.00 38.58 129 ILE D CA 1
ATOM 10716 C C . ILE D 1 129 ? -15.396 46.391 -54.518 1.00 40.91 129 ILE D C 1
ATOM 10717 O O . ILE D 1 129 ? -14.820 47.417 -54.905 1.00 39.99 129 ILE D O 1
ATOM 10722 N N . VAL D 1 130 ? -15.497 46.079 -53.222 1.00 34.86 130 VAL D N 1
ATOM 10723 C CA . VAL D 1 130 ? -14.763 46.828 -52.199 1.00 36.68 130 VAL D CA 1
ATOM 10724 C C . VAL D 1 130 ? -13.833 45.860 -51.477 1.00 34.64 130 VAL D C 1
ATOM 10725 O O . VAL D 1 130 ? -14.291 44.840 -50.958 1.00 34.72 130 VAL D O 1
ATOM 10729 N N . LEU D 1 131 ? -12.535 46.181 -51.434 1.00 35.96 131 LEU D N 1
ATOM 10730 C CA . LEU D 1 131 ? -11.539 45.304 -50.823 1.00 34.78 131 LEU D CA 1
ATOM 10731 C C . LEU D 1 131 ? -11.356 45.647 -49.350 1.00 35.03 131 LEU D C 1
ATOM 10732 O O . LEU D 1 131 ? -11.364 46.822 -48.969 1.00 34.70 131 LEU D O 1
ATOM 10737 N N . THR D 1 132 ? -11.183 44.613 -48.526 1.00 33.79 132 THR D N 1
ATOM 10738 C CA . THR D 1 132 ? -10.920 44.749 -47.093 1.00 33.71 132 THR D CA 1
ATOM 10739 C C . THR D 1 132 ? -9.892 43.718 -46.661 1.00 33.57 132 THR D C 1
ATOM 10740 O O . THR D 1 132 ? -9.607 42.760 -47.375 1.00 32.93 132 THR D O 1
ATOM 10744 N N . ALA D 1 133 ? -9.334 43.916 -45.467 1.00 35.13 133 ALA D N 1
ATOM 10745 C CA . ALA D 1 133 ? -8.398 42.943 -44.903 1.00 38.30 133 ALA D CA 1
ATOM 10746 C C . ALA D 1 133 ? -9.191 41.746 -44.384 1.00 34.73 133 ALA D C 1
ATOM 10747 O O . ALA D 1 133 ? -9.466 41.599 -43.193 1.00 40.72 133 ALA D O 1
ATOM 10749 N N . GLY D 1 134 ? -9.569 40.874 -45.302 1.00 35.01 134 GLY D N 1
ATOM 10750 C CA . GLY D 1 134 ? -10.330 39.691 -44.960 1.00 38.92 134 GLY D CA 1
ATOM 10751 C C . GLY D 1 134 ? -11.820 39.966 -44.799 1.00 38.60 134 GLY D C 1
ATOM 10752 O O . GLY D 1 134 ? -12.281 41.106 -44.687 1.00 39.21 134 GLY D O 1
ATOM 10753 N N . ALA D 1 135 ? -12.588 38.880 -44.765 1.00 36.23 135 ALA D N 1
ATOM 10754 C CA . ALA D 1 135 ? -14.025 38.989 -44.547 1.00 37.33 135 ALA D CA 1
ATOM 10755 C C . ALA D 1 135 ? -14.360 39.364 -43.114 1.00 36.15 135 ALA D C 1
ATOM 10756 O O . ALA D 1 135 ? -15.485 39.817 -42.863 1.00 37.22 135 ALA D O 1
ATOM 10758 N N . THR D 1 136 ? -13.437 39.134 -42.165 1.00 38.35 136 THR D N 1
ATOM 10759 C CA . THR D 1 136 ? -13.612 39.657 -40.812 1.00 37.91 136 THR D CA 1
ATOM 10760 C C . THR D 1 136 ? -13.882 41.158 -40.860 1.00 39.07 136 THR D C 1
ATOM 10761 O O . THR D 1 136 ? -14.835 41.654 -40.242 1.00 35.44 136 THR D O 1
ATOM 10765 N N . ALA D 1 137 ? -13.038 41.902 -41.585 1.00 37.16 137 ALA D N 1
ATOM 10766 C CA . ALA D 1 137 ? -13.270 43.336 -41.750 1.00 37.26 137 ALA D CA 1
ATOM 10767 C C . ALA D 1 137 ? -14.548 43.607 -42.536 1.00 36.27 137 ALA D C 1
ATOM 10768 O O . ALA D 1 137 ? -15.288 44.543 -42.219 1.00 36.75 137 ALA D O 1
ATOM 10770 N N . ALA D 1 138 ? -14.820 42.802 -43.565 1.00 33.47 138 ALA D N 1
ATOM 10771 C CA . ALA D 1 138 ? -15.938 43.074 -44.459 1.00 36.85 138 ALA D CA 1
ATOM 10772 C C . ALA D 1 138 ? -17.277 42.988 -43.740 1.00 35.27 138 ALA D C 1
ATOM 10773 O O . ALA D 1 138 ? -18.177 43.798 -43.993 1.00 35.04 138 ALA D O 1
ATOM 10775 N N . ASN D 1 139 ? -17.453 41.981 -42.889 1.00 37.45 139 ASN D N 1
ATOM 10776 C CA . ASN D 1 139 ? -18.733 41.844 -42.199 1.00 38.20 139 ASN D CA 1
ATOM 10777 C C . ASN D 1 139 ? -18.926 42.959 -41.185 1.00 32.92 139 ASN D C 1
ATOM 10778 O O . ASN D 1 139 ? -20.022 43.521 -41.078 1.00 34.30 139 ASN D O 1
ATOM 10783 N N . GLU D 1 140 ? -17.865 43.316 -40.462 1.00 34.68 140 GLU D N 1
ATOM 10784 C CA . GLU D 1 140 ? -17.952 44.440 -39.540 1.00 35.13 140 GLU D CA 1
ATOM 10785 C C . GLU D 1 140 ? -18.211 45.733 -40.296 1.00 34.83 140 GLU D C 1
ATOM 10786 O O . GLU D 1 140 ? -19.099 46.516 -39.934 1.00 36.94 140 GLU D O 1
ATOM 10792 N N . LEU D 1 141 ? -17.475 45.952 -41.381 1.00 33.08 141 LEU D N 1
ATOM 10793 C CA . LEU D 1 141 ? -17.656 47.173 -42.157 1.00 36.02 141 LEU D CA 1
ATOM 10794 C C . LEU D 1 141 ? -19.096 47.316 -42.642 1.00 35.59 141 LEU D C 1
ATOM 10795 O O . LEU D 1 141 ? -19.704 48.382 -42.480 1.00 37.58 141 LEU D O 1
ATOM 10800 N N . LEU D 1 142 ? -19.659 46.256 -43.247 1.00 31.27 142 LEU D N 1
ATOM 10801 C CA . LEU D 1 142 ? -21.051 46.317 -43.701 1.00 38.18 142 LEU D CA 1
ATOM 10802 C C . LEU D 1 142 ? -22.004 46.623 -42.564 1.00 34.10 142 LEU D C 1
ATOM 10803 O O . LEU D 1 142 ? -22.917 47.438 -42.718 1.00 36.71 142 LEU D O 1
ATOM 10808 N N . THR D 1 143 ? -21.796 45.990 -41.413 1.00 36.56 143 THR D N 1
ATOM 10809 C CA . THR D 1 143 ? -22.664 46.236 -40.267 1.00 39.13 143 THR D CA 1
ATOM 10810 C C . THR D 1 143 ? -22.640 47.711 -39.861 1.00 37.57 143 THR D C 1
ATOM 10811 O O . THR D 1 143 ? -23.689 48.303 -39.584 1.00 37.76 143 THR D O 1
ATOM 10815 N N . PHE D 1 144 ? -21.459 48.337 -39.851 1.00 37.10 144 PHE D N 1
ATOM 10816 C CA . PHE D 1 144 ? -21.417 49.781 -39.629 1.00 33.94 144 PHE D CA 1
ATOM 10817 C C . PHE D 1 144 ? -22.293 50.520 -40.645 1.00 38.05 144 PHE D C 1
ATOM 10818 O O . PHE D 1 144 ? -22.934 51.520 -40.314 1.00 36.71 144 PHE D O 1
ATOM 10826 N N . ILE D 1 145 ? -22.370 50.017 -41.875 1.00 37.22 145 ILE D N 1
ATOM 10827 C CA . ILE D 1 145 ? -23.061 50.750 -42.928 1.00 39.98 145 ILE D CA 1
ATOM 10828 C C . ILE D 1 145 ? -24.571 50.484 -42.896 1.00 38.98 145 ILE D C 1
ATOM 10829 O O . ILE D 1 145 ? -25.370 51.341 -43.304 1.00 37.01 145 ILE D O 1
ATOM 10834 N N . LEU D 1 146 ? -24.992 49.308 -42.441 1.00 35.87 146 LEU D N 1
ATOM 10835 C CA . LEU D 1 146 ? -26.395 48.929 -42.590 1.00 42.12 146 LEU D CA 1
ATOM 10836 C C . LEU D 1 146 ? -27.221 49.098 -41.321 1.00 41.05 146 LEU D C 1
ATOM 10837 O O . LEU D 1 146 ? -28.455 49.088 -41.411 1.00 43.64 146 LEU D O 1
ATOM 10842 N N . ALA D 1 147 ? -26.593 49.226 -40.155 1.00 35.97 147 ALA D N 1
ATOM 10843 C CA . ALA D 1 147 ? -27.326 49.233 -38.895 1.00 40.10 147 ALA D CA 1
ATOM 10844 C C . ALA D 1 147 ? -26.688 50.196 -37.897 1.00 42.66 147 ALA D C 1
ATOM 10845 O O . ALA D 1 147 ? -25.465 50.218 -37.746 1.00 42.68 147 ALA D O 1
ATOM 10847 N N . ASP D 1 148 ? -27.511 50.981 -37.204 1.00 40.56 148 ASP D N 1
ATOM 10848 C CA . ASP D 1 148 ? -27.010 51.863 -36.149 1.00 45.96 148 ASP D CA 1
ATOM 10849 C C . ASP D 1 148 ? -26.707 51.062 -34.881 1.00 43.07 148 ASP D C 1
ATOM 10850 O O . ASP D 1 148 ? -27.116 49.905 -34.750 1.00 40.72 148 ASP D O 1
ATOM 10855 N N . PRO D 1 149 ? -25.965 51.642 -33.931 1.00 39.70 149 PRO D N 1
ATOM 10856 C CA . PRO D 1 149 ? -25.827 50.994 -32.621 1.00 43.22 149 PRO D CA 1
ATOM 10857 C C . PRO D 1 149 ? -27.201 50.695 -32.026 1.00 46.09 149 PRO D C 1
ATOM 10858 O O . PRO D 1 149 ? -28.148 51.471 -32.176 1.00 43.70 149 PRO D O 1
ATOM 10862 N N . ASN D 1 150 ? -27.321 49.521 -31.411 1.00 45.56 150 ASN D N 1
ATOM 10863 C CA . ASN D 1 150 ? -28.540 49.027 -30.780 1.00 51.26 150 ASN D CA 1
ATOM 10864 C C . ASN D 1 150 ? -29.612 48.574 -31.776 1.00 50.12 150 ASN D C 1
ATOM 10865 O O . ASN D 1 150 ? -30.646 48.044 -31.340 1.00 53.42 150 ASN D O 1
ATOM 10870 N N . ASP D 1 151 ? -29.396 48.718 -33.085 1.00 46.02 151 ASP D N 1
ATOM 10871 C CA . ASP D 1 151 ? -30.219 47.996 -34.040 1.00 44.74 151 ASP D CA 1
ATOM 10872 C C . ASP D 1 151 ? -29.829 46.516 -34.003 1.00 44.89 151 ASP D C 1
ATOM 10873 O O . ASP D 1 151 ? -28.964 46.096 -33.233 1.00 46.71 151 ASP D O 1
ATOM 10878 N N . ALA D 1 152 ? -30.447 45.703 -34.862 1.00 45.56 152 ALA D N 1
ATOM 10879 C CA . ALA D 1 152 ? -30.201 44.268 -34.834 1.00 43.25 152 ALA D CA 1
ATOM 10880 C C . ALA D 1 152 ? -30.065 43.709 -36.243 1.00 45.17 152 ALA D C 1
ATOM 10881 O O . ALA D 1 152 ? -30.644 44.233 -37.194 1.00 47.05 152 ALA D O 1
ATOM 10883 N N . LEU D 1 153 ? -29.300 42.628 -36.366 1.00 42.30 153 LEU D N 1
ATOM 10884 C CA . LEU D 1 153 ? -29.304 41.802 -37.562 1.00 46.05 153 LEU D CA 1
ATOM 10885 C C . LEU D 1 153 ? -29.784 40.406 -37.221 1.00 42.98 153 LEU D C 1
ATOM 10886 O O . LEU D 1 153 ? -29.387 39.841 -36.196 1.00 42.30 153 LEU D O 1
ATOM 10891 N N . LEU D 1 154 ? -30.598 39.849 -38.116 1.00 44.09 154 LEU D N 1
ATOM 10892 C CA . LEU D 1 154 ? -31.041 38.466 -37.999 1.00 46.00 154 LEU D CA 1
ATOM 10893 C C . LEU D 1 154 ? -29.985 37.552 -38.598 1.00 41.74 154 LEU D C 1
ATOM 10894 O O . LEU D 1 154 ? -29.520 37.782 -39.720 1.00 43.74 154 LEU D O 1
ATOM 10899 N N . VAL D 1 155 ? -29.606 36.511 -37.855 1.00 42.31 155 VAL D N 1
ATOM 10900 C CA . VAL D 1 155 ? -28.590 35.561 -38.291 1.00 41.91 155 VAL D CA 1
ATOM 10901 C C . VAL D 1 155 ? -29.117 34.174 -38.070 1.00 47.52 155 VAL D C 1
ATOM 10902 O O . VAL D 1 155 ? -29.465 33.783 -36.945 1.00 42.73 155 VAL D O 1
ATOM 10906 N N . PRO D 1 156 ? -29.230 33.327 -39.119 1.00 48.47 156 PRO D N 1
ATOM 10907 C CA . PRO D 1 156 ? -29.690 31.950 -38.921 1.00 48.01 156 PRO D CA 1
ATOM 10908 C C . PRO D 1 156 ? -28.676 31.137 -38.136 1.00 47.68 156 PRO D C 1
ATOM 10909 O O . PRO D 1 156 ? -27.465 31.241 -38.348 1.00 48.46 156 PRO D O 1
ATOM 10913 N N . THR D 1 157 ? -29.191 30.330 -37.203 1.00 47.38 157 THR D N 1
ATOM 10914 C CA . THR D 1 157 ? -28.362 29.421 -36.382 1.00 44.88 157 THR D CA 1
ATOM 10915 C C . THR D 1 157 ? -28.306 28.062 -37.057 1.00 49.15 157 THR D C 1
ATOM 10916 O O . THR D 1 157 ? -29.219 27.753 -37.791 1.00 53.94 157 THR D O 1
ATOM 10920 N N . PRO D 1 158 ? -27.247 27.259 -36.866 1.00 47.83 158 PRO D N 1
ATOM 10921 C CA . PRO D 1 158 ? -26.031 27.695 -36.195 1.00 47.85 158 PRO D CA 1
ATOM 10922 C C . PRO D 1 158 ? -25.163 28.608 -37.073 1.00 49.66 158 PRO D C 1
ATOM 10923 O O . PRO D 1 158 ? -25.379 28.654 -38.228 1.00 46.50 158 PRO D O 1
ATOM 10927 N N . TYR D 1 159 ? -24.231 29.341 -36.482 1.00 46.31 159 TYR D N 1
ATOM 10928 C CA . TYR D 1 159 ? -23.447 30.246 -37.304 1.00 47.01 159 TYR D CA 1
ATOM 10929 C C . TYR D 1 159 ? -22.028 30.362 -36.769 1.00 44.71 159 TYR D C 1
ATOM 10930 O O . TYR D 1 159 ? -21.725 29.967 -35.638 1.00 46.16 159 TYR D O 1
ATOM 10939 N N . TYR D 1 160 ? -21.163 30.934 -37.612 1.00 41.82 160 TYR D N 1
ATOM 10940 C CA . TYR D 1 160 ? -19.747 31.102 -37.344 1.00 42.64 160 TYR D CA 1
ATOM 10941 C C . TYR D 1 160 ? -19.552 31.860 -36.031 1.00 41.37 160 TYR D C 1
ATOM 10942 O O . TYR D 1 160 ? -20.025 33.000 -35.908 1.00 41.49 160 TYR D O 1
ATOM 10951 N N . PRO D 1 161 ? -18.908 31.257 -35.035 1.00 43.62 161 PRO D N 1
ATOM 10952 C CA . PRO D 1 161 ? -18.718 31.934 -33.733 1.00 45.25 161 PRO D CA 1
ATOM 10953 C C . PRO D 1 161 ? -18.102 33.323 -33.827 1.00 44.95 161 PRO D C 1
ATOM 10954 O O . PRO D 1 161 ? -18.467 34.211 -33.045 1.00 43.39 161 PRO D O 1
ATOM 10958 N N . GLY D 1 162 ? -17.213 33.553 -34.792 1.00 45.68 162 GLY D N 1
ATOM 10959 C CA . GLY D 1 162 ? -16.609 34.860 -34.956 1.00 36.73 162 GLY D CA 1
ATOM 10960 C C . GLY D 1 162 ? -17.605 35.964 -35.245 1.00 39.58 162 GLY D C 1
ATOM 10961 O O . GLY D 1 162 ? -17.276 37.132 -35.053 1.00 43.58 162 GLY D O 1
ATOM 10962 N N . PHE D 1 163 ? -18.804 35.633 -35.740 1.00 39.04 163 PHE D N 1
ATOM 10963 C CA . PHE D 1 163 ? -19.819 36.672 -35.936 1.00 38.08 163 PHE D CA 1
ATOM 10964 C C . PHE D 1 163 ? -20.173 37.371 -34.622 1.00 39.89 163 PHE D C 1
ATOM 10965 O O . PHE D 1 163 ? -20.485 38.567 -34.615 1.00 37.93 163 PHE D O 1
ATOM 10973 N N . ASP D 1 164 ? -20.138 36.646 -33.505 1.00 39.41 164 ASP D N 1
ATOM 10974 C CA . ASP D 1 164 ? -20.468 37.260 -32.224 1.00 43.87 164 ASP D CA 1
ATOM 10975 C C . ASP D 1 164 ? -19.508 38.407 -31.898 1.00 44.26 164 ASP D C 1
ATOM 10976 O O . ASP D 1 164 ? -19.891 39.365 -31.219 1.00 36.67 164 ASP D O 1
ATOM 10981 N N . ARG D 1 165 ? -18.271 38.335 -32.394 1.00 41.76 165 ARG D N 1
ATOM 10982 C CA . ARG D 1 165 ? -17.357 39.467 -32.352 1.00 39.94 165 ARG D CA 1
ATOM 10983 C C . ARG D 1 165 ? -17.523 40.395 -33.560 1.00 40.16 165 ARG D C 1
ATOM 10984 O O . ARG D 1 165 ? -17.705 41.604 -33.385 1.00 39.08 165 ARG D O 1
ATOM 10992 N N . ASP D 1 166 ? -17.464 39.852 -34.784 1.00 36.89 166 ASP D N 1
ATOM 10993 C CA . ASP D 1 166 ? -17.359 40.696 -35.979 1.00 40.83 166 ASP D CA 1
ATOM 10994 C C . ASP D 1 166 ? -18.548 41.649 -36.112 1.00 39.12 166 ASP D C 1
ATOM 10995 O O . ASP D 1 166 ? -18.380 42.812 -36.486 1.00 38.09 166 ASP D O 1
ATOM 11000 N N . LEU D 1 167 ? -19.756 41.178 -35.818 1.00 40.82 167 LEU D N 1
ATOM 11001 C CA . LEU D 1 167 ? -20.955 41.982 -36.000 1.00 40.28 167 LEU D CA 1
ATOM 11002 C C . LEU D 1 167 ? -21.283 42.856 -34.791 1.00 38.84 167 LEU D C 1
ATOM 11003 O O . LEU D 1 167 ? -22.092 43.781 -34.914 1.00 38.09 167 LEU D O 1
ATOM 11008 N N . ARG D 1 168 ? -20.681 42.607 -33.630 1.00 40.22 168 ARG D N 1
ATOM 11009 C CA . ARG D 1 168 ? -21.161 43.231 -32.394 1.00 45.23 168 ARG D CA 1
ATOM 11010 C C . ARG D 1 168 ? -20.143 44.076 -31.637 1.00 39.68 168 ARG D C 1
ATOM 11011 O O . ARG D 1 168 ? -20.550 45.058 -31.011 1.00 39.48 168 ARG D O 1
ATOM 11019 N N . TRP D 1 169 ? -18.855 43.716 -31.643 1.00 37.00 169 TRP D N 1
ATOM 11020 C CA . TRP D 1 169 ? -17.920 44.270 -30.659 1.00 41.16 169 TRP D CA 1
ATOM 11021 C C . TRP D 1 169 ? -17.801 45.789 -30.778 1.00 37.42 169 TRP D C 1
ATOM 11022 O O . TRP D 1 169 ? -18.048 46.515 -29.817 1.00 36.56 169 TRP D O 1
ATOM 11033 N N . ARG D 1 170 ? -17.462 46.289 -31.965 1.00 35.64 170 ARG D N 1
ATOM 11034 C CA . ARG D 1 170 ? -17.205 47.707 -32.155 1.00 38.14 170 ARG D CA 1
ATOM 11035 C C . ARG D 1 170 ? -18.376 48.460 -32.763 1.00 36.18 170 ARG D C 1
ATOM 11036 O O . ARG D 1 170 ? -18.309 49.686 -32.866 1.00 39.77 170 ARG D O 1
ATOM 11044 N N . THR D 1 171 ? -19.422 47.766 -33.195 1.00 36.39 171 THR D N 1
ATOM 11045 C CA . THR D 1 171 ? -20.528 48.393 -33.900 1.00 34.81 171 THR D CA 1
ATOM 11046 C C . THR D 1 171 ? -21.675 48.779 -32.985 1.00 38.72 171 THR D C 1
ATOM 11047 O O . THR D 1 171 ? -22.510 49.593 -33.383 1.00 36.07 171 THR D O 1
ATOM 11051 N N . GLY D 1 172 ? -21.765 48.175 -31.799 1.00 38.83 172 GLY D N 1
ATOM 11052 C CA . GLY D 1 172 ? -22.959 48.315 -30.986 1.00 42.85 172 GLY D CA 1
ATOM 11053 C C . GLY D 1 172 ? -24.205 47.657 -31.555 1.00 40.64 172 GLY D C 1
ATOM 11054 O O . GLY D 1 172 ? -25.307 47.866 -31.031 1.00 44.06 172 GLY D O 1
ATOM 11055 N N . VAL D 1 173 ? -24.086 46.885 -32.598 1.00 42.07 173 VAL D N 1
ATOM 11056 C CA . VAL D 1 173 ? -25.256 46.251 -33.213 1.00 42.16 173 VAL D CA 1
ATOM 11057 C C . VAL D 1 173 ? -25.469 44.884 -32.588 1.00 38.64 173 VAL D C 1
ATOM 11058 O O . VAL D 1 173 ? -24.507 44.196 -32.243 1.00 41.32 173 VAL D O 1
ATOM 11062 N N . LYS D 1 174 ? -26.731 44.492 -32.429 1.00 42.46 174 LYS D N 1
ATOM 11063 C CA . LYS D 1 174 ? -27.091 43.216 -31.830 1.00 41.55 174 LYS D CA 1
ATOM 11064 C C . LYS D 1 174 ? -27.359 42.136 -32.885 1.00 43.19 174 LYS D C 1
ATOM 11065 O O . LYS D 1 174 ? -27.695 42.414 -34.036 1.00 42.79 174 LYS D O 1
ATOM 11071 N N . ILE D 1 175 ? -27.237 40.883 -32.454 1.00 44.42 175 ILE D N 1
ATOM 11072 C CA . ILE D 1 175 ? -27.604 39.722 -33.247 1.00 43.57 175 ILE D CA 1
ATOM 11073 C C . ILE D 1 175 ? -28.886 39.144 -32.666 1.00 52.17 175 ILE D C 1
ATOM 11074 O O . ILE D 1 175 ? -28.962 38.884 -31.460 1.00 52.15 175 ILE D O 1
ATOM 11079 N N . VAL D 1 176 ? -29.903 38.989 -33.508 1.00 48.90 176 VAL D N 1
ATOM 11080 C CA . VAL D 1 176 ? -31.126 38.268 -33.165 1.00 47.72 176 VAL D CA 1
ATOM 11081 C C . VAL D 1 176 ? -31.108 36.952 -33.932 1.00 49.55 176 VAL D C 1
ATOM 11082 O O . VAL D 1 176 ? -31.010 36.968 -35.166 1.00 48.56 176 VAL D O 1
ATOM 11086 N N . PRO D 1 177 ? -31.153 35.802 -33.260 1.00 47.45 177 PRO D N 1
ATOM 11087 C CA . PRO D 1 177 ? -31.015 34.530 -33.976 1.00 48.25 177 PRO D CA 1
ATOM 11088 C C . PRO D 1 177 ? -32.283 34.134 -34.720 1.00 50.97 177 PRO D C 1
ATOM 11089 O O . PRO D 1 177 ? -33.406 34.330 -34.245 1.00 53.34 177 PRO D O 1
ATOM 11093 N N . ILE D 1 178 ? -32.096 33.570 -35.906 1.00 46.90 178 ILE D N 1
ATOM 11094 C CA . ILE D 1 178 ? -33.162 32.869 -36.605 1.00 50.32 178 ILE D CA 1
ATOM 11095 C C . ILE D 1 178 ? -32.956 31.398 -36.298 1.00 47.13 178 ILE D C 1
ATOM 11096 O O . ILE D 1 178 ? -31.991 30.790 -36.772 1.00 48.36 178 ILE D O 1
ATOM 11101 N N . HIS D 1 179 ? -33.841 30.830 -35.486 1.00 50.86 179 HIS D N 1
ATOM 11102 C CA . HIS D 1 179 ? -33.647 29.461 -35.032 1.00 53.29 179 HIS D CA 1
ATOM 11103 C C . HIS D 1 179 ? -33.945 28.465 -36.152 1.00 52.20 179 HIS D C 1
ATOM 11104 O O . HIS D 1 179 ? -34.940 28.584 -36.869 1.00 57.17 179 HIS D O 1
ATOM 11111 N N . CYS D 1 180 ? -33.071 27.476 -36.285 1.00 46.23 180 CYS D N 1
ATOM 11112 C CA . CYS D 1 180 ? -33.222 26.389 -37.233 1.00 52.69 180 CYS D CA 1
ATOM 11113 C C . CYS D 1 180 ? -32.851 25.114 -36.493 1.00 55.60 180 CYS D C 1
ATOM 11114 O O . CYS D 1 180 ? -31.988 25.128 -35.611 1.00 57.99 180 CYS D O 1
ATOM 11117 N N . ASP D 1 181 ? -33.523 24.018 -36.835 1.00 52.67 181 ASP D N 1
ATOM 11118 C CA . ASP D 1 181 ? -33.269 22.733 -36.203 1.00 60.68 181 ASP D CA 1
ATOM 11119 C C . ASP D 1 181 ? -33.209 21.651 -37.277 1.00 59.89 181 ASP D C 1
ATOM 11120 O O . ASP D 1 181 ? -33.378 21.919 -38.469 1.00 62.80 181 ASP D O 1
ATOM 11125 N N . SER D 1 182 ? -32.985 20.410 -36.832 1.00 59.82 182 SER D N 1
ATOM 11126 C CA . SER D 1 182 ? -32.741 19.282 -37.731 1.00 63.84 182 SER D CA 1
ATOM 11127 C C . SER D 1 182 ? -33.961 18.843 -38.541 1.00 62.50 182 SER D C 1
ATOM 11128 O O . SER D 1 182 ? -33.789 18.132 -39.535 1.00 65.92 182 SER D O 1
ATOM 11131 N N . SER D 1 183 ? -35.179 19.238 -38.156 1.00 63.39 183 SER D N 1
ATOM 11132 C CA . SER D 1 183 ? -36.365 18.756 -38.863 1.00 60.29 183 SER D CA 1
ATOM 11133 C C . SER D 1 183 ? -36.309 19.078 -40.358 1.00 64.16 183 SER D C 1
ATOM 11134 O O . SER D 1 183 ? -36.914 18.364 -41.171 1.00 61.27 183 SER D O 1
ATOM 11137 N N . ASN D 1 184 ? -35.653 20.182 -40.739 1.00 60.33 184 ASN D N 1
ATOM 11138 C CA . ASN D 1 184 ? -35.458 20.536 -42.142 1.00 55.25 184 ASN D CA 1
ATOM 11139 C C . ASN D 1 184 ? -33.979 20.708 -42.483 1.00 57.32 184 ASN D C 1
ATOM 11140 O O . ASN D 1 184 ? -33.633 21.441 -43.416 1.00 59.17 184 ASN D O 1
ATOM 11145 N N . HIS D 1 185 ? -33.099 20.032 -41.739 1.00 52.42 185 HIS D N 1
ATOM 11146 C CA . HIS D 1 185 ? -31.649 20.125 -41.940 1.00 56.71 185 HIS D CA 1
ATOM 11147 C C . HIS D 1 185 ? -31.128 21.544 -41.687 1.00 60.63 185 HIS D C 1
ATOM 11148 O O . HIS D 1 185 ? -30.308 22.069 -42.445 1.00 51.34 185 HIS D O 1
ATOM 11155 N N . PHE D 1 186 ? -31.649 22.181 -40.628 1.00 60.43 186 PHE D N 1
ATOM 11156 C CA . PHE D 1 186 ? -31.125 23.449 -40.107 1.00 53.03 186 PHE D CA 1
ATOM 11157 C C . PHE D 1 186 ? -31.216 24.553 -41.153 1.00 55.76 186 PHE D C 1
ATOM 11158 O O . PHE D 1 186 ? -30.260 25.297 -41.376 1.00 50.92 186 PHE D O 1
ATOM 11166 N N . GLN D 1 187 ? -32.351 24.615 -41.845 1.00 53.58 187 GLN D N 1
ATOM 11167 C CA . GLN D 1 187 ? -32.589 25.596 -42.887 1.00 50.74 187 GLN D CA 1
ATOM 11168 C C . GLN D 1 187 ? -33.611 26.636 -42.436 1.00 52.04 187 GLN D C 1
ATOM 11169 O O . GLN D 1 187 ? -34.456 26.384 -41.573 1.00 56.18 187 GLN D O 1
ATOM 11175 N N . ILE D 1 188 ? -33.536 27.812 -43.063 1.00 50.93 188 ILE D N 1
ATOM 11176 C CA . ILE D 1 188 ? -34.458 28.901 -42.757 1.00 54.14 188 ILE D CA 1
ATOM 11177 C C . ILE D 1 188 ? -35.885 28.515 -43.134 1.00 55.48 188 ILE D C 1
ATOM 11178 O O . ILE D 1 188 ? -36.127 27.882 -44.171 1.00 57.51 188 ILE D O 1
ATOM 11183 N N . THR D 1 189 ? -36.841 28.868 -42.267 1.00 56.11 189 THR D N 1
ATOM 11184 C CA . THR D 1 189 ? -38.264 28.729 -42.554 1.00 57.55 189 THR D CA 1
ATOM 11185 C C . THR D 1 189 ? -38.971 30.080 -42.508 1.00 58.18 189 THR D C 1
ATOM 11186 O O . THR D 1 189 ? -38.603 30.955 -41.720 1.00 56.75 189 THR D O 1
ATOM 11190 N N . PRO D 1 190 ? -40.008 30.269 -43.325 1.00 57.68 190 PRO D N 1
ATOM 11191 C CA . PRO D 1 190 ? -40.769 31.531 -43.267 1.00 58.57 190 PRO D CA 1
ATOM 11192 C C . PRO D 1 190 ? -41.324 31.846 -41.884 1.00 61.46 190 PRO D C 1
ATOM 11193 O O . PRO D 1 190 ? -41.633 33.013 -41.607 1.00 59.74 190 PRO D O 1
ATOM 11197 N N . GLU D 1 191 ? -41.461 30.842 -41.012 1.00 63.95 191 GLU D N 1
ATOM 11198 C CA . GLU D 1 191 ? -41.965 31.014 -39.655 1.00 60.73 191 GLU D CA 1
ATOM 11199 C C . GLU D 1 191 ? -40.869 31.393 -38.669 1.00 54.49 191 GLU D C 1
ATOM 11200 O O . GLU D 1 191 ? -41.093 32.237 -37.794 1.00 56.93 191 GLU D O 1
ATOM 11206 N N . ALA D 1 192 ? -39.695 30.768 -38.779 1.00 53.03 192 ALA D N 1
ATOM 11207 C CA . ALA D 1 192 ? -38.569 31.155 -37.933 1.00 55.33 192 ALA D CA 1
ATOM 11208 C C . ALA D 1 192 ? -38.121 32.587 -38.221 1.00 55.95 192 ALA D C 1
ATOM 11209 O O . ALA D 1 192 ? -37.705 33.306 -37.306 1.00 53.46 192 ALA D O 1
ATOM 11211 N N . LEU D 1 193 ? -38.187 33.017 -39.487 1.00 57.02 193 LEU D N 1
ATOM 11212 C CA . LEU D 1 193 ? -37.883 34.407 -39.809 1.00 57.80 193 LEU D CA 1
ATOM 11213 C C . LEU D 1 193 ? -38.884 35.351 -39.158 1.00 58.49 193 LEU D C 1
ATOM 11214 O O . LEU D 1 193 ? -38.501 36.381 -38.592 1.00 57.39 193 LEU D O 1
ATOM 11219 N N . GLU D 1 194 ? -40.177 35.026 -39.234 1.00 56.30 194 GLU D N 1
ATOM 11220 C CA . GLU D 1 194 ? -41.173 35.895 -38.615 1.00 58.22 194 GLU D CA 1
ATOM 11221 C C . GLU D 1 194 ? -41.077 35.848 -37.105 1.00 57.70 194 GLU D C 1
ATOM 11222 O O . GLU D 1 194 ? -41.201 36.881 -36.437 1.00 57.46 194 GLU D O 1
ATOM 11228 N N . SER D 1 195 ? -40.833 34.662 -36.556 1.00 54.44 195 SER D N 1
ATOM 11229 C CA . SER D 1 195 ? -40.698 34.540 -35.115 1.00 54.16 195 SER D CA 1
ATOM 11230 C C . SER D 1 195 ? -39.524 35.376 -34.604 1.00 58.02 195 SER D C 1
ATOM 11231 O O . SER D 1 195 ? -39.631 36.050 -33.571 1.00 53.36 195 SER D O 1
ATOM 11234 N N . ALA D 1 196 ? -38.403 35.368 -35.334 1.00 58.78 196 ALA D N 1
ATOM 11235 C CA . ALA D 1 196 ? -37.246 36.158 -34.925 1.00 53.37 196 ALA D CA 1
ATOM 11236 C C . ALA D 1 196 ? -37.535 37.650 -35.012 1.00 53.07 196 ALA D C 1
ATOM 11237 O O . ALA D 1 196 ? -37.182 38.413 -34.108 1.00 56.90 196 ALA D O 1
ATOM 11239 N N . TYR D 1 197 ? -38.192 38.078 -36.084 1.00 53.36 197 TYR D N 1
ATOM 11240 C CA . TYR D 1 197 ? -38.525 39.485 -36.234 1.00 53.76 197 TYR D CA 1
ATOM 11241 C C . TYR D 1 197 ? -39.418 39.954 -35.089 1.00 57.12 197 TYR D C 1
ATOM 11242 O O . TYR D 1 197 ? -39.290 41.093 -34.619 1.00 54.75 197 TYR D O 1
ATOM 11251 N N . GLN D 1 198 ? -40.315 39.085 -34.612 1.00 55.53 198 GLN D N 1
ATOM 11252 C CA . GLN D 1 198 ? -41.184 39.461 -33.499 1.00 54.12 198 GLN D CA 1
ATOM 11253 C C . GLN D 1 198 ? -40.411 39.582 -32.195 1.00 54.08 198 GLN D C 1
ATOM 11254 O O . GLN D 1 198 ? -40.782 40.382 -31.327 1.00 53.32 198 GLN D O 1
ATOM 11260 N N . THR D 1 199 ? -39.351 38.789 -32.031 1.00 51.22 199 THR D N 1
ATOM 11261 C CA . THR D 1 199 ? -38.508 38.930 -30.853 1.00 57.11 199 THR D CA 1
ATOM 11262 C C . THR D 1 199 ? -37.915 40.325 -30.774 1.00 57.63 199 THR D C 1
ATOM 11263 O O . THR D 1 199 ? -37.935 40.957 -29.714 1.00 57.72 199 THR D O 1
ATOM 11267 N N . ALA D 1 200 ? -37.443 40.846 -31.906 1.00 54.96 200 ALA D N 1
ATOM 11268 C CA . ALA D 1 200 ? -36.845 42.170 -31.914 1.00 51.08 200 ALA D CA 1
ATOM 11269 C C . ALA D 1 200 ? -37.880 43.249 -31.638 1.00 56.69 200 ALA D C 1
ATOM 11270 O O . ALA D 1 200 ? -37.570 44.259 -30.999 1.00 52.43 200 ALA D O 1
ATOM 11272 N N . ARG D 1 201 ? -39.111 43.061 -32.114 1.00 53.33 201 ARG D N 1
ATOM 11273 C CA . ARG D 1 201 ? -40.155 44.027 -31.795 1.00 55.85 201 ARG D CA 1
ATOM 11274 C C . ARG D 1 201 ? -40.533 43.946 -30.321 1.00 56.66 201 ARG D C 1
ATOM 11275 O O . ARG D 1 201 ? -40.828 44.971 -29.697 1.00 57.95 201 ARG D O 1
ATOM 11283 N N . ASP D 1 202 ? -40.515 42.741 -29.737 1.00 54.60 202 ASP D N 1
ATOM 11284 C CA . ASP D 1 202 ? -40.867 42.628 -28.327 1.00 56.65 202 ASP D CA 1
ATOM 11285 C C . ASP D 1 202 ? -39.853 43.339 -27.447 1.00 60.05 202 ASP D C 1
ATOM 11286 O O . ASP D 1 202 ? -40.209 43.857 -26.383 1.00 63.89 202 ASP D O 1
ATOM 11291 N N . ALA D 1 203 ? -38.592 43.368 -27.863 1.00 59.01 203 ALA D N 1
ATOM 11292 C CA . ALA D 1 203 ? -37.564 44.139 -27.184 1.00 54.73 203 ALA D CA 1
ATOM 11293 C C . ALA D 1 203 ? -37.424 45.550 -27.749 1.00 51.58 203 ALA D C 1
ATOM 11294 O O . ALA D 1 203 ? -36.474 46.256 -27.395 1.00 63.58 203 ALA D O 1
ATOM 11296 N N . ASN D 1 204 ? -38.339 45.966 -28.623 1.00 53.00 204 ASN D N 1
ATOM 11297 C CA . ASN D 1 204 ? -38.274 47.248 -29.329 1.00 58.61 204 ASN D CA 1
ATOM 11298 C C . ASN D 1 204 ? -36.876 47.437 -29.931 1.00 59.64 204 ASN D C 1
ATOM 11299 O O . ASN D 1 204 ? -36.198 48.444 -29.715 1.00 51.23 204 ASN D O 1
ATOM 11304 N N . ILE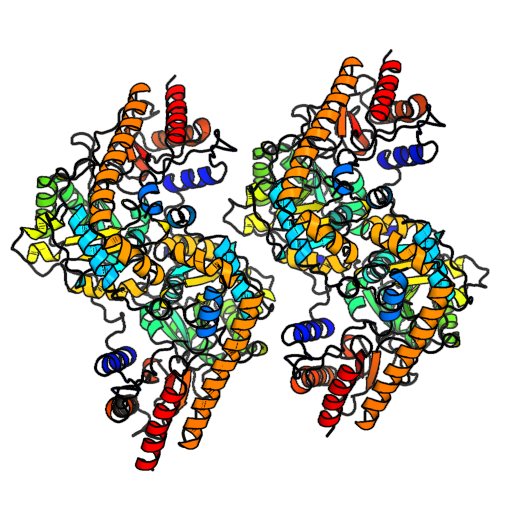 D 1 205 ? -36.421 46.414 -30.644 1.00 56.17 205 ILE D N 1
ATOM 11305 C CA . ILE D 1 205 ? -35.159 46.445 -31.368 1.00 52.25 205 ILE D CA 1
ATOM 11306 C C . ILE D 1 205 ? -35.500 46.493 -32.846 1.00 53.41 205 ILE D C 1
ATOM 11307 O O . ILE D 1 205 ? -36.248 45.643 -33.357 1.00 54.74 205 ILE D O 1
ATOM 11312 N N . ARG D 1 206 ? -34.961 47.479 -33.534 1.00 48.21 206 ARG D N 1
ATOM 11313 C CA . ARG D 1 206 ? -35.257 47.626 -34.947 1.00 48.75 206 ARG D CA 1
ATOM 11314 C C . ARG D 1 206 ? -34.335 46.719 -35.763 1.00 49.15 206 ARG D C 1
ATOM 11315 O O . ARG D 1 206 ? -33.115 46.685 -35.543 1.00 44.71 206 ARG D O 1
ATOM 11323 N N . VAL D 1 207 ? -34.939 45.918 -36.635 1.00 46.90 207 VAL D N 1
ATOM 11324 C CA . VAL D 1 207 ? -34.204 45.000 -37.500 1.00 44.77 207 VAL D CA 1
ATOM 11325 C C . VAL D 1 207 ? -33.745 45.771 -38.728 1.00 43.58 207 VAL D C 1
ATOM 11326 O O . VAL D 1 207 ? -34.483 46.602 -39.269 1.00 44.31 207 VAL D O 1
ATOM 11330 N N . ARG D 1 208 ? -32.492 45.566 -39.133 1.00 45.14 208 ARG D N 1
ATOM 11331 C CA . ARG D 1 208 ? -31.960 46.250 -40.311 1.00 43.40 208 ARG D CA 1
ATOM 11332 C C . ARG D 1 208 ? -31.577 45.297 -41.435 1.00 38.31 208 ARG D C 1
ATOM 11333 O O . ARG D 1 208 ? -31.305 45.762 -42.551 1.00 40.35 208 ARG D O 1
ATOM 11341 N N . GLY D 1 209 ? -31.557 43.994 -41.189 1.00 40.88 209 GLY D N 1
ATOM 11342 C CA . GLY D 1 209 ? -31.247 43.064 -42.254 1.00 42.02 209 GLY D CA 1
ATOM 11343 C C . GLY D 1 209 ? -31.103 41.656 -41.726 1.00 38.75 209 GLY D C 1
ATOM 11344 O O . GLY D 1 209 ? -31.176 41.406 -40.517 1.00 43.13 209 GLY D O 1
ATOM 11345 N N . VAL D 1 210 ? -30.891 40.739 -42.668 1.00 34.01 210 VAL D N 1
ATOM 11346 C CA . VAL D 1 210 ? -30.601 39.336 -42.387 1.00 42.60 210 VAL D CA 1
ATOM 11347 C C . VAL D 1 210 ? -29.212 39.038 -42.941 1.00 40.44 210 VAL D C 1
ATOM 11348 O O . VAL D 1 210 ? -28.905 39.387 -44.085 1.00 41.60 210 VAL D O 1
ATOM 11352 N N . LEU D 1 211 ? -28.365 38.418 -42.144 1.00 38.92 211 LEU D N 1
ATOM 11353 C CA . LEU D 1 211 ? -27.067 37.993 -42.646 1.00 39.23 211 LEU D CA 1
ATOM 11354 C C . LEU D 1 211 ? -27.052 36.478 -42.690 1.00 37.13 211 LEU D C 1
ATOM 11355 O O . LEU D 1 211 ? -27.241 35.817 -41.667 1.00 38.68 211 LEU D O 1
ATOM 11360 N N . ILE D 1 212 ? -26.840 35.940 -43.881 1.00 40.43 212 ILE D N 1
ATOM 11361 C CA . ILE D 1 212 ? -26.813 34.503 -44.102 1.00 43.53 212 ILE D CA 1
ATOM 11362 C C . ILE D 1 212 ? -25.415 34.111 -44.554 1.00 42.28 212 ILE D C 1
ATOM 11363 O O . ILE D 1 212 ? -24.600 34.945 -44.988 1.00 38.31 212 ILE D O 1
ATOM 11368 N N . THR D 1 213 ? -25.133 32.826 -44.389 1.00 38.65 213 THR D N 1
ATOM 11369 C CA . THR D 1 213 ? -23.895 32.206 -44.829 1.00 42.84 213 THR D CA 1
ATOM 11370 C C . THR D 1 213 ? -24.255 31.156 -45.866 1.00 44.68 213 THR D C 1
ATOM 11371 O O . THR D 1 213 ? -25.008 30.216 -45.578 1.00 46.27 213 THR D O 1
ATOM 11375 N N . ASN D 1 214 ? -23.739 31.333 -47.069 1.00 41.28 214 ASN D N 1
ATOM 11376 C CA . ASN D 1 214 ? -24.210 30.601 -48.209 1.00 33.28 214 ASN D CA 1
ATOM 11377 C C . ASN D 1 214 ? -23.004 30.213 -49.055 1.00 37.31 214 ASN D C 1
ATOM 11378 O O . ASN D 1 214 ? -22.495 31.041 -49.794 1.00 38.62 214 ASN D O 1
ATOM 11383 N N . PRO D 1 215 ? -22.506 28.967 -48.921 1.00 38.57 215 PRO D N 1
ATOM 11384 C CA . PRO D 1 215 ? -23.043 27.890 -48.083 1.00 40.11 215 PRO D CA 1
ATOM 11385 C C . PRO D 1 215 ? -22.715 28.070 -46.602 1.00 43.26 215 PRO D C 1
ATOM 11386 O O . PRO D 1 215 ? -21.801 28.819 -46.226 1.00 40.74 215 PRO D O 1
ATOM 11390 N N . SER D 1 216 ? -23.420 27.309 -45.772 1.00 44.75 216 SER D N 1
ATOM 11391 C CA . SER D 1 216 ? -23.439 27.576 -44.341 1.00 44.67 216 SER D CA 1
ATOM 11392 C C . SER D 1 216 ? -22.116 27.196 -43.701 1.00 40.91 216 SER D C 1
ATOM 11393 O O . SER D 1 216 ? -21.488 26.201 -44.072 1.00 45.39 216 SER D O 1
ATOM 11396 N N . ASN D 1 217 ? -21.677 28.025 -42.764 1.00 45.54 217 ASN D N 1
ATOM 11397 C CA . ASN D 1 217 ? -20.698 27.627 -41.751 1.00 45.25 217 ASN D CA 1
ATOM 11398 C C . ASN D 1 217 ? -21.504 27.650 -40.466 1.00 46.21 217 ASN D C 1
ATOM 11399 O O . ASN D 1 217 ? -22.081 28.692 -40.143 1.00 46.17 217 ASN D O 1
ATOM 11404 N N . PRO D 1 218 ? -21.572 26.522 -39.727 1.00 42.35 218 PRO D N 1
ATOM 11405 C CA . PRO D 1 218 ? -20.862 25.243 -39.762 1.00 43.23 218 PRO D CA 1
ATOM 11406 C C . PRO D 1 218 ? -21.560 24.070 -40.496 1.00 45.92 218 PRO D C 1
ATOM 11407 O O . PRO D 1 218 ? -21.044 22.956 -40.401 1.00 42.42 218 PRO D O 1
ATOM 11411 N N . LEU D 1 219 ? -22.703 24.277 -41.170 1.00 47.47 219 LEU D N 1
ATOM 11412 C CA . LEU D 1 219 ? -23.418 23.117 -41.709 1.00 46.23 219 LEU D CA 1
ATOM 11413 C C . LEU D 1 219 ? -22.680 22.492 -42.880 1.00 47.30 219 LEU D C 1
ATOM 11414 O O . LEU D 1 219 ? -22.740 21.268 -43.061 1.00 46.68 219 LEU D O 1
ATOM 11419 N N . GLY D 1 220 ? -21.968 23.302 -43.660 1.00 44.78 220 GLY D N 1
ATOM 11420 C CA . GLY D 1 220 ? -21.345 22.820 -44.874 1.00 35.35 220 GLY D CA 1
ATOM 11421 C C . GLY D 1 220 ? -22.376 22.432 -45.901 1.00 46.98 220 GLY D C 1
ATOM 11422 O O . GLY D 1 220 ? -22.262 21.362 -46.519 1.00 46.14 220 GLY D O 1
ATOM 11423 N N . ALA D 1 221 ? -23.419 23.253 -46.049 1.00 43.02 221 ALA D N 1
ATOM 11424 C CA . ALA D 1 221 ? -24.581 22.953 -46.859 1.00 44.06 221 ALA D CA 1
ATOM 11425 C C . ALA D 1 221 ? -24.995 24.211 -47.601 1.00 48.48 221 ALA D C 1
ATOM 11426 O O . ALA D 1 221 ? -25.031 25.299 -47.014 1.00 45.59 221 ALA D O 1
ATOM 11428 N N . THR D 1 222 ? -25.272 24.060 -48.894 1.00 41.71 222 THR D N 1
ATOM 11429 C CA . THR D 1 222 ? -25.849 25.131 -49.677 1.00 40.80 222 THR D CA 1
ATOM 11430 C C . THR D 1 222 ? -27.228 25.502 -49.146 1.00 47.81 222 THR D C 1
ATOM 11431 O O . THR D 1 222 ? -27.815 24.805 -48.319 1.00 47.17 222 THR D O 1
ATOM 11435 N N . VAL D 1 223 ? -27.729 26.647 -49.605 1.00 48.10 223 VAL D N 1
ATOM 11436 C CA . VAL D 1 223 ? -29.107 27.042 -49.362 1.00 48.40 223 VAL D CA 1
ATOM 11437 C C . VAL D 1 223 ? -29.885 26.888 -50.664 1.00 50.29 223 VAL D C 1
ATOM 11438 O O . VAL D 1 223 ? -29.399 27.280 -51.731 1.00 46.85 223 VAL D O 1
ATOM 11442 N N . GLN D 1 224 ? -31.099 26.341 -50.576 1.00 49.21 224 GLN D N 1
ATOM 11443 C CA . GLN D 1 224 ? -31.902 26.137 -51.777 1.00 51.37 224 GLN D CA 1
ATOM 11444 C C . GLN D 1 224 ? -32.302 27.471 -52.384 1.00 53.26 224 GLN D C 1
ATOM 11445 O O . GLN D 1 224 ? -32.567 28.446 -51.674 1.00 57.11 224 GLN D O 1
ATOM 11451 N N . LYS D 1 225 ? -32.374 27.497 -53.715 1.00 46.95 225 LYS D N 1
ATOM 11452 C CA . LYS D 1 225 ? -32.671 28.735 -54.418 1.00 49.71 225 LYS D CA 1
ATOM 11453 C C . LYS D 1 225 ? -34.037 29.277 -54.023 1.00 52.91 225 LYS D C 1
ATOM 11454 O O . LYS D 1 225 ? -34.266 30.491 -54.076 1.00 51.78 225 LYS D O 1
ATOM 11460 N N . LYS D 1 226 ? -34.951 28.395 -53.616 1.00 56.88 226 LYS D N 1
ATOM 11461 C CA . LYS D 1 226 ? -36.292 28.821 -53.228 1.00 58.53 226 LYS D CA 1
ATOM 11462 C C . LYS D 1 226 ? -36.292 29.480 -51.855 1.00 53.23 226 LYS D C 1
ATOM 11463 O O . LYS D 1 226 ? -37.026 30.447 -51.629 1.00 56.31 226 LYS D O 1
ATOM 11469 N N . VAL D 1 227 ? -35.480 28.968 -50.929 1.00 53.42 227 VAL D N 1
ATOM 11470 C CA . VAL D 1 227 ? -35.341 29.611 -49.626 1.00 53.43 227 VAL D CA 1
ATOM 11471 C C . VAL D 1 227 ? -34.799 31.026 -49.788 1.00 52.84 227 VAL D C 1
ATOM 11472 O O . VAL D 1 227 ? -35.297 31.973 -49.168 1.00 51.74 227 VAL D O 1
ATOM 11476 N N . LEU D 1 228 ? -33.811 31.200 -50.671 1.00 52.47 228 LEU D N 1
ATOM 11477 C CA . LEU D 1 228 ? -33.218 32.520 -50.868 1.00 48.21 228 LEU D CA 1
ATOM 11478 C C . LEU D 1 228 ? -34.187 33.486 -51.528 1.00 48.98 228 LEU D C 1
ATOM 11479 O O . LEU D 1 228 ? -34.189 34.683 -51.210 1.00 46.72 228 LEU D O 1
ATOM 11484 N N . GLU D 1 229 ? -35.018 32.991 -52.446 1.00 52.97 229 GLU D N 1
ATOM 11485 C CA . GLU D 1 229 ? -36.017 33.851 -53.064 1.00 51.08 229 GLU D CA 1
ATOM 11486 C C . GLU D 1 229 ? -37.061 34.289 -52.048 1.00 49.32 229 GLU D C 1
ATOM 11487 O O . GLU D 1 229 ? -37.465 35.459 -52.031 1.00 48.30 229 GLU D O 1
ATOM 11493 N N . ASP D 1 230 ? -37.507 33.365 -51.195 1.00 48.47 230 ASP D N 1
ATOM 11494 C CA . ASP D 1 230 ? -38.427 33.731 -50.125 1.00 52.57 230 ASP D CA 1
ATOM 11495 C C . ASP D 1 230 ? -37.776 34.704 -49.155 1.00 51.02 230 ASP D C 1
ATOM 11496 O O . ASP D 1 230 ? -38.435 35.618 -48.649 1.00 50.57 230 ASP D O 1
ATOM 11501 N N . LEU D 1 231 ? -36.484 34.510 -48.876 1.00 51.13 231 LEU D N 1
ATOM 11502 C CA . LEU D 1 231 ? -35.775 35.405 -47.974 1.00 47.17 231 LEU D CA 1
ATOM 11503 C C . LEU D 1 231 ? -35.706 36.811 -48.552 1.00 49.67 231 LEU D C 1
ATOM 11504 O O . LEU D 1 231 ? -36.054 37.785 -47.877 1.00 51.71 231 LEU D O 1
ATOM 11509 N N . LEU D 1 232 ? -35.322 36.932 -49.828 1.00 47.46 232 LEU D N 1
ATOM 11510 C CA . LEU D 1 232 ? -35.260 38.251 -50.449 1.00 46.21 232 LEU D CA 1
ATOM 11511 C C . LEU D 1 232 ? -36.628 38.915 -50.435 1.00 49.75 232 LEU D C 1
ATOM 11512 O O . LEU D 1 232 ? -36.741 40.124 -50.189 1.00 47.73 232 LEU D O 1
ATOM 11517 N N . ASP D 1 233 ? -37.678 38.142 -50.709 1.00 49.78 233 ASP D N 1
ATOM 11518 C CA . ASP D 1 233 ? -39.039 38.655 -50.569 1.00 52.93 233 ASP D CA 1
ATOM 11519 C C . ASP D 1 233 ? -39.297 39.121 -49.143 1.00 50.46 233 ASP D C 1
ATOM 11520 O O . ASP D 1 233 ? -39.896 40.181 -48.923 1.00 49.92 233 ASP D O 1
ATOM 11525 N N . PHE D 1 234 ? -38.881 38.321 -48.161 1.00 50.26 234 PHE D N 1
ATOM 11526 C CA . PHE D 1 234 ? -39.037 38.731 -46.773 1.00 54.70 234 PHE D CA 1
ATOM 11527 C C . PHE D 1 234 ? -38.319 40.045 -46.498 1.00 51.60 234 PHE D C 1
ATOM 11528 O O . PHE D 1 234 ? -38.881 40.943 -45.860 1.00 54.06 234 PHE D O 1
ATOM 11536 N N . CYS D 1 235 ? -37.098 40.200 -47.009 1.00 46.28 235 CYS D N 1
ATOM 11537 C CA . CYS D 1 235 ? -36.364 41.427 -46.725 1.00 49.18 235 CYS D CA 1
ATOM 11538 C C . CYS D 1 235 ? -37.035 42.615 -47.383 1.00 50.24 235 CYS D C 1
ATOM 11539 O O . CYS D 1 235 ? -37.112 43.702 -46.791 1.00 47.35 235 CYS D O 1
ATOM 11542 N N . VAL D 1 236 ? -37.575 42.403 -48.584 1.00 47.46 236 VAL D N 1
ATOM 11543 C CA . VAL D 1 236 ? -38.384 43.425 -49.232 1.00 48.79 236 VAL D CA 1
ATOM 11544 C C . VAL D 1 236 ? -39.606 43.734 -48.372 1.00 50.59 236 VAL D C 1
ATOM 11545 O O . VAL D 1 236 ? -39.974 44.896 -48.175 1.00 48.56 236 VAL D O 1
ATOM 11549 N N . ARG D 1 237 ? -40.260 42.714 -47.835 1.00 53.28 237 ARG D N 1
ATOM 11550 C CA . ARG D 1 237 ? -41.510 42.939 -47.060 1.00 55.41 237 ARG D CA 1
ATOM 11551 C C . ARG D 1 237 ? -41.209 43.753 -45.799 1.00 56.81 237 ARG D C 1
ATOM 11552 O O . ARG D 1 237 ? -41.989 44.643 -45.480 1.00 57.05 237 ARG D O 1
ATOM 11560 N N . LYS D 1 238 ? -40.115 43.436 -45.118 1.00 53.64 238 LYS D N 1
ATOM 11561 C CA . LYS D 1 238 ? -39.715 44.192 -43.942 1.00 52.37 238 LYS D CA 1
ATOM 11562 C C . LYS D 1 238 ? -38.905 45.455 -44.244 1.00 52.50 238 LYS D C 1
ATOM 11563 O O . LYS D 1 238 ? -38.568 46.186 -43.305 1.00 48.45 238 LYS D O 1
ATOM 11569 N N . ASN D 1 239 ? -38.574 45.723 -45.511 1.00 49.47 239 ASN D N 1
ATOM 11570 C CA . ASN D 1 239 ? -37.710 46.847 -45.895 1.00 50.06 239 ASN D CA 1
ATOM 11571 C C . ASN D 1 239 ? -36.380 46.796 -45.138 1.00 48.45 239 ASN D C 1
ATOM 11572 O O . ASN D 1 239 ? -35.963 47.764 -44.483 1.00 49.27 239 ASN D O 1
ATOM 11577 N N . ILE D 1 240 ? -35.696 45.653 -45.263 1.00 44.05 240 ILE D N 1
ATOM 11578 C CA . ILE D 1 240 ? -34.423 45.421 -44.595 1.00 44.71 240 ILE D CA 1
ATOM 11579 C C . ILE D 1 240 ? -33.408 44.904 -45.610 1.00 45.31 240 ILE D C 1
ATOM 11580 O O . ILE D 1 240 ? -33.722 44.697 -46.782 1.00 46.73 240 ILE D O 1
ATOM 11585 N N . HIS D 1 241 ? -32.170 44.733 -45.150 1.00 39.53 241 HIS D N 1
ATOM 11586 C CA . HIS D 1 241 ? -31.081 44.312 -46.015 1.00 41.46 241 HIS D CA 1
ATOM 11587 C C . HIS D 1 241 ? -30.931 42.798 -46.019 1.00 39.38 241 HIS D C 1
ATOM 11588 O O . HIS D 1 241 ? -31.389 42.090 -45.121 1.00 41.90 241 HIS D O 1
ATOM 11595 N N . LEU D 1 242 ? -30.262 42.299 -47.048 1.00 40.45 242 LEU D N 1
ATOM 11596 C CA . LEU D 1 242 ? -29.910 40.887 -47.106 1.00 42.13 242 LEU D CA 1
ATOM 11597 C C . LEU D 1 242 ? -28.418 40.805 -47.405 1.00 38.33 242 LEU D C 1
ATOM 11598 O O . LEU D 1 242 ? -27.965 41.253 -48.464 1.00 34.44 242 LEU D O 1
ATOM 11603 N N . VAL D 1 243 ? -27.656 40.294 -46.442 1.00 38.32 243 VAL D N 1
ATOM 11604 C CA . VAL D 1 243 ? -26.221 40.082 -46.562 1.00 35.52 243 VAL D CA 1
ATOM 11605 C C . VAL D 1 243 ? -26.004 38.592 -46.711 1.00 39.53 243 VAL D C 1
ATOM 11606 O O . VAL D 1 243 ? -26.564 37.810 -45.936 1.00 40.30 243 VAL D O 1
ATOM 11610 N N . SER D 1 244 ? -25.232 38.191 -47.724 1.00 38.75 244 SER D N 1
ATOM 11611 C CA . SER D 1 244 ? -24.889 36.786 -47.937 1.00 37.08 244 SER D CA 1
ATOM 11612 C C . SER D 1 244 ? -23.373 36.632 -47.861 1.00 39.37 244 SER D C 1
ATOM 11613 O O . SER D 1 244 ? -22.646 37.135 -48.730 1.00 37.30 244 SER D O 1
ATOM 11616 N N . ASP D 1 245 ? -22.902 35.956 -46.807 1.00 36.06 245 ASP D N 1
ATOM 11617 C CA . ASP D 1 245 ? -21.495 35.624 -46.656 1.00 38.27 245 ASP D CA 1
ATOM 11618 C C . ASP D 1 245 ? -21.229 34.362 -47.475 1.00 38.58 245 ASP D C 1
ATOM 11619 O O . ASP D 1 245 ? -21.625 33.255 -47.086 1.00 40.40 245 ASP D O 1
ATOM 11624 N N . GLU D 1 246 ? -20.569 34.530 -48.620 1.00 38.99 246 GLU D N 1
ATOM 11625 C CA . GLU D 1 246 ? -20.371 33.453 -49.579 1.00 34.05 246 GLU D CA 1
ATOM 11626 C C . GLU D 1 246 ? -18.906 33.051 -49.647 1.00 36.71 246 GLU D C 1
ATOM 11627 O O . GLU D 1 246 ? -18.398 32.692 -50.710 1.00 35.33 246 GLU D O 1
ATOM 11633 N N . ILE D 1 247 ? -18.219 33.120 -48.502 1.00 36.41 247 ILE D N 1
ATOM 11634 C CA . ILE D 1 247 ? -16.793 32.841 -48.437 1.00 36.03 247 ILE D CA 1
ATOM 11635 C C . ILE D 1 247 ? -16.450 31.382 -48.771 1.00 35.32 247 ILE D C 1
ATOM 11636 O O . ILE D 1 247 ? -15.306 31.099 -49.150 1.00 32.56 247 ILE D O 1
ATOM 11641 N N . TYR D 1 248 ? -17.391 30.441 -48.657 1.00 37.67 248 TYR D N 1
ATOM 11642 C CA . TYR D 1 248 ? -17.118 29.056 -49.055 1.00 35.59 248 TYR D CA 1
ATOM 11643 C C . TYR D 1 248 ? -17.716 28.703 -50.414 1.00 40.67 248 TYR D C 1
ATOM 11644 O O . TYR D 1 248 ? -17.775 27.516 -50.757 1.00 37.47 248 TYR D O 1
ATOM 11653 N N . SER D 1 249 ? -18.138 29.705 -51.201 1.00 35.71 249 SER D N 1
ATOM 11654 C CA . SER D 1 249 ? -18.829 29.430 -52.460 1.00 35.01 249 SER D CA 1
ATOM 11655 C C . SER D 1 249 ? -17.955 28.635 -53.415 1.00 38.68 249 SER D C 1
ATOM 11656 O O . SER D 1 249 ? -18.458 27.771 -54.139 1.00 42.23 249 SER D O 1
ATOM 11659 N N . GLY D 1 250 ? -16.653 28.922 -53.449 1.00 35.88 250 GLY D N 1
ATOM 11660 C CA . GLY D 1 250 ? -15.722 28.150 -54.261 1.00 41.17 250 GLY D CA 1
ATOM 11661 C C . GLY D 1 250 ? -15.408 26.758 -53.737 1.00 42.87 250 GLY D C 1
ATOM 11662 O O . GLY D 1 250 ? -14.589 26.049 -54.332 1.00 38.12 250 GLY D O 1
ATOM 11663 N N . SER D 1 251 ? -16.017 26.364 -52.616 1.00 42.44 251 SER D N 1
ATOM 11664 C CA . SER D 1 251 ? -15.806 25.059 -52.009 1.00 36.94 251 SER D CA 1
ATOM 11665 C C . SER D 1 251 ? -17.086 24.230 -51.970 1.00 42.49 251 SER D C 1
ATOM 11666 O O . SER D 1 251 ? -17.130 23.199 -51.286 1.00 42.30 251 SER D O 1
ATOM 11669 N N . VAL D 1 252 ? -18.127 24.649 -52.694 1.00 40.26 252 VAL D N 1
ATOM 11670 C CA . VAL D 1 252 ? -19.295 23.803 -52.893 1.00 45.68 252 VAL D CA 1
ATOM 11671 C C . VAL D 1 252 ? -18.867 22.607 -53.734 1.00 44.17 252 VAL D C 1
ATOM 11672 O O . VAL D 1 252 ? -18.128 22.759 -54.715 1.00 40.59 252 VAL D O 1
ATOM 11676 N N . PHE D 1 253 ? -19.265 21.402 -53.308 1.00 43.72 253 PHE D N 1
ATOM 11677 C CA . PHE D 1 253 ? -18.735 20.182 -53.922 1.00 48.99 253 PHE D CA 1
ATOM 11678 C C . PHE D 1 253 ? -19.129 20.075 -55.394 1.00 47.49 253 PHE D C 1
ATOM 11679 O O . PHE D 1 253 ? -18.307 19.700 -56.237 1.00 51.16 253 PHE D O 1
ATOM 11687 N N . HIS D 1 254 ? -20.363 20.424 -55.731 1.00 46.38 254 HIS D N 1
ATOM 11688 C CA . HIS D 1 254 ? -20.826 20.422 -57.112 1.00 48.17 254 HIS D CA 1
ATOM 11689 C C . HIS D 1 254 ? -21.337 21.807 -57.461 1.00 46.92 254 HIS D C 1
ATOM 11690 O O . HIS D 1 254 ? -22.268 22.305 -56.820 1.00 46.51 254 HIS D O 1
ATOM 11697 N N . ALA D 1 255 ? -20.706 22.429 -58.463 1.00 44.20 255 ALA D N 1
ATOM 11698 C CA . ALA D 1 255 ? -20.975 23.823 -58.800 1.00 46.33 255 ALA D CA 1
ATOM 11699 C C . ALA D 1 255 ? -22.452 24.108 -59.000 1.00 44.29 255 ALA D C 1
ATOM 11700 O O . ALA D 1 255 ? -22.918 25.201 -58.676 1.00 40.36 255 ALA D O 1
ATOM 11702 N N . SER D 1 256 ? -23.203 23.154 -59.552 1.00 48.28 256 SER D N 1
ATOM 11703 C CA . SER D 1 256 ? -24.597 23.397 -59.922 1.00 46.34 256 SER D CA 1
ATOM 11704 C C . SER D 1 256 ? -25.539 23.421 -58.728 1.00 47.81 256 SER D C 1
ATOM 11705 O O . SER D 1 256 ? -26.699 23.826 -58.878 1.00 42.48 256 SER D O 1
ATOM 11708 N N . GLU D 1 257 ? -25.100 22.928 -57.571 1.00 48.73 257 GLU D N 1
ATOM 11709 C CA . GLU D 1 257 ? -25.933 22.979 -56.377 1.00 48.90 257 GLU D CA 1
ATOM 11710 C C . GLU D 1 257 ? -25.851 24.316 -55.641 1.00 49.45 257 GLU D C 1
ATOM 11711 O O . GLU D 1 257 ? -26.649 24.549 -54.721 1.00 42.37 257 GLU D O 1
ATOM 11717 N N . PHE D 1 258 ? -24.942 25.204 -56.034 1.00 41.32 258 PHE D N 1
ATOM 11718 C CA . PHE D 1 258 ? -24.802 26.489 -55.370 1.00 45.25 258 PHE D CA 1
ATOM 11719 C C . PHE D 1 258 ? -25.660 27.538 -56.060 1.00 42.33 258 PHE D C 1
ATOM 11720 O O . PHE D 1 258 ? -25.630 27.670 -57.286 1.00 47.95 258 PHE D O 1
ATOM 11728 N N . THR D 1 259 ? -26.417 28.289 -55.267 1.00 44.46 259 THR D N 1
ATOM 11729 C CA . THR D 1 259 ? -27.164 29.452 -55.738 1.00 44.72 259 THR D CA 1
ATOM 11730 C C . THR D 1 259 ? -26.667 30.672 -54.960 1.00 43.69 259 THR D C 1
ATOM 11731 O O . THR D 1 259 ? -26.941 30.807 -53.760 1.00 43.36 259 THR D O 1
ATOM 11735 N N . SER D 1 260 ? -25.896 31.528 -55.634 1.00 45.76 260 SER D N 1
ATOM 11736 C CA . SER D 1 260 ? -25.474 32.806 -55.078 1.00 41.06 260 SER D CA 1
ATOM 11737 C C . SER D 1 260 ? -26.639 33.783 -55.089 1.00 44.55 260 SER D C 1
ATOM 11738 O O . SER D 1 260 ? -27.517 33.701 -55.953 1.00 43.81 260 SER D O 1
ATOM 11741 N N . VAL D 1 261 ? -26.668 34.708 -54.113 1.00 38.75 261 VAL D N 1
ATOM 11742 C CA . VAL D 1 261 ? -27.695 35.756 -54.194 1.00 42.80 261 VAL D CA 1
ATOM 11743 C C . VAL D 1 261 ? -27.481 36.628 -55.423 1.00 41.55 261 VAL D C 1
ATOM 11744 O O . VAL D 1 261 ? -28.403 37.335 -55.845 1.00 41.90 261 VAL D O 1
ATOM 11748 N N . ALA D 1 262 ? -26.286 36.591 -56.020 1.00 38.60 262 ALA D N 1
ATOM 11749 C CA . ALA D 1 262 ? -26.072 37.319 -57.271 1.00 42.78 262 ALA D CA 1
ATOM 11750 C C . ALA D 1 262 ? -26.997 36.815 -58.373 1.00 43.99 262 ALA D C 1
ATOM 11751 O O . ALA D 1 262 ? -27.459 37.595 -59.215 1.00 47.56 262 ALA D O 1
ATOM 11753 N N . GLU D 1 263 ? -27.271 35.509 -58.390 1.00 39.85 263 GLU D N 1
ATOM 11754 C CA . GLU D 1 263 ? -28.156 34.951 -59.406 1.00 48.09 263 GLU D CA 1
ATOM 11755 C C . GLU D 1 263 ? -29.600 35.400 -59.189 1.00 49.27 263 GLU D C 1
ATOM 11756 O O . GLU D 1 263 ? -30.315 35.716 -60.151 1.00 46.47 263 GLU D O 1
ATOM 11762 N N . ILE D 1 264 ? -30.034 35.468 -57.929 1.00 46.38 264 ILE D N 1
ATOM 11763 C CA . ILE D 1 264 ? -31.420 35.816 -57.622 1.00 49.21 264 ILE D CA 1
ATOM 11764 C C . ILE D 1 264 ? -31.772 37.253 -57.999 1.00 46.11 264 ILE D C 1
ATOM 11765 O O . ILE D 1 264 ? -32.916 37.529 -58.380 1.00 52.00 264 ILE D O 1
ATOM 11770 N N . VAL D 1 265 ? -30.826 38.193 -57.903 1.00 45.68 265 VAL D N 1
ATOM 11771 C CA . VAL D 1 265 ? -31.120 39.576 -58.271 1.00 46.48 265 VAL D CA 1
ATOM 11772 C C . VAL D 1 265 ? -30.837 39.861 -59.740 1.00 52.36 265 VAL D C 1
ATOM 11773 O O . VAL D 1 265 ? -31.119 40.974 -60.210 1.00 51.82 265 VAL D O 1
ATOM 11777 N N . GLU D 1 266 ? -30.273 38.898 -60.475 1.00 50.65 266 GLU D N 1
ATOM 11778 C CA . GLU D 1 266 ? -29.865 39.134 -61.862 1.00 54.20 266 GLU D CA 1
ATOM 11779 C C . GLU D 1 266 ? -31.010 39.685 -62.716 1.00 54.43 266 GLU D C 1
ATOM 11780 O O . GLU D 1 266 ? -30.804 40.577 -63.545 1.00 51.46 266 GLU D O 1
ATOM 11786 N N . ASN D 1 267 ? -32.225 39.176 -62.527 1.00 52.80 267 ASN D N 1
ATOM 11787 C CA . ASN D 1 267 ? -33.352 39.534 -63.386 1.00 57.06 267 ASN D CA 1
ATOM 11788 C C . ASN D 1 267 ? -34.360 40.450 -62.706 1.00 55.69 267 ASN D C 1
ATOM 11789 O O . ASN D 1 267 ? -35.498 40.558 -63.171 1.00 53.48 267 ASN D O 1
ATOM 11794 N N . ILE D 1 268 ? -33.953 41.156 -61.655 1.00 52.61 268 ILE D N 1
ATOM 11795 C CA . ILE D 1 268 ? -34.863 42.053 -60.961 1.00 50.12 268 ILE D CA 1
ATOM 11796 C C . ILE D 1 268 ? -34.899 43.366 -61.721 1.00 49.57 268 ILE D C 1
ATOM 11797 O O . ILE D 1 268 ? -33.864 43.893 -62.137 1.00 51.39 268 ILE D O 1
ATOM 11802 N N . ASP D 1 269 ? -36.098 43.903 -61.890 1.00 48.64 269 ASP D N 1
ATOM 11803 C CA . ASP D 1 269 ? -36.316 45.150 -62.600 1.00 47.79 269 ASP D CA 1
ATOM 11804 C C . ASP D 1 269 ? -36.438 46.321 -61.644 1.00 51.79 269 ASP D C 1
ATOM 11805 O O . ASP D 1 269 ? -36.089 47.451 -62.003 1.00 44.33 269 ASP D O 1
ATOM 11810 N N . ASP D 1 270 ? -36.903 46.056 -60.429 1.00 49.88 270 ASP D N 1
ATOM 11811 C CA . ASP D 1 270 ? -37.071 47.083 -59.414 1.00 50.19 270 ASP D CA 1
ATOM 11812 C C . ASP D 1 270 ? -35.728 47.305 -58.741 1.00 49.04 270 ASP D C 1
ATOM 11813 O O . ASP D 1 270 ? -35.278 46.468 -57.950 1.00 45.39 270 ASP D O 1
ATOM 11818 N N . VAL D 1 271 ? -35.086 48.434 -59.056 1.00 48.39 271 VAL D N 1
ATOM 11819 C CA . VAL D 1 271 ? -33.749 48.674 -58.538 1.00 47.69 271 VAL D CA 1
ATOM 11820 C C . VAL D 1 271 ? -33.791 48.758 -57.011 1.00 49.06 271 VAL D C 1
ATOM 11821 O O . VAL D 1 271 ? -32.822 48.391 -56.335 1.00 47.52 271 VAL D O 1
ATOM 11825 N N . SER D 1 272 ? -34.941 49.156 -56.442 1.00 47.43 272 SER D N 1
ATOM 11826 C CA . SER D 1 272 ? -35.159 49.170 -54.993 1.00 43.57 272 SER D CA 1
ATOM 11827 C C . SER D 1 272 ? -35.119 47.772 -54.364 1.00 45.34 272 SER D C 1
ATOM 11828 O O . SER D 1 272 ? -34.901 47.660 -53.150 1.00 42.97 272 SER D O 1
ATOM 11831 N N . VAL D 1 273 ? -35.402 46.711 -55.131 1.00 44.33 273 VAL D N 1
ATOM 11832 C CA . VAL D 1 273 ? -35.275 45.359 -54.598 1.00 44.38 273 VAL D CA 1
ATOM 11833 C C . VAL D 1 273 ? -33.807 44.928 -54.570 1.00 40.93 273 VAL D C 1
ATOM 11834 O O . VAL D 1 273 ? -33.329 44.384 -53.571 1.00 37.82 273 VAL D O 1
ATOM 11838 N N . LYS D 1 274 ? -33.076 45.154 -55.671 1.00 42.26 274 LYS D N 1
ATOM 11839 C CA . LYS D 1 274 ? -31.654 44.804 -55.728 1.00 45.01 274 LYS D CA 1
ATOM 11840 C C . LYS D 1 274 ? -30.868 45.490 -54.623 1.00 42.80 274 LYS D C 1
ATOM 11841 O O . LYS D 1 274 ? -29.914 44.919 -54.084 1.00 44.31 274 LYS D O 1
ATOM 11847 N N . GLU D 1 275 ? -31.252 46.727 -54.288 1.00 42.38 275 GLU D N 1
ATOM 11848 C CA . GLU D 1 275 ? -30.482 47.610 -53.413 1.00 41.71 275 GLU D CA 1
ATOM 11849 C C . GLU D 1 275 ? -30.242 47.060 -52.033 1.00 40.72 275 GLU D C 1
ATOM 11850 O O . GLU D 1 275 ? -29.448 47.640 -51.290 1.00 42.85 275 GLU D O 1
ATOM 11856 N N . ARG D 1 276 ? -30.907 45.988 -51.643 1.00 42.53 276 ARG D N 1
ATOM 11857 C CA . ARG D 1 276 ? -30.775 45.537 -50.269 1.00 43.58 276 ARG D CA 1
ATOM 11858 C C . ARG D 1 276 ? -29.896 44.295 -50.160 1.00 37.28 276 ARG D C 1
ATOM 11859 O O . ARG D 1 276 ? -29.783 43.708 -49.077 1.00 39.60 276 ARG D O 1
ATOM 11867 N N . VAL D 1 277 ? -29.227 43.912 -51.247 1.00 39.52 277 VAL D N 1
ATOM 11868 C CA . VAL D 1 277 ? -28.444 42.680 -51.314 1.00 37.64 277 VAL D CA 1
ATOM 11869 C C . VAL D 1 277 ? -26.965 43.015 -51.356 1.00 30.24 277 VAL D C 1
ATOM 11870 O O . VAL D 1 277 ? -26.531 43.801 -52.202 1.00 33.14 277 VAL D O 1
ATOM 11874 N N . HIS D 1 278 ? -26.189 42.368 -50.487 1.00 37.92 278 HIS D N 1
ATOM 11875 C CA . HIS D 1 278 ? -24.749 42.555 -50.367 1.00 34.83 278 HIS D CA 1
ATOM 11876 C C . HIS D 1 278 ? -24.073 41.205 -50.174 1.00 35.55 278 HIS D C 1
ATOM 11877 O O . HIS D 1 278 ? -24.588 40.349 -49.449 1.00 41.07 278 HIS D O 1
ATOM 11884 N N . ILE D 1 279 ? -22.950 40.993 -50.859 1.00 31.61 279 ILE D N 1
ATOM 11885 C CA . ILE D 1 279 ? -22.208 39.738 -50.789 1.00 34.39 279 ILE D CA 1
ATOM 11886 C C . ILE D 1 279 ? -20.858 39.983 -50.138 1.00 33.16 279 ILE D C 1
ATOM 11887 O O . ILE D 1 279 ? -20.177 40.963 -50.453 1.00 33.28 279 ILE D O 1
ATOM 11892 N N . VAL D 1 280 ? -20.458 39.081 -49.250 1.00 29.88 280 VAL D N 1
ATOM 11893 C CA . VAL D 1 280 ? -19.143 39.123 -48.628 1.00 34.81 280 VAL D CA 1
ATOM 11894 C C . VAL D 1 280 ? -18.341 37.928 -49.132 1.00 36.51 280 VAL D C 1
ATOM 11895 O O . VAL D 1 280 ? -18.869 36.812 -49.251 1.00 34.49 280 VAL D O 1
ATOM 11899 N N . TYR D 1 281 ? -17.082 38.171 -49.482 1.00 34.60 281 TYR D N 1
ATOM 11900 C CA . TYR D 1 281 ? -16.230 37.097 -49.963 1.00 38.00 281 TYR D CA 1
ATOM 11901 C C . TYR D 1 281 ? -14.807 37.334 -49.472 1.00 35.15 281 TYR D C 1
ATOM 11902 O O . TYR D 1 281 ? -14.468 38.414 -48.978 1.00 35.78 281 TYR D O 1
ATOM 11911 N N . SER D 1 282 ? -13.969 36.308 -49.601 1.00 30.94 282 SER D N 1
ATOM 11912 C CA . SER D 1 282 ? -12.588 36.395 -49.158 1.00 35.11 282 SER D CA 1
ATOM 11913 C C . SER D 1 282 ? -11.787 35.338 -49.894 1.00 32.44 282 SER D C 1
ATOM 11914 O O . SER D 1 282 ? -12.340 34.349 -50.358 1.00 36.14 282 SER D O 1
ATOM 11917 N N . LEU D 1 283 ? -10.481 35.547 -50.012 1.00 36.50 283 LEU D N 1
ATOM 11918 C CA . LEU D 1 283 ? -9.645 34.509 -50.605 1.00 40.19 283 LEU D CA 1
ATOM 11919 C C . LEU D 1 283 ? -9.044 33.586 -49.567 1.00 40.52 283 LEU D C 1
ATOM 11920 O O . LEU D 1 283 ? -8.170 32.787 -49.906 1.00 41.06 283 LEU D O 1
ATOM 11925 N N . SER D 1 284 ? -9.505 33.670 -48.319 1.00 38.78 284 SER D N 1
ATOM 11926 C CA . SER D 1 284 ? -8.884 32.911 -47.246 1.00 40.44 284 SER D CA 1
ATOM 11927 C C . SER D 1 284 ? -9.174 31.426 -47.379 1.00 43.04 284 SER D C 1
ATOM 11928 O O . SER D 1 284 ? -8.308 30.600 -47.084 1.00 44.87 284 SER D O 1
ATOM 11931 N N . LYS D 1 285 ? -10.400 31.071 -47.777 1.00 39.89 285 LYS D N 1
ATOM 11932 C CA . LYS D 1 285 ? -10.865 29.690 -47.748 1.00 40.71 285 LYS D CA 1
ATOM 11933 C C . LYS D 1 285 ? -10.750 29.000 -49.104 1.00 43.20 285 LYS D C 1
ATOM 11934 O O . LYS D 1 285 ? -10.166 27.923 -49.208 1.00 43.51 285 LYS D O 1
ATOM 11940 N N . ASP D 1 286 ? -11.279 29.609 -50.158 1.00 41.99 286 ASP D N 1
ATOM 11941 C CA . ASP D 1 286 ? -11.237 28.955 -51.459 1.00 45.26 286 ASP D CA 1
ATOM 11942 C C . ASP D 1 286 ? -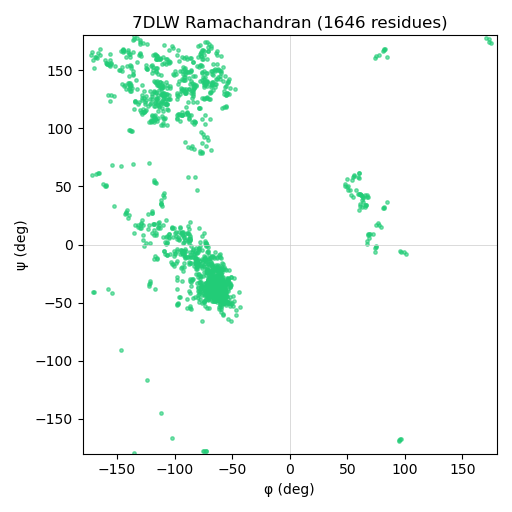9.807 28.850 -51.985 1.00 42.10 286 ASP D C 1
ATOM 11943 O O . ASP D 1 286 ? -9.417 27.794 -52.497 1.00 47.31 286 ASP D O 1
ATOM 11948 N N . LEU D 1 287 ? -8.996 29.900 -51.828 1.00 40.46 287 LEU D N 1
ATOM 11949 C CA . LEU D 1 287 ? -7.608 29.858 -52.286 1.00 44.23 287 LEU D CA 1
ATOM 11950 C C . LEU D 1 287 ? -6.629 29.418 -51.221 1.00 42.78 287 LEU D C 1
ATOM 11951 O O . LEU D 1 287 ? -5.450 29.232 -51.532 1.00 44.23 287 LEU D O 1
ATOM 11956 N N . GLY D 1 288 ? -7.059 29.300 -49.971 1.00 46.85 288 GLY D N 1
ATOM 11957 C CA . GLY D 1 288 ? -6.116 28.946 -48.925 1.00 42.90 288 GLY D CA 1
ATOM 11958 C C . GLY D 1 288 ? -5.063 30.003 -48.676 1.00 43.02 288 GLY D C 1
ATOM 11959 O O . GLY D 1 288 ? -3.937 29.671 -48.275 1.00 41.03 288 GLY D O 1
ATOM 11960 N N . LEU D 1 289 ? -5.414 31.286 -48.852 1.00 44.62 289 LEU D N 1
ATOM 11961 C CA . LEU D 1 289 ? -4.467 32.377 -48.610 1.00 42.02 289 LEU D CA 1
ATOM 11962 C C . LEU D 1 289 ? -4.942 33.277 -47.468 1.00 46.23 289 LEU D C 1
ATOM 11963 O O . LEU D 1 289 ? -5.056 34.501 -47.656 1.00 42.82 289 LEU D O 1
ATOM 11968 N N . PRO D 1 290 ? -5.237 32.729 -46.277 1.00 45.72 290 PRO D N 1
ATOM 11969 C CA . PRO D 1 290 ? -5.824 33.580 -45.226 1.00 42.97 290 PRO D CA 1
ATOM 11970 C C . PRO D 1 290 ? -4.881 34.667 -44.736 1.00 44.84 290 PRO D C 1
ATOM 11971 O O . PRO D 1 290 ? -5.344 35.769 -44.416 1.00 42.22 290 PRO D O 1
ATOM 11975 N N . GLY D 1 291 ? -3.572 34.397 -44.692 1.00 46.70 291 GLY D N 1
ATOM 11976 C CA . GLY D 1 291 ? -2.607 35.358 -44.196 1.00 44.08 291 GLY D CA 1
ATOM 11977 C C . GLY D 1 291 ? -2.494 36.606 -45.044 1.00 45.62 291 GLY D C 1
ATOM 11978 O O . GLY D 1 291 ? -1.986 37.637 -44.562 1.00 36.20 291 GLY D O 1
ATOM 11979 N N . PHE D 1 292 ? -2.939 36.536 -46.309 1.00 44.06 292 PHE D N 1
ATOM 11980 C CA . PHE D 1 292 ? -2.850 37.698 -47.185 1.00 39.92 292 PHE D CA 1
ATOM 11981 C C . PHE D 1 292 ? -3.982 38.680 -46.947 1.00 40.14 292 PHE D C 1
ATOM 11982 O O . PHE D 1 292 ? -3.890 39.825 -47.402 1.00 42.60 292 PHE D O 1
ATOM 11990 N N . ARG D 1 293 ? -5.041 38.259 -46.253 1.00 37.88 293 ARG D N 1
ATOM 11991 C CA . ARG D 1 293 ? -6.089 39.162 -45.790 1.00 38.70 293 ARG D CA 1
ATOM 11992 C C . ARG D 1 293 ? -6.761 39.875 -46.963 1.00 37.43 293 ARG D C 1
ATOM 11993 O O . ARG D 1 293 ? -6.689 41.094 -47.089 1.00 39.84 293 ARG D O 1
ATOM 12001 N N . VAL D 1 294 ? -7.377 39.097 -47.847 1.00 35.33 294 VAL D N 1
ATOM 12002 C CA . VAL D 1 294 ? -8.106 39.632 -48.993 1.00 32.95 294 VAL D CA 1
ATOM 12003 C C . VAL D 1 294 ? -9.589 39.344 -48.772 1.00 34.47 294 VAL D C 1
ATOM 12004 O O . VAL D 1 294 ? -10.065 38.223 -48.995 1.00 34.77 294 VAL D O 1
ATOM 12008 N N . GLY D 1 295 ? -10.339 40.360 -48.368 1.00 33.11 295 GLY D N 1
ATOM 12009 C CA . GLY D 1 295 ? -11.778 40.233 -48.250 1.00 34.59 295 GLY D CA 1
ATOM 12010 C C . GLY D 1 295 ? -12.404 41.171 -49.245 1.00 32.15 295 GLY D C 1
ATOM 12011 O O . GLY D 1 295 ? -11.703 42.034 -49.772 1.00 36.79 295 GLY D O 1
ATOM 12012 N N . THR D 1 296 ? -13.677 40.990 -49.576 1.00 35.81 296 THR D N 1
ATOM 12013 C CA . THR D 1 296 ? -14.364 41.928 -50.454 1.00 34.87 296 THR D CA 1
ATOM 12014 C C . THR D 1 296 ? -15.838 42.012 -50.076 1.00 36.68 296 THR D C 1
ATOM 12015 O O . THR D 1 296 ? -16.430 41.041 -49.602 1.00 33.41 296 THR D O 1
ATOM 12019 N N . ILE D 1 297 ? -16.419 43.187 -50.316 1.00 32.65 297 ILE D N 1
ATOM 12020 C CA . ILE D 1 297 ? -17.860 43.397 -50.311 1.00 35.34 297 ILE D CA 1
ATOM 12021 C C . ILE D 1 297 ? -18.286 43.660 -51.750 1.00 36.06 297 ILE D C 1
ATOM 12022 O O . ILE D 1 297 ? -17.671 44.482 -52.439 1.00 37.50 297 ILE D O 1
ATOM 12027 N N . TYR D 1 298 ? -19.319 42.953 -52.210 1.00 34.90 298 TYR D N 1
ATOM 12028 C CA . TYR D 1 298 ? -19.978 43.238 -53.483 1.00 34.09 298 TYR D CA 1
ATOM 12029 C C . TYR D 1 298 ? -21.420 43.596 -53.165 1.00 37.81 298 TYR D C 1
ATOM 12030 O O . TYR D 1 298 ? -22.169 42.748 -52.662 1.00 35.42 298 TYR D O 1
ATOM 12039 N N . SER D 1 299 ? -21.771 44.874 -53.351 1.00 35.47 299 SER D N 1
ATOM 12040 C CA . SER D 1 299 ? -23.096 45.390 -53.026 1.00 34.53 299 SER D CA 1
ATOM 12041 C C . SER D 1 299 ? -23.811 45.921 -54.266 1.00 37.78 299 SER D C 1
ATOM 12042 O O . SER D 1 299 ? -23.188 46.564 -55.123 1.00 34.36 299 SER D O 1
ATOM 12045 N N . TYR D 1 300 ? -25.126 45.667 -54.354 1.00 38.04 300 TYR D N 1
ATOM 12046 C CA . TYR D 1 300 ? -25.956 46.263 -55.401 1.00 37.82 300 TYR D CA 1
ATOM 12047 C C . TYR D 1 300 ? -26.482 47.642 -54.989 1.00 38.34 300 TYR D C 1
ATOM 12048 O O . TYR D 1 300 ? -27.197 48.287 -55.758 1.00 35.71 300 TYR D O 1
ATOM 12057 N N . ASN D 1 301 ? -26.052 48.145 -53.839 1.00 34.45 301 ASN D N 1
ATOM 12058 C CA . ASN D 1 301 ? -26.518 49.418 -53.309 1.00 38.57 301 ASN D CA 1
ATOM 12059 C C . ASN D 1 301 ? -25.389 50.418 -53.514 1.00 35.77 301 ASN D C 1
ATOM 12060 O O . ASN D 1 301 ? -24.302 50.255 -52.947 1.00 36.15 301 ASN D O 1
ATOM 12065 N N . ASP D 1 302 ? -25.645 51.438 -54.346 1.00 36.28 302 ASP D N 1
ATOM 12066 C CA . ASP D 1 302 ? -24.559 52.288 -54.826 1.00 36.27 302 ASP D CA 1
ATOM 12067 C C . ASP D 1 302 ? -23.913 53.064 -53.684 1.00 36.23 302 ASP D C 1
ATOM 12068 O O . ASP D 1 302 ? -22.694 53.297 -53.695 1.00 36.48 302 ASP D O 1
ATOM 12073 N N . ASN D 1 303 ? -24.698 53.446 -52.677 1.00 34.39 303 ASN D N 1
ATOM 12074 C CA . ASN D 1 303 ? -24.151 54.226 -51.560 1.00 36.96 303 ASN D CA 1
ATOM 12075 C C . ASN D 1 303 ? -23.460 53.348 -50.534 1.00 35.14 303 ASN D C 1
ATOM 12076 O O . ASN D 1 303 ? -22.575 53.824 -49.820 1.00 37.88 303 ASN D O 1
ATOM 12081 N N . VAL D 1 304 ? -23.850 52.075 -50.440 1.00 36.10 304 VAL D N 1
ATOM 12082 C CA . VAL D 1 304 ? -23.040 51.135 -49.679 1.00 35.24 304 VAL D CA 1
ATOM 12083 C C . VAL D 1 304 ? -21.663 50.996 -50.321 1.00 37.41 304 VAL D C 1
ATOM 12084 O O . VAL D 1 304 ? -20.635 51.034 -49.632 1.00 38.04 304 VAL D O 1
ATOM 12088 N N . VAL D 1 305 ? -21.608 50.873 -51.649 1.00 33.20 305 VAL D N 1
ATOM 12089 C CA . VAL D 1 305 ? -20.312 50.809 -52.322 1.00 32.02 305 VAL D CA 1
ATOM 12090 C C . VAL D 1 305 ? -19.505 52.072 -52.034 1.00 36.54 305 VAL D C 1
ATOM 12091 O O . VAL D 1 305 ? -18.312 52.010 -51.719 1.00 34.94 305 VAL D O 1
ATOM 12095 N N . ARG D 1 306 ? -20.136 53.242 -52.175 1.00 37.90 306 ARG D N 1
ATOM 12096 C CA . ARG D 1 306 ? -19.399 54.486 -51.983 1.00 38.51 306 ARG D CA 1
ATOM 12097 C C . ARG D 1 306 ? -18.898 54.602 -50.554 1.00 34.01 306 ARG D C 1
ATOM 12098 O O . ARG D 1 306 ? -17.724 54.898 -50.328 1.00 36.03 306 ARG D O 1
ATOM 12106 N N . THR D 1 307 ? -19.745 54.267 -49.585 1.00 34.12 307 THR D N 1
ATOM 12107 C CA . THR D 1 307 ? -19.347 54.357 -48.188 1.00 36.00 307 THR D CA 1
ATOM 12108 C C . THR D 1 307 ? -18.313 53.298 -47.822 1.00 35.02 307 THR D C 1
ATOM 12109 O O . THR D 1 307 ? -17.368 53.584 -47.079 1.00 32.43 307 THR D O 1
ATOM 12113 N N . ALA D 1 308 ? -18.487 52.066 -48.311 1.00 35.43 308 ALA D N 1
ATOM 12114 C CA . ALA D 1 308 ? -17.533 50.995 -48.012 1.00 34.31 308 ALA D CA 1
ATOM 12115 C C . ALA D 1 308 ? -16.154 51.331 -48.546 1.00 36.98 308 ALA D C 1
ATOM 12116 O O . ALA D 1 308 ? -15.134 51.013 -47.916 1.00 35.63 308 ALA D O 1
ATOM 12118 N N . ARG D 1 309 ? -16.097 51.999 -49.700 1.00 37.78 309 ARG D N 1
ATOM 12119 C CA . ARG D 1 309 ? -14.799 52.326 -50.267 1.00 35.73 309 ARG D CA 1
ATOM 12120 C C . ARG D 1 309 ? -14.057 53.289 -49.348 1.00 38.95 309 ARG D C 1
ATOM 12121 O O . ARG D 1 309 ? -12.896 53.050 -48.986 1.00 34.89 309 ARG D O 1
ATOM 12129 N N . ARG D 1 310 ? -14.737 54.364 -48.922 1.00 36.23 310 ARG D N 1
ATOM 12130 C CA . ARG D 1 310 ? -14.148 55.312 -47.976 1.00 39.28 310 ARG D CA 1
ATOM 12131 C C . ARG D 1 310 ? -13.824 54.637 -46.651 1.00 36.71 310 ARG D C 1
ATOM 12132 O O . ARG D 1 310 ? -12.748 54.839 -46.086 1.00 36.72 310 ARG D O 1
ATOM 12140 N N . MET D 1 311 ? -14.736 53.803 -46.160 1.00 36.85 311 MET D N 1
ATOM 12141 C CA . MET D 1 311 ? -14.522 53.142 -44.883 1.00 34.59 311 MET D CA 1
ATOM 12142 C C . MET D 1 311 ? -13.413 52.106 -44.962 1.00 33.65 311 MET D C 1
ATOM 12143 O O . MET D 1 311 ? -12.776 51.805 -43.953 1.00 31.60 311 MET D O 1
ATOM 12148 N N . SER D 1 312 ? -13.143 51.561 -46.144 1.00 34.91 312 SER D N 1
ATOM 12149 C CA . SER D 1 312 ? -12.078 50.565 -46.203 1.00 35.86 312 SER D CA 1
ATOM 12150 C C . SER D 1 312 ? -10.702 51.162 -45.938 1.00 33.39 312 SER D C 1
ATOM 12151 O O . SER D 1 312 ? -9.749 50.397 -45.754 1.00 34.64 312 SER D O 1
ATOM 12154 N N . SER D 1 313 ? -10.582 52.496 -45.884 1.00 30.68 313 SER D N 1
ATOM 12155 C CA . SER D 1 313 ? -9.323 53.131 -45.482 1.00 33.44 313 SER D CA 1
ATOM 12156 C C . SER D 1 313 ? -8.797 52.568 -44.175 1.00 31.33 313 SER D C 1
ATOM 12157 O O . SER D 1 313 ? -7.586 52.572 -43.955 1.00 35.71 313 SER D O 1
ATOM 12160 N N . PHE D 1 314 ? -9.685 52.085 -43.299 1.00 29.66 314 PHE D N 1
ATOM 12161 C CA . PHE D 1 314 ? -9.268 51.530 -42.017 1.00 32.78 314 PHE D CA 1
ATOM 12162 C C . PHE D 1 314 ? -8.745 50.107 -42.115 1.00 34.13 314 PHE D C 1
ATOM 12163 O O . PHE D 1 314 ? -8.223 49.598 -41.118 1.00 33.92 314 PHE D O 1
ATOM 12171 N N . THR D 1 315 ? -8.836 49.476 -43.286 1.00 33.28 315 THR D N 1
ATOM 12172 C CA . THR D 1 315 ? -8.602 48.042 -43.396 1.00 30.64 315 THR D CA 1
ATOM 12173 C C . THR D 1 315 ? -8.281 47.674 -44.843 1.00 33.26 315 THR D C 1
ATOM 12174 O O . THR D 1 315 ? -8.887 46.762 -45.431 1.00 35.96 315 THR D O 1
ATOM 12178 N N . LEU D 1 316 ? -7.320 48.381 -45.429 1.00 33.63 316 LEU D N 1
ATOM 12179 C CA . LEU D 1 316 ? -6.972 48.180 -46.830 1.00 36.51 316 LEU D CA 1
ATOM 12180 C C . LEU D 1 316 ? -6.106 46.942 -47.029 1.00 36.65 316 LEU D C 1
ATOM 12181 O O . LEU D 1 316 ? -5.350 46.534 -46.143 1.00 32.56 316 LEU D O 1
ATOM 12186 N N . VAL D 1 317 ? -6.212 46.358 -48.227 1.00 36.20 317 VAL D N 1
ATOM 12187 C CA . VAL D 1 317 ? -5.361 45.243 -48.629 1.00 34.41 317 VAL D CA 1
ATOM 12188 C C . VAL D 1 317 ? -4.020 45.789 -49.108 1.00 35.87 317 VAL D C 1
ATOM 12189 O O . VAL D 1 317 ? -3.956 46.772 -49.861 1.00 38.02 317 VAL D O 1
ATOM 12193 N N . SER D 1 318 ? -2.941 45.137 -48.697 1.00 35.07 318 SER D N 1
ATOM 12194 C CA . SER D 1 318 ? -1.615 45.523 -49.154 1.00 36.10 318 SER D CA 1
ATOM 12195 C C . SER D 1 318 ? -1.553 45.538 -50.681 1.00 40.30 318 SER D C 1
ATOM 12196 O O . SER D 1 318 ? -1.978 44.584 -51.350 1.00 40.24 318 SER D O 1
ATOM 12199 N N . SER D 1 319 ? -1.038 46.632 -51.241 1.00 39.01 319 SER D N 1
ATOM 12200 C CA . SER D 1 319 ? -0.998 46.737 -52.695 1.00 44.34 319 SER D CA 1
ATOM 12201 C C . SER D 1 319 ? -0.080 45.684 -53.300 1.00 44.96 319 SER D C 1
ATOM 12202 O O . SER D 1 319 ? -0.324 45.227 -54.424 1.00 46.07 319 SER D O 1
ATOM 12205 N N . GLN D 1 320 ? 0.972 45.287 -52.574 1.00 40.47 320 GLN D N 1
ATOM 12206 C CA . GLN D 1 320 ? 1.802 44.171 -53.020 1.00 45.25 320 GLN D CA 1
ATOM 12207 C C . GLN D 1 320 ? 0.980 42.903 -53.199 1.00 46.59 320 GLN D C 1
ATOM 12208 O O . GLN D 1 320 ? 1.142 42.175 -54.185 1.00 44.65 320 GLN D O 1
ATOM 12214 N N . THR D 1 321 ? 0.106 42.610 -52.237 1.00 45.52 321 THR D N 1
ATOM 12215 C CA . THR D 1 321 ? -0.709 41.415 -52.341 1.00 41.39 321 THR D CA 1
ATOM 12216 C C . THR D 1 321 ? -1.683 41.531 -53.505 1.00 43.66 321 THR D C 1
ATOM 12217 O O . THR D 1 321 ? -1.801 40.599 -54.306 1.00 37.37 321 THR D O 1
ATOM 12221 N N . GLN D 1 322 ? -2.322 42.698 -53.662 1.00 42.14 322 GLN D N 1
ATOM 12222 C CA . GLN D 1 322 ? -3.210 42.928 -54.800 1.00 38.23 322 GLN D CA 1
ATOM 12223 C C . GLN D 1 322 ? -2.486 42.729 -56.121 1.00 42.82 322 GLN D C 1
ATOM 12224 O O . GLN D 1 322 ? -3.024 42.123 -57.062 1.00 39.35 322 GLN D O 1
ATOM 12230 N N . HIS D 1 323 ? -1.282 43.285 -56.230 1.00 42.81 323 HIS D N 1
ATOM 12231 C CA . HIS D 1 323 ? -0.556 43.204 -57.489 1.00 46.94 323 HIS D CA 1
ATOM 12232 C C . HIS D 1 323 ? -0.162 41.768 -57.822 1.00 48.17 323 HIS D C 1
ATOM 12233 O O . HIS D 1 323 ? -0.358 41.307 -58.954 1.00 45.46 323 HIS D O 1
ATOM 12240 N N . MET D 1 324 ? 0.386 41.039 -56.847 1.00 46.93 324 MET D N 1
ATOM 12241 C CA . MET D 1 324 ? 0.798 39.666 -57.112 1.00 45.95 324 MET D CA 1
ATOM 12242 C C . MET D 1 324 ? -0.395 38.799 -57.497 1.00 50.01 324 MET D C 1
ATOM 12243 O O . MET D 1 324 ? -0.287 37.937 -58.378 1.00 56.51 324 MET D O 1
ATOM 12248 N N . LEU D 1 325 ? -1.533 38.978 -56.823 1.00 46.95 325 LEU D N 1
ATOM 12249 C CA . LEU D 1 325 ? -2.654 38.084 -57.043 1.00 47.75 325 LEU D CA 1
ATOM 12250 C C . LEU D 1 325 ? -3.465 38.437 -58.284 1.00 46.46 325 LEU D C 1
ATOM 12251 O O . LEU D 1 325 ? -4.178 37.571 -58.796 1.00 42.53 325 LEU D O 1
ATOM 12256 N N . ALA D 1 326 ? -3.343 39.671 -58.787 1.00 47.27 326 ALA D N 1
ATOM 12257 C CA . ALA D 1 326 ? -4.202 40.145 -59.871 1.00 42.99 326 ALA D CA 1
ATOM 12258 C C . ALA D 1 326 ? -4.032 39.309 -61.128 1.00 44.51 326 ALA D C 1
ATOM 12259 O O . ALA D 1 326 ? -5.017 38.901 -61.746 1.00 50.44 326 ALA D O 1
ATOM 12261 N N . SER D 1 327 ? -2.789 39.050 -61.532 1.00 49.79 327 SER D N 1
ATOM 12262 C CA . SER D 1 327 ? -2.562 38.256 -62.741 1.00 49.69 327 SER D CA 1
ATOM 12263 C C . SER D 1 327 ? -3.105 36.844 -62.577 1.00 48.50 327 SER D C 1
ATOM 12264 O O . SER D 1 327 ? -3.843 36.343 -63.436 1.00 49.72 327 SER D O 1
ATOM 12267 N N . MET D 1 328 ? -2.811 36.219 -61.436 1.00 50.29 328 MET D N 1
ATOM 12268 C CA . MET D 1 328 ? -3.231 34.842 -61.193 1.00 50.05 328 MET D CA 1
ATOM 12269 C C . MET D 1 328 ? -4.751 34.704 -61.211 1.00 49.20 328 MET D C 1
ATOM 12270 O O . MET D 1 328 ? -5.280 33.725 -61.744 1.00 50.83 328 MET D O 1
ATOM 12275 N N . LEU D 1 329 ? -5.474 35.669 -60.626 1.00 49.78 329 LEU D N 1
ATOM 12276 C CA . LEU D 1 329 ? -6.931 35.573 -60.532 1.00 47.51 329 LEU D CA 1
ATOM 12277 C C . LEU D 1 329 ? -7.648 35.980 -61.816 1.00 46.88 329 LEU D C 1
ATOM 12278 O O . LEU D 1 329 ? -8.832 35.660 -61.981 1.00 45.94 329 LEU D O 1
ATOM 12283 N N . SER D 1 330 ? -6.970 36.684 -62.718 1.00 49.87 330 SER D N 1
ATOM 12284 C CA . SER D 1 330 ? -7.534 36.976 -64.028 1.00 52.52 330 SER D CA 1
ATOM 12285 C C . SER D 1 330 ? -7.220 35.898 -65.049 1.00 52.47 330 SER D C 1
ATOM 12286 O O . SER D 1 330 ? -7.780 35.928 -66.146 1.00 54.45 330 SER D O 1
ATOM 12289 N N . ASP D 1 331 ? -6.328 34.965 -64.721 1.00 51.58 331 ASP D N 1
ATOM 12290 C CA . ASP D 1 331 ? -6.026 33.862 -65.622 1.00 52.50 331 ASP D CA 1
ATOM 12291 C C . ASP D 1 331 ? -7.179 32.866 -65.610 1.00 51.74 331 ASP D C 1
ATOM 12292 O O . ASP D 1 331 ? -7.252 31.973 -64.764 1.00 51.91 331 ASP D O 1
ATOM 12297 N N . GLU D 1 332 ? -8.106 33.067 -66.543 1.00 55.57 332 GLU D N 1
ATOM 12298 C CA . GLU D 1 332 ? -9.313 32.255 -66.655 1.00 56.50 332 GLU D CA 1
ATOM 12299 C C . GLU D 1 332 ? -8.970 30.770 -66.755 1.00 53.66 332 GLU D C 1
ATOM 12300 O O . GLU D 1 332 ? -9.590 29.933 -66.088 1.00 50.03 332 GLU D O 1
ATOM 12306 N N . GLU D 1 333 ? -7.974 30.431 -67.581 1.00 54.29 333 GLU D N 1
ATOM 12307 C CA . GLU D 1 333 ? -7.415 29.084 -67.643 1.00 56.48 333 GLU D CA 1
ATOM 12308 C C . GLU D 1 333 ? -7.122 28.528 -66.255 1.00 56.64 333 GLU D C 1
ATOM 12309 O O . GLU D 1 333 ? -7.630 27.463 -65.883 1.00 57.16 333 GLU D O 1
ATOM 12315 N N . PHE D 1 334 ? -6.315 29.246 -65.467 1.00 54.91 334 PHE D N 1
ATOM 12316 C CA . PHE D 1 334 ? -5.904 28.704 -64.178 1.00 53.14 334 PHE D CA 1
ATOM 12317 C C . PHE D 1 334 ? -7.058 28.661 -63.178 1.00 50.78 334 PHE D C 1
ATOM 12318 O O . PHE D 1 334 ? -7.239 27.656 -62.481 1.00 49.72 334 PHE D O 1
ATOM 12326 N N . THR D 1 335 ? -7.860 29.726 -63.092 1.00 49.54 335 THR D N 1
ATOM 12327 C CA . THR D 1 335 ? -8.936 29.719 -62.105 1.00 49.15 335 THR D CA 1
ATOM 12328 C C . THR D 1 335 ? -9.989 28.660 -62.432 1.00 46.31 335 THR D C 1
ATOM 12329 O O . THR D 1 335 ? -10.540 28.027 -61.524 1.00 44.85 335 THR D O 1
ATOM 12333 N N . GLU D 1 336 ? -10.317 28.467 -63.708 1.00 47.02 336 GLU D N 1
ATOM 12334 C CA . GLU D 1 336 ? -11.257 27.394 -64.020 1.00 52.89 336 GLU D CA 1
ATOM 12335 C C . GLU D 1 336 ? -10.741 26.045 -63.519 1.00 49.24 336 GLU D C 1
ATOM 12336 O O . GLU D 1 336 ? -11.508 25.249 -62.962 1.00 47.86 336 GLU D O 1
ATOM 12342 N N . LYS D 1 337 ? -9.444 25.785 -63.689 1.00 41.96 337 LYS D N 1
ATOM 12343 C CA . LYS D 1 337 ? -8.875 24.495 -63.299 1.00 52.32 337 LYS D CA 1
ATOM 12344 C C . LYS D 1 337 ? -8.741 24.376 -61.786 1.00 50.80 337 LYS D C 1
ATOM 12345 O O . LYS D 1 337 ? -9.073 23.331 -61.205 1.00 47.65 337 LYS D O 1
ATOM 12351 N N . TYR D 1 338 ? -8.266 25.440 -61.136 1.00 45.40 338 TYR D N 1
ATOM 12352 C CA . TYR D 1 338 ? -8.129 25.420 -59.689 1.00 42.56 338 TYR D CA 1
ATOM 12353 C C . TYR D 1 338 ? -9.479 25.178 -59.021 1.00 41.07 338 TYR D C 1
ATOM 12354 O O . TYR D 1 338 ? -9.595 24.349 -58.114 1.00 40.97 338 TYR D O 1
ATOM 12363 N N . ILE D 1 339 ? -10.510 25.905 -59.445 1.00 38.56 339 ILE D N 1
ATOM 12364 C CA . ILE D 1 339 ? -11.817 25.779 -58.805 1.00 42.54 339 ILE D CA 1
ATOM 12365 C C . ILE D 1 339 ? -12.378 24.378 -58.997 1.00 46.11 339 ILE D C 1
ATOM 12366 O O . ILE D 1 339 ? -12.862 23.747 -58.047 1.00 41.65 339 ILE D O 1
ATOM 12371 N N . ARG D 1 340 ? -12.334 23.879 -60.237 1.00 47.73 340 ARG D N 1
ATOM 12372 C CA . ARG D 1 340 ? -12.768 22.512 -60.507 1.00 45.24 340 ARG D CA 1
ATOM 12373 C C . ARG D 1 340 ? -12.022 21.519 -59.627 1.00 41.01 340 ARG D C 1
ATOM 12374 O O . ARG D 1 340 ? -12.637 20.668 -58.976 1.00 42.09 340 ARG D O 1
ATOM 12382 N N . ILE D 1 341 ? -10.699 21.632 -59.564 1.00 40.59 341 ILE D N 1
ATOM 12383 C CA . ILE D 1 341 ? -9.949 20.637 -58.813 1.00 44.11 341 ILE D CA 1
ATOM 12384 C C . ILE D 1 341 ? -10.192 20.806 -57.317 1.00 46.41 341 ILE D C 1
ATOM 12385 O O . ILE D 1 341 ? -10.328 19.819 -56.583 1.00 42.07 341 ILE D O 1
ATOM 12390 N N . ASN D 1 342 ? -10.316 22.059 -56.858 1.00 42.99 342 ASN D N 1
ATOM 12391 C CA . ASN D 1 342 ? -10.539 22.321 -55.441 1.00 43.06 342 ASN D CA 1
ATOM 12392 C C . ASN D 1 342 ? -11.872 21.730 -54.988 1.00 42.74 342 ASN D C 1
ATOM 12393 O O . ASN D 1 342 ? -11.965 21.165 -53.891 1.00 42.82 342 ASN D O 1
ATOM 12398 N N . ARG D 1 343 ? -12.907 21.823 -55.830 1.00 42.65 343 ARG D N 1
ATOM 12399 C CA . ARG D 1 343 ? -14.177 21.172 -55.507 1.00 48.10 343 ARG D CA 1
ATOM 12400 C C . ARG D 1 343 ? -14.005 19.663 -55.359 1.00 50.11 343 ARG D C 1
ATOM 12401 O O . ARG D 1 343 ? -14.591 19.046 -54.460 1.00 43.32 343 ARG D O 1
ATOM 12409 N N . GLU D 1 344 ? -13.203 19.054 -56.237 1.00 47.19 344 GLU D N 1
ATOM 12410 C CA . GLU D 1 344 ? -13.077 17.602 -56.235 1.00 50.70 344 GLU D CA 1
ATOM 12411 C C . GLU D 1 344 ? -12.248 17.111 -55.055 1.00 48.84 344 GLU D C 1
ATOM 12412 O O . GLU D 1 344 ? -12.599 16.101 -54.440 1.00 51.61 344 GLU D O 1
ATOM 12418 N N . ARG D 1 345 ? -11.187 17.829 -54.673 1.00 47.06 345 ARG D N 1
ATOM 12419 C CA . ARG D 1 345 ? -10.405 17.370 -53.527 1.00 46.21 345 ARG D CA 1
ATOM 12420 C C . ARG D 1 345 ? -11.175 17.524 -52.222 1.00 46.96 345 ARG D C 1
ATOM 12421 O O . ARG D 1 345 ? -11.087 16.666 -51.339 1.00 51.82 345 ARG D O 1
ATOM 12429 N N . LEU D 1 346 ? -11.917 18.616 -52.063 1.00 47.43 346 LEU D N 1
ATOM 12430 C CA . LEU D 1 346 ? -12.708 18.763 -50.852 1.00 47.52 346 LEU D CA 1
ATOM 12431 C C . LEU D 1 346 ? -13.831 17.741 -50.806 1.00 50.57 346 LEU D C 1
ATOM 12432 O O . LEU D 1 346 ? -14.182 17.261 -49.723 1.00 51.38 346 LEU D O 1
ATOM 12437 N N . ARG D 1 347 ? -14.389 17.391 -51.969 1.00 46.16 347 ARG D N 1
ATOM 12438 C CA . ARG D 1 347 ? -15.421 16.364 -52.042 1.00 51.08 347 ARG D CA 1
ATOM 12439 C C . ARG D 1 347 ? -14.900 15.029 -51.537 1.00 48.58 347 ARG D C 1
ATOM 12440 O O . ARG D 1 347 ? -15.588 14.321 -50.791 1.00 49.73 347 ARG D O 1
ATOM 12448 N N . ARG D 1 348 ? -13.667 14.688 -51.908 1.00 45.98 348 ARG D N 1
ATOM 12449 C CA . ARG D 1 348 ? -13.168 13.369 -51.563 1.00 53.85 348 ARG D CA 1
ATOM 12450 C C . ARG D 1 348 ? -12.834 13.271 -50.080 1.00 53.61 348 ARG D C 1
ATOM 12451 O O . ARG D 1 348 ? -13.168 12.270 -49.439 1.00 54.33 348 ARG D O 1
ATOM 12459 N N . ARG D 1 349 ? -12.214 14.313 -49.507 1.00 54.02 349 ARG D N 1
ATOM 12460 C CA . ARG D 1 349 ? -11.901 14.288 -48.083 1.00 46.60 349 ARG D CA 1
ATOM 12461 C C . ARG D 1 349 ? -13.164 14.351 -47.248 1.00 48.81 349 ARG D C 1
ATOM 12462 O O . ARG D 1 349 ? -13.254 13.692 -46.207 1.00 52.68 349 ARG D O 1
ATOM 12470 N N . TYR D 1 350 ? -14.151 15.155 -47.663 1.00 49.85 350 TYR D N 1
ATOM 12471 C CA . TYR D 1 350 ? -15.436 15.097 -46.980 1.00 50.18 350 TYR D CA 1
ATOM 12472 C C . TYR D 1 350 ? -15.942 13.666 -46.995 1.00 53.18 350 TYR D C 1
ATOM 12473 O O . TYR D 1 350 ? -16.446 13.147 -45.991 1.00 54.34 350 TYR D O 1
ATOM 12482 N N . ASP D 1 351 ? -15.818 13.013 -48.144 1.00 52.81 351 ASP D N 1
ATOM 12483 C CA . ASP D 1 351 ? -16.264 11.635 -48.225 1.00 56.31 351 ASP D CA 1
ATOM 12484 C C . ASP D 1 351 ? -15.378 10.741 -47.360 1.00 51.22 351 ASP D C 1
ATOM 12485 O O . ASP D 1 351 ? -15.887 9.923 -46.600 1.00 54.60 351 ASP D O 1
ATOM 12490 N N . THR D 1 352 ? -14.062 10.977 -47.357 1.00 53.77 352 THR D N 1
ATOM 12491 C CA . THR D 1 352 ? -13.160 10.209 -46.494 1.00 53.27 352 THR D CA 1
ATOM 12492 C C . THR D 1 352 ? -13.528 10.339 -45.014 1.00 54.66 352 THR D C 1
ATOM 12493 O O . THR D 1 352 ? -13.469 9.354 -44.276 1.00 55.89 352 THR D O 1
ATOM 12497 N N . ILE D 1 353 ? -13.877 11.543 -44.547 1.00 51.31 353 ILE D N 1
ATOM 12498 C CA . ILE D 1 353 ? -14.141 11.742 -43.114 1.00 54.84 353 ILE D CA 1
ATOM 12499 C C . ILE D 1 353 ? -15.499 11.177 -42.709 1.00 55.69 353 ILE D C 1
ATOM 12500 O O . ILE D 1 353 ? -15.613 10.485 -41.697 1.00 57.24 353 ILE D O 1
ATOM 12505 N N . VAL D 1 354 ? -16.530 11.416 -43.515 1.00 51.04 354 VAL D N 1
ATOM 12506 C CA . VAL D 1 354 ? -17.894 11.042 -43.136 1.00 54.80 354 VAL D CA 1
ATOM 12507 C C . VAL D 1 354 ? -18.019 9.527 -43.093 1.00 60.92 354 VAL D C 1
ATOM 12508 O O . VAL D 1 354 ? -18.686 8.942 -42.228 1.00 60.37 354 VAL D O 1
ATOM 12512 N N . GLU D 1 355 ? -17.311 8.905 -44.030 1.00 57.48 355 GLU D N 1
ATOM 12513 C CA . GLU D 1 355 ? -17.269 7.436 -44.103 1.00 62.55 355 GLU D CA 1
ATOM 12514 C C . GLU D 1 355 ? -16.283 6.961 -43.049 1.00 64.02 355 GLU D C 1
ATOM 12515 O O . GLU D 1 355 ? -16.534 5.922 -42.478 1.00 68.30 355 GLU D O 1
ATOM 12521 N N . GLY D 1 356 ? -15.191 7.680 -42.832 1.00 60.02 356 GLY D N 1
ATOM 12522 C CA . GLY D 1 356 ? -14.369 7.265 -41.714 1.00 60.75 356 GLY D CA 1
ATOM 12523 C C . GLY D 1 356 ? -15.145 7.254 -40.409 1.00 62.20 356 GLY D C 1
ATOM 12524 O O . GLY D 1 356 ? -15.037 6.314 -39.621 1.00 64.33 356 GLY D O 1
ATOM 12525 N N . LEU D 1 357 ? -15.964 8.289 -40.173 1.00 62.42 357 LEU D N 1
ATOM 12526 C CA . LEU D 1 357 ? -16.618 8.436 -38.863 1.00 62.37 357 LEU D CA 1
ATOM 12527 C C . LEU D 1 357 ? -17.753 7.440 -38.583 1.00 70.02 357 LEU D C 1
ATOM 12528 O O . LEU D 1 357 ? -17.878 6.937 -37.464 1.00 73.43 357 LEU D O 1
ATOM 12533 N N . LYS D 1 358 ? -18.432 7.096 -39.679 1.00 64.56 358 LYS D N 1
ATOM 12534 C CA . LYS D 1 358 ? -19.531 6.157 -39.780 1.00 70.26 358 LYS D CA 1
ATOM 12535 C C . LYS D 1 358 ? -19.043 4.782 -39.384 1.00 70.98 358 LYS D C 1
ATOM 12536 O O . LYS D 1 358 ? -19.748 4.064 -38.731 1.00 73.94 358 LYS D O 1
ATOM 12542 N N . LYS D 1 359 ? -17.855 4.400 -39.813 1.00 65.60 359 LYS D N 1
ATOM 12543 C CA . LYS D 1 359 ? -17.304 3.112 -39.389 1.00 68.51 359 LYS D CA 1
ATOM 12544 C C . LYS D 1 359 ? -17.330 3.028 -37.878 1.00 74.03 359 LYS D C 1
ATOM 12545 O O . LYS D 1 359 ? -17.638 1.970 -37.318 1.00 79.20 359 LYS D O 1
ATOM 12551 N N . ALA D 1 360 ? -17.125 4.165 -37.213 1.00 70.04 360 ALA D N 1
ATOM 12552 C CA . ALA D 1 360 ? -17.162 4.276 -35.767 1.00 68.54 360 ALA D CA 1
ATOM 12553 C C . ALA D 1 360 ? -18.558 4.556 -35.224 1.00 67.83 360 ALA D C 1
ATOM 12554 O O . ALA D 1 360 ? -18.701 4.727 -34.011 1.00 73.97 360 ALA D O 1
ATOM 12556 N N . GLY D 1 361 ? -19.589 4.579 -36.065 1.00 66.49 361 GLY D N 1
ATOM 12557 C CA . GLY D 1 361 ? -20.942 4.763 -35.566 1.00 64.80 361 GLY D CA 1
ATOM 12558 C C . GLY D 1 361 ? -21.399 6.188 -35.338 1.00 71.84 361 GLY D C 1
ATOM 12559 O O . GLY D 1 361 ? -22.160 6.445 -34.395 1.00 72.51 361 GLY D O 1
ATOM 12560 N N . ILE D 1 362 ? -20.983 7.125 -36.192 1.00 70.73 362 ILE D N 1
ATOM 12561 C CA . ILE D 1 362 ? -21.320 8.535 -36.043 1.00 62.44 362 ILE D CA 1
ATOM 12562 C C . ILE D 1 362 ? -21.982 9.017 -37.326 1.00 64.58 362 ILE D C 1
ATOM 12563 O O . ILE D 1 362 ? -21.395 8.915 -38.409 1.00 63.76 362 ILE D O 1
ATOM 12568 N N . GLU D 1 363 ? -23.170 9.568 -37.243 1.00 65.42 363 GLU D N 1
ATOM 12569 C CA . GLU D 1 363 ? -23.785 10.059 -38.447 1.00 65.68 363 GLU D CA 1
ATOM 12570 C C . GLU D 1 363 ? -23.582 11.557 -38.547 1.00 68.35 363 GLU D C 1
ATOM 12571 O O . GLU D 1 363 ? -23.534 12.247 -37.549 1.00 64.80 363 GLU D O 1
ATOM 12577 N N . CYS D 1 364 ? -23.445 12.029 -39.772 1.00 62.98 364 CYS D N 1
ATOM 12578 C CA . CYS D 1 364 ? -23.274 13.435 -40.116 1.00 59.13 364 CYS D CA 1
ATOM 12579 C C . CYS D 1 364 ? -24.460 13.950 -40.919 1.00 57.68 364 CYS D C 1
ATOM 12580 O O . CYS D 1 364 ? -25.155 13.186 -41.601 1.00 58.36 364 CYS D O 1
ATOM 12583 N N . LEU D 1 365 ? -24.718 15.251 -40.796 1.00 56.27 365 LEU D N 1
ATOM 12584 C CA . LEU D 1 365 ? -25.642 15.887 -41.722 1.00 58.30 365 LEU D CA 1
ATOM 12585 C C . LEU D 1 365 ? -25.134 15.693 -43.142 1.00 56.84 365 LEU D C 1
ATOM 12586 O O . LEU D 1 365 ? -23.932 15.794 -43.400 1.00 60.34 365 LEU D O 1
ATOM 12591 N N . LYS D 1 366 ? -26.045 15.449 -44.077 1.00 58.63 366 LYS D N 1
ATOM 12592 C CA . LYS D 1 366 ? -25.599 15.310 -45.459 1.00 63.98 366 LYS D CA 1
ATOM 12593 C C . LYS D 1 366 ? -25.242 16.702 -45.954 1.00 61.46 366 LYS D C 1
ATOM 12594 O O . LYS D 1 366 ? -26.116 17.501 -46.295 1.00 61.27 366 LYS D O 1
ATOM 12600 N N . GLY D 1 367 ? -23.943 16.974 -46.030 1.00 61.70 367 GLY D N 1
ATOM 12601 C CA . GLY D 1 367 ? -23.461 18.272 -46.444 1.00 57.25 367 GLY D CA 1
ATOM 12602 C C . GLY D 1 367 ? -22.874 18.217 -47.833 1.00 52.64 367 GLY D C 1
ATOM 12603 O O . GLY D 1 367 ? -22.486 17.147 -48.306 1.00 55.57 367 GLY D O 1
ATOM 12604 N N . ASN D 1 368 ? -22.780 19.369 -48.491 1.00 47.50 368 ASN D N 1
ATOM 12605 C CA . ASN D 1 368 ? -22.314 19.386 -49.866 1.00 51.69 368 ASN D CA 1
ATOM 12606 C C . ASN D 1 368 ? -21.422 20.585 -50.156 1.00 45.98 368 ASN D C 1
ATOM 12607 O O . ASN D 1 368 ? -21.421 21.089 -51.284 1.00 44.18 368 ASN D O 1
ATOM 12612 N N . ALA D 1 369 ? -20.692 21.079 -49.154 1.00 47.27 369 ALA D N 1
ATOM 12613 C CA . ALA D 1 369 ? -19.877 22.281 -49.323 1.00 46.14 369 ALA D CA 1
ATOM 12614 C C . ALA D 1 369 ? -18.983 22.482 -48.107 1.00 44.36 369 ALA D C 1
ATOM 12615 O O . ALA D 1 369 ? -19.293 22.034 -47.005 1.00 44.43 369 ALA D O 1
ATOM 12617 N N . GLY D 1 370 ? -17.919 23.234 -48.303 1.00 46.94 370 GLY D N 1
ATOM 12618 C CA . GLY D 1 370 ? -17.139 23.739 -47.185 1.00 47.86 370 GLY D CA 1
ATOM 12619 C C . GLY D 1 370 ? -15.934 22.883 -46.858 1.00 46.58 370 GLY D C 1
ATOM 12620 O O . GLY D 1 370 ? -15.537 21.974 -47.595 1.00 47.07 370 GLY D O 1
ATOM 12621 N N . LEU D 1 371 ? -15.359 23.178 -45.691 1.00 39.83 371 LEU D N 1
ATOM 12622 C CA . LEU D 1 371 ? -14.097 22.592 -45.254 1.00 43.29 371 LEU D CA 1
ATOM 12623 C C . LEU D 1 371 ? -14.266 21.768 -43.982 1.00 44.59 371 LEU D C 1
ATOM 12624 O O . LEU D 1 371 ? -13.278 21.460 -43.310 1.00 47.32 371 LEU D O 1
ATOM 12629 N N . PHE D 1 372 ? -15.498 21.390 -43.653 1.00 46.54 372 PHE D N 1
ATOM 12630 C CA . PHE D 1 372 ? -15.824 20.833 -42.348 1.00 49.45 372 PHE D CA 1
ATOM 12631 C C . PHE D 1 372 ? -17.089 20.006 -42.486 1.00 49.08 372 PHE D C 1
ATOM 12632 O O . PHE D 1 372 ? -17.909 20.252 -43.370 1.00 49.56 372 PHE D O 1
ATOM 12640 N N . CYS D 1 373 ? -17.258 19.045 -41.587 1.00 50.53 373 CYS D N 1
ATOM 12641 C CA . CYS D 1 373 ? -18.525 18.344 -41.495 1.00 46.86 373 CYS D CA 1
ATOM 12642 C C . CYS D 1 373 ? -19.206 18.680 -40.176 1.00 46.81 373 CYS D C 1
ATOM 12643 O O . CYS D 1 373 ? -18.577 19.150 -39.220 1.00 49.57 373 CYS D O 1
ATOM 12646 N N . TRP D 1 374 ? -20.513 18.450 -40.153 1.00 41.35 374 TRP D N 1
ATOM 12647 C CA . TRP D 1 374 ? -21.381 18.755 -39.025 1.00 45.31 374 TRP D CA 1
ATOM 12648 C C . TRP D 1 374 ? -21.808 17.428 -38.415 1.00 56.51 374 TRP D C 1
ATOM 12649 O O . TRP D 1 374 ? -22.617 16.698 -38.998 1.00 57.69 374 TRP D O 1
ATOM 12660 N N . MET D 1 375 ? -21.277 17.131 -37.237 1.00 56.22 375 MET D N 1
ATOM 12661 C CA . MET D 1 375 ? -21.271 15.786 -36.691 1.00 58.97 375 MET D CA 1
ATOM 12662 C C . MET D 1 375 ? -22.194 15.685 -35.482 1.00 63.48 375 MET D C 1
ATOM 12663 O O . MET D 1 375 ? -22.098 16.492 -34.550 1.00 61.97 375 MET D O 1
ATOM 12668 N N . ASN D 1 376 ? -23.080 14.689 -35.497 1.00 64.14 376 ASN D N 1
ATOM 12669 C CA . ASN D 1 376 ? -24.072 14.515 -34.437 1.00 67.70 376 ASN D CA 1
ATOM 12670 C C . ASN D 1 376 ? -23.544 13.521 -33.407 1.00 71.05 376 ASN D C 1
ATOM 12671 O O . ASN D 1 376 ? -23.402 12.330 -33.699 1.00 73.00 376 ASN D O 1
ATOM 12676 N N . LEU D 1 377 ? -23.243 14.013 -32.203 1.00 71.42 377 LEU D N 1
ATOM 12677 C CA . LEU D 1 377 ? -22.867 13.165 -31.077 1.00 71.15 377 LEU D CA 1
ATOM 12678 C C . LEU D 1 377 ? -23.905 13.200 -29.955 1.00 75.80 377 LEU D C 1
ATOM 12679 O O . LEU D 1 377 ? -23.585 12.866 -28.810 1.00 78.60 377 LEU D O 1
ATOM 12684 N N . GLY D 1 378 ? -25.139 13.619 -30.258 1.00 73.27 378 GLY D N 1
ATOM 12685 C CA . GLY D 1 378 ? -26.183 13.744 -29.250 1.00 71.09 378 GLY D CA 1
ATOM 12686 C C . GLY D 1 378 ? -26.508 12.455 -28.518 1.00 81.84 378 GLY D C 1
ATOM 12687 O O . GLY D 1 378 ? -27.060 12.502 -27.413 1.00 83.36 378 GLY D O 1
ATOM 12688 N N . PHE D 1 379 ? -26.195 11.302 -29.116 1.00 81.94 379 PHE D N 1
ATOM 12689 C CA . PHE D 1 379 ? -26.441 10.012 -28.486 1.00 80.69 379 PHE D CA 1
ATOM 12690 C C . PHE D 1 379 ? -25.470 9.712 -27.352 1.00 81.93 379 PHE D C 1
ATOM 12691 O O . PHE D 1 379 ? -25.733 8.796 -26.564 1.00 83.45 379 PHE D O 1
ATOM 12699 N N . LEU D 1 380 ? -24.369 10.459 -27.245 1.00 81.55 380 LEU D N 1
ATOM 12700 C CA . LEU D 1 380 ? -23.411 10.310 -26.156 1.00 81.28 380 LEU D CA 1
ATOM 12701 C C . LEU D 1 380 ? -23.682 11.240 -24.983 1.00 81.96 380 LEU D C 1
ATOM 12702 O O . LEU D 1 380 ? -22.816 11.377 -24.116 1.00 81.79 380 LEU D O 1
ATOM 12707 N N . LEU D 1 381 ? -24.811 11.932 -25.005 1.00 83.99 381 LEU D N 1
ATOM 12708 C CA . LEU D 1 381 ? -25.056 12.937 -23.948 1.00 89.08 381 LEU D CA 1
ATOM 12709 C C . LEU D 1 381 ? -25.887 12.369 -22.795 1.00 92.40 381 LEU D C 1
ATOM 12710 O O . LEU D 1 381 ? -26.687 11.470 -23.033 1.00 89.34 381 LEU D O 1
ATOM 12715 N N . GLU D 1 382 ? -25.643 12.893 -21.591 1.00 95.64 382 GLU D N 1
ATOM 12716 C CA . GLU D 1 382 ? -26.370 12.516 -20.359 1.00 95.42 382 GLU D CA 1
ATOM 12717 C C . GLU D 1 382 ? -27.846 12.784 -20.614 1.00 95.68 382 GLU D C 1
ATOM 12718 O O . GLU D 1 382 ? -28.650 11.871 -20.519 1.00 93.39 382 GLU D O 1
ATOM 12724 N N . LYS D 1 383 ? -28.161 14.042 -20.881 1.00 99.07 383 LYS D N 1
ATOM 12725 C CA . LYS D 1 383 ? -29.537 14.439 -21.238 1.00 97.97 383 LYS D CA 1
ATOM 12726 C C . LYS D 1 383 ? -29.454 15.155 -22.588 1.00 97.17 383 LYS D C 1
ATOM 12727 O O . LYS D 1 383 ? -29.003 14.536 -23.578 1.00 91.53 383 LYS D O 1
ATOM 12733 N N . LYS D 1 384 ? -29.821 16.430 -22.591 1.00 90.47 384 LYS D N 1
ATOM 12734 C CA . LYS D 1 384 ? -29.879 17.226 -23.830 1.00 90.27 384 LYS D CA 1
ATOM 12735 C C . LYS D 1 384 ? -29.651 18.675 -23.419 1.00 88.51 384 LYS D C 1
ATOM 12736 O O . LYS D 1 384 ? -30.265 19.574 -24.006 1.00 89.99 384 LYS D O 1
ATOM 12742 N N . THR D 1 385 ? -28.836 18.870 -22.396 1.00 85.24 385 THR D N 1
ATOM 12743 C CA . THR D 1 385 ? -28.534 20.249 -21.978 1.00 84.78 385 THR D CA 1
ATOM 12744 C C . THR D 1 385 ? -27.210 20.646 -22.609 1.00 86.11 385 THR D C 1
ATOM 12745 O O . THR D 1 385 ? -26.443 19.775 -23.033 1.00 86.19 385 THR D O 1
ATOM 12749 N N . LYS D 1 386 ? -26.938 21.930 -22.546 1.00 82.31 386 LYS D N 1
ATOM 12750 C CA . LYS D 1 386 ? -25.802 22.515 -23.243 1.00 81.58 386 LYS D CA 1
ATOM 12751 C C . LYS D 1 386 ? -24.468 22.313 -22.516 1.00 80.90 386 LYS D C 1
ATOM 12752 O O . LYS D 1 386 ? -23.423 22.288 -23.179 1.00 76.72 386 LYS D O 1
ATOM 12758 N N . ASP D 1 387 ? -24.465 22.183 -21.182 1.00 86.61 387 ASP D N 1
ATOM 12759 C CA . ASP D 1 387 ? -23.327 21.548 -20.484 1.00 87.68 387 ASP D CA 1
ATOM 12760 C C . ASP D 1 387 ? -23.123 20.074 -20.720 1.00 84.13 387 ASP D C 1
ATOM 12761 O O . ASP D 1 387 ? -22.008 19.579 -20.479 1.00 81.73 387 ASP D O 1
ATOM 12766 N N . GLY D 1 388 ? -24.118 19.347 -21.188 1.00 83.29 388 GLY D N 1
ATOM 12767 C CA . GLY D 1 388 ? -23.800 17.998 -21.584 1.00 83.74 388 GLY D CA 1
ATOM 12768 C C . GLY D 1 388 ? -22.846 18.011 -22.754 1.00 82.06 388 GLY D C 1
ATOM 12769 O O . GLY D 1 388 ? -21.883 17.241 -22.797 1.00 82.83 388 GLY D O 1
ATOM 12770 N N . GLU D 1 389 ? -23.059 18.950 -23.678 1.00 79.88 389 GLU D N 1
ATOM 12771 C CA . GLU D 1 389 ? -22.219 19.049 -24.867 1.00 75.45 389 GLU D CA 1
ATOM 12772 C C . GLU D 1 389 ? -20.806 19.545 -24.553 1.00 72.22 389 GLU D C 1
ATOM 12773 O O . GLU D 1 389 ? -19.824 18.966 -25.030 1.00 69.78 389 GLU D O 1
ATOM 12779 N N . LEU D 1 390 ? -20.673 20.616 -23.755 1.00 75.51 390 LEU D N 1
ATOM 12780 C CA . LEU D 1 390 ? -19.336 21.135 -23.461 1.00 72.87 390 LEU D CA 1
ATOM 12781 C C . LEU D 1 390 ? -18.540 20.189 -22.586 1.00 70.96 390 LEU D C 1
ATOM 12782 O O . LEU D 1 390 ? -17.306 20.134 -22.708 1.00 68.17 390 LEU D O 1
ATOM 12787 N N . GLN D 1 391 ? -19.206 19.498 -21.652 1.00 76.93 391 GLN D N 1
ATOM 12788 C CA . GLN D 1 391 ? -18.569 18.342 -21.021 1.00 73.94 391 GLN D CA 1
ATOM 12789 C C . GLN D 1 391 ? -17.978 17.396 -22.048 1.00 72.52 391 GLN D C 1
ATOM 12790 O O . GLN D 1 391 ? -16.797 17.050 -21.976 1.00 69.11 391 GLN D O 1
ATOM 12796 N N . LEU D 1 392 ? -18.790 16.977 -23.010 1.00 75.76 392 LEU D N 1
ATOM 12797 C CA . LEU D 1 392 ? -18.327 16.051 -24.035 1.00 72.58 392 LEU D CA 1
ATOM 12798 C C . LEU D 1 392 ? -17.219 16.677 -24.865 1.00 72.98 392 LEU D C 1
ATOM 12799 O O . LEU D 1 392 ? -16.188 16.044 -25.129 1.00 71.43 392 LEU D O 1
ATOM 12804 N N . TRP D 1 393 ? -17.415 17.938 -25.277 1.00 71.79 393 TRP D N 1
ATOM 12805 C CA . TRP D 1 393 ? -16.377 18.650 -26.016 1.00 68.09 393 TRP D CA 1
ATOM 12806 C C . TRP D 1 393 ? -15.088 18.667 -25.215 1.00 68.34 393 TRP D C 1
ATOM 12807 O O . TRP D 1 393 ? -13.991 18.498 -25.760 1.00 63.76 393 TRP D O 1
ATOM 12818 N N . ASP D 1 394 ? -15.223 18.848 -23.907 1.00 71.54 394 ASP D N 1
ATOM 12819 C CA . ASP D 1 394 ? -14.084 18.792 -23.002 1.00 72.38 394 ASP D CA 1
ATOM 12820 C C . ASP D 1 394 ? -13.486 17.388 -22.967 1.00 71.86 394 ASP D C 1
ATOM 12821 O O . ASP D 1 394 ? -12.264 17.218 -22.846 1.00 70.54 394 ASP D O 1
ATOM 12826 N N . VAL D 1 395 ? -14.332 16.362 -23.084 1.00 71.15 395 VAL D N 1
ATOM 12827 C CA . VAL D 1 395 ? -13.815 15.002 -23.104 1.00 71.92 395 VAL D CA 1
ATOM 12828 C C . VAL D 1 395 ? -13.005 14.750 -24.367 1.00 70.11 395 VAL D C 1
ATOM 12829 O O . VAL D 1 395 ? -11.909 14.178 -24.315 1.00 72.14 395 VAL D O 1
ATOM 12833 N N . ILE D 1 396 ? -13.510 15.194 -25.520 1.00 68.21 396 ILE D N 1
ATOM 12834 C CA . ILE D 1 396 ? -12.830 14.846 -26.764 1.00 71.41 396 ILE D CA 1
ATOM 12835 C C . ILE D 1 396 ? -11.501 15.582 -26.873 1.00 68.77 396 ILE D C 1
ATOM 12836 O O . ILE D 1 396 ? -10.554 15.091 -27.504 1.00 67.24 396 ILE D O 1
ATOM 12841 N N . LEU D 1 397 ? -11.374 16.743 -26.227 1.00 66.50 397 LEU D N 1
ATOM 12842 C CA . LEU D 1 397 ? -10.116 17.477 -26.342 1.00 69.43 397 LEU D CA 1
ATOM 12843 C C . LEU D 1 397 ? -9.018 16.913 -25.457 1.00 71.90 397 LEU D C 1
ATOM 12844 O O . LEU D 1 397 ? -7.837 17.072 -25.783 1.00 69.48 397 LEU D O 1
ATOM 12849 N N . LYS D 1 398 ? -9.367 16.238 -24.359 1.00 73.26 398 LYS D N 1
ATOM 12850 C CA . LYS D 1 398 ? -8.315 15.723 -23.493 1.00 72.48 398 LYS D CA 1
ATOM 12851 C C . LYS D 1 398 ? -7.977 14.262 -23.793 1.00 71.50 398 LYS D C 1
ATOM 12852 O O . LYS D 1 398 ? -6.803 13.907 -23.896 1.00 73.50 398 LYS D O 1
ATOM 12858 N N . GLU D 1 399 ? -8.974 13.396 -23.959 1.00 71.12 399 GLU D N 1
ATOM 12859 C CA . GLU D 1 399 ? -8.682 12.000 -24.264 1.00 74.04 399 GLU D CA 1
ATOM 12860 C C . GLU D 1 399 ? -8.217 11.840 -25.701 1.00 73.69 399 GLU D C 1
ATOM 12861 O O . GLU D 1 399 ? -7.126 11.314 -25.954 1.00 73.79 399 GLU D O 1
ATOM 12867 N N . LEU D 1 400 ? -8.999 12.360 -26.657 1.00 71.79 400 LEU D N 1
ATOM 12868 C CA . LEU D 1 400 ? -8.670 12.191 -28.068 1.00 71.11 400 LEU D CA 1
ATOM 12869 C C . LEU D 1 400 ? -7.637 13.184 -28.579 1.00 68.06 400 LEU D C 1
ATOM 12870 O O . LEU D 1 400 ? -7.110 12.982 -29.678 1.00 71.57 400 LEU D O 1
ATOM 12875 N N . ASN D 1 401 ? -7.319 14.225 -27.811 1.00 67.29 401 ASN D N 1
ATOM 12876 C CA . ASN D 1 401 ? -6.370 15.256 -28.233 1.00 67.95 401 ASN D CA 1
ATOM 12877 C C . ASN D 1 401 ? -6.729 15.757 -29.634 1.00 69.60 401 ASN D C 1
ATOM 12878 O O . ASN D 1 401 ? -5.895 15.833 -30.541 1.00 67.53 401 ASN D O 1
ATOM 12883 N N . LEU D 1 402 ? -8.005 16.100 -29.800 1.00 70.41 402 LEU D N 1
ATOM 12884 C CA . LEU D 1 402 ? -8.528 16.665 -31.034 1.00 67.29 402 LEU D CA 1
ATOM 12885 C C . LEU D 1 402 ? -9.286 17.936 -30.706 1.00 64.90 402 LEU D C 1
ATOM 12886 O O . LEU D 1 402 ? -10.222 17.917 -29.895 1.00 61.95 402 LEU D O 1
ATOM 12891 N N . ASN D 1 403 ? -8.920 19.021 -31.367 1.00 60.52 403 ASN D N 1
ATOM 12892 C CA . ASN D 1 403 ? -9.661 20.262 -31.221 1.00 59.27 403 ASN D CA 1
ATOM 12893 C C . ASN D 1 403 ? -10.738 20.292 -32.298 1.00 54.34 403 ASN D C 1
ATOM 12894 O O . ASN D 1 403 ? -10.433 20.350 -33.489 1.00 53.94 403 ASN D O 1
ATOM 12899 N N . ILE D 1 404 ? -11.996 20.208 -31.876 1.00 53.49 404 ILE D N 1
ATOM 12900 C CA . ILE D 1 404 ? -13.152 20.401 -32.733 1.00 54.51 404 ILE D CA 1
ATOM 12901 C C . ILE D 1 404 ? -14.060 21.399 -32.030 1.00 56.81 404 ILE D C 1
ATOM 12902 O O . ILE D 1 404 ? -13.886 21.699 -30.847 1.00 60.62 404 ILE D O 1
ATOM 12907 N N . SER D 1 405 ? -15.015 21.942 -32.779 1.00 51.60 405 SER D N 1
ATOM 12908 C CA . SER D 1 405 ? -15.835 23.031 -32.252 1.00 55.91 405 SER D CA 1
ATOM 12909 C C . SER D 1 405 ? -17.161 22.494 -31.737 1.00 57.64 405 SER D C 1
ATOM 12910 O O . SER D 1 405 ? -17.851 21.779 -32.473 1.00 59.36 405 SER D O 1
ATOM 12913 N N . PRO D 1 406 ? -17.574 22.809 -30.511 1.00 57.96 406 PRO D N 1
ATOM 12914 C CA . PRO D 1 406 ? -18.890 22.357 -30.054 1.00 60.59 406 PRO D CA 1
ATOM 12915 C C . PRO D 1 406 ? -19.992 23.167 -30.715 1.00 63.47 406 PRO D C 1
ATOM 12916 O O . PRO D 1 406 ? -19.902 24.392 -30.831 1.00 62.53 406 PRO D O 1
ATOM 12920 N N . GLY D 1 407 ? -21.049 22.464 -31.135 1.00 58.12 407 GLY D N 1
ATOM 12921 C CA . GLY D 1 407 ? -22.132 23.108 -31.854 1.00 54.28 407 GLY D CA 1
ATOM 12922 C C . GLY D 1 407 ? -22.845 24.172 -31.051 1.00 55.31 407 GLY D C 1
ATOM 12923 O O . GLY D 1 407 ? -23.451 25.085 -31.623 1.00 56.42 407 GLY D O 1
ATOM 12924 N N . SER D 1 408 ? -22.807 24.067 -29.721 1.00 61.04 408 SER D N 1
ATOM 12925 C CA . SER D 1 408 ? -23.409 25.103 -28.890 1.00 63.39 408 SER D CA 1
ATOM 12926 C C . SER D 1 408 ? -22.624 26.404 -28.940 1.00 55.83 408 SER D C 1
ATOM 12927 O O . SER D 1 408 ? -23.193 27.459 -28.649 1.00 55.58 408 SER D O 1
ATOM 12930 N N . SER D 1 409 ? -21.332 26.360 -29.276 1.00 56.94 409 SER D N 1
ATOM 12931 C CA . SER D 1 409 ? -20.630 27.618 -29.516 1.00 57.35 409 SER D CA 1
ATOM 12932 C C . SER D 1 409 ? -21.033 28.238 -30.844 1.00 58.36 409 SER D C 1
ATOM 12933 O O . SER D 1 409 ? -20.746 29.414 -31.074 1.00 53.42 409 SER D O 1
ATOM 12936 N N . CYS D 1 410 ? -21.734 27.490 -31.695 1.00 52.35 410 CYS D N 1
ATOM 12937 C CA . CYS D 1 410 ? -22.322 28.027 -32.906 1.00 49.90 410 CYS D CA 1
ATOM 12938 C C . CYS D 1 410 ? -23.779 28.404 -32.715 1.00 53.86 410 CYS D C 1
ATOM 12939 O O . CYS D 1 410 ? -24.459 28.704 -33.697 1.00 47.73 410 CYS D O 1
ATOM 12942 N N . HIS D 1 411 ? -24.260 28.416 -31.469 1.00 53.30 411 HIS D N 1
ATOM 12943 C CA . HIS D 1 411 ? -25.645 28.757 -31.136 1.00 51.74 411 HIS D CA 1
ATOM 12944 C C . HIS D 1 411 ? -26.627 27.778 -31.757 1.00 51.51 411 HIS D C 1
ATOM 12945 O O . HIS D 1 411 ? -27.748 28.149 -32.113 1.00 52.47 411 HIS D O 1
ATOM 12952 N N . CYS D 1 412 ? -26.227 26.520 -31.899 1.00 54.33 412 CYS D N 1
ATOM 12953 C CA . CYS D 1 412 ? -27.160 25.521 -32.395 1.00 55.58 412 CYS D CA 1
ATOM 12954 C C . CYS D 1 412 ? -28.322 25.334 -31.428 1.00 58.42 412 CYS D C 1
ATOM 12955 O O . CYS D 1 412 ? -28.137 25.300 -30.211 1.00 59.84 412 CYS D O 1
ATOM 12958 N N . SER D 1 413 ? -29.516 25.130 -31.976 1.00 56.45 413 SER D N 1
ATOM 12959 C CA . SER D 1 413 ? -30.669 24.940 -31.109 1.00 59.27 413 SER D CA 1
ATOM 12960 C C . SER D 1 413 ? -30.762 23.517 -30.589 1.00 60.28 413 SER D C 1
ATOM 12961 O O . SER D 1 413 ? -31.579 23.251 -29.700 1.00 66.82 413 SER D O 1
ATOM 12964 N N . GLU D 1 414 ? -29.970 22.601 -31.140 1.00 61.78 414 GLU D N 1
ATOM 12965 C CA . GLU D 1 414 ? -29.835 21.251 -30.618 1.00 61.17 414 GLU D CA 1
ATOM 12966 C C . GLU D 1 414 ? -28.404 21.071 -30.152 1.00 60.37 414 GLU D C 1
ATOM 12967 O O . GLU D 1 414 ? -27.469 21.340 -30.911 1.00 64.78 414 GLU D O 1
ATOM 12973 N N . VAL D 1 415 ? -28.230 20.584 -28.941 1.00 64.96 415 VAL D N 1
ATOM 12974 C CA . VAL D 1 415 ? -26.888 20.357 -28.447 1.00 69.01 415 VAL D CA 1
ATOM 12975 C C . VAL D 1 415 ? -26.418 18.977 -28.882 1.00 66.28 415 VAL D C 1
ATOM 12976 O O . VAL D 1 415 ? -27.208 18.105 -29.250 1.00 66.29 415 VAL D O 1
ATOM 12980 N N . GLY D 1 416 ? -25.107 18.785 -28.854 1.00 63.23 416 GLY D N 1
ATOM 12981 C CA . GLY D 1 416 ? -24.499 17.529 -29.236 1.00 61.85 416 GLY D CA 1
ATOM 12982 C C . GLY D 1 416 ? -23.916 17.515 -30.633 1.00 63.42 416 GLY D C 1
ATOM 12983 O O . GLY D 1 416 ? -23.198 16.564 -30.982 1.00 63.31 416 GLY D O 1
ATOM 12984 N N . TRP D 1 417 ? -24.152 18.561 -31.422 1.00 61.27 417 TRP D N 1
ATOM 12985 C CA . TRP D 1 417 ? -23.565 18.636 -32.749 1.00 63.41 417 TRP D CA 1
ATOM 12986 C C . TRP D 1 417 ? -22.173 19.248 -32.661 1.00 59.04 417 TRP D C 1
ATOM 12987 O O . TRP D 1 417 ? -21.901 20.100 -31.812 1.00 59.28 417 TRP D O 1
ATOM 12998 N N . PHE D 1 418 ? -21.296 18.811 -33.560 1.00 56.86 418 PHE D N 1
ATOM 12999 C CA . PHE D 1 418 ? -19.914 19.260 -33.577 1.00 59.13 418 PHE D CA 1
ATOM 13000 C C . PHE D 1 418 ? -19.457 19.498 -35.005 1.00 60.12 418 PHE D C 1
ATOM 13001 O O . PHE D 1 418 ? -19.717 18.680 -35.893 1.00 52.11 418 PHE D O 1
ATOM 13009 N N . ARG D 1 419 ? -18.751 20.615 -35.203 1.00 56.07 419 ARG D N 1
ATOM 13010 C CA . ARG D 1 419 ? -18.087 20.915 -36.466 1.00 52.24 419 ARG D CA 1
ATOM 13011 C C . ARG D 1 419 ? -16.671 20.370 -36.414 1.00 45.54 419 ARG D C 1
ATOM 13012 O O . ARG D 1 419 ? -15.937 20.637 -35.461 1.00 48.04 419 ARG D O 1
ATOM 13020 N N . VAL D 1 420 ? -16.287 19.634 -37.450 1.00 44.07 420 VAL D N 1
ATOM 13021 C CA . VAL D 1 420 ? -14.989 18.977 -37.542 1.00 43.73 420 VAL D CA 1
ATOM 13022 C C . VAL D 1 420 ? -14.367 19.403 -38.866 1.00 47.41 420 VAL D C 1
ATOM 13023 O O . VAL D 1 420 ? -14.875 19.036 -39.933 1.00 47.25 420 VAL D O 1
ATOM 13027 N N . CYS D 1 421 ? -13.266 20.157 -38.812 1.00 46.74 421 CYS D N 1
ATOM 13028 C CA . CYS D 1 421 ? -12.624 20.634 -40.036 1.00 49.08 421 CYS D CA 1
ATOM 13029 C C . CYS D 1 421 ? -11.634 19.605 -40.558 1.00 51.66 421 CYS D C 1
ATOM 13030 O O . CYS D 1 421 ? -10.744 19.172 -39.817 1.00 51.77 421 CYS D O 1
ATOM 13033 N N . PHE D 1 422 ? -11.686 19.349 -41.870 1.00 43.55 422 PHE D N 1
ATOM 13034 C CA . PHE D 1 422 ? -10.936 18.255 -42.469 1.00 49.83 422 PHE D CA 1
ATOM 13035 C C . PHE D 1 422 ? -9.963 18.683 -43.553 1.00 54.33 422 PHE D C 1
ATOM 13036 O O . PHE D 1 422 ? -9.302 17.813 -44.135 1.00 53.35 422 PHE D O 1
ATOM 13044 N N . ALA D 1 423 ? -9.851 19.982 -43.850 1.00 51.04 423 ALA D N 1
ATOM 13045 C CA . ALA D 1 423 ? -9.041 20.441 -44.973 1.00 50.00 423 ALA D CA 1
ATOM 13046 C C . ALA D 1 423 ? -7.743 21.100 -44.546 1.00 48.30 423 ALA D C 1
ATOM 13047 O O . ALA D 1 423 ? -6.988 21.557 -45.408 1.00 48.76 423 ALA D O 1
ATOM 13049 N N . ASN D 1 424 ? -7.464 21.150 -43.249 1.00 53.80 424 ASN D N 1
ATOM 13050 C CA . ASN D 1 424 ? -6.318 21.852 -42.675 1.00 51.78 424 ASN D CA 1
ATOM 13051 C C . ASN D 1 424 ? -5.281 20.871 -42.133 1.00 59.95 424 ASN D C 1
ATOM 13052 O O . ASN D 1 424 ? -4.734 21.065 -41.044 1.00 62.07 424 ASN D O 1
ATOM 13057 N N . MET D 1 425 ? -5.017 19.799 -42.885 1.00 59.92 425 MET D N 1
ATOM 13058 C CA . MET D 1 425 ? -4.260 18.640 -42.423 1.00 58.62 425 MET D CA 1
ATOM 13059 C C . MET D 1 425 ? -3.896 17.767 -43.613 1.00 61.97 425 MET D C 1
ATOM 13060 O O . MET D 1 425 ? -4.530 17.837 -44.669 1.00 60.35 425 MET D O 1
ATOM 13065 N N . SER D 1 426 ? -2.895 16.910 -43.419 1.00 66.93 426 SER D N 1
ATOM 13066 C CA . SER D 1 426 ? -2.612 15.909 -44.441 1.00 69.14 426 SER D CA 1
ATOM 13067 C C . SER D 1 426 ? -3.633 14.781 -44.320 1.00 66.81 426 SER D C 1
ATOM 13068 O O . SER D 1 426 ? -4.424 14.728 -43.377 1.00 65.07 426 SER D O 1
ATOM 13071 N N . GLU D 1 427 ? -3.621 13.868 -45.291 1.00 73.92 427 GLU D N 1
ATOM 13072 C CA . GLU D 1 427 ? -4.585 12.770 -45.232 1.00 73.08 427 GLU D CA 1
ATOM 13073 C C . GLU D 1 427 ? -4.138 11.671 -44.269 1.00 66.35 427 GLU D C 1
ATOM 13074 O O . GLU D 1 427 ? -4.991 10.951 -43.727 1.00 65.50 427 GLU D O 1
ATOM 13080 N N . ASN D 1 428 ? -2.827 11.527 -44.020 1.00 63.19 428 ASN D N 1
ATOM 13081 C CA . ASN D 1 428 ? -2.417 10.600 -42.977 1.00 71.40 428 ASN D CA 1
ATOM 13082 C C . ASN D 1 428 ? -2.826 11.116 -41.605 1.00 69.70 428 ASN D C 1
ATOM 13083 O O . ASN D 1 428 ? -3.298 10.343 -40.756 1.00 67.90 428 ASN D O 1
ATOM 13088 N N . THR D 1 429 ? -2.636 12.416 -41.366 1.00 67.59 429 THR D N 1
ATOM 13089 C CA . THR D 1 429 ? -3.069 12.991 -40.102 1.00 62.73 429 THR D CA 1
ATOM 13090 C C . THR D 1 429 ? -4.566 12.805 -39.913 1.00 65.44 429 THR D C 1
ATOM 13091 O O . THR D 1 429 ? -5.025 12.537 -38.795 1.00 64.52 429 THR D O 1
ATOM 13095 N N . LEU D 1 430 ? -5.336 12.881 -41.003 1.00 63.43 430 LEU D N 1
ATOM 13096 C CA . LEU D 1 430 ? -6.767 12.621 -40.902 1.00 64.91 430 LEU D CA 1
ATOM 13097 C C . LEU D 1 430 ? -7.016 11.174 -40.504 1.00 65.05 430 LEU D C 1
ATOM 13098 O O . LEU D 1 430 ? -7.912 10.891 -39.698 1.00 63.10 430 LEU D O 1
ATOM 13103 N N . GLU D 1 431 ? -6.251 10.242 -41.074 1.00 65.11 431 GLU D N 1
ATOM 13104 C CA . GLU D 1 431 ? -6.393 8.845 -40.682 1.00 67.83 431 GLU D CA 1
ATOM 13105 C C . GLU D 1 431 ? -6.064 8.657 -39.205 1.00 65.31 431 GLU D C 1
ATOM 13106 O O . GLU D 1 431 ? -6.819 8.016 -38.466 1.00 65.84 431 GLU D O 1
ATOM 13112 N N . ILE D 1 432 ? -4.964 9.252 -38.746 1.00 65.65 432 ILE D N 1
ATOM 13113 C CA . ILE D 1 432 ? -4.597 9.152 -37.334 1.00 63.05 432 ILE D CA 1
ATOM 13114 C C . ILE D 1 432 ? -5.713 9.689 -36.447 1.00 67.29 432 ILE D C 1
ATOM 13115 O O . ILE D 1 432 ? -6.090 9.065 -35.446 1.00 66.56 432 ILE D O 1
ATOM 13120 N N . ALA D 1 433 ? -6.263 10.853 -36.802 1.00 66.20 433 ALA D N 1
ATOM 13121 C CA . ALA D 1 433 ? -7.330 11.434 -35.993 1.00 62.79 433 ALA D CA 1
ATOM 13122 C C . ALA D 1 433 ? -8.565 10.547 -35.990 1.00 67.25 433 ALA D C 1
ATOM 13123 O O . ALA D 1 433 ? -9.211 10.377 -34.950 1.00 70.70 433 ALA D O 1
ATOM 13125 N N . LEU D 1 434 ? -8.907 9.969 -37.148 1.00 65.75 434 LEU D N 1
ATOM 13126 C CA . LEU D 1 434 ? -10.050 9.065 -37.231 1.00 63.82 434 LEU D CA 1
ATOM 13127 C C . LEU D 1 434 ? -9.841 7.812 -36.390 1.00 68.27 434 LEU D C 1
ATOM 13128 O O . LEU D 1 434 ? -10.786 7.321 -35.760 1.00 62.05 434 LEU D O 1
ATOM 13133 N N . LYS D 1 435 ? -8.617 7.270 -36.396 1.00 66.71 435 LYS D N 1
ATOM 13134 C CA . LYS D 1 435 ? -8.291 6.124 -35.551 1.00 69.16 435 LYS D CA 1
ATOM 13135 C C . LYS D 1 435 ? -8.571 6.424 -34.087 1.00 71.77 435 LYS D C 1
ATOM 13136 O O . LYS D 1 435 ? -9.135 5.587 -33.370 1.00 74.62 435 LYS D O 1
ATOM 13142 N N . ARG D 1 436 ? -8.149 7.604 -33.621 1.00 68.74 436 ARG D N 1
ATOM 13143 C CA . ARG D 1 436 ? -8.423 8.007 -32.250 1.00 67.92 436 ARG D CA 1
ATOM 13144 C C . ARG D 1 436 ? -9.920 8.047 -31.989 1.00 71.61 436 ARG D C 1
ATOM 13145 O O . ARG D 1 436 ? -10.379 7.709 -30.890 1.00 73.95 436 ARG D O 1
ATOM 13153 N N . ILE D 1 437 ? -10.697 8.486 -32.984 1.00 70.85 437 ILE D N 1
ATOM 13154 C CA . ILE D 1 437 ? -12.140 8.583 -32.808 1.00 73.45 437 ILE D CA 1
ATOM 13155 C C . ILE D 1 437 ? -12.781 7.196 -32.761 1.00 77.23 437 ILE D C 1
ATOM 13156 O O . ILE D 1 437 ? -13.704 6.951 -31.974 1.00 75.87 437 ILE D O 1
ATOM 13161 N N . HIS D 1 438 ? -12.297 6.260 -33.580 1.00 76.93 438 HIS D N 1
ATOM 13162 C CA . HIS D 1 438 ? -12.925 4.942 -33.622 1.00 81.75 438 HIS D CA 1
ATOM 13163 C C . HIS D 1 438 ? -12.743 4.192 -32.297 1.00 80.18 438 HIS D C 1
ATOM 13164 O O . HIS D 1 438 ? -13.689 3.572 -31.793 1.00 80.33 438 HIS D O 1
ATOM 13171 N N . GLU D 1 439 ? -11.550 4.265 -31.701 1.00 75.61 439 GLU D N 1
ATOM 13172 C CA . GLU D 1 439 ? -11.325 3.612 -30.412 1.00 79.23 439 GLU D CA 1
ATOM 13173 C C . GLU D 1 439 ? -12.167 4.230 -29.300 1.00 77.23 439 GLU D C 1
ATOM 13174 O O . GLU D 1 439 ? -12.606 3.530 -28.382 1.00 75.21 439 GLU D O 1
ATOM 13180 N N . PHE D 1 440 ? -12.423 5.533 -29.377 1.00 78.53 440 PHE D N 1
ATOM 13181 C CA . PHE D 1 440 ? -13.238 6.180 -28.357 1.00 79.34 440 PHE D CA 1
ATOM 13182 C C . PHE D 1 440 ? -14.683 5.668 -28.384 1.00 79.31 440 PHE D C 1
ATOM 13183 O O . PHE D 1 440 ? -15.321 5.552 -27.327 1.00 75.88 440 PHE D O 1
ATOM 13191 N N . MET D 1 441 ? -15.208 5.337 -29.572 1.00 83.06 441 MET D N 1
ATOM 13192 C CA . MET D 1 441 ? -16.529 4.725 -29.711 1.00 84.38 441 MET D CA 1
ATOM 13193 C C . MET D 1 441 ? -16.537 3.228 -29.411 1.00 81.12 441 MET D C 1
ATOM 13194 O O . MET D 1 441 ? -17.527 2.556 -29.725 1.00 86.21 441 MET D O 1
ATOM 13199 N N . ASP D 1 442 ? -15.486 2.700 -28.796 1.00 83.14 442 ASP D N 1
ATOM 13200 C CA . ASP D 1 442 ? -15.461 1.305 -28.384 1.00 82.62 442 ASP D CA 1
ATOM 13201 C C . ASP D 1 442 ? -15.633 1.207 -26.865 1.00 81.76 442 ASP D C 1
ATOM 13202 O O . ASP D 1 442 ? -15.376 2.176 -26.132 1.00 79.70 442 ASP D O 1
#

InterPro domains:
  IPR004838 Aminotransferases, class-I, pyridoxal-phosphate-binding site [PS00105] (282-295)
  IPR004839 Aminotransferase, class I/classII, large domain [PF00155] (55-437)
  IPR015421 Pyridoxal phosphate-dependent transferase, major domain [G3DSA:3.40.640.10] (78-331)
  IPR015422 Pyridoxal phosphate-dependent transferase, small domain [G3DSA:3.90.1150.10] (43-436)
  IPR015424 Pyridoxal phosphate-dependent transferase [SSF53383] (27-443)
  IPR050478 Ethylene and sulfur compound biosynthesis-related protein [PTHR43795] (18-439)

B-factor: mean 50.32, std 13.0, range [25.59, 100.5]

Nearest PDB structures (foldseek):
  7dlw-assembly1_B  TM=1.002E+00  e=7.721E-83  Arabidopsis thaliana
  7dlw-assembly2_D  TM=9.983E-01  e=1.732E-76  Arabidopsis thaliana
  7dlw-assembly1_A  TM=9.973E-01  e=3.150E-76  Arabidopsis thaliana
  7dly-assembly1_B  TM=9.976E-01  e=4.925E-71  Arabidopsis thaliana
  7dly-assembly1_A  TM=9.980E-01  e=1.917E-70  Arabidopsis thaliana

Secondary structure (DSSP, 8-state):
-----HHHH-STT--SSHHHHHHHHHHHSB-BTTTBTTSBEE-SS----TTHHHHHT--HHHHT---TT--HHHHHHHHHHHHHHTTTSS---GGGEEEESHHHHHHHHHHHHH--TT-EEEEESS--TTHHHHTTTTT--EEEEE---GGGTS---HHHHHHHHHHHHHTT--EEEEEEESS-TTT--PPPHHHHHHHHHHHHHHT-EEEEE-TTGGGBSSGGG---HHHHHHT---HHHHTTEEEEEESTTTSS-GGG--EEEEES-HHHHHHHHHHGGGSPPPHHHHHHHHHHHH-HHHHHHHHHHHHHHHHHHHHHHHHHHHHTT-EE----BSSEEEEE-GGG-SSSSHHHHHHHHHHHHHTS-EE-EEGGGGT-SSTTEEEEE-SSS-HHHHHHHHHHHHHHT-/--SPP--HHHH-GGG--SSHHHHHHHHHHHSB-BTTTBTTSBEE-SS----TTTHHHHHHHHH--HHHHT---TT--HHHHHHHHHHHHHHTTTS----GGGEEEEEHHHHHHHHHHHHH--TT-EEEEESS--TTHHHHTTTTT--EEEEE---GGGTS---HHHHHHHHHHHHHTT--EEEEEEESS-TTT--PPPHHHHHHHHHHHHHHT-EEEEE-TTGGGBSSGGG---HHHHHHT---HHHHTTEEEEEESTTTSS-GGG-EEEEEES-HHHHHHHHHHGGGGPPPHHHHHHHHHHHH-HHHHHHHHHHHHHHHHHHHHHHHHHHHHTT-EE----BSSEEEEE-GGGSSSS-HHHHHHHHHHHHHTS-EE-EEGGGGT-SSTTEEEEE-SSS-HHHHHHHHHHHHHHHHHH-/------HHHHSSTT-TTSHHHHHHHHHHHSB-BTTTBTTSBEE-SS----TTTHHHHT--HHHHH---TT--HHHHHHHHHHHHHHHTTS----GGG-EEEEHHHHHHHHHHHHH--TT-EEEEESS--TTHHHHTTTTT--EEEEE---GGGTS---HHHHHHHHHHHHHTT--EEEEEEESS-TTT-----HHHHHHHHHHHHHHT-EEEEE-TTGGGBSSGGG---HHHHHHT---HHHHTTEEEEEESTTTSS-GGG-EEEEEES-HHHHHHHHHHGGGGPPPHHHHHHHHHHHH-HHHHHHHHHHHHHHHHHHHHHHHHHHHHTT--B----BSSEEEEE-GGGSSSSSHHHHHHHHHHHHHTS-EE-EEGGGGT-SSTTEEEEE-SSS-HHHHHHHHHHHHHH--/-PPPPPHHHH-STT-TTSHHHHHHHHHHHSB-BTTTBTTSBEE-SS----TTHHHHHHHHT--HHHHH---TT--HHHHHHHHHHHHHHTTTSS---GGGEEEESHHHHHHHHHHHHH--TT-EEEEESS--TTHHHHTTTTT--EEEEE---GGGTS---HHHHHHHHHHHHHTT--EEEEEEESS-TTT-----HHHHHHHHHHHHHHT-EEEEE-TTGGGBSSGGG---HHHHHTT---HHHHTTEEEEEESSSSSS-GGG--EEEEES-HHHHHHHHHHGGGSPPPHHHHHHHHHHHH-HHHHHHHHHHHHHHHHHHHHHHHHHHHHTT--B----BSSEEEEE-GGG-SSS-HHHHHHHHHHHHHTS-EE-EEGGGGT-SSTTEEEEE-SSS-HHHHHHHHHHHHHHT-

Organism: Arabidopsis thaliana (NCBI:txid3702)

Foldseek 3Di:
DDDDDCLVVDCLQVCVDQLNVLVVLCVVFPDDPPPHNLAFDEFSDFFFDLQQVLVVVDDPVLQPDLALQADLLLLVLVQVLVCLLLPVLFGADSSLKGKFQALLQVLLLVLLVQDAQQAEAEEEPLADLCCSNSNDSPRNYYYQYQAAAPPVLRAHDLVSVVVSCVVCVVVVHHYAYYEYEAVGVPAQAGHAPVRVVSRLVVCLVSVHAYEYEDQFSLFFLDSVRHDDVRSVLRPDDDLSSQQRYKYKYGCCHNVRPSVQRIIIIRHSHVVCSVSSSVVSSVGGGRSVSSVVVSVVSNPCVSSSVSSNVSSNSQVVLVVVLQVLVVLLPWHWRDHGTGFKTKTAQCVVFDPQDPVRQVVVQVCCCPVLSYRWAFSVSSVHPGGRIIITGRRPDDPVSSVSSSVSSSVVSD/DDPDDDDPLVPDPLQQCPDLLNVLVVLCVVFPDDPPPHPVAFDEFSDFFFDLQQVLVVVVVVVHDPVLVPDLQLLFDLLLLVLVQVLVCLLLVVLFGADSSLKGKFLALLRVLLLVLLVQDAAQAEEEEEPLADLSCSNSNPSPRNYYYQYQAAAPPVLSAHDPVSVCCSVVVCVVVVHHYAYYEYEAVGVPAQAGHAPVSLVVRLVVCVVSVHAYEYEDQFSLFFLDSVRHDDVSSVPVVDPPLVSQQRYKYKYACCHLNRPSVQRIIIMRGSRVVCSVSSSVVSSVGHGRSVVSVVCSVVSPPPVSSNVSSNVSSNSQVVQVCVLQVLVVLLVWHWRDHRTGFKTKTAQCVVFPHFDAVRLVVVQVCCCPVVSYRWAFSVSSVHPTGRIIITGRRPDDPVSSVSSSVSSSVVSVVVD/DDDDDDPLVVDPLQVCVALLNVLVVLCVVFPDDPPPCVPAFDEFSDFFFDLQQVVVVVPVVVLQPDQALLFDLLLLLLVQLLVCLLLVVLFGADSSLKGKFQALLQVLLLVLLVQDAAQAEEEEEPLADLSCSNSNDSPRNYYYQYQAAAPPVLRAHDLVSVVVSCVVQVVVPHHYAYYEYEAVGVPAQAGHAPVSVVSRLVVCVVSVHAYEYEDQFSLFFLDSVRGDDVSSVPVPDDDLSSQQRYKYKYACCNNNRPSVQRIIIMRGSNVVCSVSSSVVSSVGHGRSVSSVVCSVVSNPSVNSNVSSNVSSNSQVVQVVVQQVLVVVLVWHWRDHGTGQKTKTAQCVVFPHFDQVSLVVVQVCCCPVVSYRWHWSVSSVHPTGRIIITGGRPDDPVSSVSSSVSSSVVRD/DDDDDDPLVPDPLQLCVALLNVLVVQCVVFPDDPPPHPQAFDEFADFFFDLQQVLVVVPVVVDPVLVVDQQLLADLLLLVLVQLLVCLLLVVLFGADSLQKGKFQALLQVLLLVLLVQDAAQAEEEEEPLADLCCSNSNDSPRNYYYQYQAAAPVVLSAGDPVSVVVSCVVCVVVPHHYAEYEYEAVGVPAQAGHAPVSLLVRLVVCVVSVHAYEYEDAFSLFFLDSVRGDDVSNVCRPPPPLSSQQRYKYKYACCHLNVPSVQRIIIIRGSRNVSSVSSSVVSSVGHGRSVSSVSCSVVSNPSVSSSVSSNVSSNSQVVQVVVQQVLVVVLPWHWRPHGTGQKTKTAQVVVFPHWDQVSQVVVQVVCCPQLSYRWHWSVSSVHPTGRIIITGGRPDDVVSSVSSSVSNSVVSD

GO terms:
  GO:0005515 protein binding (F, IPI)
  GO:0016847 1-aminocyclopropane-1-carboxylate synthase activity (F, IDA)
  GO:0009693 ethylene biosynthetic process (P, TAS)
  GO:0042802 identical protein binding (F, IPI)